Protein 2Q0Q (pdb70)

Organism: Mycolicibacterium smegmatis (strain ATCC 700084 / mc(2)155) (NCBI:txid246196)

Structure (mmCIF, N/CA/C/O backbone):
data_2Q0Q
#
_entry.id   2Q0Q
#
_cell.length_a   98.163
_cell.length_b   98.163
_cell.length_c   229.896
_cell.angle_alpha   90.00
_cell.angle_beta   90.00
_cell.angle_gamma   90.00
#
_symmetry.space_group_name_H-M   'P 4'
#
loop_
_entity.id
_entity.type
_entity.pdbx_description
1 polymer 'aryl esterase'
2 non-polymer 'SULFATE ION'
3 non-polymer GLYCEROL
4 water water
#
loop_
_atom_site.group_PDB
_atom_site.id
_atom_site.type_symbol
_atom_site.label_atom_id
_atom_site.label_alt_id
_atom_site.label_comp_id
_atom_site.label_asym_id
_atom_site.label_entity_id
_atom_site.label_seq_id
_atom_site.pdbx_PDB_ins_code
_atom_site.Cartn_x
_atom_site.Cartn_y
_atom_site.Cartn_z
_atom_site.occupancy
_atom_site.B_iso_or_equiv
_atom_site.auth_seq_id
_atom_site.auth_comp_id
_atom_site.auth_asym_id
_atom_site.auth_atom_id
_atom_site.pdbx_PDB_model_num
ATOM 1 N N . ALA A 1 2 ? 35.680 -26.679 51.491 1.00 18.73 2 ALA A N 1
ATOM 2 C CA . ALA A 1 2 ? 35.322 -26.722 50.038 1.00 17.21 2 ALA A CA 1
ATOM 3 C C . ALA A 1 2 ? 34.877 -25.324 49.627 1.00 16.46 2 ALA A C 1
ATOM 4 O O . ALA A 1 2 ? 34.344 -24.567 50.445 1.00 18.42 2 ALA A O 1
ATOM 6 N N . LYS A 1 3 ? 35.108 -25.009 48.366 1.00 14.90 3 LYS A N 1
ATOM 7 C CA . LYS A 1 3 ? 34.514 -23.813 47.760 1.00 13.27 3 LYS A CA 1
ATOM 8 C C . LYS A 1 3 ? 33.021 -24.034 47.510 1.00 12.21 3 LYS A C 1
ATOM 9 O O . LYS A 1 3 ? 32.626 -25.073 47.006 1.00 12.39 3 LYS A O 1
ATOM 15 N N . ARG A 1 4 ? 32.197 -23.058 47.863 1.00 10.87 4 ARG A N 1
ATOM 16 C CA . ARG A 1 4 ? 30.743 -23.264 47.941 1.00 11.51 4 ARG A CA 1
ATOM 17 C C . ARG A 1 4 ? 30.031 -22.439 46.870 1.00 9.53 4 ARG A C 1
ATOM 18 O O . ARG A 1 4 ? 30.233 -21.227 46.749 1.00 8.15 4 ARG A O 1
ATOM 26 N N . ILE A 1 5 ? 29.251 -23.143 46.061 1.00 7.97 5 ILE A N 1
ATOM 27 C CA . ILE A 1 5 ? 28.620 -22.594 44.864 1.00 8.66 5 ILE A CA 1
ATOM 28 C C . ILE A 1 5 ? 27.108 -22.690 44.998 1.00 8.92 5 ILE A C 1
ATOM 29 O O . ILE A 1 5 ? 26.577 -23.775 45.082 1.00 8.56 5 ILE A O 1
ATOM 34 N N . LEU A 1 6 ? 26.445 -21.551 45.039 1.00 7.90 6 LEU A N 1
ATOM 35 C CA . LEU A 1 6 ? 24.981 -21.484 45.124 1.00 7.15 6 LEU A CA 1
ATOM 36 C C . LEU A 1 6 ? 24.411 -21.350 43.714 1.00 7.00 6 LEU A C 1
ATOM 37 O O . LEU A 1 6 ? 24.787 -20.437 43.000 1.00 6.57 6 LEU A O 1
ATOM 42 N N . CYS A 1 7 ? 23.559 -22.285 43.333 1.00 6.09 7 CYS A N 1
ATOM 43 C CA . CYS A 1 7 ? 22.850 -22.288 42.067 1.00 5.93 7 CYS A CA 1
ATOM 44 C C . CYS A 1 7 ? 21.429 -21.814 42.268 1.00 6.00 7 CYS A C 1
ATOM 45 O O . CYS A 1 7 ? 20.588 -22.503 42.820 1.00 5.84 7 CYS A O 1
ATOM 48 N N . PHE A 1 8 ? 21.173 -20.567 41.858 1.00 5.54 8 PHE A N 1
ATOM 49 C CA . PHE A 1 8 ? 19.885 -19.885 42.072 1.00 5.97 8 PHE A CA 1
ATOM 50 C C . PHE A 1 8 ? 19.183 -19.855 40.735 1.00 6.17 8 PHE A C 1
ATOM 51 O O . PHE A 1 8 ? 19.704 -19.330 39.774 1.00 6.84 8 PHE A O 1
ATOM 59 N N . GLY A 1 9 ? 17.987 -20.426 40.669 1.00 5.32 9 GLY A N 1
ATOM 60 C CA . GLY A 1 9 ? 17.276 -20.566 39.414 1.00 6.04 9 GLY A CA 1
ATOM 61 C C . GLY A 1 9 ? 15.830 -20.923 39.522 1.00 5.41 9 GLY A C 1
ATOM 62 O O . GLY A 1 9 ? 15.218 -20.772 40.576 1.00 5.50 9 GLY A O 1
ATOM 63 N N . ASP A 1 10 ? 15.310 -21.437 38.414 1.00 4.30 10 ASP A N 1
ATOM 64 C CA . ASP A 1 10 ? 13.900 -21.748 38.239 1.00 5.38 10 ASP A CA 1
ATOM 65 C C . ASP A 1 10 ? 13.766 -23.243 38.017 1.00 4.94 10 ASP A C 1
ATOM 66 O O . ASP A 1 10 ? 14.582 -24.030 38.550 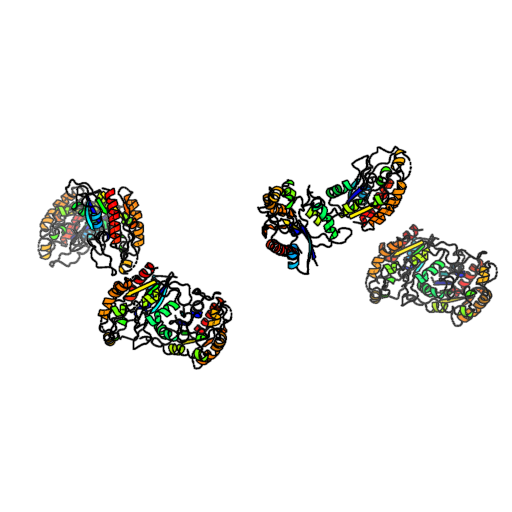1.00 5.47 10 ASP A O 1
ATOM 71 N N . SER A 1 11 ? 12.766 -23.669 37.275 1.00 5.94 11 SER A N 1
ATOM 72 C CA . SER A 1 11 ? 12.547 -25.117 37.051 1.00 5.73 11 SER A CA 1
ATOM 73 C C . SER A 1 11 ? 13.779 -25.772 36.406 1.00 5.96 11 SER A C 1
ATOM 74 O O . SER A 1 11 ? 14.006 -26.976 36.578 1.00 7.08 11 SER A O 1
ATOM 77 N N . LEU A 1 12 ? 14.518 -25.022 35.601 1.00 5.71 12 LEU A N 1
ATOM 78 C CA . LEU A 1 12 ? 15.688 -25.587 34.918 1.00 6.01 12 LEU A CA 1
ATOM 79 C C . LEU A 1 12 ? 16.786 -25.932 35.918 1.00 5.97 12 LEU A C 1
ATOM 80 O O . LEU A 1 12 ? 17.602 -26.790 35.619 1.00 8.15 12 LEU A O 1
ATOM 85 N N . THR A 1 13 ? 16.853 -25.198 37.027 1.00 5.55 13 THR A N 1
ATOM 86 C CA . THR A 1 13 ? 17.787 -25.469 38.117 1.00 5.46 13 THR A CA 1
ATOM 87 C C . THR A 1 13 ? 17.204 -26.517 39.049 1.00 6.10 13 THR A C 1
ATOM 88 O O . THR A 1 13 ? 17.934 -27.427 39.483 1.00 7.42 13 THR A O 1
ATOM 92 N N . TRP A 1 14 ? 15.925 -26.442 39.331 1.00 5.74 14 TRP A N 1
ATOM 93 C CA . TRP A 1 14 ? 15.305 -27.456 40.169 1.00 6.37 14 TRP A CA 1
ATOM 94 C C . TRP A 1 14 ? 15.421 -28.850 39.545 1.00 7.59 14 TRP A C 1
ATOM 95 O O . TRP A 1 14 ? 15.702 -29.846 40.241 1.00 8.16 14 TRP A O 1
ATOM 106 N N . GLY A 1 15 ? 15.228 -28.918 38.248 1.00 6.67 15 GLY A N 1
ATOM 107 C CA . GLY A 1 15 ? 15.365 -30.169 37.503 1.00 7.21 15 GLY A CA 1
ATOM 108 C C . GLY A 1 15 ? 13.976 -30.709 37.137 1.00 7.08 15 GLY A C 1
ATOM 109 O O . GLY A 1 15 ? 13.680 -31.894 37.282 1.00 8.91 15 GLY A O 1
ATOM 110 N N . TRP A 1 16 ? 13.138 -29.892 36.556 1.00 6.87 16 TRP A N 1
ATOM 111 C CA . TRP A 1 16 ? 11.801 -30.282 36.069 1.00 6.78 16 TRP A CA 1
ATOM 112 C C . TRP A 1 16 ? 11.883 -31.256 34.913 1.00 6.40 16 TRP A C 1
ATOM 113 O O . TRP A 1 16 ? 12.460 -30.949 33.853 1.00 5.74 16 TRP A O 1
ATOM 124 N N . VAL A 1 17 ? 11.295 -32.461 35.104 1.00 6.04 17 VAL A N 1
ATOM 125 C CA . VAL A 1 17 ? 11.260 -33.429 34.014 1.00 6.13 17 VAL A CA 1
ATOM 126 C C . VAL A 1 17 ? 10.149 -33.056 33.020 1.00 6.81 17 VAL A C 1
ATOM 127 O O . VAL A 1 17 ? 8.985 -33.053 33.368 1.00 6.80 17 VAL A O 1
ATOM 131 N N . PRO A 1 18 ? 10.526 -32.760 31.748 1.00 7.23 18 PRO A N 1
ATOM 132 C CA . PRO A 1 18 ? 9.494 -32.432 30.756 1.00 6.60 18 PRO A CA 1
ATOM 133 C C . PRO A 1 18 ? 8.563 -33.621 30.507 1.00 7.77 18 PRO A C 1
ATOM 134 O O . PRO A 1 18 ? 9.025 -34.775 30.343 1.00 8.11 18 PRO A O 1
ATOM 138 N N . VAL A 1 19 ? 7.270 -33.314 30.441 1.00 7.34 19 VAL A N 1
ATOM 139 C CA . VAL A 1 19 ? 6.236 -34.298 30.135 1.00 7.26 19 VAL A CA 1
ATOM 140 C C . VAL A 1 19 ? 5.265 -33.792 29.047 1.00 8.55 19 VAL A C 1
ATOM 141 O O . VAL A 1 19 ? 4.957 -32.597 28.922 1.00 8.60 19 VAL A O 1
ATOM 145 N N . GLU A 1 20 ? 4.785 -34.726 28.246 1.00 8.95 20 GLU A N 1
ATOM 146 C CA . GLU A 1 20 ? 3.844 -34.402 27.203 1.00 9.52 20 GLU A CA 1
ATOM 147 C C . GLU A 1 20 ? 2.573 -33.735 27.632 1.00 9.01 20 GLU A C 1
ATOM 148 O O . GLU A 1 20 ? 2.072 -32.830 26.952 1.00 11.89 20 GLU A O 1
ATOM 154 N N . ASP A 1 21 ? 2.111 -34.135 28.804 1.00 7.99 21 ASP A N 1
ATOM 155 C CA . ASP A 1 21 ? 0.872 -33.585 29.316 1.00 7.58 21 ASP A CA 1
ATOM 156 C C . ASP A 1 21 ? 1.060 -32.323 30.132 1.00 7.41 21 ASP A C 1
ATOM 157 O O . ASP A 1 21 ? 0.108 -31.856 30.772 1.00 7.22 21 ASP A O 1
ATOM 162 N N . GLY A 1 22 ? 2.256 -31.747 30.048 1.00 8.00 22 GLY A N 1
ATOM 163 C CA . GLY A 1 22 ? 2.508 -30.419 30.598 1.00 7.56 22 GLY A CA 1
ATOM 164 C C . GLY A 1 22 ? 2.906 -30.468 32.063 1.00 7.39 22 GLY A C 1
ATOM 165 O O . GLY A 1 22 ? 4.025 -30.065 32.433 1.00 7.42 22 GLY A O 1
ATOM 166 N N . ALA A 1 23 ? 1.990 -30.932 32.911 1.00 7.59 23 ALA A N 1
ATOM 167 C CA . ALA A 1 23 ? 2.205 -30.989 34.359 1.00 6.89 23 ALA A CA 1
ATOM 168 C C . ALA A 1 23 ? 1.103 -31.898 34.890 1.00 7.87 23 ALA A C 1
ATOM 169 O O . ALA A 1 23 ? 0.104 -32.115 34.191 1.00 7.83 23 ALA A O 1
ATOM 171 N N . PRO A 1 24 ? 1.272 -32.466 36.077 1.00 7.96 24 PRO A N 1
ATOM 172 C CA . PRO A 1 24 ? 2.413 -32.376 37.001 1.00 7.69 24 PRO A CA 1
ATOM 173 C C . PRO A 1 24 ? 3.559 -33.302 36.639 1.00 9.01 24 PRO A C 1
ATOM 174 O O . PRO A 1 24 ? 3.437 -34.182 35.785 1.00 9.91 24 PRO A O 1
ATOM 178 N N . THR A 1 25 ? 4.666 -33.073 37.312 1.00 7.69 25 THR A N 1
ATOM 179 C CA . THR A 1 25 ? 5.869 -33.813 37.066 1.00 7.38 25 THR A CA 1
ATOM 180 C C . THR A 1 25 ? 6.644 -34.101 38.334 1.00 7.27 25 THR A C 1
ATOM 181 O O . THR A 1 25 ? 6.175 -33.849 39.447 1.00 9.23 25 THR A O 1
ATOM 185 N N . GLU A 1 26 ? 7.854 -34.629 38.147 1.00 7.44 26 GLU A N 1
ATOM 186 C CA . GLU A 1 26 ? 8.769 -34.930 39.245 1.00 8.76 26 GLU A CA 1
ATOM 187 C C . GLU A 1 26 ? 10.099 -34.280 38.881 1.00 9.08 26 GLU A C 1
ATOM 188 O O . GLU A 1 26 ? 10.245 -33.670 37.814 1.00 9.67 26 GLU A O 1
ATOM 194 N N . ARG A 1 27 ? 11.058 -34.448 39.793 1.00 8.64 27 ARG A N 1
ATOM 195 C CA . ARG A 1 27 ? 12.380 -33.904 39.715 1.00 9.51 27 ARG A CA 1
ATOM 196 C C . ARG A 1 27 ? 13.317 -34.921 39.097 1.00 7.84 27 ARG A C 1
ATOM 197 O O . ARG A 1 27 ? 13.301 -36.143 39.413 1.00 8.07 27 ARG A O 1
ATOM 205 N N . PHE A 1 28 ? 14.216 -34.473 38.249 1.00 7.73 28 PHE A N 1
ATOM 206 C CA . PHE A 1 28 ? 15.272 -35.293 37.737 1.00 7.91 28 PHE A CA 1
ATOM 207 C C . PHE A 1 28 ? 16.121 -35.793 38.926 1.00 7.83 28 PHE A C 1
ATOM 208 O O . PHE A 1 28 ? 16.278 -35.097 39.930 1.00 7.24 28 PHE A O 1
ATOM 216 N N . ALA A 1 29 ? 16.662 -37.000 38.810 1.00 8.65 29 ALA A N 1
ATOM 217 C CA . ALA A 1 29 ? 17.488 -37.529 39.870 1.00 7.89 29 ALA A CA 1
ATOM 218 C C . ALA A 1 29 ? 18.663 -36.647 40.215 1.00 8.02 29 ALA A C 1
ATOM 219 O O . ALA A 1 29 ? 19.130 -35.921 39.347 1.00 7.97 29 ALA A O 1
ATOM 221 N N . PRO A 1 30 ? 19.183 -36.737 41.457 1.00 9.05 30 PRO A N 1
ATOM 222 C CA . PRO A 1 30 ? 20.242 -35.846 41.875 1.00 9.63 30 PRO A CA 1
ATOM 223 C C . PRO A 1 30 ? 21.498 -35.968 41.032 1.00 10.91 30 PRO A C 1
ATOM 224 O O . PRO A 1 30 ? 22.258 -34.974 40.992 1.00 13.18 30 PRO A O 1
ATOM 228 N N . ASP A 1 31 ? 21.772 -37.125 40.410 1.00 9.65 31 ASP A N 1
ATOM 229 C CA . ASP A 1 31 ? 22.931 -37.290 39.550 1.00 10.63 31 ASP A CA 1
ATOM 230 C C . ASP A 1 31 ? 22.690 -36.987 38.078 1.00 9.34 31 ASP A C 1
ATOM 231 O O . ASP A 1 31 ? 23.647 -37.047 37.260 1.00 11.68 31 ASP A O 1
ATOM 236 N N . VAL A 1 32 ? 21.420 -36.636 37.774 1.00 7.20 32 VAL A N 1
ATOM 237 C CA . VAL A 1 32 ? 21.003 -36.337 36.404 1.00 7.65 32 VAL A CA 1
ATOM 238 C C . VAL A 1 32 ? 20.819 -34.808 36.173 1.00 7.31 32 VAL A C 1
ATOM 239 O O . VAL A 1 32 ? 21.220 -34.287 35.151 1.00 8.32 32 VAL A O 1
ATOM 243 N N . ARG A 1 33 ? 20.186 -34.124 37.109 1.00 7.13 33 ARG A N 1
ATOM 244 C CA . ARG A 1 33 ? 19.962 -32.689 36.950 1.00 7.62 33 ARG A CA 1
ATOM 245 C C . ARG A 1 33 ? 21.296 -32.012 36.908 1.00 6.85 33 ARG A C 1
ATOM 246 O O . ARG A 1 33 ? 22.252 -32.458 37.552 1.00 6.16 33 ARG A O 1
ATOM 254 N N . TRP A 1 34 ? 21.382 -30.898 36.162 1.00 7.32 34 TRP A N 1
ATOM 255 C CA . TRP A 1 34 ? 22.703 -30.296 35.941 1.00 5.76 34 TRP A CA 1
ATOM 256 C C . TRP A 1 34 ? 23.404 -29.843 37.209 1.00 5.95 34 TRP A C 1
ATOM 257 O O . TRP A 1 34 ? 24.645 -29.841 37.226 1.00 6.47 34 TRP A O 1
ATOM 268 N N . THR A 1 35 ? 22.655 -29.470 38.257 1.00 6.31 35 THR A N 1
ATOM 269 C CA . THR A 1 35 ? 23.323 -29.063 39.499 1.00 7.21 35 THR A CA 1
ATOM 270 C C . THR A 1 35 ? 24.094 -30.262 40.066 1.00 7.17 35 THR A C 1
ATOM 271 O O . THR A 1 35 ? 25.168 -30.092 40.694 1.00 6.80 35 THR A O 1
ATOM 275 N N . GLY A 1 36 ? 23.551 -31.483 39.889 1.00 6.89 36 GLY A N 1
ATOM 276 C CA . GLY A 1 36 ? 24.231 -32.710 40.342 1.00 7.07 36 GLY A CA 1
ATOM 277 C C . GLY A 1 36 ? 25.387 -33.090 39.452 1.00 7.26 36 GLY A C 1
ATOM 278 O O . GLY A 1 36 ? 26.457 -33.556 39.933 1.00 8.43 36 GLY A O 1
ATOM 279 N N . VAL A 1 37 ? 25.249 -32.918 38.149 1.00 7.50 37 VAL A N 1
ATOM 280 C CA . VAL A 1 37 ? 26.377 -33.125 37.250 1.00 7.56 37 VAL A CA 1
ATOM 281 C C . VAL A 1 37 ? 27.469 -32.153 37.604 1.00 6.87 37 VAL A C 1
ATOM 282 O O . VAL A 1 37 ? 28.634 -32.484 37.647 1.00 8.03 37 VAL A O 1
ATOM 286 N N . LEU A 1 38 ? 27.109 -30.888 37.802 1.00 6.58 38 LEU A N 1
ATOM 287 C CA . LEU A 1 38 ? 28.085 -29.896 38.219 1.00 6.80 38 LEU A CA 1
ATOM 288 C C . LEU A 1 38 ? 28.908 -30.357 39.460 1.00 7.04 38 LEU A C 1
ATOM 289 O O . LEU A 1 38 ? 30.135 -30.346 39.454 1.00 7.55 38 LEU A O 1
ATOM 294 N N . ALA A 1 39 ? 28.173 -30.814 40.482 1.00 8.07 39 ALA A N 1
ATOM 295 C CA . ALA A 1 39 ? 28.789 -31.278 41.733 1.00 8.99 39 ALA A CA 1
ATOM 296 C C . ALA A 1 39 ? 29.739 -32.449 41.436 1.00 9.75 39 ALA A C 1
ATOM 297 O O . ALA A 1 39 ? 30.866 -32.480 41.955 1.00 10.13 39 ALA A O 1
ATOM 299 N N . GLN A 1 40 ? 29.288 -33.414 40.620 1.00 9.03 40 GLN A N 1
ATOM 300 C CA . GLN A 1 40 ? 30.070 -34.604 40.348 1.00 10.09 40 GLN A CA 1
ATOM 301 C C . GLN A 1 40 ? 31.335 -34.242 39.582 1.00 10.75 40 GLN A C 1
ATOM 302 O O . GLN A 1 40 ? 32.435 -34.761 39.869 1.00 11.55 40 GLN A O 1
ATOM 308 N N . GLN A 1 41 ? 31.202 -33.328 38.621 1.00 9.79 41 GLN A N 1
ATOM 309 C CA . GLN A 1 41 ? 32.307 -32.946 37.810 1.00 9.27 41 GLN A CA 1
ATOM 310 C C . GLN A 1 41 ? 33.373 -32.160 38.601 1.00 9.40 41 GLN A C 1
ATOM 311 O O . GLN A 1 41 ? 34.564 -32.301 38.359 1.00 11.11 41 GLN A O 1
ATOM 317 N N . LEU A 1 42 ? 32.921 -31.341 39.534 1.00 8.07 42 LEU A N 1
ATOM 318 C CA . LEU A 1 42 ? 33.805 -30.503 40.355 1.00 8.73 42 LEU A CA 1
ATOM 319 C C . LEU A 1 42 ? 34.517 -31.309 41.423 1.00 9.86 42 LEU A C 1
ATOM 320 O O . LEU A 1 42 ? 35.687 -31.044 41.732 1.00 10.68 42 LEU A O 1
ATOM 325 N N . GLY A 1 43 ? 33.827 -32.314 41.952 1.00 10.64 43 GLY A N 1
ATOM 326 C CA . GLY A 1 43 ? 34.413 -33.159 42.991 1.00 12.16 43 GLY A CA 1
ATOM 327 C C . GLY A 1 43 ? 34.498 -32.531 44.367 1.00 13.97 43 GLY A C 1
ATOM 328 O O . GLY A 1 43 ? 33.901 -31.481 44.648 1.00 12.78 43 GLY A O 1
ATOM 329 N N . ALA A 1 44 ? 35.259 -33.185 45.250 1.00 14.97 44 ALA A N 1
ATOM 330 C CA . ALA A 1 44 ? 35.197 -32.893 46.684 1.00 15.96 44 ALA A CA 1
ATOM 331 C C . ALA A 1 44 ? 35.699 -31.539 47.131 1.00 15.38 44 ALA A C 1
ATOM 332 O O . ALA A 1 44 ? 35.399 -31.166 48.253 1.00 17.26 44 ALA A O 1
ATOM 334 N N . ASP A 1 45 ? 36.449 -30.838 46.286 1.00 14.59 45 ASP A N 1
ATOM 335 C CA . ASP A 1 45 ? 36.968 -29.520 46.638 1.00 14.97 45 ASP A CA 1
ATOM 336 C C . ASP A 1 45 ? 35.875 -28.477 46.551 1.00 13.50 45 ASP A C 1
ATOM 337 O O . ASP A 1 45 ? 36.123 -27.320 46.874 1.00 13.23 45 ASP A O 1
ATOM 342 N N . PHE A 1 46 ? 34.690 -28.880 46.088 1.00 12.07 46 PHE A N 1
ATOM 343 C CA . PHE A 1 46 ? 33.595 -27.920 45.890 1.00 12.14 46 PHE A CA 1
ATOM 344 C C . PHE A 1 46 ? 32.324 -28.475 46.460 1.00 11.73 46 PHE A C 1
ATOM 345 O O . PHE A 1 46 ? 32.159 -29.681 46.571 1.00 12.25 46 PHE A O 1
ATOM 353 N N . GLU A 1 47 ? 31.401 -27.596 46.771 1.00 10.93 47 GLU A N 1
ATOM 354 C CA . GLU A 1 47 ? 30.108 -27.962 47.279 1.00 11.95 47 GLU A CA 1
ATOM 355 C C . GLU A 1 47 ? 29.068 -27.156 46.536 1.00 11.56 47 GLU A C 1
ATOM 356 O O . GLU A 1 47 ? 29.157 -25.925 46.495 1.00 11.85 47 GLU A O 1
ATOM 362 N N . VAL A 1 48 ? 28.061 -27.844 46.008 1.00 10.38 48 VAL A N 1
ATOM 363 C CA . VAL A 1 48 ? 26.998 -27.182 45.243 1.00 9.40 48 VAL A CA 1
ATOM 364 C C . VAL A 1 48 ? 25.733 -27.122 46.085 1.00 9.05 48 VAL A C 1
ATOM 365 O O . VAL A 1 48 ? 25.350 -28.105 46.752 1.00 11.17 48 VAL A O 1
ATOM 369 N N . ILE A 1 49 ? 25.114 -25.948 46.083 1.00 8.45 49 ILE A N 1
ATOM 370 C CA . ILE A 1 49 ? 23.903 -25.706 46.870 1.00 8.32 49 ILE A CA 1
ATOM 371 C C . ILE A 1 49 ? 22.788 -25.438 45.862 1.00 8.54 49 ILE A C 1
ATOM 372 O O . ILE A 1 49 ? 22.917 -24.526 45.047 1.00 8.70 49 ILE A O 1
ATOM 377 N N . GLU A 1 50 ? 21.713 -26.225 45.897 1.00 7.25 50 GLU A N 1
ATOM 378 C CA . GLU A 1 50 ? 20.613 -26.149 44.926 1.00 7.71 50 GLU A CA 1
ATOM 379 C C . GLU A 1 50 ? 19.496 -25.254 45.401 1.00 7.66 50 GLU A C 1
ATOM 380 O O . GLU A 1 50 ? 18.810 -25.613 46.363 1.00 8.69 50 GLU A O 1
ATOM 386 N N . GLU A 1 51 ? 19.302 -24.081 44.798 1.00 7.21 51 GLU A N 1
ATOM 387 C CA . GLU A 1 51 ? 18.141 -23.216 45.090 1.00 8.39 51 GLU A CA 1
ATOM 388 C C . GLU A 1 51 ? 17.377 -22.883 43.801 1.00 7.13 51 GLU A C 1
ATOM 389 O O . GLU A 1 51 ? 17.322 -21.719 43.382 1.00 8.31 51 GLU A O 1
ATOM 395 N N . GLY A 1 52 ? 16.807 -23.916 43.214 1.00 6.33 52 GLY A N 1
ATOM 396 C CA . GLY A 1 52 ? 15.982 -23.756 42.032 1.00 7.02 52 GLY A CA 1
ATOM 397 C C . GLY A 1 52 ? 14.534 -23.872 42.422 1.00 6.42 52 GLY A C 1
ATOM 398 O O . GLY A 1 52 ? 14.158 -24.854 43.057 1.00 7.81 52 GLY A O 1
ATOM 399 N N . LEU A 1 53 ? 13.703 -22.897 41.999 1.00 5.47 53 LEU A N 1
ATOM 400 C CA . LEU A 1 53 ? 12.254 -22.920 42.270 1.00 5.44 53 LEU A CA 1
ATOM 401 C C . LEU A 1 53 ? 11.463 -22.839 40.963 1.00 5.27 53 LEU A C 1
ATOM 402 O O . LEU A 1 53 ? 11.571 -21.818 40.241 1.00 5.36 53 LEU A O 1
ATOM 407 N N . SER A 1 54 ? 10.712 -23.874 40.595 1.00 4.98 54 SER A N 1
ATOM 408 C CA . SER A 1 54 ? 9.938 -23.822 39.344 1.00 6.48 54 SER A CA 1
ATOM 409 C C . SER A 1 54 ? 9.089 -22.554 39.308 1.00 6.82 54 SER A C 1
ATOM 410 O O . SER A 1 54 ? 8.506 -22.153 40.332 1.00 6.04 54 SER A O 1
ATOM 413 N N . ALA A 1 55 ? 9.005 -21.971 38.116 1.00 5.92 55 ALA A N 1
ATOM 414 C CA . ALA A 1 55 ? 8.193 -20.753 37.849 1.00 6.26 55 ALA A CA 1
ATOM 415 C C . ALA A 1 55 ? 8.794 -19.439 38.374 1.00 5.61 55 ALA A C 1
ATOM 416 O O . ALA A 1 55 ? 8.234 -18.399 38.131 1.00 6.08 55 ALA A O 1
ATOM 418 N N . ARG A 1 56 ? 9.968 -19.491 39.033 1.00 5.46 56 ARG A N 1
ATOM 419 C CA . ARG A 1 56 ? 10.600 -18.275 39.555 1.00 4.84 56 ARG A CA 1
ATOM 420 C C . ARG A 1 56 ? 10.914 -17.300 38.421 1.00 4.92 56 ARG A C 1
ATOM 421 O O . ARG A 1 56 ? 11.446 -17.712 37.366 1.00 4.64 56 ARG A O 1
ATOM 429 N N . THR A 1 57 ? 10.689 -16.033 38.700 1.00 4.64 57 THR A N 1
ATOM 430 C CA . THR A 1 57 ? 11.068 -14.920 37.845 1.00 4.91 57 THR A CA 1
ATOM 431 C C . THR A 1 57 ? 12.261 -14.129 38.450 1.00 3.99 57 THR A C 1
ATOM 432 O O . THR A 1 57 ? 12.685 -14.404 39.581 1.00 4.66 57 THR A O 1
ATOM 436 N N . THR A 1 58 ? 12.857 -13.250 37.651 1.00 5.26 58 THR A N 1
ATOM 437 C CA . THR A 1 58 ? 13.923 -12.423 38.210 1.00 4.06 58 THR A CA 1
ATOM 438 C C . THR A 1 58 ? 13.466 -11.600 39.387 1.00 4.82 58 THR A C 1
ATOM 439 O O . THR A 1 58 ? 13.995 -11.747 40.478 1.00 6.12 58 THR A O 1
ATOM 443 N N . ASN A 1 59 ? 12.526 -10.698 39.185 1.00 4.32 59 ASN A N 1
ATOM 444 C CA . ASN A 1 59 ? 12.107 -9.801 40.257 1.00 5.41 59 ASN A CA 1
ATOM 445 C C . ASN A 1 59 ? 10.659 -9.321 40.080 1.00 6.73 59 ASN A C 1
ATOM 446 O O . ASN A 1 59 ? 10.351 -8.164 40.468 1.00 7.28 59 ASN A O 1
ATOM 451 N N . ILE A 1 60 ? 9.780 -10.169 39.544 1.00 5.87 60 ILE A N 1
ATOM 452 C CA . ILE A 1 60 ? 8.388 -9.755 39.337 1.00 6.98 60 ILE A CA 1
ATOM 453 C C . ILE A 1 60 ? 7.453 -10.740 39.964 1.00 9.12 60 ILE A C 1
ATOM 454 O O . ILE A 1 60 ? 7.541 -11.946 39.759 1.00 8.97 60 ILE A O 1
ATOM 459 N N . ASP A 1 61 ? 6.545 -10.207 40.752 1.00 9.08 61 ASP A N 1
ATOM 460 C CA . ASP A 1 61 ? 5.506 -11.055 41.349 1.00 9.30 61 ASP A CA 1
ATOM 461 C C . ASP A 1 61 ? 4.654 -11.765 40.276 1.00 9.26 61 ASP A C 1
ATOM 462 O O . ASP A 1 61 ? 4.172 -11.125 39.308 1.00 9.55 61 ASP A O 1
ATOM 467 N N . ASP A 1 62 ? 4.427 -13.051 40.484 1.00 10.71 62 ASP A N 1
ATOM 468 C CA . ASP A 1 62 ? 3.523 -13.780 39.598 1.00 10.07 62 ASP A CA 1
ATOM 469 C C . ASP A 1 62 ? 2.111 -13.695 40.191 1.00 11.35 62 ASP A C 1
ATOM 470 O O . ASP A 1 62 ? 1.915 -14.082 41.361 1.00 10.21 62 ASP A O 1
ATOM 475 N N . PRO A 1 63 ? 1.127 -13.201 39.410 1.00 11.84 63 PRO A N 1
ATOM 476 C CA . PRO A 1 63 ? -0.235 -13.019 39.965 1.00 12.47 63 PRO A CA 1
ATOM 477 C C . PRO A 1 63 ? -0.894 -14.307 40.436 1.00 12.54 63 PRO A C 1
ATOM 478 O O . PRO A 1 63 ? -1.838 -14.261 41.225 1.00 13.85 63 PRO A O 1
ATOM 482 N N . THR A 1 64 ? -0.414 -15.437 39.976 1.00 11.33 64 THR A N 1
ATOM 483 C CA . THR A 1 64 ? -1.033 -16.697 40.343 1.00 12.82 64 THR A CA 1
ATOM 484 C C . THR A 1 64 ? -0.362 -17.371 41.542 1.00 12.99 64 THR A C 1
ATOM 485 O O . THR A 1 64 ? -0.893 -18.353 42.060 1.00 14.22 64 THR A O 1
ATOM 489 N N . ASP A 1 65 ? 0.803 -16.899 41.989 1.00 11.22 65 ASP A N 1
ATOM 490 C CA . ASP A 1 65 ? 1.589 -17.642 42.979 1.00 10.53 65 ASP A CA 1
ATOM 491 C C . ASP A 1 65 ? 2.576 -16.688 43.639 1.00 11.35 65 ASP A C 1
ATOM 492 O O . ASP A 1 65 ? 3.464 -16.182 42.975 1.00 11.04 65 ASP A O 1
ATOM 497 N N . PRO A 1 66 ? 2.459 -16.463 44.947 1.00 9.95 66 PRO A N 1
ATOM 498 C CA . PRO A 1 66 ? 3.230 -15.464 45.676 1.00 9.82 66 PRO A CA 1
ATOM 499 C C . PRO A 1 66 ? 4.679 -15.906 45.977 1.00 8.81 66 PRO A C 1
ATOM 500 O O . PRO A 1 66 ? 5.430 -15.159 46.602 1.00 8.98 66 PRO A O 1
ATOM 504 N N . ARG A 1 67 ? 5.039 -17.117 45.556 1.00 7.62 67 ARG A N 1
ATOM 505 C CA . ARG A 1 67 ? 6.349 -17.681 45.889 1.00 7.32 67 ARG A CA 1
ATOM 506 C C . ARG A 1 67 ? 7.463 -17.364 44.919 1.00 7.23 67 ARG A C 1
ATOM 507 O O . ARG A 1 67 ? 8.635 -17.772 45.172 1.00 7.49 67 ARG A O 1
ATOM 515 N N . LEU A 1 68 ? 7.153 -16.667 43.814 1.00 6.57 68 LEU A N 1
ATOM 516 C CA . LEU A 1 68 ? 7.985 -16.779 42.601 1.00 6.80 68 LEU A CA 1
ATOM 517 C C . LEU A 1 68 ? 8.899 -15.586 42.293 1.00 6.87 68 LEU A C 1
ATOM 518 O O . LEU A 1 68 ? 9.605 -15.636 41.301 1.00 7.43 68 LEU A O 1
ATOM 523 N N . ASN A 1 69 ? 8.929 -14.545 43.124 1.00 6.53 69 ASN A N 1
ATOM 524 C CA . ASN A 1 69 ? 9.751 -13.399 42.839 1.00 6.19 69 ASN A CA 1
ATOM 525 C C . ASN A 1 69 ? 11.187 -13.701 43.335 1.00 6.46 69 ASN A C 1
ATOM 526 O O . ASN A 1 69 ? 11.416 -13.790 44.565 1.00 7.06 69 ASN A O 1
ATOM 531 N N . GLY A 1 70 ? 12.145 -13.902 42.418 1.00 5.96 70 GLY A N 1
ATOM 532 C CA . GLY A 1 70 ? 13.490 -14.251 42.815 1.00 5.35 70 GLY A CA 1
ATOM 533 C C . GLY A 1 70 ? 14.100 -13.235 43.739 1.00 5.29 70 GLY A C 1
ATOM 534 O O . GLY A 1 70 ? 14.780 -13.635 44.735 1.00 6.62 70 GLY A O 1
ATOM 535 N N . ALA A 1 71 ? 13.947 -11.943 43.406 1.00 5.04 71 ALA A N 1
ATOM 536 C CA . ALA A 1 71 ? 14.589 -10.908 44.193 1.00 5.37 71 ALA A CA 1
ATOM 537 C C . ALA A 1 71 ? 14.021 -10.796 45.598 1.00 6.52 71 ALA A C 1
ATOM 538 O O . ALA A 1 71 ? 14.696 -10.254 46.479 1.00 7.82 71 ALA A O 1
ATOM 540 N N . SER A 1 72 ? 12.826 -11.312 45.816 1.00 7.35 72 SER A N 1
ATOM 541 C CA . SER A 1 72 ? 12.268 -11.253 47.181 1.00 8.58 72 SER A CA 1
ATOM 542 C C . SER A 1 72 ? 12.965 -12.232 48.085 1.00 8.64 72 SER A C 1
ATOM 543 O O . SER A 1 72 ? 13.019 -12.016 49.306 1.00 11.06 72 SER A O 1
ATOM 546 N N . TYR A 1 73 ? 13.462 -13.316 47.495 1.00 7.17 73 TYR A N 1
ATOM 547 C CA . TYR A 1 73 ? 14.042 -14.428 48.204 1.00 6.88 73 TYR A CA 1
ATOM 548 C C . TYR A 1 73 ? 15.574 -14.437 48.309 1.00 7.49 73 TYR A C 1
ATOM 549 O O . TYR A 1 73 ? 16.157 -14.879 49.284 1.00 7.36 73 TYR A O 1
ATOM 558 N N . LEU A 1 74 ? 16.244 -13.925 47.273 1.00 5.86 74 LEU A N 1
ATOM 559 C CA . LEU A 1 74 ? 17.696 -14.107 47.152 1.00 5.75 74 LEU A CA 1
ATOM 560 C C . LEU A 1 74 ? 18.483 -13.517 48.349 1.00 6.14 74 LEU A C 1
ATOM 561 O O . LEU A 1 74 ? 19.406 -14.173 48.835 1.00 5.92 74 LEU A O 1
ATOM 566 N N . PRO A 1 75 ? 18.179 -12.280 48.799 1.00 6.54 75 PRO A N 1
ATOM 567 C CA . PRO A 1 75 ? 19.027 -11.770 49.918 1.00 6.47 75 PRO A CA 1
ATOM 568 C C . PRO A 1 75 ? 18.985 -12.694 51.158 1.00 5.81 75 PRO A C 1
ATOM 569 O O . PRO A 1 75 ? 20.019 -12.965 51.787 1.00 7.36 75 PRO A O 1
ATOM 573 N N . SER A 1 76 ? 17.792 -13.173 51.504 1.00 7.26 76 SER A N 1
ATOM 574 C CA . SER A 1 76 ? 17.673 -14.109 52.613 1.00 7.47 76 SER A CA 1
ATOM 575 C C . SER A 1 76 ? 18.439 -15.394 52.362 1.00 7.88 76 SER A C 1
ATOM 576 O O . SER A 1 76 ? 19.053 -15.975 53.250 1.00 8.24 76 SER A O 1
ATOM 579 N N . CYS A 1 77 ? 18.374 -15.862 51.126 1.00 7.04 77 CYS A N 1
ATOM 580 C CA . CYS A 1 77 ? 19.018 -17.105 50.731 1.00 7.39 77 CYS A CA 1
ATOM 581 C C . CYS A 1 77 ? 20.551 -16.936 50.817 1.00 7.87 77 CYS A C 1
ATOM 582 O O . CYS A 1 77 ? 21.239 -17.821 51.321 1.00 8.30 77 CYS A O 1
ATOM 585 N N . LEU A 1 78 ? 21.092 -15.812 50.349 1.00 6.40 78 LEU A N 1
ATOM 586 C CA . LEU A 1 78 ? 22.522 -15.597 50.434 1.00 7.94 78 LEU A CA 1
ATOM 587 C C . LEU A 1 78 ? 22.997 -15.659 51.885 1.00 7.59 78 LEU A C 1
ATOM 588 O O . LEU A 1 78 ? 24.006 -16.305 52.202 1.00 7.92 78 LEU A O 1
ATOM 593 N N . ALA A 1 79 ? 22.258 -14.963 52.742 1.00 7.03 79 ALA A N 1
ATOM 594 C CA . ALA A 1 79 ? 22.669 -14.827 54.150 1.00 8.37 79 ALA A CA 1
ATOM 595 C C . ALA A 1 79 ? 22.537 -16.164 54.888 1.00 9.03 79 ALA A C 1
ATOM 596 O O . ALA A 1 79 ? 23.259 -16.462 55.822 1.00 9.85 79 ALA A O 1
ATOM 598 N N . THR A 1 80 ? 21.602 -16.975 54.444 1.00 8.37 80 THR A N 1
ATOM 599 C CA . THR A 1 80 ? 21.422 -18.335 54.948 1.00 7.55 80 THR A CA 1
ATOM 600 C C . THR A 1 80 ? 22.624 -19.246 54.662 1.00 6.93 80 THR A C 1
ATOM 601 O O . THR A 1 80 ? 23.021 -20.090 55.477 1.00 7.82 80 THR A O 1
ATOM 605 N N . HIS A 1 81 ? 23.171 -19.113 53.458 1.00 7.68 81 HIS A N 1
ATOM 606 C CA . HIS A 1 81 ? 24.188 -20.032 52.948 1.00 8.26 81 HIS A CA 1
ATOM 607 C C . HIS A 1 81 ? 25.597 -19.576 53.053 1.00 8.30 81 HIS A C 1
ATOM 608 O O . HIS A 1 81 ? 26.493 -20.334 52.694 1.00 9.21 81 HIS A O 1
ATOM 615 N N . LEU A 1 82 ? 25.853 -18.363 53.563 1.00 8.58 82 LEU A N 1
ATOM 616 C CA . LEU A 1 82 ? 27.251 -17.991 53.821 1.00 9.12 82 LEU A CA 1
ATOM 617 C C . LEU A 1 82 ? 27.906 -19.009 54.740 1.00 9.55 82 LEU A C 1
ATOM 618 O O . LEU A 1 82 ? 27.247 -19.600 55.628 1.00 10.22 82 LEU A O 1
ATOM 623 N N . PRO A 1 83 ? 29.206 -19.253 54.523 1.00 8.90 83 PRO A N 1
ATOM 624 C CA . PRO A 1 83 ? 30.092 -18.645 53.532 1.00 8.11 83 PRO A CA 1
ATOM 625 C C . PRO A 1 83 ? 29.843 -19.160 52.109 1.00 8.78 83 PRO A C 1
ATOM 626 O O . PRO A 1 83 ? 29.568 -20.355 51.897 1.00 9.45 83 PRO A O 1
ATOM 630 N N . LEU A 1 84 ? 29.952 -18.238 51.141 1.00 8.56 84 LEU A N 1
ATOM 631 C CA . LEU A 1 84 ? 29.826 -18.622 49.715 1.00 7.76 84 LEU A CA 1
ATOM 632 C C . LEU A 1 84 ? 30.969 -18.105 48.908 1.00 9.06 84 LEU A C 1
ATOM 633 O O . LEU A 1 84 ? 31.486 -17.024 49.142 1.00 8.66 84 LEU A O 1
ATOM 638 N N . ASP A 1 85 ? 31.300 -18.843 47.848 1.00 7.99 85 ASP A N 1
ATOM 639 C CA . ASP A 1 85 ? 32.329 -18.408 46.906 1.00 7.67 85 ASP A CA 1
ATOM 640 C C . ASP A 1 85 ? 31.811 -17.911 45.568 1.00 6.57 85 ASP A C 1
ATOM 641 O O . ASP A 1 85 ? 32.375 -17.011 44.963 1.00 7.66 85 ASP A O 1
ATOM 646 N N . LEU A 1 86 ? 30.697 -18.462 45.119 1.00 6.34 86 LEU A N 1
ATOM 647 C CA . LEU A 1 86 ? 30.156 -18.090 43.814 1.00 6.63 86 LEU A CA 1
ATOM 648 C C . LEU A 1 86 ? 28.672 -18.315 43.825 1.00 6.83 86 LEU A C 1
ATOM 649 O O . LEU A 1 86 ? 28.198 -19.300 44.444 1.00 7.24 86 LEU A O 1
ATOM 654 N N . VAL A 1 87 ? 27.941 -17.423 43.172 1.00 5.81 87 VAL A N 1
ATOM 655 C CA . VAL A 1 87 ? 26.477 -17.600 42.984 1.00 6.24 87 VAL A CA 1
ATOM 656 C C . VAL A 1 87 ? 26.241 -17.636 41.463 1.00 5.72 87 VAL A C 1
ATOM 657 O O . VAL A 1 87 ? 26.534 -16.659 40.784 1.00 5.86 87 VAL A O 1
ATOM 661 N N . ILE A 1 88 ? 25.706 -18.741 40.966 1.00 5.65 88 ILE A N 1
ATOM 662 C CA . ILE A 1 88 ? 25.332 -18.905 39.559 1.00 5.47 88 ILE A CA 1
ATOM 663 C C . ILE A 1 88 ? 23.841 -18.577 39.474 1.00 5.85 88 ILE A C 1
ATOM 664 O O . ILE A 1 88 ? 23.030 -19.253 40.118 1.00 6.01 88 ILE A O 1
ATOM 669 N N . ILE A 1 89 ? 23.472 -17.564 38.680 1.00 4.84 89 ILE A N 1
ATOM 670 C CA . ILE A 1 89 ? 22.063 -17.185 38.534 1.00 4.46 89 ILE A CA 1
ATOM 671 C C . ILE A 1 89 ? 21.636 -17.435 37.094 1.00 4.92 89 ILE A C 1
ATOM 672 O O . ILE A 1 89 ? 22.131 -16.788 36.166 1.00 5.99 89 ILE A O 1
ATOM 685 N N . LEU A 1 91 ? 18.121 -17.256 35.359 1.00 4.27 91 LEU A N 1
ATOM 686 C CA . LEU A 1 91 ? 16.716 -16.845 35.452 1.00 4.48 91 LEU A CA 1
ATOM 687 C C . LEU A 1 91 ? 16.427 -16.007 34.243 1.00 5.43 91 LEU A C 1
ATOM 688 O O . LEU A 1 91 ? 17.343 -15.469 33.614 1.00 5.39 91 LEU A O 1
ATOM 693 N N . GLY A 1 92 ? 15.140 -15.837 33.976 1.00 5.06 92 GLY A N 1
ATOM 694 C CA . GLY A 1 92 ? 14.660 -14.952 32.942 1.00 5.19 92 GLY A CA 1
ATOM 695 C C . GLY A 1 92 ? 13.676 -15.629 32.003 1.00 4.37 92 GLY A C 1
ATOM 696 O O . GLY A 1 92 ? 12.839 -14.964 31.353 1.00 4.40 92 GLY A O 1
ATOM 697 N N . THR A 1 93 ? 13.723 -16.974 31.952 1.00 4.60 93 THR A N 1
ATOM 698 C CA . THR A 1 93 ? 12.779 -17.667 31.070 1.00 3.91 93 THR A CA 1
ATOM 699 C C . THR A 1 93 ? 11.338 -17.326 31.464 1.00 4.56 93 THR A C 1
ATOM 700 O O . THR A 1 93 ? 10.474 -17.034 30.631 1.00 4.86 93 THR A O 1
ATOM 704 N N . ASN A 1 94 ? 11.070 -17.359 32.758 1.00 4.21 94 ASN A N 1
ATOM 705 C CA . ASN A 1 94 ? 9.654 -17.186 33.201 1.00 4.37 94 ASN A CA 1
ATOM 706 C C . ASN A 1 94 ? 9.174 -15.737 33.021 1.00 4.01 94 ASN A C 1
ATOM 707 O O . ASN A 1 94 ? 7.994 -15.477 32.763 1.00 4.56 94 ASN A O 1
ATOM 712 N N . ASP A 1 95 ? 10.111 -14.789 33.059 1.00 3.57 95 ASP A N 1
ATOM 713 C CA . ASP A 1 95 ? 9.772 -13.380 32.770 1.00 4.26 95 ASP A CA 1
ATOM 714 C C . ASP A 1 95 ? 9.246 -13.191 31.377 1.00 4.24 95 ASP A C 1
ATOM 715 O O . ASP A 1 95 ? 8.643 -12.157 31.092 1.00 4.60 95 ASP A O 1
ATOM 720 N N . THR A 1 96 ? 9.557 -14.143 30.463 1.00 3.96 96 THR A N 1
ATOM 721 C CA . THR A 1 96 ? 9.061 -14.049 29.093 1.00 4.45 96 THR A CA 1
ATOM 722 C C . THR A 1 96 ? 7.630 -14.595 28.913 1.00 5.22 96 THR A C 1
ATOM 723 O O . THR A 1 96 ? 7.104 -14.540 27.782 1.00 5.83 96 THR A O 1
ATOM 727 N N . LYS A 1 97 ? 6.986 -15.058 29.992 1.00 4.28 97 LYS A N 1
ATOM 728 C CA . LYS A 1 97 ? 5.571 -15.438 29.888 1.00 5.14 97 LYS A CA 1
ATOM 729 C C . LYS A 1 97 ? 4.775 -14.197 29.453 1.00 3.92 97 LYS A C 1
ATOM 730 O O . LYS A 1 97 ? 5.008 -13.068 29.899 1.00 5.22 97 LYS A O 1
ATOM 736 N N . ALA A 1 98 ? 3.779 -14.416 28.585 1.00 5.14 98 ALA A N 1
ATOM 737 C CA . ALA A 1 98 ? 3.030 -13.314 27.942 1.00 4.37 98 ALA A CA 1
ATOM 738 C C . ALA A 1 98 ? 2.398 -12.381 28.945 1.00 6.64 98 ALA A C 1
ATOM 739 O O . ALA A 1 98 ? 2.388 -11.146 28.729 1.00 7.14 98 ALA A O 1
ATOM 741 N N . TYR A 1 99 ? 1.910 -12.962 30.054 1.00 5.98 99 TYR A N 1
ATOM 742 C CA . TYR A 1 99 ? 1.188 -12.121 31.024 1.00 6.21 99 TYR A CA 1
ATOM 743 C C . TYR A 1 99 ? 2.039 -11.101 31.774 1.00 6.03 99 TYR A C 1
ATOM 744 O O . TYR A 1 99 ? 1.485 -10.130 32.296 1.00 9.19 99 TYR A O 1
ATOM 753 N N . PHE A 1 100 ? 3.359 -11.255 31.797 1.00 4.62 100 PHE A N 1
ATOM 754 C CA . PHE A 1 100 ? 4.198 -10.271 32.415 1.00 4.98 100 PHE A CA 1
ATOM 755 C C . PHE A 1 100 ? 4.458 -9.049 31.514 1.00 4.76 100 PHE A C 1
ATOM 756 O O . PHE A 1 100 ? 4.938 -8.021 32.009 1.00 6.84 100 PHE A O 1
ATOM 764 N N . ARG A 1 101 ? 4.187 -9.156 30.224 1.00 5.34 101 ARG A N 1
ATOM 765 C CA . ARG A 1 101 ? 4.429 -8.037 29.298 1.00 6.02 101 ARG A CA 1
ATOM 766 C C . ARG A 1 101 ? 5.793 -7.387 29.417 1.00 5.43 101 ARG A C 1
ATOM 767 O O . ARG A 1 101 ? 5.904 -6.151 29.357 1.00 5.93 101 ARG A O 1
ATOM 775 N N . ARG A 1 102 ? 6.803 -8.232 29.577 1.00 4.70 102 ARG A N 1
ATOM 776 C CA . ARG A 1 102 ? 8.188 -7.752 29.719 1.00 4.66 102 ARG A CA 1
ATOM 777 C C . ARG A 1 102 ? 8.986 -7.845 28.465 1.00 5.61 102 ARG A C 1
ATOM 778 O O . ARG A 1 102 ? 8.850 -8.796 27.715 1.00 6.70 102 ARG A O 1
ATOM 786 N N . THR A 1 103 ? 9.794 -6.819 28.208 1.00 4.07 103 THR A N 1
ATOM 787 C CA . THR A 1 103 ? 10.778 -6.852 27.132 1.00 4.68 103 THR A CA 1
ATOM 788 C C . THR A 1 103 ? 12.079 -7.424 27.645 1.00 3.96 103 THR A C 1
ATOM 789 O O . THR A 1 103 ? 12.292 -7.588 28.825 1.00 4.47 103 THR A O 1
ATOM 793 N N . PRO A 1 104 ? 12.940 -7.824 26.690 1.00 5.50 104 PRO A N 1
ATOM 794 C CA . PRO A 1 104 ? 14.286 -8.300 27.175 1.00 4.27 104 PRO A CA 1
ATOM 795 C C . PRO A 1 104 ? 15.022 -7.313 28.087 1.00 4.60 104 PRO A C 1
ATOM 796 O O . PRO A 1 104 ? 15.670 -7.719 29.047 1.00 4.76 104 PRO A O 1
ATOM 800 N N . LEU A 1 105 ? 14.901 -6.015 27.817 1.00 4.40 105 LEU A N 1
ATOM 801 C CA . LEU A 1 105 ? 15.494 -5.005 28.694 1.00 4.35 105 LEU A CA 1
ATOM 802 C C . LEU A 1 105 ? 14.931 -5.081 30.116 1.00 4.24 105 LEU A C 1
ATOM 803 O O . LEU A 1 105 ? 15.624 -5.064 31.100 1.00 4.42 105 LEU A O 1
ATOM 808 N N . ASP A 1 106 ? 13.601 -5.209 30.222 1.00 4.49 106 ASP A N 1
ATOM 809 C CA . ASP A 1 106 ? 12.977 -5.296 31.525 1.00 4.38 106 ASP A CA 1
ATOM 810 C C . ASP A 1 106 ? 13.564 -6.484 32.289 1.00 3.76 106 ASP A C 1
ATOM 811 O O . ASP A 1 106 ? 13.749 -6.438 33.483 1.00 4.35 106 ASP A O 1
ATOM 816 N N . ILE A 1 107 ? 13.747 -7.596 31.565 1.00 4.42 107 ILE A N 1
ATOM 817 C CA . ILE A 1 107 ? 14.255 -8.830 32.214 1.00 3.74 107 ILE A CA 1
ATOM 818 C C . ILE A 1 107 ? 15.703 -8.664 32.646 1.00 4.71 107 ILE A C 1
ATOM 819 O O . ILE A 1 107 ? 16.109 -9.060 33.728 1.00 4.86 107 ILE A O 1
ATOM 824 N N . ALA A 1 108 ? 16.498 -8.054 31.764 1.00 4.30 108 ALA A N 1
ATOM 825 C CA . ALA A 1 108 ? 17.888 -7.737 32.142 1.00 4.02 108 ALA A CA 1
ATOM 826 C C . ALA A 1 108 ? 17.921 -6.838 33.395 1.00 3.48 108 ALA A C 1
ATOM 827 O O . ALA A 1 108 ? 18.791 -6.965 34.235 1.00 4.78 108 ALA A O 1
ATOM 829 N N . LEU A 1 109 ? 16.997 -5.881 33.475 1.00 3.93 109 LEU A N 1
ATOM 830 C CA . LEU A 1 109 ? 16.953 -5.042 34.642 1.00 3.63 109 LEU A CA 1
ATOM 831 C C . LEU A 1 109 ? 16.616 -5.830 35.912 1.00 3.33 109 LEU A C 1
ATOM 832 O O . LEU A 1 109 ? 17.186 -5.594 36.963 1.00 4.40 109 LEU A O 1
ATOM 837 N N . GLY A 1 110 ? 15.711 -6.790 35.791 1.00 3.43 110 GLY A N 1
ATOM 838 C CA . GLY A 1 110 ? 15.458 -7.683 36.900 1.00 4.38 110 GLY A CA 1
ATOM 839 C C . GLY A 1 110 ? 16.696 -8.483 37.293 1.00 4.75 110 GLY A C 1
ATOM 840 O O . GLY A 1 110 ? 17.025 -8.624 38.463 1.00 4.62 110 GLY A O 1
ATOM 849 N N . SER A 1 112 ? 19.708 -7.486 36.820 1.00 3.97 112 SER A N 1
ATOM 850 C CA . SER A 1 112 ? 20.635 -6.567 37.476 1.00 4.40 112 SER A CA 1
ATOM 851 C C . SER A 1 112 ? 20.353 -6.424 38.973 1.00 5.24 112 SER A C 1
ATOM 852 O O . SER A 1 112 ? 21.282 -6.287 39.775 1.00 6.07 112 SER A O 1
ATOM 855 N N . VAL A 1 113 ? 19.074 -6.434 39.355 1.00 5.04 113 VAL A N 1
ATOM 856 C CA . VAL A 1 113 ? 18.710 -6.394 40.774 1.00 5.20 113 VAL A CA 1
ATOM 857 C C . VAL A 1 113 ? 19.327 -7.587 41.500 1.00 4.92 113 VAL A C 1
ATOM 858 O O . VAL A 1 113 ? 19.920 -7.410 42.585 1.00 4.78 113 VAL A O 1
ATOM 862 N N . LEU A 1 114 ? 19.245 -8.765 40.929 1.00 4.73 114 LEU A N 1
ATOM 863 C CA . LEU A 1 114 ? 19.783 -9.959 41.577 1.00 5.01 114 LEU A CA 1
ATOM 864 C C . LEU A 1 114 ? 21.313 -9.873 41.663 1.00 4.78 114 LEU A C 1
ATOM 865 O O . LEU A 1 114 ? 21.928 -10.187 42.693 1.00 5.21 114 LEU A O 1
ATOM 870 N N . VAL A 1 115 ? 21.952 -9.457 40.583 1.00 4.49 115 VAL A N 1
ATOM 871 C CA . VAL A 1 115 ? 23.414 -9.259 40.601 1.00 4.38 115 VAL A CA 1
ATOM 872 C C . VAL A 1 115 ? 23.799 -8.327 41.720 1.00 4.97 115 VAL A C 1
ATOM 873 O O . VAL A 1 115 ? 24.739 -8.619 42.484 1.00 6.11 115 VAL A O 1
ATOM 877 N N . THR A 1 116 ? 23.094 -7.208 41.826 1.00 4.94 116 THR A N 1
ATOM 878 C CA . THR A 1 116 ? 23.394 -6.218 42.887 1.00 5.76 116 THR A CA 1
ATOM 879 C C . THR A 1 116 ? 23.203 -6.823 44.273 1.00 6.24 116 THR A C 1
ATOM 880 O O . THR A 1 116 ? 24.013 -6.575 45.178 1.00 7.30 116 THR A O 1
ATOM 884 N N . GLN A 1 117 ? 22.193 -7.654 44.436 1.00 6.46 117 GLN A N 1
ATOM 885 C CA . GLN A 1 117 ? 22.014 -8.366 45.709 1.00 6.05 117 GLN A CA 1
ATOM 886 C C . GLN A 1 117 ? 23.246 -9.210 46.052 1.00 6.82 117 GLN A C 1
ATOM 887 O O . GLN A 1 117 ? 23.637 -9.294 47.212 1.00 7.56 117 GLN A O 1
ATOM 893 N N . VAL A 1 118 ? 23.843 -9.879 45.057 1.00 5.37 118 VAL A N 1
ATOM 894 C CA . VAL A 1 118 ? 24.988 -10.712 45.354 1.00 6.36 118 VAL A CA 1
ATOM 895 C C . VAL A 1 118 ? 26.175 -9.812 45.682 1.00 6.61 118 VAL A C 1
ATOM 896 O O . VAL A 1 118 ? 26.894 -10.079 46.647 1.00 7.39 118 VAL A O 1
ATOM 900 N N . LEU A 1 119 ? 26.436 -8.778 44.872 1.00 6.49 119 LEU A N 1
ATOM 901 C CA . LEU A 1 119 ? 27.641 -7.977 45.039 1.00 7.93 119 LEU A CA 1
ATOM 902 C C . LEU A 1 119 ? 27.604 -7.256 46.373 1.00 7.51 119 LEU A C 1
ATOM 903 O O . LEU A 1 119 ? 28.680 -6.878 46.912 1.00 8.94 119 LEU A O 1
ATOM 908 N N . THR A 1 120 ? 26.388 -6.983 46.878 1.00 7.58 120 THR A N 1
ATOM 909 C CA . THR A 1 120 ? 26.252 -6.202 48.139 1.00 8.80 120 THR A CA 1
ATOM 910 C C . THR A 1 120 ? 26.026 -7.116 49.388 1.00 8.65 120 THR A C 1
ATOM 911 O O . THR A 1 120 ? 25.676 -6.633 50.471 1.00 11.11 120 THR A O 1
ATOM 915 N N . SER A 1 121 ? 26.248 -8.420 49.257 1.00 7.64 121 SER A N 1
ATOM 916 C CA . SER A 1 121 ? 25.863 -9.403 50.276 1.00 8.31 121 SER A CA 1
ATOM 917 C C . SER A 1 121 ? 26.917 -9.605 51.383 1.00 8.92 121 SER A C 1
ATOM 918 O O . SER A 1 121 ? 26.724 -10.468 52.269 1.00 9.58 121 SER A O 1
ATOM 921 N N . ALA A 1 122 ? 28.063 -8.933 51.274 1.00 9.41 122 ALA A N 1
ATOM 922 C CA . ALA A 1 122 ? 29.148 -9.194 52.226 1.00 8.96 122 ALA A CA 1
ATOM 923 C C . ALA A 1 122 ? 28.644 -9.109 53.658 1.00 9.43 122 ALA A C 1
ATOM 924 O O . ALA A 1 122 ? 27.878 -8.212 53.992 1.00 10.21 122 ALA A O 1
ATOM 926 N N . GLY A 1 123 ? 29.102 -10.047 54.493 1.00 9.18 123 GLY A N 1
ATOM 927 C CA . GLY A 1 123 ? 28.807 -10.081 55.913 1.00 9.70 123 GLY A CA 1
ATOM 928 C C . GLY A 1 123 ? 27.518 -10.767 56.277 1.00 10.23 123 GLY A C 1
ATOM 929 O O . GLY A 1 123 ? 27.349 -11.244 57.403 1.00 10.61 123 GLY A O 1
ATOM 930 N N . GLY A 1 124 ? 26.593 -10.882 55.335 1.00 8.85 124 GLY A N 1
ATOM 931 C CA . GLY A 1 124 ? 25.303 -11.481 55.679 1.00 8.07 124 GLY A CA 1
ATOM 932 C C . GLY A 1 124 ? 24.695 -10.880 56.935 1.00 8.17 124 GLY A C 1
ATOM 933 O O . GLY A 1 124 ? 24.657 -9.670 57.071 1.00 9.53 124 GLY A O 1
ATOM 934 N N . VAL A 1 125 ? 24.224 -11.743 57.843 1.00 8.52 125 VAL A N 1
ATOM 935 C CA . VAL A 1 125 ? 23.784 -11.279 59.184 1.00 7.98 125 VAL A CA 1
ATOM 936 C C . VAL A 1 125 ? 24.941 -11.499 60.180 1.00 8.45 125 VAL A C 1
ATOM 937 O O . VAL A 1 125 ? 25.167 -12.629 60.620 1.00 8.77 125 VAL A O 1
ATOM 941 N N . GLY A 1 126 ? 25.668 -10.452 60.520 1.00 8.23 126 GLY A N 1
ATOM 942 C CA . GLY A 1 126 ? 26.647 -10.504 61.608 1.00 8.25 126 GLY A CA 1
ATOM 943 C C . GLY A 1 126 ? 27.862 -11.362 61.405 1.00 9.56 126 GLY A C 1
ATOM 944 O O . GLY A 1 126 ? 28.480 -11.776 62.407 1.00 9.82 126 GLY A O 1
ATOM 945 N N . THR A 1 127 ? 28.280 -11.595 60.163 1.00 8.07 127 THR A N 1
ATOM 946 C CA . THR A 1 127 ? 29.487 -12.381 59.892 1.00 9.11 127 THR A CA 1
ATOM 947 C C . THR A 1 127 ? 30.647 -11.600 59.310 1.00 9.20 127 THR A C 1
ATOM 948 O O . THR A 1 127 ? 30.522 -10.445 58.915 1.00 10.32 127 THR A O 1
ATOM 952 N N . THR A 1 128 ? 31.795 -12.289 59.321 1.00 9.45 128 THR A N 1
ATOM 953 C CA . THR A 1 128 ? 33.027 -11.781 58.755 1.00 9.11 128 THR A CA 1
ATOM 954 C C . THR A 1 128 ? 33.255 -12.192 57.305 1.00 9.80 128 THR A C 1
ATOM 955 O O . THR A 1 128 ? 34.325 -11.956 56.729 1.00 10.19 128 THR A O 1
ATOM 959 N N . TYR A 1 129 ? 32.254 -12.841 56.700 1.00 10.09 129 TYR A N 1
ATOM 960 C CA . TYR A 1 129 ? 32.443 -13.503 55.424 1.00 10.83 129 TYR A CA 1
ATOM 961 C C . TYR A 1 129 ? 32.331 -12.476 54.304 1.00 10.30 129 TYR A C 1
ATOM 962 O O . TYR A 1 129 ? 31.553 -11.526 54.369 1.00 11.69 129 TYR A O 1
ATOM 971 N N . PRO A 1 130 ? 33.083 -12.700 53.233 1.00 10.34 130 PRO A N 1
ATOM 972 C CA . PRO A 1 130 ? 33.034 -11.835 52.065 1.00 10.37 130 PRO A CA 1
ATOM 973 C C . PRO A 1 130 ? 31.860 -12.124 51.161 1.00 9.38 130 PRO A C 1
ATOM 974 O O . PRO A 1 130 ? 31.211 -13.168 51.289 1.00 9.88 130 PRO A O 1
ATOM 978 N N . ALA A 1 131 ? 31.566 -11.207 50.265 1.00 9.63 131 ALA A N 1
ATOM 979 C CA . ALA A 1 131 ? 30.586 -11.479 49.209 1.00 8.81 131 ALA A CA 1
ATOM 980 C C . ALA A 1 131 ? 31.146 -12.527 48.290 1.00 8.49 131 ALA A C 1
ATOM 981 O O . ALA A 1 131 ? 32.351 -12.514 47.948 1.00 8.86 131 ALA A O 1
ATOM 983 N N . PRO A 1 132 ? 30.285 -13.444 47.838 1.00 7.85 132 PRO A N 1
ATOM 984 C CA . PRO A 1 132 ? 30.651 -14.309 46.738 1.00 8.18 132 PRO A CA 1
ATOM 985 C C . PRO A 1 132 ? 30.767 -13.599 45.419 1.00 7.01 132 PRO A C 1
ATOM 986 O O . PRO A 1 132 ? 30.239 -12.488 45.271 1.00 6.84 132 PRO A O 1
ATOM 990 N N . LYS A 1 133 ? 31.498 -14.202 44.482 1.00 6.55 133 LYS A N 1
ATOM 991 C CA . LYS A 1 133 ? 31.436 -13.797 43.080 1.00 7.96 133 LYS A CA 1
ATOM 992 C C . LYS A 1 133 ? 30.088 -14.201 42.511 1.00 5.92 133 LYS A C 1
ATOM 993 O O . LYS A 1 133 ? 29.323 -14.950 43.116 1.00 7.32 133 LYS A O 1
ATOM 999 N N . VAL A 1 134 ? 29.779 -13.652 41.330 1.00 6.51 134 VAL A N 1
ATOM 1000 C CA . VAL A 1 134 ? 28.537 -13.969 40.667 1.00 6.45 134 VAL A CA 1
ATOM 1001 C C . VAL A 1 134 ? 28.822 -14.391 39.238 1.00 6.80 134 VAL A C 1
ATOM 1002 O O . VAL A 1 134 ? 29.832 -14.039 38.639 1.00 9.35 134 VAL A O 1
ATOM 1006 N N . LEU A 1 135 ? 27.945 -15.211 38.707 1.00 5.31 135 LEU A N 1
ATOM 1007 C CA . LEU A 1 135 ? 27.985 -15.598 37.299 1.00 5.13 135 LEU A CA 1
ATOM 1008 C C . LEU A 1 135 ? 26.569 -15.456 36.741 1.00 5.17 135 LEU A C 1
ATOM 1009 O O . LEU A 1 135 ? 25.651 -16.186 37.160 1.00 5.43 135 LEU A O 1
ATOM 1014 N N . VAL A 1 136 ? 26.408 -14.495 35.835 1.00 4.25 136 VAL A N 1
ATOM 1015 C CA . VAL A 1 136 ? 25.102 -14.258 35.175 1.00 4.41 136 VAL A CA 1
ATOM 1016 C C . VAL A 1 136 ? 24.966 -15.270 34.030 1.00 3.77 136 VAL A C 1
ATOM 1017 O O . VAL A 1 136 ? 25.834 -15.322 33.165 1.00 3.85 136 VAL A O 1
ATOM 1021 N N . VAL A 1 137 ? 23.910 -16.076 34.034 1.00 3.68 137 VAL A N 1
ATOM 1022 C CA . VAL A 1 137 ? 23.718 -17.088 32.990 1.00 3.10 137 VAL A CA 1
ATOM 1023 C C . VAL A 1 137 ? 22.388 -16.818 32.249 1.00 3.39 137 VAL A C 1
ATOM 1024 O O . VAL A 1 137 ? 21.317 -16.834 32.854 1.00 5.11 137 VAL A O 1
ATOM 1028 N N . SER A 1 138 ? 22.459 -16.545 30.926 1.00 3.91 138 SER A N 1
ATOM 1029 C CA . SER A 1 138 ? 21.252 -16.553 30.097 1.00 2.23 138 SER A CA 1
ATOM 1030 C C . SER A 1 138 ? 20.806 -17.992 29.839 1.00 3.37 138 SER A C 1
ATOM 1031 O O . SER A 1 138 ? 21.613 -18.858 29.474 1.00 4.83 138 SER A O 1
ATOM 1034 N N . PRO A 1 139 ? 19.504 -18.257 29.993 1.00 4.24 139 PRO A N 1
ATOM 1035 C CA . PRO A 1 139 ? 19.002 -19.576 29.685 1.00 5.37 139 PRO A CA 1
ATOM 1036 C C . PRO A 1 139 ? 18.982 -19.768 28.173 1.00 5.36 139 PRO A C 1
ATOM 1037 O O . PRO A 1 139 ? 19.024 -18.770 27.433 1.00 4.33 139 PRO A O 1
ATOM 1041 N N . PRO A 1 140 ? 18.880 -21.020 27.696 1.00 5.04 140 PRO A N 1
ATOM 1042 C CA . PRO A 1 140 ? 18.801 -21.236 26.262 1.00 5.81 140 PRO A CA 1
ATOM 1043 C C . PRO A 1 140 ? 17.450 -20.761 25.737 1.00 5.04 140 PRO A C 1
ATOM 1044 O O . PRO A 1 140 ? 16.457 -20.687 26.496 1.00 6.87 140 PRO A O 1
ATOM 1048 N N . PRO A 1 141 ? 17.370 -20.406 24.448 1.00 4.38 141 PRO A N 1
ATOM 1049 C CA . PRO A 1 141 ? 16.056 -20.037 23.909 1.00 5.44 141 PRO A CA 1
ATOM 1050 C C . PRO A 1 141 ? 15.049 -21.186 24.043 1.00 6.24 141 PRO A C 1
ATOM 1051 O O . PRO A 1 141 ? 15.420 -22.354 23.958 1.00 5.70 141 PRO A O 1
ATOM 1055 N N . LEU A 1 142 ? 13.793 -20.813 24.277 1.00 5.59 142 LEU A N 1
ATOM 1056 C CA . LEU A 1 142 ? 12.680 -21.718 24.256 1.00 5.85 142 LEU A CA 1
ATOM 1057 C C . LEU A 1 142 ? 12.523 -22.300 22.867 1.00 5.40 142 LEU A C 1
ATOM 1058 O O . LEU A 1 142 ? 13.043 -21.781 21.857 1.00 6.43 142 LEU A O 1
ATOM 1063 N N . ALA A 1 143 ? 11.760 -23.385 22.820 1.00 6.42 143 ALA A N 1
ATOM 1064 C CA . ALA A 1 143 ? 11.437 -24.081 21.577 1.00 5.98 143 ALA A CA 1
ATOM 1065 C C . ALA A 1 143 ? 9.947 -24.265 21.421 1.00 5.00 143 ALA A C 1
ATOM 1066 O O . ALA A 1 143 ? 9.182 -23.877 22.334 1.00 6.16 143 ALA A O 1
ATOM 1068 N N . PRO A 1 144 ? 9.499 -24.778 20.258 1.00 6.86 144 PRO A N 1
ATOM 1069 C CA . PRO A 1 144 ? 8.077 -24.995 20.076 1.00 7.00 144 PRO A CA 1
ATOM 1070 C C . PRO A 1 144 ? 7.489 -25.890 21.144 1.00 7.56 144 PRO A C 1
ATOM 1071 O O . PRO A 1 144 ? 8.172 -26.832 21.578 1.00 8.13 144 PRO A O 1
ATOM 1083 N N . PRO A 1 146 ? 4.244 -28.274 22.417 1.00 7.11 146 PRO A N 1
ATOM 1084 C CA . PRO A 1 146 ? 2.994 -28.973 22.016 1.00 7.19 146 PRO A CA 1
ATOM 1085 C C . PRO A 1 146 ? 1.781 -28.762 22.914 1.00 7.86 146 PRO A C 1
ATOM 1086 O O . PRO A 1 146 ? 0.634 -28.969 22.437 1.00 9.63 146 PRO A O 1
ATOM 1090 N N . HIS A 1 147 ? 2.002 -28.418 24.179 1.00 5.81 147 HIS A N 1
ATOM 1091 C CA . HIS A 1 147 ? 0.863 -28.343 25.050 1.00 5.68 147 HIS A CA 1
ATOM 1092 C C . HIS A 1 147 ? 0.196 -26.977 24.879 1.00 6.53 147 HIS A C 1
ATOM 1093 O O . HIS A 1 147 ? 0.857 -25.957 25.043 1.00 5.90 147 HIS A O 1
ATOM 1100 N N . PRO A 1 148 ? -1.143 -26.926 24.634 1.00 5.81 148 PRO A N 1
ATOM 1101 C CA . PRO A 1 148 ? -1.785 -25.637 24.391 1.00 5.80 148 PRO A CA 1
ATOM 1102 C C . PRO A 1 148 ? -1.657 -24.666 25.536 1.00 4.98 148 PRO A C 1
ATOM 1103 O O . PRO A 1 148 ? -1.687 -23.452 25.289 1.00 5.19 148 PRO A O 1
ATOM 1107 N N . TRP A 1 149 ? -1.624 -25.136 26.796 1.00 4.95 149 TRP A N 1
ATOM 1108 C CA . TRP A 1 149 ? -1.528 -24.180 27.907 1.00 5.00 149 TRP A CA 1
ATOM 1109 C C . TRP A 1 149 ? -0.155 -23.514 27.898 1.00 5.13 149 TRP A C 1
ATOM 1110 O O . TRP A 1 149 ? -0.024 -22.327 28.122 1.00 5.16 149 TRP A O 1
ATOM 1121 N N . PHE A 1 150 ? 0.886 -24.328 27.751 1.00 5.08 150 PHE A N 1
ATOM 1122 C CA . PHE A 1 150 ? 2.246 -23.758 27.652 1.00 4.88 150 PHE A CA 1
ATOM 1123 C C . PHE A 1 150 ? 2.328 -22.815 26.436 1.00 5.48 150 PHE A C 1
ATOM 1124 O O . PHE A 1 150 ? 2.936 -21.737 26.535 1.00 4.73 150 PHE A O 1
ATOM 1132 N N . GLN A 1 151 ? 1.745 -23.170 25.284 1.00 5.50 151 GLN A N 1
ATOM 1133 C CA . GLN A 1 151 ? 1.758 -22.286 24.132 1.00 6.64 151 GLN A CA 1
ATOM 1134 C C . GLN A 1 151 ? 1.170 -20.933 24.526 1.00 6.26 151 GLN A C 1
ATOM 1135 O O . GLN A 1 151 ? 1.663 -19.905 24.145 1.00 7.48 151 GLN A O 1
ATOM 1141 N N . LEU A 1 152 ? 0.058 -20.965 25.259 1.00 4.73 152 LEU A N 1
ATOM 1142 C CA . LEU A 1 152 ? -0.613 -19.737 25.638 1.00 5.01 152 LEU A CA 1
ATOM 1143 C C . LEU A 1 152 ? 0.233 -18.887 26.582 1.00 4.99 152 LEU A C 1
ATOM 1144 O O . LEU A 1 152 ? 0.405 -17.686 26.335 1.00 6.10 152 LEU A O 1
ATOM 1149 N N . ILE A 1 153 ? 0.737 -19.467 27.671 1.00 4.16 153 ILE A N 1
ATOM 1150 C CA . ILE A 1 153 ? 1.389 -18.639 28.696 1.00 4.98 153 ILE A CA 1
ATOM 1151 C C . ILE A 1 153 ? 2.725 -18.096 28.176 1.00 5.43 153 ILE A C 1
ATOM 1152 O O . ILE A 1 153 ? 3.222 -17.066 28.674 1.00 6.22 153 ILE A O 1
ATOM 1157 N N . PHE A 1 154 ? 3.322 -18.799 27.201 1.00 4.12 154 PHE A N 1
ATOM 1158 C CA . PHE A 1 154 ? 4.617 -18.370 26.651 1.00 5.23 154 PHE A CA 1
ATOM 1159 C C . PHE A 1 154 ? 4.511 -17.706 25.290 1.00 6.38 154 PHE A C 1
ATOM 1160 O O . PHE A 1 154 ? 5.544 -17.577 24.637 1.00 6.83 154 PHE A O 1
ATOM 1168 N N . GLU A 1 155 ? 3.310 -17.288 24.857 1.00 6.16 155 GLU A N 1
ATOM 1169 C CA . GLU A 1 155 ? 3.182 -16.593 23.578 1.00 7.21 155 GLU A CA 1
ATOM 1170 C C . GLU A 1 155 ? 4.140 -15.391 23.568 1.00 7.25 155 GLU A C 1
ATOM 1171 O O . GLU A 1 155 ? 4.138 -14.596 24.478 1.00 6.55 155 GLU A O 1
ATOM 1177 N N . GLY A 1 156 ? 4.964 -15.324 22.531 1.00 7.25 156 GLY A N 1
ATOM 1178 C CA . GLY A 1 156 ? 5.985 -14.288 22.397 1.00 7.02 156 GLY A CA 1
ATOM 1179 C C . GLY A 1 156 ? 7.231 -14.520 23.192 1.00 8.15 156 GLY A C 1
ATOM 1180 O O . GLY A 1 156 ? 8.239 -13.770 23.030 1.00 8.52 156 GLY A O 1
ATOM 1181 N N . GLY A 1 157 ? 7.254 -15.583 23.980 1.00 6.86 157 GLY A N 1
ATOM 1182 C CA . GLY A 1 157 ? 8.366 -15.888 24.847 1.00 7.58 157 GLY A CA 1
ATOM 1183 C C . GLY A 1 157 ? 9.580 -16.360 24.126 1.00 7.46 157 GLY A C 1
ATOM 1184 O O . GLY A 1 157 ? 10.713 -15.952 24.491 1.00 9.16 157 GLY A O 1
ATOM 1185 N N . GLU A 1 158 ? 9.450 -17.270 23.166 1.00 6.96 158 GLU A N 1
ATOM 1186 C CA . GLU A 1 158 ? 10.608 -17.745 22.468 1.00 8.04 158 GLU A CA 1
ATOM 1187 C C . GLU A 1 158 ? 11.418 -16.552 21.899 1.00 7.48 158 GLU A C 1
ATOM 1188 O O . GLU A 1 158 ? 12.644 -16.494 22.040 1.00 7.67 158 GLU A O 1
ATOM 1194 N N . GLN A 1 159 ? 10.743 -15.663 21.217 1.00 6.40 159 GLN A N 1
ATOM 1195 C CA . GLN A 1 159 ? 11.467 -14.523 20.644 1.00 6.92 159 GLN A CA 1
ATOM 1196 C C . GLN A 1 159 ? 12.211 -13.754 21.722 1.00 7.86 159 GLN A C 1
ATOM 1197 O O . GLN A 1 159 ? 13.357 -13.346 21.533 1.00 9.73 159 GLN A O 1
ATOM 1203 N N . LYS A 1 160 ? 11.600 -13.520 22.867 1.00 5.81 160 LYS A N 1
ATOM 1204 C CA . LYS A 1 160 ? 12.282 -12.793 23.940 1.00 4.75 160 LYS A CA 1
ATOM 1205 C C . LYS A 1 160 ? 13.490 -13.573 24.431 1.00 4.99 160 LYS A C 1
ATOM 1206 O O . LYS A 1 160 ? 14.560 -13.004 24.657 1.00 4.57 160 LYS A O 1
ATOM 1212 N N . THR A 1 161 ? 13.337 -14.878 24.584 1.00 4.43 161 THR A N 1
ATOM 1213 C CA . THR A 1 161 ? 14.454 -15.662 25.093 1.00 4.12 161 THR A CA 1
ATOM 1214 C C . THR A 1 161 ? 15.668 -15.641 24.138 1.00 3.82 161 THR A C 1
ATOM 1215 O O . THR A 1 161 ? 16.784 -15.768 24.603 1.00 5.00 161 THR A O 1
ATOM 1219 N N . THR A 1 162 ? 15.439 -15.484 22.851 1.00 4.60 162 THR A N 1
ATOM 1220 C CA . THR A 1 162 ? 16.539 -15.406 21.870 1.00 5.85 162 THR A CA 1
ATOM 1221 C C . THR A 1 162 ? 17.411 -14.173 22.098 1.00 5.23 162 THR A C 1
ATOM 1222 O O . THR A 1 162 ? 18.525 -14.066 21.571 1.00 6.62 162 THR A O 1
ATOM 1226 N N . GLU A 1 163 ? 16.861 -13.176 22.809 1.00 3.81 163 GLU A N 1
ATOM 1227 C CA . GLU A 1 163 ? 17.552 -11.902 23.098 1.00 4.31 163 GLU A CA 1
ATOM 1228 C C . GLU A 1 163 ? 18.268 -11.888 24.414 1.00 5.10 163 GLU A C 1
ATOM 1229 O O . GLU A 1 163 ? 19.025 -10.952 24.669 1.00 5.19 163 GLU A O 1
ATOM 1235 N N . LEU A 1 164 ? 18.055 -12.878 25.273 1.00 3.53 164 LEU A N 1
ATOM 1236 C CA . LEU A 1 164 ? 18.586 -12.775 26.643 1.00 4.72 164 LEU A CA 1
ATOM 1237 C C . LEU A 1 164 ? 20.114 -12.856 26.678 1.00 3.43 164 LEU A C 1
ATOM 1238 O O . LEU A 1 164 ? 20.756 -12.194 27.522 1.00 4.63 164 LEU A O 1
ATOM 1243 N N . ALA A 1 165 ? 20.737 -13.673 25.810 1.00 4.71 165 ALA A N 1
ATOM 1244 C CA . ALA A 1 165 ? 22.214 -13.693 25.822 1.00 4.82 165 ALA A CA 1
ATOM 1245 C C . ALA A 1 165 ? 22.795 -12.319 25.487 1.00 3.53 165 ALA A C 1
ATOM 1246 O O . ALA A 1 165 ? 23.756 -11.854 26.137 1.00 4.82 165 ALA A O 1
ATOM 1248 N N . ARG A 1 166 ? 22.188 -11.648 24.514 1.00 3.99 166 ARG A N 1
ATOM 1249 C CA . ARG A 1 166 ? 22.630 -10.327 24.130 1.00 5.54 166 ARG A CA 1
ATOM 1250 C C . ARG A 1 166 ? 22.469 -9.339 25.277 1.00 5.11 166 ARG A C 1
ATOM 1251 O O . ARG A 1 166 ? 23.407 -8.570 25.609 1.00 5.21 166 ARG A O 1
ATOM 1259 N N . VAL A 1 167 ? 21.275 -9.257 25.841 1.00 4.46 167 VAL A N 1
ATOM 1260 C CA . VAL A 1 167 ? 21.034 -8.222 26.863 1.00 3.74 167 VAL A CA 1
ATOM 1261 C C . VAL A 1 167 ? 21.774 -8.542 28.182 1.00 3.57 167 VAL A C 1
ATOM 1262 O O . VAL A 1 167 ? 22.289 -7.636 28.862 1.00 4.60 167 VAL A O 1
ATOM 1266 N N . TYR A 1 168 ? 21.856 -9.815 28.578 1.00 3.44 168 TYR A N 1
ATOM 1267 C CA . TYR A 1 168 ? 22.596 -10.180 29.765 1.00 2.73 168 TYR A CA 1
ATOM 1268 C C . TYR A 1 168 ? 24.100 -9.952 29.565 1.00 3.49 168 TYR A C 1
ATOM 1269 O O . TYR A 1 168 ? 24.763 -9.563 30.510 1.00 4.59 168 TYR A O 1
ATOM 1278 N N . SER A 1 169 ? 24.616 -10.277 28.385 1.00 5.03 169 SER A N 1
ATOM 1279 C CA . SER A 1 169 ? 26.048 -10.051 28.127 1.00 5.08 169 SER A CA 1
ATOM 1280 C C . SER A 1 169 ? 26.374 -8.567 28.246 1.00 4.61 169 SER A C 1
ATOM 1281 O O . SER A 1 169 ? 27.401 -8.172 28.825 1.00 5.08 169 SER A O 1
ATOM 1284 N N . ALA A 1 170 ? 25.468 -7.733 27.743 1.00 3.34 170 ALA A N 1
ATOM 1285 C CA . ALA A 1 170 ? 25.684 -6.313 27.803 1.00 2.80 170 ALA A CA 1
ATOM 1286 C C . ALA A 1 170 ? 25.671 -5.844 29.251 1.00 2.53 170 ALA A C 1
ATOM 1287 O O . ALA A 1 170 ? 26.522 -5.056 29.684 1.00 3.73 170 ALA A O 1
ATOM 1289 N N . LEU A 1 171 ? 24.673 -6.303 30.001 1.00 2.86 171 LEU A N 1
ATOM 1290 C CA . LEU A 1 171 ? 24.575 -5.914 31.399 1.00 3.68 171 LEU A CA 1
ATOM 1291 C C . LEU A 1 171 ? 25.804 -6.339 32.157 1.00 3.71 171 LEU A C 1
ATOM 1292 O O . LEU A 1 171 ? 26.354 -5.577 32.950 1.00 4.30 171 LEU A O 1
ATOM 1297 N N . ALA A 1 172 ? 26.200 -7.593 31.967 1.00 3.74 172 ALA A N 1
ATOM 1298 C CA . ALA A 1 172 ? 27.328 -8.144 32.745 1.00 3.90 172 ALA A CA 1
ATOM 1299 C C . ALA A 1 172 ? 28.608 -7.412 32.387 1.00 4.86 172 ALA A C 1
ATOM 1300 O O . ALA A 1 172 ? 29.435 -7.134 33.253 1.00 6.25 172 ALA A O 1
ATOM 1302 N N . SER A 1 173 ? 28.777 -7.105 31.104 1.00 5.52 173 SER A N 1
ATOM 1303 C CA . SER A 1 173 ? 29.940 -6.336 30.701 1.00 5.33 173 SER A CA 1
ATOM 1304 C C . SER A 1 173 ? 29.944 -4.957 31.424 1.00 4.10 173 SER A C 1
ATOM 1305 O O . SER A 1 173 ? 30.946 -4.517 31.949 1.00 6.40 173 SER A O 1
ATOM 1308 N N . PHE A 1 174 ? 28.799 -4.262 31.470 1.00 2.97 174 PHE A N 1
ATOM 1309 C CA . PHE A 1 174 ? 28.670 -2.942 32.120 1.00 3.34 174 PHE A CA 1
ATOM 1310 C C . PHE A 1 174 ? 28.992 -3.043 33.597 1.00 3.44 174 PHE A C 1
ATOM 1311 O O . PHE A 1 174 ? 29.671 -2.163 34.141 1.00 4.71 174 PHE A O 1
ATOM 1327 N N . LYS A 1 176 ? 30.692 -5.273 35.050 1.00 4.13 176 LYS A N 1
ATOM 1328 C CA . LYS A 1 176 ? 32.007 -5.880 35.261 1.00 4.81 176 LYS A CA 1
ATOM 1329 C C . LYS A 1 176 ? 31.878 -7.176 36.077 1.00 4.74 176 LYS A C 1
ATOM 1330 O O . LYS A 1 176 ? 32.673 -7.449 37.006 1.00 8.19 176 LYS A O 1
ATOM 1336 N N . VAL A 1 177 ? 30.975 -8.063 35.646 1.00 4.32 177 VAL A N 1
ATOM 1337 C CA . VAL A 1 177 ? 30.825 -9.345 36.305 1.00 4.67 177 VAL A CA 1
ATOM 1338 C C . VAL A 1 177 ? 30.830 -10.439 35.213 1.00 4.71 177 VAL A C 1
ATOM 1339 O O . VAL A 1 177 ? 30.503 -10.200 34.064 1.00 4.73 177 VAL A O 1
ATOM 1343 N N . PRO A 1 178 ? 31.153 -11.689 35.608 1.00 5.71 178 PRO A N 1
ATOM 1344 C CA . PRO A 1 178 ? 31.162 -12.791 34.673 1.00 5.29 178 PRO A CA 1
ATOM 1345 C C . PRO A 1 178 ? 29.782 -13.149 34.078 1.00 5.10 178 PRO A C 1
ATOM 1346 O O . PRO A 1 178 ? 28.798 -13.093 34.783 1.00 4.86 178 PRO A O 1
ATOM 1350 N N . PHE A 1 179 ? 29.805 -13.584 32.820 1.00 5.23 179 PHE A N 1
ATOM 1351 C CA . PHE A 1 179 ? 28.629 -13.951 32.046 1.00 4.49 179 PHE A CA 1
ATOM 1352 C C . PHE A 1 179 ? 28.889 -15.304 31.376 1.00 3.93 179 PHE A C 1
ATOM 1353 O O . PHE A 1 179 ? 30.031 -15.541 30.889 1.00 4.60 179 PHE A O 1
ATOM 1361 N N . PHE A 1 180 ? 27.860 -16.134 31.314 1.00 4.01 180 PHE A N 1
ATOM 1362 C CA . PHE A 1 180 ? 27.893 -17.390 30.513 1.00 5.49 180 PHE A CA 1
ATOM 1363 C C . PHE A 1 180 ? 26.539 -17.552 29.840 1.00 5.14 180 PHE A C 1
ATOM 1364 O O . PHE A 1 180 ? 25.500 -17.401 30.497 1.00 4.49 180 PHE A O 1
ATOM 1372 N N . ASP A 1 181 ? 26.530 -17.901 28.557 1.00 4.17 181 ASP A N 1
ATOM 1373 C CA . ASP A 1 181 ? 25.300 -18.209 27.853 1.00 4.12 181 ASP A CA 1
ATOM 1374 C C . ASP A 1 181 ? 25.049 -19.703 27.836 1.00 3.95 181 ASP A C 1
ATOM 1375 O O . ASP A 1 181 ? 25.726 -20.442 27.114 1.00 3.72 181 ASP A O 1
ATOM 1380 N N . ALA A 1 182 ? 24.058 -20.162 28.573 1.00 4.50 182 ALA A N 1
ATOM 1381 C CA . ALA A 1 182 ? 23.696 -21.609 28.487 1.00 4.97 182 ALA A CA 1
ATOM 1382 C C . ALA A 1 182 ? 23.365 -22.017 27.043 1.00 4.47 182 ALA A C 1
ATOM 1383 O O . ALA A 1 182 ? 23.620 -23.174 26.618 1.00 4.67 182 ALA A O 1
ATOM 1385 N N . GLY A 1 183 ? 22.781 -21.095 26.263 1.00 3.73 183 GLY A N 1
ATOM 1386 C CA . GLY A 1 183 ? 22.448 -21.357 24.888 1.00 4.17 183 GLY A CA 1
ATOM 1387 C C . GLY A 1 183 ? 23.651 -21.613 23.981 1.00 4.60 183 GLY A C 1
ATOM 1388 O O . GLY A 1 183 ? 23.490 -22.075 22.849 1.00 6.04 183 GLY A O 1
ATOM 1389 N N . SER A 1 184 ? 24.836 -21.288 24.455 1.00 4.22 184 SER A N 1
ATOM 1390 C CA . SER A 1 184 ? 26.068 -21.510 23.668 1.00 4.70 184 SER A CA 1
ATOM 1391 C C . SER A 1 184 ? 26.400 -22.996 23.684 1.00 4.35 184 SER A C 1
ATOM 1392 O O . SER A 1 184 ? 27.160 -23.417 22.777 1.00 6.22 184 SER A O 1
ATOM 1395 N N . VAL A 1 185 ? 25.866 -23.770 24.636 1.00 5.11 185 VAL A N 1
ATOM 1396 C CA . VAL A 1 185 ? 26.271 -25.193 24.730 1.00 4.94 185 VAL A CA 1
ATOM 1397 C C . VAL A 1 185 ? 25.092 -26.145 24.592 1.00 5.34 185 VAL A C 1
ATOM 1398 O O . VAL A 1 185 ? 25.307 -27.297 24.258 1.00 5.45 185 VAL A O 1
ATOM 1402 N N . ILE A 1 186 ? 23.872 -25.690 24.813 1.00 4.47 186 ILE A N 1
ATOM 1403 C CA . ILE A 1 186 ? 22.702 -26.511 24.632 1.00 5.40 186 ILE A CA 1
ATOM 1404 C C . ILE A 1 186 ? 21.543 -25.725 23.987 1.00 3.91 186 ILE A C 1
ATOM 1405 O O . ILE A 1 186 ? 21.519 -24.501 23.992 1.00 6.65 186 ILE A O 1
ATOM 1410 N N . SER A 1 187 ? 20.614 -26.492 23.397 1.00 4.93 187 SER A N 1
ATOM 1411 C CA . SER A 1 187 ? 19.326 -26.048 22.985 1.00 6.03 187 SER A CA 1
ATOM 1412 C C . SER A 1 187 ? 18.321 -26.669 23.894 1.00 6.84 187 SER A C 1
ATOM 1413 O O . SER A 1 187 ? 18.586 -27.721 24.531 1.00 7.91 187 SER A O 1
ATOM 1416 N N . THR A 1 188 ? 17.150 -26.045 23.960 1.00 6.23 188 THR A N 1
ATOM 1417 C CA . THR A 1 188 ? 16.084 -26.568 24.808 1.00 6.04 188 THR A CA 1
ATOM 1418 C C . THR A 1 188 ? 15.436 -27.751 24.105 1.00 5.39 188 THR A C 1
ATOM 1419 O O . THR A 1 188 ? 14.626 -27.562 23.182 1.00 6.40 188 THR A O 1
ATOM 1423 N N . ASP A 1 189 ? 15.786 -28.966 24.535 1.00 5.23 189 ASP A N 1
ATOM 1424 C CA . ASP A 1 189 ? 15.395 -30.172 23.814 1.00 4.68 189 ASP A CA 1
ATOM 1425 C C . ASP A 1 189 ? 14.261 -31.000 24.454 1.00 5.08 189 ASP A C 1
ATOM 1426 O O . ASP A 1 189 ? 13.817 -31.979 23.891 1.00 6.04 189 ASP A O 1
ATOM 1431 N N . GLY A 1 190 ? 13.777 -30.555 25.621 1.00 5.12 190 GLY A N 1
ATOM 1432 C CA . GLY A 1 190 ? 12.684 -31.239 26.283 1.00 5.83 190 GLY A CA 1
ATOM 1433 C C . GLY A 1 190 ? 11.449 -31.321 25.428 1.00 5.96 190 GLY A C 1
ATOM 1434 O O . GLY A 1 190 ? 11.142 -30.378 24.688 1.00 7.24 190 GLY A O 1
ATOM 1435 N N . VAL A 1 191 ? 10.689 -32.388 25.605 1.00 6.36 191 VAL A N 1
ATOM 1436 C CA . VAL A 1 191 ? 9.478 -32.551 24.759 1.00 6.68 191 VAL A CA 1
ATOM 1437 C C . VAL A 1 191 ? 8.456 -31.403 24.892 1.00 5.89 191 VAL A C 1
ATOM 1438 O O . VAL A 1 191 ? 7.660 -31.149 23.970 1.00 6.73 191 VAL A O 1
ATOM 1442 N N . ASP A 1 192 ? 8.488 -30.694 26.019 1.00 4.74 192 ASP A N 1
ATOM 1443 C CA . ASP A 1 192 ? 7.532 -29.617 26.237 1.00 5.46 192 ASP A CA 1
ATOM 1444 C C . ASP A 1 192 ? 7.918 -28.263 25.616 1.00 5.19 192 ASP A C 1
ATOM 1445 O O . ASP A 1 192 ? 7.116 -27.326 25.653 1.00 6.86 192 ASP A O 1
ATOM 1450 N N . GLY A 1 193 ? 9.126 -28.191 25.074 1.00 5.24 193 GLY A N 1
ATOM 1451 C CA . GLY A 1 193 ? 9.640 -26.957 24.457 1.00 5.30 193 GLY A CA 1
ATOM 1452 C C . GLY A 1 193 ? 10.234 -25.973 25.481 1.00 5.55 193 GLY A C 1
ATOM 1453 O O . GLY A 1 193 ? 10.696 -24.898 25.072 1.00 6.67 193 GLY A O 1
ATOM 1454 N N . ILE A 1 194 ? 10.279 -26.356 26.764 1.00 5.29 194 ILE A N 1
ATOM 1455 C CA . ILE A 1 194 ? 10.695 -25.479 27.823 1.00 5.16 194 ILE A CA 1
ATOM 1456 C C . ILE A 1 194 ? 11.827 -26.014 28.684 1.00 4.36 194 ILE A C 1
ATOM 1457 O O . ILE A 1 194 ? 12.752 -25.267 29.049 1.00 4.61 194 ILE A O 1
ATOM 1462 N N . HIS A 1 195 ? 11.717 -27.292 29.071 1.00 4.29 195 HIS A N 1
ATOM 1463 C CA . HIS A 1 195 ? 12.651 -27.882 30.016 1.00 5.17 195 HIS A CA 1
ATOM 1464 C C . HIS A 1 195 ? 13.700 -28.760 29.323 1.00 4.68 195 HIS A C 1
ATOM 1465 O O . HIS A 1 195 ? 13.716 -28.863 28.068 1.00 6.19 195 HIS A O 1
ATOM 1472 N N . PHE A 1 196 ? 14.597 -29.345 30.126 1.00 3.72 196 PHE A N 1
ATOM 1473 C CA . PHE A 1 196 ? 15.787 -29.966 29.591 1.00 5.16 196 PHE A CA 1
ATOM 1474 C C . PHE A 1 196 ? 15.655 -31.493 29.508 1.00 5.39 196 PHE A C 1
ATOM 1475 O O . PHE A 1 196 ? 15.001 -32.139 30.321 1.00 7.46 196 PHE A O 1
ATOM 1483 N N . THR A 1 197 ? 16.329 -32.047 28.524 1.00 4.55 197 THR A N 1
ATOM 1484 C CA . THR A 1 197 ? 16.578 -33.497 28.462 1.00 5.43 197 THR A CA 1
ATOM 1485 C C . THR A 1 197 ? 17.706 -33.863 29.396 1.00 5.45 197 THR A C 1
ATOM 1486 O O . THR A 1 197 ? 18.423 -33.009 29.941 1.00 5.77 197 THR A O 1
ATOM 1490 N N . GLU A 1 198 ? 17.877 -35.163 29.607 1.00 6.27 198 GLU A N 1
ATOM 1491 C CA . GLU A 1 198 ? 19.018 -35.607 30.399 1.00 7.31 198 GLU A CA 1
ATOM 1492 C C . GLU A 1 198 ? 20.322 -35.101 29.766 1.00 5.18 198 GLU A C 1
ATOM 1493 O O . GLU A 1 198 ? 21.247 -34.643 30.494 1.00 5.95 198 GLU A O 1
ATOM 1499 N N . ALA A 1 199 ? 20.392 -35.130 28.436 1.00 5.43 199 ALA A N 1
ATOM 1500 C CA . ALA A 1 199 ? 21.626 -34.700 27.746 1.00 5.62 199 ALA A CA 1
ATOM 1501 C C . ALA A 1 199 ? 21.892 -33.202 27.948 1.00 6.07 199 ALA A C 1
ATOM 1502 O O . ALA A 1 199 ? 23.021 -32.750 28.178 1.00 6.06 199 ALA A O 1
ATOM 1504 N N . ASN A 1 200 ? 20.811 -32.440 27.863 1.00 5.35 200 ASN A N 1
ATOM 1505 C CA . ASN A 1 200 ? 20.920 -31.022 28.117 1.00 4.78 200 ASN A CA 1
ATOM 1506 C C . ASN A 1 200 ? 21.512 -30.755 29.491 1.00 4.69 200 ASN A C 1
ATOM 1507 O O . ASN A 1 200 ? 22.387 -29.873 29.666 1.00 5.16 200 ASN A O 1
ATOM 1512 N N . ASN A 1 201 ? 20.976 -31.472 30.484 1.00 4.70 201 ASN A N 1
ATOM 1513 C CA . ASN A 1 201 ? 21.472 -31.317 31.843 1.00 4.96 201 ASN A CA 1
ATOM 1514 C C . ASN A 1 201 ? 22.952 -31.662 31.941 1.00 5.11 201 ASN A C 1
ATOM 1515 O O . ASN A 1 201 ? 23.716 -30.981 32.631 1.00 5.20 201 ASN A O 1
ATOM 1520 N N . ARG A 1 202 ? 23.365 -32.731 31.287 1.00 4.71 202 ARG A N 1
ATOM 1521 C CA . ARG A 1 202 ? 24.786 -33.172 31.414 1.00 6.20 202 ARG A CA 1
ATOM 1522 C C . ARG A 1 202 ? 25.659 -32.129 30.762 1.00 6.17 202 ARG A C 1
ATOM 1523 O O . ARG A 1 202 ? 26.683 -31.710 31.316 1.00 7.66 202 ARG A O 1
ATOM 1531 N N . ASP A 1 203 ? 25.318 -31.706 29.558 1.00 6.72 203 ASP A N 1
ATOM 1532 C CA . ASP A 1 203 ? 26.183 -30.758 28.861 1.00 6.13 203 ASP A CA 1
ATOM 1533 C C . ASP A 1 203 ? 26.297 -29.410 29.599 1.00 6.57 203 ASP A C 1
ATOM 1534 O O . ASP A 1 203 ? 27.382 -28.820 29.670 1.00 5.89 203 ASP A O 1
ATOM 1539 N N . LEU A 1 204 ? 25.183 -28.952 30.140 1.00 5.59 204 LEU A N 1
ATOM 1540 C CA . LEU A 1 204 ? 25.269 -27.697 30.876 1.00 5.67 204 LEU A CA 1
ATOM 1541 C C . LEU A 1 204 ? 26.094 -27.855 32.149 1.00 5.21 204 LEU A C 1
ATOM 1542 O O . LEU A 1 204 ? 26.852 -26.990 32.503 1.00 6.70 204 LEU A O 1
ATOM 1547 N N . GLY A 1 205 ? 25.930 -28.955 32.872 1.00 5.39 205 GLY A N 1
ATOM 1548 C CA . GLY A 1 205 ? 26.741 -29.166 34.062 1.00 5.18 205 GLY A CA 1
ATOM 1549 C C . GLY A 1 205 ? 28.252 -29.291 33.775 1.00 5.06 205 GLY A C 1
ATOM 1550 O O . GLY A 1 205 ? 29.077 -28.788 34.552 1.00 6.97 205 GLY A O 1
ATOM 1551 N N . VAL A 1 206 ? 28.636 -29.885 32.642 1.00 4.82 206 VAL A N 1
ATOM 1552 C CA . VAL A 1 206 ? 30.041 -29.985 32.244 1.00 5.76 206 VAL A CA 1
ATOM 1553 C C . VAL A 1 206 ? 30.633 -28.604 31.869 1.00 5.71 206 VAL A C 1
ATOM 1554 O O . VAL A 1 206 ? 31.770 -28.290 32.205 1.00 6.06 206 VAL A O 1
ATOM 1558 N N . ALA A 1 207 ? 29.853 -27.794 31.157 1.00 5.49 207 ALA A N 1
ATOM 1559 C CA . ALA A 1 207 ? 30.285 -26.453 30.787 1.00 5.33 207 ALA A CA 1
ATOM 1560 C C . ALA A 1 207 ? 30.397 -25.583 32.049 1.00 5.33 207 ALA A C 1
ATOM 1561 O O . ALA A 1 207 ? 31.386 -24.854 32.247 1.00 5.85 207 ALA A O 1
ATOM 1563 N N . LEU A 1 208 ? 29.379 -25.647 32.896 1.00 5.45 208 LEU A N 1
ATOM 1564 C CA . LEU A 1 208 ? 29.427 -24.836 34.095 1.00 4.83 208 LEU A CA 1
ATOM 1565 C C . LEU A 1 208 ? 30.554 -25.243 35.065 1.00 5.06 208 LEU A C 1
ATOM 1566 O O . LEU A 1 208 ? 31.045 -24.425 35.813 1.00 6.37 208 LEU A O 1
ATOM 1571 N N . ALA A 1 209 ? 30.907 -26.518 35.097 1.00 5.24 209 ALA A N 1
ATOM 1572 C CA . ALA A 1 209 ? 32.031 -26.918 35.958 1.00 5.84 209 ALA A CA 1
ATOM 1573 C C . ALA A 1 209 ? 33.330 -26.203 35.510 1.00 4.89 209 ALA A C 1
ATOM 1574 O O . ALA A 1 209 ? 34.098 -25.747 36.332 1.00 6.89 209 ALA A O 1
ATOM 1576 N N . GLU A 1 210 ? 33.519 -26.079 34.198 1.00 5.45 210 GLU A N 1
ATOM 1577 C CA . GLU A 1 210 ? 34.687 -25.363 33.667 1.00 6.22 210 GLU A CA 1
ATOM 1578 C C . GLU A 1 210 ? 34.590 -23.873 34.072 1.00 5.58 210 GLU A C 1
ATOM 1579 O O . GLU A 1 210 ? 35.585 -23.245 34.472 1.00 7.01 210 GLU A O 1
ATOM 1585 N N . GLN A 1 211 ? 33.347 -23.320 34.006 1.00 4.73 211 GLN A N 1
ATOM 1586 C CA . GLN A 1 211 ? 33.175 -21.929 34.419 1.00 6.97 211 GLN A CA 1
ATOM 1587 C C . GLN A 1 211 ? 33.518 -21.719 35.875 1.00 6.69 211 GLN A C 1
ATOM 1588 O O . GLN A 1 211 ? 34.260 -20.802 36.202 1.00 7.87 211 GLN A O 1
ATOM 1594 N N . VAL A 1 212 ? 33.072 -22.611 36.733 1.00 6.39 212 VAL A N 1
ATOM 1595 C CA . VAL A 1 212 ? 33.310 -22.475 38.148 1.00 6.91 212 VAL A CA 1
ATOM 1596 C C . VAL A 1 212 ? 34.814 -22.568 38.427 1.00 7.33 212 VAL A C 1
ATOM 1597 O O . VAL A 1 212 ? 35.357 -21.761 39.176 1.00 8.30 212 VAL A O 1
ATOM 1601 N N . ARG A 1 213 ? 35.490 -23.563 37.862 1.00 7.72 213 ARG A N 1
ATOM 1602 C CA . ARG A 1 213 ? 36.907 -23.720 38.136 1.00 9.18 213 ARG A CA 1
ATOM 1603 C C . ARG A 1 213 ? 37.663 -22.478 37.642 1.00 9.36 213 ARG A C 1
ATOM 1604 O O . ARG A 1 213 ? 38.650 -22.019 38.280 1.00 11.52 213 ARG A O 1
ATOM 1612 N N . SER A 1 214 ? 37.230 -21.920 36.518 1.00 9.53 214 SER A N 1
ATOM 1613 C CA . SER A 1 214 ? 37.914 -20.767 35.906 1.00 10.08 214 SER A CA 1
ATOM 1614 C C . SER A 1 214 ? 37.765 -19.531 36.759 1.00 10.89 214 SER A C 1
ATOM 1615 O O . SER A 1 214 ? 38.668 -18.681 36.738 1.00 13.26 214 SER A O 1
ATOM 1618 N N . LEU A 1 215 ? 36.637 -19.375 37.463 1.00 11.04 215 LEU A N 1
ATOM 1619 C CA . LEU A 1 215 ? 36.408 -18.159 38.247 1.00 11.15 215 LEU A CA 1
ATOM 1620 C C . LEU A 1 215 ? 36.953 -18.188 39.663 1.00 12.13 215 LEU A C 1
ATOM 1621 O O . LEU A 1 215 ? 37.109 -17.142 40.313 1.00 13.35 215 LEU A O 1
ATOM 1626 N N . LEU A 1 216 ? 37.174 -19.375 40.180 1.00 11.98 216 LEU A N 1
ATOM 1627 C CA . LEU A 1 216 ? 37.604 -19.563 41.555 1.00 13.88 216 LEU A CA 1
ATOM 1628 C C . LEU A 1 216 ? 39.096 -19.937 41.626 1.00 16.97 216 LEU A C 1
ATOM 1629 O O . LEU A 1 216 ? 39.570 -20.167 42.751 1.00 19.98 216 LEU A O 1
ATOM 1635 N N . ALA B 1 2 ? 16.723 -41.404 49.677 1.00 19.37 2 ALA B N 1
ATOM 1636 C CA . ALA B 1 2 ? 16.827 -41.169 51.148 1.00 19.07 2 ALA B CA 1
ATOM 1637 C C . ALA B 1 2 ? 15.716 -40.232 51.553 1.00 17.62 2 ALA B C 1
ATOM 1638 O O . ALA B 1 2 ? 15.237 -39.465 50.745 1.00 19.87 2 ALA B O 1
ATOM 1640 N N . LYS B 1 3 ? 15.340 -40.303 52.818 1.00 17.01 3 LYS B N 1
ATOM 1641 C CA . LYS B 1 3 ? 14.328 -39.390 53.363 1.00 15.56 3 LYS B CA 1
ATOM 1642 C C . LYS B 1 3 ? 14.964 -38.067 53.663 1.00 14.52 3 LYS B C 1
ATOM 1643 O O . LYS B 1 3 ? 16.076 -38.000 54.192 1.00 14.00 3 LYS B O 1
ATOM 1649 N N . ARG B 1 4 ? 14.241 -37.019 53.293 1.00 11.84 4 ARG B N 1
ATOM 1650 C CA . ARG B 1 4 ? 14.804 -35.686 53.241 1.00 11.72 4 ARG B CA 1
ATOM 1651 C C . ARG B 1 4 ? 14.184 -34.792 54.304 1.00 10.71 4 ARG B C 1
ATOM 1652 O O . ARG B 1 4 ? 12.955 -34.708 54.432 1.00 10.55 4 ARG B O 1
ATOM 1660 N N . ILE B 1 5 ? 15.079 -34.210 55.102 1.00 11.40 5 ILE B N 1
ATOM 1661 C CA . ILE B 1 5 ? 14.694 -33.462 56.307 1.00 11.46 5 ILE B CA 1
ATOM 1662 C C . ILE B 1 5 ? 15.172 -32.017 56.163 1.00 11.77 5 ILE B C 1
ATOM 1663 O O . ILE B 1 5 ? 16.366 -31.743 56.087 1.00 11.63 5 ILE B O 1
ATOM 1668 N N . LEU B 1 6 ? 14.224 -31.096 56.066 1.00 10.21 6 LEU B N 1
ATOM 1669 C CA . LEU B 1 6 ? 14.574 -29.683 55.980 1.00 9.79 6 LEU B CA 1
ATOM 1670 C C . LEU B 1 6 ? 14.592 -29.080 57.377 1.00 9.68 6 LEU B C 1
ATOM 1671 O O . LEU B 1 6 ? 13.585 -29.185 58.093 1.00 8.02 6 LEU B O 1
ATOM 1676 N N . CYS B 1 7 ? 15.725 -28.495 57.760 1.00 8.75 7 CYS B N 1
ATOM 1677 C CA . CYS B 1 7 ? 15.866 -27.812 59.074 1.00 7.99 7 CYS B CA 1
ATOM 1678 C C . CYS B 1 7 ? 15.742 -26.335 58.847 1.00 7.67 7 CYS B C 1
ATOM 1679 O O . CYS B 1 7 ? 16.615 -25.714 58.275 1.00 9.13 7 CYS B O 1
ATOM 1682 N N . PHE B 1 8 ? 14.594 -25.770 59.251 1.00 7.42 8 PHE B N 1
ATOM 1683 C CA . PHE B 1 8 ? 14.289 -24.339 59.062 1.00 7.71 8 PHE B CA 1
ATOM 1684 C C . PHE B 1 8 ? 14.422 -23.623 60.400 1.00 7.95 8 PHE B C 1
ATOM 1685 O O . PHE B 1 8 ? 13.793 -24.012 61.386 1.00 8.30 8 PHE B O 1
ATOM 1693 N N . GLY B 1 9 ? 15.254 -22.604 60.429 1.00 7.54 9 GLY B N 1
ATOM 1694 C CA . GLY B 1 9 ? 15.540 -21.934 61.709 1.00 6.37 9 GLY B CA 1
ATOM 1695 C C . GLY B 1 9 ? 16.311 -20.650 61.559 1.00 7.27 9 GLY B C 1
ATOM 1696 O O . GLY B 1 9 ? 16.312 -20.039 60.511 1.00 7.51 9 GLY B O 1
ATOM 1697 N N . ASP B 1 10 ? 16.901 -20.225 62.677 1.00 6.82 10 ASP B N 1
ATOM 1698 C CA . ASP B 1 10 ? 17.576 -18.948 62.824 1.00 6.96 10 ASP B CA 1
ATOM 1699 C C . ASP B 1 10 ? 19.082 -19.188 63.035 1.00 6.27 10 ASP B C 1
ATOM 1700 O O . ASP B 1 10 ? 19.641 -20.161 62.503 1.00 7.52 10 ASP B O 1
ATOM 1705 N N . SER B 1 11 ? 19.744 -18.352 63.810 1.00 6.74 11 SER B N 1
ATOM 1706 C CA . SER B 1 11 ? 21.194 -18.501 63.982 1.00 7.39 11 SER B CA 1
ATOM 1707 C C . SER B 1 11 ? 21.558 -19.826 64.639 1.00 7.94 11 SER B C 1
ATOM 1708 O O . SER B 1 11 ? 22.650 -20.348 64.449 1.00 7.61 11 SER B O 1
ATOM 1711 N N . LEU B 1 12 ? 20.661 -20.346 65.457 1.00 7.50 12 LEU B N 1
ATOM 1712 C CA . LEU B 1 12 ? 20.875 -21.627 66.128 1.00 8.16 12 LEU B CA 1
ATOM 1713 C C . LEU B 1 12 ? 20.983 -22.804 65.150 1.00 7.46 12 LEU B C 1
ATOM 1714 O O . LEU B 1 12 ? 21.651 -23.782 65.388 1.00 8.95 12 LEU B O 1
ATOM 1719 N N . THR B 1 13 ? 20.220 -22.688 64.072 1.00 7.33 13 THR B N 1
ATOM 1720 C CA . THR B 1 13 ? 20.229 -23.647 62.975 1.00 7.54 13 THR B CA 1
ATOM 1721 C C . THR B 1 13 ? 21.417 -23.373 62.020 1.00 8.39 13 THR B C 1
ATOM 1722 O O . THR B 1 13 ? 22.088 -24.283 61.586 1.00 8.54 13 THR B O 1
ATOM 1726 N N . TRP B 1 14 ? 21.667 -22.109 61.718 1.00 7.79 14 TRP B N 1
ATOM 1727 C CA . TRP B 1 14 ? 22.787 -21.742 60.872 1.00 7.84 14 TRP B CA 1
ATOM 1728 C C . TRP B 1 14 ? 24.111 -22.210 61.472 1.00 7.77 14 TRP B C 1
ATOM 1729 O O . TRP B 1 14 ? 24.928 -22.769 60.757 1.00 8.95 14 TRP B O 1
ATOM 1740 N N . GLY B 1 15 ? 24.284 -22.034 62.785 1.00 7.46 15 GLY B N 1
ATOM 1741 C CA . GLY B 1 15 ? 25.486 -22.450 63.465 1.00 7.80 15 GLY B CA 1
ATOM 1742 C C . GLY B 1 15 ? 26.330 -21.255 63.894 1.00 8.10 15 GLY B C 1
ATOM 1743 O O . GLY B 1 15 ? 27.546 -21.269 63.728 1.00 9.11 15 GLY B O 1
ATOM 1744 N N . TRP B 1 16 ? 25.717 -20.220 64.448 1.00 7.67 16 TRP B N 1
ATOM 1745 C CA . TRP B 1 16 ? 26.436 -19.010 64.888 1.00 8.07 16 TRP B CA 1
ATOM 1746 C C . TRP B 1 16 ? 27.387 -19.375 66.016 1.00 8.22 16 TRP B C 1
ATOM 1747 O O . TRP B 1 16 ? 26.984 -19.929 67.062 1.00 7.58 16 TRP B O 1
ATOM 1758 N N . VAL B 1 17 ? 28.665 -19.040 65.836 1.00 8.72 17 VAL B N 1
ATOM 1759 C CA . VAL B 1 17 ? 29.671 -19.267 66.908 1.00 8.47 17 VAL B CA 1
ATOM 1760 C C . VAL B 1 17 ? 29.633 -18.107 67.929 1.00 8.91 17 VAL B C 1
ATOM 1761 O O . VAL B 1 17 ? 29.845 -16.955 67.594 1.00 9.48 17 VAL B O 1
ATOM 1765 N N . PRO B 1 18 ? 29.319 -18.421 69.187 1.00 9.39 18 PRO B N 1
ATOM 1766 C CA . PRO B 1 18 ? 29.236 -17.336 70.141 1.00 9.48 18 PRO B CA 1
ATOM 1767 C C . PRO B 1 18 ? 30.603 -16.712 70.399 1.00 9.88 18 PRO B C 1
ATOM 1768 O O . PRO B 1 18 ? 31.608 -17.417 70.555 1.00 10.53 18 PRO B O 1
ATOM 1772 N N . VAL B 1 19 ? 30.607 -15.377 70.447 1.00 10.23 19 VAL B N 1
ATOM 1773 C CA . VAL B 1 19 ? 31.803 -14.614 70.769 1.00 11.16 19 VAL B CA 1
ATOM 1774 C C . VAL B 1 19 ? 31.528 -13.591 71.874 1.00 11.26 19 VAL B C 1
ATOM 1775 O O . VAL B 1 19 ? 30.426 -13.022 71.997 1.00 9.86 19 VAL B O 1
ATOM 1779 N N . GLU B 1 20 ? 32.552 -13.350 72.695 1.00 11.65 20 GLU B N 1
ATOM 1780 C CA . GLU B 1 20 ? 32.460 -12.385 73.777 1.00 13.59 20 GLU B CA 1
ATOM 1781 C C . GLU B 1 20 ? 32.143 -10.979 73.308 1.00 12.89 20 GLU B C 1
ATOM 1782 O O . GLU B 1 20 ? 31.361 -10.264 73.963 1.00 13.96 20 GLU B O 1
ATOM 1788 N N . ASP B 1 21 ? 32.699 -10.594 72.167 1.00 12.44 21 ASP B N 1
ATOM 1789 C CA . ASP B 1 21 ? 32.406 -9.250 71.655 1.00 12.40 21 ASP B CA 1
ATOM 1790 C C . ASP B 1 21 ? 31.098 -9.142 70.840 1.00 11.53 21 ASP B C 1
ATOM 1791 O O . ASP B 1 21 ? 30.890 -8.148 70.199 1.00 10.76 21 ASP B O 1
ATOM 1796 N N . GLY B 1 22 ? 30.216 -10.136 70.938 1.00 10.91 22 GLY B N 1
ATOM 1797 C CA . GLY B 1 22 ? 28.880 -10.061 70.354 1.00 10.61 22 GLY B CA 1
ATOM 1798 C C . GLY B 1 22 ? 28.798 -10.468 68.896 1.00 10.06 22 GLY B C 1
ATOM 1799 O O . GLY B 1 22 ? 28.220 -11.488 68.518 1.00 9.88 22 GLY B O 1
ATOM 1800 N N . ALA B 1 23 ? 29.427 -9.646 68.069 1.00 9.80 23 ALA B N 1
ATOM 1801 C CA . ALA B 1 23 ? 29.473 -9.827 66.621 1.00 10.26 23 ALA B CA 1
ATOM 1802 C C . ALA B 1 23 ? 30.668 -9.002 66.123 1.00 10.51 23 ALA B C 1
ATOM 1803 O O . ALA B 1 23 ? 31.078 -8.028 66.771 1.00 11.11 23 ALA B O 1
ATOM 1805 N N . PRO B 1 24 ? 31.190 -9.333 64.923 1.00 10.72 24 PRO B N 1
ATOM 1806 C CA . PRO B 1 24 ? 30.789 -10.379 63.992 1.00 10.89 24 PRO B CA 1
ATOM 1807 C C . PRO B 1 24 ? 31.400 -11.737 64.339 1.00 10.61 24 PRO B C 1
ATOM 1808 O O . PRO B 1 24 ? 32.306 -11.826 65.179 1.00 11.96 24 PRO B O 1
ATOM 1812 N N . THR B 1 25 ? 30.911 -12.794 63.681 1.00 9.75 25 THR B N 1
ATOM 1813 C CA . THR B 1 25 ? 31.387 -14.139 63.917 1.00 10.09 25 THR B CA 1
ATOM 1814 C C . THR B 1 25 ? 31.427 -14.955 62.640 1.00 9.64 25 THR B C 1
ATOM 1815 O O . THR B 1 25 ? 31.260 -14.433 61.534 1.00 9.95 25 THR B O 1
ATOM 1819 N N . GLU B 1 26 ? 31.645 -16.252 62.803 1.00 9.73 26 GLU B N 1
ATOM 1820 C CA . GLU B 1 26 ? 31.660 -17.198 61.714 1.00 11.86 26 GLU B CA 1
ATOM 1821 C C . GLU B 1 26 ? 30.717 -18.340 62.046 1.00 10.89 26 GLU B C 1
ATOM 1822 O O . GLU B 1 26 ? 30.108 -18.345 63.128 1.00 10.67 26 GLU B O 1
ATOM 1828 N N . ARG B 1 27 ? 30.613 -19.283 61.113 1.00 9.89 27 ARG B N 1
ATOM 1829 C CA . ARG B 1 27 ? 29.790 -20.462 61.244 1.00 11.14 27 ARG B CA 1
ATOM 1830 C C . ARG B 1 27 ? 30.552 -21.631 61.855 1.00 10.18 27 ARG B C 1
ATOM 1831 O O . ARG B 1 27 ? 31.744 -21.889 61.495 1.00 11.26 27 ARG B O 1
ATOM 1839 N N . PHE B 1 28 ? 29.907 -22.374 62.760 1.00 10.74 28 PHE B N 1
ATOM 1840 C CA . PHE B 1 28 ? 30.426 -23.691 63.181 1.00 11.02 28 PHE B CA 1
ATOM 1841 C C . PHE B 1 28 ? 30.657 -24.573 61.930 1.00 10.51 28 PHE B C 1
ATOM 1842 O O . PHE B 1 28 ? 29.947 -24.488 60.917 1.00 10.06 28 PHE B O 1
ATOM 1850 N N . ALA B 1 29 ? 31.680 -25.424 62.016 1.00 10.89 29 ALA B N 1
ATOM 1851 C CA . ALA B 1 29 ? 31.993 -26.352 60.940 1.00 11.97 29 ALA B CA 1
ATOM 1852 C C . ALA B 1 29 ? 30.843 -27.294 60.672 1.00 12.06 29 ALA B C 1
ATOM 1853 O O . ALA B 1 29 ? 30.038 -27.583 61.545 1.00 12.21 29 ALA B O 1
ATOM 1855 N N . PRO B 1 30 ? 30.741 -27.776 59.421 1.00 12.98 30 PRO B N 1
ATOM 1856 C CA . PRO B 1 30 ? 29.585 -28.585 59.036 1.00 13.10 30 PRO B CA 1
ATOM 1857 C C . PRO B 1 30 ? 29.381 -29.869 59.857 1.00 13.06 30 PRO B C 1
ATOM 1858 O O . PRO B 1 30 ? 28.249 -30.376 59.910 1.00 15.47 30 PRO B O 1
ATOM 1862 N N . ASP B 1 31 ? 30.448 -30.391 60.474 1.00 13.39 31 ASP B N 1
ATOM 1863 C CA . ASP B 1 31 ? 30.342 -31.578 61.320 1.00 13.26 31 ASP B CA 1
ATOM 1864 C C . ASP B 1 31 ? 30.129 -31.268 62.801 1.00 12.86 31 ASP B C 1
ATOM 1865 O O . ASP B 1 31 ? 30.000 -32.186 63.617 1.00 13.50 31 ASP B O 1
ATOM 1870 N N . VAL B 1 32 ? 30.124 -29.977 63.153 1.00 12.63 32 VAL B N 1
ATOM 1871 C CA . VAL B 1 32 ? 29.978 -29.532 64.513 1.00 11.77 32 VAL B CA 1
ATOM 1872 C C . VAL B 1 32 ? 28.575 -28.963 64.741 1.00 11.28 32 VAL B C 1
ATOM 1873 O O . VAL B 1 32 ? 27.963 -29.273 65.749 1.00 11.34 32 VAL B O 1
ATOM 1877 N N . ARG B 1 33 ? 28.071 -28.123 63.820 1.00 10.40 33 ARG B N 1
ATOM 1878 C CA . ARG B 1 33 ? 26.709 -27.619 63.984 1.00 10.99 33 ARG B CA 1
ATOM 1879 C C . ARG B 1 33 ? 25.691 -28.748 64.023 1.00 10.15 33 ARG B C 1
ATOM 1880 O O . ARG B 1 33 ? 25.864 -29.781 63.384 1.00 10.55 33 ARG B O 1
ATOM 1888 N N . TRP B 1 34 ? 24.609 -28.553 64.781 1.00 9.78 34 TRP B N 1
ATOM 1889 C CA . TRP B 1 34 ? 23.703 -29.658 65.068 1.00 9.28 34 TRP B CA 1
ATOM 1890 C C . TRP B 1 34 ? 23.077 -30.256 63.812 1.00 9.05 34 TRP B C 1
ATOM 1891 O O . TRP B 1 34 ? 22.779 -31.433 63.815 1.00 9.31 34 TRP B O 1
ATOM 1902 N N . THR B 1 35 ? 22.869 -29.458 62.766 1.00 9.33 35 THR B N 1
ATOM 1903 C CA . THR B 1 35 ? 22.355 -30.037 61.527 1.00 9.84 35 THR B CA 1
ATOM 1904 C C . THR B 1 35 ? 23.330 -31.041 60.938 1.00 11.00 35 THR B C 1
ATOM 1905 O O . THR B 1 35 ? 22.889 -32.031 60.335 1.00 11.18 35 THR B O 1
ATOM 1909 N N . GLY B 1 36 ? 24.634 -30.788 61.107 1.00 11.43 36 GLY B N 1
ATOM 1910 C CA . GLY B 1 36 ? 25.698 -31.728 60.660 1.00 10.90 36 GLY B CA 1
ATOM 1911 C C . GLY B 1 36 ? 25.724 -32.968 61.539 1.00 10.86 36 GLY B C 1
ATOM 1912 O O . GLY B 1 36 ? 25.852 -34.135 61.059 1.00 11.97 36 GLY B O 1
ATOM 1913 N N . VAL B 1 37 ? 25.609 -32.751 62.845 1.00 10.26 37 VAL B N 1
ATOM 1914 C CA . VAL B 1 37 ? 25.514 -33.886 63.790 1.00 10.70 37 VAL B CA 1
ATOM 1915 C C . VAL B 1 37 ? 24.287 -34.759 63.507 1.00 10.96 37 VAL B C 1
ATOM 1916 O O . VAL B 1 37 ? 24.344 -36.004 63.498 1.00 13.20 37 VAL B O 1
ATOM 1920 N N . LEU B 1 38 ? 23.154 -34.098 63.255 1.00 10.14 38 LEU B N 1
ATOM 1921 C CA . LEU B 1 38 ? 21.957 -34.822 62.877 1.00 10.82 38 LEU B CA 1
ATOM 1922 C C . LEU B 1 38 ? 22.198 -35.713 61.656 1.00 10.74 38 LEU B C 1
ATOM 1923 O O . LEU B 1 38 ? 21.793 -36.868 61.648 1.00 10.76 38 LEU B O 1
ATOM 1928 N N . ALA B 1 39 ? 22.789 -35.141 60.608 1.00 11.02 39 ALA B N 1
ATOM 1929 C CA . ALA B 1 39 ? 23.063 -35.882 59.374 1.00 12.11 39 ALA B CA 1
ATOM 1930 C C . ALA B 1 39 ? 23.947 -37.096 59.653 1.00 13.24 39 ALA B C 1
ATOM 1931 O O . ALA B 1 39 ? 23.685 -38.209 59.144 1.00 13.62 39 ALA B O 1
ATOM 1933 N N . GLN B 1 40 ? 25.004 -36.882 60.445 1.00 13.37 40 GLN B N 1
ATOM 1934 C CA . GLN B 1 40 ? 25.951 -37.977 60.742 1.00 12.97 40 GLN B CA 1
ATOM 1935 C C . GLN B 1 40 ? 25.275 -39.069 61.559 1.00 13.67 40 GLN B C 1
ATOM 1936 O O . GLN B 1 40 ? 25.503 -40.270 61.315 1.00 14.64 40 GLN B O 1
ATOM 1942 N N . GLN B 1 41 ? 24.451 -38.672 62.533 1.00 11.81 41 GLN B N 1
ATOM 1943 C CA . GLN B 1 41 ? 23.713 -39.597 63.395 1.00 12.48 41 GLN B CA 1
ATOM 1944 C C . GLN B 1 41 ? 22.687 -40.413 62.621 1.00 12.06 41 GLN B C 1
ATOM 1945 O O . GLN B 1 41 ? 22.560 -41.607 62.840 1.00 12.89 41 GLN B O 1
ATOM 1951 N N . LEU B 1 42 ? 21.977 -39.785 61.688 1.00 11.58 42 LEU B N 1
ATOM 1952 C CA . LEU B 1 42 ? 20.973 -40.480 60.883 1.00 12.29 42 LEU B CA 1
ATOM 1953 C C . LEU B 1 42 ? 21.617 -41.413 59.854 1.00 13.20 42 LEU B C 1
ATOM 1954 O O . LEU B 1 42 ? 21.071 -42.479 59.598 1.00 14.59 42 LEU B O 1
ATOM 1959 N N . GLY B 1 43 ? 22.747 -41.006 59.281 1.00 13.33 43 GLY B N 1
ATOM 1960 C CA . GLY B 1 43 ? 23.411 -41.776 58.223 1.00 13.53 43 GLY B CA 1
ATOM 1961 C C . GLY B 1 43 ? 22.720 -41.736 56.867 1.00 14.19 43 GLY B C 1
ATOM 1962 O O . GLY B 1 43 ? 21.805 -40.916 56.603 1.00 13.55 43 GLY B O 1
ATOM 1963 N N . ALA B 1 44 ? 23.158 -42.650 56.000 1.00 15.39 44 ALA B N 1
ATOM 1964 C CA . ALA B 1 44 ? 22.940 -42.548 54.562 1.00 16.06 44 ALA B CA 1
ATOM 1965 C C . ALA B 1 44 ? 21.498 -42.716 54.106 1.00 16.10 44 ALA B C 1
ATOM 1966 O O . ALA B 1 44 ? 21.170 -42.340 52.987 1.00 17.96 44 ALA B O 1
ATOM 1968 N N . ASP B 1 45 ? 20.632 -43.276 54.949 1.00 15.32 45 ASP B N 1
ATOM 1969 C CA . ASP B 1 45 ? 19.212 -43.371 54.579 1.00 15.21 45 ASP B CA 1
ATOM 1970 C C . ASP B 1 45 ? 18.454 -42.049 54.728 1.00 14.45 45 ASP B C 1
ATOM 1971 O O . ASP B 1 45 ? 17.266 -42.005 54.429 1.00 14.41 45 ASP B O 1
ATOM 1976 N N . PHE B 1 46 ? 19.135 -40.994 55.175 1.00 13.68 46 PHE B N 1
ATOM 1977 C CA . PHE B 1 46 ? 18.518 -39.671 55.315 1.00 13.47 46 PHE B CA 1
ATOM 1978 C C . PHE B 1 46 ? 19.419 -38.615 54.690 1.00 12.71 46 PHE B C 1
ATOM 1979 O O . PHE B 1 46 ? 20.627 -38.796 54.547 1.00 13.01 46 PHE B O 1
ATOM 1987 N N . GLU B 1 47 ? 18.807 -37.482 54.349 1.00 12.61 47 GLU B N 1
ATOM 1988 C CA . GLU B 1 47 ? 19.481 -36.284 53.872 1.00 12.93 47 GLU B CA 1
ATOM 1989 C C . GLU B 1 47 ? 18.966 -35.063 54.628 1.00 11.93 47 GLU B C 1
ATOM 1990 O O . GLU B 1 47 ? 17.746 -34.874 54.738 1.00 13.59 47 GLU B O 1
ATOM 1996 N N . VAL B 1 48 ? 19.882 -34.228 55.068 1.00 11.42 48 VAL B N 1
ATOM 1997 C CA . VAL B 1 48 ? 19.555 -33.006 55.804 1.00 11.75 48 VAL B CA 1
ATOM 1998 C C . VAL B 1 48 ? 19.853 -31.781 54.962 1.00 12.24 48 VAL B C 1
ATOM 1999 O O . VAL B 1 48 ? 20.924 -31.623 54.348 1.00 13.11 48 VAL B O 1
ATOM 2003 N N . ILE B 1 49 ? 18.872 -30.899 54.936 1.00 11.74 49 ILE B N 1
ATOM 2004 C CA . ILE B 1 49 ? 18.950 -29.685 54.173 1.00 11.34 49 ILE B CA 1
ATOM 2005 C C . ILE B 1 49 ? 18.954 -28.530 55.164 1.00 12.03 49 ILE B C 1
ATOM 2006 O O . ILE B 1 49 ? 18.022 -28.399 55.941 1.00 11.02 49 ILE B O 1
ATOM 2011 N N . GLU B 1 50 ? 19.965 -27.661 55.100 1.00 10.50 50 GLU B N 1
ATOM 2012 C CA . GLU B 1 50 ? 20.116 -26.626 56.128 1.00 11.37 50 GLU B CA 1
ATOM 2013 C C . GLU B 1 50 ? 19.570 -25.290 55.652 1.00 9.62 50 GLU B C 1
ATOM 2014 O O . GLU B 1 50 ? 20.106 -24.697 54.716 1.00 10.64 50 GLU B O 1
ATOM 2020 N N . GLU B 1 51 ? 18.556 -24.738 56.350 1.00 9.40 51 GLU B N 1
ATOM 2021 C CA . GLU B 1 51 ? 17.933 -23.467 56.012 1.00 9.34 51 GLU B CA 1
ATOM 2022 C C . GLU B 1 51 ? 17.789 -22.652 57.283 1.00 8.11 51 GLU B C 1
ATOM 2023 O O . GLU B 1 51 ? 16.681 -22.310 57.729 1.00 8.93 51 GLU B O 1
ATOM 2029 N N . GLY B 1 52 ? 18.960 -22.301 57.824 1.00 9.32 52 GLY B N 1
ATOM 2030 C CA . GLY B 1 52 ? 19.036 -21.469 59.010 1.00 8.07 52 GLY B CA 1
ATOM 2031 C C . GLY B 1 52 ? 19.536 -20.077 58.676 1.00 8.86 52 GLY B C 1
ATOM 2032 O O . GLY B 1 52 ? 20.557 -19.929 58.051 1.00 9.86 52 GLY B O 1
ATOM 2033 N N . LEU B 1 53 ? 18.815 -19.064 59.109 1.00 8.38 53 LEU B N 1
ATOM 2034 C CA . LEU B 1 53 ? 19.149 -17.666 58.824 1.00 6.88 53 LEU B CA 1
ATOM 2035 C C . LEU B 1 53 ? 19.242 -16.922 60.143 1.00 6.80 53 LEU B C 1
ATOM 2036 O O . LEU B 1 53 ? 18.255 -16.802 60.886 1.00 7.58 53 LEU B O 1
ATOM 2041 N N . SER B 1 54 ? 20.407 -16.381 60.437 1.00 7.41 54 SER B N 1
ATOM 2042 C CA . SER B 1 54 ? 20.569 -15.644 61.682 1.00 7.66 54 SER B CA 1
ATOM 2043 C C . SER B 1 54 ? 19.579 -14.481 61.741 1.00 7.84 54 SER B C 1
ATOM 2044 O O . SER B 1 54 ? 19.310 -13.829 60.742 1.00 7.80 54 SER B O 1
ATOM 2047 N N . ALA B 1 55 ? 19.015 -14.278 62.919 1.00 7.24 55 ALA B N 1
ATOM 2048 C CA . ALA B 1 55 ? 18.072 -13.199 63.219 1.00 6.91 55 ALA B CA 1
ATOM 2049 C C . ALA B 1 55 ? 16.644 -13.427 62.706 1.00 6.95 55 ALA B C 1
ATOM 2050 O O . ALA B 1 55 ? 15.781 -12.610 62.925 1.00 7.45 55 ALA B O 1
ATOM 2052 N N . ARG B 1 56 ? 16.432 -14.583 62.070 1.00 7.07 56 ARG B N 1
ATOM 2053 C CA . ARG B 1 56 ? 15.106 -14.910 61.584 1.00 7.04 56 ARG B CA 1
ATOM 2054 C C . ARG B 1 56 ? 14.040 -14.978 62.692 1.00 6.72 56 ARG B C 1
ATOM 2055 O O . ARG B 1 56 ? 14.271 -15.593 63.747 1.00 7.25 56 ARG B O 1
ATOM 2063 N N . THR B 1 57 ? 12.856 -14.436 62.387 1.00 5.84 57 THR B N 1
ATOM 2064 C CA . THR B 1 57 ? 11.685 -14.526 63.277 1.00 6.28 57 THR B CA 1
ATOM 2065 C C . THR B 1 57 ? 10.680 -15.513 62.681 1.00 6.30 57 THR B C 1
ATOM 2066 O O . THR B 1 57 ? 10.798 -15.942 61.517 1.00 6.48 57 THR B O 1
ATOM 2070 N N . THR B 1 58 ? 9.649 -15.841 63.460 1.00 6.59 58 THR B N 1
ATOM 2071 C CA . THR B 1 58 ? 8.568 -16.717 62.937 1.00 6.44 58 THR B CA 1
ATOM 2072 C C . THR B 1 58 ? 7.891 -16.021 61.757 1.00 7.45 58 THR B C 1
ATOM 2073 O O . THR B 1 58 ? 7.929 -16.543 60.617 1.00 7.88 58 THR B O 1
ATOM 2077 N N . ASN B 1 59 ? 7.265 -14.876 62.003 1.00 7.47 59 ASN B N 1
ATOM 2078 C CA . ASN B 1 59 ? 6.496 -14.243 60.923 1.00 7.35 59 ASN B CA 1
ATOM 2079 C C . ASN B 1 59 ? 6.412 -12.726 61.067 1.00 8.68 59 ASN B C 1
ATOM 2080 O O . ASN B 1 59 ? 5.382 -12.154 60.699 1.00 9.71 59 ASN B O 1
ATOM 2085 N N . ILE B 1 60 ? 7.460 -12.098 61.608 1.00 9.68 60 ILE B N 1
ATOM 2086 C CA . ILE B 1 60 ? 7.388 -10.661 61.840 1.00 10.29 60 ILE B CA 1
ATOM 2087 C C . ILE B 1 60 ? 8.586 -10.008 61.198 1.00 10.26 60 ILE B C 1
ATOM 2088 O O . ILE B 1 60 ? 9.716 -10.438 61.390 1.00 11.31 60 ILE B O 1
ATOM 2093 N N . ASP B 1 61 ? 8.304 -8.963 60.433 1.00 11.62 61 ASP B N 1
ATOM 2094 C CA . ASP B 1 61 ? 9.369 -8.194 59.803 1.00 10.81 61 ASP B CA 1
ATOM 2095 C C . ASP B 1 61 ? 10.221 -7.510 60.899 1.00 10.76 61 ASP B C 1
ATOM 2096 O O . ASP B 1 61 ? 9.680 -6.909 61.837 1.00 10.97 61 ASP B O 1
ATOM 2101 N N . ASP B 1 62 ? 11.534 -7.597 60.724 1.00 10.06 62 ASP B N 1
ATOM 2102 C CA . ASP B 1 62 ? 12.484 -6.889 61.563 1.00 10.82 62 ASP B CA 1
ATOM 2103 C C . ASP B 1 62 ? 12.705 -5.511 60.968 1.00 11.51 62 ASP B C 1
ATOM 2104 O O . ASP B 1 62 ? 13.089 -5.406 59.783 1.00 11.88 62 ASP B O 1
ATOM 2109 N N . PRO B 1 63 ? 12.517 -4.473 61.780 1.00 13.01 63 PRO B N 1
ATOM 2110 C CA . PRO B 1 63 ? 12.638 -3.122 61.190 1.00 13.60 63 PRO B CA 1
ATOM 2111 C C . PRO B 1 63 ? 14.062 -2.782 60.727 1.00 13.79 63 PRO B C 1
ATOM 2112 O O . PRO B 1 63 ? 14.227 -1.827 59.949 1.00 16.83 63 PRO B O 1
ATOM 2116 N N . THR B 1 64 ? 15.057 -3.517 61.179 1.00 12.90 64 THR B N 1
ATOM 2117 C CA . THR B 1 64 ? 16.452 -3.227 60.821 1.00 13.42 64 THR B CA 1
ATOM 2118 C C . THR B 1 64 ? 16.950 -4.042 59.609 1.00 13.82 64 THR B C 1
ATOM 2119 O O . THR B 1 64 ? 18.043 -3.790 59.119 1.00 14.42 64 THR B O 1
ATOM 2123 N N . ASP B 1 65 ? 16.198 -5.046 59.156 1.00 13.60 65 ASP B N 1
ATOM 2124 C CA . ASP B 1 65 ? 16.743 -5.990 58.185 1.00 12.15 65 ASP B CA 1
ATOM 2125 C C . ASP B 1 65 ? 15.598 -6.683 57.489 1.00 12.03 65 ASP B C 1
ATOM 2126 O O . ASP B 1 65 ? 14.826 -7.385 58.175 1.00 10.44 65 ASP B O 1
ATOM 2131 N N . PRO B 1 66 ? 15.426 -6.506 56.164 1.00 11.60 66 PRO B N 1
ATOM 2132 C CA . PRO B 1 66 ? 14.255 -7.012 55.478 1.00 10.41 66 PRO B CA 1
ATOM 2133 C C . PRO B 1 66 ? 14.252 -8.532 55.190 1.00 9.41 66 PRO B C 1
ATOM 2134 O O . PRO B 1 66 ? 13.334 -9.049 54.573 1.00 11.42 66 PRO B O 1
ATOM 2138 N N . ARG B 1 67 ? 15.308 -9.181 55.624 1.00 8.68 67 ARG B N 1
ATOM 2139 C CA . ARG B 1 67 ? 15.519 -10.594 55.246 1.00 9.03 67 ARG B CA 1
ATOM 2140 C C . ARG B 1 67 ? 14.900 -11.604 56.213 1.00 8.68 67 ARG B C 1
ATOM 2141 O O . ARG B 1 67 ? 15.013 -12.807 55.977 1.00 9.66 67 ARG B O 1
ATOM 2149 N N . LEU B 1 68 ? 14.336 -11.144 57.318 1.00 7.48 68 LEU B N 1
ATOM 2150 C CA . LEU B 1 68 ? 14.249 -11.953 58.536 1.00 8.58 68 LEU B CA 1
ATOM 2151 C C . LEU B 1 68 ? 12.901 -12.557 58.822 1.00 8.76 68 LEU B C 1
ATOM 2152 O O . LEU B 1 68 ? 12.782 -13.269 59.833 1.00 10.17 68 LEU B O 1
ATOM 2157 N N . ASN B 1 69 ? 11.876 -12.315 58.004 1.00 7.78 69 ASN B N 1
ATOM 2158 C CA . ASN B 1 69 ? 10.532 -12.852 58.287 1.00 7.20 69 ASN B CA 1
ATOM 2159 C C . ASN B 1 69 ? 10.488 -14.314 57.803 1.00 7.24 69 ASN B C 1
ATOM 2160 O O . ASN B 1 69 ? 10.513 -14.590 56.596 1.00 8.11 69 ASN B O 1
ATOM 2165 N N . GLY B 1 70 ? 10.425 -15.287 58.716 1.00 6.55 70 GLY B N 1
ATOM 2166 C CA . GLY B 1 70 ? 10.411 -16.674 58.329 1.00 7.44 70 GLY B CA 1
ATOM 2167 C C . GLY B 1 70 ? 9.293 -17.035 57.389 1.00 6.66 70 GLY B C 1
ATOM 2168 O O . GLY B 1 70 ? 9.510 -17.771 56.402 1.00 7.30 70 GLY B O 1
ATOM 2169 N N . ALA B 1 71 ? 8.104 -16.565 57.699 1.00 6.58 71 ALA B N 1
ATOM 2170 C CA . ALA B 1 71 ? 6.927 -16.896 56.948 1.00 7.59 71 ALA B CA 1
ATOM 2171 C C . ALA B 1 71 ? 6.961 -16.361 55.514 1.00 7.83 71 ALA B C 1
ATOM 2172 O O . ALA B 1 71 ? 6.264 -16.884 54.627 1.00 8.27 71 ALA B O 1
ATOM 2174 N N . SER B 1 72 ? 7.699 -15.274 55.296 1.00 7.81 72 SER B N 1
ATOM 2175 C CA . SER B 1 72 ? 7.834 -14.723 53.941 1.00 8.91 72 SER B CA 1
ATOM 2176 C C . SER B 1 72 ? 8.608 -15.642 53.021 1.00 9.59 72 SER B C 1
ATOM 2177 O O . SER B 1 72 ? 8.377 -15.619 51.806 1.00 11.88 72 SER B O 1
ATOM 2180 N N . TYR B 1 73 ? 9.491 -16.458 53.607 1.00 8.18 73 TYR B N 1
ATOM 2181 C CA . TYR B 1 73 ? 10.477 -17.274 52.889 1.00 7.00 73 TYR B CA 1
ATOM 2182 C C . TYR B 1 73 ? 10.104 -18.740 52.824 1.00 7.60 73 TYR B C 1
ATOM 2183 O O . TYR B 1 73 ? 10.370 -19.388 51.831 1.00 8.47 73 TYR B O 1
ATOM 2192 N N . LEU B 1 74 ? 9.455 -19.264 53.864 1.00 6.63 74 LEU B N 1
ATOM 2193 C CA . LEU B 1 74 ? 9.225 -20.707 53.945 1.00 7.13 74 LEU B CA 1
ATOM 2194 C C . LEU B 1 74 ? 8.474 -21.311 52.773 1.00 8.07 74 LEU B C 1
ATOM 2195 O O . LEU B 1 74 ? 8.885 -22.349 52.281 1.00 7.19 74 LEU B O 1
ATOM 2200 N N . PRO B 1 75 ? 7.347 -20.710 52.341 1.00 7.79 75 PRO B N 1
ATOM 2201 C CA . PRO B 1 75 ? 6.665 -21.411 51.222 1.00 6.97 75 PRO B CA 1
ATOM 2202 C C . PRO B 1 75 ? 7.539 -21.609 49.969 1.00 7.32 75 PRO B C 1
ATOM 2203 O O . PRO B 1 75 ? 7.512 -22.662 49.332 1.00 8.03 75 PRO B O 1
ATOM 2207 N N . SER B 1 76 ? 8.307 -20.570 49.638 1.00 7.75 76 SER B N 1
ATOM 2208 C CA . SER B 1 76 ? 9.223 -20.677 48.496 1.00 8.43 76 SER B CA 1
ATOM 2209 C C . SER B 1 76 ? 10.291 -21.717 48.748 1.00 8.54 76 SER B C 1
ATOM 2210 O O . SER B 1 76 ? 10.707 -22.452 47.829 1.00 9.30 76 SER B O 1
ATOM 2213 N N . CYS B 1 77 ? 10.765 -21.780 49.984 1.00 8.12 77 CYS B N 1
ATOM 2214 C CA . CYS B 1 77 ? 11.794 -22.729 50.372 1.00 8.87 77 CYS B CA 1
ATOM 2215 C C . CYS B 1 77 ? 11.254 -24.180 50.262 1.00 7.79 77 CYS B C 1
ATOM 2216 O O . CYS B 1 77 ? 11.899 -25.096 49.731 1.00 8.40 77 CYS B O 1
ATOM 2219 N N . LEU B 1 78 ? 10.043 -24.405 50.764 1.00 7.17 78 LEU B N 1
ATOM 2220 C CA . LEU B 1 78 ? 9.449 -25.740 50.666 1.00 7.79 78 LEU B CA 1
ATOM 2221 C C . LEU B 1 78 ? 9.343 -26.201 49.199 1.00 7.93 78 LEU B C 1
ATOM 2222 O O . LEU B 1 78 ? 9.765 -27.302 48.858 1.00 8.49 78 LEU B O 1
ATOM 2227 N N . ALA B 1 79 ? 8.832 -25.333 48.334 1.00 8.03 79 ALA B N 1
ATOM 2228 C CA . ALA B 1 79 ? 8.643 -25.702 46.925 1.00 7.13 79 ALA B CA 1
ATOM 2229 C C . ALA B 1 79 ? 9.998 -25.921 46.215 1.00 9.13 79 ALA B C 1
ATOM 2230 O O . ALA B 1 79 ? 10.098 -26.689 45.255 1.00 9.02 79 ALA B O 1
ATOM 2232 N N . THR B 1 80 ? 11.007 -25.208 46.663 1.00 8.13 80 THR B N 1
ATOM 2233 C CA . THR B 1 80 ? 12.360 -25.364 46.158 1.00 8.08 80 THR B CA 1
ATOM 2234 C C . THR B 1 80 ? 12.912 -26.754 46.424 1.00 8.25 80 THR B C 1
ATOM 2235 O O . THR B 1 80 ? 13.603 -27.344 45.595 1.00 9.56 80 THR B O 1
ATOM 2239 N N . HIS B 1 81 ? 12.630 -27.279 47.605 1.00 7.86 81 HIS B N 1
ATOM 2240 C CA . HIS B 1 81 ? 13.330 -28.461 48.071 1.00 9.31 81 HIS B CA 1
ATOM 2241 C C . HIS B 1 81 ? 12.534 -29.757 47.964 1.00 7.79 81 HIS B C 1
ATOM 2242 O O . HIS B 1 81 ? 13.047 -30.825 48.289 1.00 8.62 81 HIS B O 1
ATOM 2249 N N . LEU B 1 82 ? 11.297 -29.704 47.451 1.00 8.26 82 LEU B N 1
ATOM 2250 C CA . LEU B 1 82 ? 10.565 -30.952 47.239 1.00 8.38 82 LEU B CA 1
ATOM 2251 C C . LEU B 1 82 ? 11.380 -31.842 46.325 1.00 9.09 82 LEU B C 1
ATOM 2252 O O . LEU B 1 82 ? 12.076 -31.354 45.421 1.00 10.11 82 LEU B O 1
ATOM 2257 N N . PRO B 1 83 ? 11.339 -33.141 46.563 1.00 9.26 83 PRO B N 1
ATOM 2258 C CA . PRO B 1 83 ? 10.561 -33.835 47.569 1.00 9.16 83 PRO B CA 1
ATOM 2259 C C . PRO B 1 83 ? 11.131 -33.758 48.973 1.00 9.87 83 PRO B C 1
ATOM 2260 O O . PRO B 1 83 ? 12.320 -33.767 49.145 1.00 9.89 83 PRO B O 1
ATOM 2264 N N . LEU B 1 84 ? 10.227 -33.644 49.955 1.00 9.43 84 LEU B N 1
ATOM 2265 C CA . LEU B 1 84 ? 10.600 -33.570 51.378 1.00 9.32 84 LEU B CA 1
ATOM 2266 C C . LEU B 1 84 ? 9.794 -34.560 52.198 1.00 8.62 84 LEU B C 1
ATOM 2267 O O . LEU B 1 84 ? 8.613 -34.738 51.955 1.00 9.84 84 LEU B O 1
ATOM 2272 N N . ASP B 1 85 ? 10.429 -35.135 53.203 1.00 8.95 85 ASP B N 1
ATOM 2273 C CA . ASP B 1 85 ? 9.739 -36.003 54.153 1.00 8.32 85 ASP B CA 1
ATOM 2274 C C . ASP B 1 85 ? 9.410 -35.355 55.518 1.00 8.24 85 ASP B C 1
ATOM 2275 O O . ASP B 1 85 ? 8.426 -35.693 56.134 1.00 8.91 85 ASP B O 1
ATOM 2280 N N . LEU B 1 86 ? 10.242 -34.422 55.955 1.00 7.88 86 LEU B N 1
ATOM 2281 C CA . LEU B 1 86 ? 10.030 -33.794 57.265 1.00 8.44 86 LEU B CA 1
ATOM 2282 C C . LEU B 1 86 ? 10.623 -32.421 57.276 1.00 8.34 86 LEU B C 1
ATOM 2283 O O . LEU B 1 86 ? 11.678 -32.192 56.674 1.00 8.75 86 LEU B O 1
ATOM 2288 N N . VAL B 1 87 ? 9.956 -31.492 57.961 1.00 7.72 87 VAL B N 1
ATOM 2289 C CA . VAL B 1 87 ? 10.501 -30.132 58.183 1.00 7.40 87 VAL B CA 1
ATOM 2290 C C . VAL B 1 87 ? 10.557 -29.921 59.691 1.00 8.54 87 VAL B C 1
ATOM 2291 O O . VAL B 1 87 ? 9.526 -30.029 60.354 1.00 8.77 87 VAL B O 1
ATOM 2295 N N . ILE B 1 88 ? 11.756 -29.644 60.185 1.00 7.07 88 ILE B N 1
ATOM 2296 C CA . ILE B 1 88 ? 12.006 -29.310 61.568 1.00 6.86 88 ILE B CA 1
ATOM 2297 C C . ILE B 1 88 ? 12.080 -27.791 61.644 1.00 7.26 88 ILE B C 1
ATOM 2298 O O . ILE B 1 88 ? 12.909 -27.193 60.976 1.00 9.14 88 ILE B O 1
ATOM 2303 N N . ILE B 1 89 ? 11.214 -27.202 62.461 1.00 7.21 89 ILE B N 1
ATOM 2304 C CA . ILE B 1 89 ? 11.171 -25.755 62.636 1.00 7.19 89 ILE B CA 1
ATOM 2305 C C . ILE B 1 89 ? 11.530 -25.388 64.083 1.00 7.80 89 ILE B C 1
ATOM 2306 O O . ILE B 1 89 ? 10.799 -25.731 65.015 1.00 7.64 89 ILE B O 1
ATOM 2319 N N . LEU B 1 91 ? 12.214 -21.979 65.751 1.00 6.80 91 LEU B N 1
ATOM 2320 C CA . LEU B 1 91 ? 12.240 -20.536 65.688 1.00 5.95 91 LEU B CA 1
ATOM 2321 C C . LEU B 1 91 ? 11.477 -20.002 66.907 1.00 5.40 91 LEU B C 1
ATOM 2322 O O . LEU B 1 91 ? 10.711 -20.762 67.537 1.00 7.66 91 LEU B O 1
ATOM 2327 N N . GLY B 1 92 ? 11.591 -18.701 67.152 1.00 5.01 92 GLY B N 1
ATOM 2328 C CA . GLY B 1 92 ? 10.891 -17.994 68.220 1.00 6.11 92 GLY B CA 1
ATOM 2329 C C . GLY B 1 92 ? 11.790 -17.181 69.120 1.00 6.69 92 GLY B C 1
ATOM 2330 O O . GLY B 1 92 ? 11.355 -16.236 69.770 1.00 7.22 92 GLY B O 1
ATOM 2331 N N . THR B 1 93 ? 13.049 -17.582 69.200 1.00 6.27 93 THR B N 1
ATOM 2332 C CA . THR B 1 93 ? 13.989 -16.857 70.009 1.00 6.20 93 THR B CA 1
ATOM 2333 C C . THR B 1 93 ? 14.056 -15.378 69.608 1.00 6.37 93 THR B C 1
ATOM 2334 O O . THR B 1 93 ? 14.042 -14.470 70.470 1.00 7.27 93 THR B O 1
ATOM 2338 N N . ASN B 1 94 ? 14.143 -15.105 68.322 1.00 6.08 94 ASN B N 1
ATOM 2339 C CA . ASN B 1 94 ? 14.303 -13.711 67.904 1.00 6.84 94 ASN B CA 1
ATOM 2340 C C . ASN B 1 94 ? 13.027 -12.897 68.068 1.00 6.26 94 ASN B C 1
ATOM 2341 O O . ASN B 1 94 ? 13.100 -11.701 68.306 1.00 7.20 94 ASN B O 1
ATOM 2346 N N . ASP B 1 95 ? 11.873 -13.566 68.060 1.00 6.70 95 ASP B N 1
ATOM 2347 C CA . ASP B 1 95 ? 10.608 -12.898 68.340 1.00 6.55 95 ASP B CA 1
ATOM 2348 C C . ASP B 1 95 ? 10.538 -12.338 69.751 1.00 6.17 95 ASP B C 1
ATOM 2349 O O . ASP B 1 95 ? 9.685 -11.455 70.023 1.00 7.09 95 ASP B O 1
ATOM 2354 N N . THR B 1 96 ? 11.416 -12.831 70.628 1.00 5.99 96 THR B N 1
ATOM 2355 C CA . THR B 1 96 ? 11.453 -12.329 72.023 1.00 6.49 96 THR B CA 1
ATOM 2356 C C . THR B 1 96 ? 12.292 -11.063 72.169 1.00 7.19 96 THR B C 1
ATOM 2357 O O . THR B 1 96 ? 12.408 -10.549 73.276 1.00 7.94 96 THR B O 1
ATOM 2361 N N . LYS B 1 97 ? 12.926 -10.582 71.087 1.00 6.17 97 LYS B N 1
ATOM 2362 C CA . LYS B 1 97 ? 13.635 -9.313 71.199 1.00 7.26 97 LYS B CA 1
ATOM 2363 C C . LYS B 1 97 ? 12.661 -8.242 71.641 1.00 6.31 97 LYS B C 1
ATOM 2364 O O . LYS B 1 97 ? 11.513 -8.209 71.186 1.00 6.99 97 LYS B O 1
ATOM 2370 N N . ALA B 1 98 ? 13.133 -7.351 72.487 1.00 7.09 98 ALA B N 1
ATOM 2371 C CA . ALA B 1 98 ? 12.268 -6.356 73.119 1.00 6.88 98 ALA B CA 1
ATOM 2372 C C . ALA B 1 98 ? 11.487 -5.511 72.123 1.00 6.80 98 ALA B C 1
ATOM 2373 O O . ALA B 1 98 ? 10.328 -5.177 72.343 1.00 9.51 98 ALA B O 1
ATOM 2375 N N . TYR B 1 99 ? 12.124 -5.193 71.019 1.00 7.91 99 TYR B N 1
ATOM 2376 C CA . TYR B 1 99 ? 11.537 -4.248 70.085 1.00 8.56 99 TYR B CA 1
ATOM 2377 C C . TYR B 1 99 ? 10.338 -4.788 69.305 1.00 9.56 99 TYR B C 1
ATOM 2378 O O . TYR B 1 99 ? 9.600 -4.015 68.643 1.00 11.29 99 TYR B O 1
ATOM 2387 N N . PHE B 1 100 ? 10.149 -6.118 69.344 1.00 8.30 100 PHE B N 1
ATOM 2388 C CA . PHE B 1 100 ? 8.966 -6.714 68.707 1.00 8.65 100 PHE B CA 1
ATOM 2389 C C . PHE B 1 100 ? 7.718 -6.672 69.591 1.00 8.97 100 PHE B C 1
ATOM 2390 O O . PHE B 1 100 ? 6.630 -6.827 69.096 1.00 9.15 100 PHE B O 1
ATOM 2398 N N . ARG B 1 101 ? 7.907 -6.525 70.906 1.00 8.77 101 ARG B N 1
ATOM 2399 C CA . ARG B 1 101 ? 6.808 -6.367 71.847 1.00 8.96 101 ARG B CA 1
ATOM 2400 C C . ARG B 1 101 ? 5.827 -7.525 71.704 1.00 8.66 101 ARG B C 1
ATOM 2401 O O . ARG B 1 101 ? 4.613 -7.365 71.753 1.00 10.04 101 ARG B O 1
ATOM 2409 N N . ARG B 1 102 ? 6.372 -8.715 71.545 1.00 7.17 102 ARG B N 1
ATOM 2410 C CA . ARG B 1 102 ? 5.533 -9.921 71.365 1.00 7.65 102 ARG B CA 1
ATOM 2411 C C . ARG B 1 102 ? 5.422 -10.749 72.664 1.00 7.70 102 ARG B C 1
ATOM 2412 O O . ARG B 1 102 ? 6.401 -10.903 73.388 1.00 7.91 102 ARG B O 1
ATOM 2420 N N . THR B 1 103 ? 4.217 -11.257 72.931 1.00 6.34 103 THR B N 1
ATOM 2421 C CA . THR B 1 103 ? 3.991 -12.207 73.999 1.00 7.70 103 THR B CA 1
ATOM 2422 C C . THR B 1 103 ? 4.222 -13.650 73.477 1.00 7.34 103 THR B C 1
ATOM 2423 O O . THR B 1 103 ? 4.234 -13.884 72.278 1.00 6.76 103 THR B O 1
ATOM 2427 N N . PRO B 1 104 ? 4.442 -14.622 74.372 1.00 7.15 104 PRO B N 1
ATOM 2428 C CA . PRO B 1 104 ? 4.529 -16.025 73.929 1.00 7.34 104 PRO B CA 1
ATOM 2429 C C . PRO B 1 104 ? 3.345 -16.460 73.036 1.00 5.99 104 PRO B C 1
ATOM 2430 O O . PRO B 1 104 ? 3.553 -17.175 72.051 1.00 6.73 104 PRO B O 1
ATOM 2434 N N . LEU B 1 105 ? 2.137 -15.974 73.314 1.00 6.32 105 LEU B N 1
ATOM 2435 C CA . LEU B 1 105 ? 1.015 -16.304 72.433 1.00 7.01 105 LEU B CA 1
ATOM 2436 C C . LEU B 1 105 ? 1.265 -15.766 71.011 1.00 6.26 105 LEU B C 1
ATOM 2437 O O . LEU B 1 105 ? 0.988 -16.439 70.023 1.00 6.38 105 LEU B O 1
ATOM 2442 N N . ASP B 1 106 ? 1.713 -14.524 70.903 1.00 5.73 106 ASP B N 1
ATOM 2443 C CA . ASP B 1 106 ? 1.989 -13.933 69.579 1.00 6.16 106 ASP B CA 1
ATOM 2444 C C . ASP B 1 106 ? 2.978 -14.816 68.817 1.00 6.98 106 ASP B C 1
ATOM 2445 O O . ASP B 1 106 ? 2.856 -14.986 67.590 1.00 7.46 106 ASP B O 1
ATOM 2450 N N . ILE B 1 107 ? 3.978 -15.309 69.535 1.00 6.24 107 ILE B N 1
ATOM 2451 C CA . ILE B 1 107 ? 5.052 -16.090 68.910 1.00 6.21 107 ILE B CA 1
ATOM 2452 C C . ILE B 1 107 ? 4.506 -17.446 68.499 1.00 7.95 107 ILE B C 1
ATOM 2453 O O . ILE B 1 107 ? 4.790 -17.903 67.397 1.00 7.15 107 ILE B O 1
ATOM 2458 N N . ALA B 1 108 ? 3.718 -18.086 69.354 1.00 6.52 108 ALA B N 1
ATOM 2459 C CA . ALA B 1 108 ? 3.088 -19.327 68.950 1.00 7.21 108 ALA B CA 1
ATOM 2460 C C . ALA B 1 108 ? 2.196 -19.148 67.733 1.00 5.71 108 ALA B C 1
ATOM 2461 O O . ALA B 1 108 ? 2.075 -20.036 66.901 1.00 5.63 108 ALA B O 1
ATOM 2463 N N . LEU B 1 109 ? 1.503 -18.011 67.650 1.00 6.74 109 LEU B N 1
ATOM 2464 C CA . LEU B 1 109 ? 0.678 -17.734 66.470 1.00 7.25 109 LEU B CA 1
ATOM 2465 C C . LEU B 1 109 ? 1.568 -17.649 65.223 1.00 6.82 109 LEU B C 1
ATOM 2466 O O . LEU B 1 109 ? 1.208 -18.147 64.155 1.00 5.68 109 LEU B O 1
ATOM 2471 N N . GLY B 1 110 ? 2.739 -17.026 65.352 1.00 6.17 110 GLY B N 1
ATOM 2472 C CA . GLY B 1 110 ? 3.663 -16.971 64.236 1.00 6.97 110 GLY B CA 1
ATOM 2473 C C . GLY B 1 110 ? 4.087 -18.381 63.852 1.00 6.77 110 GLY B C 1
ATOM 2474 O O . GLY B 1 110 ? 4.146 -18.763 62.676 1.00 6.99 110 GLY B O 1
ATOM 2483 N N . SER B 1 112 ? 2.388 -21.017 64.273 1.00 6.65 112 SER B N 1
ATOM 2484 C CA . SER B 1 112 ? 1.249 -21.672 63.682 1.00 7.65 112 SER B CA 1
ATOM 2485 C C . SER B 1 112 ? 1.169 -21.385 62.207 1.00 6.27 112 SER B C 1
ATOM 2486 O O . SER B 1 112 ? 0.780 -22.258 61.415 1.00 7.21 112 SER B O 1
ATOM 2489 N N . VAL B 1 113 ? 1.541 -20.163 61.803 1.00 5.65 113 VAL B N 1
ATOM 2490 C CA . VAL B 1 113 ? 1.560 -19.823 60.381 1.00 5.81 113 VAL B CA 1
ATOM 2491 C C . VAL B 1 113 ? 2.519 -20.709 59.614 1.00 6.51 113 VAL B C 1
ATOM 2492 O O . VAL B 1 113 ? 2.230 -21.177 58.532 1.00 7.06 113 VAL B O 1
ATOM 2496 N N . LEU B 1 114 ? 3.706 -20.903 60.182 1.00 5.85 114 LEU B N 1
ATOM 2497 C CA . LEU B 1 114 ? 4.722 -21.768 59.527 1.00 5.91 114 LEU B CA 1
ATOM 2498 C C . LEU B 1 114 ? 4.247 -23.205 59.440 1.00 5.49 114 LEU B C 1
ATOM 2499 O O . LEU B 1 114 ? 4.464 -23.917 58.437 1.00 7.26 114 LEU B O 1
ATOM 2504 N N . VAL B 1 115 ? 3.672 -23.702 60.521 1.00 5.60 115 VAL B N 1
ATOM 2505 C CA . VAL B 1 115 ? 3.184 -25.073 60.511 1.00 6.06 115 VAL B CA 1
ATOM 2506 C C . VAL B 1 115 ? 2.170 -25.240 59.390 1.00 5.50 115 VAL B C 1
ATOM 2507 O O . VAL B 1 115 ? 2.237 -26.208 58.612 1.00 5.05 115 VAL B O 1
ATOM 2511 N N . THR B 1 116 ? 1.210 -24.322 59.316 1.00 5.02 116 THR B N 1
ATOM 2512 C CA . THR B 1 116 ? 0.214 -24.338 58.265 1.00 5.91 116 THR B CA 1
ATOM 2513 C C . THR B 1 116 ? 0.862 -24.298 56.875 1.00 7.66 116 THR B C 1
ATOM 2514 O O . THR B 1 116 ? 0.405 -24.982 55.938 1.00 8.09 116 THR B O 1
ATOM 2518 N N . GLN B 1 117 ? 1.898 -23.489 56.716 1.00 7.15 117 GLN B N 1
ATOM 2519 C CA . GLN B 1 117 ? 2.595 -23.500 55.445 1.00 7.72 117 GLN B CA 1
ATOM 2520 C C . GLN B 1 117 ? 3.156 -24.872 55.078 1.00 7.45 117 GLN B C 1
ATOM 2521 O O . GLN B 1 117 ? 3.113 -25.271 53.905 1.00 7.94 117 GLN B O 1
ATOM 2527 N N . VAL B 1 118 ? 3.682 -25.604 56.062 1.00 6.98 118 VAL B N 1
ATOM 2528 C CA . VAL B 1 118 ? 4.184 -26.936 55.778 1.00 5.92 118 VAL B CA 1
ATOM 2529 C C . VAL B 1 118 ? 3.045 -27.908 55.469 1.00 7.02 118 VAL B C 1
ATOM 2530 O O . VAL B 1 118 ? 3.086 -28.635 54.481 1.00 7.31 118 VAL B O 1
ATOM 2534 N N . LEU B 1 119 ? 1.990 -27.859 56.276 1.00 6.61 119 LEU B N 1
ATOM 2535 C CA . LEU B 1 119 ? 0.853 -28.771 56.094 1.00 7.43 119 LEU B CA 1
ATOM 2536 C C . LEU B 1 119 ? 0.180 -28.615 54.728 1.00 8.15 119 LEU B C 1
ATOM 2537 O O . LEU B 1 119 ? -0.409 -29.565 54.223 1.00 9.23 119 LEU B O 1
ATOM 2542 N N . THR B 1 120 ? 0.211 -27.399 54.187 1.00 8.18 120 THR B N 1
ATOM 2543 C CA . THR B 1 120 ? -0.492 -27.034 52.944 1.00 8.53 120 THR B CA 1
ATOM 2544 C C . THR B 1 120 ? 0.450 -27.038 51.726 1.00 9.69 120 THR B C 1
ATOM 2545 O O . THR B 1 120 ? 0.064 -26.553 50.650 1.00 12.59 120 THR B O 1
ATOM 2549 N N . SER B 1 121 ? 1.653 -27.596 51.883 1.00 9.06 121 SER B N 1
ATOM 2550 C CA . SER B 1 121 ? 2.680 -27.492 50.864 1.00 9.19 121 SER B CA 1
ATOM 2551 C C . SER B 1 121 ? 2.625 -28.563 49.759 1.00 9.53 121 SER B C 1
ATOM 2552 O O . SER B 1 121 ? 3.496 -28.565 48.873 1.00 8.94 121 SER B O 1
ATOM 2555 N N . ALA B 1 122 ? 1.690 -29.530 49.800 1.00 9.58 122 ALA B N 1
ATOM 2556 C CA . ALA B 1 122 ? 1.681 -30.607 48.831 1.00 9.23 122 ALA B CA 1
ATOM 2557 C C . ALA B 1 122 ? 1.696 -30.081 47.424 1.00 10.10 122 ALA B C 1
ATOM 2558 O O . ALA B 1 122 ? 1.022 -29.108 47.103 1.00 10.45 122 ALA B O 1
ATOM 2560 N N . GLY B 1 123 ? 2.483 -30.740 46.566 1.00 9.21 123 GLY B N 1
ATOM 2561 C CA . GLY B 1 123 ? 2.506 -30.379 45.168 1.00 9.56 123 GLY B CA 1
ATOM 2562 C C . GLY B 1 123 ? 3.536 -29.324 44.804 1.00 9.92 123 GLY B C 1
ATOM 2563 O O . GLY B 1 123 ? 4.052 -29.305 43.687 1.00 10.27 123 GLY B O 1
ATOM 2564 N N . GLY B 1 124 ? 3.925 -28.455 45.743 1.00 9.76 124 GLY B N 1
ATOM 2565 C CA . GLY B 1 124 ? 4.833 -27.385 45.375 1.00 9.24 124 GLY B CA 1
ATOM 2566 C C . GLY B 1 124 ? 4.343 -26.657 44.153 1.00 9.73 124 GLY B C 1
ATOM 2567 O O . GLY B 1 124 ? 3.202 -26.250 44.081 1.00 10.97 124 GLY B O 1
ATOM 2568 N N . VAL B 1 125 ? 5.254 -26.449 43.204 1.00 8.10 125 VAL B N 1
ATOM 2569 C CA . VAL B 1 125 ? 4.914 -25.896 41.904 1.00 8.96 125 VAL B CA 1
ATOM 2570 C C . VAL B 1 125 ? 4.884 -27.018 40.872 1.00 8.71 125 VAL B C 1
ATOM 2571 O O . VAL B 1 125 ? 5.935 -27.494 40.434 1.00 9.49 125 VAL B O 1
ATOM 2575 N N . GLY B 1 126 ? 3.692 -27.478 40.528 1.00 9.17 126 GLY B N 1
ATOM 2576 C CA . GLY B 1 126 ? 3.537 -28.413 39.426 1.00 8.79 126 GLY B CA 1
ATOM 2577 C C . GLY B 1 126 ? 4.016 -29.821 39.661 1.00 9.47 126 GLY B C 1
ATOM 2578 O O . GLY B 1 126 ? 4.288 -30.530 38.669 1.00 8.87 126 GLY B O 1
ATOM 2579 N N . THR B 1 127 ? 4.130 -30.279 40.920 1.00 8.58 127 THR B N 1
ATOM 2580 C CA . THR B 1 127 ? 4.585 -31.663 41.139 1.00 9.37 127 THR B CA 1
ATOM 2581 C C . THR B 1 127 ? 3.559 -32.600 41.700 1.00 9.16 127 THR B C 1
ATOM 2582 O O . THR B 1 127 ? 2.498 -32.180 42.129 1.00 10.84 127 THR B O 1
ATOM 2586 N N . THR B 1 128 ? 3.953 -33.866 41.738 1.00 9.90 128 THR B N 1
ATOM 2587 C CA . THR B 1 128 ? 3.146 -34.922 42.277 1.00 10.12 128 THR B CA 1
ATOM 2588 C C . THR B 1 128 ? 3.492 -35.229 43.747 1.00 10.59 128 THR B C 1
ATOM 2589 O O . THR B 1 128 ? 2.977 -36.198 44.339 1.00 12.87 128 THR B O 1
ATOM 2593 N N . TYR B 1 129 ? 4.399 -34.443 44.332 1.00 9.42 129 TYR B N 1
ATOM 2594 C CA . TYR B 1 129 ? 4.948 -34.821 45.623 1.00 8.73 129 TYR B CA 1
ATOM 2595 C C . TYR B 1 129 ? 4.030 -34.424 46.765 1.00 8.22 129 TYR B C 1
ATOM 2596 O O . TYR B 1 129 ? 3.332 -33.394 46.692 1.00 10.26 129 TYR B O 1
ATOM 2605 N N . PRO B 1 130 ? 4.052 -35.219 47.843 1.00 10.30 130 PRO B N 1
ATOM 2606 C CA . PRO B 1 130 ? 3.224 -34.946 49.006 1.00 9.55 130 PRO B CA 1
ATOM 2607 C C . PRO B 1 130 ? 3.815 -33.892 49.925 1.00 10.19 130 PRO B C 1
ATOM 2608 O O . PRO B 1 130 ? 4.971 -33.559 49.819 1.00 11.63 130 PRO B O 1
ATOM 2612 N N . ALA B 1 131 ? 2.993 -33.360 50.822 1.00 9.67 131 ALA B N 1
ATOM 2613 C CA . ALA B 1 131 ? 3.538 -32.537 51.873 1.00 9.81 131 ALA B CA 1
ATOM 2614 C C . ALA B 1 131 ? 4.385 -33.341 52.831 1.00 9.23 131 ALA B C 1
ATOM 2615 O O . ALA B 1 131 ? 4.063 -34.496 53.160 1.00 9.47 131 ALA B O 1
ATOM 2617 N N . PRO B 1 132 ? 5.470 -32.720 53.315 1.00 8.72 132 PRO B N 1
ATOM 2618 C CA . PRO B 1 132 ? 6.239 -33.366 54.370 1.00 8.91 132 PRO B CA 1
ATOM 2619 C C . PRO B 1 132 ? 5.486 -33.306 55.679 1.00 9.32 132 PRO B C 1
ATOM 2620 O O . PRO B 1 132 ? 4.568 -32.489 55.839 1.00 10.44 132 PRO B O 1
ATOM 2624 N N . LYS B 1 133 ? 5.886 -34.146 56.619 1.00 9.22 133 LYS B N 1
ATOM 2625 C CA . LYS B 1 133 ? 5.544 -33.928 58.014 1.00 9.64 133 LYS B CA 1
ATOM 2626 C C . LYS B 1 133 ? 6.267 -32.692 58.600 1.00 8.49 133 LYS B C 1
ATOM 2627 O O . LYS B 1 133 ? 7.185 -32.177 57.987 1.00 8.10 133 LYS B O 1
ATOM 2633 N N . VAL B 1 134 ? 5.849 -32.273 59.796 1.00 8.26 134 VAL B N 1
ATOM 2634 C CA . VAL B 1 134 ? 6.459 -31.158 60.486 1.00 8.97 134 VAL B CA 1
ATOM 2635 C C . VAL B 1 134 ? 6.810 -31.560 61.918 1.00 8.44 134 VAL B C 1
ATOM 2636 O O . VAL B 1 134 ? 6.172 -32.457 62.489 1.00 10.67 134 VAL B O 1
ATOM 2640 N N . LEU B 1 135 ? 7.861 -30.947 62.458 1.00 8.85 135 LEU B N 1
ATOM 2641 C CA . LEU B 1 135 ? 8.214 -31.090 63.866 1.00 8.09 135 LEU B CA 1
ATOM 2642 C C . LEU B 1 135 ? 8.450 -29.696 64.414 1.00 8.73 135 LEU B C 1
ATOM 2643 O O . LEU B 1 135 ? 9.346 -28.988 63.978 1.00 7.92 135 LEU B O 1
ATOM 2648 N N . VAL B 1 136 ? 7.613 -29.304 65.357 1.00 7.77 136 VAL B N 1
ATOM 2649 C CA . VAL B 1 136 ? 7.697 -28.019 65.984 1.00 7.18 136 VAL B CA 1
ATOM 2650 C C . VAL B 1 136 ? 8.685 -28.120 67.124 1.00 7.57 136 VAL B C 1
ATOM 2651 O O . VAL B 1 136 ? 8.523 -28.973 68.006 1.00 7.05 136 VAL B O 1
ATOM 2655 N N . VAL B 1 137 ? 9.688 -27.258 67.130 1.00 6.04 137 VAL B N 1
ATOM 2656 C CA . VAL B 1 137 ? 10.717 -27.296 68.186 1.00 6.73 137 VAL B CA 1
ATOM 2657 C C . VAL B 1 137 ? 10.792 -25.974 68.923 1.00 5.99 137 VAL B C 1
ATOM 2658 O O . VAL B 1 137 ? 11.053 -24.890 68.328 1.00 7.47 137 VAL B O 1
ATOM 2662 N N . SER B 1 138 ? 10.570 -26.024 70.231 1.00 5.62 138 SER B N 1
ATOM 2663 C CA . SER B 1 138 ? 10.849 -24.863 71.047 1.00 6.18 138 SER B CA 1
ATOM 2664 C C . SER B 1 138 ? 12.339 -24.767 71.333 1.00 6.81 138 SER B C 1
ATOM 2665 O O . SER B 1 138 ? 12.967 -25.768 71.710 1.00 6.93 138 SER B O 1
ATOM 2668 N N . PRO B 1 139 ? 12.929 -23.576 71.165 1.00 6.65 139 PRO B N 1
ATOM 2669 C CA . PRO B 1 139 ? 14.350 -23.414 71.469 1.00 6.51 139 PRO B CA 1
ATOM 2670 C C . PRO B 1 139 ? 14.596 -23.422 72.964 1.00 7.37 139 PRO B C 1
ATOM 2671 O O . PRO B 1 139 ? 13.656 -23.215 73.737 1.00 8.37 139 PRO B O 1
ATOM 2675 N N . PRO B 1 140 ? 15.826 -23.687 73.404 1.00 8.12 140 PRO B N 1
ATOM 2676 C CA . PRO B 1 140 ? 16.084 -23.614 74.838 1.00 8.27 140 PRO B CA 1
ATOM 2677 C C . PRO B 1 140 ? 15.931 -22.176 75.324 1.00 8.44 140 PRO B C 1
ATOM 2678 O O . PRO B 1 140 ? 16.137 -21.236 74.538 1.00 10.17 140 PRO B O 1
ATOM 2682 N N . PRO B 1 141 ? 15.632 -22.004 76.626 1.00 7.76 141 PRO B N 1
ATOM 2683 C CA . PRO B 1 141 ? 15.614 -20.639 77.113 1.00 7.44 141 PRO B CA 1
ATOM 2684 C C . PRO B 1 141 ? 16.959 -19.914 76.989 1.00 7.07 141 PRO B C 1
ATOM 2685 O O . PRO B 1 141 ? 18.026 -20.511 77.085 1.00 6.92 141 PRO B O 1
ATOM 2689 N N . LEU B 1 142 ? 16.868 -18.618 76.743 1.00 6.34 142 LEU B N 1
ATOM 2690 C CA . LEU B 1 142 ? 18.012 -17.725 76.796 1.00 6.80 142 LEU B CA 1
ATOM 2691 C C . LEU B 1 142 ? 18.685 -17.695 78.176 1.00 7.96 142 LEU B C 1
ATOM 2692 O O . LEU B 1 142 ? 18.098 -18.109 79.178 1.00 10.05 142 LEU B O 1
ATOM 2697 N N . ALA B 1 143 ? 19.925 -17.231 78.205 1.00 7.86 143 ALA B N 1
ATOM 2698 C CA . ALA B 1 143 ? 20.711 -17.165 79.421 1.00 7.87 143 ALA B CA 1
ATOM 2699 C C . ALA B 1 143 ? 21.280 -15.748 79.584 1.00 8.30 143 ALA B C 1
ATOM 2700 O O . ALA B 1 143 ? 21.112 -14.879 78.699 1.00 8.66 143 ALA B O 1
ATOM 2702 N N . PRO B 1 144 ? 21.882 -15.463 80.733 1.00 9.40 144 PRO B N 1
ATOM 2703 C CA . PRO B 1 144 ? 22.489 -14.138 80.875 1.00 9.01 144 PRO B CA 1
ATOM 2704 C C . PRO B 1 144 ? 23.489 -13.736 79.780 1.00 8.75 144 PRO B C 1
ATOM 2705 O O . PRO B 1 144 ? 24.218 -14.562 79.255 1.00 10.02 144 PRO B O 1
ATOM 2717 N N . PRO B 1 146 ? 26.546 -11.251 78.497 1.00 9.04 146 PRO B N 1
ATOM 2718 C CA . PRO B 1 146 ? 27.589 -10.246 78.845 1.00 8.97 146 PRO B CA 1
ATOM 2719 C C . PRO B 1 146 ? 27.614 -8.979 77.990 1.00 9.40 146 PRO B C 1
ATOM 2720 O O . PRO B 1 146 ? 27.979 -7.912 78.503 1.00 10.01 146 PRO B O 1
ATOM 2724 N N . HIS B 1 147 ? 27.195 -9.066 76.734 1.00 8.57 147 HIS B N 1
ATOM 2725 C CA . HIS B 1 147 ? 27.377 -7.918 75.841 1.00 8.75 147 HIS B CA 1
ATOM 2726 C C . HIS B 1 147 ? 26.235 -6.922 76.045 1.00 9.81 147 HIS B C 1
ATOM 2727 O O . HIS B 1 147 ? 25.077 -7.297 75.936 1.00 8.01 147 HIS B O 1
ATOM 2734 N N . PRO B 1 148 ? 26.535 -5.638 76.323 1.00 8.79 148 PRO B N 1
ATOM 2735 C CA . PRO B 1 148 ? 25.463 -4.672 76.581 1.00 9.68 148 PRO B CA 1
ATOM 2736 C C . PRO B 1 148 ? 24.429 -4.517 75.470 1.00 8.81 148 PRO B C 1
ATOM 2737 O O . PRO B 1 148 ? 23.257 -4.220 75.764 1.00 9.79 148 PRO B O 1
ATOM 2741 N N . TRP B 1 149 ? 24.843 -4.695 74.211 1.00 7.80 149 TRP B N 1
ATOM 2742 C CA . TRP B 1 149 ? 23.875 -4.553 73.118 1.00 8.20 149 TRP B CA 1
ATOM 2743 C C . TRP B 1 149 ? 22.909 -5.757 73.106 1.00 8.57 149 TRP B C 1
ATOM 2744 O O . TRP B 1 149 ? 21.695 -5.574 72.930 1.00 8.05 149 TRP B O 1
ATOM 2755 N N . PHE B 1 150 ? 23.432 -6.984 73.302 1.00 7.85 150 PHE B N 1
ATOM 2756 C CA . PHE B 1 150 ? 22.536 -8.139 73.431 1.00 8.27 150 PHE B CA 1
ATOM 2757 C C . PHE B 1 150 ? 21.581 -7.978 74.622 1.00 8.26 150 PHE B C 1
ATOM 2758 O O . PHE B 1 150 ? 20.400 -8.320 74.542 1.00 7.53 150 PHE B O 1
ATOM 2766 N N . GLN B 1 151 ? 22.084 -7.471 75.751 1.00 7.84 151 GLN B N 1
ATOM 2767 C CA . GLN B 1 151 ? 21.240 -7.248 76.933 1.00 8.50 151 GLN B CA 1
ATOM 2768 C C . GLN B 1 151 ? 20.067 -6.343 76.546 1.00 8.57 151 GLN B C 1
ATOM 2769 O O . GLN B 1 151 ? 18.942 -6.540 76.972 1.00 10.80 151 GLN B O 1
ATOM 2775 N N . LEU B 1 152 ? 20.385 -5.279 75.827 1.00 8.20 152 LEU B N 1
ATOM 2776 C CA . LEU B 1 152 ? 19.372 -4.317 75.411 1.00 7.87 152 LEU B CA 1
ATOM 2777 C C . LEU B 1 152 ? 18.347 -4.926 74.467 1.00 8.20 152 LEU B C 1
ATOM 2778 O O . LEU B 1 152 ? 17.122 -4.828 74.709 1.00 8.53 152 LEU B O 1
ATOM 2783 N N . ILE B 1 153 ? 18.795 -5.569 73.387 1.00 7.75 153 ILE B N 1
ATOM 2784 C CA . ILE B 1 153 ? 17.791 -6.026 72.407 1.00 7.63 153 ILE B CA 1
ATOM 2785 C C . ILE B 1 153 ? 16.967 -7.199 72.925 1.00 7.47 153 ILE B C 1
ATOM 2786 O O . ILE B 1 153 ? 15.849 -7.406 72.439 1.00 8.56 153 ILE B O 1
ATOM 2791 N N . PHE B 1 154 ? 17.518 -7.965 73.880 1.00 7.88 154 PHE B N 1
ATOM 2792 C CA . PHE B 1 154 ? 16.771 -9.125 74.425 1.00 7.60 154 PHE B CA 1
ATOM 2793 C C . PHE B 1 154 ? 16.109 -8.838 75.777 1.00 9.35 154 PHE B C 1
ATOM 2794 O O . PHE B 1 154 ? 15.752 -9.784 76.485 1.00 8.41 154 PHE B O 1
ATOM 2802 N N . GLU B 1 155 ? 15.980 -7.567 76.166 1.00 8.81 155 GLU B N 1
ATOM 2803 C CA . GLU B 1 155 ? 15.336 -7.237 77.439 1.00 9.19 155 GLU B CA 1
ATOM 2804 C C . GLU B 1 155 ? 13.959 -7.908 77.513 1.00 8.88 155 GLU B C 1
ATOM 2805 O O . GLU B 1 155 ? 13.160 -7.694 76.618 1.00 8.84 155 GLU B O 1
ATOM 2811 N N . GLY B 1 156 ? 13.723 -8.729 78.533 1.00 8.74 156 GLY B N 1
ATOM 2812 C CA . GLY B 1 156 ? 12.454 -9.466 78.702 1.00 9.05 156 GLY B CA 1
ATOM 2813 C C . GLY B 1 156 ? 12.402 -10.783 77.945 1.00 8.84 156 GLY B C 1
ATOM 2814 O O . GLY B 1 156 ? 11.466 -11.555 78.076 1.00 9.03 156 GLY B O 1
ATOM 2815 N N . GLY B 1 157 ? 13.420 -11.043 77.148 1.00 8.76 157 GLY B N 1
ATOM 2816 C CA . GLY B 1 157 ? 13.418 -12.159 76.238 1.00 8.23 157 GLY B CA 1
ATOM 2817 C C . GLY B 1 157 ? 13.613 -13.494 76.908 1.00 9.03 157 GLY B C 1
ATOM 2818 O O . GLY B 1 157 ? 12.967 -14.495 76.571 1.00 9.93 157 GLY B O 1
ATOM 2819 N N . GLU B 1 158 ? 14.525 -13.534 77.867 1.00 8.84 158 GLU B N 1
ATOM 2820 C CA . GLU B 1 158 ? 14.718 -14.815 78.580 1.00 9.52 158 GLU B CA 1
ATOM 2821 C C . GLU B 1 158 ? 13.418 -15.344 79.212 1.00 9.54 158 GLU B C 1
ATOM 2822 O O . GLU B 1 158 ? 13.079 -16.510 79.062 1.00 8.92 158 GLU B O 1
ATOM 2828 N N . GLN B 1 159 ? 12.682 -14.462 79.869 1.00 9.93 159 GLN B N 1
ATOM 2829 C CA . GLN B 1 159 ? 11.416 -14.856 80.472 1.00 9.89 159 GLN B CA 1
ATOM 2830 C C . GLN B 1 159 ? 10.466 -15.413 79.410 1.00 9.24 159 GLN B C 1
ATOM 2831 O O . GLN B 1 159 ? 9.823 -16.457 79.591 1.00 8.17 159 GLN B O 1
ATOM 2837 N N . LYS B 1 160 ? 10.371 -14.699 78.290 1.00 8.20 160 LYS B N 1
ATOM 2838 C CA . LYS B 1 160 ? 9.507 -15.140 77.210 1.00 7.27 160 LYS B CA 1
ATOM 2839 C C . LYS B 1 160 ? 9.926 -16.507 76.679 1.00 6.99 160 LYS B C 1
ATOM 2840 O O . LYS B 1 160 ? 9.049 -17.391 76.434 1.00 7.75 160 LYS B O 1
ATOM 2846 N N . THR B 1 161 ? 11.238 -16.712 76.515 1.00 7.45 161 THR B N 1
ATOM 2847 C CA . THR B 1 161 ? 11.678 -18.012 76.019 1.00 7.51 161 THR B CA 1
ATOM 2848 C C . THR B 1 161 ? 11.376 -19.179 76.969 1.00 7.30 161 THR B C 1
ATOM 2849 O O . THR B 1 161 ? 11.220 -20.311 76.465 1.00 7.00 161 THR B O 1
ATOM 2853 N N . THR B 1 162 ? 11.281 -18.916 78.278 1.00 6.54 162 THR B N 1
ATOM 2854 C CA . THR B 1 162 ? 10.899 -19.989 79.229 1.00 7.23 162 THR B CA 1
ATOM 2855 C C . THR B 1 162 ? 9.464 -20.485 79.029 1.00 7.47 162 THR B C 1
ATOM 2856 O O . THR B 1 162 ? 9.148 -21.558 79.532 1.00 8.49 162 THR B O 1
ATOM 2860 N N . GLU B 1 163 ? 8.630 -19.708 78.302 1.00 6.23 163 GLU B N 1
ATOM 2861 C CA .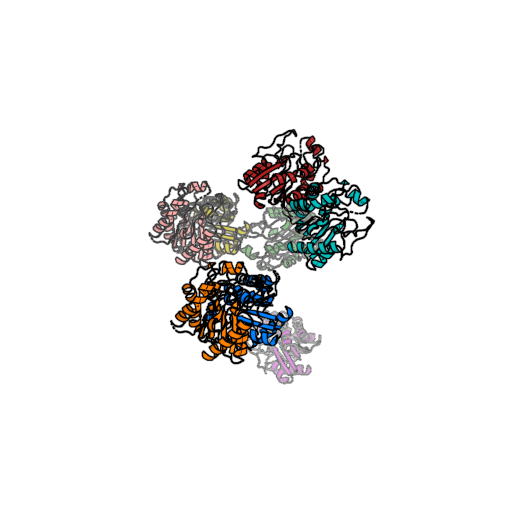 GLU B 1 163 ? 7.255 -20.013 78.058 1.00 7.03 163 GLU B CA 1
ATOM 2862 C C . GLU B 1 163 ? 7.049 -20.763 76.759 1.00 6.32 163 GLU B C 1
ATOM 2863 O O . GLU B 1 163 ? 5.936 -21.195 76.493 1.00 6.61 163 GLU B O 1
ATOM 2869 N N . LEU B 1 164 ? 8.065 -20.818 75.896 1.00 6.76 164 LEU B N 1
ATOM 2870 C CA . LEU B 1 164 ? 7.837 -21.298 74.525 1.00 6.65 164 LEU B CA 1
ATOM 2871 C C . LEU B 1 164 ? 7.525 -22.791 74.481 1.00 7.11 164 LEU B C 1
ATOM 2872 O O . LEU B 1 164 ? 6.725 -23.201 73.657 1.00 7.53 164 LEU B O 1
ATOM 2877 N N . ALA B 1 165 ? 8.144 -23.597 75.343 1.00 6.78 165 ALA B N 1
ATOM 2878 C CA . ALA B 1 165 ? 7.796 -25.035 75.385 1.00 7.30 165 ALA B CA 1
ATOM 2879 C C . ALA B 1 165 ? 6.318 -25.223 75.654 1.00 7.51 165 ALA B C 1
ATOM 2880 O O . ALA B 1 165 ? 5.662 -26.047 75.016 1.00 6.29 165 ALA B O 1
ATOM 2882 N N . ARG B 1 166 ? 5.791 -24.487 76.609 1.00 7.70 166 ARG B N 1
ATOM 2883 C CA . ARG B 1 166 ? 4.375 -24.627 77.000 1.00 8.40 166 ARG B CA 1
ATOM 2884 C C . ARG B 1 166 ? 3.446 -24.214 75.832 1.00 7.17 166 ARG B C 1
ATOM 2885 O O . ARG B 1 166 ? 2.541 -24.954 75.433 1.00 7.98 166 ARG B O 1
ATOM 2893 N N . VAL B 1 167 ? 3.660 -23.030 75.283 1.00 6.91 167 VAL B N 1
ATOM 2894 C CA . VAL B 1 167 ? 2.764 -22.528 74.248 1.00 7.21 167 VAL B CA 1
ATOM 2895 C C . VAL B 1 167 ? 2.894 -23.325 72.959 1.00 6.10 167 VAL B C 1
ATOM 2896 O O . VAL B 1 167 ? 1.893 -23.580 72.265 1.00 6.17 167 VAL B O 1
ATOM 2900 N N . TYR B 1 168 ? 4.118 -23.707 72.609 1.00 5.99 168 TYR B N 1
ATOM 2901 C CA . TYR B 1 168 ? 4.302 -24.512 71.398 1.00 5.72 168 TYR B CA 1
ATOM 2902 C C . TYR B 1 168 ? 3.719 -25.919 71.598 1.00 5.41 168 TYR B C 1
ATOM 2903 O O . TYR B 1 168 ? 3.148 -26.465 70.625 1.00 6.37 168 TYR B O 1
ATOM 2912 N N . SER B 1 169 ? 3.860 -26.498 72.792 1.00 6.10 169 SER B N 1
ATOM 2913 C CA . SER B 1 169 ? 3.260 -27.812 73.036 1.00 6.32 169 SER B CA 1
ATOM 2914 C C . SER B 1 169 ? 1.746 -27.740 72.892 1.00 6.37 169 SER B C 1
ATOM 2915 O O . SER B 1 169 ? 1.127 -28.658 72.342 1.00 6.69 169 SER B O 1
ATOM 2918 N N . ALA B 1 170 ? 1.143 -26.666 73.429 1.00 5.15 170 ALA B N 1
ATOM 2919 C CA . ALA B 1 170 ? -0.337 -26.516 73.330 1.00 5.22 170 ALA B CA 1
ATOM 2920 C C . ALA B 1 170 ? -0.774 -26.402 71.872 1.00 5.96 170 ALA B C 1
ATOM 2921 O O . ALA B 1 170 ? -1.755 -27.040 71.413 1.00 5.67 170 ALA B O 1
ATOM 2923 N N . LEU B 1 171 ? -0.042 -25.550 71.162 1.00 5.63 171 LEU B N 1
ATOM 2924 C CA . LEU B 1 171 ? -0.298 -25.355 69.733 1.00 5.55 171 LEU B CA 1
ATOM 2925 C C . LEU B 1 171 ? -0.229 -26.663 68.946 1.00 6.01 171 LEU B C 1
ATOM 2926 O O . LEU B 1 171 ? -1.113 -27.009 68.184 1.00 5.73 171 LEU B O 1
ATOM 2931 N N . ALA B 1 172 ? 0.878 -27.352 69.133 1.00 5.79 172 ALA B N 1
ATOM 2932 C CA . ALA B 1 172 ? 1.179 -28.585 68.396 1.00 6.48 172 ALA B CA 1
ATOM 2933 C C . ALA B 1 172 ? 0.092 -29.603 68.744 1.00 5.54 172 ALA B C 1
ATOM 2934 O O . ALA B 1 172 ? -0.399 -30.332 67.883 1.00 6.55 172 ALA B O 1
ATOM 2936 N N . SER B 1 173 ? -0.296 -29.667 70.001 1.00 5.27 173 SER B N 1
ATOM 2937 C CA . SER B 1 173 ? -1.376 -30.591 70.390 1.00 6.46 173 SER B CA 1
ATOM 2938 C C . SER B 1 173 ? -2.689 -30.280 69.635 1.00 5.55 173 SER B C 1
ATOM 2939 O O . SER B 1 173 ? -3.369 -31.175 69.097 1.00 6.99 173 SER B O 1
ATOM 2942 N N . PHE B 1 174 ? -3.041 -29.003 69.586 1.00 5.36 174 PHE B N 1
ATOM 2943 C CA . PHE B 1 174 ? -4.267 -28.579 68.934 1.00 5.86 174 PHE B CA 1
ATOM 2944 C C . PHE B 1 174 ? -4.217 -28.893 67.450 1.00 6.33 174 PHE B C 1
ATOM 2945 O O . PHE B 1 174 ? -5.182 -29.362 66.901 1.00 5.19 174 PHE B O 1
ATOM 2961 N N . LYS B 1 176 ? -2.434 -31.084 66.009 1.00 6.40 176 LYS B N 1
ATOM 2962 C CA . LYS B 1 176 ? -2.201 -32.522 65.816 1.00 6.80 176 LYS B CA 1
ATOM 2963 C C . LYS B 1 176 ? -0.908 -32.764 65.037 1.00 7.42 176 LYS B C 1
ATOM 2964 O O . LYS B 1 176 ? -0.873 -33.582 64.083 1.00 8.10 176 LYS B O 1
ATOM 2970 N N . VAL B 1 177 ? 0.162 -32.067 65.444 1.00 6.40 177 VAL B N 1
ATOM 2971 C CA . VAL B 1 177 ? 1.475 -32.241 64.836 1.00 7.35 177 VAL B CA 1
ATOM 2972 C C . VAL B 1 177 ? 2.507 -32.537 65.921 1.00 6.77 177 VAL B C 1
ATOM 2973 O O . VAL B 1 177 ? 2.327 -32.153 67.078 1.00 7.38 177 VAL B O 1
ATOM 2977 N N . PRO B 1 178 ? 3.636 -33.144 65.542 1.00 8.48 178 PRO B N 1
ATOM 2978 C CA . PRO B 1 178 ? 4.715 -33.429 66.474 1.00 8.62 178 PRO B CA 1
ATOM 2979 C C . PRO B 1 178 ? 5.393 -32.204 67.065 1.00 9.76 178 PRO B C 1
ATOM 2980 O O . PRO B 1 178 ? 5.539 -31.177 66.384 1.00 8.67 178 PRO B O 1
ATOM 2984 N N . PHE B 1 179 ? 5.804 -32.360 68.319 1.00 8.27 179 PHE B N 1
ATOM 2985 C CA . PHE B 1 179 ? 6.470 -31.324 69.111 1.00 7.99 179 PHE B CA 1
ATOM 2986 C C . PHE B 1 179 ? 7.698 -31.924 69.811 1.00 8.24 179 PHE B C 1
ATOM 2987 O O . PHE B 1 179 ? 7.652 -33.068 70.298 1.00 9.29 179 PHE B O 1
ATOM 2995 N N . PHE B 1 180 ? 8.741 -31.119 69.944 1.00 7.34 180 PHE B N 1
ATOM 2996 C CA . PHE B 1 180 ? 9.920 -31.479 70.744 1.00 7.41 180 PHE B CA 1
ATOM 2997 C C . PHE B 1 180 ? 10.500 -30.228 71.377 1.00 7.55 180 PHE B C 1
ATOM 2998 O O . PHE B 1 180 ? 10.602 -29.182 70.700 1.00 7.33 180 PHE B O 1
ATOM 3006 N N . ASP B 1 181 ? 10.858 -30.313 72.652 1.00 8.10 181 ASP B N 1
ATOM 3007 C CA . ASP B 1 181 ? 11.429 -29.191 73.352 1.00 8.01 181 ASP B CA 1
ATOM 3008 C C . ASP B 1 181 ? 12.948 -29.304 73.384 1.00 7.53 181 ASP B C 1
ATOM 3009 O O . ASP B 1 181 ? 13.503 -30.131 74.122 1.00 8.33 181 ASP B O 1
ATOM 3014 N N . ALA B 1 182 ? 13.633 -28.452 72.639 1.00 8.48 182 ALA B N 1
ATOM 3015 C CA . ALA B 1 182 ? 15.096 -28.476 72.645 1.00 7.78 182 ALA B CA 1
ATOM 3016 C C . ALA B 1 182 ? 15.656 -28.220 74.062 1.00 8.50 182 ALA B C 1
ATOM 3017 O O . ALA B 1 182 ? 16.708 -28.770 74.432 1.00 7.44 182 ALA B O 1
ATOM 3019 N N . GLY B 1 183 ? 14.937 -27.422 74.856 1.00 7.73 183 GLY B N 1
ATOM 3020 C CA . GLY B 1 183 ? 15.304 -27.165 76.239 1.00 8.68 183 GLY B CA 1
ATOM 3021 C C . GLY B 1 183 ? 15.266 -28.388 77.168 1.00 8.81 183 GLY B C 1
ATOM 3022 O O . GLY B 1 183 ? 15.781 -28.336 78.292 1.00 9.25 183 GLY B O 1
ATOM 3023 N N . SER B 1 184 ? 14.630 -29.478 76.735 1.00 9.35 184 SER B N 1
ATOM 3024 C CA . SER B 1 184 ? 14.598 -30.728 77.516 1.00 9.10 184 SER B CA 1
ATOM 3025 C C . SER B 1 184 ? 15.941 -31.443 77.438 1.00 10.04 184 SER B C 1
ATOM 3026 O O . SER B 1 184 ? 16.186 -32.361 78.234 1.00 10.51 184 SER B O 1
ATOM 3029 N N . VAL B 1 185 ? 16.780 -31.080 76.472 1.00 8.79 185 VAL B N 1
ATOM 3030 C CA . VAL B 1 185 ? 18.066 -31.806 76.276 1.00 9.17 185 VAL B CA 1
ATOM 3031 C C . VAL B 1 185 ? 19.328 -30.958 76.381 1.00 9.30 185 VAL B C 1
ATOM 3032 O O . VAL B 1 185 ? 20.417 -31.490 76.629 1.00 10.20 185 VAL B O 1
ATOM 3036 N N . ILE B 1 186 ? 19.194 -29.642 76.204 1.00 8.70 186 ILE B N 1
ATOM 3037 C CA . ILE B 1 186 ? 20.315 -28.721 76.363 1.00 8.96 186 ILE B CA 1
ATOM 3038 C C . ILE B 1 186 ? 19.872 -27.429 77.033 1.00 9.32 186 ILE B C 1
ATOM 3039 O O . ILE B 1 186 ? 18.674 -27.030 77.004 1.00 8.74 186 ILE B O 1
ATOM 3044 N N . SER B 1 187 ? 20.831 -26.783 77.674 1.00 8.66 187 SER B N 1
ATOM 3045 C CA . SER B 1 187 ? 20.703 -25.362 78.071 1.00 9.26 187 SER B CA 1
ATOM 3046 C C . SER B 1 187 ? 21.507 -24.534 77.105 1.00 9.50 187 SER B C 1
ATOM 3047 O O . SER B 1 187 ? 22.417 -25.046 76.454 1.00 10.83 187 SER B O 1
ATOM 3050 N N . THR B 1 188 ? 21.136 -23.255 76.970 1.00 8.43 188 THR B N 1
ATOM 3051 C CA . THR B 1 188 ? 21.887 -22.313 76.158 1.00 8.91 188 THR B CA 1
ATOM 3052 C C . THR B 1 188 ? 23.199 -21.985 76.870 1.00 8.48 188 THR B C 1
ATOM 3053 O O . THR B 1 188 ? 23.216 -21.184 77.804 1.00 9.54 188 THR B O 1
ATOM 3057 N N . ASP B 1 189 ? 24.297 -22.581 76.394 1.00 9.66 189 ASP B N 1
ATOM 3058 C CA . ASP B 1 189 ? 25.585 -22.502 77.088 1.00 9.15 189 ASP B CA 1
ATOM 3059 C C . ASP B 1 189 ? 26.626 -21.599 76.426 1.00 9.68 189 ASP B C 1
ATOM 3060 O O . ASP B 1 189 ? 27.708 -21.401 76.973 1.00 11.30 189 ASP B O 1
ATOM 3065 N N . GLY B 1 190 ? 26.275 -20.983 75.292 1.00 9.52 190 GLY B N 1
ATOM 3066 C CA . GLY B 1 190 ? 27.219 -20.098 74.579 1.00 8.71 190 GLY B CA 1
ATOM 3067 C C . GLY B 1 190 ? 27.609 -18.936 75.459 1.00 8.67 190 GLY B C 1
ATOM 3068 O O . GLY B 1 190 ? 26.803 -18.458 76.251 1.00 8.13 190 GLY B O 1
ATOM 3069 N N . VAL B 1 191 ? 28.836 -18.460 75.302 1.00 8.13 191 VAL B N 1
ATOM 3070 C CA . VAL B 1 191 ? 29.344 -17.357 76.132 1.00 8.96 191 VAL B CA 1
ATOM 3071 C C . VAL B 1 191 ? 28.504 -16.093 76.042 1.00 8.21 191 VAL B C 1
ATOM 3072 O O . VAL B 1 191 ? 28.488 -15.281 76.963 1.00 10.03 191 VAL B O 1
ATOM 3076 N N . ASP B 1 192 ? 27.812 -15.923 74.924 1.00 7.08 192 ASP B N 1
ATOM 3077 C CA . ASP B 1 192 ? 27.011 -14.724 74.705 1.00 7.61 192 ASP B CA 1
ATOM 3078 C C . ASP B 1 192 ? 25.603 -14.800 75.346 1.00 7.06 192 ASP B C 1
ATOM 3079 O O . ASP B 1 192 ? 24.877 -13.819 75.324 1.00 7.40 192 ASP B O 1
ATOM 3084 N N . GLY B 1 193 ? 25.235 -15.972 75.889 1.00 6.94 193 GLY B N 1
ATOM 3085 C CA . GLY B 1 193 ? 23.946 -16.195 76.487 1.00 6.88 193 GLY B CA 1
ATOM 3086 C C . GLY B 1 193 ? 22.821 -16.473 75.492 1.00 7.09 193 GLY B C 1
ATOM 3087 O O . GLY B 1 193 ? 21.646 -16.608 75.899 1.00 7.97 193 GLY B O 1
ATOM 3088 N N . ILE B 1 194 ? 23.166 -16.627 74.217 1.00 6.70 194 ILE B N 1
ATOM 3089 C CA . ILE B 1 194 ? 22.142 -16.773 73.156 1.00 7.75 194 ILE B CA 1
ATOM 3090 C C . ILE B 1 194 ? 22.380 -18.010 72.317 1.00 8.11 194 ILE B C 1
ATOM 3091 O O . ILE B 1 194 ? 21.455 -18.688 71.959 1.00 8.28 194 ILE B O 1
ATOM 3096 N N . HIS B 1 195 ? 23.636 -18.287 71.951 1.00 7.58 195 HIS B N 1
ATOM 3097 C CA . HIS B 1 195 ? 23.942 -19.301 70.961 1.00 7.66 195 HIS B CA 1
ATOM 3098 C C . HIS B 1 195 ? 24.588 -20.516 71.630 1.00 7.96 195 HIS B C 1
ATOM 3099 O O . HIS B 1 195 ? 24.753 -20.558 72.844 1.00 8.65 195 HIS B O 1
ATOM 3106 N N . PHE B 1 196 ? 24.891 -21.524 70.820 1.00 7.58 196 PHE B N 1
ATOM 3107 C CA . PHE B 1 196 ? 25.234 -22.859 71.309 1.00 8.09 196 PHE B CA 1
ATOM 3108 C C . PHE B 1 196 ? 26.733 -23.098 71.329 1.00 8.81 196 PHE B C 1
ATOM 3109 O O . PHE B 1 196 ? 27.481 -22.536 70.507 1.00 10.40 196 PHE B O 1
ATOM 3117 N N . THR B 1 197 ? 27.162 -23.922 72.273 1.00 8.56 197 THR B N 1
ATOM 3118 C CA . THR B 1 197 ? 28.503 -24.439 72.285 1.00 9.35 197 THR B CA 1
ATOM 3119 C C . THR B 1 197 ? 28.552 -25.660 71.372 1.00 9.69 197 THR B C 1
ATOM 3120 O O . THR B 1 197 ? 27.520 -26.177 70.920 1.00 8.26 197 THR B O 1
ATOM 3124 N N . GLU B 1 198 ? 29.763 -26.176 71.164 1.00 10.64 198 GLU B N 1
ATOM 3125 C CA . GLU B 1 198 ? 29.942 -27.446 70.463 1.00 11.91 198 GLU B CA 1
ATOM 3126 C C . GLU B 1 198 ? 29.112 -28.565 71.101 1.00 9.21 198 GLU B C 1
ATOM 3127 O O . GLU B 1 198 ? 28.424 -29.329 70.394 1.00 10.02 198 GLU B O 1
ATOM 3133 N N . ALA B 1 199 ? 29.185 -28.683 72.429 1.00 9.33 199 ALA B N 1
ATOM 3134 C CA . ALA B 1 199 ? 28.464 -29.713 73.161 1.00 9.94 199 ALA B CA 1
ATOM 3135 C C . ALA B 1 199 ? 26.937 -29.546 72.992 1.00 9.57 199 ALA B C 1
ATOM 3136 O O . ALA B 1 199 ? 26.209 -30.555 72.786 1.00 9.76 199 ALA B O 1
ATOM 3138 N N . ASN B 1 200 ? 26.462 -28.303 73.031 1.00 9.71 200 ASN B N 1
ATOM 3139 C CA . ASN B 1 200 ? 25.051 -28.074 72.847 1.00 9.50 200 ASN B CA 1
ATOM 3140 C C . ASN B 1 200 ? 24.627 -28.579 71.460 1.00 8.34 200 ASN B C 1
ATOM 3141 O O . ASN B 1 200 ? 23.554 -29.190 71.295 1.00 9.40 200 ASN B O 1
ATOM 3146 N N . ASN B 1 201 ? 25.426 -28.236 70.446 1.00 8.07 201 ASN B N 1
ATOM 3147 C CA . ASN B 1 201 ? 25.131 -28.696 69.070 1.00 9.47 201 ASN B CA 1
ATOM 3148 C C . ASN B 1 201 ? 25.102 -30.240 68.995 1.00 9.15 201 ASN B C 1
ATOM 3149 O O . ASN B 1 201 ? 24.230 -30.836 68.376 1.00 9.75 201 ASN B O 1
ATOM 3154 N N . ARG B 1 202 ? 26.073 -30.879 69.646 1.00 9.67 202 ARG B N 1
ATOM 3155 C CA . ARG B 1 202 ? 26.169 -32.360 69.619 1.00 10.34 202 ARG B CA 1
ATOM 3156 C C . ARG B 1 202 ? 24.944 -32.960 70.288 1.00 9.20 202 ARG B C 1
ATOM 3157 O O . ARG B 1 202 ? 24.264 -33.781 69.683 1.00 9.70 202 ARG B O 1
ATOM 3165 N N . ASP B 1 203 ? 24.629 -32.504 71.503 1.00 8.36 203 ASP B N 1
ATOM 3166 C CA . ASP B 1 203 ? 23.520 -33.079 72.246 1.00 9.05 203 ASP B CA 1
ATOM 3167 C C . ASP B 1 203 ? 22.180 -32.879 71.519 1.00 9.25 203 ASP B C 1
ATOM 3168 O O . ASP B 1 203 ? 21.333 -33.761 71.529 1.00 10.87 203 ASP B O 1
ATOM 3173 N N . LEU B 1 204 ? 21.972 -31.717 70.906 1.00 9.45 204 LEU B N 1
ATOM 3174 C CA . LEU B 1 204 ? 20.720 -31.507 70.194 1.00 8.99 204 LEU B CA 1
ATOM 3175 C C . LEU B 1 204 ? 20.584 -32.361 68.925 1.00 9.10 204 LEU B C 1
ATOM 3176 O O . LEU B 1 204 ? 19.508 -32.853 68.635 1.00 10.51 204 LEU B O 1
ATOM 3181 N N . GLY B 1 205 ? 21.648 -32.456 68.140 1.00 9.43 205 GLY B N 1
ATOM 3182 C CA . GLY B 1 205 ? 21.664 -33.288 66.958 1.00 9.21 205 GLY B CA 1
ATOM 3183 C C . GLY B 1 205 ? 21.390 -34.741 67.251 1.00 9.31 205 GLY B C 1
ATOM 3184 O O . GLY B 1 205 ? 20.683 -35.415 66.515 1.00 10.18 205 GLY B O 1
ATOM 3185 N N . VAL B 1 206 ? 21.965 -35.230 68.341 1.00 10.31 206 VAL B N 1
ATOM 3186 C CA . VAL B 1 206 ? 21.715 -36.607 68.727 1.00 10.08 206 VAL B CA 1
ATOM 3187 C C . VAL B 1 206 ? 20.239 -36.801 69.095 1.00 9.90 206 VAL B C 1
ATOM 3188 O O . VAL B 1 206 ? 19.587 -37.750 68.668 1.00 11.25 206 VAL B O 1
ATOM 3192 N N . ALA B 1 207 ? 19.715 -35.894 69.896 1.00 9.88 207 ALA B N 1
ATOM 3193 C CA . ALA B 1 207 ? 18.321 -35.961 70.327 1.00 10.41 207 ALA B CA 1
ATOM 3194 C C . ALA B 1 207 ? 17.359 -35.847 69.136 1.00 10.40 207 ALA B C 1
ATOM 3195 O O . ALA B 1 207 ? 16.371 -36.569 69.033 1.00 10.03 207 ALA B O 1
ATOM 3197 N N . LEU B 1 208 ? 17.615 -34.895 68.264 1.00 10.50 208 LEU B N 1
ATOM 3198 C CA . LEU B 1 208 ? 16.750 -34.766 67.086 1.00 10.13 208 LEU B CA 1
ATOM 3199 C C . LEU B 1 208 ? 16.842 -35.978 66.139 1.00 10.19 208 LEU B C 1
ATOM 3200 O O . LEU B 1 208 ? 15.897 -36.278 65.415 1.00 9.26 208 LEU B O 1
ATOM 3205 N N . ALA B 1 209 ? 17.981 -36.679 66.125 1.00 10.70 209 ALA B N 1
ATOM 3206 C CA . ALA B 1 209 ? 18.076 -37.866 65.272 1.00 10.55 209 ALA B CA 1
ATOM 3207 C C . ALA B 1 209 ? 17.071 -38.935 65.757 1.00 11.44 209 ALA B C 1
ATOM 3208 O O . ALA B 1 209 ? 16.359 -39.531 64.945 1.00 11.52 209 ALA B O 1
ATOM 3210 N N . GLU B 1 210 ? 16.953 -39.097 67.079 1.00 11.88 210 GLU B N 1
ATOM 3211 C CA . GLU B 1 210 ? 15.937 -39.975 67.683 1.00 12.53 210 GLU B CA 1
ATOM 3212 C C . GLU B 1 210 ? 14.528 -39.535 67.263 1.00 12.22 210 GLU B C 1
ATOM 3213 O O . GLU B 1 210 ? 13.701 -40.332 66.881 1.00 13.43 210 GLU B O 1
ATOM 3219 N N . GLN B 1 211 ? 14.271 -38.228 67.343 1.00 11.70 211 GLN B N 1
ATOM 3220 C CA . GLN B 1 211 ? 12.959 -37.721 66.996 1.00 11.76 211 GLN B CA 1
ATOM 3221 C C . GLN B 1 211 ? 12.630 -38.050 65.552 1.00 12.11 211 GLN B C 1
ATOM 3222 O O . GLN B 1 211 ? 11.552 -38.504 65.237 1.00 13.72 211 GLN B O 1
ATOM 3228 N N . VAL B 1 212 ? 13.578 -37.804 64.669 1.00 12.01 212 VAL B N 1
ATOM 3229 C CA . VAL B 1 212 ? 13.393 -38.088 63.253 1.00 12.92 212 VAL B CA 1
ATOM 3230 C C . VAL B 1 212 ? 13.102 -39.574 62.969 1.00 12.80 212 VAL B C 1
ATOM 3231 O O . VAL B 1 212 ? 12.162 -39.901 62.254 1.00 12.26 212 VAL B O 1
ATOM 3235 N N . ARG B 1 213 ? 13.919 -40.462 63.514 1.00 13.63 213 ARG B N 1
ATOM 3236 C CA . ARG B 1 213 ? 13.712 -41.886 63.300 1.00 15.14 213 ARG B CA 1
ATOM 3237 C C . ARG B 1 213 ? 12.332 -42.300 63.788 1.00 15.28 213 ARG B C 1
ATOM 3238 O O . ARG B 1 213 ? 11.659 -43.092 63.129 1.00 15.49 213 ARG B O 1
ATOM 3246 N N . SER B 1 214 ? 11.917 -41.754 64.930 1.00 16.24 214 SER B N 1
ATOM 3247 C CA . SER B 1 214 ? 10.582 -41.999 65.469 1.00 17.66 214 SER B CA 1
ATOM 3248 C C . SER B 1 214 ? 9.447 -41.545 64.530 1.00 18.16 214 SER B C 1
ATOM 3249 O O . SER B 1 214 ? 8.420 -42.220 64.420 1.00 19.38 214 SER B O 1
ATOM 3252 N N . LEU B 1 215 ? 9.649 -40.431 63.834 1.00 17.89 215 LEU B N 1
ATOM 3253 C CA . LEU B 1 215 ? 8.591 -39.859 62.998 1.00 18.20 215 LEU B CA 1
ATOM 3254 C C . LEU B 1 215 ? 8.514 -40.467 61.602 1.00 18.82 215 LEU B C 1
ATOM 3255 O O . LEU B 1 215 ? 7.445 -40.446 60.969 1.00 19.69 215 LEU B O 1
ATOM 3260 N N . LEU B 1 216 ? 9.649 -40.946 61.096 1.00 18.16 216 LEU B N 1
ATOM 3261 C CA . LEU B 1 216 ? 9.741 -41.425 59.707 1.00 18.79 216 LEU B CA 1
ATOM 3262 C C . LEU B 1 216 ? 9.902 -42.934 59.623 1.00 20.71 216 LEU B C 1
ATOM 3263 O O . LEU B 1 216 ? 10.302 -43.471 58.579 1.00 22.68 216 LEU B O 1
ATOM 3269 N N . ALA C 1 2 ? 13.395 42.392 -115.914 1.00 27.62 2 ALA C N 1
ATOM 3270 C CA . ALA C 1 2 ? 13.354 42.310 -114.434 1.00 27.31 2 ALA C CA 1
ATOM 3271 C C . ALA C 1 2 ? 13.812 40.915 -113.989 1.00 26.74 2 ALA C C 1
ATOM 3272 O O . ALA C 1 2 ? 13.931 40.008 -114.807 1.00 26.64 2 ALA C O 1
ATOM 3274 N N . LYS C 1 3 ? 14.083 40.757 -112.701 1.00 25.51 3 LYS C N 1
ATOM 3275 C CA . LYS C 1 3 ? 14.273 39.423 -112.143 1.00 25.44 3 LYS C CA 1
ATOM 3276 C C . LYS C 1 3 ? 12.911 38.797 -111.939 1.00 24.45 3 LYS C C 1
ATOM 3277 O O . LYS C 1 3 ? 12.004 39.427 -111.395 1.00 24.65 3 LYS C O 1
ATOM 3283 N N . ARG C 1 4 ? 12.792 37.544 -112.361 1.00 22.46 4 ARG C N 1
ATOM 3284 C CA . ARG C 1 4 ? 11.521 36.829 -112.386 1.00 21.66 4 ARG C CA 1
ATOM 3285 C C . ARG C 1 4 ? 11.401 35.762 -111.294 1.00 20.57 4 ARG C C 1
ATOM 3286 O O . ARG C 1 4 ? 12.278 34.903 -111.157 1.00 18.20 4 ARG C O 1
ATOM 3294 N N . ILE C 1 5 ? 10.290 35.844 -110.567 1.00 20.12 5 ILE C N 1
ATOM 3295 C CA . ILE C 1 5 ? 10.035 35.064 -109.355 1.00 20.22 5 ILE C CA 1
ATOM 3296 C C . ILE C 1 5 ? 8.748 34.284 -109.521 1.00 19.07 5 ILE C C 1
ATOM 3297 O O . ILE C 1 5 ? 7.665 34.872 -109.611 1.00 19.64 5 ILE C O 1
ATOM 3302 N N . LEU C 1 6 ? 8.874 32.962 -109.523 1.00 16.98 6 LEU C N 1
ATOM 3303 C CA . LEU C 1 6 ? 7.736 32.084 -109.679 1.00 16.30 6 LEU C CA 1
ATOM 3304 C C . LEU C 1 6 ? 7.360 31.610 -108.297 1.00 15.68 6 LEU C C 1
ATOM 3305 O O . LEU C 1 6 ? 8.196 31.028 -107.611 1.00 14.51 6 LEU C O 1
ATOM 3310 N N . CYS C 1 7 ? 6.139 31.924 -107.870 1.00 15.43 7 CYS C N 1
ATOM 3311 C CA . CYS C 1 7 ? 5.613 31.456 -106.596 1.00 15.76 7 CYS C CA 1
ATOM 3312 C C . CYS C 1 7 ? 4.724 30.217 -106.817 1.00 15.69 7 CYS C C 1
ATOM 3313 O O . CYS C 1 7 ? 3.614 30.296 -107.364 1.00 16.42 7 CYS C O 1
ATOM 3316 N N . PHE C 1 8 ? 5.245 29.067 -106.406 1.00 14.92 8 PHE C N 1
ATOM 3317 C CA . PHE C 1 8 ? 4.597 27.783 -106.592 1.00 14.44 8 PHE C CA 1
ATOM 3318 C C . PHE C 1 8 ? 4.028 27.325 -105.277 1.00 14.16 8 PHE C C 1
ATOM 3319 O O . PHE C 1 8 ? 4.790 27.122 -104.315 1.00 15.36 8 PHE C O 1
ATOM 3327 N N . GLY C 1 9 ? 2.706 27.184 -105.201 1.00 13.90 9 GLY C N 1
ATOM 3328 C CA . GLY C 1 9 ? 2.037 26.793 -103.958 1.00 14.13 9 GLY C CA 1
ATOM 3329 C C . GLY C 1 9 ? 0.614 26.251 -104.126 1.00 13.01 9 GLY C C 1
ATOM 3330 O O . GLY C 1 9 ? 0.210 25.795 -105.195 1.00 13.08 9 GLY C O 1
ATOM 3331 N N . ASP C 1 10 ? -0.131 26.321 -103.034 1.00 13.89 10 ASP C N 1
ATOM 3332 C CA . ASP C 1 10 ? -1.466 25.786 -102.926 1.00 13.70 10 ASP C CA 1
ATOM 3333 C C . ASP C 1 10 ? -2.445 26.954 -102.735 1.00 13.90 10 ASP C C 1
ATOM 3334 O O . ASP C 1 10 ? -2.184 28.065 -103.250 1.00 13.68 10 ASP C O 1
ATOM 3339 N N . SER C 1 11 ? -3.535 26.736 -102.007 1.00 14.72 11 SER C N 1
ATOM 3340 C CA . SER C 1 11 ? -4.543 27.785 -101.765 1.00 14.98 11 SER C CA 1
ATOM 3341 C C . SER C 1 11 ? -3.950 29.021 -101.078 1.00 15.03 11 SER C C 1
ATOM 3342 O O . SER C 1 11 ? -4.413 30.150 -101.266 1.00 14.18 11 SER C O 1
ATOM 3345 N N . LEU C 1 12 ? -2.924 28.813 -100.264 1.00 15.10 12 LEU C N 1
ATOM 3346 C CA . LEU C 1 12 ? -2.288 29.935 -99.574 1.00 15.44 12 LEU C CA 1
ATOM 3347 C C . LEU C 1 12 ? -1.598 30.889 -100.563 1.00 15.84 12 LEU C C 1
ATOM 3348 O O . LEU C 1 12 ? -1.569 32.104 -100.338 1.00 17.31 12 LEU C O 1
ATOM 3353 N N . THR C 1 13 ? -1.053 30.318 -101.642 1.00 14.83 13 THR C N 1
ATOM 3354 C CA . THR C 1 13 ? -0.419 31.079 -102.695 1.00 15.20 13 THR C CA 1
ATOM 3355 C C . THR C 1 13 ? -1.473 31.615 -103.681 1.00 15.75 13 THR C C 1
ATOM 3356 O O . THR C 1 13 ? -1.359 32.747 -104.152 1.00 16.47 13 THR C O 1
ATOM 3360 N N . TRP C 1 14 ? -2.471 30.803 -104.020 1.00 15.28 14 TRP C N 1
ATOM 3361 C CA . TRP C 1 14 ? -3.589 31.257 -104.861 1.00 16.02 14 TRP C CA 1
ATOM 3362 C C . TRP C 1 14 ? -4.320 32.486 -104.291 1.00 15.19 14 TRP C C 1
ATOM 3363 O O . TRP C 1 14 ? -4.692 33.405 -105.041 1.00 15.99 14 TRP C O 1
ATOM 3374 N N . GLY C 1 15 ? -4.502 32.512 -102.971 1.00 14.69 15 GLY C N 1
ATOM 3375 C CA . GLY C 1 15 ? -5.260 33.582 -102.305 1.00 15.53 15 GLY C CA 1
ATOM 3376 C C . GLY C 1 15 ? -6.696 33.167 -101.977 1.00 15.66 15 GLY C C 1
ATOM 3377 O O . GLY C 1 15 ? -7.641 33.922 -102.154 1.00 16.17 15 GLY C O 1
ATOM 3378 N N . TRP C 1 16 ? -6.862 31.964 -101.446 1.00 16.10 16 TRP C N 1
ATOM 3379 C CA . TRP C 1 16 ? -8.168 31.526 -100.972 1.00 16.12 16 TRP C CA 1
ATOM 3380 C C . TRP C 1 16 ? -8.673 32.405 -99.809 1.00 16.07 16 TRP C C 1
ATOM 3381 O O . TRP C 1 16 ? -8.009 32.529 -98.779 1.00 16.12 16 TRP C O 1
ATOM 3392 N N . VAL C 1 17 ? -9.861 32.972 -99.980 1.00 16.22 17 VAL C N 1
ATOM 3393 C CA . VAL C 1 17 ? -10.502 33.780 -98.942 1.00 16.30 17 VAL C CA 1
ATOM 3394 C C . VAL C 1 17 ? -11.179 32.869 -97.944 1.00 16.30 17 VAL C C 1
ATOM 3395 O O . VAL C 1 17 ? -12.078 32.143 -98.295 1.00 16.63 17 VAL C O 1
ATOM 3399 N N . PRO C 1 18 ? -10.772 32.949 -96.662 1.00 16.17 18 PRO C N 1
ATOM 3400 C CA . PRO C 1 18 ? -11.441 32.084 -95.683 1.00 16.61 18 PRO C CA 1
ATOM 3401 C C . PRO C 1 18 ? -12.923 32.396 -95.522 1.00 16.79 18 PRO C C 1
ATOM 3402 O O . PRO C 1 18 ? -13.298 33.563 -95.468 1.00 17.12 18 PRO C O 1
ATOM 3406 N N . VAL C 1 19 ? -13.742 31.352 -95.447 1.00 17.14 19 VAL C N 1
ATOM 3407 C CA . VAL C 1 19 ? -15.176 31.479 -95.200 1.00 17.47 19 VAL C CA 1
ATOM 3408 C C . VAL C 1 19 ? -15.648 30.571 -94.056 1.00 17.34 19 VAL C C 1
ATOM 3409 O O . VAL C 1 19 ? -15.124 29.468 -93.816 1.00 17.13 19 VAL C O 1
ATOM 3413 N N . GLU C 1 20 ? -16.632 31.077 -93.306 1.00 17.01 20 GLU C N 1
ATOM 3414 C CA . GLU C 1 20 ? -17.187 30.373 -92.152 1.00 17.77 20 GLU C CA 1
ATOM 3415 C C . GLU C 1 20 ? -17.748 29.016 -92.537 1.00 16.90 20 GLU C C 1
ATOM 3416 O O . GLU C 1 20 ? -17.566 28.035 -91.815 1.00 17.83 20 GLU C O 1
ATOM 3422 N N . ASP C 1 21 ? -18.409 28.942 -93.693 1.00 16.37 21 ASP C N 1
ATOM 3423 C CA . ASP C 1 21 ? -19.064 27.720 -94.105 1.00 16.22 21 ASP C CA 1
ATOM 3424 C C . ASP C 1 21 ? -18.126 26.787 -94.880 1.00 16.30 21 ASP C C 1
ATOM 3425 O O . ASP C 1 21 ? -18.583 25.836 -95.514 1.00 15.02 21 ASP C O 1
ATOM 3430 N N . GLY C 1 22 ? -16.828 27.083 -94.854 1.00 16.78 22 GLY C N 1
ATOM 3431 C CA . GLY C 1 22 ? -15.798 26.151 -95.366 1.00 16.29 22 GLY C CA 1
ATOM 3432 C C . GLY C 1 22 ? -15.476 26.355 -96.825 1.00 16.63 22 GLY C C 1
ATOM 3433 O O . GLY C 1 22 ? -14.348 26.659 -97.178 1.00 16.18 22 GLY C O 1
ATOM 3434 N N . ALA C 1 23 ? -16.498 26.181 -97.660 1.00 16.92 23 ALA C N 1
ATOM 3435 C CA . ALA C 1 23 ? -16.405 26.344 -99.103 1.00 17.05 23 ALA C CA 1
ATOM 3436 C C . ALA C 1 23 ? -17.823 26.429 -99.670 1.00 17.24 23 ALA C C 1
ATOM 3437 O O . ALA C 1 23 ? -18.777 26.007 -99.018 1.00 16.81 23 ALA C O 1
ATOM 3439 N N . PRO C 1 24 ? -17.982 27.011 -100.870 1.00 17.27 24 PRO C N 1
ATOM 3440 C CA . PRO C 1 24 ? -16.986 27.609 -101.790 1.00 17.07 24 PRO C CA 1
ATOM 3441 C C . PRO C 1 24 ? -16.612 29.061 -101.487 1.00 17.28 24 PRO C C 1
ATOM 3442 O O . PRO C 1 24 ? -17.227 29.716 -100.628 1.00 17.84 24 PRO C O 1
ATOM 3446 N N . THR C 1 25 ? -15.610 29.566 -102.202 1.00 17.19 25 THR C N 1
ATOM 3447 C CA . THR C 1 25 ? -15.119 30.898 -101.967 1.00 17.15 25 THR C CA 1
ATOM 3448 C C . THR C 1 25 ? -14.595 31.579 -103.240 1.00 16.96 25 THR C C 1
ATOM 3449 O O . THR C 1 25 ? -14.796 31.072 -104.345 1.00 17.89 25 THR C O 1
ATOM 3453 N N . GLU C 1 26 ? -13.912 32.696 -103.063 1.00 17.85 26 GLU C N 1
ATOM 3454 C CA . GLU C 1 26 ? -13.304 33.437 -104.163 1.00 18.46 26 GLU C CA 1
ATOM 3455 C C . GLU C 1 26 ? -11.861 33.752 -103.807 1.00 19.02 26 GLU C C 1
ATOM 3456 O O . GLU C 1 26 ? -11.354 33.410 -102.706 1.00 17.83 26 GLU C O 1
ATOM 3462 N N . ARG C 1 27 ? -11.186 34.379 -104.755 1.00 18.30 27 ARG C N 1
ATOM 3463 C CA . ARG C 1 27 ? -9.791 34.716 -104.629 1.00 18.21 27 ARG C CA 1
ATOM 3464 C C . ARG C 1 27 ? -9.626 36.124 -104.035 1.00 17.98 27 ARG C C 1
ATOM 3465 O O . ARG C 1 27 ? -10.379 37.042 -104.391 1.00 18.04 27 ARG C O 1
ATOM 3473 N N . PHE C 1 28 ? -8.628 36.310 -103.170 1.00 17.96 28 PHE C N 1
ATOM 3474 C CA . PHE C 1 28 ? -8.257 37.653 -102.709 1.00 18.41 28 PHE C CA 1
ATOM 3475 C C . PHE C 1 28 ? -7.845 38.490 -103.915 1.00 18.26 28 PHE C C 1
ATOM 3476 O O . PHE C 1 28 ? -7.243 37.998 -104.877 1.00 19.08 28 PHE C O 1
ATOM 3484 N N . ALA C 1 29 ? -8.147 39.776 -103.838 1.00 19.71 29 ALA C N 1
ATOM 3485 C CA . ALA C 1 29 ? -7.740 40.708 -104.867 1.00 20.23 29 ALA C CA 1
ATOM 3486 C C . ALA C 1 29 ? -6.229 40.669 -105.123 1.00 20.22 29 ALA C C 1
ATOM 3487 O O . ALA C 1 29 ? -5.446 40.434 -104.184 1.00 20.43 29 ALA C O 1
ATOM 3489 N N . PRO C 1 30 ? -5.818 40.957 -106.376 1.00 20.39 30 PRO C N 1
ATOM 3490 C CA . PRO C 1 30 ? -4.405 40.889 -106.783 1.00 21.04 30 PRO C CA 1
ATOM 3491 C C . PRO C 1 30 ? -3.454 41.721 -105.918 1.00 21.21 30 PRO C C 1
ATOM 3492 O O . PRO C 1 30 ? -2.300 41.350 -105.754 1.00 22.39 30 PRO C O 1
ATOM 3496 N N . ASP C 1 31 ? -3.945 42.829 -105.367 1.00 21.58 31 ASP C N 1
ATOM 3497 C CA . ASP C 1 31 ? -3.159 43.677 -104.464 1.00 21.86 31 ASP C CA 1
ATOM 3498 C C . ASP C 1 31 ? -3.161 43.210 -103.006 1.00 21.36 31 ASP C C 1
ATOM 3499 O O . ASP C 1 31 ? -2.408 43.738 -102.180 1.00 21.66 31 ASP C O 1
ATOM 3504 N N . VAL C 1 32 ? -4.036 42.262 -102.691 1.00 20.42 32 VAL C N 1
ATOM 3505 C CA . VAL C 1 32 ? -4.221 41.803 -101.332 1.00 20.25 32 VAL C CA 1
ATOM 3506 C C . VAL C 1 32 ? -3.489 40.477 -101.070 1.00 19.58 32 VAL C C 1
ATOM 3507 O O . VAL C 1 32 ? -2.799 40.341 -100.030 1.00 20.22 32 VAL C O 1
ATOM 3511 N N . ARG C 1 33 ? -3.636 39.516 -101.977 1.00 19.03 33 ARG C N 1
ATOM 3512 C CA . ARG C 1 33 ? -2.971 38.235 -101.771 1.00 18.79 33 ARG C CA 1
ATOM 3513 C C . ARG C 1 33 ? -1.465 38.480 -101.764 1.00 18.05 33 ARG C C 1
ATOM 3514 O O . ARG C 1 33 ? -0.972 39.349 -102.461 1.00 19.05 33 ARG C O 1
ATOM 3522 N N . TRP C 1 34 ? -0.742 37.696 -100.975 1.00 17.58 34 TRP C N 1
ATOM 3523 C CA . TRP C 1 34 ? 0.663 37.980 -100.657 1.00 17.41 34 TRP C CA 1
ATOM 3524 C C . TRP C 1 34 ? 1.567 37.992 -101.878 1.00 16.95 34 TRP C C 1
ATOM 3525 O O . TRP C 1 34 ? 2.561 38.687 -101.885 1.00 17.09 34 TRP C O 1
ATOM 3536 N N . THR C 1 35 ? 1.247 37.211 -102.909 1.00 17.65 35 THR C N 1
ATOM 3537 C CA . THR C 1 35 ? 2.048 37.310 -104.137 1.00 17.62 35 THR C CA 1
ATOM 3538 C C . THR C 1 35 ? 1.998 38.727 -104.756 1.00 18.00 35 THR C C 1
ATOM 3539 O O . THR C 1 35 ? 2.977 39.192 -105.369 1.00 19.07 35 THR C O 1
ATOM 3543 N N . GLY C 1 36 ? 0.873 39.408 -104.565 1.00 17.96 36 GLY C N 1
ATOM 3544 C CA . GLY C 1 36 ? 0.704 40.792 -105.026 1.00 18.54 36 GLY C CA 1
ATOM 3545 C C . GLY C 1 36 ? 1.433 41.773 -104.149 1.00 19.05 36 GLY C C 1
ATOM 3546 O O . GLY C 1 36 ? 2.091 42.706 -104.638 1.00 19.96 36 GLY C O 1
ATOM 3547 N N . VAL C 1 37 ? 1.293 41.593 -102.838 1.00 19.14 37 VAL C N 1
ATOM 3548 C CA . VAL C 1 37 ? 2.017 42.405 -101.888 1.00 19.12 37 VAL C CA 1
ATOM 3549 C C . VAL C 1 37 ? 3.512 42.261 -102.163 1.00 18.94 37 VAL C C 1
ATOM 3550 O O . VAL C 1 37 ? 4.237 43.248 -102.196 1.00 20.01 37 VAL C O 1
ATOM 3554 N N . LEU C 1 38 ? 3.969 41.030 -102.372 1.00 18.58 38 LEU C N 1
ATOM 3555 C CA . LEU C 1 38 ? 5.353 40.765 -102.754 1.00 19.03 38 LEU C CA 1
ATOM 3556 C C . LEU C 1 38 ? 5.781 41.586 -103.969 1.00 19.77 38 LEU C C 1
ATOM 3557 O O . LEU C 1 38 ? 6.826 42.249 -103.956 1.00 20.17 38 LEU C O 1
ATOM 3562 N N . ALA C 1 39 ? 4.959 41.543 -105.010 1.00 20.79 39 ALA C N 1
ATOM 3563 C CA . ALA C 1 39 ? 5.223 42.251 -106.261 1.00 21.08 39 ALA C CA 1
ATOM 3564 C C . ALA C 1 39 ? 5.218 43.776 -106.038 1.00 21.16 39 ALA C C 1
ATOM 3565 O O . ALA C 1 39 ? 6.100 44.474 -106.515 1.00 20.53 39 ALA C O 1
ATOM 3567 N N . GLN C 1 40 ? 4.238 44.270 -105.286 1.00 21.99 40 GLN C N 1
ATOM 3568 C CA . GLN C 1 40 ? 4.209 45.688 -104.899 1.00 23.22 40 GLN C CA 1
ATOM 3569 C C . GLN C 1 40 ? 5.463 46.084 -104.124 1.00 23.16 40 GLN C C 1
ATOM 3570 O O . GLN C 1 40 ? 6.073 47.123 -104.407 1.00 23.62 40 GLN C O 1
ATOM 3576 N N . GLN C 1 41 ? 5.817 45.291 -103.111 1.00 22.71 41 GLN C N 1
ATOM 3577 C CA . GLN C 1 41 ? 6.975 45.582 -102.270 1.00 22.62 41 GLN C CA 1
ATOM 3578 C C . GLN C 1 41 ? 8.297 45.540 -103.031 1.00 22.43 41 GLN C C 1
ATOM 3579 O O . GLN C 1 41 ? 9.190 46.335 -102.754 1.00 22.37 41 GLN C O 1
ATOM 3585 N N . LEU C 1 42 ? 8.420 44.619 -103.985 1.00 22.31 42 LEU C N 1
ATOM 3586 C CA . LEU C 1 42 ? 9.675 44.445 -104.725 1.00 22.08 42 LEU C CA 1
ATOM 3587 C C . LEU C 1 42 ? 9.868 45.552 -105.751 1.00 22.47 42 LEU C C 1
ATOM 3588 O O . LEU C 1 42 ? 10.970 46.084 -105.887 1.00 22.74 42 LEU C O 1
ATOM 3593 N N . GLY C 1 43 ? 8.794 45.893 -106.455 1.00 22.45 43 GLY C N 1
ATOM 3594 C CA . GLY C 1 43 ? 8.818 46.956 -107.444 1.00 23.15 43 GLY C CA 1
ATOM 3595 C C . GLY C 1 43 ? 9.119 46.464 -108.841 1.00 23.32 43 GLY C C 1
ATOM 3596 O O . GLY C 1 43 ? 9.101 45.251 -109.125 1.00 23.34 43 GLY C O 1
ATOM 3597 N N . ALA C 1 44 ? 9.407 47.428 -109.715 1.00 23.44 44 ALA C N 1
ATOM 3598 C CA . ALA C 1 44 ? 9.546 47.195 -111.141 1.00 23.58 44 ALA C CA 1
ATOM 3599 C C . ALA C 1 44 ? 10.828 46.470 -111.542 1.00 23.47 44 ALA C C 1
ATOM 3600 O O . ALA C 1 44 ? 10.968 46.078 -112.687 1.00 23.21 44 ALA C O 1
ATOM 3602 N N . ASP C 1 45 ? 11.777 46.315 -110.624 1.00 23.19 45 ASP C N 1
ATOM 3603 C CA . ASP C 1 45 ? 12.982 45.550 -110.940 1.00 23.50 45 ASP C CA 1
ATOM 3604 C C . ASP C 1 45 ? 12.702 44.053 -110.885 1.00 23.10 45 ASP C C 1
ATOM 3605 O O . ASP C 1 45 ? 13.542 43.254 -111.298 1.00 23.48 45 ASP C O 1
ATOM 3610 N N . PHE C 1 46 ? 11.519 43.693 -110.387 1.00 22.83 46 PHE C N 1
ATOM 3611 C CA . PHE C 1 46 ? 11.121 42.294 -110.216 1.00 22.80 46 PHE C CA 1
ATOM 3612 C C . PHE C 1 46 ? 9.785 41.980 -110.869 1.00 22.57 46 PHE C C 1
ATOM 3613 O O . PHE C 1 46 ? 8.927 42.848 -111.003 1.00 23.44 46 PHE C O 1
ATOM 3621 N N . GLU C 1 47 ? 9.605 40.727 -111.264 1.00 22.44 47 GLU C N 1
ATOM 3622 C CA . GLU C 1 47 ? 8.324 40.278 -111.765 1.00 22.56 47 GLU C CA 1
ATOM 3623 C C . GLU C 1 47 ? 7.893 39.011 -111.056 1.00 21.50 47 GLU C C 1
ATOM 3624 O O . GLU C 1 47 ? 8.660 38.065 -111.002 1.00 22.44 47 GLU C O 1
ATOM 3630 N N . VAL C 1 48 ? 6.665 38.999 -110.553 1.00 20.92 48 VAL C N 1
ATOM 3631 C CA . VAL C 1 48 ? 6.125 37.853 -109.810 1.00 20.68 48 VAL C CA 1
ATOM 3632 C C . VAL C 1 48 ? 5.164 37.049 -110.670 1.00 20.29 48 VAL C C 1
ATOM 3633 O O . VAL C 1 48 ? 4.255 37.592 -111.309 1.00 20.80 48 VAL C O 1
ATOM 3637 N N . ILE C 1 49 ? 5.377 35.744 -110.694 1.00 19.53 49 ILE C N 1
ATOM 3638 C CA . ILE C 1 49 ? 4.504 34.819 -111.425 1.00 18.89 49 ILE C CA 1
ATOM 3639 C C . ILE C 1 49 ? 3.801 33.909 -110.441 1.00 18.37 49 ILE C C 1
ATOM 3640 O O . ILE C 1 49 ? 4.481 33.189 -109.693 1.00 17.69 49 ILE C O 1
ATOM 3645 N N . GLU C 1 50 ? 2.466 33.932 -110.487 1.00 16.84 50 GLU C N 1
ATOM 3646 C CA . GLU C 1 50 ? 1.594 33.248 -109.522 1.00 17.10 50 GLU C CA 1
ATOM 3647 C C . GLU C 1 50 ? 1.160 31.856 -110.017 1.00 16.12 50 GLU C C 1
ATOM 3648 O O . GLU C 1 50 ? 0.386 31.720 -110.985 1.00 17.19 50 GLU C O 1
ATOM 3654 N N . GLU C 1 51 ? 1.649 30.831 -109.332 1.00 15.87 51 GLU C N 1
ATOM 3655 C CA . GLU C 1 51 ? 1.309 29.454 -109.669 1.00 15.62 51 GLU C CA 1
ATOM 3656 C C . GLU C 1 51 ? 0.876 28.731 -108.378 1.00 15.96 51 GLU C C 1
ATOM 3657 O O . GLU C 1 51 ? 1.489 27.737 -107.929 1.00 16.07 51 GLU C O 1
ATOM 3663 N N . GLY C 1 52 ? -0.199 29.263 -107.805 1.00 15.54 52 GLY C N 1
ATOM 3664 C CA . GLY C 1 52 ? -0.882 28.656 -106.658 1.00 16.28 52 GLY C CA 1
ATOM 3665 C C . GLY C 1 52 ? -2.129 27.907 -107.076 1.00 15.48 52 GLY C C 1
ATOM 3666 O O . GLY C 1 52 ? -3.009 28.464 -107.740 1.00 16.94 52 GLY C O 1
ATOM 3667 N N . LEU C 1 53 ? -2.232 26.660 -106.637 1.00 14.65 53 LEU C N 1
ATOM 3668 C CA . LEU C 1 53 ? -3.372 25.799 -106.889 1.00 13.79 53 LEU C CA 1
ATOM 3669 C C . LEU C 1 53 ? -3.950 25.254 -105.598 1.00 13.96 53 LEU C C 1
ATOM 3670 O O . LEU C 1 53 ? -3.298 24.488 -104.887 1.00 13.85 53 LEU C O 1
ATOM 3675 N N . SER C 1 54 ? -5.208 25.573 -105.326 1.00 14.31 54 SER C N 1
ATOM 3676 C CA . SER C 1 54 ? -5.835 25.109 -104.099 1.00 14.47 54 SER C CA 1
ATOM 3677 C C . SER C 1 54 ? -5.835 23.596 -104.032 1.00 13.99 54 SER C C 1
ATOM 3678 O O . SER C 1 54 ? -5.993 22.934 -105.053 1.00 13.97 54 SER C O 1
ATOM 3681 N N . ALA C 1 55 ? -5.661 23.091 -102.791 1.00 13.98 55 ALA C N 1
ATOM 3682 C CA . ALA C 1 55 ? -5.576 21.680 -102.482 1.00 14.08 55 ALA C CA 1
ATOM 3683 C C . ALA C 1 55 ? -4.313 20.955 -102.998 1.00 13.48 55 ALA C C 1
ATOM 3684 O O . ALA C 1 55 ? -4.173 19.731 -102.794 1.00 13.66 55 ALA C O 1
ATOM 3686 N N . ARG C 1 56 ? -3.387 21.674 -103.642 1.00 13.21 56 ARG C N 1
ATOM 3687 C CA . ARG C 1 56 ? -2.150 21.053 -104.132 1.00 13.38 56 ARG C CA 1
ATOM 3688 C C . ARG C 1 56 ? -1.266 20.488 -102.996 1.00 13.44 56 ARG C C 1
ATOM 3689 O O . ARG C 1 56 ? -1.138 21.096 -101.939 1.00 13.74 56 ARG C O 1
ATOM 3697 N N . THR C 1 57 ? -0.711 19.305 -103.266 1.00 12.65 57 THR C N 1
ATOM 3698 C CA . THR C 1 57 ? 0.240 18.600 -102.374 1.00 12.26 57 THR C CA 1
ATOM 3699 C C . THR C 1 57 ? 1.654 18.676 -102.962 1.00 13.02 57 THR C C 1
ATOM 3700 O O . THR C 1 57 ? 1.857 19.068 -104.148 1.00 13.30 57 THR C O 1
ATOM 3704 N N . THR C 1 58 ? 2.639 18.279 -102.185 1.00 12.25 58 THR C N 1
ATOM 3705 C CA . THR C 1 58 ? 4.007 18.240 -102.699 1.00 12.55 58 THR C CA 1
ATOM 3706 C C . THR C 1 58 ? 4.104 17.301 -103.889 1.00 13.05 58 THR C C 1
ATOM 3707 O O . THR C 1 58 ? 4.457 17.733 -105.002 1.00 13.48 58 THR C O 1
ATOM 3711 N N . ASN C 1 59 ? 3.817 16.014 -103.678 1.00 11.69 59 ASN C N 1
ATOM 3712 C CA . ASN C 1 59 ? 4.037 15.040 -104.751 1.00 12.75 59 ASN C CA 1
ATOM 3713 C C . ASN C 1 59 ? 3.178 13.793 -104.579 1.00 12.96 59 ASN C C 1
ATOM 3714 O O . ASN C 1 59 ? 3.607 12.690 -104.942 1.00 13.96 59 ASN C O 1
ATOM 3719 N N . ILE C 1 60 ? 1.971 13.979 -104.048 1.00 13.86 60 ILE C N 1
ATOM 3720 C CA . ILE C 1 60 ? 1.070 12.876 -103.806 1.00 15.54 60 ILE C CA 1
ATOM 3721 C C . ILE C 1 60 ? -0.282 13.122 -104.471 1.00 16.76 60 ILE C C 1
ATOM 3722 O O . ILE C 1 60 ? -0.911 14.188 -104.321 1.00 17.38 60 ILE C O 1
ATOM 3727 N N . ASP C 1 61 ? -0.720 12.118 -105.208 1.00 16.68 61 ASP C N 1
ATOM 3728 C CA . ASP C 1 61 ? -2.007 12.190 -105.867 1.00 17.53 61 ASP C CA 1
ATOM 3729 C C . ASP C 1 61 ? -3.132 12.216 -104.797 1.00 17.88 61 ASP C C 1
ATOM 3730 O O . ASP C 1 61 ? -3.124 11.411 -103.850 1.00 16.82 61 ASP C O 1
ATOM 3735 N N . ASP C 1 62 ? -4.085 13.127 -104.973 1.00 17.72 62 ASP C N 1
ATOM 3736 C CA . ASP C 1 62 ? -5.279 13.209 -104.133 1.00 18.37 62 ASP C CA 1
ATOM 3737 C C . ASP C 1 62 ? -6.369 12.335 -104.740 1.00 19.28 62 ASP C C 1
ATOM 3738 O O . ASP C 1 62 ? -6.690 12.496 -105.914 1.00 19.37 62 ASP C O 1
ATOM 3743 N N . PRO C 1 63 ? -6.939 11.393 -103.950 1.00 19.87 63 PRO C N 1
ATOM 3744 C CA . PRO C 1 63 ? -7.915 10.454 -104.531 1.00 20.79 63 PRO C CA 1
ATOM 3745 C C . PRO C 1 63 ? -9.196 11.130 -105.020 1.00 21.18 63 PRO C C 1
ATOM 3746 O O . PRO C 1 63 ? -9.916 10.549 -105.807 1.00 23.00 63 PRO C O 1
ATOM 3750 N N . THR C 1 64 ? -9.450 12.358 -104.587 1.00 19.76 64 THR C N 1
ATOM 3751 C CA . THR C 1 64 ? -10.674 13.046 -104.946 1.00 20.57 64 THR C CA 1
ATOM 3752 C C . THR C 1 64 ? -10.462 13.995 -106.142 1.00 20.62 64 THR C C 1
ATOM 3753 O O . THR C 1 64 ? -11.406 14.571 -106.630 1.00 22.03 64 THR C O 1
ATOM 3757 N N . ASP C 1 65 ? -9.241 14.163 -106.627 1.00 19.85 65 ASP C N 1
ATOM 3758 C CA . ASP C 1 65 ? -9.002 15.239 -107.620 1.00 19.15 65 ASP C CA 1
ATOM 3759 C C . ASP C 1 65 ? -7.646 15.010 -108.278 1.00 19.49 65 ASP C C 1
ATOM 3760 O O . ASP C 1 65 ? -6.617 15.091 -107.598 1.00 19.14 65 ASP C O 1
ATOM 3765 N N . PRO C 1 66 ? -7.623 14.796 -109.608 1.00 18.24 66 PRO C N 1
ATOM 3766 C CA . PRO C 1 66 ? -6.371 14.474 -110.300 1.00 17.62 66 PRO C CA 1
ATOM 3767 C C . PRO C 1 66 ? -5.456 15.675 -110.564 1.00 16.04 66 PRO C C 1
ATOM 3768 O O . PRO C 1 66 ? -4.382 15.486 -111.147 1.00 16.64 66 PRO C O 1
ATOM 3772 N N . ARG C 1 67 ? -5.831 16.873 -110.111 1.00 14.95 67 ARG C N 1
ATOM 3773 C CA . ARG C 1 67 ? -5.096 18.078 -110.484 1.00 16.07 67 ARG C CA 1
ATOM 3774 C C . ARG C 1 67 ? -3.998 18.430 -109.501 1.00 15.39 67 ARG C C 1
ATOM 3775 O O . ARG C 1 67 ? -3.218 19.370 -109.763 1.00 15.28 67 ARG C O 1
ATOM 3783 N N . LEU C 1 68 ? -3.916 17.682 -108.387 1.00 14.84 68 LEU C N 1
ATOM 3784 C CA . LEU C 1 68 ? -3.338 18.245 -107.158 1.00 14.60 68 LEU C CA 1
ATOM 3785 C C . LEU C 1 68 ? -1.897 17.850 -106.835 1.00 15.04 68 LEU C C 1
ATOM 3786 O O . LEU C 1 68 ? -1.327 18.314 -105.828 1.00 14.96 68 LEU C O 1
ATOM 3791 N N . ASN C 1 69 ? -1.265 17.042 -107.677 1.00 13.93 69 ASN C N 1
ATOM 3792 C CA . ASN C 1 69 ? 0.086 16.606 -107.385 1.00 13.26 69 ASN C CA 1
ATOM 3793 C C . ASN C 1 69 ? 1.063 17.685 -107.865 1.00 13.11 69 ASN C C 1
ATOM 3794 O O . ASN C 1 69 ? 1.247 17.901 -109.070 1.00 13.60 69 ASN C O 1
ATOM 3799 N N . GLY C 1 70 ? 1.700 18.376 -106.932 1.00 13.02 70 GLY C N 1
ATOM 3800 C CA . GLY C 1 70 ? 2.651 19.407 -107.299 1.00 13.26 70 GLY C CA 1
ATOM 3801 C C . GLY C 1 70 ? 3.739 18.972 -108.261 1.00 13.08 70 GLY C C 1
ATOM 3802 O O . GLY C 1 70 ? 4.008 19.638 -109.263 1.00 13.00 70 GLY C O 1
ATOM 3803 N N . ALA C 1 71 ? 4.402 17.879 -107.940 1.00 12.35 71 ALA C N 1
ATOM 3804 C CA . ALA C 1 71 ? 5.533 17.381 -108.715 1.00 13.41 71 ALA C CA 1
ATOM 3805 C C . ALA C 1 71 ? 5.163 16.962 -110.126 1.00 14.64 71 ALA C C 1
ATOM 3806 O O . ALA C 1 71 ? 6.049 16.855 -110.973 1.00 14.85 71 ALA C O 1
ATOM 3808 N N . SER C 1 72 ? 3.897 16.649 -110.352 1.00 13.71 72 SER C N 1
ATOM 3809 C CA . SER C 1 72 ? 3.448 16.260 -111.692 1.00 14.06 72 SER C CA 1
ATOM 3810 C C . SER C 1 72 ? 3.405 17.470 -112.610 1.00 14.29 72 SER C C 1
ATOM 3811 O O . SER C 1 72 ? 3.480 17.325 -113.821 1.00 15.00 72 SER C O 1
ATOM 3814 N N . TYR C 1 73 ? 3.245 18.644 -112.025 1.00 13.22 73 TYR C N 1
ATOM 3815 C CA . TYR C 1 73 ? 3.037 19.889 -112.757 1.00 13.90 73 TYR C CA 1
ATOM 3816 C C . TYR C 1 73 ? 4.319 20.742 -112.833 1.00 13.98 73 TYR C C 1
ATOM 3817 O O . TYR C 1 73 ? 4.555 21.433 -113.835 1.00 14.48 73 TYR C O 1
ATOM 3826 N N . LEU C 1 74 ? 5.141 20.724 -111.778 1.00 12.89 74 LEU C N 1
ATOM 3827 C CA . LEU C 1 74 ? 6.214 21.709 -111.673 1.00 13.45 74 LEU C CA 1
ATOM 3828 C C . LEU C 1 74 ? 7.218 21.721 -112.844 1.00 13.03 74 LEU C C 1
ATOM 3829 O O . LEU C 1 74 ? 7.577 22.807 -113.316 1.00 13.82 74 LEU C O 1
ATOM 3834 N N . PRO C 1 75 ? 7.701 20.540 -113.290 1.00 14.06 75 PRO C N 1
ATOM 3835 C CA . PRO C 1 75 ? 8.670 20.585 -114.414 1.00 13.86 75 PRO C CA 1
ATOM 3836 C C . PRO C 1 75 ? 8.106 21.294 -115.650 1.00 13.46 75 PRO C C 1
ATOM 3837 O O . PRO C 1 75 ? 8.811 22.111 -116.258 1.00 13.39 75 PRO C O 1
ATOM 3841 N N . SER C 1 76 ? 6.842 21.014 -115.984 1.00 13.97 76 SER C N 1
ATOM 3842 C CA . SER C 1 76 ? 6.214 21.686 -117.146 1.00 14.12 76 SER C CA 1
ATOM 3843 C C . SER C 1 76 ? 6.084 23.182 -116.890 1.00 14.57 76 SER C C 1
ATOM 3844 O O . SER C 1 76 ? 6.225 24.015 -117.797 1.00 14.72 76 SER C O 1
ATOM 3847 N N . CYS C 1 77 ? 5.780 23.534 -115.652 1.00 15.15 77 CYS C N 1
ATOM 3848 C CA . CYS C 1 77 ? 5.613 24.929 -115.262 1.00 15.19 77 CYS C CA 1
ATOM 3849 C C . CYS C 1 77 ? 6.947 25.703 -115.330 1.00 15.42 77 CYS C C 1
ATOM 3850 O O . CYS C 1 77 ? 7.012 26.786 -115.884 1.00 15.81 77 CYS C O 1
ATOM 3853 N N . LEU C 1 78 ? 8.033 25.105 -114.826 1.00 15.06 78 LEU C N 1
ATOM 3854 C CA . LEU C 1 78 ? 9.348 25.738 -114.920 1.00 15.17 78 LEU C CA 1
ATOM 3855 C C . LEU C 1 78 ? 9.751 26.005 -116.400 1.00 15.10 78 LEU C C 1
ATOM 3856 O O . LEU C 1 78 ? 10.171 27.130 -116.743 1.00 14.21 78 LEU C O 1
ATOM 3861 N N . ALA C 1 79 ? 9.568 24.991 -117.248 1.00 16.17 79 ALA C N 1
ATOM 3862 C CA . ALA C 1 79 ? 9.943 25.125 -118.663 1.00 15.49 79 ALA C CA 1
ATOM 3863 C C . ALA C 1 79 ? 9.057 26.140 -119.425 1.00 15.81 79 ALA C C 1
ATOM 3864 O O . ALA C 1 79 ? 9.515 26.769 -120.390 1.00 16.49 79 ALA C O 1
ATOM 3866 N N . THR C 1 80 ? 7.803 26.285 -118.981 1.00 15.77 80 THR C N 1
ATOM 3867 C CA . THR C 1 80 ? 6.858 27.300 -119.492 1.00 15.43 80 THR C CA 1
ATOM 3868 C C . THR C 1 80 ? 7.352 28.733 -119.203 1.00 15.98 80 THR C C 1
ATOM 3869 O O . THR C 1 80 ? 7.245 29.638 -120.037 1.00 16.16 80 THR C O 1
ATOM 3873 N N . HIS C 1 81 ? 7.900 28.916 -118.008 1.00 14.95 81 HIS C N 1
ATOM 3874 C CA . HIS C 1 81 ? 8.198 30.242 -117.482 1.00 15.39 81 HIS C CA 1
ATOM 3875 C C . HIS C 1 81 ? 9.639 30.674 -117.589 1.00 15.96 81 HIS C C 1
ATOM 3876 O O . HIS C 1 81 ? 9.964 31.829 -117.276 1.00 15.51 81 HIS C O 1
ATOM 3883 N N . LEU C 1 82 ? 10.527 29.825 -118.096 1.00 15.93 82 LEU C N 1
ATOM 3884 C CA . LEU C 1 82 ? 11.868 30.332 -118.361 1.00 16.37 82 LEU C CA 1
ATOM 3885 C C . LEU C 1 82 ? 11.821 31.570 -119.275 1.00 16.21 82 LEU C C 1
ATOM 3886 O O . LEU C 1 82 ? 11.024 31.618 -120.215 1.00 16.92 82 LEU C O 1
ATOM 3891 N N . PRO C 1 83 ? 12.712 32.546 -119.037 1.00 15.83 83 PRO C N 1
ATOM 3892 C CA . PRO C 1 83 ? 13.753 32.579 -118.007 1.00 16.14 83 PRO C CA 1
ATOM 3893 C C . PRO C 1 83 ? 13.235 32.903 -116.603 1.00 16.28 83 PRO C C 1
ATOM 3894 O O . PRO C 1 83 ? 12.332 33.715 -116.438 1.00 17.02 83 PRO C O 1
ATOM 3898 N N . LEU C 1 84 ? 13.840 32.287 -115.590 1.00 16.40 84 LEU C N 1
ATOM 3899 C CA . LEU C 1 84 ? 13.485 32.528 -114.171 1.00 15.95 84 LEU C CA 1
ATOM 3900 C C . LEU C 1 84 ? 14.724 32.706 -113.349 1.00 15.81 84 LEU C C 1
ATOM 3901 O O . LEU C 1 84 ? 15.728 32.074 -113.623 1.00 17.05 84 LEU C O 1
ATOM 3906 N N . ASP C 1 85 ? 14.619 33.544 -112.311 1.00 15.08 85 ASP C N 1
ATOM 3907 C CA . ASP C 1 85 ? 15.712 33.792 -111.373 1.00 15.43 85 ASP C CA 1
ATOM 3908 C C . ASP C 1 85 ? 15.521 33.083 -110.055 1.00 15.25 85 ASP C C 1
ATOM 3909 O O . ASP C 1 85 ? 16.520 32.716 -109.418 1.00 15.17 85 ASP C O 1
ATOM 3914 N N . LEU C 1 86 ? 14.266 32.908 -109.640 1.00 15.55 86 LEU C N 1
ATOM 3915 C CA . LEU C 1 86 ? 13.968 32.303 -108.331 1.00 15.73 86 LEU C CA 1
ATOM 3916 C C . LEU C 1 86 ? 12.597 31.621 -108.330 1.00 15.75 86 LEU C C 1
ATOM 3917 O O . LEU C 1 86 ? 11.653 32.122 -108.932 1.00 16.12 86 LEU C O 1
ATOM 3922 N N . VAL C 1 87 ? 12.511 30.480 -107.656 1.00 14.80 87 VAL C N 1
ATOM 3923 C CA . VAL C 1 87 ? 11.244 29.795 -107.407 1.00 14.72 87 VAL C CA 1
ATOM 3924 C C . VAL C 1 87 ? 11.034 29.710 -105.888 1.00 14.37 87 VAL C C 1
ATOM 3925 O O . VAL C 1 87 ? 11.883 29.192 -105.181 1.00 15.12 87 VAL C O 1
ATOM 3929 N N . ILE C 1 88 ? 9.915 30.251 -105.419 1.00 14.24 88 ILE C N 1
ATOM 3930 C CA . ILE C 1 88 ? 9.498 30.149 -104.012 1.00 14.45 88 ILE C CA 1
ATOM 3931 C C . ILE C 1 88 ? 8.479 29.019 -103.950 1.00 14.18 88 ILE C C 1
ATOM 3932 O O . ILE C 1 88 ? 7.490 29.036 -104.681 1.00 13.58 88 ILE C O 1
ATOM 3937 N N . ILE C 1 89 ? 8.739 28.018 -103.117 1.00 13.78 89 ILE C N 1
ATOM 3938 C CA . ILE C 1 89 ? 7.829 26.908 -102.979 1.00 13.15 89 ILE C CA 1
ATOM 3939 C C . ILE C 1 89 ? 7.349 26.865 -101.551 1.00 12.95 89 ILE C C 1
ATOM 3940 O O . ILE C 1 89 ? 8.183 26.718 -100.619 1.00 12.06 89 ILE C O 1
ATOM 3953 N N . LEU C 1 91 ? 4.517 24.661 -99.894 1.00 13.87 91 LEU C N 1
ATOM 3954 C CA . LEU C 1 91 ? 3.595 23.551 -99.975 1.00 12.95 91 LEU C CA 1
ATOM 3955 C C . LEU C 1 91 ? 3.830 22.671 -98.733 1.00 13.53 91 LEU C C 1
ATOM 3956 O O . LEU C 1 91 ? 4.872 22.769 -98.067 1.00 12.09 91 LEU C O 1
ATOM 3961 N N . GLY C 1 92 ? 2.893 21.754 -98.500 1.00 13.14 92 GLY C N 1
ATOM 3962 C CA . GLY C 1 92 ? 2.977 20.782 -97.433 1.00 12.72 92 GLY C CA 1
ATOM 3963 C C . GLY C 1 92 ? 1.754 20.769 -96.538 1.00 12.74 92 GLY C C 1
ATOM 3964 O O . GLY C 1 92 ? 1.475 19.744 -95.901 1.00 12.62 92 GLY C O 1
ATOM 3965 N N . THR C 1 93 ? 1.023 21.880 -96.461 1.00 12.64 93 THR C N 1
ATOM 3966 C CA . THR C 1 93 ? -0.215 21.912 -95.669 1.00 12.18 93 THR C CA 1
ATOM 3967 C C . THR C 1 93 ? -1.170 20.768 -96.072 1.00 12.48 93 THR C C 1
ATOM 3968 O O . THR C 1 93 ? -1.722 20.069 -95.208 1.00 11.30 93 THR C O 1
ATOM 3972 N N . ASN C 1 94 ? -1.360 20.557 -97.369 1.00 11.31 94 ASN C N 1
ATOM 3973 C CA . ASN C 1 94 ? -2.377 19.601 -97.807 1.00 12.69 94 ASN C CA 1
ATOM 3974 C C . ASN C 1 94 ? -1.938 18.165 -97.591 1.00 12.46 94 ASN C C 1
ATOM 3975 O O . ASN C 1 94 ? -2.779 17.269 -97.369 1.00 13.33 94 ASN C O 1
ATOM 3980 N N . ASP C 1 95 ? -0.621 17.947 -97.610 1.00 13.15 95 ASP C N 1
ATOM 3981 C CA . ASP C 1 95 ? -0.086 16.628 -97.354 1.00 12.93 95 ASP C CA 1
ATOM 3982 C C . ASP C 1 95 ? -0.465 16.154 -95.936 1.00 13.06 95 ASP C C 1
ATOM 3983 O O . ASP C 1 95 ? -0.401 14.937 -95.646 1.00 13.29 95 ASP C O 1
ATOM 3988 N N . THR C 1 96 ? -0.799 17.115 -95.042 1.00 12.88 96 THR C N 1
ATOM 3989 C CA . THR C 1 96 ? -1.126 16.755 -93.648 1.00 12.85 96 THR C CA 1
ATOM 3990 C C . THR C 1 96 ? -2.584 16.388 -93.460 1.00 12.74 96 THR C C 1
ATOM 3991 O O . THR C 1 96 ? -3.001 16.059 -92.340 1.00 13.37 96 THR C O 1
ATOM 3995 N N . LYS C 1 97 ? -3.359 16.364 -94.544 1.00 13.36 97 LYS C N 1
ATOM 3996 C CA . LYS C 1 97 ? -4.702 15.855 -94.438 1.00 14.01 97 LYS C CA 1
ATOM 3997 C C . LYS C 1 97 ? -4.686 14.402 -94.023 1.00 14.11 97 LYS C C 1
ATOM 3998 O O . LYS C 1 97 ? -3.820 13.619 -94.459 1.00 13.87 97 LYS C O 1
ATOM 4004 N N . ALA C 1 98 ? -5.629 14.041 -93.154 1.00 14.93 98 ALA C N 1
ATOM 4005 C CA . ALA C 1 98 ? -5.600 12.726 -92.517 1.00 13.96 98 ALA C CA 1
ATOM 4006 C C . ALA C 1 98 ? -5.575 11.542 -93.479 1.00 14.48 98 ALA C C 1
ATOM 4007 O O . ALA C 1 98 ? -4.907 10.539 -93.198 1.00 14.17 98 ALA C O 1
ATOM 4009 N N . TYR C 1 99 ? -6.273 11.668 -94.591 1.00 13.96 99 TYR C N 1
ATOM 4010 C CA . TYR C 1 99 ? -6.381 10.566 -95.530 1.00 15.52 99 TYR C CA 1
ATOM 4011 C C . TYR C 1 99 ? -5.090 10.256 -96.274 1.00 15.74 99 TYR C C 1
ATOM 4012 O O . TYR C 1 99 ? -4.982 9.191 -96.888 1.00 17.69 99 TYR C O 1
ATOM 4021 N N . PHE C 1 100 ? -4.115 11.158 -96.267 1.00 15.47 100 PHE C N 1
ATOM 4022 C CA . PHE C 1 100 ? -2.807 10.847 -96.901 1.00 13.63 100 PHE C CA 1
ATOM 4023 C C . PHE C 1 100 ? -1.879 10.009 -96.008 1.00 13.52 100 PHE C C 1
ATOM 4024 O O . PHE C 1 100 ? -0.901 9.424 -96.500 1.00 13.24 100 PHE C O 1
ATOM 4032 N N . ARG C 1 101 ? -2.155 10.008 -94.700 1.00 13.43 101 ARG C N 1
ATOM 4033 C CA . ARG C 1 101 ? -1.363 9.234 -93.773 1.00 14.59 101 ARG C CA 1
ATOM 4034 C C . ARG C 1 101 ? 0.135 9.502 -93.945 1.00 14.66 101 ARG C C 1
ATOM 4035 O O . ARG C 1 101 ? 0.940 8.558 -93.907 1.00 16.30 101 ARG C O 1
ATOM 4043 N N . ARG C 1 102 ? 0.507 10.773 -94.121 1.00 13.69 102 ARG C N 1
ATOM 4044 C CA . ARG C 1 102 ? 1.922 11.132 -94.272 1.00 13.66 102 ARG C CA 1
ATOM 4045 C C . ARG C 1 102 ? 2.505 11.680 -92.987 1.00 13.23 102 ARG C C 1
ATOM 4046 O O . ARG C 1 102 ? 1.834 12.376 -92.224 1.00 13.19 102 ARG C O 1
ATOM 4054 N N . THR C 1 103 ? 3.774 11.356 -92.750 1.00 12.83 103 THR C N 1
ATOM 4055 C CA . THR C 1 103 ? 4.544 11.940 -91.651 1.00 13.59 103 THR C CA 1
ATOM 4056 C C . THR C 1 103 ? 5.241 13.212 -92.142 1.00 13.49 103 THR C C 1
ATOM 4057 O O . THR C 1 103 ? 5.374 13.419 -93.338 1.00 12.19 103 THR C O 1
ATOM 4061 N N . PRO C 1 104 ? 5.725 14.057 -91.218 1.00 13.15 104 PRO C N 1
ATOM 4062 C CA . PRO C 1 104 ? 6.532 15.181 -91.725 1.00 13.03 104 PRO C CA 1
ATOM 4063 C C . PRO C 1 104 ? 7.710 14.778 -92.624 1.00 12.48 104 PRO C C 1
ATOM 4064 O O . PRO C 1 104 ? 7.998 15.475 -93.575 1.00 12.06 104 PRO C O 1
ATOM 4068 N N . LEU C 1 105 ? 8.373 13.661 -92.337 1.00 12.88 105 LEU C N 1
ATOM 4069 C CA . LEU C 1 105 ? 9.468 13.196 -93.171 1.00 12.51 105 LEU C CA 1
ATOM 4070 C C . LEU C 1 105 ? 8.968 12.926 -94.583 1.00 12.37 105 LEU C C 1
ATOM 4071 O O . LEU C 1 105 ? 9.593 13.348 -95.539 1.00 11.20 105 LEU C O 1
ATOM 4076 N N . ASP C 1 106 ? 7.832 12.246 -94.691 1.00 12.81 106 ASP C N 1
ATOM 4077 C CA . ASP C 1 106 ? 7.244 11.988 -96.005 1.00 12.35 106 ASP C CA 1
ATOM 4078 C C . ASP C 1 106 ? 7.063 13.297 -96.790 1.00 12.08 106 ASP C C 1
ATOM 4079 O O . ASP C 1 106 ? 7.293 13.371 -97.979 1.00 12.35 106 ASP C O 1
ATOM 4084 N N . ILE C 1 107 ? 6.605 14.319 -96.095 1.00 11.21 107 ILE C N 1
ATOM 4085 C CA . ILE C 1 107 ? 6.265 15.582 -96.724 1.00 12.06 107 ILE C CA 1
ATOM 4086 C C . ILE C 1 107 ? 7.538 16.307 -97.132 1.00 11.18 107 ILE C C 1
ATOM 4087 O O . ILE C 1 107 ? 7.614 16.862 -98.229 1.00 11.12 107 ILE C O 1
ATOM 4092 N N . ALA C 1 108 ? 8.544 16.293 -96.259 1.00 11.03 108 ALA C N 1
ATOM 4093 C CA . ALA C 1 108 ? 9.845 16.821 -96.623 1.00 11.51 108 ALA C CA 1
ATOM 4094 C C . ALA C 1 108 ? 10.450 16.112 -97.851 1.00 11.09 108 ALA C C 1
ATOM 4095 O O . ALA C 1 108 ? 11.062 16.765 -98.682 1.00 11.42 108 ALA C O 1
ATOM 4097 N N . LEU C 1 109 ? 10.253 14.791 -97.959 1.00 11.57 109 LEU C N 1
ATOM 4098 C CA . LEU C 1 109 ? 10.725 14.053 -99.140 1.00 11.59 109 LEU C CA 1
ATOM 4099 C C . LEU C 1 109 ? 9.990 14.525 -100.408 1.00 11.18 109 LEU C C 1
ATOM 4100 O O . LEU C 1 109 ? 10.609 14.653 -101.458 1.00 12.15 109 LEU C O 1
ATOM 4105 N N . GLY C 1 110 ? 8.700 14.817 -100.287 1.00 11.26 110 GLY C N 1
ATOM 4106 C CA . GLY C 1 110 ? 7.940 15.387 -101.362 1.00 11.32 110 GLY C CA 1
ATOM 4107 C C . GLY C 1 110 ? 8.513 16.739 -101.746 1.00 11.41 110 GLY C C 1
ATOM 4108 O O . GLY C 1 110 ? 8.750 17.004 -102.912 1.00 11.78 110 GLY C O 1
ATOM 4117 N N . SER C 1 112 ? 11.524 17.678 -101.295 1.00 10.92 112 SER C N 1
ATOM 4118 C CA . SER C 1 112 ? 12.836 17.458 -101.912 1.00 10.47 112 SER C CA 1
ATOM 4119 C C . SER C 1 112 ? 12.724 17.169 -103.404 1.00 10.98 112 SER C C 1
ATOM 4120 O O . SER C 1 112 ? 13.615 17.522 -104.165 1.00 11.64 112 SER C O 1
ATOM 4123 N N . VAL C 1 113 ? 11.671 16.470 -103.801 1.00 11.76 113 VAL C N 1
ATOM 4124 C CA . VAL C 1 113 ? 11.428 16.212 -105.238 1.00 11.44 113 VAL C CA 1
ATOM 4125 C C . VAL C 1 113 ? 11.236 17.533 -106.002 1.00 12.05 113 VAL C C 1
ATOM 4126 O O . VAL C 1 113 ? 11.819 17.757 -107.068 1.00 12.31 113 VAL C O 1
ATOM 4130 N N . LEU C 1 114 ? 10.398 18.406 -105.461 1.00 12.11 114 LEU C N 1
ATOM 4131 C CA . LEU C 1 114 ? 10.210 19.716 -106.041 1.00 12.17 114 LEU C CA 1
ATOM 4132 C C . LEU C 1 114 ? 11.515 20.539 -106.119 1.00 12.49 114 LEU C C 1
ATOM 4133 O O . LEU C 1 114 ? 11.845 21.125 -107.147 1.00 11.78 114 LEU C O 1
ATOM 4138 N N . VAL C 1 115 ? 12.278 20.581 -105.040 1.00 12.55 115 VAL C N 1
ATOM 4139 C CA . VAL C 1 115 ? 13.550 21.309 -105.045 1.00 12.29 115 VAL C CA 1
ATOM 4140 C C . VAL C 1 115 ? 14.447 20.776 -106.150 1.00 11.98 115 VAL C C 1
ATOM 4141 O O . VAL C 1 115 ? 15.001 21.547 -106.923 1.00 11.44 115 VAL C O 1
ATOM 4145 N N . THR C 1 116 ? 14.551 19.464 -106.240 1.00 12.20 116 THR C N 1
ATOM 4146 C CA . THR C 1 116 ? 15.379 18.817 -107.254 1.00 12.68 116 THR C CA 1
ATOM 4147 C C . THR C 1 116 ? 14.905 19.171 -108.664 1.00 12.61 116 THR C C 1
ATOM 4148 O O . THR C 1 116 ? 15.731 19.401 -109.556 1.00 12.83 116 THR C O 1
ATOM 4152 N N . GLN C 1 117 ? 13.592 19.264 -108.838 1.00 12.48 117 GLN C N 1
ATOM 4153 C CA . GLN C 1 117 ? 13.050 19.646 -110.137 1.00 12.42 117 GLN C CA 1
ATOM 4154 C C . GLN C 1 117 ? 13.510 21.034 -110.521 1.00 12.83 117 GLN C C 1
ATOM 4155 O O . GLN C 1 117 ? 13.851 21.268 -111.701 1.00 13.53 117 GLN C O 1
ATOM 4161 N N . VAL C 1 118 ? 13.583 21.941 -109.535 1.00 11.32 118 VAL C N 1
ATOM 4162 C CA . VAL C 1 118 ? 14.041 23.322 -109.813 1.00 11.61 118 VAL C CA 1
ATOM 4163 C C . VAL C 1 118 ? 15.541 23.338 -110.103 1.00 12.87 118 VAL C C 1
ATOM 4164 O O . VAL C 1 118 ? 15.977 23.934 -111.081 1.00 13.20 118 VAL C O 1
ATOM 4168 N N . LEU C 1 119 ? 16.325 22.657 -109.267 1.00 12.85 119 LEU C N 1
ATOM 4169 C CA . LEU C 1 119 ? 17.781 22.636 -109.439 1.00 13.66 119 LEU C CA 1
ATOM 4170 C C . LEU C 1 119 ? 18.217 22.013 -110.780 1.00 13.26 119 LEU C C 1
ATOM 4171 O O . LEU C 1 119 ? 19.270 22.391 -111.307 1.00 15.39 119 LEU C O 1
ATOM 4176 N N . THR C 1 120 ? 17.430 21.072 -111.308 1.00 13.79 120 THR C N 1
ATOM 4177 C CA . THR C 1 120 ? 17.814 20.384 -112.547 1.00 13.86 120 THR C CA 1
ATOM 4178 C C . THR C 1 120 ? 17.105 20.950 -113.799 1.00 14.61 120 THR C C 1
ATOM 4179 O O . THR C 1 120 ? 17.127 20.328 -114.888 1.00 14.80 120 THR C O 1
ATOM 4183 N N . SER C 1 121 ? 16.496 22.127 -113.657 1.00 13.90 121 SER C N 1
ATOM 4184 C CA . SER C 1 121 ? 15.636 22.697 -114.710 1.00 13.67 121 SER C CA 1
ATOM 4185 C C . SER C 1 121 ? 16.387 23.525 -115.763 1.00 13.90 121 SER C C 1
ATOM 4186 O O . SER C 1 121 ? 15.728 24.007 -116.683 1.00 16.22 121 SER C O 1
ATOM 4189 N N . ALA C 1 122 ? 17.715 23.622 -115.699 1.00 13.82 122 ALA C N 1
ATOM 4190 C CA . ALA C 1 122 ? 18.426 24.424 -116.689 1.00 13.91 122 ALA C CA 1
ATOM 4191 C C . ALA C 1 122 ? 18.062 24.015 -118.101 1.00 14.71 122 ALA C C 1
ATOM 4192 O O . ALA C 1 122 ? 17.949 22.842 -118.409 1.00 14.76 122 ALA C O 1
ATOM 4194 N N . GLY C 1 123 ? 17.869 24.995 -118.964 1.00 14.72 123 GLY C N 1
ATOM 4195 C CA . GLY C 1 123 ? 17.696 24.719 -120.400 1.00 14.79 123 GLY C CA 1
ATOM 4196 C C . GLY C 1 123 ? 16.238 24.602 -120.797 1.00 14.74 123 GLY C C 1
ATOM 4197 O O . GLY C 1 123 ? 15.859 24.937 -121.921 1.00 15.86 123 GLY C O 1
ATOM 4198 N N . GLY C 1 124 ? 15.392 24.163 -119.871 1.00 15.10 124 GLY C N 1
ATOM 4199 C CA . GLY C 1 124 ? 13.982 23.974 -120.192 1.00 15.06 124 GLY C CA 1
ATOM 4200 C C . GLY C 1 124 ? 13.883 23.085 -121.417 1.00 15.17 124 GLY C C 1
ATOM 4201 O O . GLY C 1 124 ? 14.549 22.045 -121.497 1.00 15.28 124 GLY C O 1
ATOM 4202 N N . VAL C 1 125 ? 13.064 23.500 -122.377 1.00 15.36 125 VAL C N 1
ATOM 4203 C CA . VAL C 1 125 ? 12.968 22.833 -123.680 1.00 14.85 125 VAL C CA 1
ATOM 4204 C C . VAL C 1 125 ? 13.762 23.704 -124.674 1.00 14.19 125 VAL C C 1
ATOM 4205 O O . VAL C 1 125 ? 13.272 24.715 -125.135 1.00 14.62 125 VAL C O 1
ATOM 4209 N N . GLY C 1 126 ? 14.981 23.289 -124.970 1.00 15.16 126 GLY C N 1
ATOM 4210 C CA . GLY C 1 126 ? 15.735 23.871 -126.072 1.00 15.34 126 GLY C CA 1
ATOM 4211 C C . GLY C 1 126 ? 16.263 25.271 -125.862 1.00 15.56 126 GLY C C 1
ATOM 4212 O O . GLY C 1 126 ? 16.565 25.986 -126.844 1.00 17.20 126 GLY C O 1
ATOM 4213 N N . THR C 1 127 ? 16.418 25.689 -124.608 1.00 15.13 127 THR C N 1
ATOM 4214 C CA . THR C 1 127 ? 16.981 27.024 -124.357 1.00 15.37 127 THR C CA 1
ATOM 4215 C C . THR C 1 127 ? 18.387 27.043 -123.741 1.00 16.33 127 THR C C 1
ATOM 4216 O O . THR C 1 127 ? 18.963 26.016 -123.352 1.00 16.30 127 THR C O 1
ATOM 4220 N N . THR C 1 128 ? 18.923 28.265 -123.673 1.00 15.60 128 THR C N 1
ATOM 4221 C CA . THR C 1 128 ? 20.231 28.549 -123.127 1.00 15.90 128 THR C CA 1
ATOM 4222 C C . THR C 1 128 ? 20.150 29.076 -121.703 1.00 16.24 128 THR C C 1
ATOM 4223 O O . THR C 1 128 ? 21.165 29.407 -121.158 1.00 16.36 128 THR C O 1
ATOM 4227 N N . TYR C 1 129 ? 18.947 29.091 -121.118 1.00 15.88 129 TYR C N 1
ATOM 4228 C CA . TYR C 1 129 ? 18.716 29.688 -119.809 1.00 16.09 129 TYR C CA 1
ATOM 4229 C C . TYR C 1 129 ? 19.142 28.774 -118.673 1.00 16.13 129 TYR C C 1
ATOM 4230 O O . TYR C 1 129 ? 18.928 27.553 -118.713 1.00 17.56 129 TYR C O 1
ATOM 4239 N N . PRO C 1 130 ? 19.704 29.373 -117.613 1.00 16.19 130 PRO C N 1
ATOM 4240 C CA . PRO C 1 130 ? 20.122 28.639 -116.424 1.00 16.57 130 PRO C CA 1
ATOM 4241 C C . PRO C 1 130 ? 18.933 28.238 -115.548 1.00 16.77 130 PRO C C 1
ATOM 4242 O O . PRO C 1 130 ? 17.827 28.738 -115.713 1.00 17.46 130 PRO C O 1
ATOM 4246 N N . ALA C 1 131 ? 19.196 27.367 -114.583 1.00 16.89 131 ALA C N 1
ATOM 4247 C CA . ALA C 1 131 ? 18.245 27.107 -113.522 1.00 16.42 131 ALA C CA 1
ATOM 4248 C C . ALA C 1 131 ? 18.052 28.352 -112.658 1.00 16.47 131 ALA C C 1
ATOM 4249 O O . ALA C 1 131 ? 19.014 29.109 -112.402 1.00 15.39 131 ALA C O 1
ATOM 4251 N N . PRO C 1 132 ? 16.809 28.555 -112.189 1.00 16.76 132 PRO C N 1
ATOM 4252 C CA . PRO C 1 132 ? 16.586 29.528 -111.145 1.00 16.84 132 PRO C CA 1
ATOM 4253 C C . PRO C 1 132 ? 17.093 29.011 -109.821 1.00 16.73 132 PRO C C 1
ATOM 4254 O O . PRO C 1 132 ? 17.305 27.804 -109.656 1.00 15.43 132 PRO C O 1
ATOM 4258 N N . LYS C 1 133 ? 17.295 29.932 -108.886 1.00 17.01 133 LYS C N 1
ATOM 4259 C CA . LYS C 1 133 ? 17.467 29.581 -107.489 1.00 16.70 133 LYS C CA 1
ATOM 4260 C C . LYS C 1 133 ? 16.131 29.105 -106.912 1.00 15.67 133 LYS C C 1
ATOM 4261 O O . LYS C 1 133 ? 15.091 29.223 -107.550 1.00 16.21 133 LYS C O 1
ATOM 4267 N N . VAL C 1 134 ? 16.167 28.539 -105.704 1.00 15.32 134 VAL C N 1
ATOM 4268 C CA . VAL C 1 134 ? 14.961 28.050 -105.047 1.00 15.62 134 VAL C CA 1
ATOM 4269 C C . VAL C 1 134 ? 14.910 28.522 -103.595 1.00 15.82 134 VAL C C 1
ATOM 4270 O O . VAL C 1 134 ? 15.957 28.646 -102.956 1.00 17.97 134 VAL C O 1
ATOM 4274 N N . LEU C 1 135 ? 13.706 28.848 -103.104 1.00 14.80 135 LEU C N 1
ATOM 4275 C CA . LEU C 1 135 ? 13.473 29.151 -101.676 1.00 14.10 135 LEU C CA 1
ATOM 4276 C C . LEU C 1 135 ? 12.398 28.207 -101.176 1.00 13.57 135 LEU C C 1
ATOM 4277 O O . LEU C 1 135 ? 11.281 28.231 -101.674 1.00 13.68 135 LEU C O 1
ATOM 4282 N N . VAL C 1 136 ? 12.760 27.383 -100.191 1.00 13.24 136 VAL C N 1
ATOM 4283 C CA . VAL C 1 136 ? 11.849 26.445 -99.545 1.00 13.02 136 VAL C CA 1
ATOM 4284 C C . VAL C 1 136 ? 11.201 27.199 -98.390 1.00 12.56 136 VAL C C 1
ATOM 4285 O O . VAL C 1 136 ? 11.895 27.790 -97.509 1.00 10.93 136 VAL C O 1
ATOM 4289 N N . VAL C 1 137 ? 9.874 27.220 -98.382 1.00 12.43 137 VAL C N 1
ATOM 4290 C CA . VAL C 1 137 ? 9.128 27.926 -97.350 1.00 12.47 137 VAL C CA 1
ATOM 4291 C C . VAL C 1 137 ? 8.180 26.937 -96.651 1.00 13.67 137 VAL C C 1
ATOM 4292 O O . VAL C 1 137 ? 7.324 26.325 -97.303 1.00 13.02 137 VAL C O 1
ATOM 4296 N N . SER C 1 138 ? 8.339 26.771 -95.335 1.00 13.54 138 SER C N 1
ATOM 4297 C CA . SER C 1 138 ? 7.344 26.024 -94.594 1.00 14.08 138 SER C CA 1
ATOM 4298 C C . SER C 1 138 ? 6.128 26.950 -94.339 1.00 14.35 138 SER C C 1
ATOM 4299 O O . SER C 1 138 ? 6.301 28.128 -94.015 1.00 12.38 138 SER C O 1
ATOM 4302 N N . PRO C 1 139 ? 4.903 26.421 -94.497 1.00 13.82 139 PRO C N 1
ATOM 4303 C CA . PRO C 1 139 ? 3.709 27.216 -94.241 1.00 14.40 139 PRO C CA 1
ATOM 4304 C C . PRO C 1 139 ? 3.533 27.381 -92.730 1.00 14.26 139 PRO C C 1
ATOM 4305 O O . PRO C 1 139 ? 4.128 26.632 -91.975 1.00 14.39 139 PRO C O 1
ATOM 4309 N N . PRO C 1 140 ? 2.704 28.340 -92.297 1.00 15.49 140 PRO C N 1
ATOM 4310 C CA . PRO C 1 140 ? 2.425 28.458 -90.868 1.00 15.38 140 PRO C CA 1
ATOM 4311 C C . PRO C 1 140 ? 1.668 27.224 -90.376 1.00 15.38 140 PRO C C 1
ATOM 4312 O O . PRO C 1 140 ? 0.970 26.582 -91.176 1.00 14.49 140 PRO C O 1
ATOM 4316 N N . PRO C 1 141 ? 1.796 26.886 -89.077 1.00 16.13 141 PRO C N 1
ATOM 4317 C CA . PRO C 1 141 ? 0.974 25.815 -88.542 1.00 16.28 141 PRO C CA 1
ATOM 4318 C C . PRO C 1 141 ? -0.512 26.104 -88.743 1.00 16.39 141 PRO C C 1
ATOM 4319 O O . PRO C 1 141 ? -0.945 27.270 -88.645 1.00 16.45 141 PRO C O 1
ATOM 4323 N N . LEU C 1 142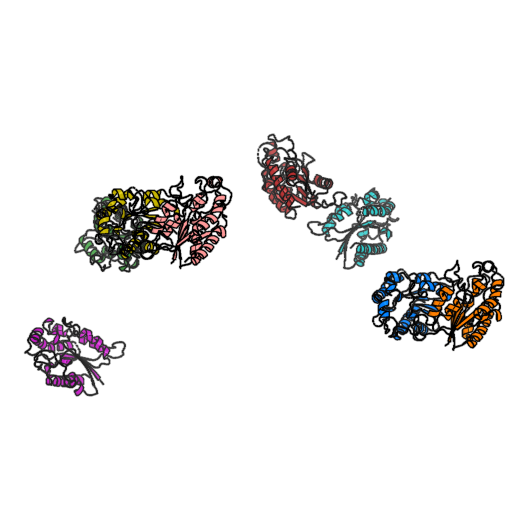 ? -1.284 25.056 -88.998 1.00 14.94 142 LEU C N 1
ATOM 4324 C CA . LEU C 1 142 ? -2.736 25.162 -88.998 1.00 15.39 142 LEU C CA 1
ATOM 4325 C C . LEU C 1 142 ? -3.224 25.606 -87.617 1.00 15.98 142 LEU C C 1
ATOM 4326 O O . LEU C 1 142 ? -2.504 25.500 -86.632 1.00 16.47 142 LEU C O 1
ATOM 4331 N N . ALA C 1 143 ? -4.461 26.067 -87.584 1.00 15.76 143 ALA C N 1
ATOM 4332 C CA . ALA C 1 143 ? -5.127 26.490 -86.365 1.00 16.62 143 ALA C CA 1
ATOM 4333 C C . ALA C 1 143 ? -6.409 25.666 -86.216 1.00 16.85 143 ALA C C 1
ATOM 4334 O O . ALA C 1 143 ? -6.811 24.961 -87.135 1.00 15.97 143 ALA C O 1
ATOM 4336 N N . PRO C 1 144 ? -7.062 25.742 -85.046 1.00 16.93 144 PRO C N 1
ATOM 4337 C CA . PRO C 1 144 ? -8.364 25.092 -84.880 1.00 16.58 144 PRO C CA 1
ATOM 4338 C C . PRO C 1 144 ? -9.415 25.514 -85.918 1.00 15.63 144 PRO C C 1
ATOM 4339 O O . PRO C 1 144 ? -9.462 26.672 -86.333 1.00 15.89 144 PRO C O 1
ATOM 4351 N N . PRO C 1 146 ? -13.450 25.619 -87.145 1.00 14.44 146 PRO C N 1
ATOM 4352 C CA . PRO C 1 146 ? -14.848 25.444 -86.754 1.00 15.42 146 PRO C CA 1
ATOM 4353 C C . PRO C 1 146 ? -15.650 24.436 -87.565 1.00 14.40 146 PRO C C 1
ATOM 4354 O O . PRO C 1 146 ? -16.529 23.776 -86.992 1.00 15.22 146 PRO C O 1
ATOM 4358 N N . HIS C 1 147 ? -15.351 24.286 -88.860 1.00 14.46 147 HIS C N 1
ATOM 4359 C CA . HIS C 1 147 ? -16.204 23.484 -89.702 1.00 14.34 147 HIS C CA 1
ATOM 4360 C C . HIS C 1 147 ? -15.927 21.996 -89.488 1.00 14.04 147 HIS C C 1
ATOM 4361 O O . HIS C 1 147 ? -14.764 21.565 -89.591 1.00 14.48 147 HIS C O 1
ATOM 4368 N N . PRO C 1 148 ? -16.980 21.214 -89.167 1.00 14.95 148 PRO C N 1
ATOM 4369 C CA . PRO C 1 148 ? -16.753 19.779 -88.895 1.00 14.69 148 PRO C CA 1
ATOM 4370 C C . PRO C 1 148 ? -16.065 18.983 -90.009 1.00 14.31 148 PRO C C 1
ATOM 4371 O O . PRO C 1 148 ? -15.337 18.049 -89.710 1.00 14.04 148 PRO C O 1
ATOM 4375 N N . TRP C 1 149 ? -16.279 19.344 -91.270 1.00 14.36 149 TRP C N 1
ATOM 4376 C CA . TRP C 1 149 ? -15.594 18.665 -92.362 1.00 14.57 149 TRP C CA 1
ATOM 4377 C C . TRP C 1 149 ? -14.093 18.929 -92.332 1.00 14.84 149 TRP C C 1
ATOM 4378 O O . TRP C 1 149 ? -13.295 17.993 -92.549 1.00 15.06 149 TRP C O 1
ATOM 4389 N N . PHE C 1 150 ? -13.705 20.203 -92.167 1.00 14.65 150 PHE C N 1
ATOM 4390 C CA . PHE C 1 150 ? -12.276 20.561 -92.066 1.00 15.07 150 PHE C CA 1
ATOM 4391 C C . PHE C 1 150 ? -11.638 19.856 -90.874 1.00 15.28 150 PHE C C 1
ATOM 4392 O O . PHE C 1 150 ? -10.521 19.351 -90.975 1.00 15.75 150 PHE C O 1
ATOM 4400 N N . GLN C 1 151 ? -12.351 19.792 -89.745 1.00 14.89 151 GLN C N 1
ATOM 4401 C CA . GLN C 1 151 ? -11.833 19.082 -88.567 1.00 14.90 151 GLN C CA 1
ATOM 4402 C C . GLN C 1 151 ? -11.513 17.636 -88.935 1.00 15.63 151 GLN C C 1
ATOM 4403 O O . GLN C 1 151 ? -10.481 17.113 -88.534 1.00 16.56 151 GLN C O 1
ATOM 4409 N N . LEU C 1 152 ? -12.412 16.997 -89.683 1.00 15.42 152 LEU C N 1
ATOM 4410 C CA . LEU C 1 152 ? -12.214 15.597 -90.078 1.00 15.25 152 LEU C CA 1
ATOM 4411 C C . LEU C 1 152 ? -11.017 15.421 -91.038 1.00 15.20 152 LEU C C 1
ATOM 4412 O O . LEU C 1 152 ? -10.124 14.611 -90.784 1.00 14.37 152 LEU C O 1
ATOM 4417 N N . ILE C 1 153 ? -10.983 16.189 -92.122 1.00 14.87 153 ILE C N 1
ATOM 4418 C CA . ILE C 1 153 ? -9.934 15.974 -93.120 1.00 15.23 153 ILE C CA 1
ATOM 4419 C C . ILE C 1 153 ? -8.552 16.400 -92.647 1.00 15.02 153 ILE C C 1
ATOM 4420 O O . ILE C 1 153 ? -7.542 15.882 -93.158 1.00 14.84 153 ILE C O 1
ATOM 4425 N N . PHE C 1 154 ? -8.507 17.321 -91.678 1.00 14.84 154 PHE C N 1
ATOM 4426 C CA . PHE C 1 154 ? -7.241 17.807 -91.142 1.00 15.75 154 PHE C CA 1
ATOM 4427 C C . PHE C 1 154 ? -6.901 17.241 -89.751 1.00 16.04 154 PHE C C 1
ATOM 4428 O O . PHE C 1 154 ? -6.021 17.773 -89.073 1.00 16.90 154 PHE C O 1
ATOM 4436 N N . GLU C 1 155 ? -7.579 16.171 -89.338 1.00 16.21 155 GLU C N 1
ATOM 4437 C CA . GLU C 1 155 ? -7.265 15.512 -88.062 1.00 16.78 155 GLU C CA 1
ATOM 4438 C C . GLU C 1 155 ? -5.782 15.087 -88.036 1.00 16.17 155 GLU C C 1
ATOM 4439 O O . GLU C 1 155 ? -5.285 14.390 -88.941 1.00 16.23 155 GLU C O 1
ATOM 4445 N N . GLY C 1 156 ? -5.064 15.549 -87.011 1.00 15.78 156 GLY C N 1
ATOM 4446 C CA . GLY C 1 156 ? -3.622 15.286 -86.930 1.00 15.61 156 GLY C CA 1
ATOM 4447 C C . G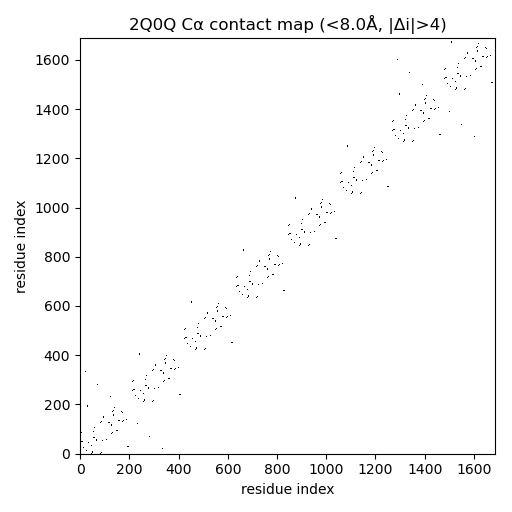LY C 1 156 ? -2.769 16.290 -87.693 1.00 16.05 156 GLY C C 1
ATOM 4448 O O . GLY C 1 156 ? -1.544 16.295 -87.588 1.00 15.31 156 GLY C O 1
ATOM 4449 N N . GLY C 1 157 ? -3.423 17.144 -88.478 1.00 15.66 157 GLY C N 1
ATOM 4450 C CA . GLY C 1 157 ? -2.725 18.057 -89.384 1.00 16.51 157 GLY C CA 1
ATOM 4451 C C . GLY C 1 157 ? -1.988 19.199 -88.736 1.00 17.13 157 GLY C C 1
ATOM 4452 O O . GLY C 1 157 ? -0.882 19.551 -89.121 1.00 17.83 157 GLY C O 1
ATOM 4453 N N . GLU C 1 158 ? -2.610 19.808 -87.748 1.00 18.04 158 GLU C N 1
ATOM 4454 C CA . GLU C 1 158 ? -1.989 20.929 -87.080 1.00 18.76 158 GLU C CA 1
ATOM 4455 C C . GLU C 1 158 ? -0.655 20.475 -86.484 1.00 17.99 158 GLU C C 1
ATOM 4456 O O . GLU C 1 158 ? 0.369 21.156 -86.617 1.00 17.80 158 GLU C O 1
ATOM 4462 N N . GLN C 1 159 ? -0.659 19.310 -85.831 1.00 17.75 159 GLN C N 1
ATOM 4463 C CA . GLN C 1 159 ? 0.588 18.810 -85.252 1.00 17.75 159 GLN C CA 1
ATOM 4464 C C . GLN C 1 159 ? 1.651 18.644 -86.334 1.00 16.46 159 GLN C C 1
ATOM 4465 O O . GLN C 1 159 ? 2.778 19.080 -86.181 1.00 16.09 159 GLN C O 1
ATOM 4471 N N . LYS C 1 160 ? 1.276 18.060 -87.464 1.00 15.82 160 LYS C N 1
ATOM 4472 C CA . LYS C 1 160 ? 2.256 17.792 -88.505 1.00 15.44 160 LYS C CA 1
ATOM 4473 C C . LYS C 1 160 ? 2.770 19.112 -89.086 1.00 15.66 160 LYS C C 1
ATOM 4474 O O . LYS C 1 160 ? 3.954 19.240 -89.398 1.00 16.01 160 LYS C O 1
ATOM 4480 N N . THR C 1 161 ? 1.884 20.095 -89.260 1.00 15.82 161 THR C N 1
ATOM 4481 C CA . THR C 1 161 ? 2.339 21.386 -89.804 1.00 15.93 161 THR C CA 1
ATOM 4482 C C . THR C 1 161 ? 3.330 22.060 -88.854 1.00 15.80 161 THR C C 1
ATOM 4483 O O . THR C 1 161 ? 4.257 22.690 -89.346 1.00 17.11 161 THR C O 1
ATOM 4487 N N . THR C 1 162 ? 3.207 21.858 -87.528 1.00 16.70 162 THR C N 1
ATOM 4488 C CA . THR C 1 162 ? 4.191 22.402 -86.574 1.00 16.74 162 THR C CA 1
ATOM 4489 C C . THR C 1 162 ? 5.576 21.775 -86.743 1.00 16.95 162 THR C C 1
ATOM 4490 O O . THR C 1 162 ? 6.567 22.304 -86.242 1.00 17.06 162 THR C O 1
ATOM 4494 N N . GLU C 1 163 ? 5.649 20.634 -87.429 1.00 15.88 163 GLU C N 1
ATOM 4495 C CA . GLU C 1 163 ? 6.919 19.965 -87.665 1.00 16.21 163 GLU C CA 1
ATOM 4496 C C . GLU C 1 163 ? 7.517 20.305 -89.032 1.00 14.97 163 GLU C C 1
ATOM 4497 O O . GLU C 1 163 ? 8.653 19.946 -89.299 1.00 15.57 163 GLU C O 1
ATOM 4503 N N . LEU C 1 164 ? 6.762 20.980 -89.893 1.00 14.80 164 LEU C N 1
ATOM 4504 C CA . LEU C 1 164 ? 7.258 21.190 -91.252 1.00 14.74 164 LEU C CA 1
ATOM 4505 C C . LEU C 1 164 ? 8.481 22.086 -91.285 1.00 14.33 164 LEU C C 1
ATOM 4506 O O . LEU C 1 164 ? 9.399 21.885 -92.103 1.00 13.81 164 LEU C O 1
ATOM 4511 N N . ALA C 1 165 ? 8.510 23.088 -90.406 1.00 15.18 165 ALA C N 1
ATOM 4512 C CA . ALA C 1 165 ? 9.635 24.027 -90.374 1.00 15.07 165 ALA C CA 1
ATOM 4513 C C . ALA C 1 165 ? 10.923 23.278 -90.076 1.00 15.56 165 ALA C C 1
ATOM 4514 O O . ALA C 1 165 ? 11.954 23.532 -90.676 1.00 15.67 165 ALA C O 1
ATOM 4516 N N . ARG C 1 166 ? 10.823 22.349 -89.125 1.00 15.67 166 ARG C N 1
ATOM 4517 C CA . ARG C 1 166 ? 11.929 21.507 -88.705 1.00 16.35 166 ARG C CA 1
ATOM 4518 C C . ARG C 1 166 ? 12.483 20.624 -89.836 1.00 15.17 166 ARG C C 1
ATOM 4519 O O . ARG C 1 166 ? 13.692 20.589 -90.096 1.00 15.36 166 ARG C O 1
ATOM 4527 N N . VAL C 1 167 ? 11.582 19.886 -90.477 1.00 14.11 167 VAL C N 1
ATOM 4528 C CA . VAL C 1 167 ? 12.002 18.918 -91.484 1.00 13.13 167 VAL C CA 1
ATOM 4529 C C . VAL C 1 167 ? 12.479 19.666 -92.737 1.00 12.59 167 VAL C C 1
ATOM 4530 O O . VAL C 1 167 ? 13.489 19.271 -93.345 1.00 13.63 167 VAL C O 1
ATOM 4534 N N . TYR C 1 168 ? 11.794 20.750 -93.095 1.00 12.28 168 TYR C N 1
ATOM 4535 C CA . TYR C 1 168 ? 12.189 21.552 -94.274 1.00 11.75 168 TYR C CA 1
ATOM 4536 C C . TYR C 1 168 ? 13.533 22.261 -94.058 1.00 11.38 168 TYR C C 1
ATOM 4537 O O . TYR C 1 168 ? 14.364 22.356 -94.959 1.00 10.49 168 TYR C O 1
ATOM 4546 N N . SER C 1 169 ? 13.754 22.758 -92.848 1.00 11.82 169 SER C N 1
ATOM 4547 C CA . SER C 1 169 ? 14.984 23.453 -92.569 1.00 11.90 169 SER C CA 1
ATOM 4548 C C . SER C 1 169 ? 16.196 22.491 -92.679 1.00 11.08 169 SER C C 1
ATOM 4549 O O . SER C 1 169 ? 17.249 22.819 -93.223 1.00 10.58 169 SER C O 1
ATOM 4552 N N . ALA C 1 170 ? 16.026 21.282 -92.162 1.00 10.51 170 ALA C N 1
ATOM 4553 C CA . ALA C 1 170 ? 17.049 20.231 -92.260 1.00 10.29 170 ALA C CA 1
ATOM 4554 C C . ALA C 1 170 ? 17.298 19.835 -93.728 1.00 10.30 170 ALA C C 1
ATOM 4555 O O . ALA C 1 170 ? 18.446 19.710 -94.150 1.00 9.88 170 ALA C O 1
ATOM 4557 N N . LEU C 1 171 ? 16.215 19.606 -94.463 1.00 10.51 171 LEU C N 1
ATOM 4558 C CA . LEU C 1 171 ? 16.312 19.327 -95.894 1.00 10.72 171 LEU C CA 1
ATOM 4559 C C . LEU C 1 171 ? 17.080 20.419 -96.646 1.00 10.51 171 LEU C C 1
ATOM 4560 O O . LEU C 1 171 ? 18.044 20.134 -97.379 1.00 10.97 171 LEU C O 1
ATOM 4565 N N . ALA C 1 172 ? 16.677 21.668 -96.432 1.00 10.97 172 ALA C N 1
ATOM 4566 C CA . ALA C 1 172 ? 17.276 22.785 -97.169 1.00 11.90 172 ALA C CA 1
ATOM 4567 C C . ALA C 1 172 ? 18.752 22.897 -96.868 1.00 11.91 172 ALA C C 1
ATOM 4568 O O . ALA C 1 172 ? 19.565 23.152 -97.755 1.00 12.56 172 ALA C O 1
ATOM 4570 N N . SER C 1 173 ? 19.113 22.698 -95.598 1.00 11.45 173 SER C N 1
ATOM 4571 C CA . SER C 1 173 ? 20.501 22.745 -95.217 1.00 11.42 173 SER C CA 1
ATOM 4572 C C . SER C 1 173 ? 21.299 21.658 -95.930 1.00 11.66 173 SER C C 1
ATOM 4573 O O . SER C 1 173 ? 22.373 21.928 -96.463 1.00 11.86 173 SER C O 1
ATOM 4576 N N . PHE C 1 174 ? 20.751 20.441 -95.988 1.00 10.47 174 PHE C N 1
ATOM 4577 C CA . PHE C 1 174 ? 21.434 19.316 -96.615 1.00 10.59 174 PHE C CA 1
ATOM 4578 C C . PHE C 1 174 ? 21.623 19.537 -98.133 1.00 10.41 174 PHE C C 1
ATOM 4579 O O . PHE C 1 174 ? 22.701 19.268 -98.708 1.00 11.10 174 PHE C O 1
ATOM 4595 N N . LYS C 1 176 ? 21.635 22.417 -99.536 1.00 11.31 176 LYS C N 1
ATOM 4596 C CA . LYS C 1 176 ? 22.347 23.671 -99.765 1.00 11.45 176 LYS C CA 1
ATOM 4597 C C . LYS C 1 176 ? 21.495 24.698 -100.522 1.00 12.08 176 LYS C C 1
ATOM 4598 O O . LYS C 1 176 ? 21.971 25.351 -101.462 1.00 13.49 176 LYS C O 1
ATOM 4604 N N . VAL C 1 177 ? 20.251 24.865 -100.074 1.00 12.29 177 VAL C N 1
ATOM 4605 C CA . VAL C 1 177 ? 19.334 25.857 -100.603 1.00 12.63 177 VAL C CA 1
ATOM 4606 C C . VAL C 1 177 ? 18.689 26.628 -99.460 1.00 13.09 177 VAL C C 1
ATOM 4607 O O . VAL C 1 177 ? 18.602 26.110 -98.329 1.00 12.40 177 VAL C O 1
ATOM 4611 N N . PRO C 1 178 ? 18.259 27.879 -99.720 1.00 13.55 178 PRO C N 1
ATOM 4612 C CA . PRO C 1 178 ? 17.716 28.699 -98.648 1.00 14.21 178 PRO C CA 1
ATOM 4613 C C . PRO C 1 178 ? 16.333 28.237 -98.178 1.00 13.74 178 PRO C C 1
ATOM 4614 O O . PRO C 1 178 ? 15.561 27.626 -98.954 1.00 14.42 178 PRO C O 1
ATOM 4618 N N . PHE C 1 179 ? 16.067 28.531 -96.910 1.00 14.10 179 PHE C N 1
ATOM 4619 C CA . PHE C 1 179 ? 14.845 28.217 -96.205 1.00 14.15 179 PHE C CA 1
ATOM 4620 C C . PHE C 1 179 ? 14.257 29.447 -95.515 1.00 13.82 179 PHE C C 1
ATOM 4621 O O . PHE C 1 179 ? 14.998 30.269 -94.941 1.00 14.78 179 PHE C O 1
ATOM 4629 N N . PHE C 1 180 ? 12.928 29.504 -95.467 1.00 14.12 180 PHE C N 1
ATOM 4630 C CA . PHE C 1 180 ? 12.207 30.506 -94.678 1.00 14.14 180 PHE C CA 1
ATOM 4631 C C . PHE C 1 180 ? 10.924 29.920 -94.048 1.00 14.43 180 PHE C C 1
ATOM 4632 O O . PHE C 1 180 ? 10.144 29.272 -94.742 1.00 13.93 180 PHE C O 1
ATOM 4640 N N . ASP C 1 181 ? 10.698 30.149 -92.754 1.00 13.96 181 ASP C N 1
ATOM 4641 C CA . ASP C 1 181 ? 9.479 29.670 -92.087 1.00 14.18 181 ASP C CA 1
ATOM 4642 C C . ASP C 1 181 ? 8.427 30.760 -92.121 1.00 14.58 181 ASP C C 1
ATOM 4643 O O . ASP C 1 181 ? 8.549 31.761 -91.419 1.00 14.68 181 ASP C O 1
ATOM 4648 N N . ALA C 1 182 ? 7.366 30.567 -92.905 1.00 14.20 182 ALA C N 1
ATOM 4649 C CA . ALA C 1 182 ? 6.263 31.534 -92.882 1.00 15.20 182 ALA C CA 1
ATOM 4650 C C . ALA C 1 182 ? 5.654 31.693 -91.468 1.00 15.54 182 ALA C C 1
ATOM 4651 O O . ALA C 1 182 ? 5.115 32.755 -91.107 1.00 14.97 182 ALA C O 1
ATOM 4653 N N . GLY C 1 183 ? 5.733 30.617 -90.679 1.00 15.40 183 GLY C N 1
ATOM 4654 C CA . GLY C 1 183 ? 5.202 30.600 -89.326 1.00 15.60 183 GLY C CA 1
ATOM 4655 C C . GLY C 1 183 ? 5.973 31.538 -88.417 1.00 16.46 183 GLY C C 1
ATOM 4656 O O . GLY C 1 183 ? 5.479 31.922 -87.349 1.00 16.50 183 GLY C O 1
ATOM 4657 N N . SER C 1 184 ? 7.181 31.921 -88.829 1.00 16.44 184 SER C N 1
ATOM 4658 C CA . SER C 1 184 ? 7.981 32.863 -88.037 1.00 16.74 184 SER C CA 1
ATOM 4659 C C . SER C 1 184 ? 7.413 34.287 -88.070 1.00 17.09 184 SER C C 1
ATOM 4660 O O . SER C 1 184 ? 7.755 35.113 -87.213 1.00 17.30 184 SER C O 1
ATOM 4663 N N . VAL C 1 185 ? 6.557 34.577 -89.045 1.00 17.46 185 VAL C N 1
ATOM 4664 C CA . VAL C 1 185 ? 6.032 35.932 -89.231 1.00 17.45 185 VAL C CA 1
ATOM 4665 C C . VAL C 1 185 ? 4.508 36.053 -89.154 1.00 17.54 185 VAL C C 1
ATOM 4666 O O . VAL C 1 185 ? 4.010 37.142 -88.839 1.00 17.36 185 VAL C O 1
ATOM 4670 N N . ILE C 1 186 ? 3.772 34.971 -89.395 1.00 17.13 186 ILE C N 1
ATOM 4671 C CA . ILE C 1 186 ? 2.327 34.986 -89.218 1.00 17.45 186 ILE C CA 1
ATOM 4672 C C . ILE C 1 186 ? 1.822 33.728 -88.556 1.00 17.63 186 ILE C C 1
ATOM 4673 O O . ILE C 1 186 ? 2.507 32.708 -88.528 1.00 18.01 186 ILE C O 1
ATOM 4678 N N . SER C 1 187 ? 0.630 33.829 -87.978 1.00 18.11 187 SER C N 1
ATOM 4679 C CA . SER C 1 187 ? -0.114 32.666 -87.538 1.00 18.65 187 SER C CA 1
ATOM 4680 C C . SER C 1 187 ? -1.255 32.553 -88.532 1.00 18.68 187 SER C C 1
ATOM 4681 O O . SER C 1 187 ? -1.580 33.517 -89.229 1.00 18.57 187 SER C O 1
ATOM 4684 N N . THR C 1 188 ? -1.813 31.354 -88.659 1.00 18.28 188 THR C N 1
ATOM 4685 C CA . THR C 1 188 ? -2.971 31.155 -89.532 1.00 18.05 188 THR C CA 1
ATOM 4686 C C . THR C 1 188 ? -4.248 31.739 -88.882 1.00 17.97 188 THR C C 1
ATOM 4687 O O . THR C 1 188 ? -4.858 31.119 -88.008 1.00 18.84 188 THR C O 1
ATOM 4691 N N . ASP C 1 189 ? -4.634 32.941 -89.318 1.00 17.36 189 ASP C N 1
ATOM 4692 C CA . ASP C 1 189 ? -5.681 33.708 -88.637 1.00 17.47 189 ASP C CA 1
ATOM 4693 C C . ASP C 1 189 ? -7.021 33.674 -89.357 1.00 17.05 189 ASP C C 1
ATOM 4694 O O . ASP C 1 189 ? -7.992 34.252 -88.883 1.00 16.74 189 ASP C O 1
ATOM 4699 N N . GLY C 1 190 ? -7.099 32.948 -90.475 1.00 16.24 190 GLY C N 1
ATOM 4700 C CA . GLY C 1 190 ? -8.360 32.798 -91.189 1.00 16.38 190 GLY C CA 1
ATOM 4701 C C . GLY C 1 190 ? -9.442 32.176 -90.338 1.00 15.10 190 GLY C C 1
ATOM 4702 O O . GLY C 1 190 ? -9.196 31.299 -89.517 1.00 14.73 190 GLY C O 1
ATOM 4703 N N . VAL C 1 191 ? -10.668 32.595 -90.575 1.00 15.61 191 VAL C N 1
ATOM 4704 C CA . VAL C 1 191 ? -11.788 32.148 -89.753 1.00 16.02 191 VAL C CA 1
ATOM 4705 C C . VAL C 1 191 ? -11.982 30.627 -89.826 1.00 15.40 191 VAL C C 1
ATOM 4706 O O . VAL C 1 191 ? -12.511 30.024 -88.900 1.00 17.01 191 VAL C O 1
ATOM 4710 N N . ASP C 1 192 ? -11.528 30.013 -90.925 1.00 14.87 192 ASP C N 1
ATOM 4711 C CA . ASP C 1 192 ? -11.667 28.565 -91.098 1.00 15.43 192 ASP C CA 1
ATOM 4712 C C . ASP C 1 192 ? -10.535 27.752 -90.451 1.00 15.34 192 ASP C C 1
ATOM 4713 O O . ASP C 1 192 ? -10.607 26.523 -90.416 1.00 14.86 192 ASP C O 1
ATOM 4718 N N . GLY C 1 193 ? -9.507 28.435 -89.940 1.00 14.99 193 GLY C N 1
ATOM 4719 C CA . GLY C 1 193 ? -8.384 27.783 -89.285 1.00 14.84 193 GLY C CA 1
ATOM 4720 C C . GLY C 1 193 ? -7.264 27.307 -90.209 1.00 14.79 193 GLY C C 1
ATOM 4721 O O . GLY C 1 193 ? -6.302 26.689 -89.739 1.00 15.12 193 GLY C O 1
ATOM 4722 N N . ILE C 1 194 ? -7.406 27.566 -91.516 1.00 14.64 194 ILE C N 1
ATOM 4723 C CA . ILE C 1 194 ? -6.521 27.011 -92.539 1.00 14.72 194 ILE C CA 1
ATOM 4724 C C . ILE C 1 194 ? -5.923 28.101 -93.428 1.00 14.82 194 ILE C C 1
ATOM 4725 O O . ILE C 1 194 ? -4.748 28.033 -93.769 1.00 15.33 194 ILE C O 1
ATOM 4730 N N . HIS C 1 195 ? -6.711 29.125 -93.789 1.00 15.37 195 HIS C N 1
ATOM 4731 C CA . HIS C 1 195 ? -6.264 30.113 -94.771 1.00 15.09 195 HIS C CA 1
ATOM 4732 C C . HIS C 1 195 ? -5.921 31.460 -94.114 1.00 15.24 195 HIS C C 1
ATOM 4733 O O . HIS C 1 195 ? -6.027 31.597 -92.901 1.00 15.06 195 HIS C O 1
ATOM 4740 N N . PHE C 1 196 ? -5.495 32.410 -94.947 1.00 15.55 196 PHE C N 1
ATOM 4741 C CA . PHE C 1 196 ? -4.958 33.685 -94.486 1.00 16.33 196 PHE C CA 1
ATOM 4742 C C . PHE C 1 196 ? -6.002 34.801 -94.479 1.00 17.41 196 PHE C C 1
ATOM 4743 O O . PHE C 1 196 ? -6.921 34.839 -95.306 1.00 17.57 196 PHE C O 1
ATOM 4751 N N . THR C 1 197 ? -5.819 35.717 -93.538 1.00 17.59 197 THR C N 1
ATOM 4752 C CA . THR C 1 197 ? -6.483 37.011 -93.565 1.00 17.81 197 THR C CA 1
ATOM 4753 C C . THR C 1 197 ? -5.729 38.012 -94.454 1.00 18.03 197 THR C C 1
ATOM 4754 O O . THR C 1 197 ? -4.626 37.763 -94.929 1.00 17.13 197 THR C O 1
ATOM 4758 N N . GLU C 1 198 ? -6.323 39.177 -94.666 1.00 18.82 198 GLU C N 1
ATOM 4759 C CA . GLU C 1 198 ? -5.653 40.238 -95.408 1.00 19.44 198 GLU C CA 1
ATOM 4760 C C . GLU C 1 198 ? -4.318 40.579 -94.736 1.00 18.53 198 GLU C C 1
ATOM 4761 O O . GLU C 1 198 ? -3.295 40.706 -95.403 1.00 17.20 198 GLU C O 1
ATOM 4767 N N . ALA C 1 199 ? -4.332 40.700 -93.406 1.00 17.95 199 ALA C N 1
ATOM 4768 C CA . ALA C 1 199 ? -3.117 41.025 -92.669 1.00 18.22 199 ALA C CA 1
ATOM 4769 C C . ALA C 1 199 ? -2.045 39.943 -92.777 1.00 18.36 199 ALA C C 1
ATOM 4770 O O . ALA C 1 199 ? -0.870 40.277 -92.974 1.00 19.32 199 ALA C O 1
ATOM 4772 N N . ASN C 1 200 ? -2.454 38.666 -92.696 1.00 17.95 200 ASN C N 1
ATOM 4773 C CA . ASN C 1 200 ? -1.531 37.525 -92.884 1.00 18.00 200 ASN C CA 1
ATOM 4774 C C . ASN C 1 200 ? -0.858 37.642 -94.249 1.00 17.83 200 ASN C C 1
ATOM 4775 O O . ASN C 1 200 ? 0.353 37.465 -94.378 1.00 18.16 200 ASN C O 1
ATOM 4780 N N . ASN C 1 201 ? -1.659 37.931 -95.269 1.00 18.10 201 ASN C N 1
ATOM 4781 C CA . ASN C 1 201 ? -1.142 38.111 -96.622 1.00 18.08 201 ASN C CA 1
ATOM 4782 C C . ASN C 1 201 ? -0.156 39.287 -96.726 1.00 18.61 201 ASN C C 1
ATOM 4783 O O . ASN C 1 201 ? 0.903 39.179 -97.331 1.00 17.41 201 ASN C O 1
ATOM 4788 N N . ARG C 1 202 ? -0.493 40.414 -96.108 1.00 19.72 202 ARG C N 1
ATOM 4789 C CA . ARG C 1 202 ? 0.435 41.547 -96.096 1.00 20.35 202 ARG C CA 1
ATOM 4790 C C . ARG C 1 202 ? 1.775 41.230 -95.415 1.00 19.94 202 ARG C C 1
ATOM 4791 O O . ARG C 1 202 ? 2.842 41.486 -95.986 1.00 19.44 202 ARG C O 1
ATOM 4799 N N . ASP C 1 203 ? 1.713 40.688 -94.199 1.00 20.07 203 ASP C N 1
ATOM 4800 C CA . ASP C 1 203 ? 2.918 40.422 -93.430 1.00 20.35 203 ASP C CA 1
ATOM 4801 C C . ASP C 1 203 ? 3.812 39.442 -94.164 1.00 19.97 203 ASP C C 1
ATOM 4802 O O . ASP C 1 203 ? 5.021 39.656 -94.256 1.00 21.06 203 ASP C O 1
ATOM 4807 N N . LEU C 1 204 ? 3.229 38.389 -94.730 1.00 19.10 204 LEU C N 1
ATOM 4808 C CA . LEU C 1 204 ? 4.029 37.394 -95.434 1.00 18.92 204 LEU C CA 1
ATOM 4809 C C . LEU C 1 204 ? 4.708 37.973 -96.687 1.00 18.42 204 LEU C C 1
ATOM 4810 O O . LEU C 1 204 ? 5.869 37.704 -96.943 1.00 17.76 204 LEU C O 1
ATOM 4815 N N . GLY C 1 205 ? 3.954 38.729 -97.484 1.00 18.59 205 GLY C N 1
ATOM 4816 C CA . GLY C 1 205 ? 4.487 39.352 -98.685 1.00 18.83 205 GLY C CA 1
ATOM 4817 C C . GLY C 1 205 ? 5.608 40.327 -98.374 1.00 18.68 205 GLY C C 1
ATOM 4818 O O . GLY C 1 205 ? 6.633 40.333 -99.070 1.00 19.29 205 GLY C O 1
ATOM 4819 N N . VAL C 1 206 ? 5.421 41.144 -97.329 1.00 19.32 206 VAL C N 1
ATOM 4820 C CA . VAL C 1 206 ? 6.490 42.014 -96.861 1.00 19.08 206 VAL C CA 1
ATOM 4821 C C . VAL C 1 206 ? 7.730 41.223 -96.431 1.00 18.99 206 VAL C C 1
ATOM 4822 O O . VAL C 1 206 ? 8.847 41.582 -96.820 1.00 19.04 206 VAL C O 1
ATOM 4826 N N . ALA C 1 207 ? 7.532 40.171 -95.634 1.00 18.96 207 ALA C N 1
ATOM 4827 C CA . ALA C 1 207 ? 8.650 39.351 -95.137 1.00 19.01 207 ALA C CA 1
ATOM 4828 C C . ALA C 1 207 ? 9.385 38.663 -96.311 1.00 18.89 207 ALA C C 1
ATOM 4829 O O . ALA C 1 207 ? 10.616 38.671 -96.373 1.00 19.21 207 ALA C O 1
ATOM 4831 N N . LEU C 1 208 ? 8.621 38.103 -97.240 1.00 19.98 208 LEU C N 1
ATOM 4832 C CA . LEU C 1 208 ? 9.188 37.425 -98.398 1.00 19.70 208 LEU C CA 1
ATOM 4833 C C . LEU C 1 208 ? 9.894 38.377 -99.361 1.00 19.79 208 LEU C C 1
ATOM 4834 O O . LEU C 1 208 ? 10.838 37.991 -100.039 1.00 20.34 208 LEU C O 1
ATOM 4839 N N . ALA C 1 209 ? 9.447 39.629 -99.420 1.00 20.18 209 ALA C N 1
ATOM 4840 C CA . ALA C 1 209 ? 10.107 40.617 -100.273 1.00 20.57 209 ALA C CA 1
ATOM 4841 C C . ALA C 1 209 ? 11.530 40.860 -99.757 1.00 20.40 209 ALA C C 1
ATOM 4842 O O . ALA C 1 209 ? 12.481 40.951 -100.539 1.00 20.16 209 ALA C O 1
ATOM 4844 N N . GLU C 1 210 ? 11.672 40.918 -98.434 1.00 20.74 210 GLU C N 1
ATOM 4845 C CA . GLU C 1 210 ? 12.986 41.033 -97.821 1.00 21.83 210 GLU C CA 1
ATOM 4846 C C . GLU C 1 210 ? 13.837 39.767 -98.076 1.00 21.70 210 GLU C C 1
ATOM 4847 O O . GLU C 1 210 ? 15.033 39.857 -98.331 1.00 21.46 210 GLU C O 1
ATOM 4853 N N . GLN C 1 211 ? 13.221 38.590 -98.008 1.00 22.27 211 GLN C N 1
ATOM 4854 C CA . GLN C 1 211 ? 13.907 37.351 -98.383 1.00 22.28 211 GLN C CA 1
ATOM 4855 C C . GLN C 1 211 ? 14.365 37.356 -99.852 1.00 22.22 211 GLN C C 1
ATOM 4856 O O . GLN C 1 211 ? 15.493 36.992 -100.157 1.00 23.10 211 GLN C O 1
ATOM 4862 N N . VAL C 1 212 ? 13.494 37.773 -100.759 1.00 22.07 212 VAL C N 1
ATOM 4863 C CA . VAL C 1 212 ? 13.853 37.775 -102.171 1.00 21.77 212 VAL C CA 1
ATOM 4864 C C . VAL C 1 212 ? 15.041 38.715 -102.467 1.00 21.66 212 VAL C C 1
ATOM 4865 O O . VAL C 1 212 ? 15.979 38.344 -103.172 1.00 21.09 212 VAL C O 1
ATOM 4869 N N . ARG C 1 213 ? 15.018 39.919 -101.903 1.00 21.81 213 ARG C N 1
ATOM 4870 C CA . ARG C 1 213 ? 16.141 40.865 -102.095 1.00 22.21 213 ARG C CA 1
ATOM 4871 C C . ARG C 1 213 ? 17.495 40.287 -101.660 1.00 22.51 213 ARG C C 1
ATOM 4872 O O . ARG C 1 213 ? 18.527 40.536 -102.301 1.00 22.47 213 ARG C O 1
ATOM 4880 N N . SER C 1 214 ? 17.489 39.525 -100.568 1.00 22.68 214 SER C N 1
ATOM 4881 C CA . SER C 1 214 ? 18.710 38.908 -100.060 1.00 23.52 214 SER C CA 1
ATOM 4882 C C . SER C 1 214 ? 19.258 37.793 -100.958 1.00 23.84 214 SER C C 1
ATOM 4883 O O . SER C 1 214 ? 20.456 37.530 -100.926 1.00 24.44 214 SER C O 1
ATOM 4886 N N . LEU C 1 215 ? 18.400 37.141 -101.745 1.00 23.49 215 LEU C N 1
ATOM 4887 C CA . LEU C 1 215 ? 18.840 36.033 -102.593 1.00 24.32 215 LEU C CA 1
ATOM 4888 C C . LEU C 1 215 ? 19.246 36.476 -103.993 1.00 24.91 215 LEU C C 1
ATOM 4889 O O . LEU C 1 215 ? 20.007 35.780 -104.681 1.00 26.04 215 LEU C O 1
ATOM 4894 N N . LEU C 1 216 ? 18.686 37.590 -104.444 1.00 25.41 216 LEU C N 1
ATOM 4895 C CA . LEU C 1 216 ? 18.926 38.069 -105.794 1.00 25.61 216 LEU C CA 1
ATOM 4896 C C . LEU C 1 216 ? 19.827 39.299 -105.832 1.00 26.26 216 LEU C C 1
ATOM 4897 O O . LEU C 1 216 ? 19.934 39.950 -106.868 1.00 27.15 216 LEU C O 1
ATOM 4903 N N . ALA D 1 2 ? 6.003 37.096 0.485 1.00 20.28 2 ALA D N 1
ATOM 4904 C CA . ALA D 1 2 ? 6.141 37.394 -0.972 1.00 19.11 2 ALA D CA 1
ATOM 4905 C C . ALA D 1 2 ? 7.560 36.971 -1.361 1.00 18.65 2 ALA D C 1
ATOM 4906 O O . ALA D 1 2 ? 8.457 36.931 -0.495 1.00 20.05 2 ALA D O 1
ATOM 4908 N N . LYS D 1 3 ? 7.749 36.619 -2.634 1.00 17.10 3 LYS D N 1
ATOM 4909 C CA . LYS D 1 3 ? 9.099 36.342 -3.155 1.00 17.08 3 LYS D CA 1
ATOM 4910 C C . LYS D 1 3 ? 9.753 37.673 -3.451 1.00 15.12 3 LYS D C 1
ATOM 4911 O O . LYS D 1 3 ? 9.121 38.580 -4.004 1.00 15.19 3 LYS D O 1
ATOM 4917 N N . ARG D 1 4 ? 11.021 37.782 -3.079 1.00 12.76 4 ARG D N 1
ATOM 4918 C CA . ARG D 1 4 ? 11.742 39.033 -3.083 1.00 12.19 4 ARG D CA 1
ATOM 4919 C C . ARG D 1 4 ? 12.808 39.081 -4.168 1.00 11.88 4 ARG D C 1
ATOM 4920 O O . ARG D 1 4 ? 13.649 38.158 -4.302 1.00 10.22 4 ARG D O 1
ATOM 4928 N N . ILE D 1 5 ? 12.764 40.170 -4.933 1.00 11.41 5 ILE D N 1
ATOM 4929 C CA . ILE D 1 5 ? 13.589 40.332 -6.117 1.00 12.27 5 ILE D CA 1
ATOM 4930 C C . ILE D 1 5 ? 14.406 41.586 -5.934 1.00 11.15 5 ILE D C 1
ATOM 4931 O O . ILE D 1 5 ? 13.854 42.683 -5.898 1.00 12.26 5 ILE D O 1
ATOM 4936 N N . LEU D 1 6 ? 15.722 41.415 -5.845 1.00 9.97 6 LEU D N 1
ATOM 4937 C CA . LEU D 1 6 ? 16.646 42.577 -5.725 1.00 10.01 6 LEU D CA 1
ATOM 4938 C C . LEU D 1 6 ? 17.119 42.932 -7.153 1.00 10.34 6 LEU D C 1
ATOM 4939 O O . LEU D 1 6 ? 17.663 42.087 -7.857 1.00 8.83 6 LEU D O 1
ATOM 4944 N N . CYS D 1 7 ? 16.956 44.193 -7.555 1.00 9.25 7 CYS D N 1
ATOM 4945 C CA . CYS D 1 7 ? 17.406 44.680 -8.846 1.00 9.23 7 CYS D CA 1
ATOM 4946 C C . CYS D 1 7 ? 18.656 45.531 -8.551 1.00 9.43 7 CYS D C 1
ATOM 4947 O O . CYS D 1 7 ? 18.591 46.621 -8.003 1.00 9.22 7 CYS D O 1
ATOM 4950 N N . PHE D 1 8 ? 19.804 45.004 -8.934 1.00 8.68 8 PHE D N 1
ATOM 4951 C CA . PHE D 1 8 ? 21.097 45.634 -8.746 1.00 8.02 8 PHE D CA 1
ATOM 4952 C C . PHE D 1 8 ? 21.544 46.176 -10.099 1.00 8.61 8 PHE D C 1
ATOM 4953 O O . PHE D 1 8 ? 21.666 45.429 -11.102 1.00 8.59 8 PHE D O 1
ATOM 4961 N N . GLY D 1 9 ? 21.812 47.458 -10.161 1.00 8.40 9 GLY D N 1
ATOM 4962 C CA . GLY D 1 9 ? 22.165 48.072 -11.423 1.00 8.78 9 GLY D CA 1
ATOM 4963 C C . GLY D 1 9 ? 22.709 49.477 -11.268 1.00 7.80 9 GLY D C 1
ATOM 4964 O O . GLY D 1 9 ? 23.198 49.843 -10.204 1.00 8.33 9 GLY D O 1
ATOM 4965 N N . ASP D 1 10 ? 22.688 50.191 -12.392 1.00 7.98 10 ASP D N 1
ATOM 4966 C CA . ASP D 1 10 ? 23.295 51.502 -12.540 1.00 7.41 10 ASP D CA 1
ATOM 4967 C C . ASP D 1 10 ? 22.190 52.547 -12.710 1.00 8.21 10 ASP D C 1
ATOM 4968 O O . ASP D 1 10 ? 21.100 52.388 -12.152 1.00 8.71 10 ASP D O 1
ATOM 4973 N N . SER D 1 11 ? 22.465 53.612 -13.459 1.00 8.37 11 SER D N 1
ATOM 4974 C CA . SER D 1 11 ? 21.464 54.679 -13.663 1.00 8.57 11 SER D CA 1
ATOM 4975 C C . SER D 1 11 ? 20.196 54.173 -14.332 1.00 8.35 11 SER D C 1
ATOM 4976 O O . SER D 1 11 ? 19.095 54.705 -14.102 1.00 9.39 11 SER D O 1
ATOM 4979 N N . LEU D 1 12 ? 20.335 53.150 -15.171 1.00 8.88 12 LEU D N 1
ATOM 4980 C CA . LEU D 1 12 ? 19.178 52.563 -15.853 1.00 9.58 12 LEU D CA 1
ATOM 4981 C C . LEU D 1 12 ? 18.212 51.904 -14.850 1.00 8.99 12 LEU D C 1
ATOM 4982 O O . LEU D 1 12 ? 17.024 51.824 -15.090 1.00 11.20 12 LEU D O 1
ATOM 4987 N N . THR D 1 13 ? 18.769 51.362 -13.766 1.00 8.85 13 THR D N 1
ATOM 4988 C CA . THR D 1 13 ? 17.996 50.799 -12.667 1.00 9.25 13 THR D CA 1
ATOM 4989 C C . THR D 1 13 ? 17.500 51.882 -11.691 1.00 9.52 13 THR D C 1
ATOM 4990 O O . THR D 1 13 ? 16.380 51.817 -11.234 1.00 10.23 13 THR D O 1
ATOM 4994 N N . TRP D 1 14 ? 18.359 52.822 -11.350 1.00 8.98 14 TRP D N 1
ATOM 4995 C CA . TRP D 1 14 ? 17.955 53.946 -10.496 1.00 10.14 14 TRP D CA 1
ATOM 4996 C C . TRP D 1 14 ? 16.764 54.706 -11.091 1.00 9.59 14 TRP D C 1
ATOM 4997 O O . TRP D 1 14 ? 15.802 55.068 -10.379 1.00 10.68 14 TRP D O 1
ATOM 5008 N N . GLY D 1 15 ? 16.812 54.917 -12.389 1.00 9.63 15 GLY D N 1
ATOM 5009 C CA . GLY D 1 15 ? 15.782 55.670 -13.078 1.00 9.52 15 GLY D CA 1
ATOM 5010 C C . GLY D 1 15 ? 16.175 57.089 -13.458 1.00 9.86 15 GLY D C 1
ATOM 5011 O O . GLY D 1 15 ? 15.385 58.048 -13.290 1.00 11.22 15 GLY D O 1
ATOM 5012 N N . TRP D 1 16 ? 17.355 57.210 -14.056 1.00 9.93 16 TRP D N 1
ATOM 5013 C CA . TRP D 1 16 ? 17.898 58.512 -14.508 1.00 9.30 16 TRP D CA 1
ATOM 5014 C C . TRP D 1 16 ? 17.035 59.065 -15.648 1.00 10.27 16 TRP D C 1
ATOM 5015 O O . TRP D 1 16 ? 16.858 58.419 -16.683 1.00 10.22 16 TRP D O 1
ATOM 5026 N N . VAL D 1 17 ? 16.509 60.272 -15.455 1.00 10.06 17 VAL D N 1
ATOM 5027 C CA . VAL D 1 17 ? 15.723 60.934 -16.495 1.00 10.28 17 VAL D CA 1
ATOM 5028 C C . VAL D 1 17 ? 16.663 61.581 -17.526 1.00 10.28 17 VAL D C 1
ATOM 5029 O O . VAL D 1 17 ? 17.443 62.491 -17.197 1.00 10.87 17 VAL D O 1
ATOM 5033 N N . PRO D 1 18 ? 16.581 61.113 -18.791 1.00 11.00 18 PRO D N 1
ATOM 5034 C CA . PRO D 1 18 ? 17.483 61.667 -19.787 1.00 11.51 18 PRO D CA 1
ATOM 5035 C C . PRO D 1 18 ? 17.219 63.150 -20.031 1.00 11.87 18 PRO D C 1
ATOM 5036 O O . PRO D 1 18 ? 16.046 63.550 -20.178 1.00 11.97 18 PRO D O 1
ATOM 5040 N N . VAL D 1 19 ? 18.304 63.929 -20.087 1.00 12.62 19 VAL D N 1
ATOM 5041 C CA . VAL D 1 19 ? 18.208 65.350 -20.420 1.00 13.01 19 VAL D CA 1
ATOM 5042 C C . VAL D 1 19 ? 19.164 65.764 -21.525 1.00 13.07 19 VAL D C 1
ATOM 5043 O O . VAL D 1 19 ? 20.270 65.214 -21.657 1.00 11.01 19 VAL D O 1
ATOM 5047 N N . GLU D 1 20 ? 18.731 66.757 -22.307 1.00 13.61 20 GLU D N 1
ATOM 5048 C CA . GLU D 1 20 ? 19.509 67.240 -23.450 1.00 14.80 20 GLU D CA 1
ATOM 5049 C C . GLU D 1 20 ? 20.820 67.881 -22.988 1.00 13.64 20 GLU D C 1
ATOM 5050 O O . GLU D 1 20 ? 21.865 67.720 -23.646 1.00 14.60 20 GLU D O 1
ATOM 5056 N N . ASP D 1 21 ? 20.815 68.533 -21.834 1.00 12.84 21 ASP D N 1
ATOM 5057 C CA . ASP D 1 21 ? 22.047 69.117 -21.335 1.00 13.00 21 ASP D CA 1
ATOM 5058 C C . ASP D 1 21 ? 22.923 68.163 -20.504 1.00 12.78 21 ASP D C 1
ATOM 5059 O O . ASP D 1 21 ? 23.876 68.599 -19.879 1.00 12.21 21 ASP D O 1
ATOM 5064 N N . GLY D 1 22 ? 22.608 66.872 -20.548 1.00 12.50 22 GLY D N 1
ATOM 5065 C CA . GLY D 1 22 ? 23.484 65.829 -20.009 1.00 11.49 22 GLY D CA 1
ATOM 5066 C C . GLY D 1 22 ? 23.262 65.548 -18.555 1.00 12.85 22 GLY D C 1
ATOM 5067 O O . GLY D 1 22 ? 22.877 64.434 -18.148 1.00 11.76 22 GLY D O 1
ATOM 5068 N N . ALA D 1 23 ? 23.547 66.559 -17.750 1.00 11.40 23 ALA D N 1
ATOM 5069 C CA . ALA D 1 23 ? 23.314 66.509 -16.311 1.00 11.60 23 ALA D CA 1
ATOM 5070 C C . ALA D 1 23 ? 23.277 67.943 -15.751 1.00 11.35 23 ALA D C 1
ATOM 5071 O O . ALA D 1 23 ? 23.760 68.872 -16.405 1.00 12.30 23 ALA D O 1
ATOM 5073 N N . PRO D 1 24 ? 22.722 68.119 -14.539 1.00 11.66 24 PRO D N 1
ATOM 5074 C CA . PRO D 1 24 ? 22.104 67.166 -13.630 1.00 12.76 24 PRO D CA 1
ATOM 5075 C C . PRO D 1 24 ? 20.642 66.821 -13.958 1.00 11.61 24 PRO D C 1
ATOM 5076 O O . PRO D 1 24 ? 19.976 67.455 -14.783 1.00 13.06 24 PRO D O 1
ATOM 5080 N N . THR D 1 25 ? 20.137 65.794 -13.293 1.00 11.49 25 THR D N 1
ATOM 5081 C CA . THR D 1 25 ? 18.790 65.347 -13.521 1.00 10.97 25 THR D CA 1
ATOM 5082 C C . THR D 1 25 ? 18.110 64.867 -12.238 1.00 11.31 25 THR D C 1
ATOM 5083 O O . THR D 1 25 ? 18.617 65.086 -11.117 1.00 11.32 25 THR D O 1
ATOM 5087 N N . GLU D 1 26 ? 16.933 64.271 -12.422 1.00 11.78 26 GLU D N 1
ATOM 5088 C CA . GLU D 1 26 ? 16.148 63.718 -11.346 1.00 12.25 26 GLU D CA 1
ATOM 5089 C C . GLU D 1 26 ? 15.803 62.260 -11.696 1.00 11.84 26 GLU D C 1
ATOM 5090 O O . GLU D 1 26 ? 16.162 61.746 -12.762 1.00 11.90 26 GLU D O 1
ATOM 5096 N N . ARG D 1 27 ? 15.097 61.638 -10.777 1.00 11.15 27 ARG D N 1
ATOM 5097 C CA . ARG D 1 27 ? 14.701 60.257 -10.877 1.00 11.32 27 ARG D CA 1
ATOM 5098 C C . ARG D 1 27 ? 13.309 60.121 -11.506 1.00 11.99 27 ARG D C 1
ATOM 5099 O O . ARG D 1 27 ? 12.373 60.867 -11.151 1.00 13.21 27 ARG D O 1
ATOM 5107 N N . PHE D 1 28 ? 13.138 59.169 -12.415 1.00 10.84 28 PHE D N 1
ATOM 5108 C CA . PHE D 1 28 ? 11.759 58.778 -12.829 1.00 10.53 28 PHE D CA 1
ATOM 5109 C C . PHE D 1 28 ? 10.887 58.465 -11.613 1.00 11.21 28 PHE D C 1
ATOM 5110 O O . PHE D 1 28 ? 11.336 57.877 -10.618 1.00 11.71 28 PHE D O 1
ATOM 5118 N N . ALA D 1 29 ? 9.590 58.744 -11.711 1.00 11.55 29 ALA D N 1
ATOM 5119 C CA . ALA D 1 29 ? 8.695 58.427 -10.609 1.00 12.09 29 ALA D CA 1
ATOM 5120 C C . ALA D 1 29 ? 8.648 56.915 -10.310 1.00 11.61 29 ALA D C 1
ATOM 5121 O O . ALA D 1 29 ? 8.925 56.091 -11.195 1.00 12.10 29 ALA D O 1
ATOM 5123 N N . PRO D 1 30 ? 8.276 56.544 -9.079 1.00 13.06 30 PRO D N 1
ATOM 5124 C CA . PRO D 1 30 ? 8.342 55.125 -8.734 1.00 13.87 30 PRO D CA 1
ATOM 5125 C C . PRO D 1 30 ? 7.522 54.190 -9.618 1.00 14.05 30 PRO D C 1
ATOM 5126 O O . PRO D 1 30 ? 7.898 53.041 -9.804 1.00 14.21 30 PRO D O 1
ATOM 5130 N N . ASP D 1 31 ? 6.414 54.672 -10.144 1.00 15.10 31 ASP D N 1
ATOM 5131 C CA . ASP D 1 31 ? 5.539 53.913 -11.038 1.00 15.51 31 ASP D CA 1
ATOM 5132 C C . ASP D 1 31 ? 6.003 53.845 -12.507 1.00 15.10 31 ASP D C 1
ATOM 5133 O O . ASP D 1 31 ? 5.440 53.096 -13.312 1.00 16.43 31 ASP D O 1
ATOM 5138 N N . VAL D 1 32 ? 6.951 54.695 -12.871 1.00 13.90 32 VAL D N 1
ATOM 5139 C CA . VAL D 1 32 ? 7.428 54.858 -14.235 1.00 13.01 32 VAL D CA 1
ATOM 5140 C C . VAL D 1 32 ? 8.745 54.080 -14.468 1.00 12.83 32 VAL D C 1
ATOM 5141 O O . VAL D 1 32 ? 8.926 53.472 -15.517 1.00 12.29 32 VAL D O 1
ATOM 5145 N N . ARG D 1 33 ? 9.676 54.176 -13.525 1.00 11.69 33 ARG D N 1
ATOM 5146 C CA . ARG D 1 33 ? 10.944 53.457 -13.689 1.00 11.34 33 ARG D CA 1
ATOM 5147 C C . ARG D 1 33 ? 10.655 51.938 -13.730 1.00 10.37 33 ARG D C 1
ATOM 5148 O O . ARG D 1 33 ? 9.712 51.431 -13.101 1.00 11.26 33 ARG D O 1
ATOM 5156 N N . TRP D 1 34 ? 11.465 51.214 -14.505 1.00 10.15 34 TRP D N 1
ATOM 5157 C CA . TRP D 1 34 ? 11.154 49.822 -14.777 1.00 9.42 34 TRP D CA 1
ATOM 5158 C C . TRP D 1 34 ? 11.036 48.952 -13.552 1.00 9.15 34 TRP D C 1
ATOM 5159 O O . TRP D 1 34 ? 10.346 47.960 -13.552 1.00 10.90 34 TRP D O 1
ATOM 5170 N N . THR D 1 35 ? 11.776 49.279 -12.508 1.00 9.97 35 THR D N 1
ATOM 5171 C CA . THR D 1 35 ? 11.681 48.489 -11.271 1.00 10.12 35 THR D CA 1
ATOM 5172 C C . THR D 1 35 ? 10.266 48.588 -10.678 1.00 11.10 35 THR D C 1
ATOM 5173 O O . THR D 1 35 ? 9.726 47.600 -10.142 1.00 10.39 35 THR D O 1
ATOM 5177 N N . GLY D 1 36 ? 9.685 49.780 -10.774 1.00 10.43 36 GLY D N 1
ATOM 5178 C CA . GLY D 1 36 ? 8.281 50.000 -10.424 1.00 10.87 36 GLY D CA 1
ATOM 5179 C C . GLY D 1 36 ? 7.285 49.266 -11.328 1.00 10.93 36 GLY D C 1
ATOM 5180 O O . GLY D 1 36 ? 6.306 48.665 -10.856 1.00 11.06 36 GLY D O 1
ATOM 5181 N N . VAL D 1 37 ? 7.538 49.307 -12.628 1.00 10.84 37 VAL D N 1
ATOM 5182 C CA . VAL D 1 37 ? 6.688 48.579 -13.595 1.00 10.78 37 VAL D CA 1
ATOM 5183 C C . VAL D 1 37 ? 6.767 47.085 -13.289 1.00 11.40 37 VAL D C 1
ATOM 5184 O O . VAL D 1 37 ? 5.774 46.339 -13.247 1.00 12.29 37 VAL D O 1
ATOM 5188 N N . LEU D 1 38 ? 7.996 46.618 -13.080 1.00 10.90 38 LEU D N 1
ATOM 5189 C CA . LEU D 1 38 ? 8.182 45.205 -12.688 1.00 11.12 38 LEU D CA 1
ATOM 5190 C C . LEU D 1 38 ? 7.310 44.829 -11.494 1.00 11.45 38 LEU D C 1
ATOM 5191 O O . LEU D 1 38 ? 6.613 43.810 -11.498 1.00 11.70 38 LEU D O 1
ATOM 5196 N N . ALA D 1 39 ? 7.393 45.642 -10.452 1.00 11.77 39 ALA D N 1
ATOM 5197 C CA . ALA D 1 39 ? 6.612 45.455 -9.240 1.00 12.33 39 ALA D CA 1
ATOM 5198 C C . ALA D 1 39 ? 5.104 45.414 -9.510 1.00 13.22 39 ALA D C 1
ATOM 5199 O O . ALA D 1 39 ? 4.414 44.531 -9.044 1.00 12.90 39 ALA D O 1
ATOM 5201 N N . GLN D 1 40 ? 4.639 46.366 -10.292 1.00 13.24 40 GLN D N 1
ATOM 5202 C CA . GLN D 1 40 ? 3.224 46.469 -10.606 1.00 13.62 40 GLN D CA 1
ATOM 5203 C C . GLN D 1 40 ? 2.794 45.252 -11.397 1.00 13.19 40 GLN D C 1
ATOM 5204 O O . GLN D 1 40 ? 1.755 44.662 -11.122 1.00 15.64 40 GLN D O 1
ATOM 5210 N N . GLN D 1 41 ? 3.592 44.868 -12.384 1.00 13.66 41 GLN D N 1
ATOM 5211 C CA . GLN D 1 41 ? 3.298 43.727 -13.241 1.00 13.24 41 GLN D CA 1
ATOM 5212 C C . GLN D 1 41 ? 3.307 42.397 -12.475 1.00 13.06 41 GLN D C 1
ATOM 5213 O O . GLN D 1 41 ? 2.483 41.518 -12.716 1.00 13.90 41 GLN D O 1
ATOM 5219 N N . LEU D 1 42 ? 4.237 42.234 -11.562 1.00 13.42 42 LEU D N 1
ATOM 5220 C CA . LEU D 1 42 ? 4.314 40.982 -10.801 1.00 13.90 42 LEU D CA 1
ATOM 5221 C C . LEU D 1 42 ? 3.183 40.860 -9.790 1.00 14.45 42 LEU D C 1
ATOM 5222 O O . LEU D 1 42 ? 2.660 39.750 -9.571 1.00 15.18 42 LEU D O 1
ATOM 5227 N N . GLY D 1 43 ? 2.808 41.986 -9.175 1.00 15.00 43 GLY D N 1
ATOM 5228 C CA . GLY D 1 43 ? 1.748 42.002 -8.180 1.00 15.92 43 GLY D CA 1
ATOM 5229 C C . GLY D 1 43 ? 2.151 41.558 -6.801 1.00 17.02 43 GLY D C 1
ATOM 5230 O O . GLY D 1 43 ? 3.323 41.336 -6.515 1.00 17.23 43 GLY D O 1
ATOM 5231 N N . ALA D 1 44 ? 1.139 41.393 -5.958 1.00 17.42 44 ALA D N 1
ATOM 5232 C CA . ALA D 1 44 ? 1.269 41.222 -4.505 1.00 18.29 44 ALA D CA 1
ATOM 5233 C C . ALA D 1 44 ? 2.076 40.009 -4.031 1.00 17.53 44 ALA D C 1
ATOM 5234 O O . ALA D 1 44 ? 2.538 39.992 -2.879 1.00 18.77 44 ALA D O 1
ATOM 5236 N N . ASP D 1 45 ? 2.217 38.990 -4.879 1.00 16.06 45 ASP D N 1
ATOM 5237 C CA . ASP D 1 45 ? 2.990 37.788 -4.502 1.00 17.20 45 ASP D CA 1
ATOM 5238 C C . ASP D 1 45 ? 4.495 38.040 -4.575 1.00 16.67 45 ASP D C 1
ATOM 5239 O O . ASP D 1 45 ? 5.290 37.156 -4.227 1.00 16.24 45 ASP D O 1
ATOM 5244 N N . PHE D 1 46 ? 4.880 39.231 -5.026 1.00 16.55 46 PHE D N 1
ATOM 5245 C CA . PHE D 1 46 ? 6.297 39.567 -5.178 1.00 16.12 46 PHE D CA 1
ATOM 5246 C C . PHE D 1 46 ? 6.602 40.925 -4.561 1.00 15.76 46 PHE D C 1
ATOM 5247 O O . PHE D 1 46 ? 5.727 41.775 -4.418 1.00 17.25 46 PHE D O 1
ATOM 5255 N N . GLU D 1 47 ? 7.868 41.116 -4.213 1.00 14.93 47 GLU D N 1
ATOM 5256 C CA . GLU D 1 47 ? 8.359 42.370 -3.708 1.00 14.76 47 GLU D CA 1
ATOM 5257 C C . GLU D 1 47 ? 9.660 42.696 -4.466 1.00 13.18 47 GLU D C 1
ATOM 5258 O O . GLU D 1 47 ? 10.522 41.827 -4.609 1.00 15.15 47 GLU D O 1
ATOM 5264 N N . VAL D 1 48 ? 9.787 43.932 -4.936 1.00 13.60 48 VAL D N 1
ATOM 5265 C CA . VAL D 1 48 ? 10.985 44.393 -5.659 1.00 13.20 48 VAL D CA 1
ATOM 5266 C C . VAL D 1 48 ? 11.775 45.360 -4.778 1.00 13.20 48 VAL D C 1
ATOM 5267 O O . VAL D 1 48 ? 11.216 46.241 -4.118 1.00 13.63 48 VAL D O 1
ATOM 5271 N N . ILE D 1 49 ? 13.083 45.154 -4.774 1.00 12.75 49 ILE D N 1
ATOM 5272 C CA . ILE D 1 49 ? 14.036 45.960 -3.997 1.00 12.69 49 ILE D CA 1
ATOM 5273 C C . ILE D 1 49 ? 14.937 46.640 -4.974 1.00 12.56 49 ILE D C 1
ATOM 5274 O O . ILE D 1 49 ? 15.555 45.955 -5.805 1.00 12.07 49 ILE D O 1
ATOM 5279 N N . GLU D 1 50 ? 15.038 47.968 -4.872 1.00 11.49 50 GLU D N 1
ATOM 5280 C CA . GLU D 1 50 ? 15.725 48.777 -5.884 1.00 11.44 50 GLU D CA 1
ATOM 5281 C C . GLU D 1 50 ? 17.106 49.144 -5.359 1.00 11.11 50 GLU D C 1
ATOM 5282 O O . GLU D 1 50 ? 17.221 49.927 -4.432 1.00 12.50 50 GLU D O 1
ATOM 5288 N N . GLU D 1 51 ? 18.158 48.691 -6.059 1.00 11.39 51 GLU D N 1
ATOM 5289 C CA . GLU D 1 51 ? 19.555 49.019 -5.745 1.00 10.82 51 GLU D CA 1
ATOM 5290 C C . GLU D 1 51 ? 20.278 49.400 -7.039 1.00 10.43 51 GLU D C 1
ATOM 5291 O O . GLU D 1 51 ? 21.221 48.695 -7.505 1.00 9.64 51 GLU D O 1
ATOM 5297 N N . GLY D 1 52 ? 19.819 50.509 -7.601 1.00 9.74 52 GLY D N 1
ATOM 5298 C CA . GLY D 1 52 ? 20.446 51.108 -8.759 1.00 9.27 52 GLY D CA 1
ATOM 5299 C C . GLY D 1 52 ? 21.256 52.324 -8.319 1.00 9.39 52 GLY D C 1
ATOM 5300 O O . GLY D 1 52 ? 20.739 53.194 -7.642 1.00 10.06 52 GLY D O 1
ATOM 5301 N N . LEU D 1 53 ? 22.506 52.386 -8.773 1.00 8.49 53 LEU D N 1
ATOM 5302 C CA . LEU D 1 53 ? 23.402 53.504 -8.465 1.00 8.93 53 LEU D CA 1
ATOM 5303 C C . LEU D 1 53 ? 23.922 54.080 -9.784 1.00 9.39 53 LEU D C 1
ATOM 5304 O O . LEU D 1 53 ? 24.634 53.405 -10.517 1.00 8.84 53 LEU D O 1
ATOM 5309 N N . SER D 1 54 ? 23.605 55.341 -10.082 1.00 9.31 54 SER D N 1
ATOM 5310 C CA . SER D 1 54 ? 24.094 55.914 -11.313 1.00 9.12 54 SER D CA 1
ATOM 5311 C C . SER D 1 54 ? 25.615 55.822 -11.399 1.00 8.69 54 SER D C 1
ATOM 5312 O O . SER D 1 54 ? 26.310 56.011 -10.409 1.00 8.88 54 SER D O 1
ATOM 5315 N N . ALA D 1 55 ? 26.105 55.483 -12.594 1.00 8.57 55 ALA D N 1
ATOM 5316 C CA . ALA D 1 55 ? 27.540 55.415 -12.917 1.00 8.63 55 ALA D CA 1
ATOM 5317 C C . ALA D 1 55 ? 28.243 54.139 -12.427 1.00 8.13 55 ALA D C 1
ATOM 5318 O O . ALA D 1 55 ? 29.470 53.945 -12.591 1.00 9.67 55 ALA D O 1
ATOM 5320 N N . ARG D 1 56 ? 27.463 53.247 -11.815 1.00 8.74 56 ARG D N 1
ATOM 5321 C CA . ARG D 1 56 ? 28.061 52.021 -11.269 1.00 8.05 56 ARG D CA 1
ATOM 5322 C C . ARG D 1 56 ? 28.614 51.128 -12.388 1.00 7.77 56 ARG D C 1
ATOM 5323 O O . ARG D 1 56 ? 27.976 50.972 -13.436 1.00 7.98 56 ARG D O 1
ATOM 5331 N N . THR D 1 57 ? 29.791 50.553 -12.102 1.00 7.46 57 THR D N 1
ATOM 5332 C CA . THR D 1 57 ? 30.434 49.569 -12.982 1.00 7.61 57 THR D CA 1
ATOM 5333 C C . THR D 1 57 ? 30.275 48.153 -12.413 1.00 6.96 57 THR D C 1
ATOM 5334 O O . THR D 1 57 ? 29.897 47.985 -11.242 1.00 6.51 57 THR D O 1
ATOM 5338 N N . THR D 1 58 ? 30.615 47.111 -13.185 1.00 7.18 58 THR D N 1
ATOM 5339 C CA . THR D 1 58 ? 30.629 45.754 -12.648 1.00 8.00 58 THR D CA 1
ATOM 5340 C C . THR D 1 58 ? 31.572 45.640 -11.462 1.00 7.32 58 THR D C 1
ATOM 5341 O O . THR D 1 58 ? 31.142 45.346 -10.326 1.00 7.55 58 THR D O 1
ATOM 5345 N N . ASN D 1 59 ? 32.861 45.817 -11.703 1.00 7.13 59 ASN D N 1
ATOM 5346 C CA . ASN D 1 59 ? 33.823 45.622 -10.643 1.00 8.24 59 ASN D CA 1
ATOM 5347 C C . ASN D 1 59 ? 35.072 46.447 -10.777 1.00 8.74 59 ASN D C 1
ATOM 5348 O O . ASN D 1 59 ? 36.151 46.026 -10.328 1.00 9.27 59 ASN D O 1
ATOM 5353 N N . ILE D 1 60 ? 34.956 47.639 -11.351 1.00 10.18 60 ILE D N 1
ATOM 5354 C CA . ILE D 1 60 ? 36.140 48.467 -11.508 1.00 10.93 60 ILE D CA 1
ATOM 5355 C C . ILE D 1 60 ? 35.936 49.817 -10.870 1.00 10.46 60 ILE D C 1
ATOM 5356 O O . ILE D 1 60 ? 34.890 50.453 -11.025 1.00 10.72 60 ILE D O 1
ATOM 5361 N N . ASP D 1 61 ? 36.930 50.267 -10.118 1.00 10.91 61 ASP D N 1
ATOM 5362 C CA . ASP D 1 61 ? 36.867 51.592 -9.500 1.00 11.65 61 ASP D CA 1
ATOM 5363 C C . ASP D 1 61 ? 36.895 52.677 -10.560 1.00 10.38 61 ASP D C 1
ATOM 5364 O O . ASP D 1 61 ? 37.710 52.651 -11.498 1.00 11.27 61 ASP D O 1
ATOM 5369 N N . ASP D 1 62 ? 36.017 53.654 -10.381 1.00 11.05 62 ASP D N 1
ATOM 5370 C CA . ASP D 1 62 ? 35.987 54.840 -11.221 1.00 11.21 62 ASP D CA 1
ATOM 5371 C C . ASP D 1 62 ? 36.937 55.885 -10.618 1.00 11.30 62 ASP D C 1
ATOM 5372 O O . ASP D 1 62 ? 36.768 56.271 -9.450 1.00 11.89 62 ASP D O 1
ATOM 5377 N N . PRO D 1 63 ? 37.902 56.369 -11.424 1.00 13.15 63 PRO D N 1
ATOM 5378 C CA . PRO D 1 63 ? 38.876 57.276 -10.806 1.00 13.81 63 PRO D CA 1
ATOM 5379 C C . PRO D 1 63 ? 38.278 58.628 -10.364 1.00 13.96 63 PRO D C 1
ATOM 5380 O O . PRO D 1 63 ? 38.908 59.343 -9.567 1.00 15.68 63 PRO D O 1
ATOM 5384 N N . THR D 1 64 ? 37.074 58.953 -10.828 1.00 13.59 64 THR D N 1
ATOM 5385 C CA . THR D 1 64 ? 36.397 60.217 -10.466 1.00 13.50 64 THR D CA 1
ATOM 5386 C C . THR D 1 64 ? 35.445 60.107 -9.245 1.00 14.01 64 THR D C 1
ATOM 5387 O O . THR D 1 64 ? 34.887 61.124 -8.795 1.00 14.91 64 THR D O 1
ATOM 5391 N N . ASP D 1 65 ? 35.143 58.897 -8.786 1.00 13.20 65 ASP D N 1
ATOM 5392 C CA . ASP D 1 65 ? 34.071 58.750 -7.808 1.00 13.07 65 ASP D CA 1
ATOM 5393 C C . ASP D 1 65 ? 34.235 57.402 -7.124 1.00 13.30 65 ASP D C 1
ATOM 5394 O O . ASP D 1 65 ? 34.184 56.372 -7.798 1.00 12.73 65 ASP D O 1
ATOM 5399 N N . PRO D 1 66 ? 34.485 57.363 -5.820 1.00 12.46 66 PRO D N 1
ATOM 5400 C CA . PRO D 1 66 ? 34.768 56.144 -5.128 1.00 11.91 66 PRO D CA 1
ATOM 5401 C C . PRO D 1 66 ? 33.553 55.220 -4.852 1.00 9.89 66 PRO D C 1
ATOM 5402 O O . PRO D 1 66 ? 33.711 54.166 -4.226 1.00 10.40 66 PRO D O 1
ATOM 5406 N N . ARG D 1 67 ? 32.381 55.663 -5.259 1.00 10.59 67 ARG D N 1
ATOM 5407 C CA . ARG D 1 67 ? 31.139 54.991 -4.911 1.00 10.70 67 ARG D CA 1
ATOM 5408 C C . ARG D 1 67 ? 30.748 53.848 -5.877 1.00 10.98 67 ARG D C 1
ATOM 5409 O O . ARG D 1 67 ? 29.748 53.148 -5.611 1.00 10.30 67 ARG D O 1
ATOM 5417 N N . LEU D 1 68 ? 31.489 53.719 -6.981 1.00 9.61 68 LEU D N 1
ATOM 5418 C CA . LEU D 1 68 ? 30.897 53.140 -8.192 1.00 9.90 68 LEU D CA 1
ATOM 5419 C C . LEU D 1 68 ? 31.252 51.691 -8.504 1.00 9.98 68 LEU D C 1
ATOM 5420 O O . LEU D 1 68 ? 30.765 51.143 -9.503 1.00 11.42 68 LEU D O 1
ATOM 5425 N N . ASN D 1 69 ? 32.061 51.033 -7.664 1.00 8.35 69 ASN D N 1
ATOM 5426 C CA . ASN D 1 69 ? 32.421 49.649 -7.921 1.00 8.40 69 ASN D CA 1
ATOM 5427 C C . ASN D 1 69 ? 31.312 48.729 -7.457 1.00 8.51 69 ASN D C 1
ATOM 5428 O O . ASN D 1 69 ? 31.094 48.574 -6.275 1.00 8.12 69 ASN D O 1
ATOM 5433 N N . GLY D 1 70 ? 30.593 48.097 -8.392 1.00 7.35 70 GLY D N 1
ATOM 5434 C CA . GLY D 1 70 ? 29.463 47.235 -8.004 1.00 8.06 70 GLY D CA 1
ATOM 5435 C C . GLY D 1 70 ? 29.858 46.114 -7.070 1.00 7.98 70 GLY D C 1
ATOM 5436 O O . GLY D 1 70 ? 29.142 45.810 -6.093 1.00 9.41 70 GLY D O 1
ATOM 5437 N N . ALA D 1 71 ? 30.983 45.484 -7.392 1.00 6.80 71 ALA D N 1
ATOM 5438 C CA . ALA D 1 71 ? 31.463 44.340 -6.638 1.00 7.45 71 ALA D CA 1
ATOM 5439 C C . ALA D 1 71 ? 31.887 44.671 -5.216 1.00 7.58 71 ALA D C 1
ATOM 5440 O O . ALA D 1 71 ? 31.848 43.791 -4.331 1.00 9.19 71 ALA D O 1
ATOM 5442 N N . SER D 1 72 ? 32.291 45.908 -4.995 1.00 9.02 72 SER D N 1
ATOM 5443 C CA . SER D 1 72 ? 32.653 46.328 -3.630 1.00 9.65 72 SER D CA 1
ATOM 5444 C C . SER D 1 72 ? 31.417 46.423 -2.737 1.00 9.54 72 SER D C 1
ATOM 5445 O O . SER D 1 72 ? 31.549 46.270 -1.526 1.00 11.81 72 SER D O 1
ATOM 5448 N N . TYR D 1 73 ? 30.246 46.631 -3.337 1.00 8.56 73 TYR D N 1
ATOM 5449 C CA . TYR D 1 73 ? 29.006 46.910 -2.612 1.00 8.29 73 TYR D CA 1
ATOM 5450 C C . TYR D 1 73 ? 28.058 45.695 -2.529 1.00 8.88 73 TYR D C 1
ATOM 5451 O O . TYR D 1 73 ? 27.350 45.509 -1.530 1.00 8.95 73 TYR D O 1
ATOM 5460 N N . LEU D 1 74 ? 28.050 44.858 -3.580 1.00 7.36 74 LEU D N 1
ATOM 5461 C CA . LEU D 1 74 ? 27.034 43.837 -3.698 1.00 6.38 74 LEU D CA 1
ATOM 5462 C C . LEU D 1 74 ? 27.007 42.875 -2.490 1.00 7.61 74 LEU D C 1
ATOM 5463 O O . LEU D 1 74 ? 25.905 42.574 -2.012 1.00 7.16 74 LEU D O 1
ATOM 5468 N N . PRO D 1 75 ? 28.167 42.356 -2.038 1.00 7.45 75 PRO D N 1
ATOM 5469 C CA . PRO D 1 75 ? 28.048 41.361 -0.926 1.00 7.29 75 PRO D CA 1
ATOM 5470 C C . PRO D 1 75 ? 27.339 41.933 0.314 1.00 7.06 75 PRO D C 1
ATOM 5471 O O . PRO D 1 75 ? 26.507 41.294 0.932 1.00 8.31 75 PRO D O 1
ATOM 5475 N N . SER D 1 76 ? 27.682 43.167 0.634 1.00 7.60 76 SER D N 1
ATOM 5476 C CA . SER D 1 76 ? 27.031 43.838 1.757 1.00 7.24 76 SER D CA 1
ATOM 5477 C C . SER D 1 76 ? 25.529 44.053 1.520 1.00 8.32 76 SER D C 1
ATOM 5478 O O . SER D 1 76 ? 24.711 43.968 2.403 1.00 9.08 76 SER D O 1
ATOM 5481 N N . CYS D 1 77 ? 25.207 44.372 0.284 1.00 7.95 77 CYS D N 1
ATOM 5482 C CA . CYS D 1 77 ? 23.842 44.645 -0.143 1.00 8.70 77 CYS D CA 1
ATOM 5483 C C . CYS D 1 77 ? 23.023 43.348 -0.016 1.00 9.28 77 CYS D C 1
ATOM 5484 O O . CYS D 1 77 ? 21.912 43.359 0.486 1.00 9.21 77 CYS D O 1
ATOM 5487 N N . LEU D 1 78 ? 23.570 42.228 -0.517 1.00 8.43 78 LEU D N 1
ATOM 5488 C CA . LEU D 1 78 ? 22.848 40.954 -0.414 1.00 9.17 78 LEU D CA 1
ATOM 5489 C C . LEU D 1 78 ? 22.521 40.578 1.030 1.00 8.00 78 LEU D C 1
ATOM 5490 O O . LEU D 1 78 ? 21.393 40.265 1.370 1.00 10.18 78 LEU D O 1
ATOM 5495 N N . ALA D 1 79 ? 23.508 40.736 1.890 1.00 9.89 79 ALA D N 1
ATOM 5496 C CA . ALA D 1 79 ? 23.335 40.346 3.301 1.00 9.34 79 ALA D CA 1
ATOM 5497 C C . ALA D 1 79 ? 22.368 41.260 4.056 1.00 9.88 79 ALA D C 1
ATOM 5498 O O . ALA D 1 79 ? 21.689 40.857 4.982 1.00 10.20 79 ALA D O 1
ATOM 5500 N N . THR D 1 80 ? 22.316 42.513 3.596 1.00 8.59 80 THR D N 1
ATOM 5501 C CA . THR D 1 80 ? 21.389 43.500 4.119 1.00 8.89 80 THR D CA 1
ATOM 5502 C C . THR D 1 80 ? 19.961 43.099 3.826 1.00 10.34 80 THR D C 1
ATOM 5503 O O . THR D 1 80 ? 19.067 43.244 4.666 1.00 11.65 80 THR D O 1
ATOM 5507 N N . HIS D 1 81 ? 19.736 42.571 2.623 1.00 9.58 81 HIS D N 1
ATOM 5508 C CA . HIS D 1 81 ? 18.370 42.390 2.133 1.00 9.30 81 HIS D CA 1
ATOM 5509 C C . HIS D 1 81 ? 17.843 40.947 2.208 1.00 9.32 81 HIS D C 1
ATOM 5510 O O . HIS D 1 81 ? 16.705 40.686 1.847 1.00 10.52 81 HIS D O 1
ATOM 5517 N N . LEU D 1 82 ? 18.648 40.033 2.726 1.00 8.84 82 LEU D N 1
ATOM 5518 C CA . LEU D 1 82 ? 18.107 38.688 2.978 1.00 8.76 82 LEU D CA 1
ATOM 5519 C C . LEU D 1 82 ? 16.866 38.807 3.860 1.00 9.72 82 LEU D C 1
ATOM 5520 O O . LEU D 1 82 ? 16.816 39.670 4.738 1.00 11.98 82 LEU D O 1
ATOM 5525 N N . PRO D 1 83 ? 15.855 37.961 3.612 1.00 10.74 83 PRO D N 1
ATOM 5526 C CA . PRO D 1 83 ? 15.835 36.858 2.630 1.00 9.93 83 PRO D CA 1
ATOM 5527 C C . PRO D 1 83 ? 15.556 37.346 1.203 1.00 10.12 83 PRO D C 1
ATOM 5528 O O . PRO D 1 83 ? 14.821 38.306 1.008 1.00 11.51 83 PRO D O 1
ATOM 5532 N N . LEU D 1 84 ? 16.170 36.683 0.226 1.00 10.28 84 LEU D N 1
ATOM 5533 C CA . LEU D 1 84 ? 15.994 37.007 -1.180 1.00 9.59 84 LEU D CA 1
ATOM 5534 C C . LEU D 1 84 ? 15.745 35.766 -2.007 1.00 9.27 84 LEU D C 1
ATOM 5535 O O . LEU D 1 84 ? 16.292 34.708 -1.727 1.00 11.15 84 LEU D O 1
ATOM 5540 N N . ASP D 1 85 ? 14.928 35.941 -3.039 1.00 9.33 85 ASP D N 1
ATOM 5541 C CA . ASP D 1 85 ? 14.622 34.869 -4.000 1.00 9.11 85 ASP D CA 1
ATOM 5542 C C . ASP D 1 85 ? 15.360 34.979 -5.351 1.00 8.80 85 ASP D C 1
ATOM 5543 O O . ASP D 1 85 ? 15.735 33.975 -5.954 1.00 9.64 85 ASP D O 1
ATOM 5548 N N . LEU D 1 86 ? 15.624 36.215 -5.772 1.00 8.00 86 LEU D N 1
ATOM 5549 C CA . LEU D 1 86 ? 16.244 36.428 -7.074 1.00 7.71 86 LEU D CA 1
ATOM 5550 C C . LEU D 1 86 ? 16.945 37.745 -7.079 1.00 7.96 86 LEU D C 1
ATOM 5551 O O . LEU D 1 86 ? 16.421 38.721 -6.478 1.00 9.27 86 LEU D O 1
ATOM 5556 N N . VAL D 1 87 ? 18.133 37.812 -7.713 1.00 7.43 87 VAL D N 1
ATOM 5557 C CA . VAL D 1 87 ? 18.829 39.077 -7.932 1.00 8.08 87 VAL D CA 1
ATOM 5558 C C . VAL D 1 87 ? 18.942 39.236 -9.440 1.00 8.78 87 VAL D C 1
ATOM 5559 O O . VAL D 1 87 ? 19.470 38.339 -10.127 1.00 9.66 87 VAL D O 1
ATOM 5563 N N . ILE D 1 88 ? 18.440 40.341 -9.956 1.00 8.12 88 ILE D N 1
ATOM 5564 C CA . ILE D 1 88 ? 18.558 40.714 -11.347 1.00 7.43 88 ILE D CA 1
ATOM 5565 C C . ILE D 1 88 ? 19.709 41.724 -11.394 1.00 7.71 88 ILE D C 1
ATOM 5566 O O . ILE D 1 88 ? 19.651 42.744 -10.713 1.00 8.86 88 ILE D O 1
ATOM 5571 N N . ILE D 1 89 ? 20.709 41.441 -12.224 1.00 7.95 89 ILE D N 1
ATOM 5572 C CA . ILE D 1 89 ? 21.889 42.304 -12.375 1.00 8.14 89 ILE D CA 1
ATOM 5573 C C . ILE D 1 89 ? 21.916 42.800 -13.828 1.00 8.31 89 ILE D C 1
ATOM 5574 O O . ILE D 1 89 ? 22.099 42.011 -14.755 1.00 8.27 89 ILE D O 1
ATOM 5587 N N . LEU D 1 91 ? 24.202 45.440 -15.505 1.00 7.79 91 LEU D N 1
ATOM 5588 C CA . LEU D 1 91 ? 25.394 46.287 -15.406 1.00 7.36 91 LEU D CA 1
ATOM 5589 C C . LEU D 1 91 ? 26.271 46.018 -16.621 1.00 8.29 91 LEU D C 1
ATOM 5590 O O . LEU D 1 91 ? 26.115 44.982 -17.262 1.00 7.97 91 LEU D O 1
ATOM 5595 N N . GLY D 1 92 ? 27.202 46.938 -16.884 1.00 8.06 92 GLY D N 1
ATOM 5596 C CA . GLY D 1 92 ? 28.167 46.805 -17.942 1.00 8.33 92 GLY D CA 1
ATOM 5597 C C . GLY D 1 92 ? 28.227 48.027 -18.843 1.00 7.31 92 GLY D C 1
ATOM 5598 O O . GLY D 1 92 ? 29.247 48.256 -19.442 1.00 7.34 92 GLY D O 1
ATOM 5599 N N . THR D 1 93 ? 27.175 48.827 -18.877 1.00 6.99 93 THR D N 1
ATOM 5600 C CA . THR D 1 93 ? 27.197 50.015 -19.724 1.00 7.00 93 THR D CA 1
ATOM 5601 C C . THR D 1 93 ? 28.360 50.907 -19.305 1.00 6.98 93 THR D C 1
ATOM 5602 O O . THR D 1 93 ? 29.128 51.408 -20.149 1.00 6.94 93 THR D O 1
ATOM 5606 N N . ASN D 1 94 ? 28.499 51.165 -18.013 1.00 6.96 94 ASN D N 1
ATOM 5607 C CA . ASN D 1 94 ? 29.512 52.124 -17.597 1.00 6.79 94 ASN D CA 1
ATOM 5608 C C . ASN D 1 94 ? 30.946 51.612 -17.782 1.00 7.00 94 ASN D C 1
ATOM 5609 O O . ASN D 1 94 ? 31.855 52.377 -18.021 1.00 7.80 94 ASN D O 1
ATOM 5614 N N . ASP D 1 95 ? 31.118 50.289 -17.733 1.00 7.33 95 ASP D N 1
ATOM 5615 C CA . ASP D 1 95 ? 32.423 49.711 -18.026 1.00 7.64 95 ASP D CA 1
ATOM 5616 C C . ASP D 1 95 ? 32.921 50.024 -19.448 1.00 7.65 95 ASP D C 1
ATOM 5617 O O . ASP D 1 95 ? 34.121 49.898 -19.732 1.00 7.98 95 ASP D O 1
ATOM 5622 N N . THR D 1 96 ? 31.988 50.343 -20.336 1.00 7.79 96 THR D N 1
ATOM 5623 C CA . THR D 1 96 ? 32.361 50.702 -21.729 1.00 8.28 96 THR D CA 1
ATOM 5624 C C . THR D 1 96 ? 32.778 52.178 -21.889 1.00 9.68 96 THR D C 1
ATOM 5625 O O . THR D 1 96 ? 33.070 52.610 -23.006 1.00 9.74 96 THR D O 1
ATOM 5629 N N . LYS D 1 97 ? 32.783 52.962 -20.812 1.00 8.73 97 LYS D N 1
ATOM 5630 C CA . LYS D 1 97 ? 33.368 54.307 -20.890 1.00 8.63 97 LYS D CA 1
ATOM 5631 C C . LYS D 1 97 ? 34.819 54.160 -21.327 1.00 8.78 97 LYS D C 1
ATOM 5632 O O . LYS D 1 97 ? 35.528 53.250 -20.904 1.00 8.13 97 LYS D O 1
ATOM 5638 N N . ALA D 1 98 ? 35.264 55.080 -22.175 1.00 9.00 98 ALA D N 1
ATOM 5639 C CA . ALA D 1 98 ? 36.585 54.997 -22.824 1.00 9.45 98 ALA D CA 1
ATOM 5640 C C . ALA D 1 98 ? 37.740 54.890 -21.825 1.00 8.45 98 ALA D C 1
ATOM 5641 O O . ALA D 1 98 ? 38.737 54.169 -22.064 1.00 10.28 98 ALA D O 1
ATOM 5643 N N . TYR D 1 99 ? 37.610 55.593 -20.705 1.00 9.37 99 TYR D N 1
ATOM 5644 C CA . TYR D 1 99 ? 38.684 55.676 -19.737 1.00 10.86 99 TYR D CA 1
ATOM 5645 C C . TYR D 1 99 ? 38.943 54.425 -18.984 1.00 10.63 99 TYR D C 1
ATOM 5646 O O . TYR D 1 99 ? 40.031 54.283 -18.345 1.00 13.78 99 TYR D O 1
ATOM 5655 N N . PHE D 1 100 ? 38.002 53.470 -19.049 1.00 10.69 100 PHE D N 1
ATOM 5656 C CA . PHE D 1 100 ? 38.267 52.181 -18.450 1.00 9.24 100 PHE D CA 1
ATOM 5657 C C . PHE D 1 100 ? 39.087 51.219 -19.327 1.00 9.23 100 PHE D C 1
ATOM 5658 O O . PHE D 1 100 ? 39.641 50.237 -18.806 1.00 8.36 100 PHE D O 1
ATOM 5666 N N . ARG D 1 101 ? 39.110 51.463 -20.629 1.00 9.30 101 ARG D N 1
ATOM 5667 C CA . ARG D 1 101 ? 39.906 50.618 -21.526 1.00 10.17 101 ARG D CA 1
ATOM 5668 C C . ARG D 1 101 ? 39.567 49.131 -21.431 1.00 10.36 101 ARG D C 1
ATOM 5669 O O . ARG D 1 101 ? 40.451 48.314 -21.486 1.00 11.00 101 ARG D O 1
ATOM 5677 N N . ARG D 1 102 ? 38.291 48.823 -21.210 1.00 9.21 102 ARG D N 1
ATOM 5678 C CA . ARG D 1 102 ? 37.832 47.443 -21.061 1.00 9.68 102 ARG D CA 1
ATOM 5679 C C . ARG D 1 102 ? 37.273 46.907 -22.361 1.00 8.87 102 ARG D C 1
ATOM 5680 O O . ARG D 1 102 ? 36.573 47.614 -23.089 1.00 9.44 102 ARG D O 1
ATOM 5688 N N . THR D 1 103 ? 37.595 45.639 -22.648 1.00 9.33 103 THR D N 1
ATOM 5689 C CA . THR D 1 103 ? 36.986 44.888 -23.730 1.00 7.96 103 THR D CA 1
ATOM 5690 C C . THR D 1 103 ? 35.695 44.211 -23.224 1.00 8.06 103 THR D C 1
ATOM 5691 O O . THR D 1 103 ? 35.493 44.085 -22.018 1.00 7.18 103 THR D O 1
ATOM 5695 N N . PRO D 1 104 ? 34.824 43.778 -24.141 1.00 7.60 104 PRO D N 1
ATOM 5696 C CA . PRO D 1 104 ? 33.654 43.003 -23.677 1.00 7.18 104 PRO D CA 1
ATOM 5697 C C . PRO D 1 104 ? 34.007 41.827 -22.751 1.00 7.01 104 PRO D C 1
ATOM 5698 O O . PRO D 1 104 ? 33.276 41.570 -21.773 1.00 7.13 104 PRO D O 1
ATOM 5702 N N . LEU D 1 105 ? 35.103 41.120 -23.065 1.00 6.65 105 LEU D N 1
ATOM 5703 C CA . LEU D 1 105 ? 35.572 40.046 -22.163 1.00 6.81 105 LEU D CA 1
ATOM 5704 C C . LEU D 1 105 ? 35.840 40.571 -20.758 1.00 6.23 105 LEU D C 1
ATOM 5705 O O . LEU D 1 105 ? 35.421 39.965 -19.762 1.00 6.36 105 LEU D O 1
ATOM 5710 N N . ASP D 1 106 ? 36.591 41.671 -20.638 1.00 6.23 106 ASP D N 1
ATOM 5711 C CA . ASP D 1 106 ? 36.852 42.243 -19.301 1.00 6.68 106 ASP D CA 1
ATOM 5712 C C . ASP D 1 106 ? 35.553 42.498 -18.537 1.00 7.38 106 ASP D C 1
ATOM 5713 O O . ASP D 1 106 ? 35.473 42.277 -17.323 1.00 9.00 106 ASP D O 1
ATOM 5718 N N . ILE D 1 107 ? 34.547 43.007 -19.253 1.00 7.04 107 ILE D N 1
ATOM 5719 C CA . ILE D 1 107 ? 33.261 43.379 -18.655 1.00 6.77 107 ILE D CA 1
ATOM 5720 C C . ILE D 1 107 ? 32.520 42.117 -18.224 1.00 7.78 107 ILE D C 1
ATOM 5721 O O . ILE D 1 107 ? 31.974 42.062 -17.127 1.00 6.97 107 ILE D O 1
ATOM 5726 N N . ALA D 1 108 ? 32.475 41.116 -19.107 1.00 8.18 108 ALA D N 1
ATOM 5727 C CA . ALA D 1 108 ? 31.898 39.845 -18.715 1.00 8.23 108 ALA D CA 1
ATOM 5728 C C . ALA D 1 108 ? 32.563 39.220 -17.472 1.00 6.59 108 ALA D C 1
ATOM 5729 O O . ALA D 1 108 ? 31.924 38.603 -16.620 1.00 6.97 108 ALA D O 1
ATOM 5731 N N . LEU D 1 109 ? 33.875 39.367 -17.376 1.00 7.08 109 LEU D N 1
ATOM 5732 C CA . LEU D 1 109 ? 34.594 38.856 -16.230 1.00 7.02 109 LEU D CA 1
ATOM 5733 C C . LEU D 1 109 ? 34.135 39.619 -14.969 1.00 7.79 109 LEU D C 1
ATOM 5734 O O . LEU D 1 109 ? 33.975 39.049 -13.917 1.00 7.22 109 LEU D O 1
ATOM 5739 N N . GLY D 1 110 ? 33.924 40.915 -15.090 1.00 7.77 110 GLY D N 1
ATOM 5740 C CA . GLY D 1 110 ? 33.371 41.676 -13.987 1.00 7.21 110 GLY D CA 1
ATOM 5741 C C . GLY D 1 110 ? 32.012 41.174 -13.578 1.00 8.08 110 GLY D C 1
ATOM 5742 O O . GLY D 1 110 ? 31.686 41.053 -12.397 1.00 7.99 110 GLY D O 1
ATOM 5751 N N . SER D 1 112 ? 30.943 38.222 -13.999 1.00 6.67 112 SER D N 1
ATOM 5752 C CA . SER D 1 112 ? 31.136 36.924 -13.410 1.00 7.61 112 SER D CA 1
ATOM 5753 C C . SER D 1 112 ? 31.430 37.029 -11.918 1.00 7.59 112 SER D C 1
ATOM 5754 O O . SER D 1 112 ? 31.047 36.174 -11.152 1.00 7.45 112 SER D O 1
ATOM 5757 N N . VAL D 1 113 ? 32.138 38.082 -11.521 1.00 8.09 113 VAL D N 1
ATOM 5758 C CA . VAL D 1 113 ? 32.418 38.303 -10.096 1.00 8.28 113 VAL D CA 1
ATOM 5759 C C . VAL D 1 113 ? 31.117 38.545 -9.330 1.00 8.25 113 VAL D C 1
ATOM 5760 O O . VAL D 1 113 ? 30.888 37.984 -8.255 1.00 8.48 113 VAL D O 1
ATOM 5764 N N . LEU D 1 114 ? 30.245 39.354 -9.941 1.00 6.98 114 LEU D N 1
ATOM 5765 C CA . LEU D 1 114 ? 28.950 39.655 -9.312 1.00 7.40 114 LEU D CA 1
ATOM 5766 C C . LEU D 1 114 ? 28.105 38.393 -9.210 1.00 7.54 114 LEU D C 1
ATOM 5767 O O . LEU D 1 114 ? 27.467 38.134 -8.167 1.00 8.54 114 LEU D O 1
ATOM 5772 N N . VAL D 1 115 ? 28.065 37.598 -10.274 1.00 7.18 115 VAL D N 1
ATOM 5773 C CA . VAL D 1 115 ? 27.297 36.370 -10.266 1.00 6.89 115 VAL D CA 1
ATOM 5774 C C . VAL D 1 115 ? 27.767 35.476 -9.135 1.00 6.92 115 VAL D C 1
ATOM 5775 O O . VAL D 1 115 ? 26.970 34.883 -8.410 1.00 7.33 115 VAL D O 1
ATOM 5779 N N . THR D 1 116 ? 29.079 35.288 -9.072 1.00 7.53 116 THR D N 1
ATOM 5780 C CA . THR D 1 116 ? 29.662 34.459 -8.019 1.00 7.25 116 THR D CA 1
ATOM 5781 C C . THR D 1 116 ? 29.302 35.009 -6.615 1.00 7.70 116 THR D C 1
ATOM 5782 O O . THR D 1 116 ? 29.092 34.245 -5.688 1.00 7.75 116 THR D O 1
ATOM 5786 N N . GLN D 1 117 ? 29.277 36.318 -6.448 1.00 7.52 117 GLN D N 1
ATOM 5787 C CA . GLN D 1 117 ? 28.890 36.893 -5.151 1.00 8.66 117 GLN D CA 1
ATOM 5788 C C . GLN D 1 117 ? 27.450 36.503 -4.778 1.00 10.10 117 GLN D C 1
ATOM 5789 O O . GLN D 1 117 ? 27.121 36.248 -3.619 1.00 10.58 117 GLN D O 1
ATOM 5795 N N . VAL D 1 118 ? 26.585 36.456 -5.786 1.00 8.09 118 VAL D N 1
ATOM 5796 C CA . VAL D 1 118 ? 25.200 36.019 -5.539 1.00 8.53 118 VAL D CA 1
ATOM 5797 C C . VAL D 1 118 ? 25.124 34.525 -5.208 1.00 9.29 118 VAL D C 1
ATOM 5798 O O . VAL D 1 118 ? 24.508 34.078 -4.227 1.00 8.97 118 VAL D O 1
ATOM 5802 N N . LEU D 1 119 ? 25.800 33.737 -6.036 1.00 8.33 119 LEU D N 1
ATOM 5803 C CA . LEU D 1 119 ? 25.767 32.276 -5.876 1.00 9.18 119 LEU D CA 1
ATOM 5804 C C . LEU D 1 119 ? 26.347 31.824 -4.517 1.00 9.04 119 LEU D C 1
ATOM 5805 O O . LEU D 1 119 ? 25.946 30.769 -3.978 1.00 10.83 119 LEU D O 1
ATOM 5810 N N . THR D 1 120 ? 27.285 32.589 -3.972 1.00 9.53 120 THR D N 1
ATOM 5811 C CA . THR D 1 120 ? 27.951 32.254 -2.696 1.00 9.77 120 THR D CA 1
ATOM 5812 C C . THR D 1 120 ? 27.403 33.019 -1.485 1.00 11.45 120 THR D C 1
ATOM 5813 O O . THR D 1 120 ? 28.006 33.012 -0.421 1.00 13.39 120 THR D O 1
ATOM 5817 N N . SER D 1 121 ? 26.247 33.623 -1.652 1.00 10.07 121 SER D N 1
ATOM 5818 C CA . SER D 1 121 ? 25.655 34.480 -0.614 1.00 9.97 121 SER D CA 1
ATOM 5819 C C . SER D 1 121 ? 24.851 33.777 0.482 1.00 10.94 121 SER D C 1
ATOM 5820 O O . SER D 1 121 ? 24.349 34.461 1.378 1.00 11.01 121 SER D O 1
ATOM 5823 N N . ALA D 1 122 ? 24.691 32.460 0.411 1.00 10.85 122 ALA D N 1
ATOM 5824 C CA . ALA D 1 122 ? 23.828 31.783 1.380 1.00 10.37 122 ALA D CA 1
ATOM 5825 C C . ALA D 1 122 ? 24.223 32.127 2.782 1.00 11.37 122 ALA D C 1
ATOM 5826 O O . ALA D 1 122 ? 25.398 32.217 3.091 1.00 12.62 122 ALA D O 1
ATOM 5828 N N . GLY D 1 123 ? 23.209 32.375 3.607 1.00 10.02 123 GLY D N 1
ATOM 5829 C CA . GLY D 1 123 ? 23.482 32.608 5.023 1.00 11.55 123 GLY D CA 1
ATOM 5830 C C . GLY D 1 123 ? 23.680 34.052 5.392 1.00 11.05 123 GLY D C 1
ATOM 5831 O O . GLY D 1 123 ? 23.426 34.430 6.535 1.00 10.91 123 GLY D O 1
ATOM 5832 N N . GLY D 1 124 ? 24.096 34.894 4.442 1.00 10.52 124 GLY D N 1
ATOM 5833 C CA . GLY D 1 124 ? 24.374 36.274 4.852 1.00 9.35 124 GLY D CA 1
ATOM 5834 C C . GLY D 1 124 ? 25.295 36.348 6.058 1.00 9.48 124 GLY D C 1
ATOM 5835 O O . GLY D 1 124 ? 26.341 35.663 6.131 1.00 11.20 124 GLY D O 1
ATOM 5836 N N . VAL D 1 125 ? 24.927 37.211 6.993 1.00 9.23 125 VAL D N 1
ATOM 5837 C CA . VAL D 1 125 ? 25.573 37.252 8.279 1.00 9.37 125 VAL D CA 1
ATOM 5838 C C . VAL D 1 125 ? 24.681 36.530 9.277 1.00 8.63 125 VAL D C 1
ATOM 5839 O O . VAL D 1 125 ? 23.665 37.072 9.704 1.00 9.12 125 VAL D O 1
ATOM 5843 N N . GLY D 1 126 ? 25.070 35.302 9.614 1.00 9.88 126 GLY D N 1
ATOM 5844 C CA . GLY D 1 126 ? 24.459 34.568 10.701 1.00 10.28 126 GLY D CA 1
ATOM 5845 C C . GLY D 1 126 ? 23.003 34.135 10.502 1.00 11.49 126 GLY D C 1
ATOM 5846 O O . GLY D 1 126 ? 22.325 33.902 11.503 1.00 10.30 126 GLY D O 1
ATOM 5847 N N . THR D 1 127 ? 22.533 33.966 9.258 1.00 9.79 127 THR D N 1
ATOM 5848 C CA . THR D 1 127 ? 21.157 33.491 9.021 1.00 10.18 127 THR D CA 1
ATOM 5849 C C . THR D 1 127 ? 21.092 32.078 8.458 1.00 10.74 127 THR D C 1
ATOM 5850 O O . THR D 1 127 ? 22.108 31.468 8.052 1.00 10.16 127 THR D O 1
ATOM 5854 N N . THR D 1 128 ? 19.876 31.573 8.450 1.00 11.38 128 THR D N 1
ATOM 5855 C CA . THR D 1 128 ? 19.543 30.269 7.879 1.00 11.22 128 THR D CA 1
ATOM 5856 C C . THR D 1 128 ? 19.033 30.378 6.423 1.00 12.25 128 THR D C 1
ATOM 5857 O O . THR D 1 128 ? 18.615 29.379 5.831 1.00 12.75 128 THR D O 1
ATOM 5861 N N . TYR D 1 129 ? 19.095 31.574 5.853 1.00 10.93 129 TYR D N 1
ATOM 5862 C CA . TYR D 1 129 ? 18.473 31.771 4.548 1.00 10.02 129 TYR D CA 1
ATOM 5863 C C . TYR D 1 129 ? 19.339 31.250 3.396 1.00 10.08 129 TYR D C 1
ATOM 5864 O O . TYR D 1 129 ? 20.572 31.267 3.458 1.00 10.43 129 TYR D O 1
ATOM 5873 N N . PRO D 1 130 ? 18.691 30.784 2.311 1.00 9.04 130 PRO D N 1
ATOM 5874 C CA . PRO D 1 130 ? 19.432 30.308 1.125 1.00 9.66 130 PRO D CA 1
ATOM 5875 C C . PRO D 1 130 ? 19.891 31.439 0.233 1.00 10.44 130 PRO D C 1
ATOM 5876 O O . PRO D 1 130 ? 19.449 32.581 0.388 1.00 10.73 130 PRO D O 1
ATOM 5880 N N . ALA D 1 131 ? 20.857 31.160 -0.636 1.00 10.74 131 ALA D N 1
ATOM 5881 C CA . ALA D 1 131 ? 21.219 32.094 -1.696 1.00 9.99 131 ALA D CA 1
ATOM 5882 C C . ALA D 1 131 ? 20.025 32.280 -2.615 1.00 9.91 131 ALA D C 1
ATOM 5883 O O . ALA D 1 131 ? 19.351 31.310 -2.936 1.00 10.00 131 ALA D O 1
ATOM 5885 N N . PRO D 1 132 ? 19.812 33.506 -3.084 1.00 10.80 132 PRO D N 1
ATOM 5886 C CA . PRO D 1 132 ? 18.854 33.693 -4.173 1.00 9.77 132 PRO D CA 1
ATOM 5887 C C . PRO D 1 132 ? 19.377 33.161 -5.480 1.00 9.35 132 PRO D C 1
ATOM 5888 O O . PRO D 1 132 ? 20.576 32.964 -5.626 1.00 9.75 132 PRO D O 1
ATOM 5892 N N . LYS D 1 133 ? 18.473 32.952 -6.442 1.00 9.22 133 LYS D N 1
ATOM 5893 C CA . LYS D 1 133 ? 18.848 32.753 -7.844 1.00 9.88 133 LYS D CA 1
ATOM 5894 C C . LYS D 1 133 ? 19.372 34.092 -8.414 1.00 8.85 133 LYS D C 1
ATOM 5895 O O . LYS D 1 133 ? 19.215 35.159 -7.789 1.00 9.33 133 LYS D O 1
ATOM 5901 N N . VAL D 1 134 ? 19.948 34.043 -9.597 1.00 8.16 134 VAL D N 1
ATOM 5902 C CA . VAL D 1 134 ? 20.448 35.233 -10.253 1.00 9.68 134 VAL D CA 1
ATOM 5903 C C . VAL D 1 134 ? 19.963 35.239 -11.695 1.00 9.49 134 VAL D C 1
ATOM 5904 O O . VAL D 1 134 ? 19.838 34.179 -12.303 1.00 12.47 134 VAL D O 1
ATOM 5908 N N . LEU D 1 135 ? 19.754 36.430 -12.219 1.00 8.53 135 LEU D N 1
ATOM 5909 C CA . LEU D 1 135 ? 19.462 36.612 -13.643 1.00 7.09 135 LEU D CA 1
ATOM 5910 C C . LEU D 1 135 ? 20.402 37.695 -14.168 1.00 8.13 135 LEU D C 1
ATOM 5911 O O . LEU D 1 135 ? 20.379 38.836 -13.695 1.00 8.06 135 LEU D O 1
ATOM 5916 N N . VAL D 1 136 ? 21.249 37.291 -15.109 1.00 7.65 136 VAL D N 1
ATOM 5917 C CA . VAL D 1 136 ? 22.221 38.184 -15.730 1.00 7.68 136 VAL D CA 1
ATOM 5918 C C . VAL D 1 136 ? 21.526 38.873 -16.884 1.00 8.44 136 VAL D C 1
ATOM 5919 O O . VAL D 1 136 ? 20.975 38.214 -17.775 1.00 8.46 136 VAL D O 1
ATOM 5923 N N . VAL D 1 137 ? 21.604 40.199 -16.886 1.00 7.62 137 VAL D N 1
ATOM 5924 C CA . VAL D 1 137 ? 20.937 40.977 -17.939 1.00 7.18 137 VAL D CA 1
ATOM 5925 C C . VAL D 1 137 ? 21.925 41.859 -18.691 1.00 7.66 137 VAL D C 1
ATOM 5926 O O . VAL D 1 137 ? 22.618 42.699 -18.103 1.00 7.18 137 VAL D O 1
ATOM 5930 N N . SER D 1 138 ? 22.040 41.654 -19.997 1.00 6.96 138 SER D N 1
ATOM 5931 C CA . SER D 1 138 ? 22.813 42.594 -20.790 1.00 6.83 138 SER D CA 1
ATOM 5932 C C . SER D 1 138 ? 21.977 43.848 -21.053 1.00 7.30 138 SER D C 1
ATOM 5933 O O . SER D 1 138 ? 20.845 43.753 -21.472 1.00 7.67 138 SER D O 1
ATOM 5936 N N . PRO D 1 139 ? 22.546 45.022 -20.871 1.00 7.80 139 PRO D N 1
ATOM 5937 C CA . PRO D 1 139 ? 21.806 46.242 -21.189 1.00 8.30 139 PRO D CA 1
ATOM 5938 C C . PRO D 1 139 ? 21.667 46.424 -22.691 1.00 8.34 139 PRO D C 1
ATOM 5939 O O . PRO D 1 139 ? 22.440 45.836 -23.440 1.00 9.43 139 PRO D O 1
ATOM 5943 N N . PRO D 1 140 ? 20.702 47.238 -23.140 1.00 9.03 140 PRO D N 1
ATOM 5944 C CA . PRO D 1 140 ? 20.590 47.468 -24.576 1.00 8.90 140 PRO D CA 1
ATOM 5945 C C . PRO D 1 140 ? 21.791 48.297 -25.066 1.00 8.66 140 PRO D C 1
ATOM 5946 O O . PRO D 1 140 ? 22.437 48.982 -24.260 1.00 9.35 140 PRO D O 1
ATOM 5950 N N . PRO D 1 141 ? 22.150 48.170 -26.348 1.00 7.34 141 PRO D N 1
ATOM 5951 C CA . PRO D 1 141 ? 23.235 48.979 -26.891 1.00 8.25 141 PRO D CA 1
ATOM 5952 C C . PRO D 1 141 ? 22.998 50.462 -26.717 1.00 8.95 141 PRO D C 1
ATOM 5953 O O . PRO D 1 141 ? 21.875 50.946 -26.793 1.00 8.84 141 PRO D O 1
ATOM 5957 N N . LEU D 1 142 ? 24.084 51.183 -26.517 1.00 8.01 142 LEU D N 1
ATOM 5958 C CA . LEU D 1 142 ? 24.028 52.642 -26.487 1.00 8.70 142 LEU D CA 1
ATOM 5959 C C . LEU D 1 142 ? 23.682 53.189 -27.866 1.00 9.24 142 LEU D C 1
ATOM 5960 O O . LEU D 1 142 ? 23.759 52.473 -28.861 1.00 10.82 142 LEU D O 1
ATOM 5965 N N . ALA D 1 143 ? 23.362 54.485 -27.905 1.00 8.56 143 ALA D N 1
ATOM 5966 C CA . ALA D 1 143 ? 22.907 55.183 -29.116 1.00 10.01 143 ALA D CA 1
ATOM 5967 C C . ALA D 1 143 ? 23.727 56.477 -29.282 1.00 11.01 143 ALA D C 1
ATOM 5968 O O . ALA D 1 143 ? 24.493 56.859 -28.391 1.00 10.62 143 ALA D O 1
ATOM 5970 N N . PRO D 1 144 ? 23.574 57.166 -30.434 1.00 11.09 144 PRO D N 1
ATOM 5971 C CA . PRO D 1 144 ? 24.263 58.450 -30.584 1.00 11.23 144 PRO D CA 1
ATOM 5972 C C . PRO D 1 144 ? 23.929 59.453 -29.463 1.00 11.05 144 PRO D C 1
ATOM 5973 O O . PRO D 1 144 ? 22.813 59.516 -28.967 1.00 11.43 144 PRO D O 1
ATOM 5985 N N . PRO D 1 146 ? 23.998 63.408 -28.184 1.00 11.00 146 PRO D N 1
ATOM 5986 C CA . PRO D 1 146 ? 24.173 64.815 -28.564 1.00 10.98 146 PRO D CA 1
ATOM 5987 C C . PRO D 1 146 ? 25.169 65.594 -27.718 1.00 10.45 146 PRO D C 1
ATOM 5988 O O . PRO D 1 146 ? 25.839 66.485 -28.243 1.00 11.67 146 PRO D O 1
ATOM 5992 N N . HIS D 1 147 ? 25.321 65.251 -26.439 1.00 10.06 147 HIS D N 1
ATOM 5993 C CA . HIS D 1 147 ? 26.179 66.031 -25.563 1.00 10.04 147 HIS D CA 1
ATOM 5994 C C . HIS D 1 147 ? 27.666 65.700 -25.771 1.00 10.95 147 HIS D C 1
ATOM 5995 O O . HIS D 1 147 ? 28.041 64.538 -25.633 1.00 10.35 147 HIS D O 1
ATOM 6002 N N . PRO D 1 148 ? 28.517 66.722 -26.044 1.00 11.08 148 PRO D N 1
ATOM 6003 C CA . PRO D 1 148 ? 29.942 66.417 -26.298 1.00 10.67 148 PRO D CA 1
ATOM 6004 C C . PRO D 1 148 ? 30.691 65.677 -25.184 1.00 9.07 148 PRO D C 1
ATOM 6005 O O . PRO D 1 148 ? 31.628 64.925 -25.496 1.00 10.45 148 PRO D O 1
ATOM 6009 N N . TRP D 1 149 ? 30.312 65.895 -23.936 1.00 9.18 149 TRP D N 1
ATOM 6010 C CA . TRP D 1 149 ? 31.011 65.257 -22.824 1.00 8.82 149 TRP D CA 1
ATOM 6011 C C . TRP D 1 149 ? 30.624 63.780 -22.822 1.00 10.07 149 TRP D C 1
ATOM 6012 O O . TRP D 1 149 ? 31.482 62.910 -22.668 1.00 8.90 149 TRP D O 1
ATOM 6023 N N . PHE D 1 150 ? 29.336 63.498 -23.020 1.00 9.86 150 PHE D N 1
ATOM 6024 C CA . PHE D 1 150 ? 28.928 62.075 -23.118 1.00 9.28 150 PHE D CA 1
ATOM 6025 C C . PHE D 1 150 ? 29.581 61.395 -24.324 1.00 9.69 150 PHE D C 1
ATOM 6026 O O . PHE D 1 150 ? 30.048 60.268 -24.187 1.00 10.11 150 PHE D O 1
ATOM 6034 N N . GLN D 1 151 ? 29.650 62.073 -25.479 1.00 9.32 151 GLN D N 1
ATOM 6035 C CA . GLN D 1 151 ? 30.395 61.549 -26.636 1.00 10.14 151 GLN D CA 1
ATOM 6036 C C . GLN D 1 151 ? 31.842 61.173 -26.253 1.00 10.68 151 GLN D C 1
ATOM 6037 O O . GLN D 1 151 ? 32.375 60.132 -26.614 1.00 12.60 151 GLN D O 1
ATOM 6043 N N . LEU D 1 152 ? 32.493 62.032 -25.491 1.00 9.96 152 LEU D N 1
ATOM 6044 C CA . LEU D 1 152 ? 33.908 61.813 -25.162 1.00 10.23 152 LEU D CA 1
ATOM 6045 C C . LEU D 1 152 ? 34.058 60.633 -24.210 1.00 10.30 152 LEU D C 1
ATOM 6046 O O . LEU D 1 152 ? 34.819 59.697 -24.468 1.00 11.51 152 LEU D O 1
ATOM 6051 N N . ILE D 1 153 ? 33.315 60.639 -23.117 1.00 9.79 153 ILE D N 1
ATOM 6052 C CA . ILE D 1 153 ? 33.527 59.577 -22.106 1.00 9.48 153 ILE D CA 1
ATOM 6053 C C . ILE D 1 153 ? 33.058 58.197 -22.587 1.00 9.65 153 ILE D C 1
ATOM 6054 O O . ILE D 1 153 ? 33.544 57.197 -22.107 1.00 10.03 153 ILE D O 1
ATOM 6059 N N . PHE D 1 154 ? 32.115 58.156 -23.529 1.00 9.84 154 PHE D N 1
ATOM 6060 C CA . PHE D 1 154 ? 31.642 56.901 -24.129 1.00 9.52 154 PHE D CA 1
ATOM 6061 C C . PHE D 1 154 ? 32.251 56.567 -25.523 1.00 9.95 154 PHE D C 1
ATOM 6062 O O . PHE D 1 154 ? 31.721 55.715 -26.258 1.00 11.17 154 PHE D O 1
ATOM 6070 N N . GLU D 1 155 ? 33.344 57.219 -25.911 1.00 11.04 155 GLU D N 1
ATOM 6071 C CA . GLU D 1 155 ? 33.996 56.887 -27.170 1.00 11.27 155 GLU D CA 1
ATOM 6072 C C . GLU D 1 155 ? 34.341 55.400 -27.206 1.00 10.25 155 GLU D C 1
ATOM 6073 O O . GLU D 1 155 ? 34.971 54.899 -26.283 1.00 10.46 155 GLU D O 1
ATOM 6079 N N . GLY D 1 156 ? 33.865 54.713 -28.247 1.00 10.45 156 GLY D N 1
ATOM 6080 C CA . GLY D 1 156 ? 34.013 53.265 -28.362 1.00 9.73 156 GLY D CA 1
ATOM 6081 C C . GLY D 1 156 ? 32.988 52.439 -27.614 1.00 10.47 156 GLY D C 1
ATOM 6082 O O . GLY D 1 156 ? 32.955 51.212 -27.749 1.00 11.02 156 GLY D O 1
ATOM 6083 N N . GLY D 1 157 ? 32.162 53.090 -26.806 1.00 9.29 157 GLY D N 1
ATOM 6084 C CA . GLY D 1 157 ? 31.261 52.380 -25.916 1.00 9.47 157 GLY D CA 1
ATOM 6085 C C . GLY D 1 157 ? 30.090 51.690 -26.636 1.00 9.27 157 GLY D C 1
ATOM 6086 O O . GLY D 1 157 ? 29.695 50.580 -26.289 1.00 9.61 157 GLY D O 1
ATOM 6087 N N . GLU D 1 158 ? 29.504 52.354 -27.623 1.00 8.81 158 GLU D N 1
ATOM 6088 C CA . GLU D 1 158 ? 28.349 51.784 -28.290 1.00 9.95 158 GLU D CA 1
ATOM 6089 C C . GLU D 1 158 ? 28.734 50.433 -28.886 1.00 9.76 158 GLU D C 1
ATOM 6090 O O . GLU D 1 158 ? 28.011 49.440 -28.758 1.00 10.42 158 GLU D O 1
ATOM 6096 N N . GLN D 1 159 ? 29.869 50.415 -29.564 1.00 10.05 159 GLN D N 1
ATOM 6097 C CA . GLN D 1 159 ? 30.368 49.188 -30.172 1.00 10.68 159 GLN D CA 1
ATOM 6098 C C . GLN D 1 159 ? 30.535 48.089 -29.115 1.00 9.98 159 GLN D C 1
ATOM 6099 O O . GLN D 1 159 ? 30.121 46.926 -29.292 1.00 8.81 159 GLN D O 1
ATOM 6105 N N . LYS D 1 160 ? 31.124 48.443 -27.980 1.00 8.74 160 LYS D N 1
ATOM 6106 C CA . LYS D 1 160 ? 31.296 47.454 -26.934 1.00 8.90 160 LYS D CA 1
ATOM 6107 C C . LYS D 1 160 ? 29.945 46.958 -26.402 1.00 9.42 160 LYS D C 1
ATOM 6108 O O . LYS D 1 160 ? 29.790 45.766 -26.126 1.00 9.52 160 LYS D O 1
ATOM 6114 N N . THR D 1 161 ? 28.975 47.859 -26.210 1.00 9.14 161 THR D N 1
ATOM 6115 C CA . THR D 1 161 ? 27.678 47.424 -25.691 1.00 8.89 161 THR D CA 1
ATOM 6116 C C . THR D 1 161 ? 26.953 46.493 -26.642 1.00 8.87 161 THR D C 1
ATOM 6117 O O . THR D 1 161 ? 26.176 45.666 -26.176 1.00 9.25 161 THR D O 1
ATOM 6121 N N . THR D 1 162 ? 27.237 46.598 -27.956 1.00 8.93 162 THR D N 1
ATOM 6122 C CA . THR D 1 162 ? 26.640 45.671 -28.937 1.00 8.97 162 THR D CA 1
ATOM 6123 C C . THR D 1 162 ? 27.146 44.245 -28.745 1.00 8.74 162 THR D C 1
ATOM 6124 O O . THR D 1 162 ? 26.516 43.321 -29.245 1.00 9.37 162 THR D O 1
ATOM 6128 N N . GLU D 1 163 ? 28.275 44.079 -28.024 1.00 9.07 163 GLU D N 1
ATOM 6129 C CA . GLU D 1 163 ? 28.869 42.763 -27.757 1.00 8.98 163 GLU D CA 1
ATOM 6130 C C . GLU D 1 163 ? 28.428 42.143 -26.446 1.00 8.51 163 GLU D C 1
ATOM 6131 O O . GLU D 1 163 ? 28.685 40.966 -26.208 1.00 8.31 163 GLU D O 1
ATOM 6137 N N . LEU D 1 164 ? 27.777 42.919 -25.591 1.00 9.15 164 LEU D N 1
ATOM 6138 C CA . LEU D 1 164 ? 27.496 42.423 -24.229 1.00 8.10 164 LEU D CA 1
ATOM 6139 C C . LEU D 1 164 ? 26.495 41.254 -24.196 1.00 8.86 164 LEU D C 1
ATOM 6140 O O . LEU D 1 164 ? 26.653 40.318 -23.383 1.00 8.84 164 LEU D O 1
ATOM 6145 N N . ALA D 1 165 ? 25.475 41.270 -25.059 1.00 8.20 165 ALA D N 1
ATOM 6146 C CA . ALA D 1 165 ? 24.548 40.149 -25.046 1.00 7.62 165 ALA D CA 1
ATOM 6147 C C . ALA D 1 165 ? 25.307 38.848 -25.352 1.00 8.09 165 ALA D C 1
ATOM 6148 O O . ALA D 1 165 ? 25.047 37.799 -24.755 1.00 7.30 165 ALA D O 1
ATOM 6150 N N . ARG D 1 166 ? 26.196 38.889 -26.350 1.00 9.10 166 ARG D N 1
ATOM 6151 C CA . ARG D 1 166 ? 26.941 37.687 -26.753 1.00 9.13 166 ARG D CA 1
ATOM 6152 C C . ARG D 1 166 ? 27.830 37.187 -25.615 1.00 9.15 166 ARG D C 1
ATOM 6153 O O . ARG D 1 166 ? 27.785 36.001 -25.256 1.00 8.89 166 ARG D O 1
ATOM 6161 N N . VAL D 1 167 ? 28.641 38.071 -25.042 1.00 7.85 167 VAL D N 1
ATOM 6162 C CA . VAL D 1 167 ? 29.576 37.622 -23.994 1.00 8.04 167 VAL D CA 1
ATOM 6163 C C . VAL D 1 167 ? 28.845 37.236 -22.691 1.00 8.02 167 VAL D C 1
ATOM 6164 O O . VAL D 1 167 ? 29.234 36.269 -21.997 1.00 7.64 167 VAL D O 1
ATOM 6168 N N . TYR D 1 168 ? 27.817 37.984 -22.313 1.00 7.61 168 TYR D N 1
ATOM 6169 C CA . TYR D 1 168 ? 27.052 37.604 -21.108 1.00 7.10 168 TYR D CA 1
ATOM 6170 C C . TYR D 1 168 ? 26.290 36.267 -21.318 1.00 6.88 168 TYR D C 1
ATOM 6171 O O . TYR D 1 168 ? 26.151 35.464 -20.381 1.00 6.78 168 TYR D O 1
ATOM 6180 N N . SER D 1 169 ? 25.796 36.041 -22.537 1.00 7.12 169 SER D N 1
ATOM 6181 C CA . SER D 1 169 ? 25.075 34.795 -22.775 1.00 8.07 169 SER D CA 1
ATOM 6182 C C . SER D 1 169 ? 26.064 33.625 -22.633 1.00 7.69 169 SER D C 1
ATOM 6183 O O . SER D 1 169 ? 25.765 32.580 -22.019 1.00 6.68 169 SER D O 1
ATOM 6186 N N . ALA D 1 170 ? 27.270 33.804 -23.174 1.00 6.85 170 ALA D N 1
ATOM 6187 C CA . ALA D 1 170 ? 28.298 32.769 -23.083 1.00 7.35 170 ALA D CA 1
ATOM 6188 C C . ALA D 1 170 ? 28.628 32.486 -21.607 1.00 6.52 170 ALA D C 1
ATOM 6189 O O . ALA D 1 170 ? 28.726 31.337 -21.167 1.00 6.71 170 ALA D O 1
ATOM 6191 N N . LEU D 1 171 ? 28.835 33.557 -20.864 1.00 7.01 171 LEU D N 1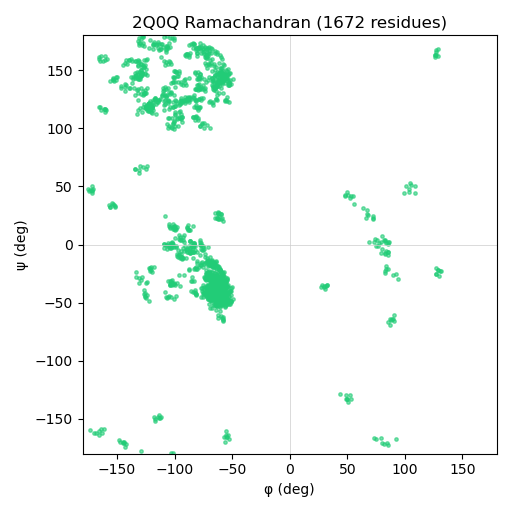
ATOM 6192 C CA . LEU D 1 171 ? 29.194 33.438 -19.431 1.00 7.46 171 LEU D CA 1
ATOM 6193 C C . LEU D 1 171 ? 28.087 32.720 -18.649 1.00 7.43 171 LEU D C 1
ATOM 6194 O O . LEU D 1 171 ? 28.336 31.784 -17.860 1.00 8.03 171 LEU D O 1
ATOM 6199 N N . ALA D 1 172 ? 26.849 33.186 -18.864 1.00 7.91 172 ALA D N 1
ATOM 6200 C CA . ALA D 1 172 ? 25.723 32.619 -18.130 1.00 8.20 172 ALA D CA 1
ATOM 6201 C C . ALA D 1 172 ? 25.542 31.117 -18.460 1.00 7.56 172 ALA D C 1
ATOM 6202 O O . ALA D 1 172 ? 25.265 30.313 -17.583 1.00 8.51 172 ALA D O 1
ATOM 6204 N N . SER D 1 173 ? 25.709 30.727 -19.718 1.00 7.60 173 SER D N 1
ATOM 6205 C CA . SER D 1 173 ? 25.638 29.332 -20.105 1.00 8.28 173 SER D CA 1
ATOM 6206 C C . SER D 1 173 ? 26.703 28.519 -19.370 1.00 7.49 173 SER D C 1
ATOM 6207 O O . SER D 1 173 ? 26.414 27.483 -18.821 1.00 7.88 173 SER D O 1
ATOM 6210 N N . PHE D 1 174 ? 27.922 29.041 -19.323 1.00 6.48 174 PHE D N 1
ATOM 6211 C CA . PHE D 1 174 ? 29.026 28.346 -18.651 1.00 7.48 174 PHE D CA 1
ATOM 6212 C C . PHE D 1 174 ? 28.748 28.176 -17.171 1.00 7.37 174 PHE D C 1
ATOM 6213 O O . PHE D 1 174 ? 28.971 27.111 -16.595 1.00 6.19 174 PHE D O 1
ATOM 6229 N N . LYS D 1 176 ? 25.910 28.237 -15.719 1.00 7.40 176 LYS D N 1
ATOM 6230 C CA . LYS D 1 176 ? 24.620 27.576 -15.493 1.00 7.57 176 LYS D CA 1
ATOM 6231 C C . LYS D 1 176 ? 23.650 28.468 -14.708 1.00 8.85 176 LYS D C 1
ATOM 6232 O O . LYS D 1 176 ? 22.951 28.012 -13.786 1.00 9.23 176 LYS D O 1
ATOM 6238 N N . VAL D 1 177 ? 23.588 29.726 -15.146 1.00 7.25 177 VAL D N 1
ATOM 6239 C CA . VAL D 1 177 ? 22.653 30.692 -14.629 1.00 7.50 177 VAL D CA 1
ATOM 6240 C C . VAL D 1 177 ? 21.819 31.328 -15.710 1.00 8.43 177 VAL D C 1
ATOM 6241 O O . VAL D 1 177 ? 22.265 31.358 -16.861 1.00 8.00 177 VAL D O 1
ATOM 6245 N N . PRO D 1 178 ? 20.603 31.811 -15.343 1.00 8.51 178 PRO D N 1
ATOM 6246 C CA . PRO D 1 178 ? 19.743 32.431 -16.363 1.00 8.95 178 PRO D CA 1
ATOM 6247 C C . PRO D 1 178 ? 20.300 33.763 -16.918 1.00 7.79 178 PRO D C 1
ATOM 6248 O O . PRO D 1 178 ? 20.915 34.573 -16.200 1.00 8.03 178 PRO D O 1
ATOM 6252 N N . PHE D 1 179 ? 19.966 33.997 -18.182 1.00 8.39 179 PHE D N 1
ATOM 6253 C CA . PHE D 1 179 ? 20.355 35.181 -18.946 1.00 8.02 179 PHE D CA 1
ATOM 6254 C C . PHE D 1 179 ? 19.123 35.776 -19.636 1.00 8.04 179 PHE D C 1
ATOM 6255 O O . PHE D 1 179 ? 18.265 35.028 -20.114 1.00 8.95 179 PHE D O 1
ATOM 6263 N N . PHE D 1 180 ? 19.075 37.110 -19.678 1.00 8.09 180 PHE D N 1
ATOM 6264 C CA . PHE D 1 180 ? 18.128 37.854 -20.507 1.00 7.88 180 PHE D CA 1
ATOM 6265 C C . PHE D 1 180 ? 18.803 39.049 -21.170 1.00 7.84 180 PHE D C 1
ATOM 6266 O O . PHE D 1 180 ? 19.500 39.802 -20.506 1.00 6.67 180 PHE D O 1
ATOM 6274 N N . ASP D 1 181 ? 18.551 39.252 -22.456 1.00 7.73 181 ASP D N 1
ATOM 6275 C CA . ASP D 1 181 ? 19.060 40.439 -23.162 1.00 8.01 181 ASP D CA 1
ATOM 6276 C C . ASP D 1 181 ? 18.036 41.579 -23.185 1.00 8.97 181 ASP D C 1
ATOM 6277 O O . ASP D 1 181 ? 17.023 41.499 -23.886 1.00 8.85 181 ASP D O 1
ATOM 6282 N N . ALA D 1 182 ? 18.284 42.640 -22.422 1.00 8.20 182 ALA D N 1
ATOM 6283 C CA . ALA D 1 182 ? 17.408 43.820 -22.451 1.00 8.24 182 ALA D CA 1
ATOM 6284 C C . ALA D 1 182 ? 17.239 44.391 -23.872 1.00 8.59 182 ALA D C 1
ATOM 6285 O O . ALA D 1 182 ? 16.175 44.893 -24.223 1.00 9.78 182 ALA D O 1
ATOM 6287 N N . GLY D 1 183 ? 18.287 44.272 -24.683 1.00 8.33 183 GLY D N 1
ATOM 6288 C CA . GLY D 1 183 ? 18.295 44.750 -26.057 1.00 9.26 183 GLY D CA 1
ATOM 6289 C C . GLY D 1 183 ? 17.338 44.002 -26.970 1.00 10.05 183 GLY D C 1
ATOM 6290 O O . GLY D 1 183 ? 17.058 44.425 -28.096 1.00 11.19 183 GLY D O 1
ATOM 6291 N N . SER D 1 184 ? 16.875 42.844 -26.520 1.00 8.44 184 SER D N 1
ATOM 6292 C CA . SER D 1 184 ? 15.930 42.064 -27.336 1.00 9.52 184 SER D CA 1
ATOM 6293 C C . SER D 1 184 ? 14.541 42.649 -27.264 1.00 10.17 184 SER D C 1
ATOM 6294 O O . SER D 1 184 ? 13.713 42.288 -28.094 1.00 10.52 184 SER D O 1
ATOM 6297 N N . VAL D 1 185 ? 14.275 43.489 -26.260 1.00 10.68 185 VAL D N 1
ATOM 6298 C CA . VAL D 1 185 ? 12.956 44.099 -26.085 1.00 10.59 185 VAL D CA 1
ATOM 6299 C C . VAL D 1 185 ? 12.873 45.613 -26.165 1.00 11.00 185 VAL D C 1
ATOM 6300 O O . VAL D 1 185 ? 11.780 46.150 -26.408 1.00 10.76 185 VAL D O 1
ATOM 6304 N N . ILE D 1 186 ? 14.003 46.292 -25.995 1.00 10.10 186 ILE D N 1
ATOM 6305 C CA . ILE D 1 186 ? 14.059 47.734 -26.142 1.00 10.27 186 ILE D CA 1
ATOM 6306 C C . ILE D 1 186 ? 15.348 48.179 -26.786 1.00 10.54 186 ILE D C 1
ATOM 6307 O O . ILE D 1 186 ? 16.364 47.457 -26.762 1.00 10.60 186 ILE D O 1
ATOM 6312 N N . SER D 1 187 ? 15.262 49.364 -27.400 1.00 10.13 187 SER D N 1
ATOM 6313 C CA . SER D 1 187 ? 16.423 50.137 -27.798 1.00 10.60 187 SER D CA 1
ATOM 6314 C C . SER D 1 187 ? 16.588 51.320 -26.834 1.00 10.71 187 SER D C 1
ATOM 6315 O O . SER D 1 187 ? 15.651 51.761 -26.175 1.00 10.34 187 SER D O 1
ATOM 6318 N N . THR D 1 188 ? 17.800 51.811 -26.720 1.00 10.01 188 THR D N 1
ATOM 6319 C CA . THR D 1 188 ? 18.061 52.969 -25.873 1.00 10.26 188 THR D CA 1
ATOM 6320 C C . THR D 1 188 ? 17.533 54.230 -26.572 1.00 10.83 188 THR D C 1
ATOM 6321 O O . THR D 1 188 ? 18.148 54.721 -27.506 1.00 10.36 188 THR D O 1
ATOM 6325 N N . ASP D 1 189 ? 16.406 54.750 -26.100 1.00 9.93 189 ASP D N 1
ATOM 6326 C CA . ASP D 1 189 ? 15.715 55.821 -26.827 1.00 9.89 189 ASP D CA 1
ATOM 6327 C C . ASP D 1 189 ? 15.779 57.191 -26.145 1.00 9.51 189 ASP D C 1
ATOM 6328 O O . ASP D 1 189 ? 15.249 58.190 -26.649 1.00 10.85 189 ASP D O 1
ATOM 6333 N N . GLY D 1 190 ? 16.451 57.253 -25.004 1.00 10.29 190 GLY D N 1
ATOM 6334 C CA . GLY D 1 190 ? 16.559 58.507 -24.253 1.00 8.89 190 GLY D CA 1
ATOM 6335 C C . GLY D 1 190 ? 17.268 59.538 -25.103 1.00 9.42 190 GLY D C 1
ATOM 6336 O O . GLY D 1 190 ? 18.173 59.219 -25.890 1.00 9.43 190 GLY D O 1
ATOM 6337 N N . VAL D 1 191 ? 16.880 60.792 -24.933 1.00 10.15 191 VAL D N 1
ATOM 6338 C CA . VAL D 1 191 ? 17.421 61.848 -25.777 1.00 10.79 191 VAL D CA 1
ATOM 6339 C C . VAL D 1 191 ? 18.963 61.942 -25.687 1.00 9.40 191 VAL D C 1
ATOM 6340 O O . VAL D 1 191 ? 19.632 62.371 -26.640 1.00 10.40 191 VAL D O 1
ATOM 6344 N N . ASP D 1 192 ? 19.553 61.538 -24.557 1.00 9.31 192 ASP D N 1
ATOM 6345 C CA . ASP D 1 192 ? 21.014 61.603 -24.377 1.00 9.74 192 ASP D CA 1
ATOM 6346 C C . ASP D 1 192 ? 21.818 60.436 -24.982 1.00 9.09 192 ASP D C 1
ATOM 6347 O O . ASP D 1 192 ? 23.062 60.469 -25.006 1.00 11.02 192 ASP D O 1
ATOM 6352 N N . GLY D 1 193 ? 21.099 59.446 -25.509 1.00 8.98 193 GLY D N 1
ATOM 6353 C CA . GLY D 1 193 ? 21.725 58.283 -26.141 1.00 9.69 193 GLY D CA 1
ATOM 6354 C C . GLY D 1 193 ? 22.102 57.173 -25.188 1.00 9.79 193 GLY D C 1
ATOM 6355 O O . GLY D 1 193 ? 22.699 56.184 -25.608 1.00 11.20 193 GLY D O 1
ATOM 6356 N N . ILE D 1 194 ? 21.820 57.363 -23.910 1.00 8.81 194 ILE D N 1
ATOM 6357 C CA . ILE D 1 194 ? 22.345 56.475 -22.855 1.00 8.14 194 ILE D CA 1
ATOM 6358 C C . ILE D 1 194 ? 21.225 55.919 -22.003 1.00 8.36 194 ILE D C 1
ATOM 6359 O O . ILE D 1 194 ? 21.203 54.722 -21.714 1.00 10.04 194 ILE D O 1
ATOM 6364 N N . HIS D 1 195 ? 20.281 56.789 -21.631 1.00 8.88 195 HIS D N 1
ATOM 6365 C CA . HIS D 1 195 ? 19.236 56.456 -20.672 1.00 8.30 195 HIS D CA 1
ATOM 6366 C C . HIS D 1 195 ? 17.901 56.130 -21.318 1.00 8.85 195 HIS D C 1
ATOM 6367 O O . HIS D 1 195 ? 17.753 56.199 -22.550 1.00 8.28 195 HIS D O 1
ATOM 6374 N N . PHE D 1 196 ? 16.935 55.731 -20.497 1.00 9.16 196 PHE D N 1
ATOM 6375 C CA . PHE D 1 196 ? 15.653 55.192 -20.973 1.00 9.19 196 PHE D CA 1
ATOM 6376 C C . PHE D 1 196 ? 14.541 56.252 -20.991 1.00 9.69 196 PHE D C 1
ATOM 6377 O O . PHE D 1 196 ? 14.484 57.106 -20.127 1.00 11.10 196 PHE D O 1
ATOM 6385 N N . THR D 1 197 ? 13.657 56.155 -21.976 1.00 9.71 197 THR D N 1
ATOM 6386 C CA . THR D 1 197 ? 12.388 56.858 -21.975 1.00 10.25 197 THR D CA 1
ATOM 6387 C C . THR D 1 197 ? 11.393 56.149 -21.056 1.00 11.17 197 THR D C 1
ATOM 6388 O O . THR D 1 197 ? 11.596 55.015 -20.587 1.00 9.83 197 THR D O 1
ATOM 6392 N N . GLU D 1 198 ? 10.296 56.813 -20.785 1.00 11.63 198 GLU D N 1
ATOM 6393 C CA . GLU D 1 198 ? 9.182 56.157 -20.108 1.00 12.87 198 GLU D CA 1
ATOM 6394 C C . GLU D 1 198 ? 8.787 54.852 -20.794 1.00 11.37 198 GLU D C 1
ATOM 6395 O O . GLU D 1 198 ? 8.586 53.837 -20.105 1.00 9.39 198 GLU D O 1
ATOM 6401 N N . ALA D 1 199 ? 8.620 54.865 -22.121 1.00 10.33 199 ALA D N 1
ATOM 6402 C CA . ALA D 1 199 ? 8.249 53.635 -22.809 1.00 11.84 199 ALA D CA 1
ATOM 6403 C C . ALA D 1 199 ? 9.307 52.540 -22.685 1.00 11.30 199 ALA D C 1
ATOM 6404 O O . ALA D 1 199 ? 8.983 51.358 -22.562 1.00 11.93 199 ALA D O 1
ATOM 6406 N N . ASN D 1 200 ? 10.589 52.913 -22.740 1.00 10.74 200 ASN D N 1
ATOM 6407 C CA . ASN D 1 200 ? 11.650 51.914 -22.543 1.00 10.58 200 ASN D CA 1
ATOM 6408 C C . ASN D 1 200 ? 11.517 51.218 -21.180 1.00 10.38 200 ASN D C 1
ATOM 6409 O O . ASN D 1 200 ? 11.632 49.976 -21.074 1.00 10.64 200 ASN D O 1
ATOM 6414 N N . ASN D 1 201 ? 11.284 52.034 -20.157 1.00 9.95 201 ASN D N 1
ATOM 6415 C CA . ASN D 1 201 ? 11.073 51.524 -18.791 1.00 10.81 201 ASN D CA 1
ATOM 6416 C C . ASN D 1 201 ? 9.883 50.549 -18.728 1.00 10.80 201 ASN D C 1
ATOM 6417 O O . ASN D 1 201 ? 9.951 49.458 -18.121 1.00 9.68 201 ASN D O 1
ATOM 6422 N N . ARG D 1 202 ? 8.796 50.934 -19.395 1.00 11.31 202 ARG D N 1
ATOM 6423 C CA . ARG D 1 202 ? 7.581 50.098 -19.381 1.00 12.54 202 ARG D CA 1
ATOM 6424 C C . ARG D 1 202 ? 7.825 48.737 -20.050 1.00 10.58 202 ARG D C 1
ATOM 6425 O O . ARG D 1 202 ? 7.538 47.667 -19.490 1.00 11.07 202 ARG D O 1
ATOM 6433 N N . ASP D 1 203 ? 8.359 48.801 -21.255 1.00 10.20 203 ASP D N 1
ATOM 6434 C CA . ASP D 1 203 ? 8.646 47.627 -22.050 1.00 10.43 203 ASP D CA 1
ATOM 6435 C C . ASP D 1 203 ? 9.619 46.674 -21.312 1.00 10.40 203 ASP D C 1
ATOM 6436 O O . ASP D 1 203 ? 9.397 45.481 -21.273 1.00 10.96 203 ASP D O 1
ATOM 6441 N N . LEU D 1 204 ? 10.636 47.224 -20.664 1.00 10.06 204 LEU D N 1
ATOM 6442 C CA . LEU D 1 204 ? 11.566 46.365 -19.950 1.00 9.89 204 LEU D CA 1
ATOM 6443 C C . LEU D 1 204 ? 10.962 45.716 -18.688 1.00 9.60 204 LEU D C 1
ATOM 6444 O O . LEU D 1 204 ? 11.237 44.537 -18.381 1.00 9.92 204 LEU D O 1
ATOM 6449 N N . GLY D 1 205 ? 10.202 46.498 -17.918 1.00 9.02 205 GLY D N 1
ATOM 6450 C CA . GLY D 1 205 ? 9.525 45.999 -16.736 1.00 10.49 205 GLY D CA 1
ATOM 6451 C C . GLY D 1 205 ? 8.546 44.896 -17.044 1.00 10.72 205 GLY D C 1
ATOM 6452 O O . GLY D 1 205 ? 8.406 43.942 -16.276 1.00 11.42 205 GLY D O 1
ATOM 6453 N N . VAL D 1 206 ? 7.820 45.052 -18.148 1.00 11.37 206 VAL D N 1
ATOM 6454 C CA . VAL D 1 206 ? 6.908 44.009 -18.606 1.00 11.52 206 VAL D CA 1
ATOM 6455 C C . VAL D 1 206 ? 7.668 42.728 -18.999 1.00 11.84 206 VAL D C 1
ATOM 6456 O O . VAL D 1 206 ? 7.302 41.615 -18.589 1.00 12.72 206 VAL D O 1
ATOM 6460 N N . ALA D 1 207 ? 8.735 42.895 -19.782 1.00 11.48 207 ALA D N 1
ATOM 6461 C CA . ALA D 1 207 ? 9.549 41.750 -20.195 1.00 11.23 207 ALA D CA 1
ATOM 6462 C C . ALA D 1 207 ? 10.187 41.020 -19.005 1.00 11.06 207 ALA D C 1
ATOM 6463 O O . ALA D 1 207 ? 10.167 39.793 -18.939 1.00 11.29 207 ALA D O 1
ATOM 6465 N N . LEU D 1 208 ? 10.758 41.769 -18.070 1.00 10.13 208 LEU D N 1
ATOM 6466 C CA . LEU D 1 208 ? 11.390 41.190 -16.901 1.00 10.82 208 LEU D CA 1
ATOM 6467 C C . LEU D 1 208 ? 10.391 40.518 -15.960 1.00 11.80 208 LEU D C 1
ATOM 6468 O O . LEU D 1 208 ? 10.745 39.552 -15.312 1.00 12.43 208 LEU D O 1
ATOM 6473 N N . ALA D 1 209 ? 9.163 41.029 -15.880 1.00 11.71 209 ALA D N 1
ATOM 6474 C CA . ALA D 1 209 ? 8.147 40.360 -15.095 1.00 11.73 209 ALA D CA 1
ATOM 6475 C C . ALA D 1 209 ? 7.911 38.921 -15.617 1.00 12.09 209 ALA D C 1
ATOM 6476 O O . ALA D 1 209 ? 7.756 37.994 -14.799 1.00 11.76 209 ALA D O 1
ATOM 6478 N N . GLU D 1 210 ? 7.882 38.719 -16.944 1.00 12.82 210 GLU D N 1
ATOM 6479 C CA . GLU D 1 210 ? 7.743 37.353 -17.464 1.00 13.06 210 GLU D CA 1
ATOM 6480 C C . GLU D 1 210 ? 8.968 36.504 -17.091 1.00 13.32 210 GLU D C 1
ATOM 6481 O O . GLU D 1 210 ? 8.829 35.336 -16.762 1.00 13.69 210 GLU D O 1
ATOM 6487 N N . GLN D 1 211 ? 10.162 37.080 -17.191 1.00 12.57 211 GLN D N 1
ATOM 6488 C CA . GLN D 1 211 ? 11.359 36.317 -16.820 1.00 13.07 211 GLN D CA 1
ATOM 6489 C C . GLN D 1 211 ? 11.264 35.871 -15.368 1.00 12.62 211 GLN D C 1
ATOM 6490 O O . GLN D 1 211 ? 11.540 34.722 -15.043 1.00 13.14 211 GLN D O 1
ATOM 6496 N N . VAL D 1 212 ? 10.861 36.782 -14.494 1.00 12.44 212 VAL D N 1
ATOM 6497 C CA . VAL D 1 212 ? 10.777 36.462 -13.068 1.00 11.89 212 VAL D CA 1
ATOM 6498 C C . VAL D 1 212 ? 9.774 35.333 -12.814 1.00 12.62 212 VAL D C 1
ATOM 6499 O O . VAL D 1 212 ? 10.065 34.381 -12.080 1.00 12.09 212 VAL D O 1
ATOM 6503 N N . ARG D 1 213 ? 8.595 35.444 -13.414 1.00 12.97 213 ARG D N 1
ATOM 6504 C CA . ARG D 1 213 ? 7.593 34.411 -13.197 1.00 14.86 213 ARG D CA 1
ATOM 6505 C C . ARG D 1 213 ? 8.111 33.043 -13.642 1.00 15.88 213 ARG D C 1
ATOM 6506 O O . ARG D 1 213 ? 7.833 32.026 -12.993 1.00 17.11 213 ARG D O 1
ATOM 6514 N N . SER D 1 214 ? 8.865 33.011 -14.744 1.00 15.56 214 SER D N 1
ATOM 6515 C CA . SER D 1 214 ? 9.432 31.795 -15.301 1.00 17.14 214 SER D CA 1
ATOM 6516 C C . SER D 1 214 ? 10.505 31.170 -14.406 1.00 16.49 214 SER D C 1
ATOM 6517 O O . SER D 1 214 ? 10.676 29.951 -14.353 1.00 16.73 214 SER D O 1
ATOM 6520 N N . LEU D 1 215 ? 11.229 32.019 -13.690 1.00 16.06 215 LEU D N 1
ATOM 6521 C CA . LEU D 1 215 ? 12.336 31.579 -12.839 1.00 16.69 215 LEU D CA 1
ATOM 6522 C C . LEU D 1 215 ? 11.907 31.127 -11.452 1.00 16.67 215 LEU D C 1
ATOM 6523 O O . LEU D 1 215 ? 12.578 30.290 -10.851 1.00 18.18 215 LEU D O 1
ATOM 6528 N N . LEU D 1 216 ? 10.835 31.730 -10.929 1.00 17.05 216 LEU D N 1
ATOM 6529 C CA . LEU D 1 216 ? 10.388 31.497 -9.569 1.00 17.89 216 LEU D CA 1
ATOM 6530 C C . LEU D 1 216 ? 9.113 30.657 -9.511 1.00 20.07 216 LEU D C 1
ATOM 6531 O O . LEU D 1 216 ? 8.716 30.255 -8.421 1.00 22.32 216 LEU D O 1
ATOM 6537 N N . ALA E 1 2 ? 10.264 -43.673 -114.415 1.00 22.81 2 ALA E N 1
ATOM 6538 C CA . ALA E 1 2 ? 9.842 -43.417 -115.817 1.00 22.47 2 ALA E CA 1
ATOM 6539 C C . ALA E 1 2 ? 10.294 -42.019 -116.245 1.00 22.44 2 ALA E C 1
ATOM 6540 O O . ALA E 1 2 ? 10.399 -41.109 -115.413 1.00 22.93 2 ALA E O 1
ATOM 6542 N N . LYS E 1 3 ? 10.604 -41.880 -117.528 1.00 21.83 3 LYS E N 1
ATOM 6543 C CA . LYS E 1 3 ? 10.944 -40.586 -118.121 1.00 21.60 3 LYS E CA 1
ATOM 6544 C C . LYS E 1 3 ? 9.660 -39.806 -118.357 1.00 20.24 3 LYS E C 1
ATOM 6545 O O . LYS E 1 3 ? 8.686 -40.341 -118.902 1.00 20.23 3 LYS E O 1
ATOM 6551 N N . ARG E 1 4 ? 9.679 -38.526 -117.992 1.00 18.39 4 ARG E N 1
ATOM 6552 C CA . ARG E 1 4 ? 8.463 -37.715 -117.931 1.00 16.65 4 ARG E CA 1
ATOM 6553 C C . ARG E 1 4 ? 8.451 -36.646 -119.030 1.00 15.88 4 ARG E C 1
ATOM 6554 O O . ARG E 1 4 ? 9.415 -35.901 -119.184 1.00 14.67 4 ARG E O 1
ATOM 6562 N N . ILE E 1 5 ? 7.351 -36.620 -119.773 1.00 14.83 5 ILE E N 1
ATOM 6563 C CA . ILE E 1 5 ? 7.182 -35.770 -120.955 1.00 15.41 5 ILE E CA 1
ATOM 6564 C C . ILE E 1 5 ? 5.996 -34.833 -120.776 1.00 14.95 5 ILE E C 1
ATOM 6565 O O . ILE E 1 5 ? 4.851 -35.286 -120.724 1.00 15.75 5 ILE E O 1
ATOM 6570 N N . LEU E 1 6 ? 6.258 -33.524 -120.703 1.00 14.63 6 LEU E N 1
ATOM 6571 C CA . LEU E 1 6 ? 5.203 -32.541 -120.600 1.00 14.22 6 LEU E CA 1
ATOM 6572 C C . LEU E 1 6 ? 4.811 -32.099 -122.018 1.00 13.86 6 LEU E C 1
ATOM 6573 O O . LEU E 1 6 ? 5.679 -31.658 -122.758 1.00 13.16 6 LEU E O 1
ATOM 6578 N N . CYS E 1 7 ? 3.535 -32.271 -122.376 1.00 12.67 7 CYS E N 1
ATOM 6579 C CA . CYS E 1 7 ? 3.012 -31.822 -123.656 1.00 12.58 7 CYS E CA 1
ATOM 6580 C C . CYS E 1 7 ? 2.274 -30.509 -123.437 1.00 12.68 7 CYS E C 1
ATOM 6581 O O . CYS E 1 7 ? 1.148 -30.483 -122.926 1.00 13.49 7 CYS E O 1
ATOM 6584 N N . PHE E 1 8 ? 2.901 -29.410 -123.869 1.00 12.09 8 PHE E N 1
ATOM 6585 C CA . PHE E 1 8 ? 2.380 -28.044 -123.690 1.00 11.44 8 PHE E CA 1
ATOM 6586 C C . PHE E 1 8 ? 1.802 -27.542 -125.025 1.00 10.49 8 PHE E C 1
ATOM 6587 O O . PHE E 1 8 ? 2.508 -27.467 -126.036 1.00 11.39 8 PHE E O 1
ATOM 6595 N N . GLY E 1 9 ? 0.496 -27.249 -125.042 1.00 11.06 9 GLY E N 1
ATOM 6596 C CA . GLY E 1 9 ? -0.159 -26.890 -126.286 1.00 9.87 9 GLY E CA 1
ATOM 6597 C C . GLY E 1 9 ? -1.507 -26.257 -126.180 1.00 10.39 9 GLY E C 1
ATOM 6598 O O . GLY E 1 9 ? -1.882 -25.746 -125.137 1.00 10.54 9 GLY E O 1
ATOM 6599 N N . ASP E 1 10 ? -2.200 -26.256 -127.310 1.00 10.22 10 ASP E N 1
ATOM 6600 C CA . ASP E 1 10 ? -3.501 -25.606 -127.454 1.00 10.84 10 ASP E CA 1
ATOM 6601 C C . ASP E 1 10 ? -4.583 -26.687 -127.666 1.00 11.23 10 ASP E C 1
ATOM 6602 O O . ASP E 1 10 ? -4.483 -27.788 -127.066 1.00 11.17 10 ASP E O 1
ATOM 6607 N N . SER E 1 11 ? -5.642 -26.370 -128.411 1.00 12.33 11 SER E N 1
ATOM 6608 C CA . SER E 1 11 ? -6.748 -27.309 -128.620 1.00 12.02 11 SER E CA 1
ATOM 6609 C C . SER E 1 11 ? -6.262 -28.586 -129.267 1.00 11.94 11 SER E C 1
ATOM 6610 O O . SER E 1 11 ? -6.857 -29.649 -129.055 1.00 11.82 11 SER E O 1
ATOM 6613 N N . LEU E 1 12 ? -5.203 -28.494 -130.067 1.00 11.28 12 LEU E N 1
ATOM 6614 C CA . LEU E 1 12 ? -4.699 -29.727 -130.731 1.00 12.21 12 LEU E CA 1
ATOM 6615 C C . LEU E 1 12 ? -4.069 -30.687 -129.745 1.00 12.34 12 LEU E C 1
ATOM 6616 O O . LEU E 1 12 ? -4.070 -31.890 -129.982 1.00 14.59 12 LEU E O 1
ATOM 6621 N N . THR E 1 13 ? -3.511 -30.141 -128.673 1.00 12.32 13 THR E N 1
ATOM 6622 C CA . THR E 1 13 ? -2.967 -30.925 -127.547 1.00 12.44 13 THR E CA 1
ATOM 6623 C C . THR E 1 13 ? -4.063 -31.355 -126.570 1.00 12.18 13 THR E C 1
ATOM 6624 O O . THR E 1 13 ? -4.080 -32.517 -126.129 1.00 12.21 13 THR E O 1
ATOM 6628 N N . TRP E 1 14 ? -5.005 -30.453 -126.262 1.00 12.36 14 TRP E N 1
ATOM 6629 C CA . TRP E 1 14 ? -6.179 -30.805 -125.424 1.00 12.29 14 TRP E CA 1
ATOM 6630 C C . TRP E 1 14 ? -7.011 -31.968 -126.051 1.00 11.47 14 TRP E C 1
ATOM 6631 O O . TRP E 1 14 ? -7.428 -32.906 -125.355 1.00 12.15 14 TRP E O 1
ATOM 6642 N N . GLY E 1 15 ? -7.239 -31.919 -127.360 1.00 11.86 15 GLY E N 1
ATOM 6643 C CA . GLY E 1 15 ? -8.010 -32.942 -128.080 1.00 11.62 15 GLY E CA 1
ATOM 6644 C C . GLY E 1 15 ? -9.408 -32.459 -128.426 1.00 11.27 15 GLY E C 1
ATOM 6645 O O . GLY E 1 15 ? -10.402 -33.143 -128.156 1.00 12.14 15 GLY E O 1
ATOM 6646 N N . TRP E 1 16 ? -9.481 -31.306 -129.068 1.00 11.12 16 TRP E N 1
ATOM 6647 C CA . TRP E 1 16 ? -10.752 -30.698 -129.477 1.00 11.54 16 TRP E CA 1
ATOM 6648 C C . TRP E 1 16 ? -11.338 -31.527 -130.574 1.00 11.59 16 TRP E C 1
ATOM 6649 O O . TRP E 1 16 ? -10.675 -31.736 -131.590 1.00 11.56 16 TRP E O 1
ATOM 6660 N N . VAL E 1 17 ? -12.563 -32.013 -130.388 1.00 11.83 17 VAL E N 1
ATOM 6661 C CA . VAL E 1 17 ? -13.219 -32.796 -131.451 1.00 12.15 17 VAL E CA 1
ATOM 6662 C C . VAL E 1 17 ? -13.822 -31.817 -132.464 1.00 12.44 17 VAL E C 1
ATOM 6663 O O . VAL E 1 17 ? -14.693 -31.032 -132.120 1.00 12.20 17 VAL E O 1
ATOM 6667 N N . PRO E 1 18 ? -13.366 -31.864 -133.722 1.00 12.89 18 PRO E N 1
ATOM 6668 C CA . PRO E 1 18 ? -13.928 -30.927 -134.688 1.00 13.51 18 PRO E CA 1
ATOM 6669 C C . PRO E 1 18 ? -15.418 -31.166 -134.952 1.00 13.75 18 PRO E C 1
ATOM 6670 O O . PRO E 1 18 ? -15.830 -32.316 -135.079 1.00 13.59 18 PRO E O 1
ATOM 6674 N N . VAL E 1 19 ? -16.206 -30.086 -135.003 1.00 14.24 19 VAL E N 1
ATOM 6675 C CA . VAL E 1 19 ? -17.635 -30.160 -135.277 1.00 15.11 19 VAL E CA 1
ATOM 6676 C C . VAL E 1 19 ? -18.027 -29.218 -136.415 1.00 15.06 19 VAL E C 1
ATOM 6677 O O . VAL E 1 19 ? -17.434 -28.134 -136.571 1.00 14.58 19 VAL E O 1
ATOM 6681 N N . GLU E 1 20 ? -19.026 -29.609 -137.198 1.00 16.02 20 GLU E N 1
ATOM 6682 C CA . GLU E 1 20 ? -19.487 -28.773 -138.307 1.00 16.76 20 GLU E CA 1
ATOM 6683 C C . GLU E 1 20 ? -19.995 -27.412 -137.866 1.00 16.27 20 GLU E C 1
ATOM 6684 O O . GLU E 1 20 ? -19.785 -26.414 -138.559 1.00 16.74 20 GLU E O 1
ATOM 6690 N N . ASP E 1 21 ? -20.658 -27.357 -136.715 1.00 15.69 21 ASP E N 1
ATOM 6691 C CA . ASP E 1 21 ? -21.237 -26.107 -136.239 1.00 15.32 21 ASP E CA 1
ATOM 6692 C C . ASP E 1 21 ? -20.279 -25.261 -135.383 1.00 14.66 21 ASP E C 1
ATOM 6693 O O . ASP E 1 21 ? -20.695 -24.296 -134.741 1.00 14.21 21 ASP E O 1
ATOM 6698 N N . GLY E 1 22 ? -18.991 -25.607 -135.435 1.00 13.49 22 GLY E N 1
ATOM 6699 C CA . GLY E 1 22 ? -17.921 -24.771 -134.925 1.00 13.72 22 GLY E CA 1
ATOM 6700 C C . GLY E 1 22 ? -17.649 -25.089 -133.469 1.00 13.26 22 GLY E C 1
ATOM 6701 O O . GLY E 1 22 ? -16.572 -25.552 -133.103 1.00 12.11 22 GLY E O 1
ATOM 6702 N N . ALA E 1 23 ? -18.649 -24.835 -132.638 1.00 13.35 23 ALA E N 1
ATOM 6703 C CA . ALA E 1 23 ? -18.537 -25.030 -131.210 1.00 13.75 23 ALA E CA 1
ATOM 6704 C C . ALA E 1 23 ? -19.964 -24.986 -130.659 1.00 13.50 23 ALA E C 1
ATOM 6705 O O . ALA E 1 23 ? -20.864 -24.494 -131.335 1.00 13.82 23 ALA E O 1
ATOM 6707 N N . PRO E 1 24 ? -20.189 -25.502 -129.438 1.00 14.02 24 PRO E N 1
ATOM 6708 C CA . PRO E 1 24 ? -19.262 -26.130 -128.535 1.00 14.48 24 PRO E CA 1
ATOM 6709 C C . PRO E 1 24 ? -18.978 -27.591 -128.877 1.00 14.33 24 PRO E C 1
ATOM 6710 O O . PRO E 1 24 ? -19.663 -28.218 -129.700 1.00 15.71 24 PRO E O 1
ATOM 6714 N N . THR E 1 25 ? -17.962 -28.135 -128.216 1.00 14.04 25 THR E N 1
ATOM 6715 C CA . THR E 1 25 ? -17.565 -29.512 -128.448 1.00 14.43 25 THR E CA 1
ATOM 6716 C C . THR E 1 25 ? -17.110 -30.223 -127.173 1.00 14.21 25 THR E C 1
ATOM 6717 O O . THR E 1 25 ? -17.264 -29.685 -126.067 1.00 14.55 25 THR E O 1
ATOM 6721 N N . GLU E 1 26 ? -16.616 -31.456 -127.348 1.00 14.24 26 GLU E N 1
ATOM 6722 C CA . GLU E 1 26 ? -16.082 -32.296 -126.277 1.00 15.10 26 GLU E CA 1
ATOM 6723 C C . GLU E 1 26 ? -14.632 -32.646 -126.604 1.00 13.91 26 GLU E C 1
ATOM 6724 O O . GLU E 1 26 ? -14.120 -32.282 -127.652 1.00 13.93 26 GLU E O 1
ATOM 6730 N N . ARG E 1 27 ? -13.990 -33.348 -125.675 1.00 14.73 27 ARG E N 1
ATOM 6731 C CA . ARG E 1 27 ? -12.610 -33.807 -125.774 1.00 13.92 27 ARG E CA 1
ATOM 6732 C C . ARG E 1 27 ? -12.541 -35.207 -126.391 1.00 14.19 27 ARG E C 1
ATOM 6733 O O . ARG E 1 27 ? -13.401 -36.064 -126.071 1.00 14.61 27 ARG E O 1
ATOM 6741 N N . PHE E 1 28 ? -11.525 -35.470 -127.230 1.00 14.10 28 PHE E N 1
ATOM 6742 C CA . PHE E 1 28 ? -11.273 -36.843 -127.708 1.00 13.54 28 PHE E CA 1
ATOM 6743 C C . PHE E 1 28 ? -10.996 -37.702 -126.501 1.00 13.55 28 PHE E C 1
ATOM 6744 O O . PHE E 1 28 ? -10.487 -37.208 -125.499 1.00 11.74 28 PHE E O 1
ATOM 6752 N N . ALA E 1 29 ? -11.356 -38.978 -126.603 1.00 13.85 29 ALA E N 1
ATOM 6753 C CA . ALA E 1 29 ? -11.068 -39.936 -125.513 1.00 15.04 29 ALA E CA 1
ATOM 6754 C C . ALA E 1 29 ? -9.569 -40.027 -125.210 1.00 14.70 29 ALA E C 1
ATOM 6755 O O . ALA E 1 29 ? -8.741 -39.797 -126.099 1.00 14.00 29 ALA E O 1
ATOM 6757 N N . PRO E 1 30 ? -9.214 -40.364 -123.954 1.00 15.77 30 PRO E N 1
ATOM 6758 C CA . PRO E 1 30 ? -7.805 -40.377 -123.540 1.00 15.98 30 PRO E CA 1
ATOM 6759 C C . PRO E 1 30 ? -6.916 -41.248 -124.369 1.00 16.31 30 PRO E C 1
ATOM 6760 O O . PRO E 1 30 ? -5.744 -40.981 -124.461 1.00 16.38 30 PRO E O 1
ATOM 6764 N N . ASP E 1 31 ? -7.471 -42.304 -124.963 1.00 15.70 31 ASP E N 1
ATOM 6765 C CA . ASP E 1 31 ? -6.699 -43.213 -125.809 1.00 16.26 31 ASP E CA 1
ATOM 6766 C C . ASP E 1 31 ? -6.665 -42.802 -127.289 1.00 15.38 31 ASP E C 1
ATOM 6767 O O . ASP E 1 31 ? -5.977 -43.442 -128.097 1.00 16.69 31 ASP E O 1
ATOM 6772 N N . VAL E 1 32 ? -7.430 -41.761 -127.648 1.00 14.88 32 VAL E N 1
ATOM 6773 C CA . VAL E 1 32 ? -7.608 -41.318 -129.028 1.00 13.79 32 VAL E CA 1
ATOM 6774 C C . VAL E 1 32 ? -6.842 -40.009 -129.294 1.00 13.24 32 VAL E C 1
ATOM 6775 O O . VAL E 1 32 ? -6.151 -39.857 -130.321 1.00 13.51 32 VAL E O 1
ATOM 6779 N N . ARG E 1 33 ? -6.965 -39.048 -128.390 1.00 12.69 33 ARG E N 1
ATOM 6780 C CA . ARG E 1 33 ? -6.189 -37.806 -128.557 1.00 12.48 33 ARG E CA 1
ATOM 6781 C C . ARG E 1 33 ? -4.684 -38.137 -128.624 1.00 11.89 33 ARG E C 1
ATOM 6782 O O . ARG E 1 33 ? -4.276 -39.085 -128.011 1.00 11.92 33 ARG E O 1
ATOM 6790 N N . TRP E 1 34 ? -3.870 -37.366 -129.346 1.00 11.68 34 TRP E N 1
ATOM 6791 C CA . TRP E 1 34 ? -2.491 -37.802 -129.641 1.00 11.12 34 TRP E CA 1
ATOM 6792 C C . TRP E 1 34 ? -1.611 -37.925 -128.430 1.00 11.96 34 TRP E C 1
ATOM 6793 O O . TRP E 1 34 ? -0.677 -38.720 -128.440 1.00 11.67 34 TRP E O 1
ATOM 6804 N N . THR E 1 35 ? -1.863 -37.123 -127.389 1.00 11.87 35 THR E N 1
ATOM 6805 C CA . THR E 1 35 ? -1.068 -37.274 -126.170 1.00 12.73 35 THR E CA 1
ATOM 6806 C C . THR E 1 35 ? -1.284 -38.686 -125.581 1.00 12.46 35 THR E C 1
ATOM 6807 O O . THR E 1 35 ? -0.369 -39.262 -125.030 1.00 13.45 35 THR E O 1
ATOM 6811 N N . GLY E 1 36 ? -2.498 -39.205 -125.702 1.00 12.68 36 GLY E N 1
ATOM 6812 C CA . GLY E 1 36 ? -2.808 -40.581 -125.297 1.00 13.28 36 GLY E CA 1
ATOM 6813 C C . GLY E 1 36 ? -2.200 -41.644 -126.179 1.00 14.05 36 GLY E C 1
ATOM 6814 O O . GLY E 1 36 ? -1.790 -42.713 -125.672 1.00 13.36 36 GLY E O 1
ATOM 6815 N N . VAL E 1 37 ? -2.152 -41.400 -127.482 1.00 14.16 37 VAL E N 1
ATOM 6816 C CA . VAL E 1 37 ? -1.445 -42.300 -128.412 1.00 14.64 37 VAL E CA 1
ATOM 6817 C C . VAL E 1 37 ? 0.065 -42.328 -128.136 1.00 14.74 37 VAL E C 1
ATOM 6818 O O . VAL E 1 37 ? 0.693 -43.386 -128.195 1.00 15.38 37 VAL E O 1
ATOM 6822 N N . LEU E 1 38 ? 0.627 -41.169 -127.812 1.00 15.30 38 LEU E N 1
ATOM 6823 C CA . LEU E 1 38 ? 2.034 -41.084 -127.450 1.00 15.14 38 LEU E CA 1
ATOM 6824 C C . LEU E 1 38 ? 2.345 -41.953 -126.228 1.00 15.74 38 LEU E C 1
ATOM 6825 O O . LEU E 1 38 ? 3.323 -42.695 -126.226 1.00 15.61 38 LEU E O 1
ATOM 6830 N N . ALA E 1 39 ? 1.499 -41.850 -125.211 1.00 15.37 39 ALA E N 1
ATOM 6831 C CA . ALA E 1 39 ? 1.706 -42.548 -123.942 1.00 15.95 39 ALA E CA 1
ATOM 6832 C C . ALA E 1 39 ? 1.672 -44.046 -124.215 1.00 16.79 39 ALA E C 1
ATOM 6833 O O . ALA E 1 39 ? 2.499 -44.817 -123.704 1.00 17.07 39 ALA E O 1
ATOM 6835 N N . GLN E 1 40 ? 0.705 -44.447 -125.033 1.00 17.48 40 GLN E N 1
ATOM 6836 C CA . GLN E 1 40 ? 0.501 -45.856 -125.377 1.00 17.85 40 GLN E CA 1
ATOM 6837 C C . GLN E 1 40 ? 1.692 -46.425 -126.132 1.00 17.46 40 GLN E C 1
ATOM 6838 O O . GLN E 1 40 ? 2.161 -47.546 -125.832 1.00 16.38 40 GLN E O 1
ATOM 6844 N N . GLN E 1 41 ? 2.147 -45.702 -127.153 1.00 17.28 41 GLN E N 1
ATOM 6845 C CA . GLN E 1 41 ? 3.289 -46.146 -127.953 1.00 17.31 41 GLN E CA 1
ATOM 6846 C C . GLN E 1 41 ? 4.545 -46.247 -127.108 1.00 17.38 41 GLN E C 1
ATOM 6847 O O . GLN E 1 41 ? 5.323 -47.187 -127.256 1.00 18.10 41 GLN E O 1
ATOM 6853 N N . LEU E 1 42 ? 4.733 -45.289 -126.212 1.00 16.97 42 LEU E N 1
ATOM 6854 C CA . LEU E 1 42 ? 5.949 -45.214 -125.392 1.00 16.38 42 LEU E CA 1
ATOM 6855 C C . LEU E 1 42 ? 6.042 -46.295 -124.318 1.00 16.41 42 LEU E C 1
ATOM 6856 O O . LEU E 1 42 ? 7.135 -46.788 -124.022 1.00 15.75 42 LEU E O 1
ATOM 6861 N N . GLY E 1 43 ? 4.906 -46.631 -123.709 1.00 16.74 43 GLY E N 1
ATOM 6862 C CA . GLY E 1 43 ? 4.864 -47.680 -122.682 1.00 16.95 43 GLY E CA 1
ATOM 6863 C C . GLY E 1 43 ? 5.287 -47.156 -121.326 1.00 17.46 43 GLY E C 1
ATOM 6864 O O . GLY E 1 43 ? 5.487 -45.948 -121.154 1.00 17.18 43 GLY E O 1
ATOM 6865 N N . ALA E 1 44 ? 5.443 -48.068 -120.359 1.00 17.98 44 ALA E N 1
ATOM 6866 C CA . ALA E 1 44 ? 5.586 -47.703 -118.935 1.00 18.26 44 ALA E CA 1
ATOM 6867 C C . ALA E 1 44 ? 6.934 -47.075 -118.552 1.00 18.31 44 ALA E C 1
ATOM 6868 O O . ALA E 1 44 ? 7.045 -46.494 -117.476 1.00 19.73 44 ALA E O 1
ATOM 6870 N N . ASP E 1 45 ? 7.949 -47.187 -119.410 1.00 18.48 45 ASP E N 1
ATOM 6871 C CA . ASP E 1 45 ? 9.221 -46.473 -119.184 1.00 18.53 45 ASP E CA 1
ATOM 6872 C C . ASP E 1 45 ? 9.096 -44.946 -119.360 1.00 18.81 45 ASP E C 1
ATOM 6873 O O . ASP E 1 45 ? 10.028 -44.218 -119.037 1.00 18.60 45 ASP E O 1
ATOM 6878 N N . PHE E 1 46 ? 7.964 -44.484 -119.901 1.00 18.57 46 PHE E N 1
ATOM 6879 C CA . PHE E 1 46 ? 7.679 -43.064 -120.018 1.00 18.50 46 PHE E CA 1
ATOM 6880 C C . PHE E 1 46 ? 6.366 -42.691 -119.365 1.00 18.30 46 PHE E C 1
ATOM 6881 O O . PHE E 1 46 ? 5.494 -43.532 -119.194 1.00 18.70 46 PHE E O 1
ATOM 6889 N N . GLU E 1 47 ? 6.230 -41.409 -119.037 1.00 18.50 47 GLU E N 1
ATOM 6890 C CA . GLU E 1 47 ? 5.024 -40.843 -118.486 1.00 18.68 47 GLU E CA 1
ATOM 6891 C C . GLU E 1 47 ? 4.689 -39.551 -119.259 1.00 18.80 47 GLU E C 1
ATOM 6892 O O . GLU E 1 47 ? 5.559 -38.705 -119.431 1.00 19.53 47 GLU E O 1
ATOM 6898 N N . VAL E 1 48 ? 3.451 -39.407 -119.719 1.00 17.62 48 VAL E N 1
ATOM 6899 C CA . VAL E 1 48 ? 3.034 -38.205 -120.465 1.00 17.16 48 VAL E CA 1
ATOM 6900 C C . VAL E 1 48 ? 2.121 -37.343 -119.603 1.00 16.97 48 VAL E C 1
ATOM 6901 O O . VAL E 1 48 ? 1.166 -37.838 -119.000 1.00 17.96 48 VAL E O 1
ATOM 6905 N N . ILE E 1 49 ? 2.382 -36.032 -119.589 1.00 15.39 49 ILE E N 1
ATOM 6906 C CA . ILE E 1 49 ? 1.612 -35.077 -118.811 1.00 15.17 49 ILE E CA 1
ATOM 6907 C C . ILE E 1 49 ? 0.981 -34.145 -119.826 1.00 14.49 49 ILE E C 1
ATOM 6908 O O . ILE E 1 49 ? 1.700 -33.549 -120.619 1.00 16.08 49 ILE E O 1
ATOM 6913 N N . GLU E 1 50 ? -0.351 -34.037 -119.777 1.00 14.04 50 GLU E N 1
ATOM 6914 C CA . GLU E 1 50 ? -1.129 -33.290 -120.779 1.00 14.08 50 GLU E CA 1
ATOM 6915 C C . GLU E 1 50 ? -1.401 -31.857 -120.267 1.00 14.00 50 GLU E C 1
ATOM 6916 O O . GLU E 1 50 ? -2.133 -31.672 -119.296 1.00 14.29 50 GLU E O 1
ATOM 6922 N N . GLU E 1 51 ? -0.832 -30.859 -120.958 1.00 13.33 51 GLU E N 1
ATOM 6923 C CA . GLU E 1 51 ? -1.058 -29.452 -120.645 1.00 13.99 51 GLU E CA 1
ATOM 6924 C C . GLU E 1 51 ? -1.448 -28.689 -121.919 1.00 13.48 51 GLU E C 1
ATOM 6925 O O . GLU E 1 51 ? -0.742 -27.786 -122.393 1.00 13.44 51 GLU E O 1
ATOM 6931 N N . GLY E 1 52 ? -2.633 -29.036 -122.418 1.00 13.26 52 GLY E N 1
ATOM 6932 C CA . GLY E 1 52 ? -3.190 -28.443 -123.609 1.00 11.98 52 GLY E CA 1
ATOM 6933 C C . GLY E 1 52 ? -4.369 -27.616 -123.217 1.00 12.30 52 GLY E C 1
ATOM 6934 O O . GLY E 1 52 ? -5.324 -28.111 -122.583 1.00 13.26 52 GLY E O 1
ATOM 6935 N N . LEU E 1 53 ? -4.342 -26.365 -123.661 1.00 11.76 53 LEU E N 1
ATOM 6936 C CA . LEU E 1 53 ? -5.417 -25.426 -123.399 1.00 11.29 53 LEU E CA 1
ATOM 6937 C C . LEU E 1 53 ? -5.946 -24.889 -124.726 1.00 10.95 53 LEU E C 1
ATOM 6938 O O . LEU E 1 53 ? -5.203 -24.179 -125.445 1.00 12.15 53 LEU E O 1
ATOM 6943 N N . SER E 1 54 ? -7.219 -25.178 -125.018 1.00 10.74 54 SER E N 1
ATOM 6944 C CA . SER E 1 54 ? -7.849 -24.626 -126.220 1.00 11.54 54 SER E CA 1
ATOM 6945 C C . SER E 1 54 ? -7.713 -23.116 -126.296 1.00 11.61 54 SER E C 1
ATOM 6946 O O . SER E 1 54 ? -7.830 -22.394 -125.297 1.00 10.65 54 SER E O 1
ATOM 6949 N N . ALA E 1 55 ? -7.403 -22.645 -127.512 1.00 11.67 55 ALA E N 1
ATOM 6950 C CA . ALA E 1 55 ? -7.187 -21.208 -127.817 1.00 11.09 55 ALA E CA 1
ATOM 6951 C C . ALA E 1 55 ? -5.872 -20.585 -127.332 1.00 11.49 55 ALA E C 1
ATOM 6952 O O . ALA E 1 55 ? -5.628 -19.403 -127.520 1.00 12.00 55 ALA E O 1
ATOM 6954 N N . ARG E 1 56 ? -4.987 -21.390 -126.758 1.00 11.02 56 ARG E N 1
ATOM 6955 C CA . ARG E 1 56 ? -3.731 -20.849 -126.210 1.00 10.89 56 ARG E CA 1
ATOM 6956 C C . ARG E 1 56 ? -2.857 -20.320 -127.343 1.00 10.86 56 ARG E C 1
ATOM 6957 O O . ARG E 1 56 ? -2.737 -20.958 -128.400 1.00 9.96 56 ARG E O 1
ATOM 6965 N N . THR E 1 57 ? -2.215 -19.206 -127.050 1.00 10.70 57 THR E N 1
ATOM 6966 C CA . THR E 1 57 ? -1.212 -18.585 -127.927 1.00 10.60 57 THR E CA 1
ATOM 6967 C C . THR E 1 57 ? 0.203 -18.775 -127.344 1.00 10.29 57 THR E C 1
ATOM 6968 O O . THR E 1 57 ? 0.369 -19.158 -126.191 1.00 9.74 57 THR E O 1
ATOM 6972 N N . THR E 1 58 ? 1.231 -18.494 -128.138 1.00 9.68 58 THR E N 1
ATOM 6973 C CA . THR E 1 58 ? 2.584 -18.543 -127.626 1.00 9.83 58 THR E CA 1
ATOM 6974 C C . THR E 1 58 ? 2.799 -17.588 -126.427 1.00 9.46 58 THR E C 1
ATOM 6975 O O . THR E 1 58 ? 3.143 -18.043 -125.292 1.00 9.73 58 THR E O 1
ATOM 6979 N N . ASN E 1 59 ? 2.670 -16.284 -126.664 1.00 10.04 59 ASN E N 1
ATOM 6980 C CA . ASN E 1 59 ? 2.925 -15.323 -125.606 1.00 10.50 59 ASN E CA 1
ATOM 6981 C C . ASN E 1 59 ? 2.170 -14.035 -125.763 1.00 11.09 59 ASN E C 1
ATOM 6982 O O . ASN E 1 59 ? 2.643 -12.987 -125.336 1.00 11.11 59 ASN E O 1
ATOM 6987 N N . ILE E 1 60 ? 0.963 -14.126 -126.303 1.00 11.59 60 ILE E N 1
ATOM 6988 C CA . ILE E 1 60 ? 0.168 -12.919 -126.502 1.00 12.73 60 ILE E CA 1
ATOM 6989 C C . ILE E 1 60 ? -1.193 -13.056 -125.864 1.00 13.58 60 ILE E C 1
ATOM 6990 O O . ILE E 1 60 ? -1.884 -14.050 -126.030 1.00 14.62 60 ILE E O 1
ATOM 6995 N N . ASP E 1 61 ? -1.581 -12.027 -125.128 1.00 14.27 61 ASP E N 1
ATOM 6996 C CA . ASP E 1 61 ? -2.881 -12.023 -124.492 1.00 14.60 61 ASP E CA 1
ATOM 6997 C C . ASP E 1 61 ? -3.989 -11.984 -125.535 1.00 14.08 61 ASP E C 1
ATOM 6998 O O . ASP E 1 61 ? -3.966 -11.171 -126.450 1.00 14.03 61 ASP E O 1
ATOM 7003 N N . ASP E 1 62 ? -4.975 -12.844 -125.365 1.00 14.19 62 ASP E N 1
ATOM 7004 C CA . ASP E 1 62 ? -6.169 -12.805 -126.193 1.00 14.09 62 ASP E CA 1
ATOM 7005 C C . ASP E 1 62 ? -7.194 -11.843 -125.572 1.00 14.93 62 ASP E C 1
ATOM 7006 O O . ASP E 1 62 ? -7.582 -12.029 -124.444 1.00 14.95 62 ASP E O 1
ATOM 7011 N N . PRO E 1 63 ? -7.629 -10.817 -126.325 1.00 16.06 63 PRO E N 1
ATOM 7012 C CA . PRO E 1 63 ? -8.544 -9.821 -125.757 1.00 16.53 63 PRO E CA 1
ATOM 7013 C C . PRO E 1 63 ? -9.926 -10.374 -125.305 1.00 16.67 63 PRO E C 1
ATOM 7014 O O . PRO E 1 63 ? -10.607 -9.717 -124.499 1.00 18.48 63 PRO E O 1
ATOM 7018 N N . THR E 1 64 ? -10.314 -11.555 -125.790 1.00 17.01 64 THR E N 1
ATOM 7019 C CA . THR E 1 64 ? -11.590 -12.178 -125.445 1.00 16.88 64 THR E CA 1
ATOM 7020 C C . THR E 1 64 ? -11.530 -13.100 -124.217 1.00 17.18 64 THR E C 1
ATOM 7021 O O . THR E 1 64 ? -12.582 -13.500 -123.688 1.00 18.37 64 THR E O 1
ATOM 7025 N N . ASP E 1 65 ? -10.331 -13.428 -123.738 1.00 16.17 65 ASP E N 1
ATOM 7026 C CA . ASP E 1 65 ? -10.190 -14.525 -122.754 1.00 16.19 65 ASP E CA 1
ATOM 7027 C C . ASP E 1 65 ? -8.821 -14.431 -122.071 1.00 16.24 65 ASP E C 1
ATOM 7028 O O . ASP E 1 65 ? -7.783 -14.601 -122.747 1.00 15.50 65 ASP E O 1
ATOM 7033 N N . PRO E 1 66 ? -8.779 -14.178 -120.747 1.00 15.54 66 PRO E N 1
ATOM 7034 C CA . PRO E 1 66 ? -7.506 -13.939 -120.092 1.00 15.44 66 PRO E CA 1
ATOM 7035 C C . PRO E 1 66 ? -6.651 -15.186 -119.807 1.00 14.51 66 PRO E C 1
ATOM 7036 O O . PRO E 1 66 ? -5.572 -15.081 -119.250 1.00 13.50 66 PRO E O 1
ATOM 7040 N N . ARG E 1 67 ? -7.155 -16.360 -120.184 1.00 13.14 67 ARG E N 1
ATOM 7041 C CA . ARG E 1 67 ? -6.507 -17.631 -119.827 1.00 13.40 67 ARG E CA 1
ATOM 7042 C C . ARG E 1 67 ? -5.417 -18.073 -120.808 1.00 12.55 67 ARG E C 1
ATOM 7043 O O . ARG E 1 67 ? -4.711 -19.073 -120.559 1.00 13.00 67 ARG E O 1
ATOM 7051 N N . LEU E 1 68 ? -5.299 -17.355 -121.927 1.00 11.89 68 LEU E N 1
ATOM 7052 C CA . LEU E 1 68 ? -4.724 -18.004 -123.101 1.00 12.82 68 LEU E CA 1
ATOM 7053 C C . LEU E 1 68 ? -3.279 -17.695 -123.438 1.00 12.75 68 LEU E C 1
ATOM 7054 O O . LEU E 1 68 ? -2.796 -18.184 -124.460 1.00 13.74 68 LEU E O 1
ATOM 7059 N N . ASN E 1 69 ? -2.586 -16.890 -122.637 1.00 11.89 69 ASN E N 1
ATOM 7060 C CA . ASN E 1 69 ? -1.180 -16.573 -122.910 1.00 10.90 69 ASN E CA 1
ATOM 7061 C C . ASN E 1 69 ? -0.301 -17.715 -122.447 1.00 11.23 69 ASN E C 1
ATOM 7062 O O . ASN E 1 69 ? -0.113 -17.916 -121.236 1.00 11.22 69 ASN E O 1
ATOM 7067 N N . GLY E 1 70 ? 0.280 -18.468 -123.378 1.00 10.68 70 GLY E N 1
ATOM 7068 C CA . GLY E 1 70 ? 1.112 -19.615 -122.992 1.00 10.83 70 GLY E CA 1
ATOM 7069 C C . GLY E 1 70 ? 2.255 -19.250 -122.059 1.00 10.82 70 GLY E C 1
ATOM 7070 O O . GLY E 1 70 ? 2.448 -19.907 -121.044 1.00 10.55 70 GLY E O 1
ATOM 7071 N N . ALA E 1 71 ? 2.990 -18.187 -122.409 1.00 10.30 71 ALA E N 1
ATOM 7072 C CA . ALA E 1 71 ? 4.159 -17.711 -121.664 1.00 11.11 71 ALA E CA 1
ATOM 7073 C C . ALA E 1 71 ? 3.838 -17.275 -120.229 1.00 10.97 71 ALA E C 1
ATOM 7074 O O . ALA E 1 71 ? 4.698 -17.353 -119.359 1.00 11.71 71 ALA E O 1
ATOM 7076 N N . SER E 1 72 ? 2.585 -16.881 -119.989 1.00 10.92 72 SER E N 1
ATOM 7077 C CA . SER E 1 72 ? 2.190 -16.473 -118.645 1.00 12.29 72 SER E CA 1
ATOM 7078 C C . SER E 1 72 ? 2.115 -17.674 -117.741 1.00 11.93 72 SER E C 1
ATOM 7079 O O . SER E 1 72 ? 2.269 -17.548 -116.527 1.00 13.65 72 SER E O 1
ATOM 7082 N N . TYR E 1 73 ? 1.812 -18.825 -118.317 1.00 11.17 73 TYR E N 1
ATOM 7083 C CA . TYR E 1 73 ? 1.493 -20.033 -117.556 1.00 11.08 73 TYR E CA 1
ATOM 7084 C C . TYR E 1 73 ? 2.661 -21.038 -117.480 1.00 11.35 73 TYR E C 1
ATOM 7085 O O . TYR E 1 73 ? 2.843 -21.751 -116.468 1.00 11.44 73 TYR E O 1
ATOM 7094 N N . LEU E 1 74 ? 3.472 -21.111 -118.547 1.00 10.14 74 LEU E N 1
ATOM 7095 C CA . LEU E 1 74 ? 4.473 -22.124 -118.633 1.00 10.77 74 LEU E CA 1
ATOM 7096 C C . LEU E 1 74 ? 5.457 -22.226 -117.462 1.00 10.88 74 LEU E C 1
ATOM 7097 O O . LEU E 1 74 ? 5.698 -23.332 -116.975 1.00 11.03 74 LEU E O 1
ATOM 7102 N N . PRO E 1 75 ? 6.040 -21.097 -117.019 1.00 10.30 75 PRO E N 1
ATOM 7103 C CA . PRO E 1 75 ? 7.007 -21.229 -115.919 1.00 10.85 75 PRO E CA 1
ATOM 7104 C C . PRO E 1 75 ? 6.401 -21.867 -114.657 1.00 10.73 75 PRO E C 1
ATOM 7105 O O . PRO E 1 75 ? 7.033 -22.734 -114.024 1.00 11.00 75 PRO E O 1
ATOM 7109 N N . SER E 1 76 ? 5.173 -21.494 -114.323 1.00 11.62 76 SER E N 1
ATOM 7110 C CA . SER E 1 76 ? 4.486 -22.114 -113.185 1.00 11.30 76 SER E CA 1
ATOM 7111 C C . SER E 1 76 ? 4.199 -23.587 -113.455 1.00 11.53 76 SER E C 1
ATOM 7112 O O . SER E 1 76 ? 4.267 -24.450 -112.544 1.00 11.04 76 SER E O 1
ATOM 7115 N N . CYS E 1 77 ? 3.819 -23.892 -114.688 1.00 11.58 77 CYS E N 1
ATOM 7116 C CA . CYS E 1 77 ? 3.523 -25.278 -115.088 1.00 12.07 77 CYS E CA 1
ATOM 7117 C C . CYS E 1 77 ? 4.795 -26.136 -114.958 1.00 11.77 77 CYS E C 1
ATOM 7118 O O . CYS E 1 77 ? 4.738 -27.286 -114.502 1.00 11.18 77 CYS E O 1
ATOM 7121 N N . LEU E 1 78 ? 5.944 -25.609 -115.410 1.00 11.94 78 LEU E N 1
ATOM 7122 C CA . LEU E 1 78 ? 7.208 -26.372 -115.376 1.00 12.10 78 LEU E CA 1
ATOM 7123 C C . LEU E 1 78 ? 7.558 -26.716 -113.933 1.00 12.43 78 LEU E C 1
ATOM 7124 O O . LEU E 1 78 ? 7.847 -27.872 -113.613 1.00 13.44 78 LEU E O 1
ATOM 7129 N N . ALA E 1 79 ? 7.468 -25.715 -113.057 1.00 12.28 79 ALA E N 1
ATOM 7130 C CA . ALA E 1 79 ? 7.848 -25.884 -111.651 1.00 12.41 79 ALA E CA 1
ATOM 7131 C C . ALA E 1 79 ? 6.893 -26.851 -110.911 1.00 12.01 79 ALA E C 1
ATOM 7132 O O . ALA E 1 79 ? 7.308 -27.612 -110.022 1.00 13.17 79 ALA E O 1
ATOM 7134 N N . THR E 1 80 ? 5.628 -26.817 -111.309 1.00 12.47 80 THR E N 1
ATOM 7135 C CA . THR E 1 80 ? 4.612 -27.749 -110.822 1.00 12.48 80 THR E CA 1
ATOM 7136 C C . THR E 1 80 ? 4.966 -29.189 -111.133 1.00 13.35 80 THR E C 1
ATOM 7137 O O . THR E 1 80 ? 4.740 -30.083 -110.324 1.00 14.10 80 THR E O 1
ATOM 7141 N N . HIS E 1 81 ? 5.504 -29.432 -112.323 1.00 13.25 81 HIS E N 1
ATOM 7142 C CA . HIS E 1 81 ? 5.632 -30.799 -112.811 1.00 12.92 81 HIS E CA 1
ATOM 7143 C C . HIS E 1 81 ? 7.031 -31.389 -112.717 1.00 11.61 81 HIS E C 1
ATOM 7144 O O . HIS E 1 81 ? 7.209 -32.558 -113.080 1.00 12.10 81 HIS E O 1
ATOM 7151 N N . LEU E 1 82 ? 8.025 -30.631 -112.262 1.00 12.23 82 LEU E N 1
ATOM 7152 C CA . LEU E 1 82 ? 9.341 -31.223 -112.016 1.00 12.89 82 LEU E CA 1
ATOM 7153 C C . LEU E 1 82 ? 9.170 -32.428 -111.085 1.00 12.66 82 LEU E C 1
ATOM 7154 O O . LEU E 1 82 ? 8.267 -32.440 -110.210 1.00 12.62 82 LEU E O 1
ATOM 7159 N N . PRO E 1 83 ? 10.003 -33.468 -111.288 1.00 12.37 83 PRO E N 1
ATOM 7160 C CA . PRO E 1 83 ? 11.064 -33.642 -112.291 1.00 12.09 83 PRO E CA 1
ATOM 7161 C C . PRO E 1 83 ? 10.539 -33.890 -113.711 1.00 12.05 83 PRO E C 1
ATOM 7162 O O . PRO E 1 83 ? 9.547 -34.602 -113.892 1.00 13.11 83 PRO E O 1
ATOM 7166 N N . LEU E 1 84 ? 11.197 -33.271 -114.687 1.00 12.39 84 LEU E N 1
ATOM 7167 C CA . LEU E 1 84 ? 10.829 -33.424 -116.106 1.00 12.00 84 LEU E CA 1
ATOM 7168 C C . LEU E 1 84 ? 12.028 -33.770 -116.970 1.00 12.05 84 LEU E C 1
ATOM 7169 O O . LEU E 1 84 ? 13.129 -33.270 -116.746 1.00 12.75 84 LEU E O 1
ATOM 7174 N N . ASP E 1 85 ? 11.805 -34.627 -117.967 1.00 12.81 85 ASP E N 1
ATOM 7175 C CA . ASP E 1 85 ? 12.849 -34.995 -118.912 1.00 12.38 85 ASP E CA 1
ATOM 7176 C C . ASP E 1 85 ? 12.696 -34.261 -120.244 1.00 11.91 85 ASP E C 1
ATOM 7177 O O . ASP E 1 85 ? 13.686 -33.944 -120.874 1.00 12.96 85 ASP E O 1
ATOM 7182 N N . LEU E 1 86 ? 11.469 -33.991 -120.657 1.00 11.58 86 LEU E N 1
ATOM 7183 C CA . LEU E 1 86 ? 11.228 -33.369 -121.974 1.00 11.89 86 LEU E CA 1
ATOM 7184 C C . LEU E 1 86 ? 9.955 -32.550 -121.936 1.00 12.00 86 LEU E C 1
ATOM 7185 O O . LEU E 1 86 ? 8.973 -32.953 -121.306 1.00 12.62 86 LEU E O 1
ATOM 7190 N N . VAL E 1 87 ? 9.947 -31.424 -122.659 1.00 11.92 87 VAL E N 1
ATOM 7191 C CA . VAL E 1 87 ? 8.748 -30.652 -122.879 1.00 11.79 87 VAL E CA 1
ATOM 7192 C C . VAL E 1 87 ? 8.550 -30.550 -124.371 1.00 12.04 87 VAL E C 1
ATOM 7193 O O . VAL E 1 87 ? 9.420 -30.077 -125.053 1.00 12.44 87 VAL E O 1
ATOM 7197 N N . ILE E 1 88 ? 7.417 -31.038 -124.855 1.00 11.42 88 ILE E N 1
ATOM 7198 C CA . ILE E 1 88 ? 7.035 -30.905 -126.247 1.00 11.79 88 ILE E CA 1
ATOM 7199 C C . ILE E 1 88 ? 6.137 -29.658 -126.308 1.00 11.27 88 ILE E C 1
ATOM 7200 O O . ILE E 1 88 ? 5.093 -29.616 -125.655 1.00 11.46 88 ILE E O 1
ATOM 7205 N N . ILE E 1 89 ? 6.497 -28.684 -127.146 1.00 10.81 89 ILE E N 1
ATOM 7206 C CA . ILE E 1 89 ? 5.666 -27.502 -127.270 1.00 11.12 89 ILE E CA 1
ATOM 7207 C C . ILE E 1 89 ? 5.158 -27.413 -128.699 1.00 10.63 89 ILE E C 1
ATOM 7208 O O . ILE E 1 89 ? 5.943 -27.226 -129.612 1.00 10.64 89 ILE E O 1
ATOM 7221 N N . LEU E 1 91 ? 2.584 -24.976 -130.471 1.00 11.82 91 LEU E N 1
ATOM 7222 C CA . LEU E 1 91 ? 1.795 -23.770 -130.370 1.00 10.41 91 LEU E CA 1
ATOM 7223 C C . LEU E 1 91 ? 2.120 -22.907 -131.554 1.00 11.34 91 LEU E C 1
ATOM 7224 O O . LEU E 1 91 ? 3.160 -23.097 -132.198 1.00 10.89 91 LEU E O 1
ATOM 7229 N N . GLY E 1 92 ? 1.257 -21.941 -131.814 1.00 10.63 92 GLY E N 1
ATOM 7230 C CA . GLY E 1 92 ? 1.482 -20.984 -132.902 1.00 10.83 92 GLY E CA 1
ATOM 7231 C C . GLY E 1 92 ? 0.268 -20.872 -133.803 1.00 10.45 92 GLY E C 1
ATOM 7232 O O . GLY E 1 92 ? 0.046 -19.834 -134.420 1.00 9.89 92 GLY E O 1
ATOM 7233 N N . THR E 1 93 ? -0.540 -21.926 -133.897 1.00 10.74 93 THR E N 1
ATOM 7234 C CA . THR E 1 93 ? -1.802 -21.863 -134.690 1.00 9.98 93 THR E CA 1
ATOM 7235 C C . THR E 1 93 ? -2.687 -20.653 -134.280 1.00 9.72 93 THR E C 1
ATOM 7236 O O . THR E 1 93 ? -3.178 -19.892 -135.129 1.00 10.19 93 THR E O 1
ATOM 7240 N N . ASN E 1 94 ? -2.893 -20.463 -132.972 1.00 9.13 94 ASN E N 1
ATOM 7241 C CA . ASN E 1 94 ? -3.805 -19.415 -132.538 1.00 9.97 94 ASN E CA 1
ATOM 7242 C C . ASN E 1 94 ? -3.254 -17.999 -132.751 1.00 9.13 94 ASN E C 1
ATOM 7243 O O . ASN E 1 94 ? -4.026 -17.076 -132.987 1.00 10.03 94 ASN E O 1
ATOM 7248 N N . ASP E 1 95 ? -1.928 -17.865 -132.699 1.00 9.02 95 ASP E N 1
ATOM 7249 C CA . ASP E 1 95 ? -1.261 -16.599 -132.988 1.00 9.56 95 ASP E CA 1
ATOM 7250 C C . ASP E 1 95 ? -1.546 -16.137 -134.403 1.00 8.37 95 ASP E C 1
ATOM 7251 O O . ASP E 1 95 ? -1.322 -14.960 -134.714 1.00 9.33 95 ASP E O 1
ATOM 7256 N N . THR E 1 96 ? -1.945 -17.048 -135.298 1.00 8.94 96 THR E N 1
ATOM 7257 C CA . THR E 1 96 ? -2.315 -16.665 -136.679 1.00 9.19 96 THR E CA 1
ATOM 7258 C C . THR E 1 96 ? -3.756 -16.140 -136.840 1.00 9.36 96 THR E C 1
ATOM 7259 O O . THR E 1 96 ? -4.170 -15.791 -137.945 1.00 9.81 96 THR E O 1
ATOM 7263 N N . LYS E 1 97 ? -4.531 -16.095 -135.766 1.00 8.39 97 LYS E N 1
ATOM 7264 C CA . LYS E 1 97 ? -5.841 -15.469 -135.848 1.00 9.65 97 LYS E CA 1
ATOM 7265 C C . LYS E 1 97 ? -5.672 -14.036 -136.290 1.00 10.22 97 LYS E C 1
ATOM 7266 O O . LYS E 1 97 ? -4.707 -13.340 -135.870 1.00 9.86 97 LYS E O 1
ATOM 7272 N N . ALA E 1 98 ? -6.579 -13.581 -137.151 1.00 10.34 98 ALA E N 1
ATOM 7273 C CA . ALA E 1 98 ? -6.375 -12.298 -137.803 1.00 10.80 98 ALA E CA 1
ATOM 7274 C C . ALA E 1 98 ? -6.221 -11.150 -136.797 1.00 10.36 98 ALA E C 1
ATOM 7275 O O . ALA E 1 98 ? -5.467 -10.210 -137.029 1.00 11.04 98 ALA E O 1
ATOM 7277 N N . TYR E 1 99 ? -6.945 -11.238 -135.693 1.00 11.56 99 TYR E N 1
ATOM 7278 C CA . TYR E 1 99 ? -6.993 -10.102 -134.779 1.00 11.64 99 TYR E CA 1
ATOM 7279 C C . TYR E 1 99 ? -5.693 -9.874 -134.013 1.00 12.69 99 TYR E C 1
ATOM 7280 O O . TYR E 1 99 ? -5.498 -8.816 -133.381 1.00 14.26 99 TYR E O 1
ATOM 7289 N N . PHE E 1 100 ? -4.792 -10.849 -134.047 1.00 11.34 100 PHE E N 1
ATOM 7290 C CA . PHE E 1 100 ? -3.468 -10.687 -133.450 1.00 11.14 100 PHE E CA 1
ATOM 7291 C C . PHE E 1 100 ? -2.474 -9.917 -134.324 1.00 11.47 100 PHE E C 1
ATOM 7292 O O . PHE E 1 100 ? -1.445 -9.393 -133.816 1.00 10.03 100 PHE E O 1
ATOM 7300 N N . ARG E 1 101 ? -2.736 -9.868 -135.618 1.00 11.23 101 ARG E N 1
ATOM 7301 C CA . ARG E 1 101 ? -1.887 -9.125 -136.543 1.00 12.58 101 ARG E CA 1
ATOM 7302 C C . ARG E 1 101 ? -0.396 -9.496 -136.424 1.00 11.31 101 ARG E C 1
ATOM 7303 O O . ARG E 1 101 ? 0.482 -8.644 -136.505 1.00 11.94 101 ARG E O 1
ATOM 7311 N N . ARG E 1 102 ? -0.146 -10.795 -136.252 1.00 11.28 102 ARG E N 1
ATOM 7312 C CA . ARG E 1 102 ? 1.202 -11.308 -136.097 1.00 11.41 102 ARG E CA 1
ATOM 7313 C C . ARG E 1 102 ? 1.713 -11.925 -137.381 1.00 10.81 102 ARG E C 1
ATOM 7314 O O . ARG E 1 102 ? 0.988 -12.624 -138.097 1.00 11.12 102 ARG E O 1
ATOM 7322 N N . THR E 1 103 ? 2.991 -11.656 -137.643 1.00 11.28 103 THR E N 1
ATOM 7323 C CA . THR E 1 103 ? 3.735 -12.276 -138.721 1.00 10.00 103 THR E CA 1
ATOM 7324 C C . THR E 1 103 ? 4.329 -13.590 -138.217 1.00 9.52 103 THR E C 1
ATOM 7325 O O . THR E 1 103 ? 4.450 -13.822 -137.017 1.00 9.24 103 THR E O 1
ATOM 7329 N N . PRO E 1 104 ? 4.779 -14.452 -139.139 1.00 9.59 104 PRO E N 1
ATOM 7330 C CA . PRO E 1 104 ? 5.545 -15.636 -138.666 1.00 9.28 104 PRO E CA 1
ATOM 7331 C C . PRO E 1 104 ? 6.724 -15.325 -137.735 1.00 9.02 104 PRO E C 1
ATOM 7332 O O . PRO E 1 104 ? 6.942 -16.071 -136.760 1.00 8.33 104 PRO E O 1
ATOM 7336 N N . LEU E 1 105 ? 7.471 -14.266 -138.025 1.00 9.04 105 LEU E N 1
ATOM 7337 C CA . LEU E 1 105 ? 8.564 -13.858 -137.133 1.00 9.52 105 LEU E CA 1
ATOM 7338 C C . LEU E 1 105 ? 8.019 -13.585 -135.724 1.00 8.64 105 LEU E C 1
ATOM 7339 O O . LEU E 1 105 ? 8.568 -14.044 -134.731 1.00 8.96 105 LEU E O 1
ATOM 7344 N N . ASP E 1 106 ? 6.975 -12.772 -135.625 1.00 9.24 106 ASP E N 1
ATOM 7345 C CA . ASP E 1 106 ? 6.370 -12.508 -134.292 1.00 9.82 106 ASP E CA 1
ATOM 7346 C C . ASP E 1 106 ? 6.031 -13.809 -133.527 1.00 9.94 106 ASP E C 1
ATOM 7347 O O . ASP E 1 106 ? 6.184 -13.917 -132.325 1.00 9.19 106 ASP E O 1
ATOM 7352 N N . ILE E 1 107 ? 5.522 -14.801 -134.254 1.00 10.11 107 ILE E N 1
ATOM 7353 C CA . ILE E 1 107 ? 5.065 -16.035 -133.639 1.00 8.86 107 ILE E CA 1
ATOM 7354 C C . ILE E 1 107 ? 6.283 -16.852 -133.235 1.00 9.33 107 ILE E C 1
ATOM 7355 O O . ILE E 1 107 ? 6.340 -17.395 -132.122 1.00 8.91 107 ILE E O 1
ATOM 7360 N N . ALA E 1 108 ? 7.301 -16.896 -134.110 1.00 8.79 108 ALA E N 1
ATOM 7361 C CA . ALA E 1 108 ? 8.549 -17.569 -133.717 1.00 9.01 108 ALA E CA 1
ATOM 7362 C C . ALA E 1 108 ? 9.183 -16.924 -132.489 1.00 9.29 108 ALA E C 1
ATOM 7363 O O . ALA E 1 108 ? 9.759 -17.606 -131.652 1.00 9.05 108 ALA E O 1
ATOM 7365 N N . LEU E 1 109 ? 9.106 -15.588 -132.389 1.00 9.02 109 LEU E N 1
ATOM 7366 C CA . LEU E 1 109 ? 9.671 -14.910 -131.205 1.00 10.67 109 LEU E CA 1
ATOM 7367 C C . LEU E 1 109 ? 8.892 -15.298 -129.945 1.00 10.08 109 LEU E C 1
ATOM 7368 O O . LEU E 1 109 ? 9.466 -15.475 -128.870 1.00 11.19 109 LEU E O 1
ATOM 7373 N N . GLY E 1 110 ? 7.582 -15.456 -130.074 1.00 9.96 110 GLY E N 1
ATOM 7374 C CA . GLY E 1 110 ? 6.771 -15.961 -128.968 1.00 10.49 110 GLY E CA 1
ATOM 7375 C C . GLY E 1 110 ? 7.181 -17.371 -128.561 1.00 10.13 110 GLY E C 1
ATOM 7376 O O . GLY E 1 110 ? 7.344 -17.696 -127.373 1.00 9.75 110 GLY E O 1
ATOM 7385 N N . SER E 1 112 ? 10.077 -18.560 -129.004 1.00 9.05 112 SER E N 1
ATOM 7386 C CA . SER E 1 112 ? 11.401 -18.467 -128.392 1.00 9.35 112 SER E CA 1
ATOM 7387 C C . SER E 1 112 ? 11.316 -18.152 -126.934 1.00 9.79 112 SER E C 1
ATOM 7388 O O . SER E 1 112 ? 12.173 -18.614 -126.150 1.00 10.11 112 SER E O 1
ATOM 7391 N N . VAL E 1 113 ? 10.328 -17.347 -126.554 1.00 9.51 113 VAL E N 1
ATOM 7392 C CA . VAL E 1 113 ? 10.126 -17.044 -125.113 1.00 10.57 113 VAL E CA 1
ATOM 7393 C C . VAL E 1 113 ? 9.836 -18.359 -124.354 1.00 9.85 113 VAL E C 1
ATOM 7394 O O . VAL E 1 113 ? 10.361 -18.563 -123.251 1.00 10.63 113 VAL E O 1
ATOM 7398 N N . LEU E 1 114 ? 8.991 -19.218 -124.926 1.00 9.45 114 LEU E N 1
ATOM 7399 C CA . LEU E 1 114 ? 8.631 -20.483 -124.292 1.00 9.72 114 LEU E CA 1
ATOM 7400 C C . LEU E 1 114 ? 9.846 -21.389 -124.181 1.00 10.00 114 LEU E C 1
ATOM 7401 O O . LEU E 1 114 ? 10.090 -22.001 -123.146 1.00 10.53 114 LEU E O 1
ATOM 7406 N N . VAL E 1 115 ? 10.628 -21.464 -125.260 1.00 10.27 115 VAL E N 1
ATOM 7407 C CA . VAL E 1 115 ? 11.847 -22.293 -125.253 1.00 10.71 115 VAL E CA 1
ATOM 7408 C C . VAL E 1 115 ? 12.804 -21.817 -124.168 1.00 10.80 115 VAL E C 1
ATOM 7409 O O . VAL E 1 115 ? 13.327 -22.624 -123.392 1.00 9.87 115 VAL E O 1
ATOM 7413 N N . THR E 1 116 ? 12.993 -20.500 -124.090 1.00 10.49 116 THR E N 1
ATOM 7414 C CA . THR E 1 116 ? 13.849 -19.934 -123.059 1.00 11.52 116 THR E CA 1
ATOM 7415 C C . THR E 1 116 ? 13.309 -20.240 -121.645 1.00 10.84 116 THR E C 1
ATOM 7416 O O . THR E 1 116 ? 14.097 -20.524 -120.738 1.00 10.07 116 THR E O 1
ATOM 7420 N N . GLN E 1 117 ? 11.995 -20.226 -121.453 1.00 10.73 117 GLN E N 1
ATOM 7421 C CA . GLN E 1 117 ? 11.450 -20.622 -120.148 1.00 10.45 117 GLN E CA 1
ATOM 7422 C C . GLN E 1 117 ? 11.790 -22.075 -119.803 1.00 11.27 117 GLN E C 1
ATOM 7423 O O . GLN E 1 117 ? 12.074 -22.421 -118.666 1.00 11.24 117 GLN E O 1
ATOM 7429 N N . VAL E 1 118 ? 11.738 -22.952 -120.788 1.00 11.19 118 VAL E N 1
ATOM 7430 C CA . VAL E 1 118 ? 12.091 -24.324 -120.520 1.00 11.66 118 VAL E CA 1
ATOM 7431 C C . VAL E 1 118 ? 13.607 -24.427 -120.218 1.00 11.08 118 VAL E C 1
ATOM 7432 O O . VAL E 1 118 ? 14.038 -25.092 -119.257 1.00 11.89 118 VAL E O 1
ATOM 7436 N N . LEU E 1 119 ? 14.435 -23.771 -121.026 1.00 11.81 119 LEU E N 1
ATOM 7437 C CA . LEU E 1 119 ? 15.865 -23.888 -120.871 1.00 12.23 119 LEU E CA 1
ATOM 7438 C C . LEU E 1 119 ? 16.359 -23.336 -119.542 1.00 11.93 119 LEU E C 1
ATOM 7439 O O . LEU E 1 119 ? 17.347 -23.859 -119.016 1.00 13.59 119 LEU E O 1
ATOM 7444 N N . THR E 1 120 ? 15.669 -22.322 -119.002 1.00 12.52 120 THR E N 1
ATOM 7445 C CA . THR E 1 120 ? 16.078 -21.682 -117.741 1.00 13.16 120 THR E CA 1
ATOM 7446 C C . THR E 1 120 ? 15.303 -22.236 -116.527 1.00 12.79 120 THR E C 1
ATOM 7447 O O . THR E 1 120 ? 15.289 -21.604 -115.468 1.00 14.42 120 THR E O 1
ATOM 7451 N N . SER E 1 121 ? 14.634 -23.368 -116.684 1.00 12.86 121 SER E N 1
ATOM 7452 C CA . SER E 1 121 ? 13.755 -23.884 -115.634 1.00 12.70 121 SER E CA 1
ATOM 7453 C C . SER E 1 121 ? 14.439 -24.722 -114.534 1.00 13.62 121 SER E C 1
ATOM 7454 O O . SER E 1 121 ? 13.740 -25.152 -113.614 1.00 13.24 121 SER E O 1
ATOM 7457 N N . ALA E 1 122 ? 15.747 -24.942 -114.618 1.00 13.45 122 ALA E N 1
ATOM 7458 C CA . ALA E 1 122 ? 16.438 -25.818 -113.642 1.00 13.24 122 ALA E CA 1
ATOM 7459 C C . ALA E 1 122 ? 16.144 -25.382 -112.225 1.00 13.25 122 ALA E C 1
ATOM 7460 O O . ALA E 1 122 ? 16.093 -24.176 -111.922 1.00 12.61 122 ALA E O 1
ATOM 7462 N N . GLY E 1 123 ? 15.952 -26.388 -111.365 1.00 13.77 123 GLY E N 1
ATOM 7463 C CA . GLY E 1 123 ? 15.671 -26.146 -109.949 1.00 14.11 123 GLY E CA 1
ATOM 7464 C C . GLY E 1 123 ? 14.237 -25.857 -109.565 1.00 13.87 123 GLY E C 1
ATOM 7465 O O . GLY E 1 123 ? 13.858 -26.046 -108.405 1.00 14.66 123 GLY E O 1
ATOM 7466 N N . GLY E 1 124 ? 13.399 -25.413 -110.501 1.00 13.32 124 GLY E N 1
ATOM 7467 C CA . GLY E 1 124 ? 12.032 -25.076 -110.137 1.00 13.31 124 GLY E CA 1
ATOM 7468 C C . GLY E 1 124 ? 11.971 -24.154 -108.918 1.00 13.51 124 GLY E C 1
ATOM 7469 O O . GLY E 1 124 ? 12.704 -23.174 -108.820 1.00 12.97 124 GLY E O 1
ATOM 7470 N N . VAL E 1 125 ? 11.099 -24.507 -107.974 1.00 13.28 125 VAL E N 1
ATOM 7471 C CA . VAL E 1 125 ? 11.053 -23.850 -106.673 1.00 13.17 125 VAL E CA 1
ATOM 7472 C C . VAL E 1 125 ? 11.774 -24.767 -105.671 1.00 12.89 125 VAL E C 1
ATOM 7473 O O . VAL E 1 125 ? 11.227 -25.780 -105.248 1.00 13.49 125 VAL E O 1
ATOM 7477 N N . GLY E 1 126 ? 13.028 -24.440 -105.395 1.00 12.94 126 GLY E N 1
ATOM 7478 C CA . GLY E 1 126 ? 13.781 -25.067 -104.310 1.00 12.88 126 GLY E CA 1
ATOM 7479 C C . GLY E 1 126 ? 14.128 -26.534 -104.468 1.00 13.44 126 GLY E C 1
ATOM 7480 O O . GLY E 1 126 ? 14.257 -27.260 -103.466 1.00 12.12 126 GLY E O 1
ATOM 7481 N N . THR E 1 127 ? 14.304 -26.990 -105.707 1.00 11.91 127 THR E N 1
ATOM 7482 C CA . THR E 1 127 ? 14.660 -28.399 -105.969 1.00 12.27 127 THR E CA 1
ATOM 7483 C C . THR E 1 127 ? 16.069 -28.489 -106.527 1.00 12.99 127 THR E C 1
ATOM 7484 O O . THR E 1 127 ? 16.661 -27.482 -106.962 1.00 13.73 127 THR E O 1
ATOM 7488 N N . THR E 1 128 ? 16.557 -29.733 -106.549 1.00 12.49 128 THR E N 1
ATOM 7489 C CA . THR E 1 128 ? 17.836 -30.097 -107.146 1.00 13.70 128 THR E CA 1
ATOM 7490 C C . THR E 1 128 ? 17.694 -30.634 -108.587 1.00 14.27 128 THR E C 1
ATOM 7491 O O . THR E 1 128 ? 18.676 -31.107 -109.180 1.00 14.28 128 THR E O 1
ATOM 7495 N N . TYR E 1 129 ? 16.494 -30.545 -109.153 1.00 14.43 129 TYR E N 1
ATOM 7496 C CA . TYR E 1 129 ? 16.245 -31.148 -110.441 1.00 14.16 129 TYR E CA 1
ATOM 7497 C C . TYR E 1 129 ? 16.799 -30.287 -111.583 1.00 14.60 129 TYR E C 1
ATOM 7498 O O . TYR E 1 129 ? 16.729 -29.055 -111.539 1.00 14.31 129 TYR E O 1
ATOM 7507 N N . PRO E 1 130 ? 17.315 -30.951 -112.642 1.00 13.98 130 PRO E N 1
ATOM 7508 C CA . PRO E 1 130 ? 17.769 -30.236 -113.842 1.00 14.50 130 PRO E CA 1
ATOM 7509 C C . PRO E 1 130 ? 16.633 -29.729 -114.734 1.00 14.03 130 PRO E C 1
ATOM 7510 O O . PRO E 1 130 ? 15.484 -30.110 -114.579 1.00 14.88 130 PRO E O 1
ATOM 7514 N N . ALA E 1 131 ? 16.965 -28.882 -115.690 1.00 14.54 131 ALA E N 1
ATOM 7515 C CA . ALA E 1 131 ? 15.983 -28.498 -116.724 1.00 14.33 131 ALA E CA 1
ATOM 7516 C C . ALA E 1 131 ? 15.707 -29.675 -117.645 1.00 14.24 131 ALA E C 1
ATOM 7517 O O . ALA E 1 131 ? 16.611 -30.438 -117.963 1.00 14.34 131 ALA E O 1
ATOM 7519 N N . PRO E 1 132 ? 14.449 -29.811 -118.113 1.00 14.91 132 PRO E N 1
ATOM 7520 C CA . PRO E 1 132 ? 14.190 -30.769 -119.159 1.00 14.40 132 PRO E CA 1
ATOM 7521 C C . PRO E 1 132 ? 14.727 -30.312 -120.482 1.00 14.52 132 PRO E C 1
ATOM 7522 O O . PRO E 1 132 ? 15.126 -29.140 -120.647 1.00 14.40 132 PRO E O 1
ATOM 7526 N N . LYS E 1 133 ? 14.721 -31.245 -121.430 1.00 13.62 133 LYS E N 1
ATOM 7527 C CA . LYS E 1 133 ? 14.918 -30.908 -122.811 1.00 13.87 133 LYS E CA 1
ATOM 7528 C C . LYS E 1 133 ? 13.626 -30.311 -123.363 1.00 12.98 133 LYS E C 1
ATOM 7529 O O . LYS E 1 133 ? 12.559 -30.397 -122.744 1.00 12.48 133 LYS E O 1
ATOM 7535 N N . VAL E 1 134 ? 13.723 -29.755 -124.565 1.00 12.70 134 VAL E N 1
ATOM 7536 C CA . VAL E 1 134 ? 12.555 -29.151 -125.204 1.00 13.23 134 VAL E CA 1
ATOM 7537 C C . VAL E 1 134 ? 12.539 -29.554 -126.656 1.00 13.91 134 VAL E C 1
ATOM 7538 O O . VAL E 1 134 ? 13.592 -29.589 -127.285 1.00 16.95 134 VAL E O 1
ATOM 7542 N N . LEU E 1 135 ? 11.355 -29.861 -127.166 1.00 12.69 135 LEU E N 1
ATOM 7543 C CA . LEU E 1 135 ? 11.148 -30.149 -128.567 1.00 12.20 135 LEU E CA 1
ATOM 7544 C C . LEU E 1 135 ? 10.161 -29.122 -129.100 1.00 12.22 135 LEU E C 1
ATOM 7545 O O . LEU E 1 135 ? 9.021 -29.077 -128.659 1.00 11.63 135 LEU E O 1
ATOM 7550 N N . VAL E 1 136 ? 10.617 -28.338 -130.071 1.00 11.08 136 VAL E N 1
ATOM 7551 C CA . VAL E 1 136 ? 9.796 -27.305 -130.704 1.00 11.45 136 VAL E CA 1
ATOM 7552 C C . VAL E 1 136 ? 9.043 -27.970 -131.843 1.00 10.02 136 VAL E C 1
ATOM 7553 O O . VAL E 1 136 ? 9.662 -28.568 -132.732 1.00 10.67 136 VAL E O 1
ATOM 7557 N N . VAL E 1 137 ? 7.715 -27.867 -131.846 1.00 10.57 137 VAL E N 1
ATOM 7558 C CA . VAL E 1 137 ? 6.913 -28.525 -132.885 1.00 10.81 137 VAL E CA 1
ATOM 7559 C C . VAL E 1 137 ? 6.059 -27.496 -133.635 1.00 11.39 137 VAL E C 1
ATOM 7560 O O . VAL E 1 137 ? 5.265 -26.763 -133.029 1.00 11.86 137 VAL E O 1
ATOM 7564 N N . SER E 1 138 ? 6.243 -27.414 -134.950 1.00 10.63 138 SER E N 1
ATOM 7565 C CA . SER E 1 138 ? 5.374 -26.576 -135.733 1.00 10.32 138 SER E CA 1
ATOM 7566 C C . SER E 1 138 ? 4.086 -27.351 -136.012 1.00 11.18 138 SER E C 1
ATOM 7567 O O . SER E 1 138 ? 4.129 -28.518 -136.413 1.00 10.44 138 SER E O 1
ATOM 7570 N N . PRO E 1 139 ? 2.922 -26.715 -135.830 1.00 10.45 139 PRO E N 1
ATOM 7571 C CA . PRO E 1 139 ? 1.686 -27.425 -136.126 1.00 10.95 139 PRO E CA 1
ATOM 7572 C C . PRO E 1 139 ? 1.505 -27.575 -137.630 1.00 10.95 139 PRO E C 1
ATOM 7573 O O . PRO E 1 139 ? 2.134 -26.850 -138.383 1.00 12.10 139 PRO E O 1
ATOM 7577 N N . PRO E 1 140 ? 0.621 -28.483 -138.062 1.00 10.98 140 PRO E N 1
ATOM 7578 C CA . PRO E 1 140 ? 0.378 -28.588 -139.484 1.00 10.81 140 PRO E CA 1
ATOM 7579 C C . PRO E 1 140 ? -0.340 -27.340 -139.986 1.00 10.84 140 PRO E C 1
ATOM 7580 O O . PRO E 1 140 ? -1.002 -26.636 -139.200 1.00 12.19 140 PRO E O 1
ATOM 7584 N N . PRO E 1 141 ? -0.227 -27.031 -141.276 1.00 10.53 141 PRO E N 1
ATOM 7585 C CA . PRO E 1 141 ? -1.000 -25.912 -141.774 1.00 10.91 141 PRO E CA 1
ATOM 7586 C C . PRO E 1 141 ? -2.525 -26.084 -141.616 1.00 11.06 141 PRO E C 1
ATOM 7587 O O . PRO E 1 141 ? -3.050 -27.205 -141.681 1.00 10.63 141 PRO E O 1
ATOM 7591 N N . LEU E 1 142 ? -3.213 -24.968 -141.413 1.00 10.19 142 LEU E N 1
ATOM 7592 C CA . LEU E 1 142 ? -4.659 -24.919 -141.395 1.00 11.34 142 LEU E CA 1
ATOM 7593 C C . LEU E 1 142 ? -5.186 -25.278 -142.796 1.00 11.00 142 LEU E C 1
ATOM 7594 O O . LEU E 1 142 ? -4.464 -25.199 -143.815 1.00 11.79 142 LEU E O 1
ATOM 7599 N N . ALA E 1 143 ? -6.475 -25.580 -142.837 1.00 10.79 143 ALA E N 1
ATOM 7600 C CA . ALA E 1 143 ? -7.166 -25.998 -144.053 1.00 11.98 143 ALA E CA 1
ATOM 7601 C C . ALA E 1 143 ? -8.446 -25.165 -144.206 1.00 12.69 143 ALA E C 1
ATOM 7602 O O . ALA E 1 143 ? -8.792 -24.371 -143.341 1.00 11.57 143 ALA E O 1
ATOM 7604 N N . PRO E 1 144 ? -9.136 -25.309 -145.331 1.00 12.79 144 PRO E N 1
ATOM 7605 C CA . PRO E 1 144 ? -10.371 -24.531 -145.518 1.00 13.07 144 PRO E CA 1
ATOM 7606 C C . PRO E 1 144 ? -11.385 -24.749 -144.371 1.00 12.61 144 PRO E C 1
ATOM 7607 O O . PRO E 1 144 ? -11.500 -25.862 -143.840 1.00 14.18 144 PRO E O 1
ATOM 7619 N N . PRO E 1 146 ? -15.365 -24.474 -143.136 1.00 10.56 146 PRO E N 1
ATOM 7620 C CA . PRO E 1 146 ? -16.772 -24.213 -143.470 1.00 10.75 146 PRO E CA 1
ATOM 7621 C C . PRO E 1 146 ? -17.510 -23.182 -142.593 1.00 10.78 146 PRO E C 1
ATOM 7622 O O . PRO E 1 146 ? -18.426 -22.531 -143.108 1.00 10.84 146 PRO E O 1
ATOM 7626 N N . HIS E 1 147 ? -17.118 -23.013 -141.322 1.00 10.61 147 HIS E N 1
ATOM 7627 C CA . HIS E 1 147 ? -17.893 -22.150 -140.442 1.00 11.12 147 HIS E CA 1
ATOM 7628 C C . HIS E 1 147 ? -17.504 -20.701 -140.689 1.00 11.57 147 HIS E C 1
ATOM 7629 O O . HIS E 1 147 ? -16.319 -20.380 -140.568 1.00 11.23 147 HIS E O 1
ATOM 7636 N N . PRO E 1 148 ? -18.488 -19.822 -141.017 1.00 11.78 148 PRO E N 1
ATOM 7637 C CA . PRO E 1 148 ? -18.116 -18.432 -141.292 1.00 11.30 148 PRO E CA 1
ATOM 7638 C C . PRO E 1 148 ? -17.364 -17.743 -140.144 1.00 10.43 148 PRO E C 1
ATOM 7639 O O . PRO E 1 148 ? -16.577 -16.837 -140.422 1.00 10.86 148 PRO E O 1
ATOM 7643 N N . TRP E 1 149 ? -17.651 -18.063 -138.873 1.00 10.51 149 TRP E N 1
ATOM 7644 C CA . TRP E 1 149 ? -16.904 -17.427 -137.781 1.00 10.08 149 TRP E CA 1
ATOM 7645 C C . TRP E 1 149 ? -15.445 -17.840 -137.755 1.00 10.60 149 TRP E C 1
ATOM 7646 O O . TRP E 1 149 ? -14.575 -16.992 -137.581 1.00 9.50 149 TRP E O 1
ATOM 7657 N N . PHE E 1 150 ? -15.170 -19.120 -137.936 1.00 10.55 150 PHE E N 1
ATOM 7658 C CA . PHE E 1 150 ? -13.777 -19.554 -138.053 1.00 11.21 150 PHE E CA 1
ATOM 7659 C C . PHE E 1 150 ? -13.116 -18.872 -139.246 1.00 11.48 150 PHE E C 1
ATOM 7660 O O . PHE E 1 150 ? -11.980 -18.392 -139.144 1.00 10.56 150 PHE E O 1
ATOM 7668 N N . GLN E 1 151 ? -13.795 -18.856 -140.395 1.00 11.33 151 GLN E N 1
ATOM 7669 C CA . GLN E 1 151 ? -13.229 -18.159 -141.552 1.00 12.02 151 GLN E CA 1
ATOM 7670 C C . GLN E 1 151 ? -12.762 -16.731 -141.169 1.00 11.82 151 GLN E C 1
ATOM 7671 O O . GLN E 1 151 ? -11.681 -16.248 -141.566 1.00 12.12 151 GLN E O 1
ATOM 7677 N N . LEU E 1 152 ? -13.622 -16.020 -140.451 1.00 11.62 152 LEU E N 1
ATOM 7678 C CA . LEU E 1 152 ? -13.364 -14.649 -140.048 1.00 11.59 152 LEU E CA 1
ATOM 7679 C C . LEU E 1 152 ? -12.194 -14.544 -139.125 1.00 11.17 152 LEU E C 1
ATOM 7680 O O . LEU E 1 152 ? -11.263 -13.816 -139.406 1.00 11.73 152 LEU E O 1
ATOM 7685 N N . ILE E 1 153 ? -12.233 -15.256 -138.009 1.00 10.61 153 ILE E N 1
ATOM 7686 C CA . ILE E 1 153 ? -11.138 -15.106 -137.026 1.00 10.55 153 ILE E CA 1
ATOM 7687 C C . ILE E 1 153 ? -9.791 -15.648 -137.526 1.00 10.29 153 ILE E C 1
ATOM 7688 O O . ILE E 1 153 ? -8.770 -15.221 -137.049 1.00 10.23 153 ILE E O 1
ATOM 7693 N N . PHE E 1 154 ? -9.803 -16.576 -138.489 1.00 10.70 154 PHE E N 1
ATOM 7694 C CA . PHE E 1 154 ? -8.539 -17.128 -139.050 1.00 10.87 154 PHE E CA 1
ATOM 7695 C C . PHE E 1 154 ? -8.155 -16.524 -140.434 1.00 11.28 154 PHE E C 1
ATOM 7696 O O . PHE E 1 154 ? -7.351 -17.093 -141.180 1.00 10.36 154 PHE E O 1
ATOM 7704 N N . GLU E 1 155 ? -8.724 -15.377 -140.826 1.00 11.98 155 GLU E N 1
ATOM 7705 C CA . GLU E 1 155 ? -8.354 -14.809 -142.114 1.00 12.20 155 GLU E CA 1
ATOM 7706 C C . GLU E 1 155 ? -6.845 -14.555 -142.153 1.00 11.22 155 GLU E C 1
ATOM 7707 O O . GLU E 1 155 ? -6.291 -13.912 -141.237 1.00 11.94 155 GLU E O 1
ATOM 7713 N N . GLY E 1 156 ? -6.204 -15.014 -143.226 1.00 11.18 156 GLY E N 1
ATOM 7714 C CA . GLY E 1 156 ? -4.747 -14.933 -143.341 1.00 11.15 156 GLY E CA 1
ATOM 7715 C C . GLY E 1 156 ? -3.963 -15.983 -142.585 1.00 11.37 156 GLY E C 1
ATOM 7716 O O . GLY E 1 156 ? -2.749 -16.068 -142.737 1.00 12.30 156 GLY E O 1
ATOM 7717 N N . GLY E 1 157 ? -4.653 -16.785 -141.774 1.00 12.01 157 GLY E N 1
ATOM 7718 C CA . GLY E 1 157 ? -3.990 -17.720 -140.890 1.00 11.98 157 GLY E CA 1
ATOM 7719 C C . GLY E 1 157 ? -3.342 -18.904 -141.608 1.00 11.75 157 GLY E C 1
ATOM 7720 O O . GLY E 1 157 ? -2.246 -19.349 -141.256 1.00 11.02 157 GLY E O 1
ATOM 7721 N N . GLU E 1 158 ? -4.028 -19.462 -142.604 1.00 11.32 158 GLU E N 1
ATOM 7722 C CA . GLU E 1 158 ? -3.524 -20.658 -143.227 1.00 12.30 158 GLU E CA 1
ATOM 7723 C C . GLU E 1 158 ? -2.180 -20.318 -143.844 1.00 11.78 158 GLU E C 1
ATOM 7724 O O . GLU E 1 158 ? -1.216 -21.031 -143.684 1.00 11.38 158 GLU E O 1
ATOM 7730 N N . GLN E 1 159 ? -2.103 -19.188 -144.537 1.00 11.49 159 GLN E N 1
ATOM 7731 C CA . GLN E 1 159 ? -0.837 -18.752 -145.110 1.00 12.36 159 GLN E CA 1
ATOM 7732 C C . GLN E 1 159 ? 0.278 -18.627 -144.070 1.00 11.00 159 GLN E C 1
ATOM 7733 O O . GLN E 1 159 ? 1.388 -19.125 -144.239 1.00 10.96 159 GLN E O 1
ATOM 7739 N N . LYS E 1 160 ? -0.040 -18.007 -142.941 1.00 10.00 160 LYS E N 1
ATOM 7740 C CA . LYS E 1 160 ? 0.947 -17.856 -141.890 1.00 10.11 160 LYS E CA 1
ATOM 7741 C C . LYS E 1 160 ? 1.360 -19.234 -141.373 1.00 10.12 160 LYS E C 1
ATOM 7742 O O . LYS E 1 160 ? 2.537 -19.454 -141.144 1.00 9.66 160 LYS E O 1
ATOM 7748 N N . THR E 1 161 ? 0.407 -20.167 -141.187 1.00 10.83 161 THR E N 1
ATOM 7749 C CA . THR E 1 161 ? 0.774 -21.492 -140.666 1.00 10.46 161 THR E CA 1
ATOM 7750 C C . THR E 1 161 ? 1.689 -22.263 -141.625 1.00 10.69 161 THR E C 1
ATOM 7751 O O . THR E 1 161 ? 2.536 -23.036 -141.132 1.00 11.93 161 THR E O 1
ATOM 7755 N N . THR E 1 162 ? 1.622 -21.950 -142.933 1.00 10.19 162 THR E N 1
ATOM 7756 C CA . THR E 1 162 ? 2.527 -22.596 -143.909 1.00 10.68 162 THR E CA 1
ATOM 7757 C C . THR E 1 162 ? 3.977 -22.167 -143.708 1.00 10.41 162 THR E C 1
ATOM 7758 O O . THR E 1 162 ? 4.906 -22.808 -144.204 1.00 11.43 162 THR E O 1
ATOM 7762 N N . GLU E 1 163 ? 4.172 -21.085 -142.953 1.00 9.82 163 GLU E N 1
ATOM 7763 C CA . GLU E 1 163 ? 5.510 -20.538 -142.703 1.00 10.31 163 GLU E CA 1
ATOM 7764 C C . GLU E 1 163 ? 6.127 -20.985 -141.400 1.00 9.87 163 GLU E C 1
ATOM 7765 O O . GLU E 1 163 ? 7.308 -20.752 -141.156 1.00 9.50 163 GLU E O 1
ATOM 7771 N N . LEU E 1 164 ? 5.338 -21.626 -140.548 1.00 9.55 164 LEU E N 1
ATOM 7772 C CA . LEU E 1 164 ? 5.844 -21.903 -139.193 1.00 10.28 164 LEU E CA 1
ATOM 7773 C C . LEU E 1 164 ? 6.965 -22.948 -139.161 1.00 10.17 164 LEU E C 1
ATOM 7774 O O . LEU E 1 164 ? 7.854 -22.878 -138.313 1.00 10.74 164 LEU E O 1
ATOM 7779 N N . ALA E 1 165 ? 6.928 -23.955 -140.031 1.00 10.72 165 ALA E N 1
ATOM 7780 C CA . ALA E 1 165 ? 8.005 -24.950 -140.007 1.00 9.70 165 ALA E CA 1
ATOM 7781 C C . ALA E 1 165 ? 9.317 -24.276 -140.355 1.00 11.28 165 ALA E C 1
ATOM 7782 O O . ALA E 1 165 ? 10.340 -24.502 -139.720 1.00 11.27 165 ALA E O 1
ATOM 7784 N N . ARG E 1 166 ? 9.293 -23.386 -141.339 1.00 11.09 166 ARG E N 1
ATOM 7785 C CA . ARG E 1 166 ? 10.509 -22.664 -141.699 1.00 12.08 166 ARG E CA 1
ATOM 7786 C C . ARG E 1 166 ? 11.055 -21.819 -140.559 1.00 11.95 166 ARG E C 1
ATOM 7787 O O . ARG E 1 166 ? 12.241 -21.911 -140.202 1.00 10.17 166 ARG E O 1
ATOM 7795 N N . VAL E 1 167 ? 10.181 -21.037 -139.930 1.00 10.87 167 VAL E N 1
ATOM 7796 C CA . VAL E 1 167 ? 10.659 -20.053 -138.930 1.00 11.69 167 VAL E CA 1
ATOM 7797 C C . VAL E 1 167 ? 11.009 -20.755 -137.634 1.00 10.55 167 VAL E C 1
ATOM 7798 O O . VAL E 1 167 ? 11.994 -20.419 -136.978 1.00 10.82 167 VAL E O 1
ATOM 7802 N N . TYR E 1 168 ? 10.226 -21.774 -137.270 1.00 10.30 168 TYR E N 1
ATOM 7803 C CA . TYR E 1 168 ? 10.564 -22.575 -136.068 1.00 10.45 168 TYR E CA 1
ATOM 7804 C C . TYR E 1 168 ? 11.831 -23.403 -136.280 1.00 10.62 168 TYR E C 1
ATOM 7805 O O . TYR E 1 168 ? 12.567 -23.592 -135.346 1.00 10.06 168 TYR E O 1
ATOM 7814 N N . SER E 1 169 ? 12.052 -23.909 -137.487 1.00 11.19 169 SER E N 1
ATOM 7815 C CA . SER E 1 169 ? 13.272 -24.663 -137.730 1.00 11.24 169 SER E CA 1
ATOM 7816 C C . SER E 1 169 ? 14.472 -23.752 -137.553 1.00 10.69 169 SER E C 1
ATOM 7817 O O . SER E 1 169 ? 15.481 -24.149 -136.986 1.00 11.01 169 SER E O 1
ATOM 7820 N N . ALA E 1 170 ? 14.362 -22.547 -138.076 1.00 10.52 170 ALA E N 1
ATOM 7821 C CA . ALA E 1 170 ? 15.438 -21.558 -138.000 1.00 9.49 170 ALA E CA 1
ATOM 7822 C C . ALA E 1 170 ? 15.720 -21.179 -136.542 1.00 10.25 170 ALA E C 1
ATOM 7823 O O . ALA E 1 170 ? 16.875 -21.192 -136.119 1.00 9.29 170 ALA E O 1
ATOM 7825 N N . LEU E 1 171 ? 14.658 -20.939 -135.792 1.00 10.18 171 LEU E N 1
ATOM 7826 C CA . LEU E 1 171 ? 14.762 -20.611 -134.370 1.00 9.70 171 LEU E CA 1
ATOM 7827 C C . LEU E 1 171 ? 15.442 -21.740 -133.588 1.00 8.72 171 LEU E C 1
ATOM 7828 O O . LEU E 1 171 ? 16.372 -21.502 -132.827 1.00 9.75 171 LEU E O 1
ATOM 7833 N N . ALA E 1 172 ? 14.930 -22.948 -133.764 1.00 9.80 172 ALA E N 1
ATOM 7834 C CA . ALA E 1 172 ? 15.424 -24.104 -133.054 1.00 9.96 172 ALA E CA 1
ATOM 7835 C C . ALA E 1 172 ? 16.897 -24.313 -133.399 1.00 9.98 172 ALA E C 1
ATOM 7836 O O . ALA E 1 172 ? 17.723 -24.581 -132.517 1.00 11.93 172 ALA E O 1
ATOM 7838 N N . SER E 1 173 ? 17.238 -24.185 -134.674 1.00 11.10 173 SER E N 1
ATOM 7839 C CA . SER E 1 173 ? 18.641 -24.315 -135.057 1.00 11.59 173 SER E CA 1
ATOM 7840 C C . SER E 1 173 ? 19.522 -23.269 -134.349 1.00 11.50 173 SER E C 1
ATOM 7841 O O . SER E 1 173 ? 20.593 -23.590 -133.769 1.00 11.70 173 SER E O 1
ATOM 7844 N N . PHE E 1 174 ? 19.076 -22.022 -134.335 1.00 9.59 174 PHE E N 1
ATOM 7845 C CA . PHE E 1 174 ? 19.824 -20.975 -133.644 1.00 10.30 174 PHE E CA 1
ATOM 7846 C C . PHE E 1 174 ? 20.009 -21.235 -132.136 1.00 10.47 174 PHE E C 1
ATOM 7847 O O . PHE E 1 174 ? 21.096 -21.015 -131.555 1.00 10.08 174 PHE E O 1
ATOM 7863 N N . LYS E 1 176 ? 19.839 -24.083 -130.673 1.00 12.06 176 LYS E N 1
ATOM 7864 C CA . LYS E 1 176 ? 20.420 -25.413 -130.438 1.00 11.90 176 LYS E CA 1
ATOM 7865 C C . LYS E 1 176 ? 19.485 -26.365 -129.651 1.00 11.50 176 LYS E C 1
ATOM 7866 O O . LYS E 1 176 ? 19.888 -27.077 -128.706 1.00 11.83 176 LYS E O 1
ATOM 7872 N N . VAL E 1 177 ? 18.236 -26.416 -130.086 1.00 10.74 177 VAL E N 1
ATOM 7873 C CA . VAL E 1 177 ? 17.271 -27.311 -129.507 1.00 11.85 177 VAL E CA 1
ATOM 7874 C C . VAL E 1 177 ? 16.586 -28.106 -130.615 1.00 12.49 177 VAL E C 1
ATOM 7875 O O . VAL E 1 177 ? 16.504 -27.658 -131.754 1.00 11.12 177 VAL E O 1
ATOM 7879 N N . PRO E 1 178 ? 16.065 -29.296 -130.289 1.00 12.37 178 PRO E N 1
ATOM 7880 C CA . PRO E 1 178 ? 15.376 -30.130 -131.272 1.00 12.24 178 PRO E CA 1
ATOM 7881 C C . PRO E 1 178 ? 14.094 -29.489 -131.823 1.00 11.46 178 PRO E C 1
ATOM 7882 O O . PRO E 1 178 ? 13.423 -28.738 -131.105 1.00 11.93 178 PRO E O 1
ATOM 7886 N N . PHE E 1 179 ? 13.771 -29.883 -133.055 1.00 12.00 179 PHE E N 1
ATOM 7887 C CA . PHE E 1 179 ? 12.637 -29.407 -133.853 1.00 11.38 179 PHE E CA 1
ATOM 7888 C C . PHE E 1 179 ? 11.958 -30.580 -134.565 1.00 11.26 179 PHE E C 1
ATOM 7889 O O . PHE E 1 179 ? 12.633 -31.501 -135.044 1.00 12.28 179 PHE E O 1
ATOM 7897 N N . PHE E 1 180 ? 10.631 -30.524 -134.684 1.00 11.16 180 PHE E N 1
ATOM 7898 C CA . PHE E 1 180 ? 9.870 -31.468 -135.470 1.00 11.05 180 PHE E CA 1
ATOM 7899 C C . PHE E 1 180 ? 8.666 -30.764 -136.079 1.00 11.68 180 PHE E C 1
ATOM 7900 O O . PHE E 1 180 ? 7.981 -29.996 -135.412 1.00 11.48 180 PHE E O 1
ATOM 7908 N N . ASP E 1 181 ? 8.439 -31.010 -137.355 1.00 11.86 181 ASP E N 1
ATOM 7909 C CA . ASP E 1 181 ? 7.322 -30.452 -138.069 1.00 11.80 181 ASP E CA 1
ATOM 7910 C C . ASP E 1 181 ? 6.170 -31.464 -138.064 1.00 11.83 181 ASP E C 1
ATOM 7911 O O . ASP E 1 181 ? 6.225 -32.504 -138.752 1.00 12.63 181 ASP E O 1
ATOM 7916 N N . ALA E 1 182 ? 5.124 -31.154 -137.307 1.00 11.43 182 ALA E N 1
ATOM 7917 C CA . ALA E 1 182 ? 3.909 -31.970 -137.334 1.00 12.07 182 ALA E CA 1
ATOM 7918 C C . ALA E 1 182 ? 3.349 -32.080 -138.751 1.00 11.79 182 ALA E C 1
ATOM 7919 O O . ALA E 1 182 ? 2.784 -33.109 -139.118 1.00 12.27 182 ALA E O 1
ATOM 7921 N N . GLY E 1 183 ? 3.523 -31.026 -139.534 1.00 11.68 183 GLY E N 1
ATOM 7922 C CA . GLY E 1 183 ? 3.017 -30.999 -140.903 1.00 12.18 183 GLY E CA 1
ATOM 7923 C C . GLY E 1 183 ? 3.686 -32.006 -141.826 1.00 12.67 183 GLY E C 1
ATOM 7924 O O . GLY E 1 183 ? 3.173 -32.257 -142.928 1.00 13.17 183 GLY E O 1
ATOM 7925 N N . SER E 1 184 ? 4.837 -32.539 -141.411 1.00 11.99 184 SER E N 1
ATOM 7926 C CA . SER E 1 184 ? 5.568 -33.535 -142.198 1.00 12.74 184 SER E CA 1
ATOM 7927 C C . SER E 1 184 ? 4.931 -34.929 -142.100 1.00 13.08 184 SER E C 1
ATOM 7928 O O . SER E 1 184 ? 5.250 -35.792 -142.902 1.00 13.58 184 SER E O 1
ATOM 7931 N N . VAL E 1 185 ? 4.056 -35.146 -141.125 1.00 13.44 185 VAL E N 1
ATOM 7932 C CA . VAL E 1 185 ? 3.437 -36.446 -140.908 1.00 14.03 185 VAL E CA 1
ATOM 7933 C C . VAL E 1 185 ? 1.906 -36.407 -141.037 1.00 14.50 185 VAL E C 1
ATOM 7934 O O . VAL E 1 185 ? 1.287 -37.437 -141.299 1.00 15.65 185 VAL E O 1
ATOM 7938 N N . ILE E 1 186 ? 1.280 -35.245 -140.842 1.00 13.65 186 ILE E N 1
ATOM 7939 C CA . ILE E 1 186 ? -0.167 -35.160 -141.007 1.00 13.84 186 ILE E CA 1
ATOM 7940 C C . ILE E 1 186 ? -0.578 -33.884 -141.698 1.00 13.43 186 ILE E C 1
ATOM 7941 O O . ILE E 1 186 ? 0.164 -32.896 -141.699 1.00 13.21 186 ILE E O 1
ATOM 7946 N N . SER E 1 187 ? -1.778 -33.921 -142.272 1.00 12.47 187 SER E N 1
ATOM 7947 C CA . SER E 1 187 ? -2.468 -32.691 -142.660 1.00 12.30 187 SER E CA 1
ATOM 7948 C C . SER E 1 187 ? -3.637 -32.479 -141.707 1.00 12.61 187 SER E C 1
ATOM 7949 O O . SER E 1 187 ? -4.171 -33.412 -141.141 1.00 13.03 187 SER E O 1
ATOM 7952 N N . THR E 1 188 ? -4.041 -31.232 -141.558 1.00 12.20 188 THR E N 1
ATOM 7953 C CA . THR E 1 188 ? -5.209 -30.863 -140.768 1.00 11.69 188 THR E CA 1
ATOM 7954 C C . THR E 1 188 ? -6.513 -31.326 -141.435 1.00 12.15 188 THR E C 1
ATOM 7955 O O . THR E 1 188 ? -7.003 -30.722 -142.395 1.00 11.86 188 THR E O 1
ATOM 7959 N N . ASP E 1 189 ? -7.046 -32.451 -140.948 1.00 10.81 189 ASP E N 1
ATOM 7960 C CA . ASP E 1 189 ? -8.147 -33.125 -141.646 1.00 11.93 189 ASP E CA 1
ATOM 7961 C C . ASP E 1 189 ? -9.513 -32.996 -141.000 1.00 11.73 189 ASP E C 1
ATOM 7962 O O . ASP E 1 189 ? -10.501 -33.496 -141.553 1.00 12.68 189 ASP E O 1
ATOM 7967 N N . GLY E 1 190 ? -9.563 -32.356 -139.828 1.00 11.80 190 GLY E N 1
ATOM 7968 C CA . GLY E 1 190 ? -10.817 -32.134 -139.138 1.00 11.51 190 GLY E CA 1
ATOM 7969 C C . GLY E 1 190 ? -11.789 -31.397 -140.027 1.00 11.75 190 GLY E C 1
ATOM 7970 O O . GLY E 1 190 ? -11.416 -30.495 -140.782 1.00 11.94 190 GLY E O 1
ATOM 7971 N N . VAL E 1 191 ? -13.067 -31.703 -139.869 1.00 13.09 191 VAL E N 1
ATOM 7972 C CA . VAL E 1 191 ? -14.117 -31.086 -140.671 1.00 12.76 191 VAL E CA 1
ATOM 7973 C C . VAL E 1 191 ? -14.175 -29.547 -140.573 1.00 12.69 191 VAL E C 1
ATOM 7974 O O . VAL E 1 191 ? -14.660 -28.898 -141.510 1.00 13.93 191 VAL E O 1
ATOM 7978 N N . ASP E 1 192 ? -13.671 -28.977 -139.470 1.00 11.00 192 ASP E N 1
ATOM 7979 C CA . ASP E 1 192 ? -13.697 -27.532 -139.293 1.00 11.39 192 ASP E CA 1
ATOM 7980 C C . ASP E 1 192 ? -12.500 -26.804 -139.902 1.00 10.98 192 ASP E C 1
ATOM 7981 O O . ASP E 1 192 ? -12.507 -25.558 -139.942 1.00 10.50 192 ASP E O 1
ATOM 7986 N N . GLY E 1 193 ? -11.514 -27.548 -140.403 1.00 11.41 193 GLY E N 1
ATOM 7987 C CA . GLY E 1 193 ? -10.353 -26.946 -141.064 1.00 10.99 193 GLY E CA 1
ATOM 7988 C C . GLY E 1 193 ? -9.236 -26.546 -140.108 1.00 11.13 193 GLY E C 1
ATOM 7989 O O . GLY E 1 193 ? -8.217 -26.004 -140.534 1.00 10.37 193 GLY E O 1
ATOM 7990 N N . ILE E 1 194 ? -9.431 -26.834 -138.830 1.00 10.24 194 ILE E N 1
ATOM 7991 C CA . ILE E 1 194 ? -8.487 -26.441 -137.775 1.00 10.40 194 ILE E CA 1
ATOM 7992 C C . ILE E 1 194 ? -8.013 -27.611 -136.918 1.00 11.70 194 ILE E C 1
ATOM 7993 O O . ILE E 1 194 ? -6.835 -27.710 -136.583 1.00 10.11 194 ILE E O 1
ATOM 7998 N N . HIS E 1 195 ? -8.935 -28.502 -136.560 1.00 11.47 195 HIS E N 1
ATOM 7999 C CA . HIS E 1 195 ? -8.593 -29.538 -135.581 1.00 11.13 195 HIS E CA 1
ATOM 8000 C C . HIS E 1 195 ? -8.380 -30.887 -136.232 1.00 11.75 195 HIS E C 1
ATOM 8001 O O . HIS E 1 195 ? -8.447 -31.022 -137.448 1.00 11.47 195 HIS E O 1
ATOM 8008 N N . PHE E 1 196 ? -8.028 -31.864 -135.412 1.00 11.24 196 PHE E N 1
ATOM 8009 C CA . PHE E 1 196 ? -7.571 -33.143 -135.915 1.00 11.87 196 PHE E CA 1
ATOM 8010 C C . PHE E 1 196 ? -8.675 -34.192 -135.916 1.00 12.76 196 PHE E C 1
ATOM 8011 O O . PHE E 1 196 ? -9.576 -34.194 -135.048 1.00 12.83 196 PHE E O 1
ATOM 8019 N N . THR E 1 197 ? -8.581 -35.089 -136.895 1.00 11.42 197 THR E N 1
ATOM 8020 C CA . THR E 1 197 ? -9.352 -36.339 -136.886 1.00 12.67 197 THR E CA 1
ATOM 8021 C C . THR E 1 197 ? -8.701 -37.361 -135.964 1.00 13.10 197 THR E C 1
ATOM 8022 O O . THR E 1 197 ? -7.561 -37.199 -135.524 1.00 12.88 197 THR E O 1
ATOM 8026 N N . GLU E 1 198 ? -9.411 -38.455 -135.708 1.00 13.59 198 GLU E N 1
ATOM 8027 C CA . GLU E 1 198 ? -8.813 -39.569 -134.955 1.00 14.35 198 GLU E CA 1
ATOM 8028 C C . GLU E 1 198 ? -7.523 -40.058 -135.629 1.00 13.89 198 GLU E C 1
ATOM 8029 O O . GLU E 1 198 ? -6.547 -40.341 -134.963 1.00 14.08 198 GLU E O 1
ATOM 8035 N N . ALA E 1 199 ? -7.514 -40.153 -136.952 1.00 13.49 199 ALA E N 1
ATOM 8036 C CA . ALA E 1 199 ? -6.315 -40.608 -137.670 1.00 12.47 199 ALA E CA 1
ATOM 8037 C C . ALA E 1 199 ? -5.152 -39.629 -137.546 1.00 12.86 199 ALA E C 1
ATOM 8038 O O . ALA E 1 199 ? -3.998 -40.035 -137.405 1.00 11.86 199 ALA E O 1
ATOM 8040 N N . ASN E 1 200 ? -5.462 -38.336 -137.621 1.00 13.81 200 ASN E N 1
ATOM 8041 C CA . ASN E 1 200 ? -4.458 -37.317 -137.403 1.00 12.92 200 ASN E CA 1
ATOM 8042 C C . ASN E 1 200 ? -3.810 -37.482 -136.019 1.00 13.15 200 ASN E C 1
ATOM 8043 O O . ASN E 1 200 ? -2.594 -37.432 -135.884 1.00 11.83 200 ASN E O 1
ATOM 8048 N N . ASN E 1 201 ? -4.627 -37.683 -134.986 1.00 12.43 201 ASN E N 1
ATOM 8049 C CA . ASN E 1 201 ? -4.092 -37.892 -133.628 1.00 13.23 201 ASN E CA 1
ATOM 8050 C C . ASN E 1 201 ? -3.243 -39.152 -133.587 1.00 14.08 201 ASN E C 1
ATOM 8051 O O . ASN E 1 201 ? -2.159 -39.150 -132.992 1.00 14.12 201 ASN E O 1
ATOM 8056 N N . ARG E 1 202 ? -3.709 -40.209 -134.252 1.00 15.34 202 ARG E N 1
ATOM 8057 C CA . ARG E 1 202 ? -2.926 -41.447 -134.243 1.00 16.07 202 ARG E CA 1
ATOM 8058 C C . ARG E 1 202 ? -1.544 -41.242 -134.865 1.00 15.72 202 ARG E C 1
ATOM 8059 O O . ARG E 1 202 ? -0.517 -41.583 -134.272 1.00 14.63 202 ARG E O 1
ATOM 8067 N N . ASP E 1 203 ? -1.525 -40.717 -136.076 1.00 15.05 203 ASP E N 1
ATOM 8068 C CA . ASP E 1 203 ? -0.284 -40.571 -136.817 1.00 15.17 203 ASP E CA 1
ATOM 8069 C C . ASP E 1 203 ? 0.721 -39.659 -136.124 1.00 14.96 203 ASP E C 1
ATOM 8070 O O . ASP E 1 203 ? 1.924 -39.931 -136.117 1.00 16.08 203 ASP E O 1
ATOM 8075 N N . LEU E 1 204 ? 0.226 -38.566 -135.551 1.00 13.96 204 LEU E N 1
ATOM 8076 C CA . LEU E 1 204 ? 1.089 -37.645 -134.814 1.00 13.41 204 LEU E CA 1
ATOM 8077 C C . LEU E 1 204 ? 1.618 -38.299 -133.530 1.00 12.97 204 LEU E C 1
ATOM 8078 O O . LEU E 1 204 ? 2.810 -38.184 -133.209 1.00 11.84 204 LEU E O 1
ATOM 8083 N N . GLY E 1 205 ? 0.732 -38.971 -132.789 1.00 11.80 205 GLY E N 1
ATOM 8084 C CA . GLY E 1 205 ? 1.159 -39.674 -131.580 1.00 13.18 205 GLY E CA 1
ATOM 8085 C C . GLY E 1 205 ? 2.264 -40.682 -131.854 1.00 12.95 205 GLY E C 1
ATOM 8086 O O . GLY E 1 205 ? 3.257 -40.771 -131.120 1.00 13.04 205 GLY E O 1
ATOM 8087 N N . VAL E 1 206 ? 2.082 -41.454 -132.912 1.00 13.43 206 VAL E N 1
ATOM 8088 C CA . VAL E 1 206 ? 3.080 -42.447 -133.319 1.00 13.57 206 VAL E CA 1
ATOM 8089 C C . VAL E 1 206 ? 4.380 -41.759 -133.705 1.00 13.60 206 VAL E C 1
ATOM 8090 O O . VAL E 1 206 ? 5.453 -42.216 -133.355 1.00 14.03 206 VAL E O 1
ATOM 8094 N N . ALA E 1 207 ? 4.276 -40.677 -134.463 1.00 13.98 207 ALA E N 1
ATOM 8095 C CA . ALA E 1 207 ? 5.461 -39.954 -134.937 1.00 14.24 207 ALA E CA 1
ATOM 8096 C C . ALA E 1 207 ? 6.212 -39.328 -133.766 1.00 14.91 207 ALA E C 1
ATOM 8097 O O . ALA E 1 207 ? 7.436 -39.420 -133.690 1.00 15.42 207 ALA E O 1
ATOM 8099 N N . LEU E 1 208 ? 5.489 -38.716 -132.828 1.00 14.56 208 LEU E N 1
ATOM 8100 C CA . LEU E 1 208 ? 6.155 -38.116 -131.684 1.00 14.60 208 LEU E CA 1
ATOM 8101 C C . LEU E 1 208 ? 6.796 -39.156 -130.792 1.00 14.37 208 LEU E C 1
ATOM 8102 O O . LEU E 1 208 ? 7.795 -38.866 -130.139 1.00 15.78 208 LEU E O 1
ATOM 8107 N N . ALA E 1 209 ? 6.249 -40.372 -130.776 1.00 14.81 209 ALA E N 1
ATOM 8108 C CA . ALA E 1 209 ? 6.826 -41.423 -129.947 1.00 15.72 209 ALA E CA 1
ATOM 8109 C C . ALA E 1 209 ? 8.246 -41.697 -130.433 1.00 15.75 209 ALA E C 1
ATOM 8110 O O . ALA E 1 209 ? 9.164 -41.835 -129.615 1.00 15.66 209 ALA E O 1
ATOM 8112 N N . GLU E 1 210 ? 8.439 -41.721 -131.748 1.00 17.56 210 GLU E N 1
ATOM 8113 C CA . GLU E 1 210 ? 9.786 -41.938 -132.317 1.00 17.56 210 GLU E CA 1
ATOM 8114 C C . GLU E 1 210 ? 10.742 -40.785 -131.993 1.00 17.80 210 GLU E C 1
ATOM 8115 O O . GLU E 1 210 ? 11.903 -41.009 -131.659 1.00 17.59 210 GLU E O 1
ATOM 8121 N N . GLN E 1 211 ? 10.252 -39.548 -132.083 1.00 17.46 211 GLN E N 1
ATOM 8122 C CA . GLN E 1 211 ? 11.050 -38.391 -131.657 1.00 17.23 211 GLN E CA 1
ATOM 8123 C C . GLN E 1 211 ? 11.499 -38.469 -130.189 1.00 17.21 211 GLN E C 1
ATOM 8124 O O . GLN E 1 211 ? 12.668 -38.224 -129.881 1.00 16.96 211 GLN E O 1
ATOM 8130 N N . VAL E 1 212 ? 10.568 -38.802 -129.296 1.00 17.26 212 VAL E N 1
ATOM 8131 C CA . VAL E 1 212 ? 10.849 -38.914 -127.865 1.00 17.13 212 VAL E CA 1
ATOM 8132 C C . VAL E 1 212 ? 11.934 -39.978 -127.596 1.00 17.72 212 VAL E C 1
ATOM 8133 O O . VAL E 1 212 ? 12.876 -39.731 -126.866 1.00 17.74 212 VAL E O 1
ATOM 8137 N N . ARG E 1 213 ? 11.777 -41.154 -128.196 1.00 18.91 213 ARG E N 1
ATOM 8138 C CA . ARG E 1 213 ? 12.780 -42.219 -128.047 1.00 19.33 213 ARG E CA 1
ATOM 8139 C C . ARG E 1 213 ? 14.179 -41.780 -128.483 1.00 19.87 213 ARG E C 1
ATOM 8140 O O . ARG E 1 213 ? 15.145 -42.015 -127.778 1.00 20.29 213 ARG E O 1
ATOM 8148 N N . SER E 1 214 ? 14.273 -41.152 -129.653 1.00 20.53 214 SER E N 1
ATOM 8149 C CA . SER E 1 214 ? 15.552 -40.648 -130.172 1.00 21.27 214 SER E CA 1
ATOM 8150 C C . SER E 1 214 ? 16.171 -39.558 -129.287 1.00 21.22 214 SER E C 1
ATOM 8151 O O . SER E 1 214 ? 17.396 -39.424 -129.219 1.00 21.03 214 SER E O 1
ATOM 8154 N N . LEU E 1 215 ? 15.329 -38.794 -128.601 1.00 20.47 215 LEU E N 1
ATOM 8155 C CA . LEU E 1 215 ? 15.805 -37.695 -127.762 1.00 20.78 215 LEU E CA 1
ATOM 8156 C C . LEU E 1 215 ? 16.191 -38.098 -126.357 1.00 20.90 215 LEU E C 1
ATOM 8157 O O . LEU E 1 215 ? 17.074 -37.473 -125.758 1.00 22.49 215 LEU E O 1
ATOM 8162 N N . LEU E 1 216 ? 15.521 -39.116 -125.810 1.00 20.98 216 LEU E N 1
ATOM 8163 C CA . LEU E 1 216 ? 15.716 -39.543 -124.415 1.00 20.42 216 LEU E CA 1
ATOM 8164 C C . LEU E 1 216 ? 16.447 -40.868 -124.309 1.00 21.35 216 LEU E C 1
ATOM 8165 O O . LEU E 1 216 ? 16.727 -41.311 -123.193 1.00 21.99 216 LEU E O 1
ATOM 8171 N N . ALA F 1 2 ? 36.873 6.023 -0.796 1.00 20.37 2 ALA F N 1
ATOM 8172 C CA . ALA F 1 2 ? 37.085 6.148 0.679 1.00 18.44 2 ALA F CA 1
ATOM 8173 C C . ALA F 1 2 ? 36.692 7.574 1.078 1.00 18.06 2 ALA F C 1
ATOM 8174 O O . ALA F 1 2 ? 36.694 8.482 0.224 1.00 19.67 2 ALA F O 1
ATOM 8176 N N . LYS F 1 3 ? 36.302 7.761 2.338 1.00 15.74 3 LYS F N 1
ATOM 8177 C CA . LYS F 1 3 ? 36.054 9.097 2.877 1.00 14.71 3 LYS F CA 1
ATOM 8178 C C . LYS F 1 3 ? 37.387 9.780 3.151 1.00 13.71 3 LYS F C 1
ATOM 8179 O O . LYS F 1 3 ? 38.301 9.196 3.715 1.00 13.74 3 LYS F O 1
ATOM 8185 N N . ARG F 1 4 ? 37.463 11.024 2.724 1.00 11.64 4 ARG F N 1
ATOM 8186 C CA . ARG F 1 4 ? 38.716 11.784 2.667 1.00 10.62 4 ARG F CA 1
ATOM 8187 C C . ARG F 1 4 ? 38.805 12.896 3.734 1.00 10.05 4 ARG F C 1
ATOM 8188 O O . ARG F 1 4 ? 37.893 13.750 3.855 1.00 9.40 4 ARG F O 1
ATOM 8196 N N . ILE F 1 5 ? 39.875 12.820 4.518 1.00 9.46 5 ILE F N 1
ATOM 8197 C CA . ILE F 1 5 ? 40.025 13.685 5.683 1.00 8.78 5 ILE F CA 1
ATOM 8198 C C . ILE F 1 5 ? 41.303 14.517 5.529 1.00 9.05 5 ILE F C 1
ATOM 8199 O O . ILE F 1 5 ? 42.373 13.966 5.477 1.00 8.67 5 ILE F O 1
ATOM 8204 N N . LEU F 1 6 ? 41.144 15.824 5.447 1.00 7.72 6 LEU F N 1
ATOM 8205 C CA . LEU F 1 6 ? 42.310 16.724 5.322 1.00 8.11 6 LEU F CA 1
ATOM 8206 C C . LEU F 1 6 ? 42.693 17.213 6.718 1.00 7.71 6 LEU F C 1
ATOM 8207 O O . LEU F 1 6 ? 41.848 17.754 7.421 1.00 7.44 6 LEU F O 1
ATOM 8212 N N . CYS F 1 7 ? 43.934 17.003 7.123 1.00 6.02 7 CYS F N 1
ATOM 8213 C CA . CYS F 1 7 ? 44.450 17.429 8.430 1.00 6.40 7 CYS F CA 1
ATOM 8214 C C . CYS F 1 7 ? 45.277 18.699 8.184 1.00 6.38 7 CYS F C 1
ATOM 8215 O O . CYS F 1 7 ? 46.365 18.646 7.635 1.00 6.19 7 CYS F O 1
ATOM 8218 N N . PHE F 1 8 ? 44.759 19.831 8.616 1.00 6.05 8 PHE F N 1
ATOM 8219 C CA . PHE F 1 8 ? 45.357 21.137 8.381 1.00 6.41 8 PHE F CA 1
ATOM 8220 C C . PHE F 1 8 ? 45.922 21.617 9.731 1.00 6.09 8 PHE F C 1
ATOM 8221 O O . PHE F 1 8 ? 45.195 21.775 10.706 1.00 7.32 8 PHE F O 1
ATOM 8229 N N . GLY F 1 9 ? 47.210 21.860 9.764 1.00 5.38 9 GLY F N 1
ATOM 8230 C CA . GLY F 1 9 ? 47.851 22.208 11.020 1.00 6.30 9 GLY F CA 1
ATOM 8231 C C . GLY F 1 9 ? 49.212 22.818 10.843 1.00 5.00 9 GLY F C 1
ATOM 8232 O O . GLY F 1 9 ? 49.553 23.288 9.776 1.00 5.25 9 GLY F O 1
ATOM 8233 N N . ASP F 1 10 ? 49.990 22.741 11.912 1.00 5.54 10 ASP F N 1
ATOM 8234 C CA . ASP F 1 10 ? 51.314 23.307 12.026 1.00 5.04 10 ASP F CA 1
ATOM 8235 C C . ASP F 1 10 ? 52.335 22.195 12.244 1.00 5.12 10 ASP F C 1
ATOM 8236 O O . ASP F 1 10 ? 52.151 21.098 11.734 1.00 5.60 10 ASP F O 1
ATOM 8241 N N . SER F 1 11 ? 53.406 22.457 12.974 1.00 4.97 11 SER F N 1
ATOM 8242 C CA . SER F 1 11 ? 54.434 21.403 13.162 1.00 5.27 11 SER F CA 1
ATOM 8243 C C . SER F 1 11 ? 53.906 20.171 13.837 1.00 5.52 11 SER F C 1
ATOM 8244 O O . SER F 1 11 ? 54.497 19.078 13.685 1.00 6.93 11 SER F O 1
ATOM 8247 N N . LEU F 1 12 ? 52.875 20.321 14.677 1.00 5.75 12 LEU F N 1
ATOM 8248 C CA . LEU F 1 12 ? 52.294 19.159 15.354 1.00 6.21 12 LEU F CA 1
ATOM 8249 C C . LEU F 1 12 ? 51.663 18.196 14.367 1.00 6.32 12 LEU F C 1
ATOM 8250 O O . LEU F 1 12 ? 51.550 17.047 14.617 1.00 8.15 12 LEU F O 1
ATOM 8255 N N . THR F 1 13 ? 51.107 18.752 13.295 1.00 5.62 13 THR F N 1
ATOM 8256 C CA . THR F 1 13 ? 50.521 17.983 12.219 1.00 5.45 13 THR F CA 1
ATOM 8257 C C . THR F 1 13 ? 51.594 17.465 11.233 1.00 6.08 13 THR F C 1
ATOM 8258 O O . THR F 1 13 ? 51.503 16.345 10.774 1.00 7.38 13 THR F O 1
ATOM 8262 N N . TRP F 1 14 ? 52.553 18.324 10.894 1.00 6.55 14 TRP F N 1
ATOM 8263 C CA . TRP F 1 14 ? 53.664 17.904 10.055 1.00 6.63 14 TRP F CA 1
ATOM 8264 C C . TRP F 1 14 ? 54.404 16.719 10.639 1.00 7.64 14 TRP F C 1
ATOM 8265 O O . TRP F 1 14 ? 54.815 15.786 9.917 1.00 7.35 14 TRP F O 1
ATOM 8276 N N . GLY F 1 15 ? 54.598 16.768 11.956 1.00 6.35 15 GLY F N 1
ATOM 8277 C CA . GLY F 1 15 ? 55.368 15.720 12.683 1.00 6.94 15 GLY F CA 1
ATOM 8278 C C . GLY F 1 15 ? 56.779 16.135 13.001 1.00 7.17 15 GLY F C 1
ATOM 8279 O O . GLY F 1 15 ? 57.751 15.398 12.798 1.00 7.78 15 GLY F O 1
ATOM 8280 N N . TRP F 1 16 ? 56.916 17.299 13.582 1.00 6.36 16 TRP F N 1
ATOM 8281 C CA . TRP F 1 16 ? 58.236 17.805 14.005 1.00 6.34 16 TRP F CA 1
ATOM 8282 C C . TRP F 1 16 ? 58.801 16.983 15.151 1.00 6.18 16 TRP F C 1
ATOM 8283 O O . TRP F 1 16 ? 58.167 16.831 16.182 1.00 7.15 16 TRP F O 1
ATOM 8294 N N . VAL F 1 17 ? 59.985 16.402 14.941 1.00 6.35 17 VAL F N 1
ATOM 8295 C CA . VAL F 1 17 ? 60.626 15.612 15.992 1.00 6.24 17 VAL F CA 1
ATOM 8296 C C . VAL F 1 17 ? 61.282 16.551 17.025 1.00 6.12 17 VAL F C 1
ATOM 8297 O O . VAL F 1 17 ? 62.145 17.346 16.667 1.00 6.84 17 VAL F O 1
ATOM 8301 N N . PRO F 1 18 ? 60.814 16.487 18.298 1.00 7.32 18 PRO F N 1
ATOM 8302 C CA . PRO F 1 18 ? 61.420 17.410 19.296 1.00 6.69 18 PRO F CA 1
ATOM 8303 C C . PRO F 1 18 ? 62.908 17.117 19.447 1.00 6.22 18 PRO F C 1
ATOM 8304 O O . PRO F 1 18 ? 63.315 15.960 19.545 1.00 7.52 18 PRO F O 1
ATOM 8308 N N . VAL F 1 19 ? 63.686 18.187 19.484 1.00 6.07 19 VAL F N 1
ATOM 8309 C CA . VAL F 1 19 ? 65.149 18.101 19.738 1.00 6.47 19 VAL F CA 1
ATOM 8310 C C . VAL F 1 19 ? 65.546 18.999 20.905 1.00 6.16 19 VAL F C 1
ATOM 8311 O O . VAL F 1 19 ? 64.979 20.106 21.142 1.00 6.26 19 VAL F O 1
ATOM 8315 N N . GLU F 1 20 ? 66.550 18.521 21.640 1.00 6.86 20 GLU F N 1
ATOM 8316 C CA . GLU F 1 20 ? 67.051 19.211 22.784 1.00 7.92 20 GLU F CA 1
ATOM 8317 C C . GLU F 1 20 ? 67.606 20.577 22.419 1.00 5.74 20 GLU F C 1
ATOM 8318 O O . GLU F 1 20 ? 67.390 21.565 23.104 1.00 7.77 20 GLU F O 1
ATOM 8324 N N . ASP F 1 21 ? 68.247 20.661 21.255 1.00 4.97 21 ASP F N 1
ATOM 8325 C CA . ASP F 1 21 ? 68.879 21.898 20.839 1.00 5.92 21 ASP F CA 1
ATOM 8326 C C . ASP F 1 21 ? 67.935 22.819 20.042 1.00 5.17 21 ASP F C 1
ATOM 8327 O O . ASP F 1 21 ? 68.376 23.790 19.446 1.00 5.78 21 ASP F O 1
ATOM 8332 N N . GLY F 1 22 ? 66.634 22.532 20.104 1.00 6.66 22 GLY F N 1
ATOM 8333 C CA . GLY F 1 22 ? 65.628 23.455 19.577 1.00 6.49 22 GLY F CA 1
ATOM 8334 C C . GLY F 1 22 ? 65.300 23.192 18.107 1.00 6.32 22 GLY F C 1
ATOM 8335 O O . GLY F 1 22 ? 64.151 22.842 17.751 1.00 5.79 22 GLY F O 1
ATOM 8336 N N . ALA F 1 23 ? 66.311 23.427 17.259 1.00 6.43 23 ALA F N 1
ATOM 8337 C CA . ALA F 1 23 ? 66.194 23.254 15.818 1.00 6.55 23 ALA F CA 1
ATOM 8338 C C . ALA F 1 23 ? 67.644 23.180 15.285 1.00 6.70 23 ALA F C 1
ATOM 8339 O O . ALA F 1 23 ? 68.553 23.666 15.962 1.00 7.91 23 ALA F O 1
ATOM 8341 N N . PRO F 1 24 ? 67.845 22.594 14.119 1.00 8.00 24 PRO F N 1
ATOM 8342 C CA . PRO F 1 24 ? 66.873 22.018 13.189 1.00 7.47 24 PRO F CA 1
ATOM 8343 C C . PRO F 1 24 ? 66.545 20.568 13.496 1.00 8.01 24 PRO F C 1
ATOM 8344 O O . PRO F 1 24 ? 67.218 19.915 14.315 1.00 8.76 24 PRO F O 1
ATOM 8348 N N . THR F 1 25 ? 65.547 20.037 12.798 1.00 7.94 25 THR F N 1
ATOM 8349 C CA . THR F 1 25 ? 65.083 18.704 13.041 1.00 7.91 25 THR F CA 1
ATOM 8350 C C . THR F 1 25 ? 64.641 17.997 11.757 1.00 8.46 25 THR F C 1
ATOM 8351 O O . THR F 1 25 ? 64.843 18.515 10.634 1.00 7.86 25 THR F O 1
ATOM 8355 N N . GLU F 1 26 ? 64.016 16.825 11.909 1.00 8.45 26 GLU F N 1
ATOM 8356 C CA . GLU F 1 26 ? 63.453 16.079 10.799 1.00 9.25 26 GLU F CA 1
ATOM 8357 C C . GLU F 1 26 ? 62.032 15.725 11.147 1.00 9.08 26 GLU F C 1
ATOM 8358 O O . GLU F 1 26 ? 61.525 16.102 12.217 1.00 8.62 26 GLU F O 1
ATOM 8364 N N . ARG F 1 27 ? 61.404 14.995 10.219 1.00 7.39 27 ARG F N 1
ATOM 8365 C CA . ARG F 1 27 ? 59.992 14.599 10.317 1.00 7.84 27 ARG F CA 1
ATOM 8366 C C . ARG F 1 27 ? 59.832 13.218 10.921 1.00 7.77 27 ARG F C 1
ATOM 8367 O O . ARG F 1 27 ? 60.604 12.321 10.604 1.00 8.37 27 ARG F O 1
ATOM 8375 N N . PHE F 1 28 ? 58.860 13.051 11.803 1.00 6.87 28 PHE F N 1
ATOM 8376 C CA . PHE F 1 28 ? 58.476 11.692 12.272 1.00 8.01 28 PHE F CA 1
ATOM 8377 C C . PHE F 1 28 ? 58.128 10.812 11.094 1.00 8.91 28 PHE F C 1
ATOM 8378 O O . PHE F 1 28 ? 57.638 11.305 10.103 1.00 10.07 28 PHE F O 1
ATOM 8386 N N . ALA F 1 29 ? 58.453 9.526 11.209 1.00 9.51 29 ALA F N 1
ATOM 8387 C CA . ALA F 1 29 ? 58.097 8.596 10.146 1.00 9.92 29 ALA F CA 1
ATOM 8388 C C . ALA F 1 29 ? 56.582 8.592 9.895 1.00 8.49 29 ALA F C 1
ATOM 8389 O O . ALA F 1 29 ? 55.779 8.874 10.812 1.00 9.70 29 ALA F O 1
ATOM 8391 N N . PRO F 1 30 ? 56.160 8.206 8.661 1.00 10.15 30 PRO F N 1
ATOM 8392 C CA . PRO F 1 30 ? 54.743 8.299 8.288 1.00 10.82 30 PRO F CA 1
ATOM 8393 C C . PRO F 1 30 ? 53.827 7.506 9.199 1.00 11.31 30 PRO F C 1
ATOM 8394 O O . PRO F 1 30 ? 52.671 7.853 9.307 1.00 12.46 30 PRO F O 1
ATOM 8398 N N . ASP F 1 31 ? 54.302 6.382 9.737 1.00 10.74 31 ASP F N 1
ATOM 8399 C CA . ASP F 1 31 ? 53.506 5.521 10.607 1.00 12.16 31 ASP F CA 1
ATOM 8400 C C . ASP F 1 31 ? 53.550 5.929 12.100 1.00 10.96 31 ASP F C 1
ATOM 8401 O O . ASP F 1 31 ? 52.814 5.384 12.947 1.00 12.77 31 ASP F O 1
ATOM 8406 N N . VAL F 1 32 ? 54.372 6.931 12.405 1.00 8.72 32 VAL F N 1
ATOM 8407 C CA . VAL F 1 32 ? 54.559 7.436 13.736 1.00 8.92 32 VAL F CA 1
ATOM 8408 C C . VAL F 1 32 ? 53.825 8.760 13.997 1.00 8.34 32 VAL F C 1
ATOM 8409 O O . VAL F 1 32 ? 53.218 8.933 15.055 1.00 8.78 32 VAL F O 1
ATOM 8413 N N . ARG F 1 33 ? 53.904 9.714 13.063 1.00 8.48 33 ARG F N 1
ATOM 8414 C CA . ARG F 1 33 ? 53.185 10.978 13.243 1.00 8.44 33 ARG F CA 1
ATOM 8415 C C . ARG F 1 33 ? 51.704 10.681 13.346 1.00 8.49 33 ARG F C 1
ATOM 8416 O O . ARG F 1 33 ? 51.194 9.753 12.702 1.00 8.37 33 ARG F O 1
ATOM 8424 N N . TRP F 1 34 ? 50.976 11.486 14.121 1.00 7.63 34 TRP F N 1
ATOM 8425 C CA . TRP F 1 34 ? 49.566 11.188 14.383 1.00 7.98 34 TRP F CA 1
ATOM 8426 C C . TRP F 1 34 ? 48.667 11.102 13.161 1.00 6.86 34 TRP F C 1
ATOM 8427 O O . TRP F 1 34 ? 47.710 10.362 13.205 1.00 7.51 34 TRP F O 1
ATOM 8438 N N . THR F 1 35 ? 48.970 11.845 12.092 1.00 6.68 35 THR F N 1
ATOM 8439 C CA . THR F 1 35 ? 48.155 11.735 10.866 1.00 8.60 35 THR F CA 1
ATOM 8440 C C . THR F 1 35 ? 48.255 10.320 10.291 1.00 9.16 35 THR F C 1
ATOM 8441 O O . THR F 1 35 ? 47.320 9.796 9.749 1.00 9.67 35 THR F O 1
ATOM 8445 N N . GLY F 1 36 ? 49.413 9.700 10.444 1.00 8.09 36 GLY F N 1
ATOM 8446 C CA . GLY F 1 36 ? 49.638 8.317 9.996 1.00 9.04 36 GLY F CA 1
ATOM 8447 C C . GLY F 1 36 ? 48.980 7.303 10.916 1.00 8.86 36 GLY F C 1
ATOM 8448 O O . GLY F 1 36 ? 48.393 6.317 10.467 1.00 10.94 36 GLY F O 1
ATOM 8449 N N . VAL F 1 37 ? 49.070 7.534 12.216 1.00 7.61 37 VAL F N 1
ATOM 8450 C CA . VAL F 1 37 ? 48.327 6.722 13.161 1.00 8.59 37 VAL F CA 1
ATOM 8451 C C . VAL F 1 37 ? 46.824 6.800 12.874 1.00 9.50 37 VAL F C 1
ATOM 8452 O O . VAL F 1 37 ? 46.113 5.804 12.892 1.00 8.97 37 VAL F O 1
ATOM 8456 N N . LEU F 1 38 ? 46.313 8.009 12.644 1.00 8.69 38 LEU F N 1
ATOM 8457 C CA . LEU F 1 38 ? 44.893 8.206 12.367 1.00 8.05 38 LEU F CA 1
ATOM 8458 C C . LEU F 1 38 ? 44.551 7.334 11.128 1.00 8.70 38 LEU F C 1
ATOM 8459 O O . LEU F 1 38 ? 43.518 6.657 11.093 1.00 8.47 38 LEU F O 1
ATOM 8464 N N . ALA F 1 39 ? 45.406 7.401 10.100 1.00 8.47 39 ALA F N 1
ATOM 8465 C CA . ALA F 1 39 ? 45.104 6.659 8.872 1.00 9.66 39 ALA F CA 1
ATOM 8466 C C . ALA F 1 39 ? 45.079 5.138 9.138 1.00 9.62 39 ALA F C 1
ATOM 8467 O O . ALA F 1 39 ? 44.170 4.413 8.656 1.00 8.71 39 ALA F O 1
ATOM 8469 N N . GLN F 1 40 ? 46.078 4.668 9.882 1.00 9.21 40 GLN F N 1
ATOM 8470 C CA . GLN F 1 40 ? 46.183 3.235 10.232 1.00 12.60 40 GLN F CA 1
ATOM 8471 C C . GLN F 1 40 ? 44.972 2.781 11.050 1.00 11.40 40 GLN F C 1
ATOM 8472 O O . GLN F 1 40 ? 44.355 1.706 10.806 1.00 12.32 40 GLN F O 1
ATOM 8478 N N . GLN F 1 41 ? 44.593 3.578 12.035 1.00 10.29 41 GLN F N 1
ATOM 8479 C CA . GLN F 1 41 ? 43.473 3.270 12.895 1.00 10.74 41 GLN F CA 1
ATOM 8480 C C . GLN F 1 41 ? 42.136 3.301 12.134 1.00 10.87 41 GLN F C 1
ATOM 8481 O O . GLN F 1 41 ? 41.269 2.422 12.318 1.00 10.34 41 GLN F O 1
ATOM 8487 N N . LEU F 1 42 ? 41.963 4.268 11.240 1.00 10.24 42 LEU F N 1
ATOM 8488 C CA . LEU F 1 42 ? 40.716 4.341 10.458 1.00 10.71 42 LEU F CA 1
ATOM 8489 C C . LEU F 1 42 ? 40.588 3.230 9.405 1.00 11.13 42 LEU F C 1
ATOM 8490 O O . LEU F 1 42 ? 39.489 2.731 9.136 1.00 12.17 42 LEU F O 1
ATOM 8495 N N . GLY F 1 43 ? 41.710 2.853 8.802 1.00 13.05 43 GLY F N 1
ATOM 8496 C CA . GLY F 1 43 ? 41.723 1.790 7.798 1.00 13.14 43 GLY F CA 1
ATOM 8497 C C . GLY F 1 43 ? 41.251 2.210 6.416 1.00 14.62 43 GLY F C 1
ATOM 8498 O O . GLY F 1 43 ? 41.090 3.409 6.106 1.00 13.29 43 GLY F O 1
ATOM 8499 N N . ALA F 1 44 ? 40.990 1.194 5.588 1.00 15.97 44 ALA F N 1
ATOM 8500 C CA . ALA F 1 44 ? 40.929 1.361 4.141 1.00 16.88 44 ALA F CA 1
ATOM 8501 C C . ALA F 1 44 ? 39.716 2.137 3.682 1.00 16.74 44 ALA F C 1
ATOM 8502 O O . ALA F 1 44 ? 39.690 2.575 2.553 1.00 18.63 44 ALA F O 1
ATOM 8504 N N . ASP F 1 45 ? 38.705 2.274 4.533 1.00 15.24 45 ASP F N 1
ATOM 8505 C CA . ASP F 1 45 ? 37.501 3.041 4.172 1.00 15.08 45 ASP F CA 1
ATOM 8506 C C . ASP F 1 45 ? 37.719 4.554 4.195 1.00 14.07 45 ASP F C 1
ATOM 8507 O O . ASP F 1 45 ? 36.802 5.310 3.898 1.00 14.23 45 ASP F O 1
ATOM 8512 N N . PHE F 1 46 ? 38.920 4.976 4.618 1.00 13.17 46 PHE F N 1
ATOM 8513 C CA . PHE F 1 46 ? 39.221 6.398 4.789 1.00 12.30 46 PHE F CA 1
ATOM 8514 C C . PHE F 1 46 ? 40.571 6.707 4.182 1.00 11.70 46 PHE F C 1
ATOM 8515 O O . PHE F 1 46 ? 41.408 5.823 4.072 1.00 12.88 46 PHE F O 1
ATOM 8523 N N . GLU F 1 47 ? 40.795 7.969 3.846 1.00 11.40 47 GLU F N 1
ATOM 8524 C CA . GLU F 1 47 ? 42.084 8.416 3.329 1.00 12.15 47 GLU F CA 1
ATOM 8525 C C . GLU F 1 47 ? 42.432 9.718 4.037 1.00 10.67 47 GLU F C 1
ATOM 8526 O O . GLU F 1 47 ? 41.583 10.591 4.129 1.00 11.59 47 GLU F O 1
ATOM 8532 N N . VAL F 1 48 ? 43.669 9.859 4.489 1.00 9.65 48 VAL F N 1
ATOM 8533 C CA . VAL F 1 48 ? 44.106 11.011 5.265 1.00 9.46 48 VAL F CA 1
ATOM 8534 C C . VAL F 1 48 ? 45.054 11.823 4.383 1.00 9.33 48 VAL F C 1
ATOM 8535 O O . VAL F 1 48 ? 45.968 11.264 3.762 1.00 9.94 48 VAL F O 1
ATOM 8539 N N . ILE F 1 49 ? 44.871 13.136 4.364 1.00 9.14 49 ILE F N 1
ATOM 8540 C CA . ILE F 1 49 ? 45.678 14.064 3.563 1.00 8.57 49 ILE F CA 1
ATOM 8541 C C . ILE F 1 49 ? 46.392 14.973 4.568 1.00 8.62 49 ILE F C 1
ATOM 8542 O O . ILE F 1 49 ? 45.716 15.595 5.407 1.00 9.82 49 ILE F O 1
ATOM 8547 N N . GLU F 1 50 ? 47.723 15.044 4.490 1.00 7.91 50 GLU F N 1
ATOM 8548 C CA . GLU F 1 50 ? 48.536 15.719 5.485 1.00 8.24 50 GLU F CA 1
ATOM 8549 C C . GLU F 1 50 ? 48.917 17.114 4.976 1.00 9.02 50 GLU F C 1
ATOM 8550 O O . GLU F 1 50 ? 49.712 17.249 4.044 1.00 9.06 50 GLU F O 1
ATOM 8556 N N . GLU F 1 51 ? 48.407 18.151 5.654 1.00 8.14 51 GLU F N 1
ATOM 8557 C CA . GLU F 1 51 ? 48.726 19.522 5.317 1.00 7.86 51 GLU F CA 1
ATOM 8558 C C . GLU F 1 51 ? 49.126 20.300 6.584 1.00 8.51 51 GLU F C 1
ATOM 8559 O O . GLU F 1 51 ? 48.463 21.272 7.027 1.00 7.51 51 GLU F O 1
ATOM 8565 N N . GLY F 1 52 ? 50.229 19.859 7.153 1.00 7.04 52 GLY F N 1
ATOM 8566 C CA . GLY F 1 52 ? 50.830 20.493 8.294 1.00 6.75 52 GLY F CA 1
ATOM 8567 C C . GLY F 1 52 ? 52.065 21.258 7.875 1.00 7.07 52 GLY F C 1
ATOM 8568 O O . GLY F 1 52 ? 52.962 20.732 7.212 1.00 7.48 52 GLY F O 1
ATOM 8569 N N . LEU F 1 53 ? 52.144 22.515 8.316 1.00 5.87 53 LEU F N 1
ATOM 8570 C CA . LEU F 1 53 ? 53.286 23.375 8.061 1.00 5.92 53 LEU F CA 1
ATOM 8571 C C . LEU F 1 53 ? 53.851 23.940 9.354 1.00 5.43 53 LEU F C 1
ATOM 8572 O O . LEU F 1 53 ? 53.158 24.662 10.089 1.00 5.79 53 LEU F O 1
ATOM 8577 N N . SER F 1 54 ? 55.105 23.588 9.629 1.00 6.23 54 SER F N 1
ATOM 8578 C CA . SER F 1 54 ? 55.698 24.067 10.842 1.00 5.86 54 SER F CA 1
ATOM 8579 C C . SER F 1 54 ? 55.634 25.593 10.894 1.00 6.28 54 SER F C 1
ATOM 8580 O O . SER F 1 54 ? 55.812 26.276 9.859 1.00 6.06 54 SER F O 1
ATOM 8583 N N . ALA F 1 55 ? 55.383 26.111 12.107 1.00 6.81 55 ALA F N 1
ATOM 8584 C CA . ALA F 1 55 ? 55.306 27.531 12.386 1.00 6.00 55 ALA F CA 1
ATOM 8585 C C . ALA F 1 55 ? 53.985 28.229 11.924 1.00 6.43 55 ALA F C 1
ATOM 8586 O O . ALA F 1 55 ? 53.810 29.415 12.140 1.00 5.59 55 ALA F O 1
ATOM 8588 N N . ARG F 1 56 ? 53.082 27.461 11.306 1.00 4.28 56 ARG F N 1
ATOM 8589 C CA . ARG F 1 56 ? 51.862 28.081 10.814 1.00 4.74 56 ARG F CA 1
ATOM 8590 C C . ARG F 1 56 ? 51.004 28.674 11.943 1.00 4.47 56 ARG F C 1
ATOM 8591 O O . ARG F 1 56 ? 50.824 28.024 12.983 1.00 4.78 56 ARG F O 1
ATOM 8599 N N . THR F 1 57 ? 50.387 29.821 11.644 1.00 3.86 57 THR F N 1
ATOM 8600 C CA . THR F 1 57 ? 49.412 30.464 12.530 1.00 4.45 57 THR F CA 1
ATOM 8601 C C . THR F 1 57 ? 48.030 30.308 11.941 1.00 4.32 57 THR F C 1
ATOM 8602 O O . THR F 1 57 ? 47.855 29.903 10.775 1.00 5.26 57 THR F O 1
ATOM 8606 N N . THR F 1 58 ? 47.023 30.665 12.720 1.00 4.71 58 THR F N 1
ATOM 8607 C CA . THR F 1 58 ? 45.658 30.703 12.170 1.00 3.72 58 THR F CA 1
ATOM 8608 C C . THR F 1 58 ? 45.535 31.630 10.985 1.00 5.50 58 THR F C 1
ATOM 8609 O O . THR F 1 58 ? 45.201 31.193 9.885 1.00 5.69 58 THR F O 1
ATOM 8613 N N . ASN F 1 59 ? 45.737 32.934 11.202 1.00 5.18 59 ASN F N 1
ATOM 8614 C CA . ASN F 1 59 ? 45.505 33.900 10.144 1.00 6.17 59 ASN F CA 1
ATOM 8615 C C . ASN F 1 59 ? 46.333 35.185 10.327 1.00 6.63 59 ASN F C 1
ATOM 8616 O O . ASN F 1 59 ? 45.899 36.277 9.982 1.00 8.59 59 ASN F O 1
ATOM 8621 N N . ILE F 1 60 ? 47.554 35.006 10.835 1.00 6.71 60 ILE F N 1
ATOM 8622 C CA . ILE F 1 60 ? 48.428 36.152 11.038 1.00 7.93 60 ILE F CA 1
ATOM 8623 C C . ILE F 1 60 ? 49.767 35.920 10.392 1.00 9.61 60 ILE F C 1
ATOM 8624 O O . ILE F 1 60 ? 50.429 34.903 10.612 1.00 9.54 60 ILE F O 1
ATOM 8629 N N . ASP F 1 61 ? 50.179 36.945 9.648 1.00 9.54 61 ASP F N 1
ATOM 8630 C CA . ASP F 1 61 ? 51.485 36.866 9.007 1.00 10.13 61 ASP F CA 1
ATOM 8631 C C . ASP F 1 61 ? 52.605 36.866 10.085 1.00 9.43 61 ASP F C 1
ATOM 8632 O O . ASP F 1 61 ? 52.589 37.699 11.023 1.00 8.56 61 ASP F O 1
ATOM 8637 N N . ASP F 1 62 ? 53.587 35.993 9.894 1.00 9.18 62 ASP F N 1
ATOM 8638 C CA . ASP F 1 62 ? 54.777 35.983 10.753 1.00 9.14 62 ASP F CA 1
ATOM 8639 C C . ASP F 1 62 ? 55.845 36.885 10.153 1.00 10.38 62 ASP F C 1
ATOM 8640 O O . ASP F 1 62 ? 56.223 36.695 9.010 1.00 10.51 62 ASP F O 1
ATOM 8645 N N . PRO F 1 63 ? 56.368 37.828 10.951 1.00 10.77 63 PRO F N 1
ATOM 8646 C CA . PRO F 1 63 ? 57.305 38.769 10.350 1.00 12.02 63 PRO F CA 1
ATOM 8647 C C . PRO F 1 63 ? 58.607 38.157 9.920 1.00 12.82 63 PRO F C 1
ATOM 8648 O O . PRO F 1 63 ? 59.320 38.817 9.152 1.00 14.56 63 PRO F O 1
ATOM 8652 N N . THR F 1 64 ? 58.895 36.928 10.352 1.00 11.44 64 THR F N 1
ATOM 8653 C CA . THR F 1 64 ? 60.146 36.287 10.021 1.00 11.74 64 THR F CA 1
ATOM 8654 C C . THR F 1 64 ? 60.001 35.371 8.807 1.00 12.73 64 THR F C 1
ATOM 8655 O O . THR F 1 64 ? 61.001 34.916 8.289 1.00 14.03 64 THR F O 1
ATOM 8659 N N . ASP F 1 65 ? 58.787 35.124 8.300 1.00 11.07 65 ASP F N 1
ATOM 8660 C CA . ASP F 1 65 ? 58.629 34.029 7.321 1.00 10.52 65 ASP F CA 1
ATOM 8661 C C . ASP F 1 65 ? 57.294 34.220 6.652 1.00 10.62 65 ASP F C 1
ATOM 8662 O O . ASP F 1 65 ? 56.255 34.141 7.317 1.00 10.69 65 ASP F O 1
ATOM 8667 N N . PRO F 1 66 ? 57.288 34.425 5.327 1.00 9.87 66 PRO F N 1
ATOM 8668 C CA . PRO F 1 66 ? 56.052 34.714 4.621 1.00 9.74 66 PRO F CA 1
ATOM 8669 C C . PRO F 1 66 ? 55.117 33.501 4.329 1.00 8.36 66 PRO F C 1
ATOM 8670 O O . PRO F 1 66 ? 54.058 33.691 3.742 1.00 9.04 66 PRO F O 1
ATOM 8674 N N . ARG F 1 67 ? 55.479 32.329 4.808 1.00 8.27 67 ARG F N 1
ATOM 8675 C CA . ARG F 1 67 ? 54.805 31.092 4.407 1.00 8.56 67 ARG F CA 1
ATOM 8676 C C . ARG F 1 67 ? 53.687 30.713 5.390 1.00 7.49 67 ARG F C 1
ATOM 8677 O O . ARG F 1 67 ? 52.981 29.712 5.169 1.00 9.38 67 ARG F O 1
ATOM 8685 N N . LEU F 1 68 ? 53.570 31.472 6.507 1.00 6.91 68 LEU F N 1
ATOM 8686 C CA . LEU F 1 68 ? 52.984 30.874 7.732 1.00 7.15 68 LEU F CA 1
ATOM 8687 C C . LEU F 1 68 ? 51.521 31.243 8.053 1.00 7.30 68 LEU F C 1
ATOM 8688 O O . LEU F 1 68 ? 51.007 30.760 9.049 1.00 8.70 68 LEU F O 1
ATOM 8693 N N . ASN F 1 69 ? 50.856 32.064 7.232 1.00 6.48 69 ASN F N 1
ATOM 8694 C CA . ASN F 1 69 ? 49.489 32.456 7.502 1.00 6.32 69 ASN F CA 1
ATOM 8695 C C . ASN F 1 69 ? 48.555 31.340 7.006 1.00 6.84 69 ASN F C 1
ATOM 8696 O O . ASN F 1 69 ? 48.392 31.081 5.794 1.00 6.84 69 ASN F O 1
ATOM 8701 N N . GLY F 1 70 ? 47.936 30.624 7.948 1.00 6.05 70 GLY F N 1
ATOM 8702 C CA . GLY F 1 70 ? 47.039 29.525 7.585 1.00 6.28 70 GLY F CA 1
ATOM 8703 C C . GLY F 1 70 ? 45.940 29.924 6.637 1.00 5.85 70 GLY F C 1
ATOM 8704 O O . GLY F 1 70 ? 45.676 29.224 5.644 1.00 6.14 70 GLY F O 1
ATOM 8705 N N . ALA F 1 71 ? 45.291 31.044 6.965 1.00 6.22 71 ALA F N 1
ATOM 8706 C CA . ALA F 1 71 ? 44.123 31.520 6.191 1.00 6.50 71 ALA F CA 1
ATOM 8707 C C . ALA F 1 71 ? 44.492 31.909 4.774 1.00 6.26 71 ALA F C 1
ATOM 8708 O O . ALA F 1 71 ? 43.650 31.861 3.877 1.00 7.73 71 ALA F O 1
ATOM 8710 N N . SER F 1 72 ? 45.732 32.307 4.558 1.00 6.92 72 SER F N 1
ATOM 8711 C CA . SER F 1 72 ? 46.140 32.652 3.203 1.00 7.61 72 SER F CA 1
ATOM 8712 C C . SER F 1 72 ? 46.187 31.426 2.323 1.00 8.30 72 SER F C 1
ATOM 8713 O O . SER F 1 72 ? 46.042 31.563 1.094 1.00 9.74 72 SER F O 1
ATOM 8716 N N . TYR F 1 73 ? 46.423 30.254 2.914 1.00 6.43 73 TYR F N 1
ATOM 8717 C CA . TYR F 1 73 ? 46.700 29.024 2.183 1.00 6.23 73 TYR F CA 1
ATOM 8718 C C . TYR F 1 73 ? 45.478 28.094 2.076 1.00 7.95 73 TYR F C 1
ATOM 8719 O O . TYR F 1 73 ? 45.294 27.381 1.091 1.00 8.23 73 TYR F O 1
ATOM 8728 N N . LEU F 1 74 ? 44.627 28.090 3.113 1.00 6.20 74 LEU F N 1
ATOM 8729 C CA . LEU F 1 74 ? 43.608 27.078 3.252 1.00 6.73 74 LEU F CA 1
ATOM 8730 C C . LEU F 1 74 ? 42.636 27.005 2.059 1.00 5.56 74 LEU F C 1
ATOM 8731 O O . LEU F 1 74 ? 42.320 25.919 1.593 1.00 5.85 74 LEU F O 1
ATOM 8736 N N . PRO F 1 75 ? 42.134 28.160 1.593 1.00 7.28 75 PRO F N 1
ATOM 8737 C CA . PRO F 1 75 ? 41.154 28.020 0.496 1.00 7.30 75 PRO F CA 1
ATOM 8738 C C . PRO F 1 75 ? 41.709 27.429 -0.748 1.00 7.22 75 PRO F C 1
ATOM 8739 O O . PRO F 1 75 ? 41.028 26.624 -1.388 1.00 8.03 75 PRO F O 1
ATOM 8743 N N . SER F 1 76 ? 42.942 27.753 -1.071 1.00 7.18 76 SER F N 1
ATOM 8744 C CA . SER F 1 76 ? 43.606 27.133 -2.213 1.00 7.45 76 SER F CA 1
ATOM 8745 C C . SER F 1 76 ? 43.825 25.611 -1.957 1.00 7.55 76 SER F C 1
ATOM 8746 O O . SER F 1 76 ? 43.734 24.754 -2.854 1.00 8.31 76 SER F O 1
ATOM 8749 N N . CYS F 1 77 ? 44.184 25.245 -0.721 1.00 7.49 77 CYS F N 1
ATOM 8750 C CA . CYS F 1 77 ? 44.427 23.859 -0.316 1.00 8.13 77 CYS F CA 1
ATOM 8751 C C . CYS F 1 77 ? 43.145 23.005 -0.446 1.00 8.15 77 CYS F C 1
ATOM 8752 O O . CYS F 1 77 ? 43.169 21.875 -0.965 1.00 9.15 77 CYS F O 1
ATOM 8755 N N . LEU F 1 78 ? 42.024 23.558 0.033 1.00 8.56 78 LEU F N 1
ATOM 8756 C CA . LEU F 1 78 ? 40.747 22.875 -0.050 1.00 8.46 78 LEU F CA 1
ATOM 8757 C C . LEU F 1 78 ? 40.390 22.610 -1.496 1.00 8.50 78 LEU F C 1
ATOM 8758 O O . LEU F 1 78 ? 40.044 21.466 -1.847 1.00 9.41 78 LEU F O 1
ATOM 8763 N N . ALA F 1 79 ? 40.545 23.614 -2.350 1.00 8.65 79 ALA F N 1
ATOM 8764 C CA . ALA F 1 79 ? 40.102 23.449 -3.755 1.00 9.03 79 ALA F CA 1
ATOM 8765 C C . ALA F 1 79 ? 41.038 22.464 -4.486 1.00 9.24 79 ALA F C 1
ATOM 8766 O O . ALA F 1 79 ? 40.603 21.814 -5.442 1.00 11.23 79 ALA F O 1
ATOM 8768 N N . THR F 1 80 ? 42.290 22.372 -4.047 1.00 9.51 80 THR F N 1
ATOM 8769 C CA . THR F 1 80 ? 43.246 21.418 -4.593 1.00 8.63 80 THR F CA 1
ATOM 8770 C C . THR F 1 80 ? 42.846 19.979 -4.289 1.00 10.21 80 THR F C 1
ATOM 8771 O O . THR F 1 80 ? 43.059 19.080 -5.078 1.00 11.00 80 THR F O 1
ATOM 8775 N N . HIS F 1 81 ? 42.304 19.774 -3.092 1.00 9.16 81 HIS F N 1
ATOM 8776 C CA . HIS F 1 81 ? 42.096 18.427 -2.583 1.00 10.28 81 HIS F CA 1
ATOM 8777 C C . HIS F 1 81 ? 40.678 17.892 -2.664 1.00 10.27 81 HIS F C 1
ATOM 8778 O O . HIS F 1 81 ? 40.406 16.734 -2.287 1.00 11.76 81 HIS F O 1
ATOM 8785 N N . LEU F 1 82 ? 39.736 18.692 -3.146 1.00 9.92 82 LEU F N 1
ATOM 8786 C CA . LEU F 1 82 ? 38.379 18.167 -3.377 1.00 11.01 82 LEU F CA 1
ATOM 8787 C C . LEU F 1 82 ? 38.469 16.948 -4.303 1.00 10.87 82 LEU F C 1
ATOM 8788 O O . LEU F 1 82 ? 39.303 16.899 -5.227 1.00 11.68 82 LEU F O 1
ATOM 8793 N N . PRO F 1 83 ? 37.595 15.968 -4.079 1.00 11.16 83 PRO F N 1
ATOM 8794 C CA . PRO F 1 83 ? 36.507 15.932 -3.082 1.00 9.91 83 PRO F CA 1
ATOM 8795 C C . PRO F 1 83 ? 37.037 15.624 -1.657 1.00 10.24 83 PRO F C 1
ATOM 8796 O O . PRO F 1 83 ? 38.015 14.902 -1.479 1.00 11.49 83 PRO F O 1
ATOM 8800 N N . LEU F 1 84 ? 36.379 16.214 -0.661 1.00 9.73 84 LEU F N 1
ATOM 8801 C CA . LEU F 1 84 ? 36.763 16.055 0.771 1.00 8.98 84 LEU F CA 1
ATOM 8802 C C . LEU F 1 84 ? 35.531 15.827 1.588 1.00 8.90 84 LEU F C 1
ATOM 8803 O O . LEU F 1 84 ? 34.452 16.411 1.306 1.00 9.54 84 LEU F O 1
ATOM 8808 N N . ASP F 1 85 ? 35.669 14.980 2.619 1.00 7.48 85 ASP F N 1
ATOM 8809 C CA . ASP F 1 85 ? 34.599 14.714 3.540 1.00 8.15 85 ASP F CA 1
ATOM 8810 C C . ASP F 1 85 ? 34.689 15.454 4.878 1.00 7.44 85 ASP F C 1
ATOM 8811 O O . ASP F 1 85 ? 33.659 15.756 5.484 1.00 8.25 85 ASP F O 1
ATOM 8816 N N . LEU F 1 86 ? 35.915 15.661 5.367 1.00 7.99 86 LEU F N 1
ATOM 8817 C CA . LEU F 1 86 ? 36.166 16.284 6.664 1.00 7.33 86 LEU F CA 1
ATOM 8818 C C . LEU F 1 86 ? 37.506 16.999 6.609 1.00 6.65 86 LEU F C 1
ATOM 8819 O O . LEU F 1 86 ? 38.457 16.493 6.009 1.00 7.74 86 LEU F O 1
ATOM 8824 N N . VAL F 1 87 ? 37.569 18.170 7.253 1.00 6.09 87 VAL F N 1
ATOM 8825 C CA . VAL F 1 87 ? 38.799 18.858 7.513 1.00 6.39 87 VAL F CA 1
ATOM 8826 C C . VAL F 1 87 ? 38.974 18.949 9.019 1.00 6.53 87 VAL F C 1
ATOM 8827 O O . VAL F 1 87 ? 38.109 19.449 9.722 1.00 6.48 87 VAL F O 1
ATOM 8831 N N . ILE F 1 88 ? 40.117 18.489 9.510 1.00 5.65 88 ILE F N 1
ATOM 8832 C CA . ILE F 1 88 ? 40.479 18.581 10.929 1.00 5.70 88 ILE F CA 1
ATOM 8833 C C . ILE F 1 88 ? 41.455 19.756 11.008 1.00 5.43 88 ILE F C 1
ATOM 8834 O O . ILE F 1 88 ? 42.488 19.718 10.337 1.00 5.73 88 ILE F O 1
ATOM 8839 N N . ILE F 1 89 ? 41.137 20.760 11.815 1.00 4.62 89 ILE F N 1
ATOM 8840 C CA . ILE F 1 89 ? 42.013 21.898 11.981 1.00 4.33 89 ILE F CA 1
ATOM 8841 C C . ILE F 1 89 ? 42.557 21.961 13.371 1.00 4.94 89 ILE F C 1
ATOM 8842 O O . ILE F 1 89 ? 41.792 22.135 14.306 1.00 5.58 89 ILE F O 1
ATOM 8855 N N . LEU F 1 91 ? 45.296 24.278 15.062 1.00 5.14 91 LEU F N 1
ATOM 8856 C CA . LEU F 1 91 ? 46.166 25.448 14.980 1.00 4.73 91 LEU F CA 1
ATOM 8857 C C . LEU F 1 91 ? 45.908 26.308 16.210 1.00 5.53 91 LEU F C 1
ATOM 8858 O O . LEU F 1 91 ? 44.855 26.186 16.886 1.00 5.38 91 LEU F O 1
ATOM 8863 N N . GLY F 1 92 ? 46.821 27.238 16.436 1.00 4.21 92 GLY F N 1
ATOM 8864 C CA . GLY F 1 92 ? 46.703 28.265 17.439 1.00 4.39 92 GLY F CA 1
ATOM 8865 C C . GLY F 1 92 ? 47.937 28.303 18.360 1.00 5.32 92 GLY F C 1
ATOM 8866 O O . GLY F 1 92 ? 48.215 29.311 19.030 1.00 5.06 92 GLY F O 1
ATOM 8867 N N . THR F 1 93 ? 48.704 27.220 18.419 1.00 5.06 93 THR F N 1
ATOM 8868 C CA . THR F 1 93 ? 49.902 27.246 19.262 1.00 4.68 93 THR F CA 1
ATOM 8869 C C . THR F 1 93 ? 50.804 28.402 18.864 1.00 3.88 93 THR F C 1
ATOM 8870 O O . THR F 1 93 ? 51.331 29.134 19.701 1.00 4.09 93 THR F O 1
ATOM 8874 N N . ASN F 1 94 ? 51.004 28.551 17.572 1.00 3.88 94 ASN F N 1
ATOM 8875 C CA . ASN F 1 94 ? 52.050 29.508 17.115 1.00 4.13 94 ASN F CA 1
ATOM 8876 C C . ASN F 1 94 ? 51.564 30.937 17.308 1.00 5.30 94 ASN F C 1
ATOM 8877 O O . ASN F 1 94 ? 52.346 31.873 17.535 1.00 4.47 94 ASN F O 1
ATOM 8882 N N . ASP F 1 95 ? 50.243 31.144 17.271 1.00 3.64 95 ASP F N 1
ATOM 8883 C CA . ASP F 1 95 ? 49.680 32.454 17.547 1.00 4.18 95 ASP F CA 1
ATOM 8884 C C . ASP F 1 95 ? 49.996 32.951 18.955 1.00 2.91 95 ASP F C 1
ATOM 8885 O O . ASP F 1 95 ? 49.830 34.154 19.238 1.00 5.50 95 ASP F O 1
ATOM 8890 N N . THR F 1 96 ? 50.336 31.999 19.863 1.00 4.14 96 THR F N 1
ATOM 8891 C CA . THR F 1 96 ? 50.647 32.350 21.252 1.00 4.36 96 THR F CA 1
ATOM 8892 C C . THR F 1 96 ? 52.098 32.804 21.448 1.00 5.07 96 THR F C 1
ATOM 8893 O O . THR F 1 96 ? 52.486 33.147 22.578 1.00 5.78 96 THR F O 1
ATOM 8897 N N . LYS F 1 97 ? 52.891 32.824 20.378 1.00 4.36 97 LYS F N 1
ATOM 8898 C CA . LYS F 1 97 ? 54.238 33.369 20.464 1.00 4.50 97 LYS F CA 1
ATOM 8899 C C . LYS F 1 97 ? 54.143 34.827 20.866 1.00 3.71 97 LYS F C 1
ATOM 8900 O O . LYS F 1 97 ? 53.243 35.571 20.433 1.00 5.20 97 LYS F O 1
ATOM 8906 N N . ALA F 1 98 ? 55.044 35.234 21.737 1.00 4.94 98 ALA F N 1
ATOM 8907 C CA . ALA F 1 98 ? 54.926 36.510 22.403 1.00 5.22 98 ALA F CA 1
ATOM 8908 C C . ALA F 1 98 ? 54.881 37.693 21.430 1.00 5.39 98 ALA F C 1
ATOM 8909 O O . ALA F 1 98 ? 54.171 38.709 21.651 1.00 7.05 98 ALA F O 1
ATOM 8911 N N . TYR F 1 99 ? 55.628 37.567 20.326 1.00 5.56 99 TYR F N 1
ATOM 8912 C CA . TYR F 1 99 ? 55.734 38.668 19.370 1.00 6.46 99 TYR F CA 1
ATOM 8913 C C . TYR F 1 99 ? 54.429 38.975 18.626 1.00 6.91 99 TYR F C 1
ATOM 8914 O O . TYR F 1 99 ? 54.268 40.024 18.028 1.00 10.03 99 TYR F O 1
ATOM 8923 N N . PHE F 1 100 ? 53.492 38.027 18.604 1.00 5.97 100 PHE F N 1
ATOM 8924 C CA . PHE F 1 100 ? 52.198 38.335 17.977 1.00 5.99 100 PHE F CA 1
ATOM 8925 C C . PHE F 1 100 ? 51.227 39.165 18.865 1.00 6.34 100 PHE F C 1
ATOM 8926 O O . PHE F 1 100 ? 50.257 39.743 18.355 1.00 6.72 100 PHE F O 1
ATOM 8934 N N . ARG F 1 101 ? 51.466 39.158 20.168 1.00 6.19 101 ARG F N 1
ATOM 8935 C CA . ARG F 1 101 ? 50.690 39.929 21.099 1.00 6.63 101 ARG F CA 1
ATOM 8936 C C . ARG F 1 101 ? 49.183 39.646 20.943 1.00 5.87 101 ARG F C 1
ATOM 8937 O O . ARG F 1 101 ? 48.338 40.566 20.987 1.00 6.62 101 ARG F O 1
ATOM 8945 N N . ARG F 1 102 ? 48.836 38.356 20.763 1.00 5.35 102 ARG F N 1
ATOM 8946 C CA . ARG F 1 102 ? 47.453 37.955 20.613 1.00 5.42 102 ARG F CA 1
ATOM 8947 C C . ARG F 1 102 ? 46.904 37.383 21.890 1.00 4.57 102 ARG F C 1
ATOM 8948 O O . ARG F 1 102 ? 47.582 36.685 22.652 1.00 5.61 102 ARG F O 1
ATOM 8956 N N . THR F 1 103 ? 45.626 37.694 22.105 1.00 5.89 103 THR F N 1
ATOM 8957 C CA . THR F 1 103 ? 44.900 37.096 23.182 1.00 5.99 103 THR F CA 1
ATOM 8958 C C . THR F 1 103 ? 44.220 35.811 22.667 1.00 5.73 103 THR F C 1
ATOM 8959 O O . THR F 1 103 ? 44.079 35.593 21.478 1.00 5.13 103 THR F O 1
ATOM 8963 N N . PRO F 1 104 ? 43.795 34.953 23.601 1.00 4.84 104 PRO F N 1
ATOM 8964 C CA . PRO F 1 104 ? 43.035 33.770 23.162 1.00 3.98 104 PRO F CA 1
ATOM 8965 C C . PRO F 1 104 ? 41.822 34.096 22.270 1.00 3.94 104 PRO F C 1
ATOM 8966 O O . PRO F 1 104 ? 41.584 33.417 21.289 1.00 3.83 104 PRO F O 1
ATOM 8970 N N . LEU F 1 105 ? 41.088 35.151 22.597 1.00 5.94 105 LEU F N 1
ATOM 8971 C CA . LEU F 1 105 ? 40.021 35.614 21.707 1.00 4.44 105 LEU F CA 1
ATOM 8972 C C . LEU F 1 105 ? 40.519 35.907 20.294 1.00 4.32 105 LEU F C 1
ATOM 8973 O O . LEU F 1 105 ? 39.904 35.497 19.321 1.00 4.47 105 LEU F O 1
ATOM 8978 N N . ASP F 1 106 ? 41.664 36.601 20.167 1.00 4.82 106 ASP F N 1
ATOM 8979 C CA . ASP F 1 106 ? 42.166 36.926 18.850 1.00 5.15 106 ASP F CA 1
ATOM 8980 C C . ASP F 1 106 ? 42.377 35.636 18.046 1.00 5.04 106 ASP F C 1
ATOM 8981 O O . ASP F 1 106 ? 42.161 35.531 16.845 1.00 5.85 106 ASP F O 1
ATOM 8986 N N . ILE F 1 107 ? 42.915 34.648 18.743 1.00 5.08 107 ILE F N 1
ATOM 8987 C CA . ILE F 1 107 ? 43.268 33.366 18.104 1.00 4.35 107 ILE F CA 1
ATOM 8988 C C . ILE F 1 107 ? 42.006 32.591 17.699 1.00 4.34 107 ILE F C 1
ATOM 8989 O O . ILE F 1 107 ? 41.905 32.049 16.606 1.00 4.95 107 ILE F O 1
ATOM 8994 N N . ALA F 1 108 ? 41.025 32.580 18.598 1.00 4.39 108 ALA F N 1
ATOM 8995 C CA . ALA F 1 108 ? 39.721 31.982 18.253 1.00 4.17 108 ALA F CA 1
ATOM 8996 C C . ALA F 1 108 ? 39.107 32.672 17.005 1.00 2.93 108 ALA F C 1
ATOM 8997 O O . ALA F 1 108 ? 38.478 32.028 16.182 1.00 4.28 108 ALA F O 1
ATOM 8999 N N . LEU F 1 109 ? 39.255 33.997 16.906 1.00 3.58 109 LEU F N 1
ATOM 9000 C CA . LEU F 1 109 ? 38.756 34.717 15.714 1.00 4.71 109 LEU F CA 1
ATOM 9001 C C . LEU F 1 109 ? 39.497 34.238 14.455 1.00 4.41 109 LEU F C 1
ATOM 9002 O O . LEU F 1 109 ? 38.902 34.099 13.400 1.00 5.44 109 LEU F O 1
ATOM 9007 N N . GLY F 1 110 ? 40.809 34.035 14.581 1.00 3.37 110 GLY F N 1
ATOM 9008 C CA . GLY F 1 110 ? 41.573 33.487 13.480 1.00 4.57 110 GLY F CA 1
ATOM 9009 C C . GLY F 1 110 ? 41.051 32.107 13.094 1.00 5.05 110 GLY F C 1
ATOM 9010 O O . GLY F 1 110 ? 40.876 31.752 11.937 1.00 5.65 110 GLY F O 1
ATOM 9019 N N . SER F 1 112 ? 38.063 31.099 13.566 1.00 4.91 112 SER F N 1
ATOM 9020 C CA . SER F 1 112 ? 36.752 31.270 12.953 1.00 3.97 112 SER F CA 1
ATOM 9021 C C . SER F 1 112 ? 36.896 31.504 11.468 1.00 4.72 112 SER F C 1
ATOM 9022 O O . SER F 1 112 ? 36.038 31.071 10.705 1.00 5.38 112 SER F O 1
ATOM 9025 N N . VAL F 1 113 ? 37.943 32.278 11.073 1.00 4.17 113 VAL F N 1
ATOM 9026 C CA . VAL F 1 113 ? 38.184 32.516 9.647 1.00 4.19 113 VAL F CA 1
ATOM 9027 C C . VAL F 1 113 ? 38.410 31.187 8.908 1.00 4.56 113 VAL F C 1
ATOM 9028 O O . VAL F 1 113 ? 37.830 30.925 7.866 1.00 5.38 113 VAL F O 1
ATOM 9032 N N . LEU F 1 114 ? 39.253 30.319 9.474 1.00 4.57 114 LEU F N 1
ATOM 9033 C CA . LEU F 1 114 ? 39.522 29.025 8.836 1.00 5.26 114 LEU F CA 1
ATOM 9034 C C . LEU F 1 114 ? 38.239 28.133 8.787 1.00 5.22 114 LEU F C 1
ATOM 9035 O O . LEU F 1 114 ? 37.975 27.492 7.782 1.00 5.65 114 LEU F O 1
ATOM 9040 N N . VAL F 1 115 ? 37.440 28.112 9.848 1.00 5.28 115 VAL F N 1
ATOM 9041 C CA . VAL F 1 115 ? 36.234 27.301 9.856 1.00 5.65 115 VAL F CA 1
ATOM 9042 C C . VAL F 1 115 ? 35.316 27.821 8.766 1.00 4.47 115 VAL F C 1
ATOM 9043 O O . VAL F 1 115 ? 34.754 27.042 8.023 1.00 4.95 115 VAL F O 1
ATOM 9047 N N . THR F 1 116 ? 35.165 29.145 8.678 1.00 4.19 116 THR F N 1
ATOM 9048 C CA . THR F 1 116 ? 34.316 29.738 7.632 1.00 5.59 116 THR F CA 1
ATOM 9049 C C . THR F 1 116 ? 34.824 29.382 6.228 1.00 5.16 116 THR F C 1
ATOM 9050 O O . THR F 1 116 ? 34.034 29.071 5.355 1.00 5.62 116 THR F O 1
ATOM 9054 N N . GLN F 1 117 ? 36.129 29.336 6.036 1.00 6.46 117 GLN F N 1
ATOM 9055 C CA . GLN F 1 117 ? 36.668 28.948 4.753 1.00 5.95 117 GLN F CA 1
ATOM 9056 C C . GLN F 1 117 ? 36.264 27.544 4.398 1.00 6.40 117 GLN F C 1
ATOM 9057 O O . GLN F 1 117 ? 36.028 27.240 3.222 1.00 7.56 117 GLN F O 1
ATOM 9063 N N . VAL F 1 118 ? 36.254 26.643 5.369 1.00 5.32 118 VAL F N 1
ATOM 9064 C CA . VAL F 1 118 ? 35.817 25.259 5.093 1.00 5.27 118 VAL F CA 1
ATOM 9065 C C . VAL F 1 118 ? 34.323 25.203 4.784 1.00 6.56 118 VAL F C 1
ATOM 9066 O O . VAL F 1 118 ? 33.873 24.546 3.853 1.00 7.67 118 VAL F O 1
ATOM 9070 N N . LEU F 1 119 ? 33.513 25.839 5.635 1.00 7.14 119 LEU F N 1
ATOM 9071 C CA . LEU F 1 119 ? 32.086 25.813 5.448 1.00 7.63 119 LEU F CA 1
ATOM 9072 C C . LEU F 1 119 ? 31.649 26.378 4.110 1.00 7.38 119 LEU F C 1
ATOM 9073 O O . LEU F 1 119 ? 30.616 25.975 3.621 1.00 9.64 119 LEU F O 1
ATOM 9078 N N . THR F 1 120 ? 32.428 27.279 3.544 1.00 7.72 120 THR F N 1
ATOM 9079 C CA . THR F 1 120 ? 32.012 27.984 2.309 1.00 8.24 120 THR F CA 1
ATOM 9080 C C . THR F 1 120 ? 32.758 27.422 1.100 1.00 9.02 120 THR F C 1
ATOM 9081 O O . THR F 1 120 ? 32.784 28.049 0.014 1.00 11.52 120 THR F O 1
ATOM 9085 N N . SER F 1 121 ? 33.394 26.265 1.252 1.00 8.43 121 SER F N 1
ATOM 9086 C CA . SER F 1 121 ? 34.303 25.754 0.199 1.00 8.83 121 SER F CA 1
ATOM 9087 C C . SER F 1 121 ? 33.603 24.933 -0.914 1.00 10.42 121 SER F C 1
ATOM 9088 O O . SER F 1 121 ? 34.281 24.448 -1.838 1.00 10.69 121 SER F O 1
ATOM 9091 N N . ALA F 1 122 ? 32.277 24.823 -0.857 1.00 10.42 122 ALA F N 1
ATOM 9092 C CA . ALA F 1 122 ? 31.593 23.924 -1.789 1.00 9.63 122 ALA F CA 1
ATOM 9093 C C . ALA F 1 122 ? 31.929 24.300 -3.217 1.00 10.03 122 ALA F C 1
ATOM 9094 O O . ALA F 1 122 ? 32.003 25.460 -3.527 1.00 11.29 122 ALA F O 1
ATOM 9096 N N . GLY F 1 123 ? 32.077 23.298 -4.076 1.00 10.53 123 GLY F N 1
ATOM 9097 C CA . GLY F 1 123 ? 32.377 23.506 -5.488 1.00 11.73 123 GLY F CA 1
ATOM 9098 C C . GLY F 1 123 ? 33.814 23.727 -5.864 1.00 12.29 123 GLY F C 1
ATOM 9099 O O . GLY F 1 123 ? 34.208 23.517 -7.004 1.00 11.88 123 GLY F O 1
ATOM 9100 N N . GLY F 1 124 ? 34.625 24.207 -4.930 1.00 10.38 124 GLY F N 1
ATOM 9101 C CA . GLY F 1 124 ? 36.002 24.501 -5.281 1.00 10.49 124 GLY F CA 1
ATOM 9102 C C . GLY F 1 124 ? 36.122 25.383 -6.494 1.00 10.09 124 GLY F C 1
ATOM 9103 O O . GLY F 1 124 ? 35.479 26.413 -6.570 1.00 10.33 124 GLY F O 1
ATOM 9104 N N . VAL F 1 125 ? 36.944 24.950 -7.451 1.00 9.22 125 VAL F N 1
ATOM 9105 C CA . VAL F 1 125 ? 37.043 25.626 -8.739 1.00 10.25 125 VAL F CA 1
ATOM 9106 C C . VAL F 1 125 ? 36.307 24.714 -9.747 1.00 9.80 125 VAL F C 1
ATOM 9107 O O . VAL F 1 125 ? 36.840 23.680 -10.171 1.00 10.61 125 VAL F O 1
ATOM 9111 N N . GLY F 1 126 ? 35.079 25.079 -10.064 1.00 8.83 126 GLY F N 1
ATOM 9112 C CA . GLY F 1 126 ? 34.362 24.454 -11.197 1.00 9.89 126 GLY F CA 1
ATOM 9113 C C . GLY F 1 126 ? 33.882 23.039 -10.992 1.00 10.92 126 GLY F C 1
ATOM 9114 O O . GLY F 1 126 ? 33.609 22.328 -11.980 1.00 11.19 126 GLY F O 1
ATOM 9115 N N . THR F 1 127 ? 33.671 22.620 -9.745 1.00 10.33 127 THR F N 1
ATOM 9116 C CA . THR F 1 127 ? 33.214 21.234 -9.477 1.00 11.17 127 THR F CA 1
ATOM 9117 C C . THR F 1 127 ? 31.826 21.176 -8.896 1.00 11.53 127 THR F C 1
ATOM 9118 O O . THR F 1 127 ? 31.230 22.187 -8.467 1.00 10.94 127 THR F O 1
ATOM 9122 N N . THR F 1 128 ? 31.313 19.947 -8.900 1.00 11.25 128 THR F N 1
ATOM 9123 C CA . THR F 1 128 ? 30.055 19.621 -8.305 1.00 12.31 128 THR F CA 1
ATOM 9124 C C . THR F 1 128 ? 30.139 19.143 -6.854 1.00 13.38 128 THR F C 1
ATOM 9125 O O . THR F 1 128 ? 29.139 18.703 -6.266 1.00 14.15 128 THR F O 1
ATOM 9129 N N . TYR F 1 129 ? 31.348 19.165 -6.286 1.00 11.84 129 TYR F N 1
ATOM 9130 C CA . TYR F 1 129 ? 31.572 18.556 -4.992 1.00 11.11 129 TYR F CA 1
ATOM 9131 C C . TYR F 1 129 ? 31.079 19.427 -3.849 1.00 11.63 129 TYR F C 1
ATOM 9132 O O . TYR F 1 129 ? 31.193 20.664 -3.919 1.00 12.72 129 TYR F O 1
ATOM 9141 N N . PRO F 1 130 ? 30.598 18.780 -2.768 1.00 11.02 130 PRO F N 1
ATOM 9142 C CA . PRO F 1 130 ? 30.119 19.542 -1.605 1.00 11.36 130 PRO F CA 1
ATOM 9143 C C . PRO F 1 130 ? 31.230 20.033 -0.714 1.00 10.83 130 PRO F C 1
ATOM 9144 O O . PRO F 1 130 ? 32.381 19.558 -0.808 1.00 11.51 130 PRO F O 1
ATOM 9148 N N . ALA F 1 131 ? 30.883 20.913 0.196 1.00 10.21 131 ALA F N 1
ATOM 9149 C CA . ALA F 1 131 ? 31.804 21.296 1.286 1.00 10.77 131 ALA F CA 1
ATOM 9150 C C . ALA F 1 131 ? 32.019 20.113 2.224 1.00 10.55 131 ALA F C 1
ATOM 9151 O O . ALA F 1 131 ? 31.078 19.357 2.563 1.00 10.76 131 ALA F O 1
ATOM 9153 N N . PRO F 1 132 ? 33.252 19.923 2.693 1.00 10.47 132 PRO F N 1
ATOM 9154 C CA . PRO F 1 132 ? 33.476 18.954 3.740 1.00 9.78 132 PRO F CA 1
ATOM 9155 C C . PRO F 1 132 ? 32.894 19.492 5.065 1.00 8.24 132 PRO F C 1
ATOM 9156 O O . PRO F 1 132 ? 32.678 20.703 5.222 1.00 9.45 132 PRO F O 1
ATOM 9160 N N . LYS F 1 133 ? 32.719 18.588 6.030 1.00 8.64 133 LYS F N 1
ATOM 9161 C CA . LYS F 1 133 ? 32.533 18.953 7.429 1.00 8.93 133 LYS F CA 1
ATOM 9162 C C . LYS F 1 133 ? 33.883 19.429 8.016 1.00 7.98 133 LYS F C 1
ATOM 9163 O O . LYS F 1 133 ? 34.923 19.298 7.391 1.00 7.36 133 LYS F O 1
ATOM 9169 N N . VAL F 1 134 ? 33.812 19.986 9.213 1.00 7.72 134 VAL F N 1
ATOM 9170 C CA . VAL F 1 134 ? 34.995 20.541 9.873 1.00 7.76 134 VAL F CA 1
ATOM 9171 C C . VAL F 1 134 ? 34.984 20.072 11.319 1.00 9.52 134 VAL F C 1
ATOM 9172 O O . VAL F 1 134 ? 33.891 19.940 11.971 1.00 11.03 134 VAL F O 1
ATOM 9176 N N . LEU F 1 135 ? 36.178 19.827 11.828 1.00 6.13 135 LEU F N 1
ATOM 9177 C CA . LEU F 1 135 ? 36.375 19.556 13.240 1.00 6.11 135 LEU F CA 1
ATOM 9178 C C . LEU F 1 135 ? 37.424 20.490 13.794 1.00 5.27 135 LEU F C 1
ATOM 9179 O O . LEU F 1 135 ? 38.561 20.510 13.308 1.00 5.41 135 LEU F O 1
ATOM 9184 N N . VAL F 1 136 ? 37.048 21.272 14.790 1.00 4.72 136 VAL F N 1
ATOM 9185 C CA . VAL F 1 136 ? 37.936 22.247 15.414 1.00 5.38 136 VAL F CA 1
ATOM 9186 C C . VAL F 1 136 ? 38.644 21.560 16.566 1.00 5.59 136 VAL F C 1
ATOM 9187 O O . VAL F 1 136 ? 37.964 20.996 17.446 1.00 5.57 136 VAL F O 1
ATOM 9191 N N . VAL F 1 137 ? 39.985 21.563 16.543 1.00 4.89 137 VAL F N 1
ATOM 9192 C CA . VAL F 1 137 ? 40.757 20.917 17.586 1.00 4.84 137 VAL F CA 1
ATOM 9193 C C . VAL F 1 137 ? 41.667 21.930 18.284 1.00 5.17 137 VAL F C 1
ATOM 9194 O O . VAL F 1 137 ? 42.547 22.504 17.649 1.00 5.52 137 VAL F O 1
ATOM 9198 N N . SER F 1 138 ? 41.477 22.078 19.601 1.00 4.36 138 SER F N 1
ATOM 9199 C CA . SER F 1 138 ? 42.471 22.872 20.355 1.00 4.55 138 SER F CA 1
ATOM 9200 C C . SER F 1 138 ? 43.727 22.034 20.595 1.00 4.32 138 SER F C 1
ATOM 9201 O O . SER F 1 138 ? 43.609 20.866 20.973 1.00 4.02 138 SER F O 1
ATOM 9204 N N . PRO F 1 139 ? 44.912 22.613 20.397 1.00 4.65 139 PRO F N 1
ATOM 9205 C CA . PRO F 1 139 ? 46.116 21.852 20.705 1.00 4.25 139 PRO F CA 1
ATOM 9206 C C . PRO F 1 139 ? 46.237 21.696 22.204 1.00 3.75 139 PRO F C 1
ATOM 9207 O O . PRO F 1 139 ? 45.631 22.472 22.936 1.00 4.42 139 PRO F O 1
ATOM 9211 N N . PRO F 1 140 ? 47.101 20.773 22.681 1.00 4.34 140 PRO F N 1
ATOM 9212 C CA . PRO F 1 140 ? 47.341 20.686 24.098 1.00 3.49 140 PRO F CA 1
ATOM 9213 C C . PRO F 1 140 ? 48.058 21.923 24.616 1.00 4.61 140 PRO F C 1
ATOM 9214 O O . PRO F 1 140 ? 48.779 22.569 23.857 1.00 6.61 140 PRO F O 1
ATOM 9218 N N . PRO F 1 141 ? 47.991 22.199 25.905 1.00 4.03 141 PRO F N 1
ATOM 9219 C CA . PRO F 1 141 ? 48.787 23.286 26.429 1.00 5.30 141 PRO F CA 1
ATOM 9220 C C . PRO F 1 141 ? 50.297 23.036 26.226 1.00 4.81 141 PRO F C 1
ATOM 9221 O O . PRO F 1 141 ? 50.776 21.879 26.319 1.00 5.53 141 PRO F O 1
ATOM 9225 N N . LEU F 1 142 ? 50.986 24.116 25.939 1.00 4.76 142 LEU F N 1
ATOM 9226 C CA . LEU F 1 142 ? 52.463 24.068 25.974 1.00 3.98 142 LEU F CA 1
ATOM 9227 C C . LEU F 1 142 ? 52.961 23.659 27.345 1.00 5.45 142 LEU F C 1
ATOM 9228 O O . LEU F 1 142 ? 52.295 23.800 28.376 1.00 7.20 142 LEU F O 1
ATOM 9233 N N . ALA F 1 143 ? 54.206 23.185 27.333 1.00 5.97 143 ALA F N 1
ATOM 9234 C CA . ALA F 1 143 ? 54.886 22.774 28.541 1.00 7.00 143 ALA F CA 1
ATOM 9235 C C . ALA F 1 143 ? 56.140 23.641 28.729 1.00 7.78 143 ALA F C 1
ATOM 9236 O O . ALA F 1 143 ? 56.515 24.389 27.821 1.00 8.10 143 ALA F O 1
ATOM 9238 N N . PRO F 1 144 ? 56.791 23.581 29.917 1.00 7.97 144 PRO F N 1
ATOM 9239 C CA . PRO F 1 144 ? 58.059 24.265 30.099 1.00 8.13 144 PRO F CA 1
ATOM 9240 C C . PRO F 1 144 ? 59.131 23.822 29.056 1.00 6.48 144 PRO F C 1
ATOM 9241 O O . PRO F 1 144 ? 59.162 22.680 28.625 1.00 5.73 144 PRO F O 1
ATOM 9253 N N . PRO F 1 146 ? 63.179 23.874 27.755 1.00 5.70 146 PRO F N 1
ATOM 9254 C CA . PRO F 1 146 ? 64.554 24.099 28.199 1.00 5.71 146 PRO F CA 1
ATOM 9255 C C . PRO F 1 146 ? 65.306 25.146 27.396 1.00 5.65 146 PRO F C 1
ATOM 9256 O O . PRO F 1 146 ? 66.209 25.796 27.954 1.00 5.91 146 PRO F O 1
ATOM 9260 N N . HIS F 1 147 ? 65.010 25.241 26.094 1.00 4.68 147 HIS F N 1
ATOM 9261 C CA . HIS F 1 147 ? 65.886 26.067 25.244 1.00 4.24 147 HIS F CA 1
ATOM 9262 C C . HIS F 1 147 ? 65.576 27.572 25.464 1.00 4.07 147 HIS F C 1
ATOM 9263 O O . HIS F 1 147 ? 64.423 27.997 25.330 1.00 5.03 147 HIS F O 1
ATOM 9270 N N . PRO F 1 148 ? 66.609 28.387 25.791 1.00 5.19 148 PRO F N 1
ATOM 9271 C CA . PRO F 1 148 ? 66.363 29.806 26.048 1.00 4.98 148 PRO F CA 1
ATOM 9272 C C . PRO F 1 148 ? 65.620 30.541 24.944 1.00 4.62 148 PRO F C 1
ATOM 9273 O O . PRO F 1 148 ? 64.864 31.489 25.228 1.00 4.88 148 PRO F O 1
ATOM 9277 N N . TRP F 1 149 ? 65.863 30.185 23.693 1.00 4.88 149 TRP F N 1
ATOM 9278 C CA . TRP F 1 149 ? 65.197 30.911 22.581 1.00 4.20 149 TRP F CA 1
ATOM 9279 C C . TRP F 1 149 ? 63.696 30.583 22.628 1.00 5.41 149 TRP F C 1
ATOM 9280 O O . TRP F 1 149 ? 62.848 31.441 22.380 1.00 5.21 149 TRP F O 1
ATOM 9291 N N . PHE F 1 150 ? 63.354 29.293 22.757 1.00 5.19 150 PHE F N 1
ATOM 9292 C CA . PHE F 1 150 ? 61.948 28.913 22.884 1.00 4.69 150 PHE F CA 1
ATOM 9293 C C . PHE F 1 150 ? 61.307 29.584 24.088 1.00 5.42 150 PHE F C 1
ATOM 9294 O O . PHE F 1 150 ? 60.166 30.064 24.002 1.00 4.65 150 PHE F O 1
ATOM 9302 N N . GLN F 1 151 ? 61.976 29.609 25.235 1.00 5.21 151 GLN F N 1
ATOM 9303 C CA . GLN F 1 151 ? 61.470 30.336 26.395 1.00 4.75 151 GLN F CA 1
ATOM 9304 C C . GLN F 1 151 ? 61.109 31.784 26.012 1.00 5.50 151 GLN F C 1
ATOM 9305 O O . GLN F 1 151 ? 60.069 32.276 26.420 1.00 7.62 151 GLN F O 1
ATOM 9311 N N . LEU F 1 152 ? 61.961 32.427 25.238 1.00 4.47 152 LEU F N 1
ATOM 9312 C CA . LEU F 1 152 ? 61.725 33.831 24.843 1.00 4.77 152 LEU F CA 1
ATOM 9313 C C . LEU F 1 152 ? 60.498 33.939 23.900 1.00 6.01 152 LEU F C 1
ATOM 9314 O O . LEU F 1 152 ? 59.546 34.714 24.146 1.00 7.23 152 LEU F O 1
ATOM 9319 N N . ILE F 1 153 ? 60.512 33.184 22.818 1.00 4.19 153 ILE F N 1
ATOM 9320 C CA . ILE F 1 153 ? 59.462 33.378 21.811 1.00 5.65 153 ILE F CA 1
ATOM 9321 C C . ILE F 1 153 ? 58.114 32.917 22.290 1.00 6.58 153 ILE F C 1
ATOM 9322 O O . ILE F 1 153 ? 57.085 33.419 21.792 1.00 7.29 153 ILE F O 1
ATOM 9327 N N . PHE F 1 154 ? 58.070 32.024 23.268 1.00 5.43 154 PHE F N 1
ATOM 9328 C CA . PHE F 1 154 ? 56.784 31.545 23.767 1.00 6.08 154 PHE F CA 1
ATOM 9329 C C . PHE F 1 154 ? 56.466 32.092 25.163 1.00 6.69 154 PHE F C 1
ATOM 9330 O O . PHE F 1 154 ? 55.601 31.530 25.857 1.00 8.16 154 PHE F O 1
ATOM 9338 N N . GLU F 1 155 ? 57.026 33.223 25.526 1.00 6.90 155 GLU F N 1
ATOM 9339 C CA . GLU F 1 155 ? 56.718 33.845 26.815 1.00 8.61 155 GLU F CA 1
ATOM 9340 C C . GLU F 1 155 ? 55.243 34.217 26.831 1.00 8.53 155 GLU F C 1
ATOM 9341 O O . GLU F 1 155 ? 54.807 34.873 25.923 1.00 9.17 155 GLU F O 1
ATOM 9347 N N . GLY F 1 156 ? 54.533 33.800 27.872 1.00 8.94 156 GLY F N 1
ATOM 9348 C CA . GLY F 1 156 ? 53.051 33.991 27.953 1.00 8.45 156 GLY F CA 1
ATOM 9349 C C . GLY F 1 156 ? 52.262 32.919 27.214 1.00 9.80 156 GLY F C 1
ATOM 9350 O O . GLY F 1 156 ? 51.009 32.827 27.326 1.00 10.60 156 GLY F O 1
ATOM 9351 N N . GLY F 1 157 ? 52.945 32.050 26.479 1.00 8.11 157 GLY F N 1
ATOM 9352 C CA . GLY F 1 157 ? 52.285 31.085 25.615 1.00 8.62 157 GLY F CA 1
ATOM 9353 C C . GLY F 1 157 ? 51.582 29.941 26.278 1.00 10.12 157 GLY F C 1
ATOM 9354 O O . GLY F 1 157 ? 50.504 29.443 25.838 1.00 10.11 157 GLY F O 1
ATOM 9355 N N . GLU F 1 158 ? 52.199 29.403 27.303 1.00 10.39 158 GLU F N 1
ATOM 9356 C CA . GLU F 1 158 ? 51.621 28.279 27.950 1.00 11.64 158 GLU F CA 1
ATOM 9357 C C . GLU F 1 158 ? 50.241 28.696 28.521 1.00 10.55 158 GLU F C 1
ATOM 9358 O O . GLU F 1 158 ? 49.238 27.998 28.355 1.00 9.75 158 GLU F O 1
ATOM 9364 N N . GLN F 1 159 ? 50.198 29.875 29.151 1.00 9.56 159 GLN F N 1
ATOM 9365 C CA . GLN F 1 159 ? 48.916 30.341 29.672 1.00 10.50 159 GLN F CA 1
ATOM 9366 C C . GLN F 1 159 ? 47.868 30.445 28.554 1.00 8.48 159 GLN F C 1
ATOM 9367 O O . GLN F 1 159 ? 46.718 30.020 28.683 1.00 7.68 159 GLN F O 1
ATOM 9373 N N . LYS F 1 160 ? 48.284 31.049 27.438 1.00 6.87 160 LYS F N 1
ATOM 9374 C CA . LYS F 1 160 ? 47.353 31.296 26.382 1.00 6.86 160 LYS F CA 1
ATOM 9375 C C . LYS F 1 160 ? 46.869 29.974 25.792 1.00 5.89 160 LYS F C 1
ATOM 9376 O O . LYS F 1 160 ? 45.692 29.807 25.429 1.00 6.93 160 LYS F O 1
ATOM 9382 N N . THR F 1 161 ? 47.790 29.014 25.629 1.00 7.27 161 THR F N 1
ATOM 9383 C CA . THR F 1 161 ? 47.361 27.722 25.097 1.00 6.84 161 THR F CA 1
ATOM 9384 C C . THR F 1 161 ? 46.390 26.970 26.041 1.00 5.37 161 THR F C 1
ATOM 9385 O O . THR F 1 161 ? 45.545 26.249 25.492 1.00 8.13 161 THR F O 1
ATOM 9389 N N . THR F 1 162 ? 46.508 27.186 27.351 1.00 7.35 162 THR F N 1
ATOM 9390 C CA . THR F 1 162 ? 45.554 26.617 28.325 1.00 7.86 162 THR F CA 1
ATOM 9391 C C . THR F 1 162 ? 44.176 27.209 28.132 1.00 8.91 162 THR F C 1
ATOM 9392 O O . THR F 1 162 ? 43.266 26.699 28.742 1.00 10.61 162 THR F O 1
ATOM 9396 N N . GLU F 1 163 ? 44.054 28.354 27.468 1.00 6.01 163 GLU F N 1
ATOM 9397 C CA . GLU F 1 163 ? 42.744 28.949 27.235 1.00 6.59 163 GLU F CA 1
ATOM 9398 C C . GLU F 1 163 ? 42.189 28.627 25.846 1.00 5.52 163 GLU F C 1
ATOM 9399 O O . GLU F 1 163 ? 41.033 28.934 25.565 1.00 4.52 163 GLU F O 1
ATOM 9405 N N . LEU F 1 164 ? 42.975 28.046 24.941 1.00 6.28 164 LEU F N 1
ATOM 9406 C CA . LEU F 1 164 ? 42.454 27.763 23.596 1.00 5.85 164 LEU F CA 1
ATOM 9407 C C . LEU F 1 164 ? 41.282 26.773 23.653 1.00 5.93 164 LEU F C 1
ATOM 9408 O O . LEU F 1 164 ? 40.346 26.854 22.828 1.00 5.41 164 LEU F O 1
ATOM 9413 N N . ALA F 1 165 ? 41.358 25.786 24.544 1.00 4.99 165 ALA F N 1
ATOM 9414 C CA . ALA F 1 165 ? 40.233 24.855 24.638 1.00 6.32 165 ALA F CA 1
ATOM 9415 C C . ALA F 1 165 ? 38.914 25.615 24.947 1.00 6.31 165 ALA F C 1
ATOM 9416 O O . ALA F 1 165 ? 37.854 25.376 24.322 1.00 8.39 165 ALA F O 1
ATOM 9418 N N . ARG F 1 166 ? 38.986 26.572 25.872 1.00 6.55 166 ARG F N 1
ATOM 9419 C CA . ARG F 1 166 ? 37.786 27.331 26.277 1.00 7.71 166 ARG F CA 1
ATOM 9420 C C . ARG F 1 166 ? 37.227 28.195 25.122 1.00 6.33 166 ARG F C 1
ATOM 9421 O O . ARG F 1 166 ? 36.027 28.252 24.845 1.00 6.42 166 ARG F O 1
ATOM 9429 N N . VAL F 1 167 ? 38.137 28.923 24.455 1.00 4.15 167 VAL F N 1
ATOM 9430 C CA . VAL F 1 167 ? 37.649 29.851 23.423 1.00 3.38 167 VAL F CA 1
ATOM 9431 C C . VAL F 1 167 ? 37.206 29.082 22.170 1.00 2.94 167 VAL F C 1
ATOM 9432 O O . VAL F 1 167 ? 36.224 29.445 21.514 1.00 4.29 167 VAL F O 1
ATOM 9436 N N . TYR F 1 168 ? 37.928 27.994 21.828 1.00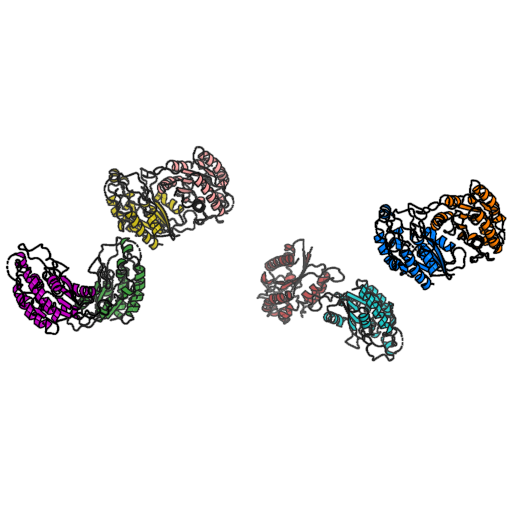 3.27 168 TYR F N 1
ATOM 9437 C CA . TYR F 1 168 ? 37.520 27.192 20.686 1.00 2.36 168 TYR F CA 1
ATOM 9438 C C . TYR F 1 168 ? 36.214 26.445 20.913 1.00 2.28 168 TYR F C 1
ATOM 9439 O O . TYR F 1 168 ? 35.415 26.270 19.987 1.00 3.72 168 TYR F O 1
ATOM 9448 N N . SER F 1 169 ? 35.970 26.014 22.137 1.00 2.73 169 SER F N 1
ATOM 9449 C CA . SER F 1 169 ? 34.728 25.281 22.472 1.00 3.84 169 SER F CA 1
ATOM 9450 C C . SER F 1 169 ? 33.552 26.200 22.275 1.00 3.69 169 SER F C 1
ATOM 9451 O O . SER F 1 169 ? 32.505 25.843 21.736 1.00 3.41 169 SER F O 1
ATOM 9454 N N . ALA F 1 170 ? 33.711 27.396 22.811 1.00 2.61 170 ALA F N 1
ATOM 9455 C CA . ALA F 1 170 ? 32.668 28.398 22.692 1.00 3.35 170 ALA F CA 1
ATOM 9456 C C . ALA F 1 170 ? 32.407 28.773 21.231 1.00 3.27 170 ALA F C 1
ATOM 9457 O O . ALA F 1 170 ? 31.259 28.912 20.792 1.00 2.89 170 ALA F O 1
ATOM 9459 N N . LEU F 1 171 ? 33.477 29.025 20.487 1.00 3.80 171 LEU F N 1
ATOM 9460 C CA . LEU F 1 171 ? 33.345 29.325 19.043 1.00 3.29 171 LEU F CA 1
ATOM 9461 C C . LEU F 1 171 ? 32.631 28.215 18.291 1.00 2.38 171 LEU F C 1
ATOM 9462 O O . LEU F 1 171 ? 31.690 28.403 17.521 1.00 4.23 171 LEU F O 1
ATOM 9467 N N . ALA F 1 172 ? 33.067 26.979 18.530 1.00 2.71 172 ALA F N 1
ATOM 9468 C CA . ALA F 1 172 ? 32.523 25.803 17.811 1.00 3.21 172 ALA F CA 1
ATOM 9469 C C . ALA F 1 172 ? 31.035 25.627 18.088 1.00 3.43 172 ALA F C 1
ATOM 9470 O O . ALA F 1 172 ? 30.216 25.366 17.178 1.00 4.53 172 ALA F O 1
ATOM 9472 N N . SER F 1 173 ? 30.672 25.814 19.369 1.00 3.10 173 SER F N 1
ATOM 9473 C CA . SER F 1 173 ? 29.278 25.737 19.763 1.00 3.70 173 SER F CA 1
ATOM 9474 C C . SER F 1 173 ? 28.470 26.808 19.015 1.00 3.19 173 SER F C 1
ATOM 9475 O O . SER F 1 173 ? 27.395 26.531 18.439 1.00 3.77 173 SER F O 1
ATOM 9478 N N . PHE F 1 174 ? 28.973 28.050 19.043 1.00 3.45 174 PHE F N 1
ATOM 9479 C CA . PHE F 1 174 ? 28.282 29.131 18.350 1.00 2.66 174 PHE F CA 1
ATOM 9480 C C . PHE F 1 174 ? 28.114 28.881 16.846 1.00 3.21 174 PHE F C 1
ATOM 9481 O O . PHE F 1 174 ? 27.045 29.139 16.261 1.00 3.68 174 PHE F O 1
ATOM 9497 N N . LYS F 1 176 ? 28.136 26.016 15.417 1.00 3.79 176 LYS F N 1
ATOM 9498 C CA . LYS F 1 176 ? 27.454 24.758 15.187 1.00 3.36 176 LYS F CA 1
ATOM 9499 C C . LYS F 1 176 ? 28.331 23.747 14.431 1.00 3.49 176 LYS F C 1
ATOM 9500 O O . LYS F 1 176 ? 27.861 23.038 13.530 1.00 6.22 176 LYS F O 1
ATOM 9506 N N . VAL F 1 177 ? 29.589 23.667 14.867 1.00 2.82 177 VAL F N 1
ATOM 9507 C CA . VAL F 1 177 ? 30.516 22.675 14.309 1.00 3.42 177 VAL F CA 1
ATOM 9508 C C . VAL F 1 177 ? 31.135 21.870 15.474 1.00 4.69 177 VAL F C 1
ATOM 9509 O O . VAL F 1 177 ? 31.207 22.376 16.596 1.00 5.19 177 VAL F O 1
ATOM 9513 N N . PRO F 1 178 ? 31.567 20.655 15.205 1.00 5.21 178 PRO F N 1
ATOM 9514 C CA . PRO F 1 178 ? 32.112 19.881 16.317 1.00 6.19 178 PRO F CA 1
ATOM 9515 C C . PRO F 1 178 ? 33.515 20.382 16.753 1.00 5.54 178 PRO F C 1
ATOM 9516 O O . PRO F 1 178 ? 34.253 20.978 15.966 1.00 5.18 178 PRO F O 1
ATOM 9520 N N . PHE F 1 179 ? 33.842 20.080 18.012 1.00 5.62 179 PHE F N 1
ATOM 9521 C CA . PHE F 1 179 ? 35.028 20.464 18.728 1.00 4.67 179 PHE F CA 1
ATOM 9522 C C . PHE F 1 179 ? 35.610 19.283 19.481 1.00 3.63 179 PHE F C 1
ATOM 9523 O O . PHE F 1 179 ? 34.888 18.465 20.064 1.00 5.43 179 PHE F O 1
ATOM 9531 N N . PHE F 1 180 ? 36.926 19.239 19.508 1.00 3.72 180 PHE F N 1
ATOM 9532 C CA . PHE F 1 180 ? 37.656 18.277 20.355 1.00 4.45 180 PHE F CA 1
ATOM 9533 C C . PHE F 1 180 ? 38.891 18.939 20.923 1.00 4.51 180 PHE F C 1
ATOM 9534 O O . PHE F 1 180 ? 39.633 19.592 20.186 1.00 4.39 180 PHE F O 1
ATOM 9542 N N . ASP F 1 181 ? 39.159 18.713 22.206 1.00 4.76 181 ASP F N 1
ATOM 9543 C CA . ASP F 1 181 ? 40.351 19.242 22.873 1.00 4.61 181 ASP F CA 1
ATOM 9544 C C . ASP F 1 181 ? 41.462 18.211 22.874 1.00 4.65 181 ASP F C 1
ATOM 9545 O O . ASP F 1 181 ? 41.375 17.191 23.592 1.00 4.50 181 ASP F O 1
ATOM 9550 N N . ALA F 1 182 ? 42.514 18.419 22.085 1.00 4.43 182 ALA F N 1
ATOM 9551 C CA . ALA F 1 182 ? 43.643 17.484 22.103 1.00 5.25 182 ALA F CA 1
ATOM 9552 C C . ALA F 1 182 ? 44.195 17.356 23.523 1.00 4.59 182 ALA F C 1
ATOM 9553 O O . ALA F 1 182 ? 44.729 16.283 23.885 1.00 6.03 182 ALA F O 1
ATOM 9555 N N . GLY F 1 183 ? 44.132 18.416 24.339 1.00 5.81 183 GLY F N 1
ATOM 9556 C CA . GLY F 1 183 ? 44.667 18.393 25.691 1.00 5.24 183 GLY F CA 1
ATOM 9557 C C . GLY F 1 183 ? 43.914 17.429 26.597 1.00 6.37 183 GLY F C 1
ATOM 9558 O O . GLY F 1 183 ? 44.359 17.110 27.686 1.00 7.39 183 GLY F O 1
ATOM 9559 N N . SER F 1 184 ? 42.725 17.000 26.154 1.00 6.02 184 SER F N 1
ATOM 9560 C CA . SER F 1 184 ? 41.960 16.084 26.963 1.00 7.02 184 SER F CA 1
ATOM 9561 C C . SER F 1 184 ? 42.524 14.660 26.889 1.00 7.30 184 SER F C 1
ATOM 9562 O O . SER F 1 184 ? 42.138 13.826 27.706 1.00 9.31 184 SER F O 1
ATOM 9565 N N . VAL F 1 185 ? 43.386 14.393 25.919 1.00 6.71 185 VAL F N 1
ATOM 9566 C CA . VAL F 1 185 ? 43.965 13.067 25.767 1.00 7.32 185 VAL F CA 1
ATOM 9567 C C . VAL F 1 185 ? 45.456 12.963 25.845 1.00 7.04 185 VAL F C 1
ATOM 9568 O O . VAL F 1 185 ? 45.955 11.865 26.143 1.00 8.85 185 VAL F O 1
ATOM 9572 N N . ILE F 1 186 ? 46.158 14.069 25.597 1.00 6.20 186 ILE F N 1
ATOM 9573 C CA . ILE F 1 186 ? 47.595 14.107 25.775 1.00 6.54 186 ILE F CA 1
ATOM 9574 C C . ILE F 1 186 ? 48.068 15.416 26.457 1.00 6.66 186 ILE F C 1
ATOM 9575 O O . ILE F 1 186 ? 47.379 16.430 26.457 1.00 6.40 186 ILE F O 1
ATOM 9580 N N . SER F 1 187 ? 49.239 15.339 27.048 1.00 5.07 187 SER F N 1
ATOM 9581 C CA . SER F 1 187 ? 50.024 16.486 27.427 1.00 6.17 187 SER F CA 1
ATOM 9582 C C . SER F 1 187 ? 51.161 16.646 26.431 1.00 6.31 187 SER F C 1
ATOM 9583 O O . SER F 1 187 ? 51.587 15.690 25.782 1.00 7.60 187 SER F O 1
ATOM 9586 N N . THR F 1 188 ? 51.689 17.870 26.333 1.00 6.29 188 THR F N 1
ATOM 9587 C CA . THR F 1 188 ? 52.825 18.105 25.465 1.00 6.72 188 THR F CA 1
ATOM 9588 C C . THR F 1 188 ? 54.095 17.560 26.160 1.00 5.38 188 THR F C 1
ATOM 9589 O O . THR F 1 188 ? 54.626 18.215 27.089 1.00 7.16 188 THR F O 1
ATOM 9593 N N . ASP F 1 189 ? 54.584 16.420 25.692 1.00 5.76 189 ASP F N 1
ATOM 9594 C CA . ASP F 1 189 ? 55.649 15.683 26.399 1.00 5.37 189 ASP F CA 1
ATOM 9595 C C . ASP F 1 189 ? 57.003 15.747 25.653 1.00 4.62 189 ASP F C 1
ATOM 9596 O O . ASP F 1 189 ? 57.966 15.175 26.121 1.00 5.94 189 ASP F O 1
ATOM 9601 N N . GLY F 1 190 ? 57.050 16.363 24.489 1.00 4.69 190 GLY F N 1
ATOM 9602 C CA . GLY F 1 190 ? 58.280 16.535 23.776 1.00 4.84 190 GLY F CA 1
ATOM 9603 C C . GLY F 1 190 ? 59.348 17.171 24.636 1.00 4.41 190 GLY F C 1
ATOM 9604 O O . GLY F 1 190 ? 59.084 18.037 25.460 1.00 5.13 190 GLY F O 1
ATOM 9605 N N . VAL F 1 191 ? 60.588 16.811 24.389 1.00 5.00 191 VAL F N 1
ATOM 9606 C CA . VAL F 1 191 ? 61.710 17.312 25.193 1.00 5.64 191 VAL F CA 1
ATOM 9607 C C . VAL F 1 191 ? 61.845 18.821 25.145 1.00 4.80 191 VAL F C 1
ATOM 9608 O O . VAL F 1 191 ? 62.379 19.445 26.087 1.00 6.54 191 VAL F O 1
ATOM 9612 N N . ASP F 1 192 ? 61.382 19.418 24.048 1.00 5.23 192 ASP F N 1
ATOM 9613 C CA . ASP F 1 192 ? 61.457 20.854 23.872 1.00 4.58 192 ASP F CA 1
ATOM 9614 C C . ASP F 1 192 ? 60.324 21.628 24.534 1.00 5.21 192 ASP F C 1
ATOM 9615 O O . ASP F 1 192 ? 60.394 22.855 24.552 1.00 4.51 192 ASP F O 1
ATOM 9620 N N . GLY F 1 193 ? 59.307 20.933 25.091 1.00 4.85 193 GLY F N 1
ATOM 9621 C CA . GLY F 1 193 ? 58.164 21.602 25.703 1.00 4.90 193 GLY F CA 1
ATOM 9622 C C . GLY F 1 193 ? 57.077 22.027 24.735 1.00 4.99 193 GLY F C 1
ATOM 9623 O O . GLY F 1 193 ? 56.078 22.643 25.175 1.00 5.33 193 GLY F O 1
ATOM 9624 N N . ILE F 1 194 ? 57.262 21.736 23.450 1.00 4.96 194 ILE F N 1
ATOM 9625 C CA . ILE F 1 194 ? 56.371 22.242 22.419 1.00 5.17 194 ILE F CA 1
ATOM 9626 C C . ILE F 1 194 ? 55.757 21.159 21.563 1.00 4.82 194 ILE F C 1
ATOM 9627 O O . ILE F 1 194 ? 54.569 21.193 21.255 1.00 5.23 194 ILE F O 1
ATOM 9632 N N . HIS F 1 195 ? 56.613 20.194 21.178 1.00 5.11 195 HIS F N 1
ATOM 9633 C CA . HIS F 1 195 ? 56.194 19.188 20.204 1.00 4.89 195 HIS F CA 1
ATOM 9634 C C . HIS F 1 195 ? 55.873 17.841 20.846 1.00 5.76 195 HIS F C 1
ATOM 9635 O O . HIS F 1 195 ? 55.997 17.660 22.063 1.00 5.08 195 HIS F O 1
ATOM 9642 N N . PHE F 1 196 ? 55.496 16.885 20.008 1.00 4.71 196 PHE F N 1
ATOM 9643 C CA . PHE F 1 196 ? 54.996 15.598 20.504 1.00 6.04 196 PHE F CA 1
ATOM 9644 C C . PHE F 1 196 ? 56.015 14.486 20.525 1.00 5.79 196 PHE F C 1
ATOM 9645 O O . PHE F 1 196 ? 56.850 14.393 19.656 1.00 6.48 196 PHE F O 1
ATOM 9653 N N . THR F 1 197 ? 55.838 13.603 21.503 1.00 5.93 197 THR F N 1
ATOM 9654 C CA . THR F 1 197 ? 56.593 12.371 21.535 1.00 6.17 197 THR F CA 1
ATOM 9655 C C . THR F 1 197 ? 55.884 11.362 20.633 1.00 7.28 197 THR F C 1
ATOM 9656 O O . THR F 1 197 ? 54.770 11.549 20.183 1.00 7.00 197 THR F O 1
ATOM 9660 N N . GLU F 1 198 ? 56.536 10.204 20.430 1.00 7.42 198 GLU F N 1
ATOM 9661 C CA . GLU F 1 198 ? 55.878 9.125 19.682 1.00 9.42 198 GLU F CA 1
ATOM 9662 C C . GLU F 1 198 ? 54.545 8.737 20.341 1.00 8.43 198 GLU F C 1
ATOM 9663 O O . GLU F 1 198 ? 53.549 8.545 19.658 1.00 8.24 198 GLU F O 1
ATOM 9669 N N . ALA F 1 199 ? 54.519 8.628 21.663 1.00 7.53 199 ALA F N 1
ATOM 9670 C CA . ALA F 1 199 ? 53.345 8.260 22.408 1.00 8.30 199 ALA F CA 1
ATOM 9671 C C . ALA F 1 199 ? 52.270 9.304 22.299 1.00 8.13 199 ALA F C 1
ATOM 9672 O O . ALA F 1 199 ? 51.103 9.003 22.202 1.00 6.99 199 ALA F O 1
ATOM 9674 N N . ASN F 1 200 ? 52.682 10.563 22.280 1.00 6.83 200 ASN F N 1
ATOM 9675 C CA . ASN F 1 200 ? 51.700 11.617 22.138 1.00 7.01 200 ASN F CA 1
ATOM 9676 C C . ASN F 1 200 ? 50.988 11.495 20.792 1.00 7.00 200 ASN F C 1
ATOM 9677 O O . ASN F 1 200 ? 49.786 11.702 20.661 1.00 7.33 200 ASN F O 1
ATOM 9682 N N . ASN F 1 201 ? 51.776 11.240 19.753 1.00 6.58 201 ASN F N 1
ATOM 9683 C CA . ASN F 1 201 ? 51.247 11.077 18.413 1.00 6.73 201 ASN F CA 1
ATOM 9684 C C . ASN F 1 201 ? 50.272 9.893 18.348 1.00 6.61 201 ASN F C 1
ATOM 9685 O O . ASN F 1 201 ? 49.207 9.963 17.733 1.00 7.52 201 ASN F O 1
ATOM 9690 N N . ARG F 1 202 ? 50.666 8.784 18.975 1.00 7.88 202 ARG F N 1
ATOM 9691 C CA . ARG F 1 202 ? 49.810 7.580 18.978 1.00 7.60 202 ARG F CA 1
ATOM 9692 C C . ARG F 1 202 ? 48.474 7.860 19.651 1.00 7.03 202 ARG F C 1
ATOM 9693 O O . ARG F 1 202 ? 47.380 7.559 19.096 1.00 8.28 202 ARG F O 1
ATOM 9701 N N . ASP F 1 203 ? 48.556 8.443 20.832 1.00 6.85 203 ASP F N 1
ATOM 9702 C CA . ASP F 1 203 ? 47.369 8.698 21.627 1.00 7.59 203 ASP F CA 1
ATOM 9703 C C . ASP F 1 203 ? 46.421 9.650 20.921 1.00 6.63 203 ASP F C 1
ATOM 9704 O O . ASP F 1 203 ? 45.192 9.447 20.908 1.00 7.96 203 ASP F O 1
ATOM 9709 N N . LEU F 1 204 ? 46.965 10.721 20.354 1.00 6.86 204 LEU F N 1
ATOM 9710 C CA . LEU F 1 204 ? 46.141 11.669 19.616 1.00 6.94 204 LEU F CA 1
ATOM 9711 C C . LEU F 1 204 ? 45.517 11.032 18.365 1.00 7.53 204 LEU F C 1
ATOM 9712 O O . LEU F 1 204 ? 44.310 11.234 18.098 1.00 7.91 204 LEU F O 1
ATOM 9717 N N . GLY F 1 205 ? 46.304 10.233 17.620 1.00 6.32 205 GLY F N 1
ATOM 9718 C CA . GLY F 1 205 ? 45.787 9.590 16.388 1.00 7.24 205 GLY F CA 1
ATOM 9719 C C . GLY F 1 205 ? 44.630 8.651 16.730 1.00 7.55 205 GLY F C 1
ATOM 9720 O O . GLY F 1 205 ? 43.610 8.606 16.021 1.00 9.86 205 GLY F O 1
ATOM 9721 N N . VAL F 1 206 ? 44.798 7.875 17.798 1.00 7.13 206 VAL F N 1
ATOM 9722 C CA . VAL F 1 206 ? 43.724 6.984 18.250 1.00 7.43 206 VAL F CA 1
ATOM 9723 C C . VAL F 1 206 ? 42.442 7.766 18.618 1.00 6.68 206 VAL F C 1
ATOM 9724 O O . VAL F 1 206 ? 41.307 7.377 18.222 1.00 8.61 206 VAL F O 1
ATOM 9728 N N . ALA F 1 207 ? 42.609 8.823 19.415 1.00 7.86 207 ALA F N 1
ATOM 9729 C CA . ALA F 1 207 ? 41.495 9.634 19.886 1.00 7.57 207 ALA F CA 1
ATOM 9730 C C . ALA F 1 207 ? 40.787 10.301 18.701 1.00 7.42 207 ALA F C 1
ATOM 9731 O O . ALA F 1 207 ? 39.552 10.330 18.628 1.00 7.64 207 ALA F O 1
ATOM 9733 N N . LEU F 1 208 ? 41.557 10.838 17.770 1.00 7.01 208 LEU F N 1
ATOM 9734 C CA . LEU F 1 208 ? 40.958 11.478 16.605 1.00 6.37 208 LEU F CA 1
ATOM 9735 C C . LEU F 1 208 ? 40.242 10.466 15.686 1.00 7.97 208 LEU F C 1
ATOM 9736 O O . LEU F 1 208 ? 39.231 10.800 15.092 1.00 7.80 208 LEU F O 1
ATOM 9741 N N . ALA F 1 209 ? 40.733 9.224 15.607 1.00 6.64 209 ALA F N 1
ATOM 9742 C CA . ALA F 1 209 ? 40.032 8.222 14.784 1.00 7.57 209 ALA F CA 1
ATOM 9743 C C . ALA F 1 209 ? 38.600 8.006 15.343 1.00 7.91 209 ALA F C 1
ATOM 9744 O O . ALA F 1 209 ? 37.631 7.949 14.583 1.00 7.49 209 ALA F O 1
ATOM 9746 N N . GLU F 1 210 ? 38.463 7.926 16.658 1.00 7.10 210 GLU F N 1
ATOM 9747 C CA . GLU F 1 210 ? 37.171 7.835 17.289 1.00 9.51 210 GLU F CA 1
ATOM 9748 C C . GLU F 1 210 ? 36.295 9.040 16.946 1.00 8.53 210 GLU F C 1
ATOM 9749 O O . GLU F 1 210 ? 35.107 8.913 16.611 1.00 9.72 210 GLU F O 1
ATOM 9755 N N . GLN F 1 211 ? 36.860 10.244 16.990 1.00 8.87 211 GLN F N 1
ATOM 9756 C CA . GLN F 1 211 ? 36.067 11.441 16.651 1.00 9.30 211 GLN F CA 1
ATOM 9757 C C . GLN F 1 211 ? 35.646 11.413 15.203 1.00 9.03 211 GLN F C 1
ATOM 9758 O O . GLN F 1 211 ? 34.493 11.750 14.866 1.00 10.10 211 GLN F O 1
ATOM 9764 N N . VAL F 1 212 ? 36.544 10.992 14.319 1.00 8.22 212 VAL F N 1
ATOM 9765 C CA . VAL F 1 212 ? 36.243 10.911 12.898 1.00 9.15 212 VAL F CA 1
ATOM 9766 C C . VAL F 1 212 ? 35.091 9.956 12.625 1.00 9.30 212 VAL F C 1
ATOM 9767 O O . VAL F 1 212 ? 34.126 10.303 11.920 1.00 7.99 212 VAL F O 1
ATOM 9771 N N . ARG F 1 213 ? 35.180 8.757 13.202 1.00 8.60 213 ARG F N 1
ATOM 9772 C CA . ARG F 1 213 ? 34.109 7.763 12.970 1.00 9.27 213 ARG F CA 1
ATOM 9773 C C . ARG F 1 213 ? 32.773 8.280 13.443 1.00 9.20 213 ARG F C 1
ATOM 9774 O O . ARG F 1 213 ? 31.763 7.954 12.816 1.00 11.45 213 ARG F O 1
ATOM 9782 N N . SER F 1 214 ? 32.752 9.076 14.517 1.00 10.96 214 SER F N 1
ATOM 9783 C CA . SER F 1 214 ? 31.505 9.646 15.046 1.00 11.98 214 SER F CA 1
ATOM 9784 C C . SER F 1 214 ? 30.899 10.698 14.128 1.00 12.51 214 SER F C 1
ATOM 9785 O O . SER F 1 214 ? 29.672 10.917 14.123 1.00 14.14 214 SER F O 1
ATOM 9788 N N . LEU F 1 215 ? 31.728 11.311 13.299 1.00 10.91 215 LEU F N 1
ATOM 9789 C CA . LEU F 1 215 ? 31.265 12.372 12.410 1.00 12.90 215 LEU F CA 1
ATOM 9790 C C . LEU F 1 215 ? 30.934 11.899 11.010 1.00 13.73 215 LEU F C 1
ATOM 9791 O O . LEU F 1 215 ? 30.166 12.555 10.299 1.00 14.65 215 LEU F O 1
ATOM 9796 N N . LEU F 1 216 ? 31.548 10.815 10.554 1.00 15.00 216 LEU F N 1
ATOM 9797 C CA . LEU F 1 216 ? 31.367 10.370 9.180 1.00 15.61 216 LEU F CA 1
ATOM 9798 C C . LEU F 1 216 ? 30.525 9.105 9.081 1.00 18.49 216 LEU F C 1
ATOM 9799 O O . LEU F 1 216 ? 30.207 8.668 7.969 1.00 21.39 216 LEU F O 1
ATOM 9805 N N . ALA G 1 2 ? -12.719 23.303 -63.360 1.00 28.37 2 ALA G N 1
ATOM 9806 C CA . ALA G 1 2 ? -13.158 23.298 -64.783 1.00 27.76 2 ALA G CA 1
ATOM 9807 C C . ALA G 1 2 ? -13.595 24.682 -65.225 1.00 27.59 2 ALA G C 1
ATOM 9808 O O . ALA G 1 2 ? -14.007 25.495 -64.407 1.00 26.92 2 ALA G O 1
ATOM 9810 N N . LYS G 1 3 ? -13.493 24.945 -66.525 1.00 26.92 3 LYS G N 1
ATOM 9811 C CA . LYS G 1 3 ? -14.070 26.159 -67.094 1.00 26.98 3 LYS G CA 1
ATOM 9812 C C . LYS G 1 3 ? -15.556 25.925 -67.355 1.00 26.50 3 LYS G C 1
ATOM 9813 O O . LYS G 1 3 ? -15.943 24.879 -67.887 1.00 26.64 3 LYS G O 1
ATOM 9819 N N . ARG G 1 4 ? -16.381 26.886 -66.966 1.00 25.44 4 ARG G N 1
ATOM 9820 C CA . ARG G 1 4 ? -17.832 26.694 -66.925 1.00 25.46 4 ARG G CA 1
ATOM 9821 C C . ARG G 1 4 ? -18.511 27.434 -68.069 1.00 23.87 4 ARG G C 1
ATOM 9822 O O . ARG G 1 4 ? -18.354 28.653 -68.215 1.00 22.65 4 ARG G O 1
ATOM 9830 N N . ILE G 1 5 ? -19.259 26.668 -68.869 1.00 23.24 5 ILE G N 1
ATOM 9831 C CA . ILE G 1 5 ? -19.933 27.157 -70.072 1.00 22.80 5 ILE G CA 1
ATOM 9832 C C . ILE G 1 5 ? -21.455 27.057 -69.943 1.00 21.91 5 ILE G C 1
ATOM 9833 O O . ILE G 1 5 ? -22.003 25.958 -69.903 1.00 22.33 5 ILE G O 1
ATOM 9838 N N . LEU G 1 6 ? -22.131 28.197 -69.884 1.00 20.92 6 LEU G N 1
ATOM 9839 C CA . LEU G 1 6 ? -23.606 28.245 -69.828 1.00 20.51 6 LEU G CA 1
ATOM 9840 C C . LEU G 1 6 ? -24.197 28.347 -71.243 1.00 19.22 6 LEU G C 1
ATOM 9841 O O . LEU G 1 6 ? -23.854 29.260 -71.971 1.00 19.30 6 LEU G O 1
ATOM 9846 N N . CYS G 1 7 ? -25.083 27.418 -71.584 1.00 18.89 7 CYS G N 1
ATOM 9847 C CA . CYS G 1 7 ? -25.755 27.369 -72.896 1.00 19.49 7 CYS G CA 1
ATOM 9848 C C . CYS G 1 7 ? -27.183 27.846 -72.673 1.00 19.07 7 CYS G C 1
ATOM 9849 O O . CYS G 1 7 ? -28.026 27.123 -72.155 1.00 19.32 7 CYS G O 1
ATOM 9852 N N . PHE G 1 8 ? -27.421 29.099 -73.057 1.00 18.71 8 PHE G N 1
ATOM 9853 C CA . PHE G 1 8 ? -28.715 29.747 -72.905 1.00 18.52 8 PHE G CA 1
ATOM 9854 C C . PHE G 1 8 ? -29.437 29.744 -74.243 1.00 18.12 8 PHE G C 1
ATOM 9855 O O . PHE G 1 8 ? -28.928 30.286 -75.224 1.00 18.79 8 PHE G O 1
ATOM 9863 N N . GLY G 1 9 ? -30.591 29.089 -74.282 1.00 18.18 9 GLY G N 1
ATOM 9864 C CA . GLY G 1 9 ? -31.316 28.906 -75.535 1.00 17.92 9 GLY G CA 1
ATOM 9865 C C . GLY G 1 9 ? -32.775 28.505 -75.431 1.00 17.02 9 GLY G C 1
ATOM 9866 O O . GLY G 1 9 ? -33.415 28.661 -74.370 1.00 17.61 9 GLY G O 1
ATOM 9867 N N . ASP G 1 10 ? -33.288 27.996 -76.551 1.00 17.29 10 ASP G N 1
ATOM 9868 C CA . ASP G 1 10 ? -34.699 27.675 -76.704 1.00 17.71 10 ASP G CA 1
ATOM 9869 C C . ASP G 1 10 ? -34.794 26.151 -76.925 1.00 18.13 10 ASP G C 1
ATOM 9870 O O . ASP G 1 10 ? -33.956 25.412 -76.406 1.00 19.08 10 ASP G O 1
ATOM 9875 N N . SER G 1 11 ? -35.815 25.676 -77.635 1.00 18.74 11 SER G N 1
ATOM 9876 C CA . SER G 1 11 ? -36.000 24.248 -77.880 1.00 19.05 11 SER G CA 1
ATOM 9877 C C . SER G 1 11 ? -34.760 23.647 -78.528 1.00 18.94 11 SER G C 1
ATOM 9878 O O . SER G 1 11 ? -34.446 22.485 -78.314 1.00 19.84 11 SER G O 1
ATOM 9881 N N . LEU G 1 12 ? -34.055 24.435 -79.332 1.00 19.46 12 LEU G N 1
ATOM 9882 C CA . LEU G 1 12 ? -32.883 23.931 -80.041 1.00 19.81 12 LEU G CA 1
ATOM 9883 C C . LEU G 1 12 ? -31.772 23.601 -79.044 1.00 19.87 12 LEU G C 1
ATOM 9884 O O . LEU G 1 12 ? -30.999 22.684 -79.269 1.00 20.97 12 LEU G O 1
ATOM 9889 N N . THR G 1 13 ? -31.712 24.348 -77.936 1.00 19.83 13 THR G N 1
ATOM 9890 C CA . THR G 1 13 ? -30.751 24.104 -76.884 1.00 19.69 13 THR G CA 1
ATOM 9891 C C . THR G 1 13 ? -31.278 23.051 -75.913 1.00 20.04 13 THR G C 1
ATOM 9892 O O . THR G 1 13 ? -30.536 22.163 -75.491 1.00 20.72 13 THR G O 1
ATOM 9896 N N . TRP G 1 14 ? -32.566 23.121 -75.601 1.00 19.04 14 TRP G N 1
ATOM 9897 C CA . TRP G 1 14 ? -33.207 22.065 -74.789 1.00 19.57 14 TRP G CA 1
ATOM 9898 C C . TRP G 1 14 ? -33.070 20.685 -75.398 1.00 20.57 14 TRP G C 1
ATOM 9899 O O . TRP G 1 14 ? -32.770 19.718 -74.700 1.00 20.98 14 TRP G O 1
ATOM 9910 N N . GLY G 1 15 ? -33.325 20.597 -76.697 1.00 20.03 15 GLY G N 1
ATOM 9911 C CA . GLY G 1 15 ? -33.194 19.345 -77.422 1.00 20.22 15 GLY G CA 1
ATOM 9912 C C . GLY G 1 15 ? -34.536 18.774 -77.811 1.00 20.50 15 GLY G C 1
ATOM 9913 O O . GLY G 1 15 ? -34.790 17.611 -77.575 1.00 21.67 15 GLY G O 1
ATOM 9914 N N . TRP G 1 16 ? -35.385 19.592 -78.434 1.00 21.33 16 TRP G N 1
ATOM 9915 C CA . TRP G 1 16 ? -36.723 19.170 -78.851 1.00 21.21 16 TRP G CA 1
ATOM 9916 C C . TRP G 1 16 ? -36.605 18.179 -80.003 1.00 21.34 16 TRP G C 1
ATOM 9917 O O . TRP G 1 16 ? -36.042 18.503 -81.050 1.00 21.16 16 TRP G O 1
ATOM 9928 N N . VAL G 1 17 ? -37.163 16.987 -79.825 1.00 21.74 17 VAL G N 1
ATOM 9929 C CA . VAL G 1 17 ? -37.206 16.009 -80.926 1.00 21.28 17 VAL G CA 1
ATOM 9930 C C . VAL G 1 17 ? -38.313 16.337 -81.913 1.00 21.76 17 VAL G C 1
ATOM 9931 O O . VAL G 1 17 ? -39.489 16.285 -81.572 1.00 21.54 17 VAL G O 1
ATOM 9935 N N . PRO G 1 18 ? -37.931 16.629 -83.168 1.00 21.47 18 PRO G N 1
ATOM 9936 C CA . PRO G 1 18 ? -38.957 16.955 -84.168 1.00 21.57 18 PRO G CA 1
ATOM 9937 C C . PRO G 1 18 ? -39.885 15.772 -84.425 1.00 21.64 18 PRO G C 1
ATOM 9938 O O . PRO G 1 18 ? -39.419 14.648 -84.556 1.00 22.28 18 PRO G O 1
ATOM 9942 N N . VAL G 1 19 ? -41.183 16.027 -84.501 1.00 21.57 19 VAL G N 1
ATOM 9943 C CA . VAL G 1 19 ? -42.154 14.971 -84.756 1.00 22.61 19 VAL G CA 1
ATOM 9944 C C . VAL G 1 19 ? -43.074 15.424 -85.875 1.00 22.25 19 VAL G C 1
ATOM 9945 O O . VAL G 1 19 ? -43.297 16.619 -86.019 1.00 22.53 19 VAL G O 1
ATOM 9949 N N . GLU G 1 20 ? -43.577 14.483 -86.688 1.00 23.37 20 GLU G N 1
ATOM 9950 C CA . GLU G 1 20 ? -44.524 14.809 -87.761 1.00 23.92 20 GLU G CA 1
ATOM 9951 C C . GLU G 1 20 ? -45.793 15.513 -87.305 1.00 23.77 20 GLU G C 1
ATOM 9952 O O . GLU G 1 20 ? -46.301 16.412 -88.003 1.00 23.84 20 GLU G O 1
ATOM 9958 N N . ASP G 1 21 ? -46.304 15.114 -86.140 1.00 22.96 21 ASP G N 1
ATOM 9959 C CA . ASP G 1 21 ? -47.568 15.652 -85.654 1.00 23.05 21 ASP G CA 1
ATOM 9960 C C . ASP G 1 21 ? -47.414 16.933 -84.812 1.00 22.24 21 ASP G C 1
ATOM 9961 O O . ASP G 1 21 ? -48.346 17.344 -84.140 1.00 21.54 21 ASP G O 1
ATOM 9966 N N . GLY G 1 22 ? -46.255 17.584 -84.912 1.00 21.87 22 GLY G N 1
ATOM 9967 C CA . GLY G 1 22 ? -46.054 18.904 -84.328 1.00 22.22 22 GLY G CA 1
ATOM 9968 C C . GLY G 1 22 ? -45.617 18.806 -82.883 1.00 21.87 22 GLY G C 1
ATOM 9969 O O . GLY G 1 22 ? -44.468 19.099 -82.548 1.00 21.79 22 GLY G O 1
ATOM 9970 N N . ALA G 1 23 ? -46.546 18.365 -82.047 1.00 21.27 23 ALA G N 1
ATOM 9971 C CA . ALA G 1 23 ? -46.341 18.247 -80.595 1.00 21.21 23 ALA G CA 1
ATOM 9972 C C . ALA G 1 23 ? -47.388 17.248 -80.097 1.00 21.51 23 ALA G C 1
ATOM 9973 O O . ALA G 1 23 ? -48.387 17.021 -80.796 1.00 21.39 23 ALA G O 1
ATOM 9975 N N . PRO G 1 24 ? -47.174 16.643 -78.918 1.00 21.60 24 PRO G N 1
ATOM 9976 C CA . PRO G 1 24 ? -46.038 16.811 -77.993 1.00 21.96 24 PRO G CA 1
ATOM 9977 C C . PRO G 1 24 ? -44.829 15.921 -78.327 1.00 21.94 24 PRO G C 1
ATOM 9978 O O . PRO G 1 24 ? -44.892 15.038 -79.203 1.00 23.10 24 PRO G O 1
ATOM 9982 N N . THR G 1 25 ? -43.731 16.157 -77.620 1.00 22.28 25 THR G N 1
ATOM 9983 C CA . THR G 1 25 ? -42.505 15.444 -77.869 1.00 22.85 25 THR G CA 1
ATOM 9984 C C . THR G 1 25 ? -41.685 15.238 -76.605 1.00 23.36 25 THR G C 1
ATOM 9985 O O . THR G 1 25 ? -42.160 15.457 -75.480 1.00 23.99 25 THR G O 1
ATOM 9989 N N . GLU G 1 26 ? -40.455 14.779 -76.816 1.00 23.85 26 GLU G N 1
ATOM 9990 C CA . GLU G 1 26 ? -39.528 14.472 -75.739 1.00 25.45 26 GLU G CA 1
ATOM 9991 C C . GLU G 1 26 ? -38.179 15.113 -76.030 1.00 24.96 26 GLU G C 1
ATOM 9992 O O . GLU G 1 26 ? -37.991 15.766 -77.076 1.00 25.52 26 GLU G O 1
ATOM 9998 N N . ARG G 1 27 ? -37.274 14.977 -75.063 1.00 24.62 27 ARG G N 1
ATOM 9999 C CA . ARG G 1 27 ? -35.954 15.550 -75.143 1.00 24.19 27 ARG G CA 1
ATOM 10000 C C . ARG G 1 27 ? -34.978 14.576 -75.781 1.00 24.25 27 ARG G C 1
ATOM 10001 O O . ARG G 1 27 ? -34.972 13.392 -75.466 1.00 24.55 27 ARG G O 1
ATOM 10009 N N . PHE G 1 28 ? -34.136 15.083 -76.661 1.00 24.26 28 PHE G N 1
ATOM 10010 C CA . PHE G 1 28 ? -33.005 14.303 -77.170 1.00 24.66 28 PHE G CA 1
ATOM 10011 C C . PHE G 1 28 ? -32.180 13.800 -75.977 1.00 24.35 28 PHE G C 1
ATOM 10012 O O . PHE G 1 28 ? -32.026 14.514 -74.982 1.00 24.44 28 PHE G O 1
ATOM 10020 N N . ALA G 1 29 ? -31.639 12.589 -76.075 1.00 24.77 29 ALA G N 1
ATOM 10021 C CA . ALA G 1 29 ? -30.787 12.022 -75.021 1.00 25.14 29 ALA G CA 1
ATOM 10022 C C . ALA G 1 29 ? -29.621 12.941 -74.639 1.00 25.08 29 ALA G C 1
ATOM 10023 O O . ALA G 1 29 ? -29.104 13.679 -75.477 1.00 25.60 29 ALA G O 1
ATOM 10025 N N . PRO G 1 30 ? -29.162 12.868 -73.386 1.00 26.10 30 PRO G N 1
ATOM 10026 C CA . PRO G 1 30 ? -28.083 13.770 -72.954 1.00 26.52 30 PRO G CA 1
ATOM 10027 C C . PRO G 1 30 ? -26.813 13.741 -73.825 1.00 27.22 30 PRO G C 1
ATOM 10028 O O . PRO G 1 30 ? -26.136 14.754 -73.950 1.00 27.60 30 PRO G O 1
ATOM 10032 N N . ASP G 1 31 ? -26.519 12.597 -74.439 1.00 27.31 31 ASP G N 1
ATOM 10033 C CA . ASP G 1 31 ? -25.346 12.434 -75.301 1.00 27.62 31 ASP G CA 1
ATOM 10034 C C . ASP G 1 31 ? -25.633 12.779 -76.761 1.00 26.92 31 ASP G C 1
ATOM 10035 O O . ASP G 1 31 ? -24.727 12.759 -77.599 1.00 26.89 31 ASP G O 1
ATOM 10040 N N . VAL G 1 32 ? -26.892 13.092 -77.066 1.00 26.47 32 VAL G N 1
ATOM 10041 C CA . VAL G 1 32 ? -27.312 13.339 -78.437 1.00 25.32 32 VAL G CA 1
ATOM 10042 C C . VAL G 1 32 ? -27.620 14.798 -78.721 1.00 23.74 32 VAL G C 1
ATOM 10043 O O . VAL G 1 32 ? -27.261 15.315 -79.774 1.00 25.39 32 VAL G O 1
ATOM 10047 N N . ARG G 1 33 ? -28.277 15.479 -77.787 1.00 21.96 33 ARG G N 1
ATOM 10048 C CA . ARG G 1 33 ? -28.425 16.913 -77.927 1.00 21.33 33 ARG G CA 1
ATOM 10049 C C . ARG G 1 33 ? -27.041 17.588 -77.988 1.00 20.36 33 ARG G C 1
ATOM 10050 O O . ARG G 1 33 ? -26.056 17.066 -77.488 1.00 21.49 33 ARG G O 1
ATOM 10058 N N . TRP G 1 34 ? -26.966 18.727 -78.665 1.00 21.30 34 TRP G N 1
ATOM 10059 C CA . TRP G 1 34 ? -25.665 19.338 -78.952 1.00 21.59 34 TRP G CA 1
ATOM 10060 C C . TRP G 1 34 ? -24.939 19.819 -77.709 1.00 22.05 34 TRP G C 1
ATOM 10061 O O . TRP G 1 34 ? -23.712 19.844 -77.685 1.00 21.59 34 TRP G O 1
ATOM 10072 N N . THR G 1 35 ? -25.693 20.174 -76.662 1.00 22.18 35 THR G N 1
ATOM 10073 C CA . THR G 1 35 ? -25.074 20.554 -75.387 1.00 22.52 35 THR G CA 1
ATOM 10074 C C . THR G 1 35 ? -24.276 19.376 -74.789 1.00 22.60 35 THR G C 1
ATOM 10075 O O . THR G 1 35 ? -23.228 19.563 -74.159 1.00 23.19 35 THR G O 1
ATOM 10079 N N . GLY G 1 36 ? -24.792 18.165 -74.983 1.00 23.12 36 GLY G N 1
ATOM 10080 C CA . GLY G 1 36 ? -24.104 16.951 -74.548 1.00 23.09 36 GLY G CA 1
ATOM 10081 C C . GLY G 1 36 ? -22.900 16.623 -75.404 1.00 23.00 36 GLY G C 1
ATOM 10082 O O . GLY G 1 36 ? -21.848 16.291 -74.864 1.00 22.70 36 GLY G O 1
ATOM 10083 N N . VAL G 1 37 ? -23.055 16.731 -76.730 1.00 22.68 37 VAL G N 1
ATOM 10084 C CA . VAL G 1 37 ? -21.947 16.558 -77.676 1.00 23.18 37 VAL G CA 1
ATOM 10085 C C . VAL G 1 37 ? -20.840 17.576 -77.392 1.00 23.76 37 VAL G C 1
ATOM 10086 O O . VAL G 1 37 ? -19.648 17.224 -77.399 1.00 22.47 37 VAL G O 1
ATOM 10090 N N . LEU G 1 38 ? -21.250 18.814 -77.060 1.00 24.17 38 LEU G N 1
ATOM 10091 C CA . LEU G 1 38 ? -20.301 19.842 -76.643 1.00 24.40 38 LEU G CA 1
ATOM 10092 C C . LEU G 1 38 ? -19.515 19.375 -75.417 1.00 25.04 38 LEU G C 1
ATOM 10093 O O . LEU G 1 38 ? -18.294 19.462 -75.394 1.00 24.91 38 LEU G O 1
ATOM 10098 N N . ALA G 1 39 ? -20.225 18.867 -74.411 1.00 25.68 39 ALA G N 1
ATOM 10099 C CA . ALA G 1 39 ? -19.596 18.446 -73.159 1.00 26.62 39 ALA G CA 1
ATOM 10100 C C . ALA G 1 39 ? -18.600 17.299 -73.379 1.00 28.02 39 ALA G C 1
ATOM 10101 O O . ALA G 1 39 ? -17.491 17.319 -72.815 1.00 27.38 39 ALA G O 1
ATOM 10103 N N . GLN G 1 40 ? -19.024 16.307 -74.182 1.00 28.91 40 GLN G N 1
ATOM 10104 C CA . GLN G 1 40 ? -18.188 15.158 -74.606 1.00 29.48 40 GLN G CA 1
ATOM 10105 C C . GLN G 1 40 ? -16.911 15.641 -75.265 1.00 29.58 40 GLN G C 1
ATOM 10106 O O . GLN G 1 40 ? -15.803 15.206 -74.930 1.00 30.12 40 GLN G O 1
ATOM 10112 N N . GLN G 1 41 ? -17.095 16.519 -76.243 1.00 29.20 41 GLN G N 1
ATOM 10113 C CA . GLN G 1 41 ? -16.000 16.984 -77.073 1.00 28.62 41 GLN G CA 1
ATOM 10114 C C . GLN G 1 41 ? -15.007 17.806 -76.264 1.00 28.35 41 GLN G C 1
ATOM 10115 O O . GLN G 1 41 ? -13.807 17.715 -76.492 1.00 28.45 41 GLN G O 1
ATOM 10121 N N . LEU G 1 42 ? -15.503 18.598 -75.323 1.00 27.96 42 LEU G N 1
ATOM 10122 C CA . LEU G 1 42 ? -14.643 19.456 -74.522 1.00 27.68 42 LEU G CA 1
ATOM 10123 C C . LEU G 1 42 ? -13.898 18.668 -73.443 1.00 28.35 42 LEU G C 1
ATOM 10124 O O . LEU G 1 42 ? -12.729 18.929 -73.174 1.00 28.47 42 LEU G O 1
ATOM 10129 N N . GLY G 1 43 ? -14.587 17.719 -72.823 1.00 29.01 43 GLY G N 1
ATOM 10130 C CA . GLY G 1 43 ? -13.973 16.860 -71.819 1.00 29.49 43 GLY G CA 1
ATOM 10131 C C . GLY G 1 43 ? -13.957 17.478 -70.445 1.00 30.63 43 GLY G C 1
ATOM 10132 O O . GLY G 1 43 ? -14.576 18.518 -70.201 1.00 30.72 43 GLY G O 1
ATOM 10133 N N . ALA G 1 44 ? -13.242 16.816 -69.541 1.00 31.23 44 ALA G N 1
ATOM 10134 C CA . ALA G 1 44 ? -13.332 17.092 -68.121 1.00 31.75 44 ALA G CA 1
ATOM 10135 C C . ALA G 1 44 ? -12.697 18.417 -67.658 1.00 31.51 44 ALA G C 1
ATOM 10136 O O . ALA G 1 44 ? -12.911 18.830 -66.510 1.00 32.50 44 ALA G O 1
ATOM 10138 N N . ASP G 1 45 ? -11.927 19.082 -68.525 1.00 31.40 45 ASP G N 1
ATOM 10139 C CA . ASP G 1 45 ? -11.455 20.437 -68.215 1.00 31.22 45 ASP G CA 1
ATOM 10140 C C . ASP G 1 45 ? -12.584 21.474 -68.330 1.00 30.74 45 ASP G C 1
ATOM 10141 O O . ASP G 1 45 ? -12.399 22.632 -67.948 1.00 31.27 45 ASP G O 1
ATOM 10146 N N . PHE G 1 46 ? -13.747 21.058 -68.831 1.00 29.51 46 PHE G N 1
ATOM 10147 C CA . PHE G 1 46 ? -14.902 21.946 -68.980 1.00 29.00 46 PHE G CA 1
ATOM 10148 C C . PHE G 1 46 ? -16.163 21.353 -68.382 1.00 28.09 46 PHE G C 1
ATOM 10149 O O . PHE G 1 46 ? -16.299 20.135 -68.259 1.00 27.64 46 PHE G O 1
ATOM 10157 N N . GLU G 1 47 ? -17.087 22.235 -68.018 1.00 28.00 47 GLU G N 1
ATOM 10158 C CA . GLU G 1 47 ? -18.395 21.856 -67.537 1.00 27.82 47 GLU G CA 1
ATOM 10159 C C . GLU G 1 47 ? -19.456 22.677 -68.270 1.00 27.14 47 GLU G C 1
ATOM 10160 O O . GLU G 1 47 ? -19.408 23.913 -68.233 1.00 27.45 47 GLU G O 1
ATOM 10166 N N . VAL G 1 48 ? -20.410 21.989 -68.897 1.00 26.16 48 VAL G N 1
ATOM 10167 C CA . VAL G 1 48 ? -21.503 22.624 -69.633 1.00 25.46 48 VAL G CA 1
ATOM 10168 C C . VAL G 1 48 ? -22.790 22.662 -68.805 1.00 25.51 48 VAL G C 1
ATOM 10169 O O . VAL G 1 48 ? -23.166 21.691 -68.158 1.00 25.94 48 VAL G O 1
ATOM 10173 N N . ILE G 1 49 ? -23.451 23.815 -68.834 1.00 25.17 49 ILE G N 1
ATOM 10174 C CA . ILE G 1 49 ? -24.677 24.041 -68.085 1.00 24.72 49 ILE G CA 1
ATOM 10175 C C . ILE G 1 49 ? -25.813 24.294 -69.072 1.00 24.45 49 ILE G C 1
ATOM 10176 O O . ILE G 1 49 ? -25.734 25.224 -69.874 1.00 24.07 49 ILE G O 1
ATOM 10181 N N . GLU G 1 50 ? -26.844 23.452 -69.019 1.00 23.71 50 GLU G N 1
ATOM 10182 C CA . GLU G 1 50 ? -27.962 23.458 -69.981 1.00 23.60 50 GLU G CA 1
ATOM 10183 C C . GLU G 1 50 ? -29.119 24.304 -69.493 1.00 22.88 50 GLU G C 1
ATOM 10184 O O . GLU G 1 50 ? -29.841 23.919 -68.565 1.00 22.58 50 GLU G O 1
ATOM 10190 N N . GLU G 1 51 ? -29.272 25.475 -70.094 1.00 21.98 51 GLU G N 1
ATOM 10191 C CA . GLU G 1 51 ? -30.417 26.332 -69.825 1.00 21.68 51 GLU G CA 1
ATOM 10192 C C . GLU G 1 51 ? -31.152 26.640 -71.133 1.00 21.16 51 GLU G C 1
ATOM 10193 O O . GLU G 1 51 ? -31.208 27.779 -71.574 1.00 20.46 51 GLU G O 1
ATOM 10199 N N . GLY G 1 52 ? -31.760 25.605 -71.706 1.00 20.22 52 GLY G N 1
ATOM 10200 C CA . GLY G 1 52 ? -32.581 25.748 -72.887 1.00 20.24 52 GLY G CA 1
ATOM 10201 C C . GLY G 1 52 ? -34.041 25.576 -72.508 1.00 19.87 52 GLY G C 1
ATOM 10202 O O . GLY G 1 52 ? -34.395 24.565 -71.895 1.00 20.34 52 GLY G O 1
ATOM 10203 N N . LEU G 1 53 ? -34.879 26.548 -72.895 1.00 19.18 53 LEU G N 1
ATOM 10204 C CA . LEU G 1 53 ? -36.328 26.513 -72.680 1.00 18.88 53 LEU G CA 1
ATOM 10205 C C . LEU G 1 53 ? -37.102 26.611 -74.004 1.00 18.70 53 LEU G C 1
ATOM 10206 O O . LEU G 1 53 ? -37.048 27.642 -74.693 1.00 19.12 53 LEU G O 1
ATOM 10211 N N . SER G 1 54 ? -37.851 25.565 -74.337 1.00 18.10 54 SER G N 1
ATOM 10212 C CA . SER G 1 54 ? -38.648 25.586 -75.568 1.00 18.45 54 SER G CA 1
ATOM 10213 C C . SER G 1 54 ? -39.574 26.801 -75.616 1.00 17.82 54 SER G C 1
ATOM 10214 O O . SER G 1 54 ? -40.144 27.204 -74.604 1.00 17.26 54 SER G O 1
ATOM 10217 N N . ALA G 1 55 ? -39.683 27.372 -76.816 1.00 17.49 55 ALA G N 1
ATOM 10218 C CA . ALA G 1 55 ? -40.478 28.577 -77.129 1.00 17.41 55 ALA G CA 1
ATOM 10219 C C . ALA G 1 55 ? -39.902 29.903 -76.617 1.00 16.88 55 ALA G C 1
ATOM 10220 O O . ALA G 1 55 ? -40.504 30.951 -76.819 1.00 18.34 55 ALA G O 1
ATOM 10222 N N . ARG G 1 56 ? -38.730 29.866 -75.986 1.00 16.00 56 ARG G N 1
ATOM 10223 C CA . ARG G 1 56 ? -38.132 31.082 -75.456 1.00 16.24 56 ARG G CA 1
ATOM 10224 C C . ARG G 1 56 ? -37.797 32.076 -76.570 1.00 15.43 56 ARG G C 1
ATOM 10225 O O . ARG G 1 56 ? -37.279 31.705 -77.643 1.00 16.00 56 ARG G O 1
ATOM 10233 N N . THR G 1 57 ? -38.090 33.332 -76.294 1.00 15.88 57 THR G N 1
ATOM 10234 C CA . THR G 1 57 ? -37.688 34.446 -77.152 1.00 16.31 57 THR G CA 1
ATOM 10235 C C . THR G 1 57 ? -36.517 35.215 -76.528 1.00 16.08 57 THR G C 1
ATOM 10236 O O . THR G 1 57 ? -36.139 34.979 -75.367 1.00 16.16 57 THR G O 1
ATOM 10240 N N . THR G 1 58 ? -35.974 36.162 -77.289 1.00 16.40 58 THR G N 1
ATOM 10241 C CA . THR G 1 58 ? -34.866 36.982 -76.784 1.00 15.79 58 THR G CA 1
ATOM 10242 C C . THR G 1 58 ? -35.339 37.778 -75.572 1.00 15.50 58 THR G C 1
ATOM 10243 O O . THR G 1 58 ? -34.815 37.597 -74.466 1.00 15.85 58 THR G O 1
ATOM 10247 N N . ASN G 1 59 ? -36.338 38.628 -75.781 1.00 15.28 59 ASN G N 1
ATOM 10248 C CA . ASN G 1 59 ? -36.809 39.552 -74.743 1.00 16.18 59 ASN G CA 1
ATOM 10249 C C . ASN G 1 59 ? -38.248 40.019 -74.927 1.00 17.39 59 ASN G C 1
ATOM 10250 O O . ASN G 1 59 ? -38.602 41.151 -74.532 1.00 18.13 59 ASN G O 1
ATOM 10255 N N . ILE G 1 60 ? -39.092 39.164 -75.490 1.00 18.60 60 ILE G N 1
ATOM 10256 C CA . ILE G 1 60 ? -40.471 39.547 -75.702 1.00 19.69 60 ILE G CA 1
ATOM 10257 C C . ILE G 1 60 ? -41.390 38.528 -75.043 1.00 20.51 60 ILE G C 1
ATOM 10258 O O . ILE G 1 60 ? -41.227 37.320 -75.214 1.00 21.10 60 ILE G O 1
ATOM 10263 N N . ASP G 1 61 ? -42.344 39.032 -74.269 1.00 20.77 61 ASP G N 1
ATOM 10264 C CA . ASP G 1 61 ? -43.359 38.198 -73.650 1.00 22.00 61 ASP G CA 1
ATOM 10265 C C . ASP G 1 61 ? -44.197 37.471 -74.699 1.00 21.67 61 ASP G C 1
ATOM 10266 O O . ASP G 1 61 ? -44.700 38.089 -75.645 1.00 22.06 61 ASP G O 1
ATOM 10271 N N . ASP G 1 62 ? -44.352 36.169 -74.532 1.00 22.20 62 ASP G N 1
ATOM 10272 C CA . ASP G 1 62 ? -45.246 35.402 -75.399 1.00 22.75 62 ASP G CA 1
ATOM 10273 C C . ASP G 1 62 ? -46.641 35.463 -74.770 1.00 23.27 62 ASP G C 1
ATOM 10274 O O . ASP G 1 62 ? -46.797 35.156 -73.567 1.00 22.63 62 ASP G O 1
ATOM 10279 N N . PRO G 1 63 ? -47.659 35.900 -75.547 1.00 24.29 63 PRO G N 1
ATOM 10280 C CA . PRO G 1 63 ? -48.992 36.107 -74.948 1.00 24.42 63 PRO G CA 1
ATOM 10281 C C . PRO G 1 63 ? -49.688 34.816 -74.509 1.00 24.93 63 PRO G C 1
ATOM 10282 O O . PRO G 1 63 ? -50.658 34.868 -73.757 1.00 24.98 63 PRO G O 1
ATOM 10286 N N . THR G 1 64 ? -49.184 33.678 -74.963 1.00 24.63 64 THR G N 1
ATOM 10287 C CA . THR G 1 64 ? -49.775 32.398 -74.627 1.00 24.98 64 THR G CA 1
ATOM 10288 C C . THR G 1 64 ? -49.103 31.754 -73.416 1.00 24.72 64 THR G C 1
ATOM 10289 O O . THR G 1 64 ? -49.595 30.763 -72.899 1.00 25.01 64 THR G O 1
ATOM 10293 N N . ASP G 1 65 ? -47.977 32.302 -72.978 1.00 24.16 65 ASP G N 1
ATOM 10294 C CA . ASP G 1 65 ? -47.145 31.616 -71.990 1.00 23.26 65 ASP G CA 1
ATOM 10295 C C . ASP G 1 65 ? -46.221 32.631 -71.328 1.00 23.04 65 ASP G C 1
ATOM 10296 O O . ASP G 1 65 ? -45.362 33.210 -71.988 1.00 22.19 65 ASP G O 1
ATOM 10301 N N . PRO G 1 66 ? -46.368 32.832 -70.011 1.00 21.45 66 PRO G N 1
ATOM 10302 C CA . PRO G 1 66 ? -45.547 33.820 -69.297 1.00 21.03 66 PRO G CA 1
ATOM 10303 C C . PRO G 1 66 ? -44.103 33.394 -69.029 1.00 20.41 66 PRO G C 1
ATOM 10304 O O . PRO G 1 66 ? -43.349 34.162 -68.439 1.00 20.75 66 PRO G O 1
ATOM 10308 N N . ARG G 1 67 ? -43.730 32.174 -69.407 1.00 19.82 67 ARG G N 1
ATOM 10309 C CA . ARG G 1 67 ? -42.402 31.640 -69.088 1.00 19.42 67 ARG G CA 1
ATOM 10310 C C . ARG G 1 67 ? -41.289 31.990 -70.065 1.00 19.20 67 ARG G C 1
ATOM 10311 O O . ARG G 1 67 ? -40.136 31.632 -69.820 1.00 18.73 67 ARG G O 1
ATOM 10319 N N . LEU G 1 68 ? -41.611 32.646 -71.182 1.00 18.31 68 LEU G N 1
ATOM 10320 C CA . LEU G 1 68 ? -40.746 32.558 -72.365 1.00 17.93 68 LEU G CA 1
ATOM 10321 C C . LEU G 1 68 ? -39.842 33.747 -72.703 1.00 17.54 68 LEU G C 1
ATOM 10322 O O . LEU G 1 68 ? -39.134 33.695 -73.708 1.00 17.61 68 LEU G O 1
ATOM 10327 N N . ASN G 1 69 ? -39.861 34.811 -71.901 1.00 17.97 69 ASN G N 1
ATOM 10328 C CA . ASN G 1 69 ? -39.008 35.979 -72.133 1.00 16.83 69 ASN G CA 1
ATOM 10329 C C . ASN G 1 69 ? -37.582 35.713 -71.637 1.00 16.05 69 ASN G C 1
ATOM 10330 O O . ASN G 1 69 ? -37.329 35.687 -70.402 1.00 16.66 69 ASN G O 1
ATOM 10335 N N . GLY G 1 70 ? -36.646 35.525 -72.576 1.00 16.27 70 GLY G N 1
ATOM 10336 C CA . GLY G 1 70 ? -35.278 35.152 -72.215 1.00 16.01 70 GLY G CA 1
ATOM 10337 C C . GLY G 1 70 ? -34.631 36.166 -71.289 1.00 15.99 70 GLY G C 1
ATOM 10338 O O . GLY G 1 70 ? -34.049 35.801 -70.261 1.00 16.12 70 GLY G O 1
ATOM 10339 N N . ALA G 1 71 ? -34.819 37.459 -71.587 1.00 15.84 71 ALA G N 1
ATOM 10340 C CA . ALA G 1 71 ? -34.189 38.537 -70.801 1.00 15.68 71 ALA G CA 1
ATOM 10341 C C . ALA G 1 71 ? -34.764 38.660 -69.398 1.00 15.70 71 ALA G C 1
ATOM 10342 O O . ALA G 1 71 ? -34.140 39.275 -68.538 1.00 16.35 71 ALA G O 1
ATOM 10344 N N . SER G 1 72 ? -35.938 38.084 -69.184 1.00 15.97 72 SER G N 1
ATOM 10345 C CA . SER G 1 72 ? -36.544 38.132 -67.842 1.00 16.92 72 SER G CA 1
ATOM 10346 C C . SER G 1 72 ? -35.797 37.185 -66.920 1.00 17.15 72 SER G C 1
ATOM 10347 O O . SER G 1 72 ? -35.745 37.406 -65.708 1.00 18.14 72 SER G O 1
ATOM 10350 N N . TYR G 1 73 ? -35.246 36.129 -67.499 1.00 17.03 73 TYR G N 1
ATOM 10351 C CA . TYR G 1 73 ? -34.676 35.017 -66.764 1.00 17.25 73 TYR G CA 1
ATOM 10352 C C . TYR G 1 73 ? -33.150 35.114 -66.678 1.00 17.28 73 TYR G C 1
ATOM 10353 O O . TYR G 1 73 ? -32.543 34.721 -65.681 1.00 16.83 73 TYR G O 1
ATOM 10362 N N . LEU G 1 74 ? -32.512 35.629 -67.729 1.00 16.95 74 LEU G N 1
ATOM 10363 C CA . LEU G 1 74 ? -31.067 35.463 -67.830 1.00 16.29 74 LEU G CA 1
ATOM 10364 C C . LEU G 1 74 ? -30.262 36.058 -66.656 1.00 16.67 74 LEU G C 1
ATOM 10365 O O . LEU G 1 74 ? -29.367 35.406 -66.153 1.00 16.78 74 LEU G O 1
ATOM 10370 N N . PRO G 1 75 ? -30.565 37.294 -66.224 1.00 17.24 75 PRO G N 1
ATOM 10371 C CA . PRO G 1 75 ? -29.767 37.856 -65.112 1.00 16.79 75 PRO G CA 1
ATOM 10372 C C . PRO G 1 75 ? -29.800 36.999 -63.862 1.00 16.37 75 PRO G C 1
ATOM 10373 O O . PRO G 1 75 ? -28.778 36.829 -63.191 1.00 16.79 75 PRO G O 1
ATOM 10377 N N . SER G 1 76 ? -30.974 36.467 -63.536 1.00 16.61 76 SER G N 1
ATOM 10378 C CA . SER G 1 76 ? -31.105 35.530 -62.412 1.00 16.88 76 SER G CA 1
ATOM 10379 C C . SER G 1 76 ? -30.309 34.252 -62.644 1.00 16.90 76 SER G C 1
ATOM 10380 O O . SER G 1 76 ? -29.650 33.725 -61.743 1.00 16.75 76 SER G O 1
ATOM 10383 N N . CYS G 1 77 ? -30.348 33.772 -63.877 1.00 17.17 77 CYS G N 1
ATOM 10384 C CA . CYS G 1 77 ? -29.642 32.553 -64.266 1.00 17.74 77 CYS G CA 1
ATOM 10385 C C . CYS G 1 77 ? -28.113 32.748 -64.149 1.00 17.92 77 CYS G C 1
ATOM 10386 O O . CYS G 1 77 ? -27.417 31.905 -63.585 1.00 19.02 77 CYS G O 1
ATOM 10389 N N . LEU G 1 78 ? -27.603 33.885 -64.631 1.00 17.47 78 LEU G N 1
ATOM 10390 C CA . LEU G 1 78 ? -26.177 34.188 -64.548 1.00 17.70 78 LEU G CA 1
ATOM 10391 C C . LEU G 1 78 ? -25.684 34.192 -63.104 1.00 17.74 78 LEU G C 1
ATOM 10392 O O . LEU G 1 78 ? -24.631 33.648 -62.790 1.00 17.61 78 LEU G O 1
ATOM 10397 N N . ALA G 1 79 ? -26.478 34.794 -62.227 1.00 17.54 79 ALA G N 1
ATOM 10398 C CA . ALA G 1 79 ? -26.062 34.933 -60.827 1.00 18.11 79 ALA G CA 1
ATOM 10399 C C . ALA G 1 79 ? -26.129 33.591 -60.066 1.00 18.31 79 ALA G C 1
ATOM 10400 O O . ALA G 1 79 ? -25.411 33.388 -59.091 1.00 19.69 79 ALA G O 1
ATOM 10402 N N . THR G 1 80 ? -27.046 32.736 -60.501 1.00 17.84 80 THR G N 1
ATOM 10403 C CA . THR G 1 80 ? -27.218 31.365 -60.010 1.00 18.39 80 THR G CA 1
ATOM 10404 C C . THR G 1 80 ? -25.965 30.502 -60.301 1.00 18.39 80 THR G C 1
ATOM 10405 O O . THR G 1 80 ? -25.548 29.690 -59.474 1.00 18.47 80 THR G O 1
ATOM 10409 N N . HIS G 1 81 ? -25.390 30.667 -61.491 1.00 19.40 81 HIS G N 1
ATOM 10410 C CA . HIS G 1 81 ? -24.370 29.744 -61.974 1.00 19.23 81 HIS G CA 1
ATOM 10411 C C . HIS G 1 81 ? -22.934 30.264 -61.910 1.00 19.38 81 HIS G C 1
ATOM 10412 O O . HIS G 1 81 ? -21.998 29.515 -62.271 1.00 19.26 81 HIS G O 1
ATOM 10419 N N . LEU G 1 82 ? -22.727 31.501 -61.445 1.00 19.58 82 LEU G N 1
ATOM 10420 C CA . LEU G 1 82 ? -21.358 31.953 -61.159 1.00 19.58 82 LEU G CA 1
ATOM 10421 C C . LEU G 1 82 ? -20.676 30.968 -60.225 1.00 19.20 82 LEU G C 1
ATOM 10422 O O . LEU G 1 82 ? -21.308 30.442 -59.317 1.00 20.75 82 LEU G O 1
ATOM 10427 N N . PRO G 1 83 ? -19.377 30.716 -60.449 1.00 19.15 83 PRO G N 1
ATOM 10428 C CA . PRO G 1 83 ? -18.525 31.357 -61.468 1.00 19.06 83 PRO G CA 1
ATOM 10429 C C . PRO G 1 83 ? -18.737 30.792 -62.873 1.00 19.62 83 PRO G C 1
ATOM 10430 O O . PRO G 1 83 ? -18.993 29.593 -63.028 1.00 20.82 83 PRO G O 1
ATOM 10434 N N . LEU G 1 84 ? -18.665 31.672 -63.871 1.00 19.12 84 LEU G N 1
ATOM 10435 C CA . LEU G 1 84 ? -18.858 31.314 -65.274 1.00 19.13 84 LEU G CA 1
ATOM 10436 C C . LEU G 1 84 ? -17.713 31.867 -66.099 1.00 19.53 84 LEU G C 1
ATOM 10437 O O . LEU G 1 84 ? -17.183 32.946 -65.808 1.00 20.23 84 LEU G O 1
ATOM 10442 N N . ASP G 1 85 ? -17.345 31.099 -67.116 1.00 19.17 85 ASP G N 1
ATOM 10443 C CA . ASP G 1 85 ? -16.290 31.478 -68.037 1.00 19.08 85 ASP G CA 1
ATOM 10444 C C . ASP G 1 85 ? -16.829 31.948 -69.378 1.00 17.96 85 ASP G C 1
ATOM 10445 O O . ASP G 1 85 ? -16.254 32.855 -69.986 1.00 18.88 85 ASP G O 1
ATOM 10450 N N . LEU G 1 86 ? -17.929 31.349 -69.822 1.00 18.23 86 LEU G N 1
ATOM 10451 C CA . LEU G 1 86 ? -18.512 31.666 -71.129 1.00 18.28 86 LEU G CA 1
ATOM 10452 C C . LEU G 1 86 ? -20.032 31.396 -71.139 1.00 18.16 86 LEU G C 1
ATOM 10453 O O . LEU G 1 86 ? -20.517 30.446 -70.522 1.00 19.96 86 LEU G O 1
ATOM 10458 N N . VAL G 1 87 ? -20.773 32.278 -71.791 1.00 17.68 87 VAL G N 1
ATOM 10459 C CA . VAL G 1 87 ? -22.200 32.092 -72.002 1.00 17.68 87 VAL G CA 1
ATOM 10460 C C . VAL G 1 87 ? -22.448 32.050 -73.517 1.00 17.03 87 VAL G C 1
ATOM 10461 O O . VAL G 1 87 ? -22.155 33.008 -74.222 1.00 16.59 87 VAL G O 1
ATOM 10465 N N . ILE G 1 88 ? -22.945 30.916 -73.999 1.00 17.54 88 ILE G N 1
ATOM 10466 C CA . ILE G 1 88 ? -23.348 30.765 -75.384 1.00 17.71 88 ILE G CA 1
ATOM 10467 C C . ILE G 1 88 ? -24.825 31.057 -75.471 1.00 17.47 88 ILE G C 1
ATOM 10468 O O . ILE G 1 88 ? -25.628 30.399 -74.794 1.00 18.14 88 ILE G O 1
ATOM 10473 N N . ILE G 1 89 ? -25.190 32.025 -76.311 1.00 17.83 89 ILE G N 1
ATOM 10474 C CA . ILE G 1 89 ? -26.589 32.370 -76.473 1.00 18.10 89 ILE G CA 1
ATOM 10475 C C . ILE G 1 89 ? -27.016 32.134 -77.928 1.00 17.39 89 ILE G C 1
ATOM 10476 O O . ILE G 1 89 ? -26.536 32.810 -78.876 1.00 18.48 89 ILE G O 1
ATOM 10489 N N . LEU G 1 91 ? -30.571 32.269 -79.612 1.00 16.78 91 LEU G N 1
ATOM 10490 C CA . LEU G 1 91 ? -31.964 32.629 -79.513 1.00 16.89 91 LEU G CA 1
ATOM 10491 C C . LEU G 1 91 ? -32.303 33.459 -80.738 1.00 16.47 91 LEU G C 1
ATOM 10492 O O . LEU G 1 91 ? -31.406 33.991 -81.393 1.00 16.62 91 LEU G O 1
ATOM 10497 N N . GLY G 1 92 ? -33.599 33.579 -81.018 1.00 16.46 92 GLY G N 1
ATOM 10498 C CA . GLY G 1 92 ? -34.086 34.433 -82.081 1.00 16.52 92 GLY G CA 1
ATOM 10499 C C . GLY G 1 92 ? -35.060 33.754 -83.021 1.00 16.63 92 GLY G C 1
ATOM 10500 O O . GLY G 1 92 ? -35.873 34.431 -83.671 1.00 17.02 92 GLY G O 1
ATOM 10501 N N . THR G 1 93 ? -35.006 32.419 -83.094 1.00 16.82 93 THR G N 1
ATOM 10502 C CA . THR G 1 93 ? -35.973 31.674 -83.905 1.00 16.95 93 THR G CA 1
ATOM 10503 C C . THR G 1 93 ? -37.416 32.003 -83.511 1.00 17.02 93 THR G C 1
ATOM 10504 O O . THR G 1 93 ? -38.262 32.306 -84.349 1.00 16.12 93 THR G O 1
ATOM 10508 N N . ASN G 1 94 ? -37.691 31.978 -82.215 1.00 16.58 94 ASN G N 1
ATOM 10509 C CA . ASN G 1 94 ? -39.069 32.174 -81.766 1.00 16.73 94 ASN G CA 1
ATOM 10510 C C . ASN G 1 94 ? -39.582 33.591 -81.954 1.00 15.84 94 ASN G C 1
ATOM 10511 O O . ASN G 1 94 ? -40.771 33.799 -82.201 1.00 16.94 94 ASN G O 1
ATOM 10516 N N . ASP G 1 95 ? -38.687 34.558 -81.884 1.00 15.23 95 ASP G N 1
ATOM 10517 C CA . ASP G 1 95 ? -39.022 35.942 -82.203 1.00 15.65 95 ASP G CA 1
ATOM 10518 C C . ASP G 1 95 ? -39.582 36.107 -83.617 1.00 15.72 95 ASP G C 1
ATOM 10519 O O . ASP G 1 95 ? -40.257 37.095 -83.886 1.00 14.26 95 ASP G O 1
ATOM 10524 N N . THR G 1 96 ? -39.265 35.167 -84.524 1.00 15.85 96 THR G N 1
ATOM 10525 C CA . THR G 1 96 ? -39.749 35.251 -85.909 1.00 16.21 96 THR G CA 1
ATOM 10526 C C . THR G 1 96 ? -41.146 34.687 -86.091 1.00 16.83 96 THR G C 1
ATOM 10527 O O . THR G 1 96 ? -41.639 34.681 -87.217 1.00 15.72 96 THR G O 1
ATOM 10531 N N . LYS G 1 97 ? -41.791 34.210 -85.019 1.00 16.68 97 LYS G N 1
ATOM 10532 C CA . LYS G 1 97 ? -43.188 33.822 -85.118 1.00 17.38 97 LYS G CA 1
ATOM 10533 C C . LYS G 1 97 ? -44.025 35.028 -85.536 1.00 17.04 97 LYS G C 1
ATOM 10534 O O . LYS G 1 97 ? -43.758 36.155 -85.119 1.00 16.92 97 LYS G O 1
ATOM 10540 N N . ALA G 1 98 ? -45.038 34.767 -86.362 1.00 17.24 98 ALA G N 1
ATOM 10541 C CA . ALA G 1 98 ? -45.818 35.836 -87.028 1.00 17.34 98 ALA G CA 1
ATOM 10542 C C . ALA G 1 98 ? -46.465 36.798 -86.052 1.00 18.02 98 ALA G C 1
ATOM 10543 O O . ALA G 1 98 ? -46.540 38.003 -86.324 1.00 18.15 98 ALA G O 1
ATOM 10545 N N . TYR G 1 99 ? -46.939 36.260 -84.928 1.00 17.96 99 TYR G N 1
ATOM 10546 C CA . TYR G 1 99 ? -47.669 37.070 -83.958 1.00 18.77 99 TYR G CA 1
ATOM 10547 C C . TYR G 1 99 ? -46.810 38.075 -83.199 1.00 18.57 99 TYR G C 1
ATOM 10548 O O . TYR G 1 99 ? -47.350 39.016 -82.611 1.00 20.31 99 TYR G O 1
ATOM 10557 N N . PHE G 1 100 ? -45.497 37.895 -83.204 1.00 17.64 100 PHE G N 1
ATOM 10558 C CA . PHE G 1 100 ? -44.621 38.893 -82.584 1.00 17.57 100 PHE G CA 1
ATOM 10559 C C . PHE G 1 100 ? -44.407 40.127 -83.467 1.00 17.66 100 PHE G C 1
ATOM 10560 O O . PHE G 1 100 ? -43.980 41.163 -82.954 1.00 19.05 100 PHE G O 1
ATOM 10568 N N . ARG G 1 101 ? -44.709 40.014 -84.766 1.00 18.30 101 ARG G N 1
ATOM 10569 C CA . ARG G 1 101 ? -44.538 41.123 -85.700 1.00 18.36 101 ARG G CA 1
ATOM 10570 C C . ARG G 1 101 ? -43.165 41.793 -85.578 1.00 17.86 101 ARG G C 1
ATOM 10571 O O . ARG G 1 101 ? -43.047 43.024 -85.599 1.00 18.85 101 ARG G O 1
ATOM 10579 N N . ARG G 1 102 ? -42.130 40.974 -85.439 1.00 17.24 102 ARG G N 1
ATOM 10580 C CA . ARG G 1 102 ? -40.760 41.484 -85.320 1.00 17.21 102 ARG G CA 1
ATOM 10581 C C . ARG G 1 102 ? -39.956 41.395 -86.611 1.00 17.68 102 ARG G C 1
ATOM 10582 O O . ARG G 1 102 ? -40.094 40.448 -87.379 1.00 17.67 102 ARG G O 1
ATOM 10590 N N . THR G 1 103 ? -39.131 42.409 -86.826 1.00 17.30 103 THR G N 1
ATOM 10591 C CA . THR G 1 103 ? -38.142 42.434 -87.902 1.00 16.59 103 THR G CA 1
ATOM 10592 C C . THR G 1 103 ? -36.842 41.823 -87.371 1.00 17.05 103 THR G C 1
ATOM 10593 O O . THR G 1 103 ? -36.673 41.678 -86.166 1.00 16.12 103 THR G O 1
ATOM 10597 N N . PRO G 1 104 ? -35.912 41.447 -88.279 1.00 16.19 104 PRO G N 1
ATOM 10598 C CA . PRO G 1 104 ? -34.589 40.992 -87.818 1.00 16.15 104 PRO G CA 1
ATOM 10599 C C . PRO G 1 104 ? -33.884 42.005 -86.911 1.00 15.95 104 PRO G C 1
ATOM 10600 O O . PRO G 1 104 ? -33.209 41.609 -85.965 1.00 15.06 104 PRO G O 1
ATOM 10604 N N . LEU G 1 105 ? -34.067 43.294 -87.187 1.00 15.09 105 LEU G N 1
ATOM 10605 C CA . LEU G 1 105 ? -33.516 44.345 -86.324 1.00 15.39 105 LEU G CA 1
ATOM 10606 C C . LEU G 1 105 ? -34.099 44.269 -84.905 1.00 14.94 105 LEU G C 1
ATOM 10607 O O . LEU G 1 105 ? -33.357 44.354 -83.912 1.00 15.36 105 LEU G O 1
ATOM 10612 N N . ASP G 1 106 ? -35.415 44.105 -84.804 1.00 15.23 106 ASP G N 1
ATOM 10613 C CA . ASP G 1 106 ? -36.053 43.983 -83.470 1.00 15.27 106 ASP G CA 1
ATOM 10614 C C . ASP G 1 106 ? -35.459 42.815 -82.686 1.00 15.68 106 ASP G C 1
ATOM 10615 O O . ASP G 1 106 ? -35.206 42.906 -81.477 1.00 15.38 106 ASP G O 1
ATOM 10620 N N . ILE G 1 107 ? -35.220 41.717 -83.399 1.00 15.99 107 ILE G N 1
ATOM 10621 C CA . ILE G 1 107 ? -34.674 40.512 -82.781 1.00 15.89 107 ILE G CA 1
ATOM 10622 C C . ILE G 1 107 ? -33.225 40.757 -82.367 1.00 15.68 107 ILE G C 1
ATOM 10623 O O . ILE G 1 107 ? -32.811 40.361 -81.313 1.00 15.48 107 ILE G O 1
ATOM 10628 N N . ALA G 1 108 ? -32.445 41.395 -83.233 1.00 16.02 108 ALA G N 1
ATOM 10629 C CA . ALA G 1 108 ? -31.068 41.715 -82.878 1.00 15.66 108 ALA G CA 1
ATOM 10630 C C . ALA G 1 108 ? -31.002 42.594 -81.617 1.00 15.80 108 ALA G C 1
ATOM 10631 O O . ALA G 1 108 ? -30.136 42.424 -80.763 1.00 15.04 108 ALA G O 1
ATOM 10633 N N . LEU G 1 109 ? -31.934 43.531 -81.516 1.00 15.30 109 LEU G N 1
ATOM 10634 C CA . LEU G 1 109 ? -32.003 44.385 -80.339 1.00 15.62 109 LEU G CA 1
ATOM 10635 C C . LEU G 1 109 ? -32.317 43.579 -79.064 1.00 15.80 109 LEU G C 1
ATOM 10636 O O . LEU G 1 109 ? -31.724 43.834 -78.013 1.00 15.71 109 LEU G O 1
ATOM 10641 N N . GLY G 1 110 ? -33.202 42.589 -79.169 1.00 15.18 110 GLY G N 1
ATOM 10642 C CA . GLY G 1 110 ? -33.464 41.684 -78.053 1.00 15.13 110 GLY G CA 1
ATOM 10643 C C . GLY G 1 110 ? -32.212 40.907 -77.678 1.00 15.16 110 GLY G C 1
ATOM 10644 O O . GLY G 1 110 ? -31.882 40.781 -76.511 1.00 14.20 110 GLY G O 1
ATOM 10653 N N . SER G 1 112 ? -29.188 41.997 -78.175 1.00 15.54 112 SER G N 1
ATOM 10654 C CA . SER G 1 112 ? -28.278 42.996 -77.553 1.00 15.49 112 SER G CA 1
ATOM 10655 C C . SER G 1 112 ? -28.533 43.187 -76.043 1.00 15.87 112 SER G C 1
ATOM 10656 O O . SER G 1 112 ? -27.600 43.373 -75.276 1.00 15.93 112 SER G O 1
ATOM 10659 N N . VAL G 1 113 ? -29.799 43.134 -75.648 1.00 15.22 113 VAL G N 1
ATOM 10660 C CA . VAL G 1 113 ? -30.166 43.123 -74.233 1.00 15.33 113 VAL G CA 1
ATOM 10661 C C . VAL G 1 113 ? -29.524 41.931 -73.497 1.00 15.00 113 VAL G C 1
ATOM 10662 O O . VAL G 1 113 ? -28.956 42.103 -72.423 1.00 14.78 113 VAL G O 1
ATOM 10666 N N . LEU G 1 114 ? -29.625 40.736 -74.066 1.00 14.72 114 LEU G N 1
ATOM 10667 C CA . LEU G 1 114 ? -29.038 39.540 -73.452 1.00 14.86 114 LEU G CA 1
ATOM 10668 C C . LEU G 1 114 ? -27.493 39.641 -73.343 1.00 15.37 114 LEU G C 1
ATOM 10669 O O . LEU G 1 114 ? -26.899 39.334 -72.290 1.00 15.26 114 LEU G O 1
ATOM 10674 N N . VAL G 1 115 ? -26.843 40.101 -74.410 1.00 14.96 115 VAL G N 1
ATOM 10675 C CA . VAL G 1 115 ? -25.401 40.324 -74.362 1.00 13.82 115 VAL G CA 1
ATOM 10676 C C . VAL G 1 115 ? -25.033 41.300 -73.281 1.00 14.60 115 VAL G C 1
ATOM 10677 O O . VAL G 1 115 ? -24.144 41.040 -72.487 1.00 15.50 115 VAL G O 1
ATOM 10681 N N . THR G 1 116 ? -25.759 42.395 -73.219 1.00 14.99 116 THR G N 1
ATOM 10682 C CA . THR G 1 116 ? -25.501 43.413 -72.193 1.00 15.61 116 THR G CA 1
ATOM 10683 C C . THR G 1 116 ? -25.654 42.849 -70.778 1.00 15.63 116 THR G C 1
ATOM 10684 O O . THR G 1 116 ? -24.818 43.138 -69.892 1.00 15.81 116 THR G O 1
ATOM 10688 N N . GLN G 1 117 ? -26.681 42.023 -70.581 1.00 15.19 117 GLN G N 1
ATOM 10689 C CA . GLN G 1 117 ? -26.857 41.289 -69.299 1.00 15.18 117 GLN G CA 1
ATOM 10690 C C . GLN G 1 117 ? -25.644 40.389 -68.955 1.00 15.02 117 GLN G C 1
ATOM 10691 O O . GLN G 1 117 ? -25.232 40.290 -67.783 1.00 15.36 117 GLN G O 1
ATOM 10697 N N . VAL G 1 118 ? -25.036 39.746 -69.950 1.00 15.37 118 VAL G N 1
ATOM 10698 C CA . VAL G 1 118 ? -23.815 38.979 -69.654 1.00 15.81 118 VAL G CA 1
ATOM 10699 C C . VAL G 1 118 ? -22.618 39.903 -69.319 1.00 15.13 118 VAL G C 1
ATOM 10700 O O . VAL G 1 118 ? -21.874 39.664 -68.357 1.00 16.06 118 VAL G O 1
ATOM 10704 N N . LEU G 1 119 ? -22.419 40.942 -70.128 1.00 15.51 119 LEU G N 1
ATOM 10705 C CA . LEU G 1 119 ? -21.263 41.829 -69.963 1.00 16.27 119 LEU G CA 1
ATOM 10706 C C . LEU G 1 119 ? -21.270 42.578 -68.633 1.00 16.46 119 LEU G C 1
ATOM 10707 O O . LEU G 1 119 ? -20.206 42.912 -68.104 1.00 18.02 119 LEU G O 1
ATOM 10712 N N . THR G 1 120 ? -22.461 42.804 -68.079 1.00 16.98 120 THR G N 1
ATOM 10713 C CA . THR G 1 120 ? -22.633 43.569 -66.846 1.00 16.98 120 THR G CA 1
ATOM 10714 C C . THR G 1 120 ? -22.866 42.681 -65.618 1.00 17.01 120 THR G C 1
ATOM 10715 O O . THR G 1 120 ? -23.261 43.195 -64.567 1.00 17.86 120 THR G O 1
ATOM 10719 N N . SER G 1 121 ? -22.583 41.383 -65.736 1.00 16.80 121 SER G N 1
ATOM 10720 C CA . SER G 1 121 ? -22.983 40.410 -64.718 1.00 17.55 121 SER G CA 1
ATOM 10721 C C . SER G 1 121 ? -21.930 40.164 -63.623 1.00 17.49 121 SER G C 1
ATOM 10722 O O . SER G 1 121 ? -22.143 39.303 -62.739 1.00 17.91 121 SER G O 1
ATOM 10725 N N . ALA G 1 122 ? -20.800 40.877 -63.688 1.00 17.33 122 ALA G N 1
ATOM 10726 C CA . ALA G 1 122 ? -19.709 40.646 -62.746 1.00 18.42 122 ALA G CA 1
ATOM 10727 C C . ALA G 1 122 ? -20.197 40.725 -61.308 1.00 18.70 122 ALA G C 1
ATOM 10728 O O . ALA G 1 122 ? -20.962 41.623 -60.960 1.00 18.21 122 ALA G O 1
ATOM 10730 N N . GLY G 1 123 ? -19.717 39.783 -60.488 1.00 18.65 123 GLY G N 1
ATOM 10731 C CA . GLY G 1 123 ? -19.998 39.743 -59.062 1.00 19.10 123 GLY G CA 1
ATOM 10732 C C . GLY G 1 123 ? -21.302 39.083 -58.667 1.00 19.02 123 GLY G C 1
ATOM 10733 O O . GLY G 1 123 ? -21.463 38.748 -57.525 1.00 20.05 123 GLY G O 1
ATOM 10734 N N . GLY G 1 124 ? -22.246 38.925 -59.598 1.00 19.19 124 GLY G N 1
ATOM 10735 C CA . GLY G 1 124 ? -23.562 38.367 -59.292 1.00 18.92 124 GLY G CA 1
ATOM 10736 C C . GLY G 1 124 ? -24.099 38.965 -58.019 1.00 18.08 124 GLY G C 1
ATOM 10737 O O . GLY G 1 124 ? -24.090 40.185 -57.842 1.00 17.44 124 GLY G O 1
ATOM 10738 N N . VAL G 1 125 ? -24.515 38.104 -57.097 1.00 18.65 125 VAL G N 1
ATOM 10739 C CA . VAL G 1 125 ? -24.972 38.548 -55.776 1.00 18.20 125 VAL G CA 1
ATOM 10740 C C . VAL G 1 125 ? -23.830 38.360 -54.771 1.00 17.96 125 VAL G C 1
ATOM 10741 O O . VAL G 1 125 ? -23.569 37.249 -54.332 1.00 18.89 125 VAL G O 1
ATOM 10745 N N . GLY G 1 126 ? -23.151 39.446 -54.440 1.00 17.96 126 GLY G N 1
ATOM 10746 C CA . GLY G 1 126 ? -22.153 39.433 -53.357 1.00 18.14 126 GLY G CA 1
ATOM 10747 C C . GLY G 1 126 ? -20.898 38.603 -53.576 1.00 18.32 126 GLY G C 1
ATOM 10748 O O . GLY G 1 126 ? -20.247 38.239 -52.593 1.00 18.20 126 GLY G O 1
ATOM 10749 N N . THR G 1 127 ? -20.528 38.313 -54.832 1.00 18.22 127 THR G N 1
ATOM 10750 C CA . THR G 1 127 ? -19.315 37.517 -55.098 1.00 18.67 127 THR G CA 1
ATOM 10751 C C . THR G 1 127 ? -18.178 38.365 -55.660 1.00 18.71 127 THR G C 1
ATOM 10752 O O . THR G 1 127 ? -18.373 39.498 -56.093 1.00 19.20 127 THR G O 1
ATOM 10756 N N . THR G 1 128 ? -16.989 37.769 -55.642 1.00 18.54 128 THR G N 1
ATOM 10757 C CA . THR G 1 128 ? -15.782 38.339 -56.230 1.00 19.58 128 THR G CA 1
ATOM 10758 C C . THR G 1 128 ? -15.570 37.901 -57.676 1.00 18.94 128 THR G C 1
ATOM 10759 O O . THR G 1 128 ? -14.524 38.185 -58.261 1.00 19.51 128 THR G O 1
ATOM 10763 N N . TYR G 1 129 ? -16.543 37.217 -58.275 1.00 18.95 129 TYR G N 1
ATOM 10764 C CA . TYR G 1 129 ? -16.348 36.591 -59.581 1.00 19.63 129 TYR G CA 1
ATOM 10765 C C . TYR G 1 129 ? -16.480 37.574 -60.749 1.00 19.61 129 TYR G C 1
ATOM 10766 O O . TYR G 1 129 ? -17.346 38.465 -60.727 1.00 19.85 129 TYR G O 1
ATOM 10775 N N . PRO G 1 130 ? -15.641 37.397 -61.795 1.00 19.23 130 PRO G N 1
ATOM 10776 C CA . PRO G 1 130 ? -15.702 38.268 -62.967 1.00 19.08 130 PRO G CA 1
ATOM 10777 C C . PRO G 1 130 ? -16.887 37.904 -63.868 1.00 19.33 130 PRO G C 1
ATOM 10778 O O . PRO G 1 130 ? -17.466 36.837 -63.724 1.00 20.07 130 PRO G O 1
ATOM 10782 N N . ALA G 1 131 ? -17.240 38.787 -64.790 1.00 18.77 131 ALA G N 1
ATOM 10783 C CA . ALA G 1 131 ? -18.231 38.427 -65.802 1.00 19.40 131 ALA G CA 1
ATOM 10784 C C . ALA G 1 131 ? -17.652 37.354 -66.730 1.00 19.44 131 ALA G C 1
ATOM 10785 O O . ALA G 1 131 ? -16.456 37.380 -67.038 1.00 20.31 131 ALA G O 1
ATOM 10787 N N . PRO G 1 132 ? -18.496 36.401 -67.175 1.00 20.02 132 PRO G N 1
ATOM 10788 C CA . PRO G 1 132 ? -18.076 35.512 -68.241 1.00 20.04 132 PRO G CA 1
ATOM 10789 C C . PRO G 1 132 ? -17.931 36.223 -69.569 1.00 19.81 132 PRO G C 1
ATOM 10790 O O . PRO G 1 132 ? -18.423 37.330 -69.715 1.00 19.53 132 PRO G O 1
ATOM 10794 N N . LYS G 1 133 ? -17.263 35.574 -70.522 1.00 19.36 133 LYS G N 1
ATOM 10795 C CA . LYS G 1 133 ? -17.338 35.986 -71.919 1.00 20.12 133 LYS G CA 1
ATOM 10796 C C . LYS G 1 133 ? -18.701 35.569 -72.498 1.00 19.04 133 LYS G C 1
ATOM 10797 O O . LYS G 1 133 ? -19.435 34.795 -71.896 1.00 18.24 133 LYS G O 1
ATOM 10803 N N . VAL G 1 134 ? -19.043 36.117 -73.668 1.00 18.62 134 VAL G N 1
ATOM 10804 C CA . VAL G 1 134 ? -20.280 35.781 -74.355 1.00 19.05 134 VAL G CA 1
ATOM 10805 C C . VAL G 1 134 ? -19.958 35.336 -75.777 1.00 18.79 134 VAL G C 1
ATOM 10806 O O . VAL G 1 134 ? -18.996 35.790 -76.381 1.00 19.81 134 VAL G O 1
ATOM 10810 N N . LEU G 1 135 ? -20.770 34.421 -76.288 1.00 17.74 135 LEU G N 1
ATOM 10811 C CA . LEU G 1 135 ? -20.724 34.036 -77.688 1.00 16.77 135 LEU G CA 1
ATOM 10812 C C . LEU G 1 135 ? -22.143 34.148 -78.233 1.00 16.35 135 LEU G C 1
ATOM 10813 O O . LEU G 1 135 ? -23.040 33.425 -77.799 1.00 17.01 135 LEU G O 1
ATOM 10818 N N . VAL G 1 136 ? -22.336 35.084 -79.153 1.00 15.46 136 VAL G N 1
ATOM 10819 C CA . VAL G 1 136 ? -23.619 35.292 -79.828 1.00 15.67 136 VAL G CA 1
ATOM 10820 C C . VAL G 1 136 ? -23.726 34.280 -80.988 1.00 15.50 136 VAL G C 1
ATOM 10821 O O . VAL G 1 136 ? -22.843 34.199 -81.867 1.00 16.39 136 VAL G O 1
ATOM 10825 N N . VAL G 1 137 ? -24.798 33.496 -80.978 1.00 15.48 137 VAL G N 1
ATOM 10826 C CA . VAL G 1 137 ? -24.988 32.479 -82.019 1.00 15.17 137 VAL G CA 1
ATOM 10827 C C . VAL G 1 137 ? -26.300 32.717 -82.749 1.00 16.35 137 VAL G C 1
ATOM 10828 O O . VAL G 1 137 ? -27.361 32.743 -82.133 1.00 17.07 137 VAL G O 1
ATOM 10832 N N . SER G 1 138 ? -26.219 32.871 -84.073 1.00 15.71 138 SER G N 1
ATOM 10833 C CA . SER G 1 138 ? -27.434 32.921 -84.886 1.00 16.53 138 SER G CA 1
ATOM 10834 C C . SER G 1 138 ? -27.874 31.481 -85.126 1.00 16.84 138 SER G C 1
ATOM 10835 O O . SER G 1 138 ? -27.022 30.626 -85.469 1.00 17.90 138 SER G O 1
ATOM 10838 N N . PRO G 1 139 ? -29.187 31.193 -84.951 1.00 17.13 139 PRO G N 1
ATOM 10839 C CA . PRO G 1 139 ? -29.657 29.846 -85.264 1.00 17.34 139 PRO G CA 1
ATOM 10840 C C . PRO G 1 139 ? -29.664 29.664 -86.785 1.00 17.60 139 PRO G C 1
ATOM 10841 O O . PRO G 1 139 ? -29.596 30.637 -87.528 1.00 16.52 139 PRO G O 1
ATOM 10845 N N . PRO G 1 140 ? -29.779 28.417 -87.260 1.00 17.61 140 PRO G N 1
ATOM 10846 C CA . PRO G 1 140 ? -29.911 28.208 -88.696 1.00 17.91 140 PRO G CA 1
ATOM 10847 C C . PRO G 1 140 ? -31.287 28.627 -89.205 1.00 18.16 140 PRO G C 1
ATOM 10848 O O . PRO G 1 140 ? -32.271 28.609 -88.443 1.00 17.50 140 PRO G O 1
ATOM 10852 N N . PRO G 1 141 ? -31.375 28.991 -90.498 1.00 18.16 141 PRO G N 1
ATOM 10853 C CA . PRO G 1 141 ? -32.668 29.383 -91.038 1.00 18.67 141 PRO G CA 1
ATOM 10854 C C . PRO G 1 141 ? -33.688 28.243 -90.886 1.00 19.19 141 PRO G C 1
ATOM 10855 O O . PRO G 1 141 ? -33.322 27.056 -90.976 1.00 19.26 141 PRO G O 1
ATOM 10859 N N . LEU G 1 142 ? -34.942 28.607 -90.639 1.00 19.11 142 LEU G N 1
ATOM 10860 C CA . LEU G 1 142 ? -36.031 27.657 -90.668 1.00 19.75 142 LEU G CA 1
ATOM 10861 C C . LEU G 1 142 ? -36.199 27.071 -92.077 1.00 19.62 142 LEU G C 1
ATOM 10862 O O . LEU G 1 142 ? -35.657 27.585 -93.067 1.00 20.50 142 LEU G O 1
ATOM 10867 N N . ALA G 1 143 ? -36.962 25.986 -92.144 1.00 20.08 143 ALA G N 1
ATOM 10868 C CA . ALA G 1 143 ? -37.285 25.323 -93.406 1.00 19.90 143 ALA G CA 1
ATOM 10869 C C . ALA G 1 143 ? -38.802 25.177 -93.531 1.00 19.53 143 ALA G C 1
ATOM 10870 O O . ALA G 1 143 ? -39.531 25.500 -92.585 1.00 17.94 143 ALA G O 1
ATOM 10872 N N . PRO G 1 144 ? -39.296 24.752 -94.708 1.00 20.21 144 PRO G N 1
ATOM 10873 C CA . PRO G 1 144 ? -40.721 24.448 -94.848 1.00 20.27 144 PRO G CA 1
ATOM 10874 C C . PRO G 1 144 ? -41.252 23.472 -93.788 1.00 20.94 144 PRO G C 1
ATOM 10875 O O . PRO G 1 144 ? -40.551 22.539 -93.371 1.00 19.75 144 PRO G O 1
ATOM 10887 N N . PRO G 1 146 ? -44.371 20.979 -92.574 1.00 21.86 146 PRO G N 1
ATOM 10888 C CA . PRO G 1 146 ? -45.576 20.261 -92.994 1.00 21.50 146 PRO G CA 1
ATOM 10889 C C . PRO G 1 146 ? -46.802 20.428 -92.067 1.00 21.44 146 PRO G C 1
ATOM 10890 O O . PRO G 1 146 ? -47.932 20.318 -92.563 1.00 21.90 146 PRO G O 1
ATOM 10894 N N . HIS G 1 147 ? -46.612 20.670 -90.764 1.00 20.80 147 HIS G N 1
ATOM 10895 C CA . HIS G 1 147 ? -47.767 20.839 -89.875 1.00 20.06 147 HIS G CA 1
ATOM 10896 C C . HIS G 1 147 ? -48.427 22.211 -90.070 1.00 20.34 147 HIS G C 1
ATOM 10897 O O . HIS G 1 147 ? -47.740 23.229 -89.935 1.00 19.39 147 HIS G O 1
ATOM 10904 N N . PRO G 1 148 ? -49.758 22.248 -90.346 1.00 19.79 148 PRO G N 1
ATOM 10905 C CA . PRO G 1 148 ? -50.431 23.540 -90.590 1.00 19.20 148 PRO G CA 1
ATOM 10906 C C . PRO G 1 148 ? -50.345 24.540 -89.450 1.00 18.46 148 PRO G C 1
ATOM 10907 O O . PRO G 1 148 ? -50.355 25.748 -89.712 1.00 18.02 148 PRO G O 1
ATOM 10911 N N . TRP G 1 149 ? -50.317 24.066 -88.193 1.00 18.17 149 TRP G N 1
ATOM 10912 C CA . TRP G 1 149 ? -50.217 24.976 -87.052 1.00 17.93 149 TRP G CA 1
ATOM 10913 C C . TRP G 1 149 ? -48.843 25.613 -87.013 1.00 17.59 149 TRP G C 1
ATOM 10914 O O . TRP G 1 149 ? -48.737 26.815 -86.834 1.00 16.94 149 TRP G O 1
ATOM 10925 N N . PHE G 1 150 ? -47.788 24.822 -87.165 1.00 18.16 150 PHE G N 1
ATOM 10926 C CA . PHE G 1 150 ? -46.449 25.409 -87.309 1.00 18.32 150 PHE G CA 1
ATOM 10927 C C . PHE G 1 150 ? -46.358 26.355 -88.515 1.00 18.06 150 PHE G C 1
ATOM 10928 O O . PHE G 1 150 ? -45.812 27.441 -88.403 1.00 16.91 150 PHE G O 1
ATOM 10936 N N . GLN G 1 151 ? -46.886 25.948 -89.666 1.00 17.99 151 GLN G N 1
ATOM 10937 C CA . GLN G 1 151 ? -46.903 26.861 -90.808 1.00 19.00 151 GLN G CA 1
ATOM 10938 C C . GLN G 1 151 ? -47.531 28.215 -90.451 1.00 18.64 151 GLN G C 1
ATOM 10939 O O . GLN G 1 151 ? -47.048 29.245 -90.885 1.00 18.63 151 GLN G O 1
ATOM 10945 N N . LEU G 1 152 ? -48.607 28.196 -89.660 1.00 17.70 152 LEU G N 1
ATOM 10946 C CA . LEU G 1 152 ? -49.342 29.411 -89.302 1.00 18.24 152 LEU G CA 1
ATOM 10947 C C . LEU G 1 152 ? -48.526 30.293 -88.379 1.00 18.06 152 LEU G C 1
ATOM 10948 O O . LEU G 1 152 ? -48.340 31.486 -88.663 1.00 18.54 152 LEU G O 1
ATOM 10953 N N . ILE G 1 153 ? -48.056 29.730 -87.264 1.00 18.14 153 ILE G N 1
ATOM 10954 C CA . ILE G 1 153 ? -47.378 30.574 -86.256 1.00 17.99 153 ILE G CA 1
ATOM 10955 C C . ILE G 1 153 ? -46.038 31.114 -86.767 1.00 18.22 153 ILE G C 1
ATOM 10956 O O . ILE G 1 153 ? -45.565 32.173 -86.321 1.00 18.22 153 ILE G O 1
ATOM 10961 N N . PHE G 1 154 ? -45.422 30.395 -87.699 1.00 18.49 154 PHE G N 1
ATOM 10962 C CA . PHE G 1 154 ? -44.148 30.831 -88.259 1.00 18.81 154 PHE G CA 1
ATOM 10963 C C . PHE G 1 154 ? -44.247 31.522 -89.631 1.00 18.87 154 PHE G C 1
ATOM 10964 O O . PHE G 1 154 ? -43.236 31.730 -90.278 1.00 19.74 154 PHE G O 1
ATOM 10972 N N . GLU G 1 155 ? -45.448 31.896 -90.047 1.00 19.58 155 GLU G N 1
ATOM 10973 C CA . GLU G 1 155 ? -45.637 32.557 -91.339 1.00 20.08 155 GLU G CA 1
ATOM 10974 C C . GLU G 1 155 ? -44.725 33.799 -91.417 1.00 19.41 155 GLU G C 1
ATOM 10975 O O . GLU G 1 155 ? -44.755 34.668 -90.546 1.00 18.37 155 GLU G O 1
ATOM 10981 N N . GLY G 1 156 ? -43.873 33.848 -92.440 1.00 18.89 156 GLY G N 1
ATOM 10982 C CA . GLY G 1 156 ? -42.911 34.944 -92.581 1.00 18.90 156 GLY G CA 1
ATOM 10983 C C . GLY G 1 156 ? -41.611 34.745 -91.812 1.00 19.06 156 GLY G C 1
ATOM 10984 O O . GLY G 1 156 ? -40.677 35.547 -91.940 1.00 17.97 156 GLY G O 1
ATOM 10985 N N . GLY G 1 157 ? -41.546 33.686 -91.005 1.00 19.27 157 GLY G N 1
ATOM 10986 C CA . GLY G 1 157 ? -40.415 33.471 -90.107 1.00 19.79 157 GLY G CA 1
ATOM 10987 C C . GLY G 1 157 ? -39.156 33.012 -90.812 1.00 20.20 157 GLY G C 1
ATOM 10988 O O . GLY G 1 157 ? -38.068 33.451 -90.475 1.00 20.16 157 GLY G O 1
ATOM 10989 N N . GLU G 1 158 ? -39.288 32.109 -91.778 1.00 20.52 158 GLU G N 1
ATOM 10990 C CA . GLU G 1 158 ? -38.125 31.620 -92.503 1.00 20.78 158 GLU G CA 1
ATOM 10991 C C . GLU G 1 158 ? -37.318 32.788 -93.102 1.00 20.33 158 GLU G C 1
ATOM 10992 O O . GLU G 1 158 ? -36.111 32.882 -92.901 1.00 20.05 158 GLU G O 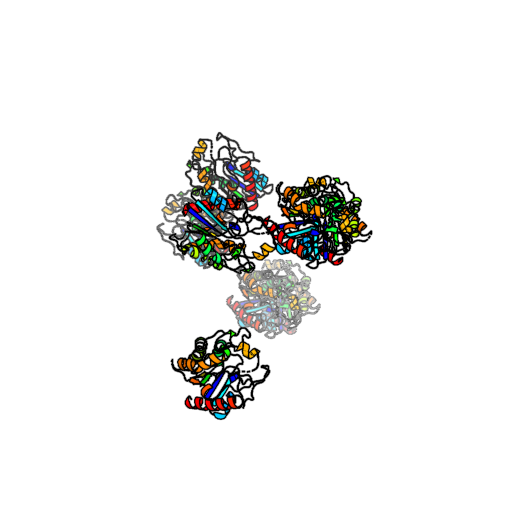1
ATOM 10998 N N . GLN G 1 159 ? -38.007 33.688 -93.796 1.00 19.87 159 GLN G N 1
ATOM 10999 C CA . GLN G 1 159 ? -37.350 34.842 -94.366 1.00 19.59 159 GLN G CA 1
ATOM 11000 C C . GLN G 1 159 ? -36.626 35.650 -93.306 1.00 19.06 159 GLN G C 1
ATOM 11001 O O . GLN G 1 159 ? -35.547 36.161 -93.551 1.00 19.67 159 GLN G O 1
ATOM 11007 N N . LYS G 1 160 ? -37.209 35.757 -92.123 1.00 18.00 160 LYS G N 1
ATOM 11008 C CA . LYS G 1 160 ? -36.550 36.491 -91.039 1.00 17.45 160 LYS G CA 1
ATOM 11009 C C . LYS G 1 160 ? -35.289 35.769 -90.547 1.00 17.70 160 LYS G C 1
ATOM 11010 O O . LYS G 1 160 ? -34.256 36.395 -90.343 1.00 17.93 160 LYS G O 1
ATOM 11016 N N . THR G 1 161 ? -35.361 34.451 -90.379 1.00 17.48 161 THR G N 1
ATOM 11017 C CA . THR G 1 161 ? -34.216 33.691 -89.842 1.00 17.52 161 THR G CA 1
ATOM 11018 C C . THR G 1 161 ? -33.027 33.698 -90.787 1.00 17.72 161 THR G C 1
ATOM 11019 O O . THR G 1 161 ? -31.894 33.588 -90.334 1.00 17.33 161 THR G O 1
ATOM 11023 N N . THR G 1 162 ? -33.281 33.839 -92.081 1.00 17.54 162 THR G N 1
ATOM 11024 C CA . THR G 1 162 ? -32.168 33.940 -93.054 1.00 18.16 162 THR G CA 1
ATOM 11025 C C . THR G 1 162 ? -31.339 35.221 -92.846 1.00 18.23 162 THR G C 1
ATOM 11026 O O . THR G 1 162 ? -30.224 35.320 -93.330 1.00 17.88 162 THR G O 1
ATOM 11030 N N . GLU G 1 163 ? -31.906 36.215 -92.162 1.00 18.22 163 GLU G N 1
ATOM 11031 C CA . GLU G 1 163 ? -31.235 37.505 -91.899 1.00 18.62 163 GLU G CA 1
ATOM 11032 C C . GLU G 1 163 ? -30.502 37.593 -90.559 1.00 18.61 163 GLU G C 1
ATOM 11033 O O . GLU G 1 163 ? -29.797 38.574 -90.313 1.00 18.78 163 GLU G O 1
ATOM 11039 N N . LEU G 1 164 ? -30.664 36.592 -89.702 1.00 17.59 164 LEU G N 1
ATOM 11040 C CA . LEU G 1 164 ? -30.147 36.706 -88.329 1.00 18.04 164 LEU G CA 1
ATOM 11041 C C . LEU G 1 164 ? -28.630 36.616 -88.273 1.00 17.66 164 LEU G C 1
ATOM 11042 O O . LEU G 1 164 ? -27.992 37.287 -87.474 1.00 18.19 164 LEU G O 1
ATOM 11047 N N . ALA G 1 165 ? -28.017 35.799 -89.137 1.00 18.14 165 ALA G N 1
ATOM 11048 C CA . ALA G 1 165 ? -26.568 35.770 -89.154 1.00 17.59 165 ALA G CA 1
ATOM 11049 C C . ALA G 1 165 ? -26.027 37.168 -89.488 1.00 17.41 165 ALA G C 1
ATOM 11050 O O . ALA G 1 165 ? -25.058 37.629 -88.870 1.00 17.05 165 ALA G O 1
ATOM 11052 N N . ARG G 1 166 ? -26.661 37.848 -90.447 1.00 17.84 166 ARG G N 1
ATOM 11053 C CA . ARG G 1 166 ? -26.212 39.176 -90.830 1.00 17.82 166 ARG G CA 1
ATOM 11054 C C . ARG G 1 166 ? -26.349 40.194 -89.695 1.00 17.74 166 ARG G C 1
ATOM 11055 O O . ARG G 1 166 ? -25.393 40.903 -89.371 1.00 16.87 166 ARG G O 1
ATOM 11063 N N . VAL G 1 167 ? -27.546 40.280 -89.137 1.00 17.19 167 VAL G N 1
ATOM 11064 C CA . VAL G 1 167 ? -27.813 41.288 -88.119 1.00 16.67 167 VAL G CA 1
ATOM 11065 C C . VAL G 1 167 ? -27.077 40.963 -86.807 1.00 16.68 167 VAL G C 1
ATOM 11066 O O . VAL G 1 167 ? -26.612 41.883 -86.149 1.00 16.45 167 VAL G O 1
ATOM 11070 N N . TYR G 1 168 ? -26.966 39.681 -86.438 1.00 16.45 168 TYR G N 1
ATOM 11071 C CA . TYR G 1 168 ? -26.233 39.308 -85.227 1.00 15.99 168 TYR G CA 1
ATOM 11072 C C . TYR G 1 168 ? -24.727 39.510 -85.409 1.00 15.84 168 TYR G C 1
ATOM 11073 O O . TYR G 1 168 ? -24.033 39.896 -84.450 1.00 15.18 168 TYR G O 1
ATOM 11082 N N . SER G 1 169 ? -24.210 39.249 -86.617 1.00 16.14 169 SER G N 1
ATOM 11083 C CA . SER G 1 169 ? -22.807 39.544 -86.890 1.00 16.75 169 SER G CA 1
ATOM 11084 C C . SER G 1 169 ? -22.489 41.038 -86.754 1.00 16.06 169 SER G C 1
ATOM 11085 O O . SER G 1 169 ? -21.453 41.420 -86.177 1.00 15.15 169 SER G O 1
ATOM 11088 N N . ALA G 1 170 ? -23.375 41.860 -87.302 1.00 15.20 170 ALA G N 1
ATOM 11089 C CA . ALA G 1 170 ? -23.292 43.322 -87.188 1.00 15.42 170 ALA G CA 1
ATOM 11090 C C . ALA G 1 170 ? -23.310 43.746 -85.736 1.00 15.12 170 ALA G C 1
ATOM 11091 O O . ALA G 1 170 ? -22.457 44.531 -85.312 1.00 15.11 170 ALA G O 1
ATOM 11093 N N . LEU G 1 171 ? -24.293 43.233 -85.005 1.00 14.43 171 LEU G N 1
ATOM 11094 C CA . LEU G 1 171 ? -24.448 43.549 -83.579 1.00 14.88 171 LEU G CA 1
ATOM 11095 C C . LEU G 1 171 ? -23.170 43.207 -82.831 1.00 15.01 171 LEU G C 1
ATOM 11096 O O . LEU G 1 171 ? -22.606 44.039 -82.090 1.00 15.30 171 LEU G O 1
ATOM 11101 N N . ALA G 1 172 ? -22.720 41.966 -82.992 1.00 15.47 172 ALA G N 1
ATOM 11102 C CA . ALA G 1 172 ? -21.553 41.458 -82.237 1.00 15.26 172 ALA G CA 1
ATOM 11103 C C . ALA G 1 172 ? -20.283 42.244 -82.578 1.00 15.53 172 ALA G C 1
ATOM 11104 O O . ALA G 1 172 ? -19.446 42.551 -81.720 1.00 15.37 172 ALA G O 1
ATOM 11106 N N . SER G 1 173 ? -20.126 42.565 -83.854 1.00 15.72 173 SER G N 1
ATOM 11107 C CA . SER G 1 173 ? -18.997 43.386 -84.267 1.00 15.71 173 SER G CA 1
ATOM 11108 C C . SER G 1 173 ? -19.010 44.753 -83.571 1.00 16.00 173 SER G C 1
ATOM 11109 O O . SER G 1 173 ? -18.003 45.208 -83.054 1.00 15.99 173 SER G O 1
ATOM 11112 N N . PHE G 1 174 ? -20.176 45.375 -83.546 1.00 14.41 174 PHE G N 1
ATOM 11113 C CA . PHE G 1 174 ? -20.363 46.662 -82.895 1.00 14.93 174 PHE G CA 1
ATOM 11114 C C . PHE G 1 174 ? -20.112 46.590 -81.389 1.00 14.83 174 PHE G C 1
ATOM 11115 O O . PHE G 1 174 ? -19.481 47.488 -80.813 1.00 13.81 174 PHE G O 1
ATOM 11131 N N . LYS G 1 176 ? -18.326 44.351 -79.970 1.00 15.35 176 LYS G N 1
ATOM 11132 C CA . LYS G 1 176 ? -16.979 43.798 -79.771 1.00 16.11 176 LYS G CA 1
ATOM 11133 C C . LYS G 1 176 ? -17.006 42.525 -78.936 1.00 15.42 176 LYS G C 1
ATOM 11134 O O . LYS G 1 176 ? -16.223 42.364 -77.987 1.00 18.38 176 LYS G O 1
ATOM 11140 N N . VAL G 1 177 ? -17.920 41.636 -79.313 1.00 16.41 177 VAL G N 1
ATOM 11141 C CA . VAL G 1 177 ? -18.082 40.334 -78.681 1.00 16.23 177 VAL G CA 1
ATOM 11142 C C . VAL G 1 177 ? -18.038 39.229 -79.758 1.00 16.49 177 VAL G C 1
ATOM 11143 O O . VAL G 1 177 ? -18.383 39.472 -80.907 1.00 16.29 177 VAL G O 1
ATOM 11147 N N . PRO G 1 178 ? -17.612 38.024 -79.379 1.00 17.39 178 PRO G N 1
ATOM 11148 C CA . PRO G 1 178 ? -17.545 36.898 -80.326 1.00 17.48 178 PRO G CA 1
ATOM 11149 C C . PRO G 1 178 ? -18.909 36.501 -80.910 1.00 17.73 178 PRO G C 1
ATOM 11150 O O . PRO G 1 178 ? -19.908 36.459 -80.194 1.00 17.48 178 PRO G O 1
ATOM 11154 N N . PHE G 1 179 ? -18.903 36.185 -82.206 1.00 17.54 179 PHE G N 1
ATOM 11155 C CA . PHE G 1 179 ? -20.075 35.704 -82.928 1.00 17.62 179 PHE G CA 1
ATOM 11156 C C . PHE G 1 179 ? -19.787 34.357 -83.601 1.00 16.97 179 PHE G C 1
ATOM 11157 O O . PHE G 1 179 ? -18.668 34.116 -84.077 1.00 18.96 179 PHE G O 1
ATOM 11165 N N . PHE G 1 180 ? -20.810 33.506 -83.672 1.00 17.08 180 PHE G N 1
ATOM 11166 C CA . PHE G 1 180 ? -20.753 32.277 -84.479 1.00 17.36 180 PHE G CA 1
ATOM 11167 C C . PHE G 1 180 ? -22.117 32.005 -85.122 1.00 17.20 180 PHE G C 1
ATOM 11168 O O . PHE G 1 180 ? -23.141 32.091 -84.469 1.00 16.95 180 PHE G O 1
ATOM 11176 N N . ASP G 1 181 ? -22.112 31.641 -86.397 1.00 16.80 181 ASP G N 1
ATOM 11177 C CA . ASP G 1 181 ? -23.329 31.317 -87.102 1.00 17.00 181 ASP G CA 1
ATOM 11178 C C . ASP G 1 181 ? -23.503 29.811 -87.158 1.00 16.81 181 ASP G C 1
ATOM 11179 O O . ASP G 1 181 ? -22.797 29.115 -87.905 1.00 17.10 181 ASP G O 1
ATOM 11184 N N . ALA G 1 182 ? -24.509 29.326 -86.450 1.00 17.11 182 ALA G N 1
ATOM 11185 C CA . ALA G 1 182 ? -24.837 27.909 -86.473 1.00 17.96 182 ALA G CA 1
ATOM 11186 C C . ALA G 1 182 ? -25.192 27.468 -87.891 1.00 17.49 182 ALA G C 1
ATOM 11187 O O . ALA G 1 182 ? -24.929 26.330 -88.271 1.00 18.72 182 ALA G O 1
ATOM 11189 N N . GLY G 1 183 ? -25.752 28.383 -88.684 1.00 17.00 183 GLY G N 1
ATOM 11190 C CA . GLY G 1 183 ? -26.093 28.096 -90.066 1.00 17.18 183 GLY G CA 1
ATOM 11191 C C . GLY G 1 183 ? -24.877 27.898 -90.953 1.00 17.15 183 GLY G C 1
ATOM 11192 O O . GLY G 1 183 ? -25.043 27.396 -92.060 1.00 17.12 183 GLY G O 1
ATOM 11193 N N . SER G 1 184 ? -23.675 28.314 -90.509 1.00 15.91 184 SER G N 1
ATOM 11194 C CA . SER G 1 184 ? -22.426 28.039 -91.271 1.00 17.09 184 SER G CA 1
ATOM 11195 C C . SER G 1 184 ? -22.020 26.548 -91.271 1.00 17.10 184 SER G C 1
ATOM 11196 O O . SER G 1 184 ? -21.214 26.113 -92.122 1.00 16.63 184 SER G O 1
ATOM 11199 N N . VAL G 1 185 ? -22.587 25.768 -90.357 1.00 18.15 185 VAL G N 1
ATOM 11200 C CA . VAL G 1 185 ? -22.264 24.344 -90.198 1.00 18.49 185 VAL G CA 1
ATOM 11201 C C . VAL G 1 185 ? -23.476 23.396 -90.336 1.00 19.11 185 VAL G C 1
ATOM 11202 O O . VAL G 1 185 ? -23.285 22.228 -90.648 1.00 20.42 185 VAL G O 1
ATOM 11206 N N . ILE G 1 186 ? -24.705 23.881 -90.166 1.00 19.43 186 ILE G N 1
ATOM 11207 C CA . ILE G 1 186 ? -25.886 23.028 -90.311 1.00 19.75 186 ILE G CA 1
ATOM 11208 C C . ILE G 1 186 ? -27.037 23.757 -90.969 1.00 19.72 186 ILE G C 1
ATOM 11209 O O . ILE G 1 186 ? -27.094 24.992 -90.937 1.00 20.82 186 ILE G O 1
ATOM 11214 N N . SER G 1 187 ? -27.966 22.985 -91.532 1.00 19.28 187 SER G N 1
ATOM 11215 C CA . SER G 1 187 ? -29.267 23.516 -91.919 1.00 20.56 187 SER G CA 1
ATOM 11216 C C . SER G 1 187 ? -30.288 22.887 -91.015 1.00 20.66 187 SER G C 1
ATOM 11217 O O . SER G 1 187 ? -30.011 21.870 -90.395 1.00 21.98 187 SER G O 1
ATOM 11220 N N . THR G 1 188 ? -31.457 23.504 -90.932 1.00 21.00 188 THR G N 1
ATOM 11221 C CA . THR G 1 188 ? -32.534 22.979 -90.086 1.00 20.69 188 THR G CA 1
ATOM 11222 C C . THR G 1 188 ? -33.174 21.778 -90.800 1.00 20.82 188 THR G C 1
ATOM 11223 O O . THR G 1 188 ? -33.944 21.948 -91.759 1.00 21.68 188 THR G O 1
ATOM 11227 N N . ASP G 1 189 ? -32.841 20.571 -90.345 1.00 20.66 189 ASP G N 1
ATOM 11228 C CA . ASP G 1 189 ? -33.195 19.355 -91.089 1.00 20.69 189 ASP G CA 1
ATOM 11229 C C . ASP G 1 189 ? -34.302 18.493 -90.437 1.00 20.11 189 ASP G C 1
ATOM 11230 O O . ASP G 1 189 ? -34.707 17.444 -90.975 1.00 19.51 189 ASP G O 1
ATOM 11235 N N . GLY G 1 190 ? -34.823 18.941 -89.293 1.00 20.03 190 GLY G N 1
ATOM 11236 C CA . GLY G 1 190 ? -35.852 18.177 -88.606 1.00 20.19 190 GLY G CA 1
ATOM 11237 C C . GLY G 1 190 ? -37.085 18.127 -89.475 1.00 19.35 190 GLY G C 1
ATOM 11238 O O . GLY G 1 190 ? -37.363 19.070 -90.213 1.00 19.73 190 GLY G O 1
ATOM 11239 N N . VAL G 1 191 ? -37.851 17.049 -89.354 1.00 20.47 191 VAL G N 1
ATOM 11240 C CA . VAL G 1 191 ? -39.048 16.832 -90.195 1.00 21.17 191 VAL G CA 1
ATOM 11241 C C . VAL G 1 191 ? -40.116 17.931 -90.024 1.00 20.65 191 VAL G C 1
ATOM 11242 O O . VAL G 1 191 ? -40.955 18.143 -90.901 1.00 21.32 191 VAL G O 1
ATOM 11246 N N . ASP G 1 192 ? -40.078 18.645 -88.901 1.00 19.91 192 ASP G N 1
ATOM 11247 C CA . ASP G 1 192 ? -41.055 19.702 -88.687 1.00 20.71 192 ASP G CA 1
ATOM 11248 C C . ASP G 1 192 ? -40.651 21.048 -89.280 1.00 19.89 192 ASP G C 1
ATOM 11249 O O . ASP G 1 192 ? -41.461 21.979 -89.281 1.00 21.35 192 ASP G O 1
ATOM 11254 N N . GLY G 1 193 ? -39.421 21.140 -89.796 1.00 20.58 193 GLY G N 1
ATOM 11255 C CA . GLY G 1 193 ? -38.911 22.365 -90.452 1.00 19.70 193 GLY G CA 1
ATOM 11256 C C . GLY G 1 193 ? -38.389 23.395 -89.461 1.00 20.11 193 GLY G C 1
ATOM 11257 O O . GLY G 1 193 ? -37.994 24.508 -89.860 1.00 19.59 193 GLY G O 1
ATOM 11258 N N . ILE G 1 194 ? -38.385 23.020 -88.182 1.00 19.50 194 ILE G N 1
ATOM 11259 C CA . ILE G 1 194 ? -38.005 23.921 -87.107 1.00 18.96 194 ILE G CA 1
ATOM 11260 C C . ILE G 1 194 ? -36.836 23.378 -86.285 1.00 19.23 194 ILE G C 1
ATOM 11261 O O . ILE G 1 194 ? -35.879 24.106 -85.999 1.00 19.35 194 ILE G O 1
ATOM 11266 N N . HIS G 1 195 ? -36.927 22.112 -85.875 1.00 18.98 195 HIS G N 1
ATOM 11267 C CA . HIS G 1 195 ? -35.990 21.555 -84.920 1.00 18.76 195 HIS G CA 1
ATOM 11268 C C . HIS G 1 195 ? -34.925 20.707 -85.601 1.00 19.04 195 HIS G C 1
ATOM 11269 O O . HIS G 1 195 ? -34.919 20.583 -86.842 1.00 19.85 195 HIS G O 1
ATOM 11276 N N . PHE G 1 196 ? -34.001 20.193 -84.787 1.00 18.96 196 PHE G N 1
ATOM 11277 C CA . PHE G 1 196 ? -32.776 19.564 -85.284 1.00 18.40 196 PHE G CA 1
ATOM 11278 C C . PHE G 1 196 ? -32.885 18.069 -85.352 1.00 19.32 196 PHE G C 1
ATOM 11279 O O . PHE G 1 196 ? -33.475 17.442 -84.497 1.00 19.62 196 PHE G O 1
ATOM 11287 N N . THR G 1 197 ? -32.245 17.505 -86.365 1.00 19.41 197 THR G N 1
ATOM 11288 C CA . THR G 1 197 ? -31.985 16.070 -86.414 1.00 20.46 197 THR G CA 1
ATOM 11289 C C . THR G 1 197 ? -30.855 15.724 -85.455 1.00 20.90 197 THR G C 1
ATOM 11290 O O . THR G 1 197 ? -30.211 16.613 -84.872 1.00 21.88 197 THR G O 1
ATOM 11294 N N . GLU G 1 198 ? -30.630 14.428 -85.265 1.00 21.47 198 GLU G N 1
ATOM 11295 C CA . GLU G 1 198 ? -29.485 13.976 -84.473 1.00 22.43 198 GLU G CA 1
ATOM 11296 C C . GLU G 1 198 ? -28.154 14.452 -85.066 1.00 22.89 198 GLU G C 1
ATOM 11297 O O . GLU G 1 198 ? -27.254 14.848 -84.303 1.00 22.49 198 GLU G O 1
ATOM 11303 N N . ALA G 1 199 ? -28.055 14.408 -86.402 1.00 23.60 199 ALA G N 1
ATOM 11304 C CA . ALA G 1 199 ? -26.842 14.834 -87.146 1.00 22.92 199 ALA G CA 1
ATOM 11305 C C . ALA G 1 199 ? -26.591 16.351 -87.106 1.00 23.68 199 ALA G C 1
ATOM 11306 O O . ALA G 1 199 ? -25.411 16.794 -87.001 1.00 25.32 199 ALA G O 1
ATOM 11308 N N . ASN G 1 200 ? -27.689 17.132 -87.140 1.00 23.33 200 ASN G N 1
ATOM 11309 C CA . ASN G 1 200 ? -27.669 18.576 -86.791 1.00 23.06 200 ASN G CA 1
ATOM 11310 C C . ASN G 1 200 ? -27.055 18.842 -85.421 1.00 22.91 200 ASN G C 1
ATOM 11311 O O . ASN G 1 200 ? -26.218 19.750 -85.272 1.00 21.60 200 ASN G O 1
ATOM 11316 N N . ASN G 1 201 ? -27.507 18.077 -84.412 1.00 22.33 201 ASN G N 1
ATOM 11317 C CA . ASN G 1 201 ? -27.036 18.267 -83.034 1.00 22.37 201 ASN G CA 1
ATOM 11318 C C . ASN G 1 201 ? -25.552 17.954 -82.924 1.00 22.85 201 ASN G C 1
ATOM 11319 O O . ASN G 1 201 ? -24.760 18.707 -82.352 1.00 22.80 201 ASN G O 1
ATOM 11324 N N . ARG G 1 202 ? -25.163 16.833 -83.509 1.00 23.15 202 ARG G N 1
ATOM 11325 C CA . ARG G 1 202 ? -23.767 16.427 -83.473 1.00 23.47 202 ARG G CA 1
ATOM 11326 C C . ARG G 1 202 ? -22.827 17.448 -84.135 1.00 23.17 202 ARG G C 1
ATOM 11327 O O . ARG G 1 202 ? -21.792 17.805 -83.571 1.00 23.44 202 ARG G O 1
ATOM 11335 N N . ASP G 1 203 ? -23.167 17.909 -85.333 1.00 22.64 203 ASP G N 1
ATOM 11336 C CA . ASP G 1 203 ? -22.300 18.854 -86.026 1.00 22.75 203 ASP G CA 1
ATOM 11337 C C . ASP G 1 203 ? -22.178 20.197 -85.302 1.00 22.18 203 ASP G C 1
ATOM 11338 O O . ASP G 1 203 ? -21.095 20.807 -85.294 1.00 21.38 203 ASP G O 1
ATOM 11343 N N . LEU G 1 204 ? -23.296 20.669 -84.753 1.00 21.39 204 LEU G N 1
ATOM 11344 C CA . LEU G 1 204 ? -23.304 21.938 -84.019 1.00 21.30 204 LEU G CA 1
ATOM 11345 C C . LEU G 1 204 ? -22.431 21.840 -82.760 1.00 20.90 204 LEU G C 1
ATOM 11346 O O . LEU G 1 204 ? -21.671 22.760 -82.443 1.00 21.22 204 LEU G O 1
ATOM 11351 N N . GLY G 1 205 ? -22.556 20.724 -82.056 1.00 20.62 205 GLY G N 1
ATOM 11352 C CA . GLY G 1 205 ? -21.716 20.444 -80.872 1.00 21.07 205 GLY G CA 1
ATOM 11353 C C . GLY G 1 205 ? -20.207 20.410 -81.123 1.00 21.73 205 GLY G C 1
ATOM 11354 O O . GLY G 1 205 ? -19.403 20.938 -80.325 1.00 21.81 205 GLY G O 1
ATOM 11355 N N . VAL G 1 206 ? -19.827 19.779 -82.231 1.00 21.80 206 VAL G N 1
ATOM 11356 C CA . VAL G 1 206 ? -18.414 19.660 -82.637 1.00 22.44 206 VAL G CA 1
ATOM 11357 C C . VAL G 1 206 ? -17.796 21.009 -83.107 1.00 21.67 206 VAL G C 1
ATOM 11358 O O . VAL G 1 206 ? -16.577 21.289 -82.909 1.00 23.74 206 VAL G O 1
ATOM 11362 N N . ALA G 1 207 ? -18.681 21.845 -83.683 1.00 20.72 207 ALA G N 1
ATOM 11363 C CA . ALA G 1 207 ? -18.237 23.150 -84.135 1.00 20.29 207 ALA G CA 1
ATOM 11364 C C . ALA G 1 207 ? -18.080 24.079 -82.951 1.00 19.70 207 ALA G C 1
ATOM 11365 O O . ALA G 1 207 ? -17.107 24.819 -82.882 1.00 19.19 207 ALA G O 1
ATOM 11367 N N . LEU G 1 208 ? -19.073 24.055 -82.063 1.00 19.86 208 LEU G N 1
ATOM 11368 C CA . LEU G 1 208 ? -19.036 24.916 -80.870 1.00 19.91 208 LEU G CA 1
ATOM 11369 C C . LEU G 1 208 ? -17.925 24.516 -79.898 1.00 20.32 208 LEU G C 1
ATOM 11370 O O . LEU G 1 208 ? -17.407 25.372 -79.155 1.00 21.67 208 LEU G O 1
ATOM 11375 N N . ALA G 1 209 ? -17.608 23.219 -79.834 1.00 20.25 209 ALA G N 1
ATOM 11376 C CA . ALA G 1 209 ? -16.492 22.756 -78.999 1.00 20.57 209 ALA G CA 1
ATOM 11377 C C . ALA G 1 209 ? -15.217 23.491 -79.450 1.00 19.67 209 ALA G C 1
ATOM 11378 O O . ALA G 1 209 ? -14.477 24.017 -78.625 1.00 20.90 209 ALA G O 1
ATOM 11380 N N . GLU G 1 210 ? -14.975 23.569 -80.757 1.00 19.90 210 GLU G N 1
ATOM 11381 C CA . GLU G 1 210 ? -13.832 24.331 -81.244 1.00 19.40 210 GLU G CA 1
ATOM 11382 C C . GLU G 1 210 ? -13.927 25.820 -80.857 1.00 19.71 210 GLU G C 1
ATOM 11383 O O . GLU G 1 210 ? -12.941 26.446 -80.470 1.00 19.01 210 GLU G O 1
ATOM 11389 N N . GLN G 1 211 ? -15.127 26.379 -80.963 1.00 19.77 211 GLN G N 1
ATOM 11390 C CA . GLN G 1 211 ? -15.325 27.777 -80.640 1.00 20.41 211 GLN G CA 1
ATOM 11391 C C . GLN G 1 211 ? -15.001 28.031 -79.164 1.00 20.43 211 GLN G C 1
ATOM 11392 O O . GLN G 1 211 ? -14.301 28.989 -78.854 1.00 21.39 211 GLN G O 1
ATOM 11398 N N . VAL G 1 212 ? -15.516 27.177 -78.272 1.00 20.70 212 VAL G N 1
ATOM 11399 C CA . VAL G 1 212 ? -15.253 27.295 -76.835 1.00 21.13 212 VAL G CA 1
ATOM 11400 C C . VAL G 1 212 ? -13.766 27.238 -76.513 1.00 21.92 212 VAL G C 1
ATOM 11401 O O . VAL G 1 212 ? -13.250 28.085 -75.780 1.00 21.45 212 VAL G O 1
ATOM 11405 N N . ARG G 1 213 ? -13.066 26.244 -77.042 1.00 22.79 213 ARG G N 1
ATOM 11406 C CA . ARG G 1 213 ? -11.645 26.155 -76.761 1.00 24.61 213 ARG G CA 1
ATOM 11407 C C . ARG G 1 213 ? -10.910 27.377 -77.297 1.00 24.32 213 ARG G C 1
ATOM 11408 O O . ARG G 1 213 ? -9.907 27.798 -76.736 1.00 24.78 213 ARG G O 1
ATOM 11416 N N . SER G 1 214 ? -11.397 27.932 -78.405 1.00 25.08 214 SER G N 1
ATOM 11417 C CA . SER G 1 214 ? -10.746 29.067 -79.027 1.00 25.72 214 SER G CA 1
ATOM 11418 C C . SER G 1 214 ? -10.842 30.349 -78.191 1.00 25.85 214 SER G C 1
ATOM 11419 O O . SER G 1 214 ? -9.933 31.184 -78.220 1.00 24.99 214 SER G O 1
ATOM 11422 N N . LEU G 1 215 ? -11.955 30.490 -77.467 1.00 25.92 215 LEU G N 1
ATOM 11423 C CA . LEU G 1 215 ? -12.244 31.689 -76.681 1.00 26.55 215 LEU G CA 1
ATOM 11424 C C . LEU G 1 215 ? -11.685 31.667 -75.263 1.00 26.15 215 LEU G C 1
ATOM 11425 O O . LEU G 1 215 ? -11.533 32.721 -74.636 1.00 27.26 215 LEU G O 1
ATOM 11430 N N . LEU G 1 216 ? -11.414 30.481 -74.738 1.00 26.56 216 LEU G N 1
ATOM 11431 C CA . LEU G 1 216 ? -10.948 30.352 -73.357 1.00 27.15 216 LEU G CA 1
ATOM 11432 C C . LEU G 1 216 ? -9.486 29.869 -73.246 1.00 28.13 216 LEU G C 1
ATOM 11433 O O . LEU G 1 216 ? -8.981 29.590 -72.124 1.00 29.49 216 LEU G O 1
ATOM 11439 N N . ALA H 1 2 ? -31.053 8.252 -65.172 1.00 25.30 2 ALA H N 1
ATOM 11440 C CA . ALA H 1 2 ? -30.926 8.708 -63.754 1.00 24.75 2 ALA H CA 1
ATOM 11441 C C . ALA H 1 2 ? -32.195 9.439 -63.331 1.00 24.39 2 ALA H C 1
ATOM 11442 O O . ALA H 1 2 ? -32.817 10.114 -64.155 1.00 23.81 2 ALA H O 1
ATOM 11444 N N . LYS H 1 3 ? -32.563 9.290 -62.060 1.00 23.82 3 LYS H N 1
ATOM 11445 C CA . LYS H 1 3 ? -33.628 10.090 -61.460 1.00 23.67 3 LYS H CA 1
ATOM 11446 C C . LYS H 1 3 ? -33.080 11.504 -61.243 1.00 22.84 3 LYS H C 1
ATOM 11447 O O . LYS H 1 3 ? -31.981 11.657 -60.722 1.00 23.05 3 LYS H O 1
ATOM 11453 N N . ARG H 1 4 ? -33.833 12.531 -61.647 1.00 21.93 4 ARG H N 1
ATOM 11454 C CA . ARG H 1 4 ? -33.292 13.895 -61.722 1.00 21.51 4 ARG H CA 1
ATOM 11455 C C . ARG H 1 4 ? -33.875 14.794 -60.637 1.00 20.54 4 ARG H C 1
ATOM 11456 O O . ARG H 1 4 ? -35.099 14.980 -60.583 1.00 19.30 4 ARG H O 1
ATOM 11464 N N . ILE H 1 5 ? -32.984 15.327 -59.794 1.00 20.22 5 ILE H N 1
ATOM 11465 C CA . ILE H 1 5 ? -33.338 16.144 -58.630 1.00 20.38 5 ILE H CA 1
ATOM 11466 C C . ILE H 1 5 ? -32.969 17.623 -58.838 1.00 19.97 5 ILE H C 1
ATOM 11467 O O . ILE H 1 5 ? -31.790 17.974 -58.959 1.00 19.32 5 ILE H O 1
ATOM 11472 N N . LEU H 1 6 ? -33.982 18.484 -58.867 1.00 19.60 6 LEU H N 1
ATOM 11473 C CA . LEU H 1 6 ? -33.745 19.912 -58.983 1.00 18.75 6 LEU H CA 1
ATOM 11474 C C . LEU H 1 6 ? -33.702 20.528 -57.596 1.00 18.21 6 LEU H C 1
ATOM 11475 O O . LEU H 1 6 ? -34.662 20.407 -56.843 1.00 15.77 6 LEU H O 1
ATOM 11480 N N . CYS H 1 7 ? -32.595 21.183 -57.273 1.00 16.86 7 CYS H N 1
ATOM 11481 C CA . CYS H 1 7 ? -32.457 21.838 -55.962 1.00 17.23 7 CYS H CA 1
ATOM 11482 C C . CYS H 1 7 ? -32.610 23.349 -56.148 1.00 16.63 7 CYS H C 1
ATOM 11483 O O . CYS H 1 7 ? -31.751 24.041 -56.714 1.00 17.09 7 CYS H O 1
ATOM 11486 N N . PHE H 1 8 ? -33.746 23.857 -55.663 1.00 15.97 8 PHE H N 1
ATOM 11487 C CA . PHE H 1 8 ? -34.125 25.231 -55.896 1.00 16.09 8 PHE H CA 1
ATOM 11488 C C . PHE H 1 8 ? -33.989 25.947 -54.569 1.00 15.31 8 PHE H C 1
ATOM 11489 O O . PHE H 1 8 ? -34.556 25.502 -53.576 1.00 14.93 8 PHE H O 1
ATOM 11497 N N . GLY H 1 9 ? -33.202 27.011 -54.537 1.00 14.40 9 GLY H N 1
ATOM 11498 C CA . GLY H 1 9 ? -32.948 27.678 -53.276 1.00 14.54 9 GLY H CA 1
ATOM 11499 C C . GLY H 1 9 ? -32.175 28.948 -53.388 1.00 14.33 9 GLY H C 1
ATOM 11500 O O . GLY H 1 9 ? -32.177 29.604 -54.420 1.00 14.00 9 GLY H O 1
ATOM 11501 N N . ASP H 1 10 ? -31.580 29.329 -52.263 1.00 14.73 10 ASP H N 1
ATOM 11502 C CA . ASP H 1 10 ? -30.946 30.648 -52.093 1.00 14.67 10 ASP H CA 1
ATOM 11503 C C . ASP H 1 10 ? -29.435 30.454 -51.941 1.00 14.39 10 ASP H C 1
ATOM 11504 O O . ASP H 1 10 ? -28.861 29.535 -52.542 1.00 14.06 10 ASP H O 1
ATOM 11509 N N . SER H 1 11 ? -28.775 31.332 -51.195 1.00 15.02 11 SER H N 1
ATOM 11510 C CA . SER H 1 11 ? -27.332 31.259 -50.979 1.00 14.93 11 SER H CA 1
ATOM 11511 C C . SER H 1 11 ? -26.922 29.950 -50.314 1.00 15.40 11 SER H C 1
ATOM 11512 O O . SER H 1 11 ? -25.800 29.467 -50.489 1.00 15.89 11 SER H O 1
ATOM 11515 N N . LEU H 1 12 ? -27.830 29.412 -49.512 1.00 15.45 12 LEU H N 1
ATOM 11516 C CA . LEU H 1 12 ? -27.577 28.171 -48.806 1.00 15.63 12 LEU H CA 1
ATOM 11517 C C . LEU H 1 12 ? -27.476 26.995 -49.769 1.00 15.58 12 LEU H C 1
ATOM 11518 O O . LEU H 1 12 ? -26.747 26.067 -49.503 1.00 16.02 12 LEU H O 1
ATOM 11523 N N . THR H 1 13 ? -28.232 27.062 -50.860 1.00 15.28 13 THR H N 1
ATOM 11524 C CA . THR H 1 13 ? -28.170 26.078 -51.955 1.00 15.63 13 THR H CA 1
ATOM 11525 C C . THR H 1 13 ? -27.010 26.372 -52.931 1.00 15.96 13 THR H C 1
ATOM 11526 O O . THR H 1 13 ? -26.332 25.455 -53.416 1.00 17.04 13 THR H O 1
ATOM 11530 N N . TRP H 1 14 ? -26.785 27.654 -53.221 1.00 15.56 14 TRP H N 1
ATOM 11531 C CA . TRP H 1 14 ? -25.681 28.066 -54.095 1.00 15.56 14 TRP H CA 1
ATOM 11532 C C . TRP H 1 14 ? -24.328 27.685 -53.494 1.00 14.51 14 TRP H C 1
ATOM 11533 O O . TRP H 1 14 ? -23.419 27.244 -54.206 1.00 15.96 14 TRP H O 1
ATOM 11544 N N . GLY H 1 15 ? -24.205 27.823 -52.175 1.00 14.95 15 GLY H N 1
ATOM 11545 C CA . GLY H 1 15 ? -22.984 27.463 -51.471 1.00 15.30 15 GLY H CA 1
ATOM 11546 C C . GLY H 1 15 ? -22.152 28.668 -51.069 1.00 15.56 15 GLY H C 1
ATOM 11547 O O . GLY H 1 15 ? -20.948 28.695 -51.294 1.00 16.37 15 GLY H O 1
ATOM 11548 N N . TRP H 1 16 ? -22.802 29.687 -50.524 1.00 14.90 16 TRP H N 1
ATOM 11549 C CA . TRP H 1 16 ? -22.117 30.903 -50.114 1.00 15.53 16 TRP H CA 1
ATOM 11550 C C . TRP H 1 16 ? -21.115 30.600 -48.987 1.00 15.88 16 TRP H C 1
ATOM 11551 O O . TRP H 1 16 ? -21.492 30.077 -47.904 1.00 16.97 16 TRP H O 1
ATOM 11562 N N . VAL H 1 17 ? -19.857 30.971 -49.196 1.00 15.52 17 VAL H N 1
ATOM 11563 C CA . VAL H 1 17 ? -18.826 30.798 -48.138 1.00 15.23 17 VAL H CA 1
ATOM 11564 C C . VAL H 1 17 ? -18.920 31.923 -47.074 1.00 15.20 17 VAL H C 1
ATOM 11565 O O . VAL H 1 17 ? -18.688 33.079 -47.392 1.00 14.94 17 VAL H O 1
ATOM 11569 N N . PRO H 1 18 ? -19.242 31.568 -45.806 1.00 15.52 18 PRO H N 1
ATOM 11570 C CA . PRO H 1 18 ? -19.375 32.646 -44.814 1.00 15.94 18 PRO H CA 1
ATOM 11571 C C . PRO H 1 18 ? -18.051 33.358 -44.568 1.00 16.07 18 PRO H C 1
ATOM 11572 O O . PRO H 1 18 ? -17.004 32.691 -44.452 1.00 16.36 18 PRO H O 1
ATOM 11576 N N . VAL H 1 19 ? -18.079 34.688 -44.534 1.00 17.27 19 VAL H N 1
ATOM 11577 C CA . VAL H 1 19 ? -16.881 35.486 -44.227 1.00 17.40 19 VAL H CA 1
ATOM 11578 C C . VAL H 1 19 ? -17.160 36.503 -43.135 1.00 18.50 19 VAL H C 1
ATOM 11579 O O . VAL H 1 19 ? -18.282 37.015 -43.013 1.00 17.28 19 VAL H O 1
ATOM 11583 N N . GLU H 1 20 ? -16.135 36.751 -42.324 1.00 18.79 20 GLU H N 1
ATOM 11584 C CA . GLU H 1 20 ? -16.232 37.673 -41.212 1.00 20.89 20 GLU H CA 1
ATOM 11585 C C . GLU H 1 20 ? -16.589 39.071 -41.671 1.00 20.01 20 GLU H C 1
ATOM 11586 O O . GLU H 1 20 ? -17.340 39.748 -40.993 1.00 20.58 20 GLU H O 1
ATOM 11592 N N . ASP H 1 21 ? -16.114 39.491 -42.844 1.00 18.99 21 ASP H N 1
ATOM 11593 C CA . ASP H 1 21 ? -16.415 40.858 -43.307 1.00 18.66 21 ASP H CA 1
ATOM 11594 C C . ASP H 1 21 ? -17.723 40.985 -44.109 1.00 17.89 21 ASP H C 1
ATOM 11595 O O . ASP H 1 21 ? -17.987 42.018 -44.716 1.00 17.57 21 ASP H O 1
ATOM 11600 N N . GLY H 1 22 ? -18.538 39.940 -44.061 1.00 16.84 22 GLY H N 1
ATOM 11601 C CA . GLY H 1 22 ? -19.882 39.938 -44.578 1.00 17.33 22 GLY H CA 1
ATOM 11602 C C . GLY H 1 22 ? -19.935 39.539 -46.042 1.00 16.62 22 GLY H C 1
ATOM 11603 O O . GLY H 1 22 ? -20.528 38.524 -46.411 1.00 16.31 22 GLY H O 1
ATOM 11604 N N . ALA H 1 23 ? -19.325 40.379 -46.867 1.00 16.64 23 ALA H N 1
ATOM 11605 C CA . ALA H 1 23 ? -19.247 40.148 -48.290 1.00 16.81 23 ALA H CA 1
ATOM 11606 C C . ALA H 1 23 ? -18.156 41.056 -48.860 1.00 16.74 23 ALA H C 1
ATOM 11607 O O . ALA H 1 23 ? -17.755 42.031 -48.231 1.00 16.74 23 ALA H O 1
ATOM 11609 N N . PRO H 1 24 ? -17.675 40.741 -50.062 1.00 16.33 24 PRO H N 1
ATOM 11610 C CA . PRO H 1 24 ? -18.010 39.666 -50.993 1.00 16.62 24 PRO H CA 1
ATOM 11611 C C . PRO H 1 24 ? -17.352 38.316 -50.670 1.00 16.33 24 PRO H C 1
ATOM 11612 O O . PRO H 1 24 ? -16.427 38.233 -49.833 1.00 16.50 24 PRO H O 1
ATOM 11616 N N . THR H 1 25 ? -17.820 37.264 -51.331 1.00 15.98 25 THR H N 1
ATOM 11617 C CA . THR H 1 25 ? -17.320 35.939 -51.049 1.00 16.02 25 THR H CA 1
ATOM 11618 C C . THR H 1 25 ? -17.271 35.104 -52.323 1.00 16.31 25 THR H C 1
ATOM 11619 O O . THR H 1 25 ? -17.425 35.644 -53.425 1.00 16.10 25 THR H O 1
ATOM 11623 N N . GLU H 1 26 ? -17.026 33.804 -52.148 1.00 16.15 26 GLU H N 1
ATOM 11624 C CA . GLU H 1 26 ? -16.978 32.836 -53.243 1.00 17.15 26 GLU H CA 1
ATOM 11625 C C . GLU H 1 26 ? -17.872 31.659 -52.913 1.00 16.74 26 GLU H C 1
ATOM 11626 O O . GLU H 1 26 ? -18.476 31.612 -51.824 1.00 15.28 26 GLU H O 1
ATOM 11632 N N . ARG H 1 27 ? -17.964 30.739 -53.875 1.00 16.94 27 ARG H N 1
ATOM 11633 C CA . ARG H 1 27 ? -18.727 29.534 -53.736 1.00 17.10 27 ARG H CA 1
ATOM 11634 C C . ARG H 1 27 ? -17.927 28.397 -53.106 1.00 17.35 27 ARG H C 1
ATOM 11635 O O . ARG H 1 27 ? -16.741 28.184 -53.441 1.00 17.37 27 ARG H O 1
ATOM 11643 N N . PHE H 1 28 ? -18.583 27.592 -52.275 1.00 17.19 28 PHE H N 1
ATOM 11644 C CA . PHE H 1 28 ? -17.998 26.342 -51.817 1.00 16.98 28 PHE H CA 1
ATOM 11645 C C . PHE H 1 28 ? -17.680 25.493 -53.046 1.00 16.56 28 PHE H C 1
ATOM 11646 O O . PHE H 1 28 ? -18.409 25.539 -54.045 1.00 15.91 28 PHE H O 1
ATOM 11654 N N . ALA H 1 29 ? -16.595 24.727 -52.960 1.00 17.16 29 ALA H N 1
ATOM 11655 C CA . ALA H 1 29 ? -16.240 23.786 -54.027 1.00 17.94 29 ALA H CA 1
ATOM 11656 C C . ALA H 1 29 ? -17.397 22.835 -54.318 1.00 18.90 29 ALA H C 1
ATOM 11657 O O . ALA H 1 29 ? -18.192 22.513 -53.428 1.00 19.36 29 ALA H O 1
ATOM 11659 N N . PRO H 1 30 ? -17.490 22.368 -55.571 1.00 19.88 30 PRO H N 1
ATOM 11660 C CA . PRO H 1 30 ? -18.600 21.507 -55.982 1.00 19.81 30 PRO H CA 1
ATOM 11661 C C . PRO H 1 30 ? -18.807 20.254 -55.147 1.00 20.28 30 PRO H C 1
ATOM 11662 O O . PRO H 1 30 ? -19.926 19.765 -55.087 1.00 21.06 30 PRO H O 1
ATOM 11666 N N . ASP H 1 31 ? -17.746 19.712 -54.555 1.00 20.47 31 ASP H N 1
ATOM 11667 C CA . ASP H 1 31 ? -17.863 18.498 -53.737 1.00 20.75 31 ASP H CA 1
ATOM 11668 C C . ASP H 1 31 ? -17.987 18.767 -52.241 1.00 20.54 31 ASP H C 1
ATOM 11669 O O . ASP H 1 31 ? -18.026 17.826 -51.443 1.00 20.17 31 ASP H O 1
ATOM 11674 N N . VAL H 1 32 ? -18.064 20.048 -51.878 1.00 20.88 32 VAL H N 1
ATOM 11675 C CA . VAL H 1 32 ? -18.230 20.485 -50.490 1.00 20.42 32 VAL H CA 1
ATOM 11676 C C . VAL H 1 32 ? -19.638 21.035 -50.216 1.00 19.95 32 VAL H C 1
ATOM 11677 O O . VAL H 1 32 ? -20.255 20.711 -49.196 1.00 19.06 32 VAL H O 1
ATOM 11681 N N . ARG H 1 33 ? -20.139 21.875 -51.117 1.00 19.68 33 ARG H N 1
ATOM 11682 C CA . ARG H 1 33 ? -21.498 22.405 -50.971 1.00 19.49 33 ARG H CA 1
ATOM 11683 C C . ARG H 1 33 ? -22.494 21.247 -50.946 1.00 19.34 33 ARG H C 1
ATOM 11684 O O . ARG H 1 33 ? -22.272 20.246 -51.603 1.00 18.50 33 ARG H O 1
ATOM 11692 N N . TRP H 1 34 ? -23.598 21.394 -50.220 1.00 18.46 34 TRP H N 1
ATOM 11693 C CA . TRP H 1 34 ? -24.447 20.236 -49.896 1.00 18.30 34 TRP H CA 1
ATOM 11694 C C . TRP H 1 34 ? -25.085 19.571 -51.104 1.00 18.49 34 TRP H C 1
ATOM 11695 O O . TRP H 1 34 ? -25.391 18.377 -51.049 1.00 18.62 34 TRP H O 1
ATOM 11706 N N . THR H 1 35 ? -25.340 20.341 -52.154 1.00 18.47 35 THR H N 1
ATOM 11707 C CA . THR H 1 35 ? -25.859 19.755 -53.403 1.00 18.17 35 THR H CA 1
ATOM 11708 C C . THR H 1 35 ? -24.860 18.771 -54.026 1.00 18.43 35 THR H C 1
ATOM 11709 O O . THR H 1 35 ? -25.263 17.742 -54.567 1.00 19.20 35 THR H O 1
ATOM 11713 N N . GLY H 1 36 ? -23.567 19.083 -53.909 1.00 18.10 36 GLY H N 1
ATOM 11714 C CA . GLY H 1 36 ? -22.488 18.174 -54.311 1.00 18.37 36 GLY H CA 1
ATOM 11715 C C . GLY H 1 36 ? -22.384 16.950 -53.429 1.00 18.13 36 GLY H C 1
ATOM 11716 O O . GLY H 1 36 ? -22.219 15.836 -53.931 1.00 18.09 36 GLY H O 1
ATOM 11717 N N . VAL H 1 37 ? -22.471 17.153 -52.119 1.00 18.41 37 VAL H N 1
ATOM 11718 C CA . VAL H 1 37 ? -22.458 16.044 -51.160 1.00 18.52 37 VAL H CA 1
ATOM 11719 C C . VAL H 1 37 ? -23.647 15.120 -51.443 1.00 18.94 37 VAL H C 1
ATOM 11720 O O . VAL H 1 37 ? -23.487 13.904 -51.537 1.00 18.76 37 VAL H O 1
ATOM 11724 N N . LEU H 1 38 ? -24.827 15.711 -51.615 1.00 18.84 38 LEU H N 1
ATOM 11725 C CA . LEU H 1 38 ? -26.034 14.973 -52.016 1.00 19.04 38 LEU H CA 1
ATOM 11726 C C . LEU H 1 38 ? -25.822 14.089 -53.264 1.00 19.17 38 LEU H C 1
ATOM 11727 O O . LEU H 1 38 ? -26.235 12.930 -53.287 1.00 19.11 38 LEU H O 1
ATOM 11732 N N . ALA H 1 39 ? -25.227 14.672 -54.301 1.00 19.31 39 ALA H N 1
ATOM 11733 C CA . ALA H 1 39 ? -24.992 13.950 -55.567 1.00 20.46 39 ALA H CA 1
ATOM 11734 C C . ALA H 1 39 ? -24.011 12.806 -55.358 1.00 21.39 39 ALA H C 1
ATOM 11735 O O . ALA H 1 39 ? -24.200 11.709 -55.898 1.00 21.74 39 ALA H O 1
ATOM 11737 N N . GLN H 1 40 ? -22.962 13.061 -54.582 1.00 22.02 40 GLN H N 1
ATOM 11738 C CA . GLN H 1 40 ? -21.991 12.004 -54.262 1.00 22.61 40 GLN H CA 1
ATOM 11739 C C . GLN H 1 40 ? -22.674 10.883 -53.475 1.00 22.28 40 GLN H C 1
ATOM 11740 O O . GLN H 1 40 ? -22.500 9.721 -53.759 1.00 21.76 40 GLN H O 1
ATOM 11746 N N . GLN H 1 41 ? -23.476 11.242 -52.490 1.00 22.38 41 GLN H N 1
ATOM 11747 C CA . GLN H 1 41 ? -24.097 10.252 -51.621 1.00 22.21 41 GLN H CA 1
ATOM 11748 C C . GLN H 1 41 ? -25.161 9.424 -52.363 1.00 22.55 41 GLN H C 1
ATOM 11749 O O . GLN H 1 41 ? -25.352 8.243 -52.069 1.00 22.30 41 GLN H O 1
ATOM 11755 N N . LEU H 1 42 ? -25.819 10.030 -53.347 1.00 22.31 42 LEU H N 1
ATOM 11756 C CA . LEU H 1 42 ? -26.862 9.346 -54.109 1.00 22.18 42 LEU H CA 1
ATOM 11757 C C . LEU H 1 42 ? -26.292 8.382 -55.138 1.00 22.63 42 LEU H C 1
ATOM 11758 O O . LEU H 1 42 ? -26.850 7.304 -55.355 1.00 22.57 42 LEU H O 1
ATOM 11763 N N . GLY H 1 43 ? -25.187 8.774 -55.766 1.00 22.87 43 GLY H N 1
ATOM 11764 C CA . GLY H 1 43 ? -24.531 7.925 -56.746 1.00 23.00 43 GLY H CA 1
ATOM 11765 C C . GLY H 1 43 ? -25.142 8.078 -58.126 1.00 23.46 43 GLY H C 1
ATOM 11766 O O . GLY H 1 43 ? -26.017 8.931 -58.349 1.00 22.70 43 GLY H O 1
ATOM 11767 N N . ALA H 1 44 ? -24.696 7.221 -59.041 1.00 23.76 44 ALA H N 1
ATOM 11768 C CA . ALA H 1 44 ? -24.940 7.398 -60.465 1.00 24.18 44 ALA H CA 1
ATOM 11769 C C . ALA H 1 44 ? -26.395 7.209 -60.896 1.00 24.38 44 ALA H C 1
ATOM 11770 O O . ALA H 1 44 ? -26.775 7.638 -61.993 1.00 25.08 44 ALA H O 1
ATOM 11772 N N . ASP H 1 45 ? -27.212 6.583 -60.050 1.00 24.29 45 ASP H N 1
ATOM 11773 C CA . ASP H 1 45 ? -28.625 6.372 -60.384 1.00 24.49 45 ASP H CA 1
ATOM 11774 C C . ASP H 1 45 ? -29.433 7.672 -60.258 1.00 24.39 45 ASP H C 1
ATOM 11775 O O . ASP H 1 45 ? -30.631 7.689 -60.556 1.00 24.11 45 ASP H O 1
ATOM 11780 N N . PHE H 1 46 ? -28.764 8.742 -59.807 1.00 24.16 46 PHE H N 1
ATOM 11781 C CA . PHE H 1 46 ? -29.380 10.065 -59.651 1.00 23.89 46 PHE H CA 1
ATOM 11782 C C . PHE H 1 46 ? -28.541 11.181 -60.251 1.00 23.29 46 PHE H C 1
ATOM 11783 O O . PHE H 1 46 ? -27.322 11.078 -60.353 1.00 23.49 46 PHE H O 1
ATOM 11791 N N . GLU H 1 47 ? -29.215 12.263 -60.619 1.00 22.56 47 GLU H N 1
ATOM 11792 C CA . GLU H 1 47 ? -28.565 13.456 -61.130 1.00 22.33 47 GLU H CA 1
ATOM 11793 C C . GLU H 1 47 ? -29.092 14.627 -60.336 1.00 21.68 47 GLU H C 1
ATOM 11794 O O . GLU H 1 47 ? -30.289 14.716 -60.147 1.00 21.33 47 GLU H O 1
ATOM 11800 N N . VAL H 1 48 ? -28.197 15.509 -59.899 1.00 20.64 48 VAL H N 1
ATOM 11801 C CA . VAL H 1 48 ? -28.573 16.717 -59.156 1.00 20.60 48 VAL H CA 1
ATOM 11802 C C . VAL H 1 48 ? -28.354 17.948 -60.014 1.00 19.92 48 VAL H C 1
ATOM 11803 O O . VAL H 1 48 ? -27.312 18.100 -60.658 1.00 20.20 48 VAL H O 1
ATOM 11807 N N . ILE H 1 49 ? -29.356 18.818 -60.024 1.00 18.88 49 ILE H N 1
ATOM 11808 C CA . ILE H 1 49 ? -29.342 20.042 -60.787 1.00 18.84 49 ILE H CA 1
ATOM 11809 C C . ILE H 1 49 ? -29.451 21.199 -59.803 1.00 18.89 49 ILE H C 1
ATOM 11810 O O . ILE H 1 49 ? -30.449 21.295 -59.075 1.00 18.85 49 ILE H O 1
ATOM 11815 N N . GLU H 1 50 ? -28.440 22.068 -59.799 1.00 17.86 50 GLU H N 1
ATOM 11816 C CA . GLU H 1 50 ? -28.301 23.120 -58.777 1.00 18.47 50 GLU H CA 1
ATOM 11817 C C . GLU H 1 50 ? -28.873 24.430 -59.293 1.00 17.64 50 GLU H C 1
ATOM 11818 O O . GLU H 1 50 ? -28.334 24.990 -60.245 1.00 18.32 50 GLU H O 1
ATOM 11824 N N . GLU H 1 51 ? -29.961 24.900 -58.661 1.00 17.17 51 GLU H N 1
ATOM 11825 C CA . GLU H 1 51 ? -30.578 26.193 -58.983 1.00 17.34 51 GLU H CA 1
ATOM 11826 C C . GLU H 1 51 ? -30.739 27.013 -57.707 1.00 17.03 51 GLU H C 1
ATOM 11827 O O . GLU H 1 51 ? -31.850 27.283 -57.242 1.00 17.24 51 GLU H O 1
ATOM 11833 N N . GLY H 1 52 ? -29.594 27.391 -57.154 1.00 15.76 52 GLY H N 1
ATOM 11834 C CA . GLY H 1 52 ? -29.536 28.242 -55.964 1.00 14.93 52 GLY H CA 1
ATOM 11835 C C . GLY H 1 52 ? -29.066 29.635 -56.309 1.00 14.25 52 GLY H C 1
ATOM 11836 O O . GLY H 1 52 ? -28.015 29.806 -56.902 1.00 14.35 52 GLY H O 1
ATOM 11837 N N . LEU H 1 53 ? -29.830 30.642 -55.909 1.00 14.47 53 LEU H N 1
ATOM 11838 C CA . LEU H 1 53 ? -29.479 32.032 -56.158 1.00 14.10 53 LEU H CA 1
ATOM 11839 C C . LEU H 1 53 ? -29.425 32.781 -54.823 1.00 14.46 53 LEU H C 1
ATOM 11840 O O . LEU H 1 53 ? -30.417 32.834 -54.080 1.00 13.89 53 LEU H O 1
ATOM 11845 N N . SER H 1 54 ? -28.261 33.339 -54.530 1.00 13.60 54 SER H N 1
ATOM 11846 C CA . SER H 1 54 ? -28.088 34.076 -53.295 1.00 13.86 54 SER H CA 1
ATOM 11847 C C . SER H 1 54 ? -29.072 35.241 -53.209 1.00 14.08 54 SER H C 1
ATOM 11848 O O . SER H 1 54 ? -29.329 35.930 -54.185 1.00 14.17 54 SER H O 1
ATOM 11851 N N . ALA H 1 55 ? -29.630 35.421 -52.016 1.00 13.86 55 ALA H N 1
ATOM 11852 C CA . ALA H 1 55 ? -30.629 36.448 -51.719 1.00 13.37 55 ALA H CA 1
ATOM 11853 C C . ALA H 1 55 ? -32.056 36.172 -52.239 1.00 13.43 55 ALA H C 1
ATOM 11854 O O . ALA H 1 55 ? -32.963 36.969 -52.034 1.00 14.24 55 ALA H O 1
ATOM 11856 N N . ARG H 1 56 ? -32.261 34.997 -52.834 1.00 13.24 56 ARG H N 1
ATOM 11857 C CA . ARG H 1 56 ? -33.583 34.636 -53.343 1.00 13.88 56 ARG H CA 1
ATOM 11858 C C . ARG H 1 56 ? -34.645 34.508 -52.220 1.00 13.50 56 ARG H C 1
ATOM 11859 O O . ARG H 1 56 ? -34.375 33.948 -51.143 1.00 13.94 56 ARG H O 1
ATOM 11867 N N . THR H 1 57 ? -35.841 35.021 -52.523 1.00 14.26 57 THR H N 1
ATOM 11868 C CA . THR H 1 57 ? -37.027 34.890 -51.680 1.00 13.86 57 THR H CA 1
ATOM 11869 C C . THR H 1 57 ? -38.000 33.876 -52.272 1.00 14.23 57 THR H C 1
ATOM 11870 O O . THR H 1 57 ? -37.836 33.449 -53.413 1.00 12.86 57 THR H O 1
ATOM 11874 N N . THR H 1 58 ? -39.011 33.512 -51.482 1.00 13.47 58 THR H N 1
ATOM 11875 C CA . THR H 1 58 ? -40.106 32.651 -51.998 1.00 13.14 58 THR H CA 1
ATOM 11876 C C . THR H 1 58 ? -40.791 33.318 -53.192 1.00 13.14 58 THR H C 1
ATOM 11877 O O . THR H 1 58 ? -40.748 32.788 -54.301 1.00 13.16 58 THR H O 1
ATOM 11881 N N . ASN H 1 59 ? -41.414 34.462 -52.978 1.00 12.96 59 ASN H N 1
ATOM 11882 C CA . ASN H 1 59 ? -42.232 35.073 -54.020 1.00 13.63 59 ASN H CA 1
ATOM 11883 C C . ASN H 1 59 ? -42.386 36.579 -53.852 1.00 15.11 59 ASN H C 1
ATOM 11884 O O . ASN H 1 59 ? -43.429 37.130 -54.195 1.00 15.55 59 ASN H O 1
ATOM 11889 N N . ILE H 1 60 ? -41.361 37.235 -53.320 1.00 16.06 60 ILE H N 1
ATOM 11890 C CA . ILE H 1 60 ? -41.446 38.662 -53.052 1.00 17.20 60 ILE H CA 1
ATOM 11891 C C . ILE H 1 60 ? -40.240 39.328 -53.696 1.00 17.12 60 ILE H C 1
ATOM 11892 O O . ILE H 1 60 ? -39.082 38.891 -53.529 1.00 18.04 60 ILE H O 1
ATOM 11897 N N . ASP H 1 61 ? -40.533 40.353 -54.478 1.00 17.78 61 ASP H N 1
ATOM 11898 C CA . ASP H 1 61 ? -39.501 41.161 -55.135 1.00 17.72 61 ASP H CA 1
ATOM 11899 C C . ASP H 1 61 ? -38.671 41.876 -54.064 1.00 17.59 61 ASP H C 1
ATOM 11900 O O . ASP H 1 61 ? -39.229 42.479 -53.133 1.00 18.47 61 ASP H O 1
ATOM 11905 N N . ASP H 1 62 ? -37.348 41.795 -54.203 1.00 18.05 62 ASP H N 1
ATOM 11906 C CA . ASP H 1 62 ? -36.422 42.555 -53.384 1.00 17.94 62 ASP H CA 1
ATOM 11907 C C . ASP H 1 62 ? -36.266 43.948 -53.997 1.00 18.40 62 ASP H C 1
ATOM 11908 O O . ASP H 1 62 ? -35.930 44.058 -55.187 1.00 18.27 62 ASP H O 1
ATOM 11913 N N . PRO H 1 63 ? -36.465 45.009 -53.189 1.00 19.05 63 PRO H N 1
ATOM 11914 C CA . PRO H 1 63 ? -36.353 46.368 -53.732 1.00 19.13 63 PRO H CA 1
ATOM 11915 C C . PRO H 1 63 ? -34.959 46.782 -54.206 1.00 19.76 63 PRO H C 1
ATOM 11916 O O . PRO H 1 63 ? -34.869 47.738 -54.968 1.00 20.91 63 PRO H O 1
ATOM 11920 N N . THR H 1 64 ? -33.912 46.063 -53.792 1.00 19.49 64 THR H N 1
ATOM 11921 C CA . THR H 1 64 ? -32.538 46.384 -54.184 1.00 19.73 64 THR H CA 1
ATOM 11922 C C . THR H 1 64 ? -32.005 45.541 -55.355 1.00 19.55 64 THR H C 1
ATOM 11923 O O . THR H 1 64 ? -30.912 45.818 -55.846 1.00 20.33 64 THR H O 1
ATOM 11927 N N . ASP H 1 65 ? -32.744 44.521 -55.787 1.00 19.20 65 ASP H N 1
ATOM 11928 C CA . ASP H 1 65 ? -32.222 43.564 -56.788 1.00 18.54 65 ASP H CA 1
ATOM 11929 C C . ASP H 1 65 ? -33.396 42.833 -57.438 1.00 18.02 65 ASP H C 1
ATOM 11930 O O . ASP H 1 65 ? -34.099 42.103 -56.749 1.00 17.40 65 ASP H O 1
ATOM 11935 N N . PRO H 1 66 ? -33.631 43.045 -58.752 1.00 17.29 66 PRO H N 1
ATOM 11936 C CA . PRO H 1 66 ? -34.757 42.436 -59.476 1.00 17.06 66 PRO H CA 1
ATOM 11937 C C . PRO H 1 66 ? -34.672 40.933 -59.745 1.00 16.36 66 PRO H C 1
ATOM 11938 O O . PRO H 1 66 ? -35.602 40.370 -60.337 1.00 18.10 66 PRO H O 1
ATOM 11942 N N . ARG H 1 67 ? -33.574 40.307 -59.354 1.00 15.34 67 ARG H N 1
ATOM 11943 C CA . ARG H 1 67 ? -33.312 38.906 -59.706 1.00 15.53 67 ARG H CA 1
ATOM 11944 C C . ARG H 1 67 ? -33.878 37.902 -58.715 1.00 15.08 67 ARG H C 1
ATOM 11945 O O . ARG H 1 67 ? -33.810 36.697 -58.968 1.00 15.51 67 ARG H O 1
ATOM 11953 N N . LEU H 1 68 ? -34.418 38.387 -57.594 1.00 14.37 68 LEU H N 1
ATOM 11954 C CA . LEU H 1 68 ? -34.531 37.579 -56.375 1.00 14.53 68 LEU H CA 1
ATOM 11955 C C . LEU H 1 68 ? -35.872 36.916 -56.070 1.00 14.81 68 LEU H C 1
ATOM 11956 O O . LEU H 1 68 ? -35.964 36.182 -55.090 1.00 15.35 68 LEU H O 1
ATOM 11961 N N . ASN H 1 69 ? -36.898 37.112 -56.906 1.00 14.14 69 ASN H N 1
ATOM 11962 C CA . ASN H 1 69 ? -38.219 36.504 -56.647 1.00 13.61 69 ASN H CA 1
ATOM 11963 C C . ASN H 1 69 ? -38.275 35.039 -57.136 1.00 13.61 69 ASN H C 1
ATOM 11964 O O . ASN H 1 69 ? -38.284 34.804 -58.330 1.00 14.52 69 ASN H O 1
ATOM 11969 N N . GLY H 1 70 ? -38.277 34.062 -56.218 1.00 13.51 70 GLY H N 1
ATOM 11970 C CA . GLY H 1 70 ? -38.239 32.651 -56.581 1.00 14.00 70 GLY H CA 1
ATOM 11971 C C . GLY H 1 70 ? -39.349 32.260 -57.547 1.00 14.40 70 GLY H C 1
ATOM 11972 O O . GLY H 1 70 ? -39.124 31.540 -58.534 1.00 13.79 70 GLY H O 1
ATOM 11973 N N . ALA H 1 71 ? -40.542 32.761 -57.278 1.00 13.80 71 ALA H N 1
ATOM 11974 C CA . ALA H 1 71 ? -41.723 32.364 -57.999 1.00 15.06 71 ALA H CA 1
ATOM 11975 C C . ALA H 1 71 ? -41.758 32.943 -59.427 1.00 14.97 71 ALA H C 1
ATOM 11976 O O . ALA H 1 71 ? -42.467 32.422 -60.294 1.00 15.06 71 ALA H O 1
ATOM 11978 N N . SER H 1 72 ? -41.016 34.018 -59.654 1.00 14.79 72 SER H N 1
ATOM 11979 C CA . SER H 1 72 ? -40.958 34.602 -60.984 1.00 15.28 72 SER H CA 1
ATOM 11980 C C . SER H 1 72 ? -40.146 33.699 -61.878 1.00 15.55 72 SER H C 1
ATOM 11981 O O . SER H 1 72 ? -40.380 33.663 -63.078 1.00 15.70 72 SER H O 1
ATOM 11984 N N . TYR H 1 73 ? -39.173 33.002 -61.293 1.00 15.13 73 TYR H N 1
ATOM 11985 C CA . TYR H 1 73 ? -38.201 32.151 -62.037 1.00 14.77 73 TYR H CA 1
ATOM 11986 C C . TYR H 1 73 ? -38.564 30.669 -62.137 1.00 14.56 73 TYR H C 1
ATOM 11987 O O . TYR H 1 73 ? -38.245 30.008 -63.137 1.00 13.49 73 TYR H O 1
ATOM 11996 N N . LEU H 1 74 ? -39.166 30.131 -61.080 1.00 13.84 74 LEU H N 1
ATOM 11997 C CA . LEU H 1 74 ? -39.325 28.688 -60.958 1.00 14.24 74 LEU H CA 1
ATOM 11998 C C . LEU H 1 74 ? -40.069 28.021 -62.148 1.00 14.02 74 LEU H C 1
ATOM 11999 O O . LEU H 1 74 ? -39.613 26.990 -62.661 1.00 14.51 74 LEU H O 1
ATOM 12004 N N . PRO H 1 75 ? -41.234 28.570 -62.586 1.00 14.79 75 PRO H N 1
ATOM 12005 C CA . PRO H 1 75 ? -41.950 27.932 -63.707 1.00 14.15 75 PRO H CA 1
ATOM 12006 C C . PRO H 1 75 ? -41.078 27.752 -64.980 1.00 14.23 75 PRO H C 1
ATOM 12007 O O . PRO H 1 75 ? -41.124 26.700 -65.638 1.00 14.43 75 PRO H O 1
ATOM 12011 N N . SER H 1 76 ? -40.320 28.783 -65.318 1.00 14.65 76 SER H N 1
ATOM 12012 C CA . SER H 1 76 ? -39.390 28.704 -66.469 1.00 15.09 76 SER H CA 1
ATOM 12013 C C . SER H 1 76 ? -38.268 27.687 -66.217 1.00 15.42 76 SER H C 1
ATOM 12014 O O . SER H 1 76 ? -37.865 26.927 -67.123 1.00 15.33 76 SER H O 1
ATOM 12017 N N . CYS H 1 77 ? -37.774 27.672 -64.977 1.00 15.38 77 CYS H N 1
ATOM 12018 C CA . CYS H 1 77 ? -36.771 26.706 -64.538 1.00 15.34 77 CYS H CA 1
ATOM 12019 C C . CYS H 1 77 ? -37.258 25.237 -64.672 1.00 15.60 77 CYS H C 1
ATOM 12020 O O . CYS H 1 77 ? -36.549 24.389 -65.222 1.00 15.36 77 CYS H O 1
ATOM 12023 N N . LEU H 1 78 ? -38.487 24.961 -64.231 1.00 14.34 78 LEU H N 1
ATOM 12024 C CA . LEU H 1 78 ? -39.033 23.618 -64.265 1.00 14.80 78 LEU H CA 1
ATOM 12025 C C . LEU H 1 78 ? -39.181 23.131 -65.717 1.00 14.28 78 LEU H C 1
ATOM 12026 O O . LEU H 1 78 ? -38.757 22.031 -66.060 1.00 15.43 78 LEU H O 1
ATOM 12031 N N . ALA H 1 79 ? -39.784 23.958 -66.566 1.00 14.67 79 ALA H N 1
ATOM 12032 C CA . ALA H 1 79 ? -39.918 23.616 -67.994 1.00 14.32 79 ALA H CA 1
ATOM 12033 C C . ALA H 1 79 ? -38.530 23.419 -68.690 1.00 15.04 79 ALA H C 1
ATOM 12034 O O . ALA H 1 79 ? -38.405 22.617 -69.620 1.00 15.90 79 ALA H O 1
ATOM 12036 N N . THR H 1 80 ? -37.526 24.177 -68.253 1.00 15.39 80 THR H N 1
ATOM 12037 C CA . THR H 1 80 ? -36.150 24.096 -68.761 1.00 15.05 80 THR H CA 1
ATOM 12038 C C . THR H 1 80 ? -35.511 22.747 -68.491 1.00 15.54 80 THR H C 1
ATOM 12039 O O . THR H 1 80 ? -34.737 22.253 -69.310 1.00 16.59 80 THR H O 1
ATOM 12043 N N . HIS H 1 81 ? -35.838 22.155 -67.340 1.00 15.63 81 HIS H N 1
ATOM 12044 C CA . HIS H 1 81 ? -35.123 20.975 -66.854 1.00 15.63 81 HIS H CA 1
ATOM 12045 C C . HIS H 1 81 ? -35.932 19.690 -66.970 1.00 16.05 81 HIS H C 1
ATOM 12046 O O . HIS H 1 81 ? -35.434 18.639 -66.611 1.00 16.00 81 HIS H O 1
ATOM 12053 N N . LEU H 1 82 ? -37.164 19.741 -67.478 1.00 16.96 82 LEU H N 1
ATOM 12054 C CA . LEU H 1 82 ? -37.898 18.488 -67.707 1.00 16.98 82 LEU H CA 1
ATOM 12055 C C . LEU H 1 82 ? -37.068 17.630 -68.635 1.00 17.46 82 LEU H C 1
ATOM 12056 O O . LEU H 1 82 ? -36.441 18.172 -69.553 1.00 17.94 82 LEU H O 1
ATOM 12061 N N . PRO H 1 83 ? -37.041 16.293 -68.403 1.00 17.30 83 PRO H N 1
ATOM 12062 C CA . PRO H 1 83 ? -37.768 15.520 -67.385 1.00 17.03 83 PRO H CA 1
ATOM 12063 C C . PRO H 1 83 ? -37.182 15.682 -65.986 1.00 17.28 83 PRO H C 1
ATOM 12064 O O . PRO H 1 83 ? -35.969 15.703 -65.840 1.00 16.94 83 PRO H O 1
ATOM 12068 N N . LEU H 1 84 ? -38.046 15.848 -64.975 1.00 17.05 84 LEU H N 1
ATOM 12069 C CA . LEU H 1 84 ? -37.607 15.874 -63.573 1.00 16.89 84 LEU H CA 1
ATOM 12070 C C . LEU H 1 84 ? -38.345 14.857 -62.725 1.00 16.57 84 LEU H C 1
ATOM 12071 O O . LEU H 1 84 ? -39.503 14.543 -62.980 1.00 16.31 84 LEU H O 1
ATOM 12076 N N . ASP H 1 85 ? -37.685 14.369 -61.687 1.00 16.16 85 ASP H N 1
ATOM 12077 C CA . ASP H 1 85 ? -38.333 13.463 -60.745 1.00 16.47 85 ASP H CA 1
ATOM 12078 C C . ASP H 1 85 ? -38.726 14.093 -59.427 1.00 16.64 85 ASP H C 1
ATOM 12079 O O . ASP H 1 85 ? -39.755 13.736 -58.873 1.00 17.19 85 ASP H O 1
ATOM 12084 N N . LEU H 1 86 ? -37.907 15.032 -58.954 1.00 16.04 86 LEU H N 1
ATOM 12085 C CA . LEU H 1 86 ? -38.104 15.650 -57.647 1.00 16.74 86 LEU H CA 1
ATOM 12086 C C . LEU H 1 86 ? -37.572 17.069 -57.662 1.00 16.40 86 LEU H C 1
ATOM 12087 O O . LEU H 1 86 ? -36.561 17.347 -58.283 1.00 16.58 86 LEU H O 1
ATOM 12092 N N . VAL H 1 87 ? -38.262 17.957 -56.950 1.00 16.12 87 VAL H N 1
ATOM 12093 C CA . VAL H 1 87 ? -37.796 19.303 -56.733 1.00 15.21 87 VAL H CA 1
ATOM 12094 C C . VAL H 1 87 ? -37.693 19.496 -55.222 1.00 15.66 87 VAL H C 1
ATOM 12095 O O . VAL H 1 87 ? -38.667 19.352 -54.532 1.00 16.39 87 VAL H O 1
ATOM 12099 N N . ILE H 1 88 ? -36.494 19.786 -54.745 1.00 14.75 88 ILE H N 1
ATOM 12100 C CA . ILE H 1 88 ? -36.259 20.142 -53.381 1.00 15.57 88 ILE H CA 1
ATOM 12101 C C . ILE H 1 88 ? -36.255 21.685 -53.323 1.00 15.09 88 ILE H C 1
ATOM 12102 O O . ILE H 1 88 ? -35.436 22.327 -53.973 1.00 16.17 88 ILE H O 1
ATOM 12107 N N . ILE H 1 89 ? -37.151 22.276 -52.530 1.00 15.57 89 ILE H N 1
ATOM 12108 C CA . ILE H 1 89 ? -37.150 23.721 -52.333 1.00 15.18 89 ILE H CA 1
ATOM 12109 C C . ILE H 1 89 ? -36.810 24.049 -50.880 1.00 14.85 89 ILE H C 1
ATOM 12110 O O . ILE H 1 89 ? -37.540 23.645 -49.968 1.00 15.05 89 ILE H O 1
ATOM 12123 N N . LEU H 1 91 ? -36.186 27.519 -49.131 1.00 14.55 91 LEU H N 1
ATOM 12124 C CA . LEU H 1 91 ? -36.252 28.936 -49.232 1.00 14.10 91 LEU H CA 1
ATOM 12125 C C . LEU H 1 91 ? -37.041 29.467 -48.048 1.00 13.69 91 LEU H C 1
ATOM 12126 O O . LEU H 1 91 ? -37.803 28.739 -47.425 1.00 13.64 91 LEU H O 1
ATOM 12131 N N . GLY H 1 92 ? -36.871 30.745 -47.781 1.00 13.43 92 GLY H N 1
ATOM 12132 C CA . GLY H 1 92 ? -37.664 31.451 -46.744 1.00 14.11 92 GLY H CA 1
ATOM 12133 C C . GLY H 1 92 ? -36.791 32.266 -45.812 1.00 14.00 92 GLY H C 1
ATOM 12134 O O . GLY H 1 92 ? -37.270 33.195 -45.154 1.00 14.05 92 GLY H O 1
ATOM 12135 N N . THR H 1 93 ? -35.512 31.905 -45.720 1.00 14.51 93 THR H N 1
ATOM 12136 C CA . THR H 1 93 ? -34.553 32.651 -44.902 1.00 14.03 93 THR H CA 1
ATOM 12137 C C . THR H 1 93 ? -34.523 34.119 -45.299 1.00 13.96 93 THR H C 1
ATOM 12138 O O . THR H 1 93 ? -34.569 35.018 -44.453 1.00 13.19 93 THR H O 1
ATOM 12142 N N . ASN H 1 94 ? -34.466 34.399 -46.591 1.00 13.77 94 ASN H N 1
ATOM 12143 C CA . ASN H 1 94 ? -34.396 35.798 -47.026 1.00 13.84 94 ASN H CA 1
ATOM 12144 C C . ASN H 1 94 ? -35.689 36.579 -46.857 1.00 12.88 94 ASN H C 1
ATOM 12145 O O . ASN H 1 94 ? -35.654 37.790 -46.601 1.00 13.30 94 ASN H O 1
ATOM 12150 N N . ASP H 1 95 ? -36.812 35.869 -46.877 1.00 12.83 95 ASP H N 1
ATOM 12151 C CA . ASP H 1 95 ? -38.105 36.471 -46.595 1.00 13.12 95 ASP H CA 1
ATOM 12152 C C . ASP H 1 95 ? -38.160 37.081 -45.192 1.00 12.89 95 ASP H C 1
ATOM 12153 O O . ASP H 1 95 ? -39.044 37.912 -44.928 1.00 12.09 95 ASP H O 1
ATOM 12158 N N . THR H 1 96 ? -37.302 36.601 -44.279 1.00 12.47 96 THR H N 1
ATOM 12159 C CA . THR H 1 96 ? -37.274 37.141 -42.911 1.00 13.18 96 THR H CA 1
ATOM 12160 C C . THR H 1 96 ? -36.445 38.407 -42.736 1.00 13.21 96 THR H C 1
ATOM 12161 O O . THR H 1 96 ? -36.309 38.921 -41.609 1.00 14.59 96 THR H O 1
ATOM 12165 N N . LYS H 1 97 ? -35.867 38.902 -43.837 1.00 12.95 97 LYS H N 1
ATOM 12166 C CA . LYS H 1 97 ? -35.189 40.186 -43.749 1.00 13.71 97 LYS H CA 1
ATOM 12167 C C . LYS H 1 97 ? -36.179 41.246 -43.287 1.00 13.20 97 LYS H C 1
ATOM 12168 O O . LYS H 1 97 ? -37.352 41.240 -43.702 1.00 14.30 97 LYS H O 1
ATOM 12174 N N . ALA H 1 98 ? -35.696 42.149 -42.443 1.00 13.69 98 ALA H N 1
ATOM 12175 C CA . ALA H 1 98 ? -36.580 43.110 -41.782 1.00 12.82 98 ALA H CA 1
ATOM 12176 C C . ALA H 1 98 ? -37.412 43.932 -42.794 1.00 12.98 98 ALA H C 1
ATOM 12177 O O . ALA H 1 98 ? -38.588 44.236 -42.571 1.00 16.01 98 ALA H O 1
ATOM 12179 N N . TYR H 1 99 ? -36.791 44.302 -43.906 1.00 13.45 99 TYR H N 1
ATOM 12180 C CA . TYR H 1 99 ? -37.410 45.203 -44.843 1.00 14.49 99 TYR H CA 1
ATOM 12181 C C . TYR H 1 99 ? -38.604 44.589 -45.622 1.00 15.87 99 TYR H C 1
ATOM 12182 O O . TYR H 1 99 ? -39.425 45.324 -46.205 1.00 18.19 99 TYR H O 1
ATOM 12191 N N . PHE H 1 100 ? -38.755 43.267 -45.580 1.00 14.71 100 PHE H N 1
ATOM 12192 C CA . PHE H 1 100 ? -39.935 42.620 -46.198 1.00 15.00 100 PHE H CA 1
ATOM 12193 C C . PHE H 1 100 ? -41.196 42.666 -45.308 1.00 15.65 100 PHE H C 1
ATOM 12194 O O . PHE H 1 100 ? -42.313 42.474 -45.819 1.00 15.67 100 PHE H O 1
ATOM 12202 N N . ARG H 1 101 ? -41.010 42.858 -43.991 1.00 16.08 101 ARG H N 1
ATOM 12203 C CA . ARG H 1 101 ? -42.105 42.935 -43.026 1.00 16.36 101 ARG H CA 1
ATOM 12204 C C . ARG H 1 101 ? -43.074 41.768 -43.196 1.00 15.72 101 ARG H C 1
ATOM 12205 O O . ARG H 1 101 ? -44.295 41.964 -43.181 1.00 15.67 101 ARG H O 1
ATOM 12213 N N . ARG H 1 102 ? -42.511 40.570 -43.342 1.00 14.41 102 ARG H N 1
ATOM 12214 C CA . ARG H 1 102 ? -43.280 39.332 -43.544 1.00 14.69 102 ARG H CA 1
ATOM 12215 C C . ARG H 1 102 ? -43.345 38.522 -42.252 1.00 15.14 102 ARG H C 1
ATOM 12216 O O . ARG H 1 102 ? -42.351 38.412 -41.531 1.00 15.81 102 ARG H O 1
ATOM 12224 N N . THR H 1 103 ? -44.518 37.957 -41.993 1.00 14.77 103 THR H N 1
ATOM 12225 C CA . THR H 1 103 ? -44.709 37.013 -40.907 1.00 14.64 103 THR H CA 1
ATOM 12226 C C . THR H 1 103 ? -44.443 35.605 -41.413 1.00 14.85 103 THR H C 1
ATOM 12227 O O . THR H 1 103 ? -44.407 35.381 -42.612 1.00 14.43 103 THR H O 1
ATOM 12231 N N . PRO H 1 104 ? -44.208 34.647 -40.502 1.00 13.67 104 PRO H N 1
ATOM 12232 C CA . PRO H 1 104 ? -44.078 33.268 -40.959 1.00 13.75 104 PRO H CA 1
ATOM 12233 C C . PRO H 1 104 ? -45.229 32.786 -41.865 1.00 12.50 104 PRO H C 1
ATOM 12234 O O . PRO H 1 104 ? -44.987 32.054 -42.830 1.00 12.22 104 PRO H O 1
ATOM 12238 N N . LEU H 1 105 ? -46.466 33.207 -41.580 1.00 13.59 105 LEU H N 1
ATOM 12239 C CA . LEU H 1 105 ? -47.573 32.853 -42.475 1.00 13.22 105 LEU H CA 1
ATOM 12240 C C . LEU H 1 105 ? -47.360 33.371 -43.900 1.00 13.17 105 LEU H C 1
ATOM 12241 O O . LEU H 1 105 ? -47.584 32.646 -44.876 1.00 13.37 105 LEU H O 1
ATOM 12246 N N . ASP H 1 106 ? -46.941 34.626 -44.009 1.00 13.01 106 ASP H N 1
ATOM 12247 C CA . ASP H 1 106 ? -46.648 35.242 -45.328 1.00 13.30 106 ASP H CA 1
ATOM 12248 C C . ASP H 1 106 ? -45.645 34.400 -46.100 1.00 13.66 106 ASP H C 1
ATOM 12249 O O . ASP H 1 106 ? -45.757 34.210 -47.328 1.00 13.00 106 ASP H O 1
ATOM 12254 N N . ILE H 1 107 ? -44.642 33.913 -45.373 1.00 12.74 107 ILE H N 1
ATOM 12255 C CA . ILE H 1 107 ? -43.545 33.167 -45.980 1.00 12.26 107 ILE H CA 1
ATOM 12256 C C . ILE H 1 107 ? -44.038 31.778 -46.377 1.00 13.03 107 ILE H C 1
ATOM 12257 O O . ILE H 1 107 ? -43.724 31.313 -47.476 1.00 13.71 107 ILE H O 1
ATOM 12262 N N . ALA H 1 108 ? -44.846 31.131 -45.537 1.00 12.72 108 ALA H N 1
ATOM 12263 C CA . ALA H 1 108 ? -45.431 29.854 -45.933 1.00 12.39 108 ALA H CA 1
ATOM 12264 C C . ALA H 1 108 ? -46.319 29.997 -47.158 1.00 13.33 108 ALA H C 1
ATOM 12265 O O . ALA H 1 108 ? -46.402 29.074 -47.983 1.00 12.98 108 ALA H O 1
ATOM 12267 N N . LEU H 1 109 ? -47.048 31.120 -47.243 1.00 14.42 109 LEU H N 1
ATOM 12268 C CA . LEU H 1 109 ? -47.875 31.374 -48.406 1.00 14.80 109 LEU H CA 1
ATOM 12269 C C . LEU H 1 109 ? -47.019 31.506 -49.658 1.00 14.74 109 LEU H C 1
ATOM 12270 O O . LEU H 1 109 ? -47.415 31.031 -50.725 1.00 15.47 109 LEU H O 1
ATOM 12275 N N . GLY H 1 110 ? -45.854 32.132 -49.537 1.00 13.72 110 GLY H N 1
ATOM 12276 C CA . GLY H 1 110 ? -44.924 32.229 -50.671 1.00 14.30 110 GLY H CA 1
ATOM 12277 C C . GLY H 1 110 ? -44.427 30.845 -51.067 1.00 14.45 110 GLY H C 1
ATOM 12278 O O . GLY H 1 110 ? -44.408 30.461 -52.244 1.00 13.62 110 GLY H O 1
ATOM 12287 N N . SER H 1 112 ? -46.045 28.136 -50.611 1.00 12.97 112 SER H N 1
ATOM 12288 C CA . SER H 1 112 ? -47.222 27.446 -51.209 1.00 13.51 112 SER H CA 1
ATOM 12289 C C . SER H 1 112 ? -47.358 27.725 -52.698 1.00 13.46 112 SER H C 1
ATOM 12290 O O . SER H 1 112 ? -47.744 26.828 -53.480 1.00 12.99 112 SER H O 1
ATOM 12293 N N . VAL H 1 113 ? -46.989 28.941 -53.101 1.00 12.69 113 VAL H N 1
ATOM 12294 C CA . VAL H 1 113 ? -46.995 29.303 -54.514 1.00 12.85 113 VAL H CA 1
ATOM 12295 C C . VAL H 1 113 ? -45.995 28.444 -55.287 1.00 12.59 113 VAL H C 1
ATOM 12296 O O . VAL H 1 113 ? -46.316 27.937 -56.373 1.00 12.94 113 VAL H O 1
ATOM 12300 N N . LEU H 1 114 ? -44.792 28.307 -54.745 1.00 12.04 114 LEU H N 1
ATOM 12301 C CA . LEU H 1 114 ? -43.752 27.487 -55.378 1.00 13.49 114 LEU H CA 1
ATOM 12302 C C . LEU H 1 114 ? -44.152 26.014 -55.422 1.00 13.58 114 LEU H C 1
ATOM 12303 O O . LEU H 1 114 ? -43.914 25.347 -56.445 1.00 13.78 114 LEU H O 1
ATOM 12308 N N . VAL H 1 115 ? -44.738 25.483 -54.353 1.00 13.24 115 VAL H N 1
ATOM 12309 C CA . VAL H 1 115 ? -45.192 24.072 -54.407 1.00 13.59 115 VAL H CA 1
ATOM 12310 C C . VAL H 1 115 ? -46.237 23.887 -55.513 1.00 12.63 115 VAL H C 1
ATOM 12311 O O . VAL H 1 115 ? -46.179 22.927 -56.279 1.00 12.66 115 VAL H O 1
ATOM 12315 N N . THR H 1 116 ? -47.203 24.793 -55.593 1.00 11.79 116 THR H N 1
ATOM 12316 C CA . THR H 1 116 ? -48.219 24.748 -56.641 1.00 12.55 116 THR H CA 1
ATOM 12317 C C . THR H 1 116 ? -47.571 24.807 -58.060 1.00 12.80 116 THR H C 1
ATOM 12318 O O . THR H 1 116 ? -48.019 24.134 -58.984 1.00 12.89 116 THR H O 1
ATOM 12322 N N . GLN H 1 117 ? -46.533 25.617 -58.230 1.00 12.84 117 GLN H N 1
ATOM 12323 C CA . GLN H 1 117 ? -45.869 25.695 -59.530 1.00 13.61 117 GLN H CA 1
ATOM 12324 C C . GLN H 1 117 ? -45.283 24.347 -59.894 1.00 13.98 117 GLN H C 1
ATOM 12325 O O . GLN H 1 117 ? -45.383 23.937 -61.040 1.00 14.00 117 GLN H O 1
ATOM 12331 N N . VAL H 1 118 ? -44.698 23.647 -58.918 1.00 13.94 118 VAL H N 1
ATOM 12332 C CA . VAL H 1 118 ? -44.183 22.305 -59.165 1.00 13.94 118 VAL H CA 1
ATOM 12333 C C . VAL H 1 118 ? -45.298 21.324 -59.479 1.00 14.20 118 VAL H C 1
ATOM 12334 O O . VAL H 1 118 ? -45.218 20.569 -60.447 1.00 14.55 118 VAL H O 1
ATOM 12338 N N . LEU H 1 119 ? -46.361 21.349 -58.691 1.00 13.02 119 LEU H N 1
ATOM 12339 C CA . LEU H 1 119 ? -47.419 20.374 -58.845 1.00 14.92 119 LEU H CA 1
ATOM 12340 C C . LEU H 1 119 ? -48.159 20.513 -60.172 1.00 14.40 119 LEU H C 1
ATOM 12341 O O . LEU H 1 119 ? -48.736 19.532 -60.654 1.00 16.30 119 LEU H O 1
ATOM 12346 N N . THR H 1 120 ? -48.168 21.728 -60.727 1.00 15.33 120 THR H N 1
ATOM 12347 C CA . THR H 1 120 ? -48.932 22.032 -61.960 1.00 15.53 120 THR H CA 1
ATOM 12348 C C . THR H 1 120 ? -48.031 22.072 -63.203 1.00 15.70 120 THR H C 1
ATOM 12349 O O . THR H 1 120 ? -48.431 22.551 -64.284 1.00 17.04 120 THR H O 1
ATOM 12353 N N . SER H 1 121 ? -46.815 21.568 -63.042 1.00 15.03 121 SER H N 1
ATOM 12354 C CA . SER H 1 121 ? -45.773 21.724 -64.054 1.00 15.23 121 SER H CA 1
ATOM 12355 C C . SER H 1 121 ? -45.760 20.651 -65.143 1.00 14.98 121 SER H C 1
ATOM 12356 O O . SER H 1 121 ? -44.903 20.724 -66.035 1.00 15.02 121 SER H O 1
ATOM 12359 N N . ALA H 1 122 ? -46.666 19.668 -65.071 1.00 15.56 122 ALA H N 1
ATOM 12360 C CA . ALA H 1 122 ? -46.705 18.577 -66.063 1.00 15.39 122 ALA H CA 1
ATOM 12361 C C . ALA H 1 122 ? -46.678 19.139 -67.469 1.00 15.71 122 ALA H C 1
ATOM 12362 O O . ALA H 1 122 ? -47.310 20.166 -67.750 1.00 16.61 122 ALA H O 1
ATOM 12364 N N . GLY H 1 123 ? -45.966 18.438 -68.350 1.00 15.57 123 GLY H N 1
ATOM 12365 C CA . GLY H 1 123 ? -45.909 18.799 -69.756 1.00 15.67 123 GLY H CA 1
ATOM 12366 C C . GLY H 1 123 ? -44.926 19.887 -70.168 1.00 15.60 123 GLY H C 1
ATOM 12367 O O . GLY H 1 123 ? -44.574 19.970 -71.330 1.00 15.94 123 GLY H O 1
ATOM 12368 N N . GLY H 1 124 ? -44.517 20.762 -69.248 1.00 15.95 124 GLY H N 1
ATOM 12369 C CA . GLY H 1 124 ? -43.650 21.888 -69.613 1.00 15.32 124 GLY H CA 1
ATOM 12370 C C . GLY H 1 124 ? -44.177 22.640 -70.814 1.00 15.44 124 GLY H C 1
ATOM 12371 O O . GLY H 1 124 ? -45.359 22.986 -70.873 1.00 16.46 124 GLY H O 1
ATOM 12372 N N . VAL H 1 125 ? -43.308 22.849 -71.802 1.00 15.00 125 VAL H N 1
ATOM 12373 C CA . VAL H 1 125 ? -43.700 23.430 -73.080 1.00 15.09 125 VAL H CA 1
ATOM 12374 C C . VAL H 1 125 ? -43.692 22.285 -74.102 1.00 15.04 125 VAL H C 1
ATOM 12375 O O . VAL H 1 125 ? -42.615 21.809 -74.521 1.00 16.10 125 VAL H O 1
ATOM 12379 N N . GLY H 1 126 ? -44.875 21.800 -74.453 1.00 15.07 126 GLY H N 1
ATOM 12380 C CA . GLY H 1 126 ? -45.026 20.804 -75.521 1.00 15.05 126 GLY H CA 1
ATOM 12381 C C . GLY H 1 126 ? -44.378 19.444 -75.292 1.00 15.37 126 GLY H C 1
ATOM 12382 O O . GLY H 1 126 ? -43.957 18.789 -76.252 1.00 15.77 126 GLY H O 1
ATOM 12383 N N . THR H 1 127 ? -44.300 18.988 -74.033 1.00 14.96 127 THR H N 1
ATOM 12384 C CA . THR H 1 127 ? -43.786 17.632 -73.768 1.00 15.27 127 THR H CA 1
ATOM 12385 C C . THR H 1 127 ? -44.823 16.686 -73.200 1.00 16.05 127 THR H C 1
ATOM 12386 O O . THR H 1 127 ? -45.917 17.090 -72.812 1.00 16.49 127 THR H O 1
ATOM 12390 N N . THR H 1 128 ? -44.433 15.408 -73.172 1.00 17.06 128 THR H N 1
ATOM 12391 C CA . THR H 1 128 ? -45.227 14.319 -72.623 1.00 17.33 128 THR H CA 1
ATOM 12392 C C . THR H 1 128 ? -44.832 14.045 -71.148 1.00 17.41 128 THR H C 1
ATOM 12393 O O . THR H 1 128 ? -45.339 13.098 -70.534 1.00 18.41 128 THR H O 1
ATOM 12397 N N . TYR H 1 129 ? -43.929 14.855 -70.580 1.00 16.55 129 TYR H N 1
ATOM 12398 C CA . TYR H 1 129 ? -43.345 14.536 -69.279 1.00 16.73 129 TYR H CA 1
ATOM 12399 C C . TYR H 1 129 ? -44.284 14.888 -68.118 1.00 16.25 129 TYR H C 1
ATOM 12400 O O . TYR H 1 129 ? -45.014 15.885 -68.187 1.00 16.71 129 TYR H O 1
ATOM 12409 N N . PRO H 1 130 ? -44.281 14.056 -67.057 1.00 16.30 130 PRO H N 1
ATOM 12410 C CA . PRO H 1 130 ? -45.104 14.332 -65.880 1.00 16.29 130 PRO H CA 1
ATOM 12411 C C . PRO H 1 130 ? -44.482 15.388 -64.979 1.00 16.15 130 PRO H C 1
ATOM 12412 O O . PRO H 1 130 ? -43.321 15.753 -65.147 1.00 16.08 130 PRO H O 1
ATOM 12416 N N . ALA H 1 131 ? -45.259 15.842 -63.999 1.00 15.88 131 ALA H N 1
ATOM 12417 C CA . ALA H 1 131 ? -44.737 16.709 -62.961 1.00 16.51 131 ALA H CA 1
ATOM 12418 C C . ALA H 1 131 ? -43.819 15.923 -62.024 1.00 16.25 131 ALA H C 1
ATOM 12419 O O . ALA H 1 131 ? -44.085 14.754 -61.725 1.00 17.38 131 ALA H O 1
ATOM 12421 N N . PRO H 1 132 ? -42.717 16.547 -61.574 1.00 16.75 132 PRO H N 1
ATOM 12422 C CA . PRO H 1 132 ? -41.950 15.903 -60.530 1.00 16.16 132 PRO H CA 1
ATOM 12423 C C . PRO H 1 132 ? -42.655 16.029 -59.195 1.00 16.39 132 PRO H C 1
ATOM 12424 O O . PRO H 1 132 ? -43.603 16.817 -59.037 1.00 15.96 132 PRO H O 1
ATOM 12428 N N . LYS H 1 133 ? -42.185 15.229 -58.258 1.00 16.05 133 LYS H N 1
ATOM 12429 C CA . LYS H 1 133 ? -42.563 15.393 -56.874 1.00 17.29 133 LYS H CA 1
ATOM 12430 C C . LYS H 1 133 ? -41.876 16.650 -56.325 1.00 16.78 133 LYS H C 1
ATOM 12431 O O . LYS H 1 133 ? -40.982 17.234 -56.955 1.00 15.39 133 LYS H O 1
ATOM 12437 N N . VAL H 1 134 ? -42.315 17.066 -55.141 1.00 16.27 134 VAL H N 1
ATOM 12438 C CA . VAL H 1 134 ? -41.714 18.202 -54.449 1.00 16.84 134 VAL H CA 1
ATOM 12439 C C . VAL H 1 134 ? -41.353 17.811 -52.988 1.00 17.07 134 VAL H C 1
ATOM 12440 O O . VAL H 1 134 ? -41.985 16.936 -52.393 1.00 17.28 134 VAL H O 1
ATOM 12444 N N . LEU H 1 135 ? -40.286 18.406 -52.459 1.00 16.54 135 LEU H N 1
ATOM 12445 C CA . LEU H 1 135 ? -39.926 18.269 -51.055 1.00 16.37 135 LEU H CA 1
ATOM 12446 C C . LEU H 1 135 ? -39.758 19.697 -50.522 1.00 16.10 135 LEU H C 1
ATOM 12447 O O . LEU H 1 135 ? -38.915 20.454 -50.987 1.00 15.80 135 LEU H O 1
ATOM 12452 N N . VAL H 1 136 ? -40.582 20.058 -49.551 1.00 14.83 136 VAL H N 1
ATOM 12453 C CA . VAL H 1 136 ? -40.527 21.379 -48.919 1.00 14.70 136 VAL H CA 1
ATOM 12454 C C . VAL H 1 136 ? -39.538 21.260 -47.779 1.00 13.87 136 VAL H C 1
ATOM 12455 O O . VAL H 1 136 ? -39.703 20.400 -46.921 1.00 13.58 136 VAL H O 1
ATOM 12459 N N . VAL H 1 137 ? -38.545 22.145 -47.742 1.00 13.89 137 VAL H N 1
ATOM 12460 C CA . VAL H 1 137 ? -37.492 22.112 -46.731 1.00 14.43 137 VAL H CA 1
ATOM 12461 C C . VAL H 1 137 ? -37.384 23.447 -45.977 1.00 15.02 137 VAL H C 1
ATOM 12462 O O . VAL H 1 137 ? -37.083 24.482 -46.566 1.00 15.11 137 VAL H O 1
ATOM 12466 N N . SER H 1 138 ? -37.629 23.423 -44.671 1.00 14.18 138 SER H N 1
ATOM 12467 C CA . SER H 1 138 ? -37.414 24.623 -43.884 1.00 14.51 138 SER H CA 1
ATOM 12468 C C . SER H 1 138 ? -35.935 24.756 -43.609 1.00 14.68 138 SER H C 1
ATOM 12469 O O . SER H 1 138 ? -35.275 23.777 -43.234 1.00 15.31 138 SER H O 1
ATOM 12472 N N . PRO H 1 139 ? -35.398 25.974 -43.788 1.00 15.42 139 PRO H N 1
ATOM 12473 C CA . PRO H 1 139 ? -34.002 26.186 -43.477 1.00 15.41 139 PRO H CA 1
ATOM 12474 C C . PRO H 1 139 ? -33.772 26.156 -41.963 1.00 15.49 139 PRO H C 1
ATOM 12475 O O . PRO H 1 139 ? -34.735 26.311 -41.200 1.00 14.63 139 PRO H O 1
ATOM 12479 N N . PRO H 1 140 ? -32.509 25.968 -41.532 1.00 15.53 140 PRO H N 1
ATOM 12480 C CA . PRO H 1 140 ? -32.243 26.009 -40.098 1.00 15.61 140 PRO H CA 1
ATOM 12481 C C . PRO H 1 140 ? -32.401 27.448 -39.587 1.00 15.99 140 PRO H C 1
ATOM 12482 O O . PRO H 1 140 ? -32.255 28.420 -40.372 1.00 16.48 140 PRO H O 1
ATOM 12486 N N . PRO H 1 141 ? -32.704 27.616 -38.287 1.00 14.99 141 PRO H N 1
ATOM 12487 C CA . PRO H 1 141 ? -32.756 28.975 -37.797 1.00 14.98 141 PRO H CA 1
ATOM 12488 C C . PRO H 1 141 ? -31.461 29.759 -37.957 1.00 14.72 141 PRO H C 1
ATOM 12489 O O . PRO H 1 141 ? -30.343 29.185 -37.888 1.00 14.18 141 PRO H O 1
ATOM 12493 N N . LEU H 1 142 ? -31.617 31.057 -38.168 1.00 15.04 142 LEU H N 1
ATOM 12494 C CA . LEU H 1 142 ? -30.463 31.953 -38.168 1.00 15.12 142 LEU H CA 1
ATOM 12495 C C . LEU H 1 142 ? -29.806 32.003 -36.789 1.00 14.32 142 LEU H C 1
ATOM 12496 O O . LEU H 1 142 ? -30.397 31.574 -35.774 1.00 14.90 142 LEU H O 1
ATOM 12501 N N . ALA H 1 143 ? -28.603 32.557 -36.757 1.00 14.07 143 ALA H N 1
ATOM 12502 C CA . ALA H 1 143 ? -27.797 32.665 -35.549 1.00 14.60 143 ALA H CA 1
ATOM 12503 C C . ALA H 1 143 ? -27.303 34.120 -35.397 1.00 15.05 143 ALA H C 1
ATOM 12504 O O . ALA H 1 143 ? -27.532 34.952 -36.274 1.00 15.14 143 ALA H O 1
ATOM 12506 N N . PRO H 1 144 ? -26.651 34.443 -34.268 1.00 15.67 144 PRO H N 1
ATOM 12507 C CA . PRO H 1 144 ? -26.074 35.775 -34.059 1.00 15.46 144 PRO H CA 1
ATOM 12508 C C . PRO H 1 144 ? -25.122 36.154 -35.190 1.00 14.47 144 PRO H C 1
ATOM 12509 O O . PRO H 1 144 ? -24.386 35.304 -35.679 1.00 14.33 144 PRO H O 1
ATOM 12521 N N . PRO H 1 146 ? -22.117 38.788 -36.450 1.00 16.19 146 PRO H N 1
ATOM 12522 C CA . PRO H 1 146 ? -21.130 39.812 -36.103 1.00 15.44 146 PRO H CA 1
ATOM 12523 C C . PRO H 1 146 ? -21.162 41.060 -36.981 1.00 15.38 146 PRO H C 1
ATOM 12524 O O . PRO H 1 146 ? -20.925 42.158 -36.483 1.00 16.31 146 PRO H O 1
ATOM 12528 N N . HIS H 1 147 ? -21.491 40.926 -38.270 1.00 14.28 147 HIS H N 1
ATOM 12529 C CA . HIS H 1 147 ? -21.460 42.093 -39.125 1.00 14.58 147 HIS H CA 1
ATOM 12530 C C . HIS H 1 147 ? -22.672 43.001 -38.921 1.00 14.99 147 HIS H C 1
ATOM 12531 O O . HIS H 1 147 ? -23.806 42.544 -39.028 1.00 14.13 147 HIS H O 1
ATOM 12538 N N . PRO H 1 148 ? -22.428 44.284 -38.614 1.00 14.95 148 PRO H N 1
ATOM 12539 C CA . PRO H 1 148 ? -23.515 45.233 -38.351 1.00 15.42 148 PRO H CA 1
ATOM 12540 C C . PRO H 1 148 ? -24.547 45.340 -39.458 1.00 15.22 148 PRO H C 1
ATOM 12541 O O . PRO H 1 148 ? -25.714 45.553 -39.152 1.00 15.44 148 PRO H O 1
ATOM 12545 N N . TRP H 1 149 ? -24.137 45.215 -40.725 1.00 14.98 149 TRP H N 1
ATOM 12546 C CA . TRP H 1 149 ? -25.105 45.282 -41.825 1.00 15.20 149 TRP H CA 1
ATOM 12547 C C . TRP H 1 149 ? -26.016 44.064 -41.793 1.00 15.02 149 TRP H C 1
ATOM 12548 O O . TRP H 1 149 ? -27.244 44.165 -41.964 1.00 14.40 149 TRP H O 1
ATOM 12559 N N . PHE H 1 150 ? -25.432 42.882 -41.627 1.00 15.18 150 PHE H N 1
ATOM 12560 C CA . PHE H 1 150 ? -26.269 41.691 -41.510 1.00 15.65 150 PHE H CA 1
ATOM 12561 C C . PHE H 1 150 ? -27.224 41.811 -40.317 1.00 15.22 150 PHE H C 1
ATOM 12562 O O . PHE H 1 150 ? -28.394 41.474 -40.431 1.00 14.93 150 PHE H O 1
ATOM 12570 N N . GLN H 1 151 ? -26.726 42.301 -39.183 1.00 15.23 151 GLN H N 1
ATOM 12571 C CA . GLN H 1 151 ? -27.607 42.473 -38.007 1.00 15.65 151 GLN H CA 1
ATOM 12572 C C . GLN H 1 151 ? -28.835 43.329 -38.376 1.00 15.82 151 GLN H C 1
ATOM 12573 O O . GLN H 1 151 ? -29.980 43.037 -37.982 1.00 17.29 151 GLN H O 1
ATOM 12579 N N . LEU H 1 152 ? -28.576 44.433 -39.063 1.00 14.99 152 LEU H N 1
ATOM 12580 C CA . LEU H 1 152 ? -29.620 45.361 -39.514 1.00 15.02 152 LEU H CA 1
ATOM 12581 C C . LEU H 1 152 ? -30.634 44.737 -40.455 1.00 14.94 152 LEU H C 1
ATOM 12582 O O . LEU H 1 152 ? -31.832 44.786 -40.189 1.00 14.55 152 LEU H O 1
ATOM 12587 N N . ILE H 1 153 ? -30.171 44.177 -41.569 1.00 15.02 153 ILE H N 1
ATOM 12588 C CA . ILE H 1 153 ? -31.138 43.669 -42.551 1.00 14.82 153 ILE H CA 1
ATOM 12589 C C . ILE H 1 153 ? -31.913 42.474 -42.033 1.00 14.92 153 ILE H C 1
ATOM 12590 O O . ILE H 1 153 ? -32.999 42.229 -42.526 1.00 14.27 153 ILE H O 1
ATOM 12595 N N . PHE H 1 154 ? -31.365 41.738 -41.049 1.00 14.69 154 PHE H N 1
ATOM 12596 C CA . PHE H 1 154 ? -32.026 40.528 -40.522 1.00 14.72 154 PHE H CA 1
ATOM 12597 C C . PHE H 1 154 ? -32.665 40.764 -39.143 1.00 15.29 154 PHE H C 1
ATOM 12598 O O . PHE H 1 154 ? -32.966 39.807 -38.427 1.00 14.71 154 PHE H O 1
ATOM 12606 N N . GLU H 1 155 ? -32.879 42.028 -38.761 1.00 15.19 155 GLU H N 1
ATOM 12607 C CA . GLU H 1 155 ? -33.520 42.327 -37.484 1.00 15.39 155 GLU H CA 1
ATOM 12608 C C . GLU H 1 155 ? -34.882 41.623 -37.430 1.00 14.43 155 GLU H C 1
ATOM 12609 O O . GLU H 1 155 ? -35.697 41.778 -38.356 1.00 14.47 155 GLU H O 1
ATOM 12615 N N . GLY H 1 156 ? -35.056 40.793 -36.392 1.00 14.43 156 GLY H N 1
ATOM 12616 C CA . GLY H 1 156 ? -36.286 40.005 -36.210 1.00 14.84 156 GLY H CA 1
ATOM 12617 C C . GLY H 1 156 ? -36.305 38.704 -36.993 1.00 15.13 156 GLY H C 1
ATOM 12618 O O . GLY H 1 156 ? -37.219 37.891 -36.839 1.00 16.12 156 GLY H O 1
ATOM 12619 N N . GLY H 1 157 ? -35.279 38.498 -37.809 1.00 15.26 157 GLY H N 1
ATOM 12620 C CA . GLY H 1 157 ? -35.211 37.349 -38.688 1.00 14.67 157 GLY H CA 1
ATOM 12621 C C . GLY H 1 157 ? -35.022 36.014 -38.001 1.00 15.33 157 GLY H C 1
ATOM 12622 O O . GLY H 1 157 ? -35.656 35.005 -38.366 1.00 14.53 157 GLY H O 1
ATOM 12623 N N . GLU H 1 158 ? -34.132 35.980 -37.022 1.00 14.50 158 GLU H N 1
ATOM 12624 C CA . GLU H 1 158 ? -33.870 34.732 -36.311 1.00 15.81 158 GLU H CA 1
ATOM 12625 C C . GLU H 1 158 ? -35.148 34.175 -35.702 1.00 15.42 158 GLU H C 1
ATOM 12626 O O . GLU H 1 158 ? -35.442 32.995 -35.843 1.00 15.12 158 GLU H O 1
ATOM 12632 N N . GLN H 1 159 ? -35.913 35.028 -35.034 1.00 16.60 159 GLN H N 1
ATOM 12633 C CA . GLN H 1 159 ? -37.170 34.580 -34.419 1.00 16.53 159 GLN H CA 1
ATOM 12634 C C . GLN H 1 159 ? -38.101 34.003 -35.489 1.00 15.42 159 GLN H C 1
ATOM 12635 O O . GLN H 1 159 ? -38.680 32.936 -35.312 1.00 15.28 159 GLN H O 1
ATOM 12641 N N . LYS H 1 160 ? -38.214 34.687 -36.620 1.00 15.24 160 LYS H N 1
ATOM 12642 C CA . LYS H 1 160 ? -39.099 34.214 -37.679 1.00 14.70 160 LYS H CA 1
ATOM 12643 C C . LYS H 1 160 ? -38.652 32.872 -38.230 1.00 14.59 160 LYS H C 1
ATOM 12644 O O . LYS H 1 160 ? -39.499 32.008 -38.449 1.00 15.65 160 LYS H O 1
ATOM 12650 N N . THR H 1 161 ? -37.342 32.699 -38.434 1.00 14.63 161 THR H N 1
ATOM 12651 C CA . THR H 1 161 ? -36.814 31.447 -38.947 1.00 14.54 161 THR H CA 1
ATOM 12652 C C . THR H 1 161 ? -37.044 30.286 -37.963 1.00 15.27 161 THR H C 1
ATOM 12653 O O . THR H 1 161 ? -37.138 29.148 -38.417 1.00 16.09 161 THR H O 1
ATOM 12657 N N . THR H 1 162 ? -37.191 30.567 -36.653 1.00 14.36 162 THR H N 1
ATOM 12658 C CA . THR H 1 162 ? -37.529 29.494 -35.712 1.00 14.27 162 THR H CA 1
ATOM 12659 C C . THR H 1 162 ? -38.961 28.945 -35.896 1.00 14.29 162 THR H C 1
ATOM 12660 O O . THR H 1 162 ? -39.277 27.862 -35.382 1.00 14.48 162 THR H O 1
ATOM 12664 N N . GLU H 1 163 ? -39.798 29.682 -36.631 1.00 13.82 163 GLU H N 1
ATOM 12665 C CA . GLU H 1 163 ? -41.194 29.306 -36.886 1.00 13.57 163 GLU H CA 1
ATOM 12666 C C . GLU H 1 163 ? -41.394 28.583 -38.197 1.00 13.61 163 GLU H C 1
ATOM 12667 O O . GLU H 1 163 ? -42.476 28.085 -38.438 1.00 13.54 163 GLU H O 1
ATOM 12673 N N . LEU H 1 164 ? -40.385 28.564 -39.062 1.00 13.85 164 LEU H N 1
ATOM 12674 C CA . LEU H 1 164 ? -40.613 28.079 -40.431 1.00 13.22 164 LEU H CA 1
ATOM 12675 C C . LEU H 1 164 ? -40.863 26.579 -40.477 1.00 13.25 164 LEU H C 1
ATOM 12676 O O . LEU H 1 164 ? -41.662 26.117 -41.278 1.00 13.46 164 LEU H O 1
ATOM 12681 N N . ALA H 1 165 ? -40.208 25.819 -39.617 1.00 13.33 165 ALA H N 1
ATOM 12682 C CA . ALA H 1 165 ? -40.449 24.364 -39.569 1.00 13.88 165 ALA H CA 1
ATOM 12683 C C . ALA H 1 165 ? -41.921 24.095 -39.230 1.00 13.86 165 ALA H C 1
ATOM 12684 O O . ALA H 1 165 ? -42.581 23.279 -39.893 1.00 14.17 165 ALA H O 1
ATOM 12686 N N . ARG H 1 166 ? -42.455 24.815 -38.261 1.00 15.35 166 ARG H N 1
ATOM 12687 C CA . ARG H 1 166 ? -43.857 24.628 -37.888 1.00 15.59 166 ARG H CA 1
ATOM 12688 C C . ARG H 1 166 ? -44.804 25.030 -39.030 1.00 15.30 166 ARG H C 1
ATOM 12689 O O . ARG H 1 166 ? -45.711 24.296 -39.376 1.00 15.48 166 ARG H O 1
ATOM 12697 N N . VAL H 1 167 ? -44.618 26.213 -39.610 1.00 15.22 167 VAL H N 1
ATOM 12698 C CA . VAL H 1 167 ? -45.564 26.653 -40.640 1.00 14.77 167 VAL H CA 1
ATOM 12699 C C . VAL H 1 167 ? -45.418 25.844 -41.945 1.00 14.34 167 VAL H C 1
ATOM 12700 O O . VAL H 1 167 ? -46.422 25.576 -42.619 1.00 14.15 167 VAL H O 1
ATOM 12704 N N . TYR H 1 168 ? -44.191 25.482 -42.304 1.00 14.22 168 TYR H N 1
ATOM 12705 C CA . TYR H 1 168 ? -43.956 24.664 -43.513 1.00 13.83 168 TYR H CA 1
ATOM 12706 C C . TYR H 1 168 ? -44.541 23.258 -43.356 1.00 14.86 168 TYR H C 1
ATOM 12707 O O . TYR H 1 168 ? -45.163 22.737 -44.289 1.00 14.85 168 TYR H O 1
ATOM 12716 N N . SER H 1 169 ? -44.389 22.663 -42.174 1.00 14.39 169 SER H N 1
ATOM 12717 C CA . SER H 1 169 ? -44.930 21.324 -41.938 1.00 14.58 169 SER H CA 1
ATOM 12718 C C . SER H 1 169 ? -46.450 21.336 -42.020 1.00 14.42 169 SER H C 1
ATOM 12719 O O . SER H 1 169 ? -47.046 20.402 -42.568 1.00 14.29 169 SER H O 1
ATOM 12722 N N . ALA H 1 170 ? -47.064 22.417 -41.525 1.00 13.56 170 ALA H N 1
ATOM 12723 C CA . ALA H 1 170 ? -48.518 22.593 -41.570 1.00 13.39 170 ALA H CA 1
ATOM 12724 C C . ALA H 1 170 ? -48.979 22.683 -43.023 1.00 13.75 170 ALA H C 1
ATOM 12725 O O . ALA H 1 170 ? -49.922 22.001 -43.462 1.00 14.12 170 ALA H O 1
ATOM 12727 N N . LEU H 1 171 ? -48.290 23.537 -43.760 1.00 13.42 171 LEU H N 1
ATOM 12728 C CA . LEU H 1 171 ? -48.599 23.755 -45.169 1.00 12.91 171 LEU H CA 1
ATOM 12729 C C . LEU H 1 171 ? -48.496 22.449 -45.957 1.00 12.84 171 LEU H C 1
ATOM 12730 O O . LEU H 1 171 ? -49.409 22.081 -46.707 1.00 13.77 171 LEU H O 1
ATOM 12735 N N . ALA H 1 172 ? -47.364 21.790 -45.808 1.00 12.89 172 ALA H N 1
ATOM 12736 C CA . ALA H 1 172 ? -47.063 20.552 -46.529 1.00 12.89 172 ALA H CA 1
ATOM 12737 C C . ALA H 1 172 ? -48.077 19.467 -46.184 1.00 13.67 172 ALA H C 1
ATOM 12738 O O . ALA H 1 172 ? -48.521 18.684 -47.058 1.00 13.20 172 ALA H O 1
ATOM 12740 N N . SER H 1 173 ? -48.447 19.401 -44.912 1.00 13.98 173 SER H N 1
ATOM 12741 C CA . SER H 1 173 ? -49.471 18.475 -44.515 1.00 15.15 173 SER H CA 1
ATOM 12742 C C . SER H 1 173 ? -50.784 18.753 -45.248 1.00 14.77 173 SER H C 1
ATOM 12743 O O . SER H 1 173 ? -51.372 17.850 -45.804 1.00 14.13 173 SER H O 1
ATOM 12746 N N . PHE H 1 174 ? -51.210 20.011 -45.269 1.00 14.56 174 PHE H N 1
ATOM 12747 C CA . PHE H 1 174 ? -52.435 20.409 -45.975 1.00 14.31 174 PHE H CA 1
ATOM 12748 C C . PHE H 1 174 ? -52.414 20.073 -47.467 1.00 14.25 174 PHE H C 1
ATOM 12749 O O . PHE H 1 174 ? -53.403 19.540 -48.021 1.00 13.74 174 PHE H O 1
ATOM 12765 N N . LYS H 1 176 ? -50.522 17.909 -48.878 1.00 13.88 176 LYS H N 1
ATOM 12766 C CA . LYS H 1 176 ? -50.224 16.505 -49.081 1.00 14.31 176 LYS H CA 1
ATOM 12767 C C . LYS H 1 176 ? -48.933 16.321 -49.894 1.00 14.38 176 LYS H C 1
ATOM 12768 O O . LYS H 1 176 ? -48.857 15.494 -50.835 1.00 14.79 176 LYS H O 1
ATOM 12774 N N . VAL H 1 177 ? -47.905 17.083 -49.509 1.00 14.29 177 VAL H N 1
ATOM 12775 C CA . VAL H 1 177 ? -46.563 16.903 -50.074 1.00 14.60 177 VAL H CA 1
ATOM 12776 C C . VAL H 1 177 ? -45.536 16.649 -48.962 1.00 14.69 177 VAL H C 1
ATOM 12777 O O . VAL H 1 177 ? -45.763 17.049 -47.823 1.00 14.25 177 VAL H O 1
ATOM 12781 N N . PRO H 1 178 ? -44.376 16.056 -49.304 1.00 15.70 178 PRO H N 1
ATOM 12782 C CA . PRO H 1 178 ? -43.263 15.777 -48.397 1.00 15.31 178 PRO H CA 1
ATOM 12783 C C . PRO H 1 178 ? -42.647 17.056 -47.812 1.00 15.95 178 PRO H C 1
ATOM 12784 O O . PRO H 1 178 ? -42.588 18.088 -48.501 1.00 15.82 178 PRO H O 1
ATOM 12788 N N . PHE H 1 179 ? -42.213 16.944 -46.562 1.00 15.79 179 PHE H N 1
ATOM 12789 C CA . PHE H 1 179 ? -41.577 18.035 -45.787 1.00 15.83 179 PHE H CA 1
ATOM 12790 C C . PHE H 1 179 ? -40.365 17.474 -45.059 1.00 16.42 179 PHE H C 1
ATOM 12791 O O . PHE H 1 179 ? -40.419 16.350 -44.549 1.00 17.16 179 PHE H O 1
ATOM 12799 N N . PHE H 1 180 ? -39.297 18.270 -44.976 1.00 16.50 180 PHE H N 1
ATOM 12800 C CA . PHE H 1 180 ? -38.135 17.939 -44.149 1.00 15.73 180 PHE H CA 1
ATOM 12801 C C . PHE H 1 180 ? -37.577 19.206 -43.520 1.00 15.82 180 PHE H C 1
ATOM 12802 O O . PHE H 1 180 ? -37.481 20.230 -44.189 1.00 15.31 180 PHE H O 1
ATOM 12810 N N . ASP H 1 181 ? -37.206 19.143 -42.247 1.00 15.56 181 ASP H N 1
ATOM 12811 C CA . ASP H 1 181 ? -36.677 20.315 -41.549 1.00 16.24 181 ASP H CA 1
ATOM 12812 C C . ASP H 1 181 ? -35.163 20.212 -41.525 1.00 16.20 181 ASP H C 1
ATOM 12813 O O . ASP H 1 181 ? -34.618 19.320 -40.876 1.00 16.22 181 ASP H O 1
ATOM 12818 N N . ALA H 1 182 ? -34.490 21.101 -42.268 1.00 16.02 182 ALA H N 1
ATOM 12819 C CA . ALA H 1 182 ? -33.022 21.125 -42.282 1.00 16.24 182 ALA H CA 1
ATOM 12820 C C . ALA H 1 182 ? -32.471 21.399 -40.877 1.00 16.30 182 ALA H C 1
ATOM 12821 O O . ALA H 1 182 ? -31.391 20.903 -40.512 1.00 16.66 182 ALA H O 1
ATOM 12823 N N . GLY H 1 183 ? -33.228 22.174 -40.099 1.00 16.38 183 GLY H N 1
ATOM 12824 C CA . GLY H 1 183 ? -32.879 22.484 -38.717 1.00 17.07 183 GLY H CA 1
ATOM 12825 C C . GLY H 1 183 ? -32.845 21.275 -37.788 1.00 17.47 183 GLY H C 1
ATOM 12826 O O . GLY H 1 183 ? -32.289 21.347 -36.695 1.00 18.84 183 GLY H O 1
ATOM 12827 N N . SER H 1 184 ? -33.483 20.183 -38.193 1.00 16.93 184 SER H N 1
ATOM 12828 C CA . SER H 1 184 ? -33.453 18.929 -37.422 1.00 17.59 184 SER H CA 1
ATOM 12829 C C . SER H 1 184 ? -32.109 18.219 -37.536 1.00 17.84 184 SER H C 1
ATOM 12830 O O . SER H 1 184 ? -31.839 17.303 -36.748 1.00 18.56 184 SER H O 1
ATOM 12833 N N . VAL H 1 185 ? -31.283 18.595 -38.511 1.00 17.86 185 VAL H N 1
ATOM 12834 C CA . VAL H 1 185 ? -29.981 17.926 -38.689 1.00 18.20 185 VAL H CA 1
ATOM 12835 C C . VAL H 1 185 ? -28.748 18.837 -38.577 1.00 18.86 185 VAL H C 1
ATOM 12836 O O . VAL H 1 185 ? -27.645 18.344 -38.370 1.00 20.10 185 VAL H O 1
ATOM 12840 N N . ILE H 1 186 ? -28.927 20.147 -38.720 1.00 18.26 186 ILE H N 1
ATOM 12841 C CA . ILE H 1 186 ? -27.829 21.089 -38.587 1.00 17.93 186 ILE H CA 1
ATOM 12842 C C . ILE H 1 186 ? -28.300 22.376 -37.946 1.00 17.28 186 ILE H C 1
ATOM 12843 O O . ILE H 1 186 ? -29.489 22.701 -38.001 1.00 18.10 186 ILE H O 1
ATOM 12848 N N . SER H 1 187 ? -27.356 23.067 -37.307 1.00 16.89 187 SER H N 1
ATOM 12849 C CA . SER H 1 187 ? -27.526 24.434 -36.876 1.00 16.64 187 SER H CA 1
ATOM 12850 C C . SER H 1 187 ? -26.728 25.320 -37.826 1.00 16.64 187 SER H C 1
ATOM 12851 O O . SER H 1 187 ? -25.795 24.856 -38.488 1.00 16.83 187 SER H O 1
ATOM 12854 N N . THR H 1 188 ? -27.107 26.593 -37.898 1.00 16.01 188 THR H N 1
ATOM 12855 C CA . THR H 1 188 ? -26.406 27.526 -38.758 1.00 15.47 188 THR H CA 1
ATOM 12856 C C . THR H 1 188 ? -25.103 27.937 -38.080 1.00 15.08 188 THR H C 1
AT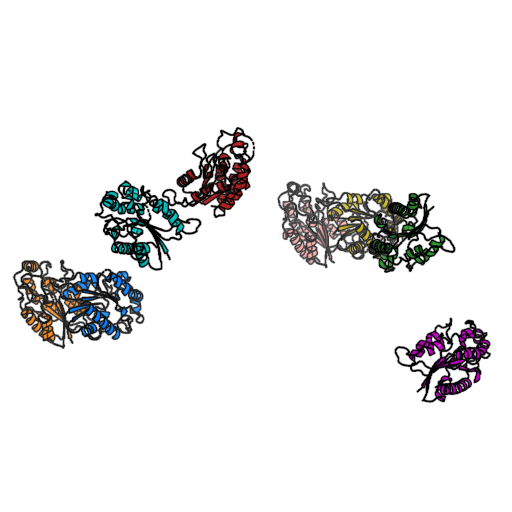OM 12857 O O . THR H 1 188 ? -25.088 28.786 -37.156 1.00 15.92 188 THR H O 1
ATOM 12861 N N . ASP H 1 189 ? -24.006 27.342 -38.542 1.00 15.84 189 ASP H N 1
ATOM 12862 C CA . ASP H 1 189 ? -22.722 27.503 -37.851 1.00 16.06 189 ASP H CA 1
ATOM 12863 C C . ASP H 1 189 ? -21.733 28.449 -38.529 1.00 16.10 189 ASP H C 1
ATOM 12864 O O . ASP H 1 189 ? -20.669 28.716 -37.962 1.00 16.57 189 ASP H O 1
ATOM 12869 N N . GLY H 1 190 ? -22.102 28.986 -39.698 1.00 15.67 190 GLY H N 1
ATOM 12870 C CA . GLY H 1 190 ? -21.221 29.892 -40.429 1.00 15.49 190 GLY H CA 1
ATOM 12871 C C . GLY H 1 190 ? -20.888 31.049 -39.513 1.00 15.00 190 GLY H C 1
ATOM 12872 O O . GLY H 1 190 ? -21.733 31.483 -38.720 1.00 15.64 190 GLY H O 1
ATOM 12873 N N . VAL H 1 191 ? -19.666 31.568 -39.644 1.00 15.49 191 VAL H N 1
ATOM 12874 C CA . VAL H 1 191 ? -19.186 32.675 -38.822 1.00 15.74 191 VAL H CA 1
ATOM 12875 C C . VAL H 1 191 ? -20.062 33.932 -38.933 1.00 15.35 191 VAL H C 1
ATOM 12876 O O . VAL H 1 191 ? -20.137 34.743 -37.985 1.00 17.11 191 VAL H O 1
ATOM 12880 N N . ASP H 1 192 ? -20.731 34.092 -40.084 1.00 14.80 192 ASP H N 1
ATOM 12881 C CA . ASP H 1 192 ? -21.626 35.236 -40.271 1.00 15.11 192 ASP H CA 1
ATOM 12882 C C . ASP H 1 192 ? -23.026 35.092 -39.648 1.00 14.01 192 ASP H C 1
ATOM 12883 O O . ASP H 1 192 ? -23.777 36.055 -39.612 1.00 15.18 192 ASP H O 1
ATOM 12888 N N . GLY H 1 193 ? -23.335 33.908 -39.122 1.00 14.47 193 GLY H N 1
ATOM 12889 C CA . GLY H 1 193 ? -24.616 33.647 -38.498 1.00 14.34 193 GLY H CA 1
ATOM 12890 C C . GLY H 1 193 ? -25.735 33.304 -39.474 1.00 14.68 193 GLY H C 1
ATOM 12891 O O . GLY H 1 193 ? -26.892 33.115 -39.081 1.00 14.46 193 GLY H O 1
ATOM 12892 N N . ILE H 1 194 ? -25.385 33.200 -40.748 1.00 14.70 194 ILE H N 1
ATOM 12893 C CA . ILE H 1 194 ? -26.388 33.055 -41.791 1.00 15.05 194 ILE H CA 1
ATOM 12894 C C . ILE H 1 194 ? -26.130 31.824 -42.645 1.00 15.27 194 ILE H C 1
ATOM 12895 O O . ILE H 1 194 ? -27.048 31.074 -42.964 1.00 15.11 194 ILE H O 1
ATOM 12900 N N . HIS H 1 195 ? -24.870 31.647 -43.039 1.00 15.52 195 HIS H N 1
ATOM 12901 C CA . HIS H 1 195 ? -24.518 30.617 -44.007 1.00 15.11 195 HIS H CA 1
ATOM 12902 C C . HIS H 1 195 ? -23.878 29.382 -43.334 1.00 15.15 195 HIS H C 1
ATOM 12903 O O . HIS H 1 195 ? -23.675 29.341 -42.133 1.00 14.41 195 HIS H O 1
ATOM 12910 N N . PHE H 1 196 ? -23.574 28.377 -44.139 1.00 15.57 196 PHE H N 1
ATOM 12911 C CA . PHE H 1 196 ? -23.160 27.074 -43.648 1.00 16.31 196 PHE H CA 1
ATOM 12912 C C . PHE H 1 196 ? -21.637 26.923 -43.624 1.00 16.63 196 PHE H C 1
ATOM 12913 O O . PHE H 1 196 ? -20.920 27.500 -44.461 1.00 15.72 196 PHE H O 1
ATOM 12921 N N . THR H 1 197 ? -21.155 26.158 -42.650 1.00 17.00 197 THR H N 1
ATOM 12922 C CA . THR H 1 197 ? -19.795 25.618 -42.661 1.00 17.94 197 THR H CA 1
ATOM 12923 C C . THR H 1 197 ? -19.725 24.415 -43.596 1.00 18.28 197 THR H C 1
ATOM 12924 O O . THR H 1 197 ? -20.742 23.942 -44.081 1.00 18.14 197 THR H O 1
ATOM 12928 N N . GLU H 1 198 ? -18.515 23.900 -43.802 1.00 18.69 198 GLU H N 1
ATOM 12929 C CA . GLU H 1 198 ? -18.310 22.619 -44.507 1.00 19.30 198 GLU H CA 1
ATOM 12930 C C . GLU H 1 198 ? -19.080 21.465 -43.873 1.00 18.98 198 GLU H C 1
ATOM 12931 O O . GLU H 1 198 ? -19.657 20.632 -44.575 1.00 19.04 198 GLU H O 1
ATOM 12937 N N . ALA H 1 199 ? -19.061 21.400 -42.545 1.00 19.10 199 ALA H N 1
ATOM 12938 C CA . ALA H 1 199 ? -19.752 20.319 -41.843 1.00 18.49 199 ALA H CA 1
ATOM 12939 C C . ALA H 1 199 ? -21.287 20.444 -41.991 1.00 18.51 199 ALA H C 1
ATOM 12940 O O . ALA H 1 199 ? -21.972 19.450 -42.169 1.00 18.32 199 ALA H O 1
ATOM 12942 N N . ASN H 1 200 ? -21.819 21.663 -41.929 1.00 18.57 200 ASN H N 1
ATOM 12943 C CA . ASN H 1 200 ? -23.249 21.892 -42.141 1.00 18.15 200 ASN H CA 1
ATOM 12944 C C . ASN H 1 200 ? -23.635 21.324 -43.516 1.00 17.75 200 ASN H C 1
ATOM 12945 O O . ASN H 1 200 ? -24.613 20.613 -43.648 1.00 18.09 200 ASN H O 1
ATOM 12950 N N . ASN H 1 201 ? -22.859 21.660 -44.536 1.00 17.93 201 ASN H N 1
ATOM 12951 C CA . ASN H 1 201 ? -23.153 21.227 -45.902 1.00 17.92 201 ASN H CA 1
ATOM 12952 C C . ASN H 1 201 ? -23.139 19.691 -45.987 1.00 18.51 201 ASN H C 1
ATOM 12953 O O . ASN H 1 201 ? -24.015 19.066 -46.600 1.00 17.68 201 ASN H O 1
ATOM 12958 N N . ARG H 1 202 ? -22.147 19.092 -45.336 1.00 19.24 202 ARG H N 1
ATOM 12959 C CA . ARG H 1 202 ? -21.991 17.642 -45.372 1.00 20.22 202 ARG H CA 1
ATOM 12960 C C . ARG H 1 202 ? -23.186 16.959 -44.725 1.00 19.19 202 ARG H C 1
ATOM 12961 O O . ARG H 1 202 ? -23.798 16.073 -45.306 1.00 18.94 202 ARG H O 1
ATOM 12969 N N . ASP H 1 203 ? -23.498 17.389 -43.515 1.00 18.69 203 ASP H N 1
ATOM 12970 C CA . ASP H 1 203 ? -24.554 16.794 -42.724 1.00 18.49 203 ASP H CA 1
ATOM 12971 C C . ASP H 1 203 ? -25.904 16.966 -43.423 1.00 18.99 203 ASP H C 1
ATOM 12972 O O . ASP H 1 203 ? -26.740 16.062 -43.411 1.00 18.39 203 ASP H O 1
ATOM 12977 N N . LEU H 1 204 ? -26.115 18.124 -44.051 1.00 19.06 204 LEU H N 1
ATOM 12978 C CA . LEU H 1 204 ? -27.373 18.353 -44.769 1.00 19.22 204 LEU H CA 1
ATOM 12979 C C . LEU H 1 204 ? -27.458 17.481 -46.039 1.00 19.35 204 LEU H C 1
ATOM 12980 O O . LEU H 1 204 ? -28.516 16.897 -46.324 1.00 19.68 204 LEU H O 1
ATOM 12985 N N . GLY H 1 205 ? -26.353 17.379 -46.776 1.00 19.16 205 GLY H N 1
ATOM 12986 C CA . GLY H 1 205 ? -26.329 16.576 -47.991 1.00 19.70 205 GLY H CA 1
ATOM 12987 C C . GLY H 1 205 ? -26.578 15.101 -47.700 1.00 20.04 205 GLY H C 1
ATOM 12988 O O . GLY H 1 205 ? -27.349 14.420 -48.400 1.00 20.22 205 GLY H O 1
ATOM 12989 N N . VAL H 1 206 ? -25.946 14.609 -46.637 1.00 19.79 206 VAL H N 1
ATOM 12990 C CA . VAL H 1 206 ? -26.162 13.233 -46.215 1.00 19.69 206 VAL H CA 1
ATOM 12991 C C . VAL H 1 206 ? -27.640 13.005 -45.869 1.00 19.87 206 VAL H C 1
ATOM 12992 O O . VAL H 1 206 ? -28.253 12.021 -46.295 1.00 20.72 206 VAL H O 1
ATOM 12996 N N . ALA H 1 207 ? -28.215 13.925 -45.109 1.00 19.59 207 ALA H N 1
ATOM 12997 C CA . ALA H 1 207 ? -29.605 13.809 -44.681 1.00 19.55 207 ALA H CA 1
ATOM 12998 C C . ALA H 1 207 ? -30.559 13.836 -45.870 1.00 19.62 207 ALA H C 1
ATOM 12999 O O . ALA H 1 207 ? -31.454 13.001 -45.968 1.00 20.47 207 ALA H O 1
ATOM 13001 N N . LEU H 1 208 ? -30.359 14.776 -46.791 1.00 18.88 208 LEU H N 1
ATOM 13002 C CA . LEU H 1 208 ? -31.268 14.880 -47.924 1.00 18.91 208 LEU H CA 1
ATOM 13003 C C . LEU H 1 208 ? -31.182 13.658 -48.862 1.00 18.44 208 LEU H C 1
ATOM 13004 O O . LEU H 1 208 ? -32.161 13.325 -49.510 1.00 19.18 208 LEU H O 1
ATOM 13009 N N . ALA H 1 209 ? -30.019 13.022 -48.932 1.00 18.70 209 ALA H N 1
ATOM 13010 C CA . ALA H 1 209 ? -29.862 11.801 -49.745 1.00 18.76 209 ALA H CA 1
ATOM 13011 C C . ALA H 1 209 ? -30.802 10.716 -49.250 1.00 19.73 209 ALA H C 1
ATOM 13012 O O . ALA H 1 209 ? -31.398 9.966 -50.042 1.00 20.13 209 ALA H O 1
ATOM 13014 N N . GLU H 1 210 ? -30.917 10.620 -47.932 1.00 20.78 210 GLU H N 1
ATOM 13015 C CA . GLU H 1 210 ? -31.804 9.662 -47.311 1.00 21.69 210 GLU H CA 1
ATOM 13016 C C . GLU H 1 210 ? -33.270 10.032 -47.610 1.00 21.67 210 GLU H C 1
ATOM 13017 O O . GLU H 1 210 ? -34.093 9.158 -47.862 1.00 21.55 210 GLU H O 1
ATOM 13023 N N . GLN H 1 211 ? -33.587 11.326 -47.579 1.00 21.60 211 GLN H N 1
ATOM 13024 C CA . GLN H 1 211 ? -34.925 11.786 -47.962 1.00 21.76 211 GLN H CA 1
ATOM 13025 C C . GLN H 1 211 ? -35.203 11.435 -49.420 1.00 21.69 211 GLN H C 1
ATOM 13026 O O . GLN H 1 211 ? -36.283 10.946 -49.746 1.00 21.50 211 GLN H O 1
ATOM 13032 N N . VAL H 1 212 ? -34.232 11.682 -50.299 1.00 22.24 212 VAL H N 1
ATOM 13033 C CA . VAL H 1 212 ? -34.434 11.484 -51.754 1.00 22.80 212 VAL H CA 1
ATOM 13034 C C . VAL H 1 212 ? -34.696 10.008 -52.082 1.00 23.65 212 VAL H C 1
ATOM 13035 O O . VAL H 1 212 ? -35.592 9.691 -52.859 1.00 23.45 212 VAL H O 1
ATOM 13039 N N . ARG H 1 213 ? -33.927 9.117 -51.469 1.00 24.17 213 ARG H N 1
ATOM 13040 C CA . ARG H 1 213 ? -34.119 7.677 -51.679 1.00 25.18 213 ARG H CA 1
ATOM 13041 C C . ARG H 1 213 ? -35.486 7.200 -51.179 1.00 25.78 213 ARG H C 1
ATOM 13042 O O . ARG H 1 213 ? -36.084 6.278 -51.748 1.00 25.47 213 ARG H O 1
ATOM 13050 N N . SER H 1 214 ? -35.966 7.831 -50.111 1.00 25.99 214 SER H N 1
ATOM 13051 C CA . SER H 1 214 ? -37.254 7.498 -49.516 1.00 26.27 214 SER H CA 1
ATOM 13052 C C . SER H 1 214 ? -38.432 7.930 -50.390 1.00 26.27 214 SER H C 1
ATOM 13053 O O . SER H 1 214 ? -39.457 7.245 -50.438 1.00 26.57 214 SER H O 1
ATOM 13056 N N . LEU H 1 215 ? -38.283 9.054 -51.084 1.00 26.14 215 LEU H N 1
ATOM 13057 C CA . LEU H 1 215 ? -39.347 9.558 -51.935 1.00 26.06 215 LEU H CA 1
ATOM 13058 C C . LEU H 1 215 ? -39.382 8.913 -53.312 1.00 26.05 215 LEU H C 1
ATOM 13059 O O . LEU H 1 215 ? -40.456 8.804 -53.921 1.00 26.86 215 LEU H O 1
ATOM 13064 N N . LEU H 1 216 ? -38.218 8.519 -53.824 1.00 25.62 216 LEU H N 1
ATOM 13065 C CA . LEU H 1 216 ? -38.114 8.039 -55.209 1.00 25.42 216 LEU H CA 1
ATOM 13066 C C . LEU H 1 216 ? -37.949 6.532 -55.319 1.00 26.15 216 LEU H C 1
ATOM 13067 O O . LEU H 1 216 ? -38.004 6.016 -56.433 1.00 26.43 216 LEU H O 1
#

Foldseek 3Di:
DAEEEEAEACLLQAFAFDPQGDDTDHDDLCQFLLNLLDVLLPDVYHYHGHYHHLAALADADPVDRPHGRLVCLLVVQLVDPPHAEYEYHQLNCLFVVNVDALLNRLVSVSNQVSQQVNQCRPPHNHGRHAYEYEQEAAFFDDHVVVCNRNVRRNVRSVCNLVSNVVSCVCPGHYYYLNVFDHADRPHRHYHDSVSSNRSSNVVSVVVVVVD/DAEEEEAEECQLQAFAFDPQGDDGDHDDLCQFLQSLLDVLLPDVYHYDGHYHHLAALADADPVDRPHGRLVCQLVVLLVDPPHAEYEYHHLNCLFVVNVDALLNRLVSLSNQVSQQPNQCRPPDNHGRHAYEYEQEAAFFDHHVVCCNRNPRRNVRSVCNQVSNVVSCVVPGHYDYLNVFDHADRPHRRYHDSVSSNRSSNVVSVVVVVVD/DAEEEEAEECLLQAFAFDPQGDDGDHDDLCQFLLNLLDVLQDDVYDYHGHYHHLAALADADPVDRPHGRLVCQLVVLLVDPPHAEYEYHHLNCQFVVNVDALLRRLVSLSNQVSQQVNQCRPNHNHGGHAYEYEQEAQFFADHPVCCNRNPRRSVRSVCNLVSNVVSCVVPGHYYYLNVFDHAPRPHRRYHDSVSSNRSSNVVSVVVVVRD/DAEEEEAEECLQQAFAFDPQGDDTDHDDLCQFLQNLLDVLLPDVYDYHGHYHHLAALADADPVDRPHGSLVCLLVVPLVDPPHAEYEYHQLNCLFVVNVDALLNRLVSLSNQVSQQPNQCRPPHNHGRHAYEYEQEAAFFAHHVVCCNRNPRRSVRSVCNLVSNVVSCVVPGHYDYLNVFDHADRPHRRYHDSVSSNRSSNVVSVVVVVRD/DAEEEEAEECLLQAFAFDQQGDDGDHDDLCQRQLNLLDVLQPDVYHYHGHYHHLAALADADPVDRPHGSLVCQLVVQLVDPPHAEYEYHQLNCQFVVNVDALLRRLVSLSNQVSQQPNQCRPNHNHGRHAYEYEQEAAFFDHHVVCCNRNPRRSVRSVCNLVSNVVSCVVPGHYDYLNVFDHADRPHRRYHDSVSSNRSSNVVSVVVVVRD/DAEEEEAEECLLQAFAFDPQGDDGDHDDLCQFLQNLLDVLLPDVYDYHGHYHHLAALADADPVDRPHGSLVCQLVVPLVDPPHAEYEYHHLNCLFVVNVDALLNRLVSLSNQVSQQVNQCRPPHNHGRHAYEYEQEAAFFDDHVVCCNRNPRRSVRSVCNQVSNVVSCVCPGHYDYLNVFDHADRSHRHYHDSVSSNRSSNVVSVVVVVRD/DAEEEEAEECLLQAFAFDPQGDDTDHDDLCQFLQNLLDVLLDDVYDYHGHYHHLAALADADPVDRPHGSLVCQLVVQLVDPPHAEYEYHQLNCLFVVVVDALLNRLVSLSNQVSQQPNQCRPPRNHGRHAYEYEQEAAFFADHVVVCRRNPRRNVRSVCNLVSNVVSCVVPGHYDYLNVFDHADRPHRRYHDSVSRNRSNNVVSVVVVVRD/DAEEEEAEECLLQAFAFDPQGDDGDHDPLCQFQLNLLDVLQPDVYHYHGHYHHLAALADADPVDRPHGRLVCLLVVQLVDPPHAEYEYHQLNCQFVVNVDALLNRLVSLSNQVSQQVNQCRPPHNHGRHAYEYEQEAAFFDHHPVCCRRNPRRRVRSVCNLVSNVVSCVVPGHYDYLNVFDHADRPHRRYHDSVSSNRSSNVVSVVVVVVD

Solvent-accessible surface area: 68984 Å² total

Radius of gyration: 75.86 Å; Cα contacts (8 Å, |Δi|>4): 3670; chains: 8; bounding box: 121×117×226 Å

Secondary structure (DSSP, 8-state):
-EEEEEEESHHHHTBPP-TT---B-BPPTTTSHHHHHHHHH-TTEEEEEEE-TT-BSS--BTTBTT-BHHHHHHHHHHHH-S-SEEE---TGGGSGGG---HHHHHH--HHHHHHHT-TTTTTB-PPPPEEEEEEPPPP----HHHHHHTTTHHHHHTTHHHHHHHHHH----EEEGGGT----STTSSS--HHHHHHHHHHHHHHHHHH-/-EEEEEEESHHHHTBPP-TT-S-B-BPPTTTSHHHHHHHHH-TTEEEEEEE-TT-BSS--BTTBTT-BHHHHHHHHHHHH-S-SEEE---TGGGSGGG---HHHHHH--HHHHHHHT-TTTTTB-PPPPEEEEEEPPPP----HHHHHHTTTHHHHHTTHHHHHHHHHH----EEEGGGT----STTSSS--HHHHHHHHHHHHHHHHHH-/-EEEEEEESHHHHTBPP-TT-----BPPTTTSHHHHHHHHH-TTEEEEEEE-TT-BSS--BTTBTT-BHHHHHHHHHHHH-S-SEEE---TGGGSGGG---HHHHHH--HHHHHHHT-TTTTT--PPPPEEEEEEPPPP----HHHHHHTTTHHHHHHHHHHHHHHHHH----EEEGGGT----STTSSS--HHHHHHHHHHHHHHHHHH-/-EEEEEEESHHHHTBPP-TT-----BPPTTTSHHHHHHHHH-TTEEEEEEE-TT-BSS--BTTBTT-BHHHHHHHHHHHH-S-SEEE---TGGGSGGG---HHHHHH--HHHHHHHT-TTTTT--PPPPEEEEEEPPPP----HHHHHHTTTHHHHHHHHHHHHHHHHH----EEEGGGT----STTSSS--HHHHHHHHHHHHHHHHHH-/-EEEEEEESHHHHTBPP-TT-----BPPTTTSHHHHHHHHH-TTEEEEEEE-TT-BSS--BTTBTT-BHHHHHHHHHHHH-S-SEEE---TGGGSGGG---HHHHHH--HHHHHHHT-TTTTT--PPPPEEEEEEPPPP----HHHHHHTTTHHHHHHTHHHHHHHHHH----EEEGGGT----STTSSS--HHHHHHHHHHHHHHHHHH-/-EEEEEEESHHHHTBPP-TT-S---BPPTTTSHHHHHHHHH-TTEEEEEEE-TT-BSS--BTTBTT-BHHHHHHHHHHHH-S-SEEE---TGGGSGGG---HHHHHH--HHHHHHHT-TTTTT--PPPPEEEEEEPPPP----HHHHHHTTTHHHHHHHHHHHHHHHHH----EEEGGGT----STTSSS--HHHHHHHHHHHHHHHHHH-/-EEEEEEESHHHHTBPP-TT---B-BPPTTTSHHHHHHHHH-TTEEEEEEE-TT-BSS--BTTBTT-BHHHHHHHHHHHH-S-SEEE---TGGGSGGG---HHHHHH--HHHHHHHT-TTTTTB-PPPPEEEEEEPPPP----HHHHHHTTTHHHHHTTHHHHHHHHHH----EEEGGGT----STTSSS--HHHHHHHHHHHHHHHHHH-/-EEEEEEESHHHHTBPP-TT---B-BPPTTTSHHHHHHHHH-TTEEEEEEE-TT-BSS--BTTBTT-BHHHHHHHHHHHH-S-SEEE---TGGGSGGG---HHHHHH--HHHHHHHT-TTTTTB-PPPPEEEEEEPPPP----HHHHHHTTTHHHHHTTHHHHHHHHHH----EEEGGGT----STTSSS--HHHHHHHHHHHHHHHHHH-

CATH classification: 3.40.50.1110

Nearest PDB structures (foldseek):
  2q0q-assembly1_G  TM=1.005E+00  e=4.453E-47  Mycolicibacterium smegmatis
  2q0s-assembly1_F  TM=1.004E+00  e=7.128E-46  Mycolicibacterium smegmatis
  5hoe-assembly1_A  TM=9.960E-01  e=3.935E-38  Sinorhizobium meliloti 1021
  7bxb-assembly1_B  TM=9.159E-01  e=6.302E-21  Collinsella aerofaciens
  3dci-assembly1_A  TM=8.771E-01  e=6.302E-21  Agrobacterium fabrum str. C58

InterPro domains:
  IPR013830 SGNH hydrolase-type esterase domain [PF13472] (7-199)
  IPR036514 SGNH hydrolase superfamily [G3DSA:3.40.50.1110] (1-216)

B-factor: mean 14.32, std 7.01, range [2.23, 60.78]

Sequence (1688 aa):
AKRILCFGDSLTWGWVPVEDGAPTERFAPDVRWTGVLAQQLGADFEVIEEGLSARTTNIDDPTDPRLNGASYLPSCLATHLPLDLVIILGTNDTKAYFRRTPLDIALGSVLVTQVLTSAGGVGTTYPAPKVLVVSPPPLAPPHPWFQLIFEGGEQKTTELARVYSALASFKVPFFDAGSVISTDGVDGIHFTEANNRDLGVALAEQVRSLLAKRILCFGDSLTWGWVPVEDGAPTERFAPDVRWTGVLAQQLGADFEVIEEGLSARTTNIDDPTDPRLNGASYLPSCLATHLPLDLVIILGTNDTKAYFRRTPLDIALGSVLVTQVLTSAGGVGTTYPAPKVLVVSPPPLAPPHPWFQLIFEGGEQKTTELARVYSALASFKVPFFDAGSVISTDGVDGIHFTEANNRDLGVALAEQVRSLLAKRILCFGDSLTWGWVPVEDGAPTERFAPDVRWTGVLAQQLGADFEVIEEGLSARTTNIDDPTDPRLNGASYLPSCLATHLPLDLVIILGTNDTKAYFRRTPLDIALGSVLVTQVLTSAGGVGTTYPAPKVLVVSPPPLAPPHPWFQLIFEGGEQKTTELARVYSALASFKVPFFDAGSVISTDGVDGIHFTEANNRDLGVALAEQVRSLLAKRILCFGDSLTWGWVPVEDGAPTERFAPDVRWTGVLAQQLGADFEVIEEGLSARTTNIDDPTDPRLNGASYLPSCLATHLPLDLVIILGTNDTKAYFRRTPLDIALGSVLVTQVLTSAGGVGTTYPAPKVLVVSPPPLAPPHPWFQLIFEGGEQKTTELARVYSALASFKVPFFDAGSVISTDGVDGIHFTEANNRDLGVALAEQVRSLLAKRILCFGDSLTWGWVPVEDGAPTERFAPDVRWTGVLAQQLGADFEVIEEGLSARTTNIDDPTDPRLNGASYLPSCLATHLPLDLVIILGTNDTKAYFRRTPLDIALGSVLVTQVLTSAGGVGTTYPAPKVLVVSPPPLAPPHPWFQLIFEGGEQKTTELARVYSALASFKVPFFDAGSVISTDGVDGIHFTEANNRDLGVALAEQVRSLLAKRILCFGDSLTWGWVPVEDGAPTERFAPDVRWTGVLAQQLGADFEVIEEGLSARTTNIDDPTDPRLNGASYLPSCLATHLPLDLVIILGTNDTKAYFRRTPLDIALGSVLVTQVLTSAGGVGTTYPAPKVLVVSPPPLAPPHPWFQLIFEGGEQKTTELARVYSALASFKVPFFDAGSVISTDGVDGIHFTEANNRDLGVALAEQVRSLLAKRILCFGDSLTWGWVPVEDGAPTERFAPDVRWTGVLAQQLGADFEVIEEGLSARTTNIDDPTDPRLNGASYLPSCLATHLPLDLVIILGTNDTKAYFRRTPLDIALGSVLVTQVLTSAGGVGTTYPAPKVLVVSPPPLAPPHPWFQLIFEGGEQKTTELARVYSALASFKVPFFDAGSVISTDGVDGIHFTEANNRDLGVALAEQVRSLLAKRILCFGDSLTWGWVPVEDGAPTERFAPDVRWTGVLAQQLGADFEVIEEGLSARTTNIDDPTDPRLNGASYLPSCLATHLPLDLVIILGTNDTKAYFRRTPLDIALGSVLVTQVLTSAGGVGTTYPAPKVLVVSPPPLAPPHPWFQLIFEGGEQKTTELARVYSALASFKVPFFDAGSVISTDGVDGIHFTEANNRDLGVALAEQVRSLL